Protein AF-0000000066249625 (afdb_homodimer)

Sequence (1784 aa):
MGGRAGLDDGRGAEGVVRRGSRVAEGAAGAAAWGDDADEAGGLGAGSSEPAAVGQPARDAEHRAASGAGLFGWTVPPGERVSELDRLRRGPVRVSGPQMKRALERAEEIAAFGMGAVDVSRIPPRRLAELSRYGVDGKASLLRRHSDARRLATLLATTVYLTSRAVDDALDLLEVLIATKLLARAERESAKEKLKSLPRVERASAKLATAFQVVFDTTSEQVDTDTGEIPPPKVESLEGMWAAIEQVVPRHELAAAIAALFELTPPLDSDADEAWRAMLINRFGTVRPFLKLLVSVVDFDATPEGEAVLGALLSLPELMGRKKVGPAEIDADLLTGSWRRLVLAAPHLEPGTVDWKAYTFCVLEHLHRMLRSKQVFAKNSSKWGDPRAKLLAGQAWQQARPTVLASLNLPGEADGHLAARAALLDGTYREVAARVPDSAQIVFDDDGRLHFAALEPEPEPASLLELRAAVNAMLPRVDLPEVLLEVFSWTGADQAFTSVTAGEARLKDLNVTIAALLVAHGCNVGYTPVMGGADPLKYGRLSHVDQTYLRLATYRAANATLIEHQASIPLAQTWGGGLVASVDGMRFVVPVPSVYARPNPKYFGRRGGATWLNMINDQAAGLGGKVVAGTPRDSLYVLDVLYDRDGGKRPEMIVTDTASYSDIVFGLLTLAGFAYAPQLADLPDQKMWRVDRTADYGAFQDAARGRIDLARIERHWEDILRIIGSIHTGAVRAYDVIRMLSRDGRPTPLGDAIAHYGRIAKTLHILRLADEPGYRRQIKVQANLQEGRHALARKIFHGKQGQLYQRYQDGMEDQIGALGLVLNALVLFNTRYMDAAVNQLRADGFDVRDEDVARLSPFVRHHINMLGRYSFQLPDLPGGLRPLRDKTATDDMMGGRAGLDDGRGAEGVVRRGSRVAEGAAGAAAWGDDADEAGGLGAGSSEPAAVGQPARDAEHRAASGAGLFGWTVPPGERVSELDRLRRGPVRVSGPQMKRALERAEEIAAFGMGAVDVSRIPPRRLAELSRYGVDGKASLLRRHSDARRLATLLATTVYLTSRAVDDALDLLEVLIATKLLARAERESAKEKLKSLPRVERASAKLATAFQVVFDTTSEQVDTDTGEIPPPKVESLEGMWAAIEQVVPRHELAAAIAALFELTPPLDSDADEAWRAMLINRFGTVRPFLKLLVSVVDFDATPEGEAVLGALLSLPELMGRKKVGPAEIDADLLTGSWRRLVLAAPHLEPGTVDWKAYTFCVLEHLHRMLRSKQVFAKNSSKWGDPRAKLLAGQAWQQARPTVLASLNLPGEADGHLAARAALLDGTYREVAARVPDSAQIVFDDDGRLHFAALEPEPEPASLLELRAAVNAMLPRVDLPEVLLEVFSWTGADQAFTSVTAGEARLKDLNVTIAALLVAHGCNVGYTPVMGGADPLKYGRLSHVDQTYLRLATYRAANATLIEHQASIPLAQTWGGGLVASVDGMRFVVPVPSVYARPNPKYFGRRGGATWLNMINDQAAGLGGKVVAGTPRDSLYVLDVLYDRDGGKRPEMIVTDTASYSDIVFGLLTLAGFAYAPQLADLPDQKMWRVDRTADYGAFQDAARGRIDLARIERHWEDILRIIGSIHTGAVRAYDVIRMLSRDGRPTPLGDAIAHYGRIAKTLHILRLADEPGYRRQIKVQANLQEGRHALARKIFHGKQGQLYQRYQDGMEDQIGALGLVLNALVLFNTRYMDAAVNQLRADGFDVRDEDVARLSPFVRHHINMLGRYSFQLPDLPGGLRPLRDKTATDDM

Secondary structure (DSSP, 8-state):
------------------------------------------------------HHHHHHHHHHHHHHHHS-SS--TT-SS-HHHHHH----S-SHHHHHHHHHHHHHHHHT-GGGS--TTS-HHHHHHHHHHHHHS-HHHHHTS-HHHHHHHHHHHHHHHHHHHHHHHHHHHHHIIIIIIIHHHHHHHHHHHHHHHHHHHHHHHHHHHHHHHHHHHHS----TTT---PPPS--SHHHHHHHHHTTS-HHHHHHHHHHHHHHS--TTS-TTHHHHHHHHTTHHHHGGGHHHHHHHS-EEE-TTTHHHHHHHHHHHHHTT-S---GGGS-GGG--TTHHHHHH--TTSPTT---HHHHHHHHHHHHHHHHHTTSEEETT-STTS-HHHHS--HHHHHHHHHHHHHHHT--S-HHHHHHHHHHHHHHHHHHHHHHGGG-TTEEE-TT--EEEPPPPPPP--HHHHHHHHHHHHHSPPEEHHHHHHHHHHHH-GGGG---TT----PPTTHHHHHHHHHHHHHTT--SGGG--SSGGGSHHHHHHHHHHT-SHHHHHHHHHHHHHHHHHSHHHHHH--S-EEEEEEEEEEE-S--TT-EE-HHHHTTSEEEEEEEEEETTS-EEEEEEEESS--GGGTHHHHHHT--SSPPPSEEEE-GGG--HHHHHHHHHTT-EEEE--TTGGGPPPEES-TT---GGGTTT--EE--HHHHHHTHHHHHHHHHHHHHTSS-HHHHHHHHEETTEE-HHHHHHHHHHHHHHHHHHHHHHH-HHHHHHHHHHHHHHHHHHHHHHHH--GGGG----SSHHHHHHHHHHHHHHHHHHHHHHHHHHHHHHHHHHHTT----HHHHTT--TT--TTEE-SPBP---PPP-TTSSPPP--TT-----/------------------------------------------------------THHHHHHHHHHHHHHHS-SS--TT-SS-HHHHHH----S-SHHHHHHHHHHHHHHHHT-GGGS--TTS-HHHHHHHHHHHHHS-HHHHHTS-HHHHHHHHHHHHHHHHHHHHHHHHHHHHHIIIIIIIHHHHHHHHHHHHHHHHHHHHHHHHHHHHHHHHHHHHS----TTT---PPPS--SHHHHHHHHHTTS-HHHHHHHHHHHHHHS--TTS-TTHHHHHHHHTTHHHHGGGHHHHHHHS-EEE-TTTHHHHHHHHHHHHHTT-S---GGGS-GGG--TTHHHHHH--TTSPTT---HHHHHHHHHHHHHHHHHTTSEEETT-STTS-HHHHS--HHHHHHHHHHHHHHHT--S-HHHHHHHHHHHHHHHHHHHHHHGGG-TTEEE-TT--EEEPPPPPPP--HHHHHHHHHHHHHSPPEEHHHHHHHHHHHH-GGGG---TT----PPTTHHHHHHHHHHHHHTT--SGGG--SSGGGSHHHHHHHHHHT-SHHHHHHHHHHHHHHHHHSHHHHHH--S-EEEEEEEEEEE-S--TT-EE-HHHHTTSEEEEEEEEEETTS-EEEEEEEESS--GGGTHHHHHHT--SSPPPSEEEE-GGG--HHHHHHHHHTT-EEEE--TTGGGPPPEES-TT---GGGTTT--EE--HHHHHHTHHHHHHHHHHHHHTSS-HHHHHHHHEETTEE-HHHHHHHHHHHHHHHHHHHHHHH-HHHHHHHHHHHHHHHHHHHHHHHH--GGGG----SSHHHHHHHHHHHHHHHHHHHHHHHHHHHHHHHHHHHHT----HHHHTT--TT--TTEE-SPBP---PPP-TTSSPPP--TT-----

pLDDT: mean 82.78, std 20.28, range [13.08, 98.19]

Solvent-accessible surface area (backbone atoms only — not comparable to full-atom values): 98345 Å² total; per-residue (Å²): 138,95,83,84,90,79,89,72,85,76,90,93,84,89,86,91,79,84,89,87,74,93,82,95,81,92,88,91,86,92,93,82,88,88,92,84,91,94,83,87,91,83,89,80,88,76,83,83,71,86,78,71,82,50,68,69,56,52,50,51,44,49,45,43,52,54,44,48,63,66,48,29,80,52,49,50,93,95,46,94,52,26,50,50,56,55,72,62,52,73,76,34,64,81,48,43,68,46,50,33,50,30,45,49,50,29,44,55,50,48,67,65,51,47,75,74,54,81,57,81,86,48,56,66,66,58,44,49,50,33,19,50,47,48,66,70,45,55,67,71,60,52,65,70,44,54,69,69,56,34,48,53,22,48,49,31,25,47,37,51,43,38,28,45,33,40,33,47,34,50,50,41,49,51,50,35,46,49,54,70,41,50,48,41,21,47,52,54,39,51,53,53,48,59,70,43,39,65,60,48,41,54,30,38,40,52,50,36,54,38,49,48,45,49,47,66,28,54,41,60,51,62,37,81,84,74,68,47,59,50,75,39,79,36,86,43,64,66,51,47,51,56,58,28,44,74,76,47,46,68,70,58,49,53,51,25,38,53,48,42,63,69,73,32,68,57,84,90,48,49,92,57,37,65,25,53,57,51,44,48,76,48,47,77,48,52,61,80,32,53,56,53,50,60,70,61,48,50,72,47,54,41,84,86,23,40,64,57,50,54,50,57,67,48,44,61,76,55,59,92,56,90,76,42,48,65,83,79,49,69,66,84,72,44,60,74,36,45,39,47,54,18,58,61,40,85,89,51,61,91,71,36,36,39,61,64,44,45,49,51,52,51,49,53,51,45,54,54,29,45,65,28,50,28,27,24,24,72,58,20,73,82,49,22,56,63,72,76,42,41,56,53,71,68,61,30,64,67,43,45,65,60,45,31,59,73,40,71,48,71,93,58,49,67,72,55,51,50,51,52,52,48,48,49,54,50,48,44,49,54,45,40,71,49,45,91,76,43,86,48,55,45,68,48,98,80,32,31,52,40,73,55,81,78,74,78,79,79,79,53,68,62,39,56,50,48,53,48,31,46,60,30,19,50,58,74,44,45,50,51,36,53,49,54,51,48,31,70,76,64,49,32,58,70,40,52,49,51,74,82,69,63,78,80,75,63,79,58,46,59,56,27,50,44,40,48,37,48,19,41,19,24,40,62,43,62,72,32,43,44,48,95,52,70,47,29,27,67,70,50,42,54,50,44,51,72,40,30,59,45,63,70,27,46,35,49,21,38,25,44,50,39,53,55,39,65,68,36,67,58,30,48,57,52,28,89,32,37,38,29,31,48,52,71,48,76,34,38,26,83,47,61,26,65,56,36,29,74,40,60,92,81,32,48,94,34,25,12,28,19,42,36,35,31,34,32,46,45,68,36,65,31,37,61,48,75,43,54,19,80,65,58,53,49,53,45,48,64,45,46,64,75,54,48,44,44,71,65,77,50,43,33,40,34,34,57,47,79,33,73,47,45,45,53,42,18,51,37,46,62,66,54,30,44,71,47,59,44,67,83,60,49,54,75,53,81,25,54,37,72,61,86,80,63,80,35,66,82,44,47,62,33,41,71,39,76,45,58,64,65,54,33,52,76,42,39,69,60,52,50,40,50,53,42,16,41,74,73,60,56,34,58,48,42,57,50,53,31,55,26,28,52,95,89,41,60,35,75,68,26,42,26,38,20,41,56,5,39,53,56,50,34,50,47,53,51,43,51,64,66,30,65,68,56,46,48,52,52,50,52,48,52,49,51,52,52,43,49,52,53,44,46,50,62,45,28,39,24,76,49,44,43,44,88,44,49,46,67,67,53,44,45,42,34,49,42,28,30,52,43,52,47,44,49,50,31,42,51,41,41,53,52,48,39,51,41,52,53,49,36,50,74,71,65,48,85,76,51,69,76,43,59,45,67,63,69,51,64,71,56,89,45,48,41,78,64,30,38,53,66,83,66,74,75,90,50,90,79,76,56,78,74,66,41,52,54,78,52,73,78,85,117,147,84,90,83,89,74,95,81,87,90,77,92,82,92,81,82,87,78,84,88,86,72,94,79,82,90,85,80,88,90,79,88,82,90,87,91,86,86,88,83,79,77,87,75,82,77,76,83,72,84,78,74,80,50,68,71,57,52,52,52,43,50,47,42,52,56,43,47,64,64,47,30,83,51,49,50,92,93,48,94,53,24,51,51,57,56,72,64,54,73,75,34,62,82,47,43,68,47,49,33,49,31,44,48,50,31,45,56,50,49,67,66,51,47,76,75,54,81,57,82,86,47,56,65,65,58,44,50,49,33,19,48,45,47,64,70,44,55,66,71,59,51,64,69,44,53,70,67,57,36,49,51,22,48,48,32,26,47,38,51,44,37,27,45,32,42,32,49,34,50,50,42,49,53,50,36,48,50,53,71,41,50,49,42,21,47,51,54,38,50,52,52,48,59,70,43,40,67,60,50,40,53,31,39,41,51,50,35,55,38,48,47,46,49,46,67,27,54,42,61,52,60,38,82,85,75,69,46,59,50,76,39,78,37,88,43,64,65,51,47,50,56,57,28,44,73,77,46,46,68,69,57,50,53,50,25,38,53,49,44,62,71,74,33,68,58,85,92,49,49,92,57,35,64,25,52,56,52,45,48,77,48,49,78,52,52,61,78,30,52,57,53,49,59,68,62,48,48,70,46,56,41,83,86,23,40,63,58,49,54,51,57,67,48,44,62,75,54,58,93,58,90,77,41,48,66,84,79,49,69,66,84,74,45,60,73,36,47,39,46,54,19,58,59,40,85,90,52,60,91,72,35,36,38,61,65,44,45,50,52,52,49,49,54,51,44,53,55,29,44,65,29,51,29,28,25,25,72,58,20,72,82,46,23,57,63,73,77,41,42,54,51,72,67,62,30,64,66,44,44,65,59,45,30,60,75,42,72,47,72,94,58,50,66,70,55,51,50,51,51,51,48,49,51,54,51,49,44,48,55,45,40,72,47,44,92,76,40,86,49,56,45,67,47,97,82,32,33,51,39,74,54,82,78,72,77,79,80,79,54,68,64,40,56,50,46,52,50,30,46,61,29,18,51,58,74,45,46,50,49,37,52,51,53,50,49,31,70,75,64,48,32,58,69,41,52,48,53,74,82,68,63,79,80,74,62,79,59,46,60,57,29,50,43,38,49,36,48,20,41,19,24,39,61,43,63,73,31,43,46,48,93,50,73,47,29,26,66,70,48,41,56,51,42,51,71,40,29,60,44,64,71,27,46,35,50,21,40,24,46,50,38,53,56,39,64,68,36,67,59,29,47,58,50,27,89,34,39,39,28,30,50,52,70,48,76,35,38,25,83,47,63,26,65,56,38,29,75,39,59,92,81,31,50,94,34,23,13,30,20,43,35,34,31,35,30,46,45,70,36,64,31,35,61,47,74,42,53,20,81,66,59,52,48,53,44,47,64,46,44,64,73,55,48,44,42,72,64,76,49,44,32,40,33,34,58,45,80,32,74,47,46,44,52,42,18,53,36,45,62,66,55,30,43,72,48,58,44,67,83,60,48,53,75,53,81,24,54,36,68,62,86,81,64,81,36,68,83,43,46,63,32,41,70,38,77,45,58,64,65,54,33,54,75,43,37,69,60,51,51,40,51,53,42,17,40,74,73,60,56,34,60,49,45,57,49,53,31,54,26,29,50,96,87,41,58,37,74,68,28,42,24,37,20,41,57,4,39,53,56,50,34,49,46,53,52,44,50,64,66,29,66,68,57,47,48,51,53,48,53,49,53,50,50,52,53,42,50,52,54,44,48,52,61,45,28,38,24,75,49,46,42,43,87,44,48,47,67,68,54,43,44,41,32,49,42,30,30,52,44,54,48,42,49,50,31,41,53,41,41,53,53,47,39,51,40,52,52,48,36,50,72,70,66,48,85,75,50,68,75,44,60,44,68,63,71,50,63,70,57,88,45,49,42,77,66,30,38,53,66,84,65,74,75,90,52,90,78,75,58,77,74,68,42,52,53,77,52,73,79,86,118

Foldseek 3Di:
DDDDDDPDDDDDDDDDDDDDDDDDDDDDDYDDDDDDDDDDDDDDDDPDDDDDPDDLVVVLVVLLVVVVVVQPLDQPPPHPHGSLLVLLDFAFFQFLVSLQVLLVSLVVLVVSVLLPPDCVVPPPVVLVLLQVCSSQPRSVVLVPDDPVSSSSSSSSNSNVSNQVSVVRSVLSLLQNCVPVFQVVLVVVLVVVLVVCVVVLVVLVVLVVVLVVLVCQQCPQPQPPPPSDSPHRNDDDPVSSQVSSCVRPNPVSNVVSVVSCPVNDDDPQADPCQRSLVVSLVVLVGNVSCLVSVLVRFAKDFAPVCVLLNVQSNCLVVVPPDPFDFPVSHDLVLQPGNLNCQFQPPPVDDHGGGDSSSVNSSSSVSVSQCQLLLRMATCSHDVSHRQVVLFQDDPRCVVLQVVLCVVLVHDPAQVVVVVVLQVVLLVLLQVLLVVPVPDPQWDQDPLLFIDGDDDDDDDDDPLLVVLQVLLVVQDAFEALLVLQLVLCVVQVLLVLFDFSVPDPDDDPPSSLLVSLLLLCLQQVAHLVLSADPDPSNHPVNNVVSCSTGFALSSLLSSLQRLQVLLQPFVLLVLQHNQQEKEKDKDKFFAAGRASQFHDDCVPHNPGTIKIWIWMATSSLRTFFTAIHYGDDQCLLCVLVNQLPGSHDDRHQEYEYEQSNDDLLSLLLCVSSRHQYAYDHPPSSVDAAAHADLPDDSNSCNSRHPHHFDSVLLSVCVNVVSSVSSCCNVVSGPSNSVLSNQDRPNHGDSNSVSSSSNSSSSVNSSVSCVSRDVVVVVVSVSNVVSVVLLSVLSCVLHPHPNNHDHDHDRRSVSSSVSSNSSSSSSQLSSLSVSSSVSLVVCVVVVRPDDSVSSNVHHSSDPPSYHNDRDDDDDDDDDPPPDDDDDDPPDPPPD/DDDDDDDDDDDDDDDDDDDDDDDDDDDDDDDDDDDDDDDDDDDDPPPPDDDDPDDLVVVLVVLLVVVVVVQPLDQPPPHPHGSLLVLLDFQFFQFLVSLQVLLVSLVVLVVSVLLPRPCVVPPPVVLVLLQVCSSQPRSVVLVPDDPVSSSSSSSSNSNVSNQVSVVRSVLSLLQNCVPVFQVVLVVVLVVVLVVCVVLLVVLVVLVVVLVVLVCQQCPQPQPPVPSDSPHRNDDDPVSSQVSSCVRPNPVSNVVSVVSCPVNDDDPQADPCQRSLVVSLVVLVGNVSCLVSVLVRFAKDFAPVCVLLNVQSNCLVVVPPDPFDFPVSHDLVLQPGNLNCQFQPPPVDDHGGGDSSSVNSSSSVSVSQCQLLLRMATCSHDVSHRQVVLFQDDPRCVVLQVVLCVVLVHDPAQVVVLVVLQVVLLVLLQVLLVCPVPDPQWDADPLLFIDGHDDDDDDDDPLLVVLQVLLVVQDAFEALLVLQLVLCVVQVLLVLFDFSVPDDDDDPPLSLLVSLLLLCLQQVAHLVLSADPDPSNHLVNNVVSCSTGFALSSLLSSLQRLQVLLQVFVLLVLQHNQQEKEKDKDKFFAAGRASQFHDDCVPHNPGTIKIWIWMATSSLRTFFTAIHYGDDQCLLCVLVNQLPGSHDDRHQEYEYEQSNDDLLSLLLCVSSRHQYAYDHPPSSVDAAAHADLPDDSNSCNSRHPHHFDSVLLSVCVNVVSSVSSCCNVVSGPSSSVLSNQDRVNRGDSNSVSSSSNSSSSVNSNVSCVSRDVVVVVVSVSNVVSVVLLSVLSCVLHPHPNNHDHDHDRRSVSSSVSSNSSSSSSQLSSLSVSSSVSLVVCVVVVHPDDSVSSNVHHSSDPPSYHSDRDDDDDDDDDPPPDDDDDDPPDDPPD

Nearest PDB structures (foldseek):
  7qd6-assembly1_A  TM=8.963E-01  e=4.395E-32  Bacillus thuringiensis
  7qd8-assembly1_B  TM=7.242E-01  e=2.038E-24  Bacillus thuringiensis
  7qd6-assembly1_A  TM=9.005E-01  e=1.553E-32  Bacillus thuringiensis
  7qd8-assembly1_B  TM=7.240E-01  e=2.363E-24  Bacillus thuringiensis

Structure (mmCIF, N/CA/C/O backbone):
data_AF-0000000066249625-model_v1
#
loop_
_entity.id
_entity.type
_entity.pdbx_description
1 polymer 'Transposase for transposon Tn4556'
#
loop_
_atom_site.group_PDB
_atom_site.id
_atom_site.type_symbol
_atom_site.label_atom_id
_atom_site.label_alt_id
_atom_site.label_comp_id
_atom_site.label_asym_id
_atom_site.label_entity_id
_atom_site.label_seq_id
_atom_site.pdbx_PDB_ins_code
_atom_site.Cartn_x
_atom_site.Cartn_y
_atom_site.Cartn_z
_atom_site.occupancy
_atom_site.B_iso_or_equiv
_atom_site.auth_seq_id
_atom_site.auth_comp_id
_atom_site.auth_asym_id
_atom_site.auth_atom_id
_atom_site.pdbx_PDB_model_num
ATOM 1 N N . MET A 1 1 ? -17.234 -15.344 41.781 1 14.09 1 MET A N 1
ATOM 2 C CA . MET A 1 1 ? -16.656 -15.719 43.062 1 14.09 1 MET A CA 1
ATOM 3 C C . MET A 1 1 ? -15.219 -16.188 42.906 1 14.09 1 MET A C 1
ATOM 5 O O . MET A 1 1 ? -14.281 -15.477 43.25 1 14.09 1 MET A O 1
ATOM 9 N N . GLY A 1 2 ? -14.883 -17.672 42.812 1 14.56 2 GLY A N 1
ATOM 10 C CA . GLY A 1 2 ? -13.953 -18.359 43.688 1 14.56 2 GLY A CA 1
ATOM 11 C C . GLY A 1 2 ? -12.508 -18.234 43.25 1 14.56 2 GLY A C 1
ATOM 12 O O . GLY A 1 2 ? -12.227 -17.844 42.125 1 14.56 2 GLY A O 1
ATOM 13 N N . GLY A 1 3 ? -11.508 -19.016 44.062 1 15.41 3 GLY A N 1
ATOM 14 C CA . GLY A 1 3 ? -10.234 -19.047 44.75 1 15.41 3 GLY A CA 1
ATOM 15 C C . GLY A 1 3 ? -9.133 -19.734 43.969 1 15.41 3 GLY A C 1
ATOM 16 O O . GLY A 1 3 ? -7.988 -19.281 43.969 1 15.41 3 GLY A O 1
ATOM 17 N N . ARG A 1 4 ? -8.891 -20.969 43.188 1 15.19 4 ARG A N 1
ATOM 18 C CA . ARG A 1 4 ? -8.898 -22.109 44.094 1 15.19 4 ARG A CA 1
ATOM 19 C C . ARG A 1 4 ? -7.527 -22.312 44.75 1 15.19 4 ARG A C 1
ATOM 21 O O . ARG A 1 4 ? -6.52 -21.812 44.25 1 15.19 4 ARG A O 1
ATOM 28 N N . ALA A 1 5 ? -7.34 -23.422 45.594 1 16.36 5 ALA A N 1
ATOM 29 C CA . ALA A 1 5 ? -6.332 -24.016 46.469 1 16.36 5 ALA A CA 1
ATOM 30 C C . ALA A 1 5 ? -5.148 -24.547 45.688 1 16.36 5 ALA A C 1
ATOM 32 O O . ALA A 1 5 ? -5.27 -24.797 44.469 1 16.36 5 ALA A O 1
ATOM 33 N N . GLY A 1 6 ? -3.98 -25.031 46.406 1 15.54 6 GLY A N 1
ATOM 34 C CA . GLY A 1 6 ? -2.633 -25.5 46.688 1 15.54 6 GLY A CA 1
ATOM 35 C C . GLY A 1 6 ? -2.453 -26.984 46.375 1 15.54 6 GLY A C 1
ATOM 36 O O . GLY A 1 6 ? -1.814 -27.703 47.125 1 15.54 6 GLY A O 1
ATOM 37 N N . LEU A 1 7 ? -3.107 -27.656 45.438 1 14.44 7 LEU A N 1
ATOM 38 C CA . LEU A 1 7 ? -3.109 -29.109 45.594 1 14.44 7 LEU A CA 1
ATOM 39 C C . LEU A 1 7 ? -1.745 -29.703 45.25 1 14.44 7 LEU A C 1
ATOM 41 O O . LEU A 1 7 ? -1.348 -29.703 44.062 1 14.44 7 LEU A O 1
ATOM 45 N N . ASP A 1 8 ? -0.605 -29.797 46.062 1 14.84 8 ASP A N 1
ATOM 46 C CA . ASP A 1 8 ? 0.793 -30.203 45.938 1 14.84 8 ASP A CA 1
ATOM 47 C C . ASP A 1 8 ? 0.923 -31.719 45.844 1 14.84 8 ASP A C 1
ATOM 49 O O . ASP A 1 8 ? 1.99 -32.25 45.5 1 14.84 8 ASP A O 1
ATOM 53 N N . ASP A 1 9 ? 0.142 -32.656 46.25 1 15.56 9 ASP A N 1
ATOM 54 C CA . ASP A 1 9 ? 0.792 -33.625 47.156 1 15.56 9 ASP A CA 1
ATOM 55 C C . ASP A 1 9 ? 1.681 -34.594 46.344 1 15.56 9 ASP A C 1
ATOM 57 O O . ASP A 1 9 ? 2.881 -34.688 46.625 1 15.56 9 ASP A O 1
ATOM 61 N N . GLY A 1 10 ? 1.449 -36 46.375 1 14.51 10 GLY A N 1
ATOM 62 C CA . GLY A 1 10 ? 2.025 -37.156 47 1 14.51 10 GLY A CA 1
ATOM 63 C C . GLY A 1 10 ? 2.715 -38.094 46.031 1 14.51 10 GLY A C 1
ATOM 64 O O . GLY A 1 10 ? 3.592 -38.875 46.406 1 14.51 10 GLY A O 1
ATOM 65 N N . ARG A 1 11 ? 2.311 -38.562 44.875 1 15.3 11 ARG A N 1
ATOM 66 C CA . ARG A 1 11 ? 2.266 -40.031 44.875 1 15.3 11 ARG A CA 1
ATOM 67 C C . ARG A 1 11 ? 3.648 -40.625 44.625 1 15.3 11 ARG A C 1
ATOM 69 O O . ARG A 1 11 ? 4.527 -39.938 44.062 1 15.3 11 ARG A O 1
ATOM 76 N N . GLY A 1 12 ? 3.715 -42.094 44.562 1 14.43 12 GLY A N 1
ATOM 77 C CA . GLY A 1 12 ? 4.328 -43.344 44.906 1 14.43 12 GLY A CA 1
ATOM 78 C C . GLY A 1 12 ? 5.375 -43.812 43.938 1 14.43 12 GLY A C 1
ATOM 79 O O . GLY A 1 12 ? 5.457 -43.281 42.812 1 14.43 12 GLY A O 1
ATOM 80 N N . ALA A 1 13 ? 6.086 -45.031 44.156 1 15.28 13 ALA A N 1
ATOM 81 C CA . ALA A 1 13 ? 7.293 -45.844 44.281 1 15.28 13 ALA A CA 1
ATOM 82 C C . ALA A 1 13 ? 7.527 -46.688 43.031 1 15.28 13 ALA A C 1
ATOM 84 O O . ALA A 1 13 ? 8.633 -46.688 42.469 1 15.28 13 ALA A O 1
ATOM 85 N N . GLU A 1 14 ? 6.812 -47.844 42.75 1 14.25 14 GLU A N 1
ATOM 86 C CA . GLU A 1 14 ? 7.441 -49.156 42.812 1 14.25 14 GLU A CA 1
ATOM 87 C C . GLU A 1 14 ? 8.078 -49.531 41.469 1 14.25 14 GLU A C 1
ATOM 89 O O . GLU A 1 14 ? 7.902 -48.844 40.469 1 14.25 14 GLU A O 1
ATOM 94 N N . GLY A 1 15 ? 7.73 -50.812 40.969 1 14.36 15 GLY A N 1
ATOM 95 C CA . GLY A 1 15 ? 8.297 -52.156 40.906 1 14.36 15 GLY A CA 1
ATOM 96 C C . GLY A 1 15 ? 8.867 -52.5 39.531 1 14.36 15 GLY A C 1
ATOM 97 O O . GLY A 1 15 ? 10.086 -52.469 39.344 1 14.36 15 GLY A O 1
ATOM 98 N N . VAL A 1 16 ? 8.242 -53.438 38.781 1 14.3 16 VAL A N 1
ATOM 99 C CA . VAL A 1 16 ? 8.555 -54.844 38.5 1 14.3 16 VAL A CA 1
ATOM 100 C C . VAL A 1 16 ? 9.203 -54.969 37.125 1 14.3 16 VAL A C 1
ATOM 102 O O . VAL A 1 16 ? 9.094 -54.062 36.312 1 14.3 16 VAL A O 1
ATOM 105 N N . VAL A 1 17 ? 9.234 -56.25 36.594 1 14.02 17 VAL A N 1
ATOM 106 C CA . VAL A 1 17 ? 10.039 -57.375 36.188 1 14.02 17 VAL A CA 1
ATOM 107 C C . VAL A 1 17 ? 10.078 -57.469 34.656 1 14.02 17 VAL A C 1
ATOM 109 O O . VAL A 1 17 ? 11.148 -57.594 34.062 1 14.02 17 VAL A O 1
ATOM 112 N N . ARG A 1 18 ? 8.93 -57.906 34 1 14.26 18 ARG A N 1
ATOM 113 C CA . ARG A 1 18 ? 8.953 -59.281 33.469 1 14.26 18 ARG A CA 1
ATOM 114 C C . ARG A 1 18 ? 9.672 -59.312 32.125 1 14.26 18 ARG A C 1
ATOM 116 O O . ARG A 1 18 ? 10.734 -58.719 31.953 1 14.26 18 ARG A O 1
ATOM 123 N N . ARG A 1 19 ? 8.906 -59.75 31.016 1 13.96 19 ARG A N 1
ATOM 124 C CA . ARG A 1 19 ? 8.852 -61.062 30.328 1 13.96 19 ARG A CA 1
ATOM 125 C C . ARG A 1 19 ? 9.703 -61.062 29.078 1 13.96 19 ARG A C 1
ATOM 127 O O . ARG A 1 19 ? 10.047 -59.969 28.547 1 13.96 19 ARG A O 1
ATOM 134 N N . GLY A 1 20 ? 9.344 -61.938 28.094 1 13.67 20 GLY A N 1
ATOM 135 C CA . GLY A 1 20 ? 9.703 -63.156 27.391 1 13.67 20 GLY A CA 1
ATOM 136 C C . GLY A 1 20 ? 10.281 -62.906 26 1 13.67 20 GLY A C 1
ATOM 137 O O . GLY A 1 20 ? 10.227 -61.781 25.5 1 13.67 20 GLY A O 1
ATOM 138 N N . SER A 1 21 ? 10.25 -63.969 25.047 1 13.67 21 SER A N 1
ATOM 139 C CA . SER A 1 21 ? 10.961 -64.938 24.234 1 13.67 21 SER A CA 1
ATOM 140 C C . SER A 1 21 ? 10.766 -64.688 22.75 1 13.67 21 SER A C 1
ATOM 142 O O . SER A 1 21 ? 11.312 -65.438 21.922 1 13.67 21 SER A O 1
ATOM 144 N N . ARG A 1 22 ? 10.141 -63.719 22.25 1 13.87 22 ARG A N 1
ATOM 145 C CA . ARG A 1 22 ? 9.508 -64.188 21.016 1 13.87 22 ARG A CA 1
ATOM 146 C C . ARG A 1 22 ? 10.547 -64.75 20.062 1 13.87 22 ARG A C 1
ATOM 148 O O . ARG A 1 22 ? 11.664 -64.25 19.969 1 13.87 22 ARG A O 1
ATOM 155 N N . VAL A 1 23 ? 10.188 -65.875 19.094 1 13.7 23 VAL A N 1
ATOM 156 C CA . VAL A 1 23 ? 10.336 -67.125 18.312 1 13.7 23 VAL A CA 1
ATOM 157 C C . VAL A 1 23 ? 10.938 -66.75 16.953 1 13.7 23 VAL A C 1
ATOM 159 O O . VAL A 1 23 ? 11.961 -67.312 16.547 1 13.7 23 VAL A O 1
ATOM 162 N N . ALA A 1 24 ? 10.219 -66.875 15.695 1 14.09 24 ALA A N 1
ATOM 163 C CA . ALA A 1 24 ? 10.219 -68 14.719 1 14.09 24 ALA A CA 1
ATOM 164 C C . ALA A 1 24 ? 11.203 -67.688 13.586 1 14.09 24 ALA A C 1
ATOM 166 O O . ALA A 1 24 ? 11.617 -66.562 13.383 1 14.09 24 ALA A O 1
ATOM 167 N N . GLU A 1 25 ? 10.992 -68.562 12.297 1 14.16 25 GLU A N 1
ATOM 168 C CA . GLU A 1 25 ? 11.344 -69.625 11.398 1 14.16 25 GLU A CA 1
ATOM 169 C C . GLU A 1 25 ? 11.75 -69.125 10.023 1 14.16 25 GLU A C 1
ATOM 171 O O . GLU A 1 25 ? 12.805 -69.5 9.5 1 14.16 25 GLU A O 1
ATOM 176 N N . GLY A 1 26 ? 10.859 -68.938 9.016 1 13.23 26 GLY A N 1
ATOM 177 C CA . GLY A 1 26 ? 10.742 -69.812 7.891 1 13.23 26 GLY A CA 1
ATOM 178 C C . GLY A 1 26 ? 11.75 -69.562 6.793 1 13.23 26 GLY A C 1
ATOM 179 O O . GLY A 1 26 ? 12.406 -68.5 6.793 1 13.23 26 GLY A O 1
ATOM 180 N N . ALA A 1 27 ? 11.492 -70 5.332 1 14.1 27 ALA A N 1
ATOM 181 C CA . ALA A 1 27 ? 11.82 -71 4.312 1 14.1 27 ALA A CA 1
ATOM 182 C C . ALA A 1 27 ? 12.609 -70.375 3.168 1 14.1 27 ALA A C 1
ATOM 184 O O . ALA A 1 27 ? 13.68 -70.875 2.803 1 14.1 27 ALA A O 1
ATOM 185 N N . ALA A 1 28 ? 12.016 -70.25 1.831 1 14.16 28 ALA A N 1
ATOM 186 C CA . ALA A 1 28 ? 12.078 -71.062 0.65 1 14.16 28 ALA A CA 1
ATOM 187 C C . ALA A 1 28 ? 13.156 -70.625 -0.317 1 14.16 28 ALA A C 1
ATOM 189 O O . ALA A 1 28 ? 13.656 -69.5 -0.203 1 14.16 28 ALA A O 1
ATOM 190 N N . GLY A 1 29 ? 12.938 -70.938 -1.797 1 13.3 29 GLY A N 1
ATOM 191 C CA . GLY A 1 29 ? 13.305 -71.812 -2.891 1 13.3 29 GLY A CA 1
ATOM 192 C C . GLY A 1 29 ? 14.188 -71.188 -3.926 1 13.3 29 GLY A C 1
ATOM 193 O O . GLY A 1 29 ? 15.375 -71.438 -4.027 1 13.3 29 GLY A O 1
ATOM 194 N N . ALA A 1 30 ? 13.742 -70.812 -5.352 1 13.96 30 ALA A N 1
ATOM 195 C CA . ALA A 1 30 ? 13.938 -71.625 -6.57 1 13.96 30 ALA A CA 1
ATOM 196 C C . ALA A 1 30 ? 15.102 -71.062 -7.391 1 13.96 30 ALA A C 1
ATOM 198 O O . ALA A 1 30 ? 15.641 -70 -7.082 1 13.96 30 ALA A O 1
ATOM 199 N N . ALA A 1 31 ? 14.852 -70.75 -8.859 1 14.34 31 ALA A N 1
ATOM 200 C CA . ALA A 1 31 ? 15.094 -71.5 -10.109 1 14.34 31 ALA A CA 1
ATOM 201 C C . ALA A 1 31 ? 16.312 -70.938 -10.828 1 14.34 31 ALA A C 1
ATOM 203 O O . ALA A 1 31 ? 16.766 -69.812 -10.531 1 14.34 31 ALA A O 1
ATOM 204 N N . ALA A 1 32 ? 16.547 -71.312 -12.281 1 14.02 32 ALA A N 1
ATOM 205 C CA . ALA A 1 32 ? 17.312 -72.125 -13.234 1 14.02 32 ALA A CA 1
ATOM 206 C C . ALA A 1 32 ? 18.062 -71.188 -14.211 1 14.02 32 ALA A C 1
ATOM 208 O O . ALA A 1 32 ? 19.25 -71.438 -14.469 1 14.02 32 ALA A O 1
ATOM 209 N N . TRP A 1 33 ? 17.453 -70.438 -15.203 1 14.37 33 TRP A N 1
ATOM 210 C CA . TRP A 1 33 ? 17.578 -70.812 -16.594 1 14.37 33 TRP A CA 1
ATOM 211 C C . TRP A 1 33 ? 18.953 -70.438 -17.156 1 14.37 33 TRP A C 1
ATOM 213 O O . TRP A 1 33 ? 19.625 -69.562 -16.609 1 14.37 33 TRP A O 1
ATOM 223 N N . GLY A 1 34 ? 19.297 -70.688 -18.578 1 14.14 34 GLY A N 1
ATOM 224 C CA . GLY A 1 34 ? 20.109 -71.375 -19.562 1 14.14 34 GLY A CA 1
ATOM 225 C C . GLY A 1 34 ? 21.125 -70.438 -20.25 1 14.14 34 GLY A C 1
ATOM 226 O O . GLY A 1 34 ? 21.25 -69.312 -19.891 1 14.14 34 GLY A O 1
ATOM 227 N N . ASP A 1 35 ? 21.094 -70.312 -21.703 1 14.88 35 ASP A N 1
ATOM 228 C CA . ASP A 1 35 ? 21.844 -70.875 -22.812 1 14.88 35 ASP A CA 1
ATOM 229 C C . ASP A 1 35 ? 22.859 -69.875 -23.344 1 14.88 35 ASP A C 1
ATOM 231 O O . ASP A 1 35 ? 22.781 -68.688 -23.062 1 14.88 35 ASP A O 1
ATOM 235 N N . ASP A 1 36 ? 23.219 -69.812 -24.828 1 15.21 36 ASP A N 1
ATOM 236 C CA . ASP A 1 36 ? 24.281 -70.25 -25.75 1 15.21 36 ASP A CA 1
ATOM 237 C C . ASP A 1 36 ? 24.938 -69.062 -26.406 1 15.21 36 ASP A C 1
ATOM 239 O O . ASP A 1 36 ? 26.172 -68.938 -26.422 1 15.21 36 ASP A O 1
ATOM 243 N N . ALA A 1 37 ? 24.422 -68.25 -27.578 1 15.3 37 ALA A N 1
ATOM 244 C CA . ALA A 1 37 ? 24.859 -68.5 -28.953 1 15.3 37 ALA A CA 1
ATOM 245 C C . ALA A 1 37 ? 26.047 -67.562 -29.297 1 15.3 37 ALA A C 1
ATOM 247 O O . ALA A 1 37 ? 26.344 -66.625 -28.578 1 15.3 37 ALA A O 1
ATOM 248 N N . ASP A 1 38 ? 26.141 -67.062 -30.734 1 15.9 38 ASP A N 1
ATOM 249 C CA . ASP A 1 38 ? 26.906 -67.188 -31.969 1 15.9 38 ASP A CA 1
ATOM 250 C C . ASP A 1 38 ? 27.859 -66.062 -32.188 1 15.9 38 ASP A C 1
ATOM 252 O O . ASP A 1 38 ? 27.688 -65 -31.578 1 15.9 38 ASP A O 1
ATOM 256 N N . GLU A 1 39 ? 28.672 -65.938 -33.375 1 17 39 GLU A N 1
ATOM 257 C CA . GLU A 1 39 ? 29.953 -65.812 -34.062 1 17 39 GLU A CA 1
ATOM 258 C C . GLU A 1 39 ? 30.109 -64.375 -34.688 1 17 39 GLU A C 1
ATOM 260 O O . GLU A 1 39 ? 31.172 -63.781 -34.625 1 17 39 GLU A O 1
ATOM 265 N N . ALA A 1 40 ? 29.172 -63.719 -35.469 1 15.97 40 ALA A N 1
ATOM 266 C CA . ALA A 1 40 ? 29.469 -63.469 -36.875 1 15.97 40 ALA A CA 1
ATOM 267 C C . ALA A 1 40 ? 30.422 -62.281 -37.031 1 15.97 40 ALA A C 1
ATOM 269 O O . ALA A 1 40 ? 30.578 -61.469 -36.094 1 15.97 40 ALA A O 1
ATOM 270 N N . GLY A 1 41 ? 30.516 -61.688 -38.375 1 16.66 41 GLY A N 1
ATOM 271 C CA . GLY A 1 41 ? 31.328 -61.375 -39.531 1 16.66 41 GLY A CA 1
ATOM 272 C C . GLY A 1 41 ? 31.797 -59.906 -39.531 1 16.66 41 GLY A C 1
ATOM 273 O O . GLY A 1 41 ? 31.391 -59.125 -38.688 1 16.66 41 GLY A O 1
ATOM 274 N N . GLY A 1 42 ? 32 -59.25 -40.812 1 17.33 42 GLY A N 1
ATOM 275 C CA . GLY A 1 42 ? 33 -58.656 -41.656 1 17.33 42 GLY A CA 1
ATOM 276 C C . GLY A 1 42 ? 32.906 -57.125 -41.75 1 17.33 42 GLY A C 1
ATOM 277 O O . GLY A 1 42 ? 33.906 -56.438 -41.781 1 17.33 42 GLY A O 1
ATOM 278 N N . LEU A 1 43 ? 31.641 -56.406 -41.844 1 17.38 43 LEU A N 1
ATOM 279 C CA . LEU A 1 43 ? 31.484 -55.531 -43.031 1 17.38 43 LEU A CA 1
ATOM 280 C C . LEU A 1 43 ? 32.281 -54.25 -42.844 1 17.38 43 LEU A C 1
ATOM 282 O O . LEU A 1 43 ? 32.594 -53.844 -41.719 1 17.38 43 LEU A O 1
ATOM 286 N N . GLY A 1 44 ? 32.688 -53.531 -44.062 1 19.36 44 GLY A N 1
ATOM 287 C CA . GLY A 1 44 ? 33.5 -52.625 -44.875 1 19.36 44 GLY A CA 1
ATOM 288 C C . GLY A 1 44 ? 33.094 -51.156 -44.719 1 19.36 44 GLY A C 1
ATOM 289 O O . GLY A 1 44 ? 31.984 -50.75 -45.062 1 19.36 44 GLY A O 1
ATOM 290 N N . ALA A 1 45 ? 33.188 -50.406 -43.688 1 19.09 45 ALA A N 1
ATOM 291 C CA . ALA A 1 45 ? 32.531 -49.125 -43.531 1 19.09 45 ALA A CA 1
ATOM 292 C C . ALA A 1 45 ? 33.094 -48.094 -44.531 1 19.09 45 ALA A C 1
ATOM 294 O O . ALA A 1 45 ? 34.312 -47.875 -44.562 1 19.09 45 ALA A O 1
ATOM 295 N N . GLY A 1 46 ? 32.312 -47.938 -45.719 1 18.22 46 GLY A N 1
ATOM 296 C CA . GLY A 1 46 ? 32.281 -47 -46.844 1 18.22 46 GLY A CA 1
ATOM 297 C C . GLY A 1 46 ? 32.406 -45.562 -46.406 1 18.22 46 GLY A C 1
ATOM 298 O O . GLY A 1 46 ? 32.125 -45.219 -45.25 1 18.22 46 GLY A O 1
ATOM 299 N N . SER A 1 47 ? 33 -44.688 -47.281 1 22.42 47 SER A N 1
ATOM 300 C CA . SER A 1 47 ? 33.562 -43.344 -47.438 1 22.42 47 SER A CA 1
ATOM 301 C C . SER A 1 47 ? 32.469 -42.281 -47.469 1 22.42 47 SER A C 1
ATOM 303 O O . SER A 1 47 ? 32.75 -41.125 -47.781 1 22.42 47 SER A O 1
ATOM 305 N N . SER A 1 48 ? 31.25 -42.406 -46.812 1 19.22 48 SER A N 1
ATOM 306 C CA . SER A 1 48 ? 30.141 -41.625 -47.281 1 19.22 48 SER A CA 1
ATOM 307 C C . SER A 1 48 ? 30.453 -40.125 -47.188 1 19.22 48 SER A C 1
ATOM 309 O O . SER A 1 48 ? 31.031 -39.656 -46.219 1 19.22 48 SER A O 1
ATOM 311 N N . GLU A 1 49 ? 30.453 -39.375 -48.375 1 23.7 49 GLU A N 1
ATOM 312 C CA . GLU A 1 49 ? 30.516 -38.031 -48.906 1 23.7 49 GLU A CA 1
ATOM 313 C C . GLU A 1 49 ? 29.547 -37.094 -48.156 1 23.7 49 GLU A C 1
ATOM 315 O O . GLU A 1 49 ? 28.469 -37.5 -47.781 1 23.7 49 GLU A O 1
ATOM 320 N N . PRO A 1 50 ? 30.047 -35.906 -47.688 1 25.03 50 PRO A N 1
ATOM 321 C CA . PRO A 1 50 ? 29.328 -34.969 -46.844 1 25.03 50 PRO A CA 1
ATOM 322 C C . PRO A 1 50 ? 28.016 -34.5 -47.469 1 25.03 50 PRO A C 1
ATOM 324 O O . PRO A 1 50 ? 27.969 -34.219 -48.688 1 25.03 50 PRO A O 1
ATOM 327 N N . ALA A 1 51 ? 26.828 -35.031 -47.125 1 25.58 51 ALA A N 1
ATOM 328 C CA . ALA A 1 51 ? 25.5 -34.844 -47.688 1 25.58 51 ALA A CA 1
ATOM 329 C C . ALA A 1 51 ? 25.188 -33.375 -47.938 1 25.58 51 ALA A C 1
ATOM 331 O O . ALA A 1 51 ? 25.547 -32.531 -47.094 1 25.58 51 ALA A O 1
ATOM 332 N N . ALA A 1 52 ? 24.938 -32.969 -49.188 1 28.86 52 ALA A N 1
ATOM 333 C CA . ALA A 1 52 ? 24.438 -31.797 -49.875 1 28.86 52 ALA A CA 1
ATOM 334 C C . ALA A 1 52 ? 23.266 -31.172 -49.094 1 28.86 52 ALA A C 1
ATOM 336 O O . ALA A 1 52 ? 22.281 -31.859 -48.812 1 28.86 52 ALA A O 1
ATOM 337 N N . VAL A 1 53 ? 23.641 -30.297 -48.281 1 32.22 53 VAL A N 1
ATOM 338 C CA . VAL A 1 53 ? 22.625 -29.453 -47.656 1 32.22 53 VAL A CA 1
ATOM 339 C C . VAL A 1 53 ? 21.531 -29.125 -48.688 1 32.22 53 VAL A C 1
ATOM 341 O O . VAL A 1 53 ? 21.812 -28.531 -49.719 1 32.22 53 VAL A O 1
ATOM 344 N N . GLY A 1 54 ? 20.656 -30.078 -48.906 1 28.83 54 GLY A N 1
ATOM 345 C CA . GLY A 1 54 ? 19.656 -30.031 -49.969 1 28.83 54 GLY A CA 1
ATOM 346 C C . GLY A 1 54 ? 18.938 -28.703 -50.062 1 28.83 54 GLY A C 1
ATOM 347 O O . GLY A 1 54 ? 19.141 -27.812 -49.219 1 28.83 54 GLY A O 1
ATOM 348 N N . GLN A 1 55 ? 18.094 -28.516 -51.125 1 34.12 55 GLN A N 1
ATOM 349 C CA . GLN A 1 55 ? 17.375 -27.375 -51.656 1 34.12 55 GLN A CA 1
ATOM 350 C C . GLN A 1 55 ? 16.594 -26.656 -50.562 1 34.12 55 GLN A C 1
ATOM 352 O O . GLN A 1 55 ? 16.516 -25.422 -50.562 1 34.12 55 GLN A O 1
ATOM 357 N N . PRO A 1 56 ? 15.992 -27.406 -49.75 1 34.19 56 PRO A N 1
ATOM 358 C CA . PRO A 1 56 ? 15.172 -26.703 -48.75 1 34.19 56 PRO A CA 1
ATOM 359 C C . PRO A 1 56 ? 16 -25.812 -47.812 1 34.19 56 PRO A C 1
ATOM 361 O O . PRO A 1 56 ? 15.461 -24.875 -47.219 1 34.19 56 PRO A O 1
ATOM 364 N N . ALA A 1 57 ? 17.219 -26.141 -47.562 1 40.81 57 ALA A N 1
ATOM 365 C CA . ALA A 1 57 ? 18.094 -25.281 -46.75 1 40.81 57 ALA A CA 1
ATOM 366 C C . ALA A 1 57 ? 18.406 -23.984 -47.5 1 40.81 57 ALA A C 1
ATOM 368 O O . ALA A 1 57 ? 18.547 -22.922 -46.875 1 40.81 57 ALA A O 1
ATOM 369 N N . ARG A 1 58 ? 18.562 -24.062 -48.844 1 46.44 58 ARG A N 1
ATOM 370 C CA . ARG A 1 58 ? 18.828 -22.859 -49.625 1 46.44 58 ARG A CA 1
ATOM 371 C C . ARG A 1 58 ? 17.625 -21.938 -49.656 1 46.44 58 ARG A C 1
ATOM 373 O O . ARG A 1 58 ? 17.766 -20.719 -49.625 1 46.44 58 ARG A O 1
ATOM 380 N N . ASP A 1 59 ? 16.469 -22.578 -49.75 1 43.62 59 ASP A N 1
ATOM 381 C CA . ASP A 1 59 ? 15.266 -21.766 -49.75 1 43.62 59 ASP A CA 1
ATOM 382 C C . ASP A 1 59 ? 15.008 -21.109 -48.406 1 43.62 59 ASP A C 1
ATOM 384 O O . ASP A 1 59 ? 14.562 -19.953 -48.344 1 43.62 59 ASP A O 1
ATOM 388 N N . ALA A 1 60 ? 15.25 -21.797 -47.344 1 45.94 60 ALA A N 1
ATOM 389 C CA . ALA A 1 60 ? 15.219 -21.188 -46.031 1 45.94 60 ALA A CA 1
ATOM 390 C C . ALA A 1 60 ? 16.281 -20.094 -45.906 1 45.94 60 ALA A C 1
ATOM 392 O O . ALA A 1 60 ? 16.047 -19.047 -45.281 1 45.94 60 ALA A O 1
ATOM 393 N N . GLU A 1 61 ? 17.406 -20.344 -46.562 1 49.41 61 GLU A N 1
ATOM 394 C CA . GLU A 1 61 ? 18.469 -19.328 -46.625 1 49.41 61 GLU A CA 1
ATOM 395 C C . GLU A 1 61 ? 18.016 -18.109 -47.406 1 49.41 61 GLU A C 1
ATOM 397 O O . GLU A 1 61 ? 18.297 -16.969 -47.031 1 49.41 61 GLU A O 1
ATOM 402 N N . HIS A 1 62 ? 17.438 -18.469 -48.594 1 46.41 62 HIS A N 1
ATOM 403 C CA . HIS A 1 62 ? 16.984 -17.359 -49.438 1 46.41 62 HIS A CA 1
ATOM 404 C C . HIS A 1 62 ? 15.836 -16.609 -48.75 1 46.41 62 HIS A C 1
ATOM 406 O O . HIS A 1 62 ? 15.781 -15.375 -48.812 1 46.41 62 HIS A O 1
ATOM 412 N N . ARG A 1 63 ? 15 -17.312 -48.062 1 48.28 63 ARG A N 1
ATOM 413 C CA . ARG A 1 63 ? 13.898 -16.672 -47.344 1 48.28 63 ARG A CA 1
ATOM 414 C C . ARG A 1 63 ? 14.391 -15.938 -46.094 1 48.28 63 ARG A C 1
ATOM 416 O O . ARG A 1 63 ? 13.891 -14.859 -45.781 1 48.28 63 ARG A O 1
ATOM 423 N N . ALA A 1 64 ? 15.188 -16.625 -45.469 1 49.5 64 ALA A N 1
ATOM 424 C CA . ALA A 1 64 ? 15.867 -15.977 -44.375 1 49.5 64 ALA A CA 1
ATOM 425 C C . ALA A 1 64 ? 16.672 -14.766 -44.844 1 49.5 64 ALA A C 1
ATOM 427 O O . ALA A 1 64 ? 16.688 -13.727 -44.188 1 49.5 64 ALA A O 1
ATOM 428 N N . ALA A 1 65 ? 17.422 -14.969 -45.938 1 49.28 65 ALA A N 1
ATOM 429 C CA . ALA A 1 65 ? 18.141 -13.852 -46.531 1 49.28 65 ALA A CA 1
ATOM 430 C C . ALA A 1 65 ? 17.188 -12.758 -47 1 49.28 65 ALA A C 1
ATOM 432 O O . ALA A 1 65 ? 17.469 -11.57 -46.844 1 49.28 65 ALA A O 1
ATOM 433 N N . SER A 1 66 ? 16.156 -13.125 -47.656 1 46.25 66 SER A N 1
ATOM 434 C CA . SER A 1 66 ? 15.156 -12.156 -48.094 1 46.25 66 SER A CA 1
ATOM 435 C C . SER A 1 66 ? 14.406 -11.586 -46.875 1 46.25 66 SER A C 1
ATOM 437 O O . SER A 1 66 ? 14.031 -10.414 -46.875 1 46.25 66 SER A O 1
ATOM 439 N N . GLY A 1 67 ? 14.078 -12.344 -45.969 1 45.5 67 GLY A N 1
ATOM 440 C CA . GLY A 1 67 ? 13.484 -11.914 -44.719 1 45.5 67 GLY A CA 1
ATOM 441 C C . GLY A 1 67 ? 14.438 -11.109 -43.844 1 45.5 67 GLY A C 1
ATOM 442 O O . GLY A 1 67 ? 14.008 -10.258 -43.062 1 45.5 67 GLY A O 1
ATOM 443 N N . ALA A 1 68 ? 15.594 -11.516 -43.844 1 48.59 68 ALA A N 1
ATOM 444 C CA . ALA A 1 68 ? 16.656 -10.734 -43.188 1 48.59 68 ALA A CA 1
ATOM 445 C C . ALA A 1 68 ? 16.688 -9.305 -43.719 1 48.59 68 ALA A C 1
ATOM 447 O O . ALA A 1 68 ? 16.984 -8.367 -43 1 48.59 68 ALA A O 1
ATOM 448 N N . GLY A 1 69 ? 16.578 -9.141 -45.031 1 46.53 69 GLY A N 1
ATOM 449 C CA . GLY A 1 69 ? 16.438 -7.785 -45.562 1 46.53 69 GLY A CA 1
ATOM 450 C C . GLY A 1 69 ? 15.289 -7.023 -44.906 1 46.53 69 GLY A C 1
ATOM 451 O O . GLY A 1 69 ? 15.32 -5.793 -44.844 1 46.53 69 GLY A O 1
ATOM 452 N N . LEU A 1 70 ? 14.336 -7.688 -44.594 1 46.53 70 LEU A N 1
ATOM 453 C CA . LEU A 1 70 ? 13.125 -7.09 -44.062 1 46.53 70 LEU A CA 1
ATOM 454 C C . LEU A 1 70 ? 13.289 -6.785 -42.562 1 46.53 70 LEU A C 1
ATOM 456 O O . LEU A 1 70 ? 12.609 -5.906 -42.031 1 46.53 70 LEU A O 1
ATOM 460 N N . PHE A 1 71 ? 13.938 -7.625 -41.844 1 53.22 71 PHE A N 1
ATOM 461 C CA . PHE A 1 71 ? 14.234 -7.223 -40.469 1 53.22 71 PHE A CA 1
ATOM 462 C C . PHE A 1 71 ? 15.234 -6.07 -40.469 1 53.22 71 PHE A C 1
ATOM 464 O O . PHE A 1 71 ? 16.438 -6.293 -40.5 1 53.22 71 PHE A O 1
ATOM 471 N N . GLY A 1 72 ? 15.023 -5.051 -41.188 1 49.62 72 GLY A N 1
ATOM 472 C CA . GLY A 1 72 ? 15.922 -3.912 -41.219 1 49.62 72 GLY A CA 1
ATOM 473 C C . GLY A 1 72 ? 16.531 -3.562 -39.875 1 49.62 72 GLY A C 1
ATOM 474 O O . GLY A 1 72 ? 15.805 -3.305 -38.938 1 49.62 72 GLY A O 1
ATOM 475 N N . TRP A 1 73 ? 17.812 -3.963 -39.656 1 54.16 73 TRP A N 1
ATOM 476 C CA . TRP A 1 73 ? 18.703 -3.469 -38.625 1 54.16 73 TRP A CA 1
ATOM 477 C C . TRP A 1 73 ? 18.703 -1.944 -38.562 1 54.16 73 TRP A C 1
ATOM 479 O O . TRP A 1 73 ? 19.281 -1.342 -37.688 1 54.16 73 TRP A O 1
ATOM 489 N N . THR A 1 74 ? 18.094 -1.389 -39.656 1 54.09 74 THR A N 1
ATOM 490 C CA . THR A 1 74 ? 18.172 0.063 -39.781 1 54.09 74 THR A CA 1
ATOM 491 C C . THR A 1 74 ? 16.953 0.727 -39.125 1 54.09 74 THR A C 1
ATOM 493 O O . THR A 1 74 ? 15.844 0.196 -39.219 1 54.09 74 THR A O 1
ATOM 496 N N . VAL A 1 75 ? 17.203 1.598 -38.219 1 57.44 75 VAL A N 1
ATOM 497 C CA . VAL A 1 75 ? 16.172 2.475 -37.688 1 57.44 75 VAL A CA 1
ATOM 498 C C . VAL A 1 75 ? 15.531 3.268 -38.844 1 57.44 75 VAL A C 1
ATOM 500 O O . VAL A 1 75 ? 16.219 4.035 -39.531 1 57.44 75 VAL A O 1
ATOM 503 N N . PRO A 1 76 ? 14.328 2.75 -39.188 1 56.5 76 PRO A N 1
ATOM 504 C CA . PRO A 1 76 ? 13.695 3.568 -40.219 1 56.5 76 PRO A CA 1
ATOM 505 C C . PRO A 1 76 ? 13.773 5.062 -39.938 1 56.5 76 PRO A C 1
ATOM 507 O O . PRO A 1 76 ? 13.883 5.461 -38.781 1 56.5 76 PRO A O 1
ATOM 510 N N . PRO A 1 77 ? 13.828 5.867 -41 1 58.31 77 PRO A N 1
ATOM 511 C CA . PRO A 1 77 ? 13.883 7.312 -40.781 1 58.31 77 PRO A CA 1
ATOM 512 C C . PRO A 1 77 ? 12.719 7.824 -39.938 1 58.31 77 PRO A C 1
ATOM 514 O O . PRO A 1 77 ? 11.562 7.465 -40.188 1 58.31 77 PRO A O 1
ATOM 517 N N . GLY A 1 78 ? 12.922 8.469 -38.719 1 56.31 78 GLY A N 1
ATOM 518 C CA . GLY A 1 78 ? 11.906 9.07 -37.844 1 56.31 78 GLY A CA 1
ATOM 519 C C . GLY A 1 78 ? 11.617 8.242 -36.625 1 56.31 78 GLY A C 1
ATOM 520 O O . GLY A 1 78 ? 10.922 8.703 -35.688 1 56.31 78 GLY A O 1
ATOM 521 N N . GLU A 1 79 ? 12.148 6.914 -36.875 1 60.72 79 GLU A N 1
ATOM 522 C CA . GLU A 1 79 ? 11.828 6.102 -35.688 1 60.72 79 GLU A CA 1
ATOM 523 C C . GLU A 1 79 ? 13.031 5.973 -34.781 1 60.72 79 GLU A C 1
ATOM 525 O O . GLU A 1 79 ? 14.164 6.211 -35.188 1 60.72 79 GLU A O 1
ATOM 530 N N . ARG A 1 80 ? 12.797 5.734 -33.594 1 62.62 80 ARG A N 1
ATOM 531 C CA . ARG A 1 80 ? 13.867 5.695 -32.594 1 62.62 80 ARG A CA 1
ATOM 532 C C . ARG A 1 80 ? 14.398 4.277 -32.406 1 62.62 80 ARG A C 1
ATOM 534 O O . ARG A 1 80 ? 15.453 4.078 -31.812 1 62.62 80 ARG A O 1
ATOM 541 N N . VAL A 1 81 ? 13.531 3.344 -33.031 1 67.38 81 VAL A N 1
ATOM 542 C CA . VAL A 1 81 ? 13.953 1.97 -32.781 1 67.38 81 VAL A CA 1
ATOM 543 C C . VAL A 1 81 ? 13.984 1.189 -34.094 1 67.38 81 VAL A C 1
ATOM 545 O O . VAL A 1 81 ? 13.25 1.516 -35.031 1 67.38 81 VAL A O 1
ATOM 548 N N . SER A 1 82 ? 14.867 0.239 -34.219 1 75.12 82 SER A N 1
ATOM 549 C CA . SER A 1 82 ? 14.969 -0.629 -35.375 1 75.12 82 SER A CA 1
ATOM 550 C C . SER A 1 82 ? 13.758 -1.558 -35.469 1 75.12 82 SER A C 1
ATOM 552 O O . SER A 1 82 ? 13.023 -1.742 -34.5 1 75.12 82 SER A O 1
ATOM 554 N N . GLU A 1 83 ? 13.453 -2.018 -36.594 1 76.69 83 GLU A N 1
ATOM 555 C CA . GLU A 1 83 ? 12.336 -2.934 -36.781 1 76.69 83 GLU A CA 1
ATOM 556 C C . GLU A 1 83 ? 12.492 -4.203 -35.969 1 76.69 83 GLU A C 1
ATOM 558 O O . GLU A 1 83 ? 11.508 -4.75 -35.469 1 76.69 83 GLU A O 1
ATOM 563 N N . LEU A 1 84 ? 13.672 -4.652 -35.844 1 77.94 84 LEU A N 1
ATOM 564 C CA . LEU A 1 84 ? 13.906 -5.82 -35 1 77.94 84 LEU A CA 1
ATOM 565 C C . LEU A 1 84 ? 13.57 -5.516 -33.562 1 77.94 84 LEU A C 1
ATOM 567 O O . LEU A 1 84 ? 12.977 -6.344 -32.875 1 77.94 84 LEU A O 1
ATOM 571 N N . ASP A 1 85 ? 13.875 -4.352 -33.156 1 77.81 85 ASP A N 1
ATOM 572 C CA . ASP A 1 85 ? 13.594 -3.967 -31.797 1 77.81 85 ASP A CA 1
ATOM 573 C C . ASP A 1 85 ? 12.094 -3.852 -31.547 1 77.81 85 ASP A C 1
ATOM 575 O O . ASP A 1 85 ? 11.609 -4.172 -30.453 1 77.81 85 ASP A O 1
ATOM 579 N N . ARG A 1 86 ? 11.484 -3.42 -32.5 1 81.5 86 ARG A N 1
ATOM 580 C CA . ARG A 1 86 ? 10.031 -3.312 -32.406 1 81.5 86 ARG A CA 1
ATOM 581 C C . ARG A 1 86 ? 9.391 -4.691 -32.281 1 81.5 86 ARG A C 1
ATOM 583 O O . ARG A 1 86 ? 8.5 -4.902 -31.453 1 81.5 86 ARG A O 1
ATOM 590 N N . LEU A 1 87 ? 9.828 -5.602 -33.094 1 84.88 87 LEU A N 1
ATOM 591 C CA . LEU A 1 87 ? 9.227 -6.926 -33.156 1 84.88 87 LEU A CA 1
ATOM 592 C C . LEU A 1 87 ? 9.609 -7.754 -31.938 1 84.88 87 LEU A C 1
ATOM 594 O O . LEU A 1 87 ? 8.875 -8.672 -31.547 1 84.88 87 LEU A O 1
ATOM 598 N N . ARG A 1 88 ? 10.711 -7.352 -31.359 1 85.25 88 ARG A N 1
ATOM 599 C CA . ARG A 1 88 ? 11.18 -8.125 -30.203 1 85.25 88 ARG A CA 1
ATOM 600 C C . ARG A 1 88 ? 10.438 -7.723 -28.938 1 85.25 88 ARG A C 1
ATOM 602 O O . ARG A 1 88 ? 10.359 -8.5 -27.984 1 85.25 88 ARG A O 1
ATOM 609 N N . ARG A 1 89 ? 9.867 -6.566 -28.906 1 84.88 89 ARG A N 1
ATOM 610 C CA . ARG A 1 89 ? 9.242 -6.059 -27.688 1 84.88 89 ARG A CA 1
ATOM 611 C C . ARG A 1 89 ? 7.77 -6.457 -27.625 1 84.88 89 ARG A C 1
ATOM 613 O O . ARG A 1 89 ? 7 -6.148 -28.531 1 84.88 89 ARG A O 1
ATOM 620 N N . GLY A 1 90 ? 7.422 -7.203 -26.656 1 88 90 GLY A N 1
ATOM 621 C CA . GLY A 1 90 ? 6.039 -7.594 -26.438 1 88 90 GLY A CA 1
ATOM 622 C C . GLY A 1 90 ? 5.184 -6.48 -25.859 1 88 90 GLY A C 1
ATOM 623 O O . GLY A 1 90 ? 5.688 -5.391 -25.578 1 88 90 GLY A O 1
ATOM 624 N N . PRO A 1 91 ? 3.883 -6.75 -25.719 1 91.25 91 PRO A N 1
ATOM 625 C CA . PRO A 1 91 ? 2.967 -5.75 -25.156 1 91.25 91 PRO A CA 1
ATOM 626 C C . PRO A 1 91 ? 3.186 -5.512 -23.672 1 91.25 91 PRO A C 1
ATOM 628 O O . PRO A 1 91 ? 3.551 -6.438 -22.938 1 91.25 91 PRO A O 1
ATOM 631 N N . VAL A 1 92 ? 2.922 -4.254 -23.219 1 91.12 92 VAL A N 1
ATOM 632 C CA . VAL A 1 92 ? 3.125 -3.922 -21.812 1 91.12 92 VAL A CA 1
ATOM 633 C C . VAL A 1 92 ? 1.814 -3.422 -21.219 1 91.12 92 VAL A C 1
ATOM 635 O O . VAL A 1 92 ? 1.542 -3.65 -20.031 1 91.12 92 VAL A O 1
ATOM 638 N N . ARG A 1 93 ? 0.985 -2.809 -21.953 1 92.25 93 ARG A N 1
ATOM 639 C CA . ARG A 1 93 ? -0.268 -2.252 -21.453 1 92.25 93 ARG A CA 1
ATOM 640 C C . ARG A 1 93 ? -1.421 -3.229 -21.641 1 92.25 93 ARG A C 1
ATOM 642 O O . ARG A 1 93 ? -1.454 -3.961 -22.641 1 92.25 93 ARG A O 1
ATOM 649 N N . VAL A 1 94 ? -2.314 -3.248 -20.781 1 92.69 94 VAL A N 1
ATOM 650 C CA . VAL A 1 94 ? -3.479 -4.125 -20.844 1 92.69 94 VAL A CA 1
ATOM 651 C C . VAL A 1 94 ? -4.699 -3.33 -2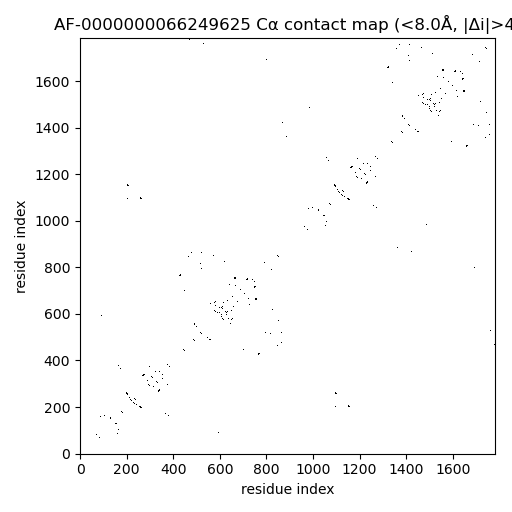1.312 1 92.69 94 VAL A C 1
ATOM 653 O O . VAL A 1 94 ? -5.367 -2.686 -20.5 1 92.69 94 VAL A O 1
ATOM 656 N N . SER A 1 95 ? -4.934 -3.373 -22.516 1 92.81 95 SER A N 1
ATOM 657 C CA . SER A 1 95 ? -6.066 -2.652 -23.094 1 92.81 95 SER A CA 1
ATOM 658 C C . SER A 1 95 ? -6.508 -3.275 -24.406 1 92.81 95 SER A C 1
ATOM 660 O O . SER A 1 95 ? -5.793 -4.105 -24.984 1 92.81 95 SER A O 1
ATOM 662 N N . GLY A 1 96 ? -7.68 -2.889 -24.875 1 91 96 GLY A N 1
ATOM 663 C CA . GLY A 1 96 ? -8.203 -3.367 -26.141 1 91 96 GLY A CA 1
ATOM 664 C C . GLY A 1 96 ? -7.312 -3.037 -27.328 1 91 96 GLY A C 1
ATOM 665 O O . GLY A 1 96 ? -6.895 -3.932 -28.062 1 91 96 GLY A O 1
ATOM 666 N N . PRO A 1 97 ? -6.938 -1.86 -27.422 1 92.31 97 PRO A N 1
ATOM 667 C CA . PRO A 1 97 ? -6.055 -1.496 -28.531 1 92.31 97 PRO A CA 1
ATOM 668 C C . PRO A 1 97 ? -4.711 -2.223 -28.469 1 92.31 97 PRO A C 1
ATOM 670 O O . PRO A 1 97 ? -4.164 -2.592 -29.516 1 92.31 97 PRO A O 1
ATOM 673 N N . GLN A 1 98 ? -4.238 -2.395 -27.344 1 94.12 98 GLN A N 1
ATOM 674 C CA . GLN A 1 98 ? -2.98 -3.121 -27.219 1 94.12 98 GLN A CA 1
ATOM 675 C C . GLN A 1 98 ? -3.143 -4.578 -27.641 1 94.12 98 GLN A C 1
ATOM 677 O O . GLN A 1 98 ? -2.207 -5.188 -28.172 1 94.12 98 GLN A O 1
ATOM 682 N N . MET A 1 99 ? -4.289 -5.137 -27.359 1 95.38 99 MET A N 1
ATOM 683 C CA . MET A 1 99 ? -4.566 -6.496 -27.812 1 95.38 99 MET A CA 1
ATOM 684 C C . MET A 1 99 ? -4.539 -6.59 -29.328 1 95.38 99 MET A C 1
ATOM 686 O O . MET A 1 99 ? -3.971 -7.527 -29.891 1 95.38 99 MET A O 1
ATOM 690 N N . LYS A 1 100 ? -5.113 -5.602 -29.938 1 95.56 100 LYS A N 1
ATOM 691 C CA . LYS A 1 100 ? -5.082 -5.547 -31.391 1 95.56 100 LYS A CA 1
ATOM 692 C C . LYS A 1 100 ? -3.646 -5.445 -31.906 1 95.56 100 LYS A C 1
ATOM 694 O O . LYS A 1 100 ? -3.254 -6.176 -32.812 1 95.56 100 LYS A O 1
ATOM 699 N N . ARG A 1 101 ? -2.877 -4.652 -31.328 1 94.75 101 ARG A N 1
ATOM 700 C CA . ARG A 1 101 ? -1.49 -4.461 -31.734 1 94.75 101 ARG A CA 1
ATOM 701 C C . ARG A 1 101 ? -0.673 -5.73 -31.516 1 94.75 101 ARG A C 1
ATOM 703 O O . ARG A 1 101 ? 0.212 -6.051 -32.312 1 94.75 101 ARG A O 1
ATOM 710 N N . ALA A 1 102 ? -0.925 -6.371 -30.453 1 95.75 102 ALA A N 1
ATOM 711 C CA . ALA A 1 102 ? -0.212 -7.613 -30.156 1 95.75 102 ALA A CA 1
ATOM 712 C C . ALA A 1 102 ? -0.509 -8.68 -31.203 1 95.75 102 ALA A C 1
ATOM 714 O O . ALA A 1 102 ? 0.386 -9.422 -31.609 1 95.75 102 ALA A O 1
ATOM 715 N N . LEU A 1 103 ? -1.763 -8.75 -31.609 1 96.06 103 LEU A N 1
ATOM 716 C CA . LEU A 1 103 ? -2.145 -9.719 -32.625 1 96.06 103 LEU A CA 1
ATOM 717 C C . LEU A 1 103 ? -1.584 -9.328 -34 1 96.06 103 LEU A C 1
ATOM 719 O O . LEU A 1 103 ? -1.161 -10.188 -34.75 1 96.06 103 LEU A O 1
ATOM 723 N N . GLU A 1 104 ? -1.521 -8.062 -34.219 1 95.19 104 GLU A N 1
ATOM 724 C CA . GLU A 1 104 ? -0.912 -7.586 -35.469 1 95.19 104 GLU A CA 1
ATOM 725 C C . GLU A 1 104 ? 0.577 -7.914 -35.5 1 95.19 104 GLU A C 1
ATOM 727 O O . GLU A 1 104 ? 1.104 -8.289 -36.562 1 95.19 104 GLU A O 1
ATOM 732 N N . ARG A 1 105 ? 1.186 -7.742 -34.438 1 94.06 105 ARG A N 1
ATOM 733 C CA . ARG A 1 105 ? 2.594 -8.109 -34.312 1 94.06 105 ARG A CA 1
ATOM 734 C C . ARG A 1 105 ? 2.801 -9.594 -34.594 1 94.06 105 ARG A C 1
ATOM 736 O O . ARG A 1 105 ? 3.721 -9.969 -35.312 1 94.06 105 ARG A O 1
ATOM 743 N N . ALA A 1 106 ? 1.958 -10.438 -34.031 1 94.19 106 ALA A N 1
ATOM 744 C CA . ALA A 1 106 ? 2.055 -11.883 -34.25 1 94.19 106 ALA A CA 1
ATOM 745 C C . ALA A 1 106 ? 1.821 -12.227 -35.719 1 94.19 106 ALA A C 1
ATOM 747 O O . ALA A 1 106 ? 2.494 -13.094 -36.281 1 94.19 106 ALA A O 1
ATOM 748 N N . GLU A 1 107 ? 0.916 -11.508 -36.281 1 93.31 107 GLU A N 1
ATOM 749 C CA . GLU A 1 107 ? 0.622 -11.727 -37.688 1 93.31 107 GLU A CA 1
ATOM 750 C C . GLU A 1 107 ? 1.803 -11.312 -38.562 1 93.31 107 GLU A C 1
ATOM 752 O O . GLU A 1 107 ? 2.15 -12.023 -39.531 1 93.31 107 GLU A O 1
ATOM 757 N N . GLU A 1 108 ? 2.402 -10.258 -38.219 1 91.38 108 GLU A N 1
ATOM 758 C CA . GLU A 1 108 ? 3.553 -9.766 -38.969 1 91.38 108 GLU A CA 1
ATOM 759 C C . GLU A 1 108 ? 4.727 -10.734 -38.875 1 91.38 108 GLU A C 1
ATOM 761 O O . GLU A 1 108 ? 5.402 -10.992 -39.875 1 91.38 108 GLU A O 1
ATOM 766 N N . ILE A 1 109 ? 4.98 -11.227 -37.781 1 90.25 109 ILE A N 1
ATOM 767 C CA . ILE A 1 109 ? 6.09 -12.156 -37.562 1 90.25 109 ILE A CA 1
ATOM 768 C C . ILE A 1 109 ? 5.801 -13.469 -38.281 1 90.25 109 ILE A C 1
ATOM 770 O O . ILE A 1 109 ? 6.699 -14.055 -38.906 1 90.25 109 ILE A O 1
ATOM 774 N N . ALA A 1 110 ? 4.57 -13.922 -38.219 1 87.44 110 ALA A N 1
ATOM 775 C CA . ALA A 1 110 ? 4.184 -15.164 -38.875 1 87.44 110 ALA A CA 1
ATOM 776 C C . ALA A 1 110 ? 4.324 -15.023 -40.406 1 87.44 110 ALA A C 1
ATOM 778 O O . ALA A 1 110 ? 4.621 -16 -41.094 1 87.44 110 ALA A O 1
ATOM 779 N N . ALA A 1 111 ? 4.137 -13.883 -40.844 1 85.38 111 ALA A N 1
ATOM 780 C CA . ALA A 1 111 ? 4.172 -13.625 -42.281 1 85.38 111 ALA A CA 1
ATOM 781 C C . ALA A 1 111 ? 5.582 -13.812 -42.844 1 85.38 111 ALA A C 1
ATOM 783 O O . ALA A 1 111 ? 5.754 -14.047 -44.031 1 85.38 111 ALA A O 1
ATOM 784 N N . PHE A 1 112 ? 6.543 -13.781 -41.844 1 81.25 112 PHE A N 1
ATOM 785 C CA . PHE A 1 112 ? 7.902 -14.039 -42.312 1 81.25 112 PHE A CA 1
ATOM 786 C C . PHE A 1 112 ? 8.062 -15.492 -42.75 1 81.25 112 PHE A C 1
ATOM 788 O O . PHE A 1 112 ? 8.992 -15.828 -43.469 1 81.25 112 PHE A O 1
ATOM 795 N N . GLY A 1 113 ? 7.176 -16.359 -42.281 1 74.12 113 GLY A N 1
ATOM 796 C CA . GLY A 1 113 ? 7.117 -17.734 -42.75 1 74.12 113 GLY A CA 1
ATOM 797 C C . GLY A 1 113 ? 8.195 -18.609 -42.156 1 74.12 113 GLY A C 1
ATOM 798 O O . GLY A 1 113 ? 8.516 -19.672 -42.688 1 74.12 113 GLY A O 1
ATOM 799 N N . MET A 1 114 ? 8.906 -18.188 -41.156 1 70.38 114 MET A N 1
ATOM 800 C CA . MET A 1 114 ? 10.016 -18.938 -40.594 1 70.38 114 MET A CA 1
ATOM 801 C C . MET A 1 114 ? 9.508 -20.062 -39.688 1 70.38 114 MET A C 1
ATOM 803 O O . MET A 1 114 ? 10.273 -20.938 -39.281 1 70.38 114 MET A O 1
ATOM 807 N N . GLY A 1 115 ? 8.312 -20.047 -39.344 1 63.66 115 GLY A N 1
ATOM 808 C CA . GLY A 1 115 ? 7.73 -21.109 -38.531 1 63.66 115 GLY A CA 1
ATOM 809 C C . GLY A 1 115 ? 7.707 -22.453 -39.25 1 63.66 115 GLY A C 1
ATOM 810 O O . GLY A 1 115 ? 7.703 -23.5 -38.594 1 63.66 115 GLY A O 1
ATOM 811 N N . ALA A 1 116 ? 7.789 -22.359 -40.5 1 63.5 116 ALA A N 1
ATOM 812 C CA . ALA A 1 116 ? 7.684 -23.594 -41.281 1 63.5 116 ALA A CA 1
ATOM 813 C C . ALA A 1 116 ? 9.062 -24.188 -41.562 1 63.5 116 ALA A C 1
ATOM 815 O O . ALA A 1 116 ? 9.172 -25.297 -42.094 1 63.5 116 ALA A O 1
ATOM 816 N N . VAL A 1 117 ? 10.039 -23.438 -41.031 1 67.94 117 VAL A N 1
ATOM 817 C CA . VAL A 1 117 ? 11.391 -23.938 -41.281 1 67.94 117 VAL A CA 1
ATOM 818 C C . VAL A 1 117 ? 11.711 -25.047 -40.281 1 67.94 117 VAL A C 1
ATOM 820 O O . VAL A 1 117 ? 11.492 -24.891 -39.062 1 67.94 117 VAL A O 1
ATOM 823 N N . ASP A 1 118 ? 11.977 -26.172 -40.719 1 69.25 118 ASP A N 1
ATOM 824 C CA . ASP A 1 118 ? 12.312 -27.328 -39.906 1 69.25 118 ASP A CA 1
ATOM 825 C C . ASP A 1 118 ? 13.68 -27.141 -39.25 1 69.25 118 ASP A C 1
ATOM 827 O O . ASP A 1 118 ? 14.711 -27.234 -39.906 1 69.25 118 ASP A O 1
ATOM 831 N N . VAL A 1 119 ? 13.672 -26.812 -38.062 1 71.44 119 VAL A N 1
ATOM 832 C CA . VAL A 1 119 ? 14.914 -26.609 -37.312 1 71.44 119 VAL A CA 1
ATOM 833 C C . VAL A 1 119 ? 15.211 -27.844 -36.469 1 71.44 119 VAL A C 1
ATOM 835 O O . VAL A 1 119 ? 15.961 -27.766 -35.5 1 71.44 119 VAL A O 1
ATOM 838 N N . SER A 1 120 ? 14.672 -28.969 -36.781 1 67.12 120 SER A N 1
ATOM 839 C CA . SER A 1 120 ? 14.805 -30.172 -35.969 1 67.12 120 SER A CA 1
ATOM 840 C C . SER A 1 120 ? 16.234 -30.703 -35.969 1 67.12 120 SER A C 1
ATOM 842 O O . SER A 1 120 ? 16.672 -31.391 -35.062 1 67.12 120 SER A O 1
ATOM 844 N N . ARG A 1 121 ? 16.984 -30.25 -37 1 66 121 ARG A N 1
ATOM 845 C CA . ARG A 1 121 ? 18.359 -30.734 -37.156 1 66 121 ARG A CA 1
ATOM 846 C C . ARG A 1 121 ? 19.312 -29.938 -36.25 1 66 121 ARG A C 1
ATOM 848 O O . ARG A 1 121 ? 20.469 -30.328 -36.094 1 66 121 ARG A O 1
ATOM 855 N N . ILE A 1 122 ? 18.781 -28.828 -35.812 1 74.88 122 ILE A N 1
ATOM 856 C CA . ILE A 1 122 ? 19.609 -27.984 -34.938 1 74.88 122 ILE A CA 1
ATOM 857 C C . ILE A 1 122 ? 19.359 -28.344 -33.469 1 74.88 122 ILE A C 1
ATOM 859 O O . ILE A 1 122 ? 18.203 -28.406 -33.031 1 74.88 122 ILE A O 1
ATOM 863 N N . PRO A 1 123 ? 20.422 -28.672 -32.812 1 69.12 123 PRO A N 1
ATOM 864 C CA . PRO A 1 123 ? 20.219 -28.953 -31.406 1 69.12 123 PRO A CA 1
ATOM 865 C C . PRO A 1 123 ? 19.422 -27.859 -30.688 1 69.12 123 PRO A C 1
ATOM 867 O O . PRO A 1 123 ? 19.703 -26.672 -30.875 1 69.12 123 PRO A O 1
ATOM 870 N N . PRO A 1 124 ? 18.484 -28.297 -29.891 1 69.38 124 PRO A N 1
ATOM 871 C CA . PRO A 1 124 ? 17.594 -27.328 -29.234 1 69.38 124 PRO A CA 1
ATOM 872 C C . PRO A 1 124 ? 18.328 -26.344 -28.344 1 69.38 124 PRO A C 1
ATOM 874 O O . PRO A 1 124 ? 17.953 -25.172 -28.266 1 69.38 124 PRO A O 1
ATOM 877 N N . ARG A 1 125 ? 19.328 -26.797 -27.812 1 63.81 125 ARG A N 1
ATOM 878 C CA . ARG A 1 125 ? 20.094 -25.922 -26.922 1 63.81 125 ARG A CA 1
ATOM 879 C C . ARG A 1 125 ? 20.734 -24.781 -27.703 1 63.81 125 ARG A C 1
ATOM 881 O O . ARG A 1 125 ? 20.719 -23.625 -27.25 1 63.81 125 ARG A O 1
ATOM 888 N N . ARG A 1 126 ? 21.281 -25.156 -28.797 1 72.56 126 ARG A N 1
ATOM 889 C CA . ARG A 1 126 ? 21.938 -24.156 -29.625 1 72.56 126 ARG A CA 1
ATOM 890 C C . ARG A 1 126 ? 20.922 -23.156 -30.188 1 72.56 126 ARG A C 1
ATOM 892 O O . ARG A 1 126 ? 21.188 -21.953 -30.25 1 72.56 126 ARG A O 1
ATOM 899 N N . LEU A 1 127 ? 19.906 -23.734 -30.547 1 74.56 127 LEU A N 1
ATOM 900 C CA . LEU A 1 127 ? 18.844 -22.875 -31.062 1 74.56 127 LEU A CA 1
ATOM 901 C C . LEU A 1 127 ? 18.359 -21.906 -30 1 74.56 127 LEU A C 1
ATOM 903 O O . LEU A 1 127 ? 18.109 -20.734 -30.281 1 74.56 127 LEU A O 1
ATOM 907 N N . ALA A 1 128 ? 18.312 -22.422 -28.859 1 70.31 128 ALA A N 1
ATOM 908 C CA . ALA A 1 128 ? 17.875 -21.578 -27.734 1 70.31 128 ALA A CA 1
ATOM 909 C C . ALA A 1 128 ? 18.875 -20.484 -27.453 1 70.31 128 ALA A C 1
ATOM 911 O O . ALA A 1 128 ? 18.5 -19.344 -27.172 1 70.31 128 ALA A O 1
ATOM 912 N N . GLU A 1 129 ? 20.062 -20.812 -27.609 1 70.12 129 GLU A N 1
ATOM 913 C CA . GLU A 1 129 ? 21.125 -19.859 -27.344 1 70.12 129 GLU A CA 1
ATOM 914 C C . GLU A 1 129 ? 21.125 -18.75 -28.391 1 70.12 129 GLU A C 1
ATOM 916 O O . GLU A 1 129 ? 21.281 -17.562 -28.047 1 70.12 129 GLU A O 1
ATOM 921 N N . LEU A 1 130 ? 21 -19.172 -29.625 1 76.31 130 LEU A N 1
ATOM 922 C CA . LEU A 1 130 ? 21 -18.188 -30.703 1 76.31 130 LEU A CA 1
ATOM 923 C C . LEU A 1 130 ? 19.781 -17.281 -30.609 1 76.31 130 LEU A C 1
ATOM 925 O O . LEU A 1 130 ? 19.875 -16.078 -30.859 1 76.31 130 LEU A O 1
ATOM 929 N N . SER A 1 131 ? 18.75 -17.859 -30.203 1 79.19 131 SER A N 1
ATOM 930 C CA . SER A 1 131 ? 17.531 -17.062 -30.094 1 79.19 131 SER A CA 1
ATOM 931 C C . SER A 1 131 ? 17.625 -16.062 -28.953 1 79.19 131 SER A C 1
ATOM 933 O O . SER A 1 131 ? 17.188 -14.914 -29.094 1 79.19 131 SER A O 1
ATOM 935 N N . ARG A 1 132 ? 18.141 -16.484 -27.906 1 72.19 132 ARG A N 1
ATOM 936 C CA . ARG A 1 132 ? 18.312 -15.578 -26.766 1 72.19 132 ARG A CA 1
ATOM 937 C C . ARG A 1 132 ? 19.234 -14.414 -27.125 1 72.19 132 ARG A C 1
ATOM 939 O O . ARG A 1 132 ? 18.969 -13.266 -26.75 1 72.19 132 ARG A O 1
ATOM 946 N N . TYR A 1 133 ? 20.266 -14.773 -27.812 1 72.81 133 TYR A N 1
ATOM 947 C CA . TYR A 1 133 ? 21.203 -13.75 -28.25 1 72.81 133 TYR A CA 1
ATOM 948 C C . TYR A 1 133 ? 20.516 -12.75 -29.188 1 72.81 133 TYR A C 1
ATOM 950 O O . TYR A 1 133 ? 20.766 -11.547 -29.109 1 72.81 133 TYR A O 1
ATOM 958 N N . GLY A 1 134 ? 19.75 -13.227 -29.984 1 74.5 134 GLY A N 1
ATOM 959 C CA . GLY A 1 134 ? 19.047 -12.359 -30.922 1 74.5 134 GLY A CA 1
ATOM 960 C C . GLY A 1 134 ? 18.016 -11.477 -30.25 1 74.5 134 GLY A C 1
ATOM 961 O O . GLY A 1 134 ? 17.812 -10.328 -30.672 1 74.5 134 GLY A O 1
ATOM 962 N N . VAL A 1 135 ? 17.422 -12.008 -29.234 1 75.06 135 VAL A N 1
ATOM 963 C CA . VAL A 1 135 ? 16.344 -11.273 -28.578 1 75.06 135 VAL A CA 1
ATOM 964 C C . VAL A 1 135 ? 16.938 -10.227 -27.641 1 75.06 135 VAL A C 1
ATOM 966 O O . VAL A 1 135 ? 16.453 -9.094 -27.594 1 75.06 135 VAL A O 1
ATOM 969 N N . ASP A 1 136 ? 17.953 -10.516 -26.984 1 67.44 136 ASP A N 1
ATOM 970 C CA . ASP A 1 136 ? 18.484 -9.656 -25.922 1 67.44 136 ASP A CA 1
ATOM 971 C C . ASP A 1 136 ? 19.625 -8.781 -26.438 1 67.44 136 ASP A C 1
ATOM 973 O O . ASP A 1 136 ? 19.953 -7.766 -25.828 1 67.44 136 ASP A O 1
ATOM 977 N N . GLY A 1 137 ? 20.281 -9.281 -27.531 1 64.88 137 GLY A N 1
ATOM 978 C CA . GLY A 1 137 ? 21.438 -8.57 -28.031 1 64.88 137 GLY A CA 1
ATOM 979 C C . GLY A 1 137 ? 21.094 -7.246 -28.688 1 64.88 137 GLY A C 1
ATOM 980 O O . GLY A 1 137 ? 20 -7.09 -29.234 1 64.88 137 GLY A O 1
ATOM 981 N N . LYS A 1 138 ? 21.922 -6.195 -28.391 1 64.31 138 LYS A N 1
ATOM 982 C CA . LYS A 1 138 ? 21.719 -4.934 -29.094 1 64.31 138 LYS A CA 1
ATOM 983 C C . LYS A 1 138 ? 21.812 -5.121 -30.609 1 64.31 138 LYS A C 1
ATOM 985 O O . LYS A 1 138 ? 22.656 -5.883 -31.094 1 64.31 138 LYS A O 1
ATOM 990 N N . ALA A 1 139 ? 21 -4.504 -31.312 1 66.19 139 ALA A N 1
ATOM 991 C CA . ALA A 1 139 ? 20.938 -4.609 -32.781 1 66.19 139 ALA A CA 1
ATOM 992 C C . ALA A 1 139 ? 22.281 -4.234 -33.406 1 66.19 139 ALA A C 1
ATOM 994 O O . ALA A 1 139 ? 22.703 -4.84 -34.406 1 66.19 139 ALA A O 1
ATOM 995 N N . SER A 1 140 ? 22.953 -3.334 -32.656 1 64.81 140 SER A N 1
ATOM 996 C CA . SER A 1 140 ? 24.234 -2.9 -33.188 1 64.81 140 SER A CA 1
ATOM 997 C C . SER A 1 140 ? 25.281 -4 -33.062 1 64.81 140 SER A C 1
ATOM 999 O O . SER A 1 140 ? 26.156 -4.133 -33.938 1 64.81 140 SER A O 1
ATOM 1001 N N . LEU A 1 141 ? 25.109 -4.789 -32.094 1 66.94 141 LEU A N 1
ATOM 1002 C CA . LEU A 1 141 ? 26.047 -5.887 -31.906 1 66.94 141 LEU A CA 1
ATOM 1003 C C . LEU A 1 141 ? 25.797 -7 -32.906 1 66.94 141 LEU A C 1
ATOM 1005 O O . LEU A 1 141 ? 26.734 -7.613 -33.406 1 66.94 141 LEU A O 1
ATOM 1009 N N . LEU A 1 142 ? 24.594 -7.191 -33.219 1 71.88 142 LEU A N 1
ATOM 1010 C CA . LEU A 1 142 ? 24.25 -8.227 -34.188 1 71.88 142 LEU A CA 1
ATOM 1011 C C . LEU A 1 142 ? 24.734 -7.859 -35.562 1 71.88 142 LEU A C 1
ATOM 1013 O O . LEU A 1 142 ? 25.109 -8.734 -36.344 1 71.88 142 LEU A O 1
ATOM 1017 N N . ARG A 1 143 ? 24.844 -6.559 -35.75 1 70 143 ARG A N 1
ATOM 1018 C CA . ARG A 1 143 ? 25.25 -6.074 -37.062 1 70 143 ARG A CA 1
ATOM 1019 C C . ARG A 1 143 ? 26.734 -6.328 -37.312 1 70 143 ARG A C 1
ATOM 1021 O O . ARG A 1 143 ? 27.188 -6.457 -38.438 1 70 143 ARG A O 1
ATOM 1028 N N . ARG A 1 144 ? 27.375 -6.496 -36.219 1 69.5 144 ARG A N 1
ATOM 1029 C CA . ARG A 1 144 ? 28.812 -6.621 -36.312 1 69.5 144 ARG A CA 1
ATOM 1030 C C . ARG A 1 144 ? 29.219 -8.062 -36.594 1 69.5 144 ARG A C 1
ATOM 1032 O O . ARG A 1 144 ? 30.359 -8.328 -36.969 1 69.5 144 ARG A O 1
ATOM 1039 N N . HIS A 1 145 ? 28.281 -8.938 -36.562 1 75.19 145 HIS A N 1
ATOM 1040 C CA . HIS A 1 145 ? 28.609 -10.344 -36.781 1 75.19 145 HIS A CA 1
ATOM 1041 C C . HIS A 1 145 ? 28.719 -10.656 -38.25 1 75.19 145 HIS A C 1
ATOM 1043 O O . HIS A 1 145 ? 28.297 -9.859 -39.094 1 75.19 145 HIS A O 1
ATOM 1049 N N . SER A 1 146 ? 29.391 -11.758 -38.469 1 76.88 146 SER A N 1
ATOM 1050 C CA . SER A 1 146 ? 29.469 -12.227 -39.844 1 76.88 146 SER A CA 1
ATOM 1051 C C . SER A 1 146 ? 28.094 -12.508 -40.406 1 76.88 146 SER A C 1
ATOM 1053 O O . SER A 1 146 ? 27.125 -12.68 -39.656 1 76.88 146 SER A O 1
ATOM 1055 N N . ASP A 1 147 ? 28.016 -12.5 -41.688 1 75.81 147 ASP A N 1
ATOM 1056 C CA . ASP A 1 147 ? 26.734 -12.664 -42.375 1 75.81 147 ASP A CA 1
ATOM 1057 C C . ASP A 1 147 ? 26.094 -14.008 -42.031 1 75.81 147 ASP A C 1
ATOM 1059 O O . ASP A 1 147 ? 24.875 -14.094 -41.812 1 75.81 147 ASP A O 1
ATOM 1063 N N . ALA A 1 148 ? 26.953 -15 -42 1 77.38 148 ALA A N 1
ATOM 1064 C CA . ALA A 1 148 ? 26.438 -16.328 -41.688 1 77.38 148 ALA A CA 1
ATOM 1065 C C . ALA A 1 148 ? 25.891 -16.391 -40.25 1 77.38 148 ALA A C 1
ATOM 1067 O O . ALA A 1 148 ? 24.812 -16.922 -40 1 77.38 148 ALA A O 1
ATOM 1068 N N . ARG A 1 149 ? 26.578 -15.852 -39.406 1 78.5 149 ARG A N 1
ATOM 1069 C CA . ARG A 1 149 ? 26.156 -15.852 -38.031 1 78.5 149 ARG A CA 1
ATOM 1070 C C . ARG A 1 149 ? 24.938 -14.961 -37.812 1 78.5 149 ARG A C 1
ATOM 1072 O O . ARG A 1 149 ? 24.062 -15.281 -37 1 78.5 149 ARG A O 1
ATOM 1079 N N . ARG A 1 150 ? 24.953 -13.961 -38.5 1 79.25 150 ARG A N 1
ATOM 1080 C CA . ARG A 1 150 ? 23.828 -13.039 -38.406 1 79.25 150 ARG A CA 1
ATOM 1081 C C . ARG A 1 150 ? 22.547 -13.695 -38.906 1 79.25 150 ARG A C 1
ATOM 1083 O O . ARG A 1 150 ? 21.5 -13.562 -38.25 1 79.25 150 ARG A O 1
ATOM 1090 N N . LEU A 1 151 ? 22.688 -14.383 -39.938 1 77.81 151 LEU A N 1
ATOM 1091 C CA . LEU A 1 151 ? 21.516 -15.047 -40.5 1 77.81 151 LEU A CA 1
ATOM 1092 C C . LEU A 1 151 ? 21.016 -16.156 -39.594 1 77.81 151 LEU A C 1
ATOM 1094 O O . LEU A 1 151 ? 19.812 -16.344 -39.406 1 77.81 151 LEU A O 1
ATOM 1098 N N . ALA A 1 152 ? 21.953 -16.875 -39.125 1 80.31 152 ALA A N 1
ATOM 1099 C CA . ALA A 1 152 ? 21.594 -17.938 -38.188 1 80.31 152 ALA A CA 1
ATOM 1100 C C . ALA A 1 152 ? 20.891 -17.391 -36.938 1 80.31 152 ALA A C 1
ATOM 1102 O O . ALA A 1 152 ? 19.922 -17.953 -36.469 1 80.31 152 ALA A O 1
ATOM 1103 N N . THR A 1 153 ? 21.406 -16.297 -36.531 1 81.06 153 THR A N 1
ATOM 1104 C CA . THR A 1 153 ? 20.828 -15.672 -35.344 1 81.06 153 THR A CA 1
ATOM 1105 C C . THR A 1 153 ? 19.453 -15.117 -35.625 1 81.06 153 THR A C 1
ATOM 1107 O O . THR A 1 153 ? 18.531 -15.242 -34.812 1 81.06 153 THR A O 1
ATOM 1110 N N . LEU A 1 154 ? 19.328 -14.586 -36.719 1 79.88 154 LEU A N 1
ATOM 1111 C CA . LEU A 1 154 ? 18.031 -14.008 -37.094 1 79.88 154 LEU A CA 1
ATOM 1112 C C . LEU A 1 154 ? 16.984 -15.102 -37.312 1 79.88 154 LEU A C 1
ATOM 1114 O O . LEU A 1 154 ? 15.82 -14.922 -36.938 1 79.88 154 LEU A O 1
ATOM 1118 N N . LEU A 1 155 ? 17.453 -16.125 -37.906 1 80.94 155 LEU A N 1
ATOM 1119 C CA . LEU A 1 155 ? 16.531 -17.234 -38.125 1 80.94 155 LEU A CA 1
ATOM 1120 C C . LEU A 1 155 ? 16.062 -17.828 -36.781 1 80.94 155 LEU A C 1
ATOM 1122 O O . LEU A 1 155 ? 14.875 -18.047 -36.594 1 80.94 155 LEU A O 1
ATOM 1126 N N . ALA A 1 156 ? 17.031 -18.031 -36 1 83.19 156 ALA A N 1
ATOM 1127 C CA . ALA A 1 156 ? 16.688 -18.578 -34.688 1 83.19 156 ALA A CA 1
ATOM 1128 C C . ALA A 1 156 ? 15.773 -17.625 -33.938 1 83.19 156 ALA A C 1
ATOM 1130 O O . ALA A 1 156 ? 14.852 -18.062 -33.219 1 83.19 156 ALA A O 1
ATOM 1131 N N . THR A 1 157 ? 15.977 -16.359 -34.094 1 83.56 157 THR A N 1
ATOM 1132 C CA . THR A 1 157 ? 15.188 -15.352 -33.406 1 83.56 157 THR A CA 1
ATOM 1133 C C . THR A 1 157 ? 13.766 -15.305 -33.938 1 83.56 157 THR A C 1
ATOM 1135 O O . THR A 1 157 ? 12.805 -15.211 -33.188 1 83.56 157 THR A O 1
ATOM 1138 N N . THR A 1 158 ? 13.633 -15.414 -35.125 1 83.19 158 THR A N 1
ATOM 1139 C CA . THR A 1 158 ? 12.312 -15.32 -35.75 1 83.19 158 THR A CA 1
ATOM 1140 C C . THR A 1 158 ? 11.484 -16.562 -35.438 1 83.19 158 THR A C 1
ATOM 1142 O O . THR A 1 158 ? 10.273 -16.469 -35.219 1 83.19 158 THR A O 1
ATOM 1145 N N . VAL A 1 159 ? 12.141 -17.641 -35.406 1 82 159 VAL A N 1
ATOM 1146 C CA . VAL A 1 159 ? 11.438 -18.859 -35.062 1 82 159 VAL A CA 1
ATOM 1147 C C . VAL A 1 159 ? 10.938 -18.766 -33.625 1 82 159 VAL A C 1
ATOM 1149 O O . VAL A 1 159 ? 9.781 -19.109 -33.312 1 82 159 VAL A O 1
ATOM 1152 N N . TYR A 1 160 ? 11.727 -18.328 -32.844 1 83.38 160 TYR A N 1
ATOM 1153 C CA . TYR A 1 160 ? 11.367 -18.172 -31.422 1 83.38 160 TYR A CA 1
ATOM 1154 C C . TYR A 1 160 ? 10.273 -17.125 -31.266 1 83.38 160 TYR A C 1
ATOM 1156 O O . TYR A 1 160 ? 9.328 -17.328 -30.484 1 83.38 160 TYR A O 1
ATOM 1164 N N . LEU A 1 161 ? 10.367 -16.094 -32.031 1 87.31 161 LEU A N 1
ATOM 1165 C CA . LEU A 1 161 ? 9.43 -14.992 -31.906 1 87.31 161 LEU A CA 1
ATOM 1166 C C . LEU A 1 161 ? 8.047 -15.383 -32.438 1 87.31 161 LEU A C 1
ATOM 1168 O O . LEU A 1 161 ? 7.035 -14.828 -32 1 87.31 161 LEU A O 1
ATOM 1172 N N . THR A 1 162 ? 8.016 -16.25 -33.375 1 86.62 162 THR A N 1
ATOM 1173 C CA . THR A 1 162 ? 6.734 -16.672 -33.938 1 86.62 162 THR A CA 1
ATOM 1174 C C . THR A 1 162 ? 5.848 -17.281 -32.844 1 86.62 162 THR A C 1
ATOM 1176 O O . THR A 1 162 ? 4.672 -16.922 -32.719 1 86.62 162 THR A O 1
ATOM 1179 N N . SER A 1 163 ? 6.414 -18.125 -32.062 1 88 163 SER A N 1
ATOM 1180 C CA . SER A 1 163 ? 5.656 -18.75 -30.969 1 88 163 SER A CA 1
ATOM 1181 C C . SER A 1 163 ? 5.496 -17.797 -29.797 1 88 163 SER A C 1
ATOM 1183 O O . SER A 1 163 ? 4.434 -17.75 -29.172 1 88 163 SER A O 1
ATOM 1185 N N . ARG A 1 164 ? 6.484 -17.047 -29.578 1 89.5 164 ARG A N 1
ATOM 1186 C CA . ARG A 1 164 ? 6.473 -16.156 -28.422 1 89.5 164 ARG A CA 1
ATOM 1187 C C . ARG A 1 164 ? 5.457 -15.039 -28.609 1 89.5 164 ARG A C 1
ATOM 1189 O O . ARG A 1 164 ? 4.832 -14.586 -27.641 1 89.5 164 ARG A O 1
ATOM 1196 N N . ALA A 1 165 ? 5.336 -14.531 -29.781 1 92.69 165 ALA A N 1
ATOM 1197 C CA . ALA A 1 165 ? 4.395 -13.445 -30.047 1 92.69 165 ALA A CA 1
ATOM 1198 C C . ALA A 1 165 ? 2.961 -13.883 -29.766 1 92.69 165 ALA A C 1
ATOM 1200 O O . ALA A 1 165 ? 2.162 -13.102 -29.234 1 92.69 165 ALA A O 1
ATOM 1201 N N . VAL A 1 166 ? 2.672 -15.102 -30.094 1 94.12 166 VAL A N 1
ATOM 1202 C CA . VAL A 1 166 ? 1.34 -15.625 -29.812 1 94.12 166 VAL A CA 1
ATOM 1203 C C . VAL A 1 166 ? 1.164 -15.836 -28.312 1 94.12 166 VAL A C 1
ATOM 1205 O O . VAL A 1 166 ? 0.091 -15.57 -27.766 1 94.12 166 VAL A O 1
ATOM 1208 N N . ASP A 1 167 ? 2.203 -16.297 -27.734 1 93.81 167 ASP A N 1
ATOM 1209 C CA . ASP A 1 167 ? 2.166 -16.438 -26.281 1 93.81 167 ASP A CA 1
ATOM 1210 C C . ASP A 1 167 ? 1.867 -15.094 -25.609 1 93.81 167 ASP A C 1
ATOM 1212 O O . ASP A 1 167 ? 1.021 -15.008 -24.719 1 93.81 167 ASP A O 1
ATOM 1216 N N . ASP A 1 168 ? 2.531 -14.078 -26.062 1 93.88 168 ASP A N 1
ATOM 1217 C CA . ASP A 1 168 ? 2.361 -12.742 -25.5 1 93.88 168 ASP A CA 1
ATOM 1218 C C . ASP A 1 168 ? 0.928 -12.242 -25.688 1 93.88 168 ASP A C 1
ATOM 1220 O O . ASP A 1 168 ? 0.353 -11.633 -24.797 1 93.88 168 ASP A O 1
ATOM 1224 N N . ALA A 1 169 ? 0.448 -12.484 -26.797 1 95.94 169 ALA A N 1
ATOM 1225 C CA . ALA A 1 169 ? -0.913 -12.055 -27.109 1 95.94 169 ALA A CA 1
ATOM 1226 C C . ALA A 1 169 ? -1.93 -12.766 -26.219 1 95.94 169 ALA A C 1
ATOM 1228 O O . ALA A 1 169 ? -2.869 -12.148 -25.719 1 95.94 169 ALA A O 1
ATOM 1229 N N . LEU A 1 170 ? -1.703 -14.023 -26.062 1 96.19 170 LEU A N 1
ATOM 1230 C CA . LEU A 1 170 ? -2.652 -14.797 -25.266 1 96.19 170 LEU A CA 1
ATOM 1231 C C . LEU A 1 170 ? -2.502 -14.477 -23.781 1 96.19 170 LEU A C 1
ATOM 1233 O O . LEU A 1 170 ? -3.482 -14.5 -23.031 1 96.19 170 LEU A O 1
ATOM 1237 N N . ASP A 1 171 ? -1.285 -14.211 -23.375 1 94.19 171 ASP A N 1
ATOM 1238 C CA . ASP A 1 171 ? -1.098 -13.719 -22.016 1 94.19 171 ASP A CA 1
ATOM 1239 C C . ASP A 1 171 ? -1.875 -12.43 -21.781 1 94.19 171 ASP A C 1
ATOM 1241 O O . ASP A 1 171 ? -2.521 -12.266 -20.75 1 94.19 171 ASP A O 1
ATOM 1245 N N . LEU A 1 172 ? -1.798 -11.547 -22.719 1 95.81 172 LEU A N 1
ATOM 1246 C CA . LEU A 1 172 ? -2.514 -10.273 -22.641 1 95.81 172 LEU A CA 1
ATOM 1247 C C . LEU A 1 172 ? -4.023 -10.5 -22.625 1 95.81 172 LEU A C 1
ATOM 1249 O O . LEU A 1 172 ? -4.75 -9.836 -21.891 1 95.81 172 LEU A O 1
ATOM 1253 N N . LEU A 1 173 ? -4.457 -11.398 -23.453 1 96.12 173 LEU A N 1
ATOM 1254 C CA . LEU A 1 173 ? -5.883 -11.695 -23.516 1 96.12 173 LEU A CA 1
ATOM 1255 C C . LEU A 1 173 ? -6.402 -12.188 -22.172 1 96.12 173 LEU A C 1
ATOM 1257 O O . LEU A 1 173 ? -7.465 -11.75 -21.719 1 96.12 173 LEU A O 1
ATOM 1261 N N . GLU A 1 174 ? -5.676 -13.07 -21.641 1 94.31 174 GLU A N 1
ATOM 1262 C CA . GLU A 1 174 ? -6.066 -13.633 -20.359 1 94.31 174 GLU A CA 1
ATOM 1263 C C . GLU A 1 174 ? -6.191 -12.539 -19.297 1 94.31 174 GLU A C 1
ATOM 1265 O O . GLU A 1 174 ? -7.18 -12.492 -18.562 1 94.31 174 GLU A O 1
ATOM 1270 N N . VAL A 1 175 ? -5.223 -11.688 -19.203 1 93.69 175 VAL A N 1
ATOM 1271 C CA . VAL A 1 175 ? -5.207 -10.625 -18.203 1 93.69 175 VAL A CA 1
ATOM 1272 C C . VAL A 1 175 ? -6.316 -9.617 -18.484 1 93.69 175 VAL A C 1
ATOM 1274 O O . VAL A 1 175 ? -6.973 -9.125 -17.578 1 93.69 175 VAL A O 1
ATOM 1277 N N . LEU A 1 176 ? -6.488 -9.305 -19.734 1 94.94 176 LEU A N 1
ATOM 1278 C CA . LEU A 1 176 ? -7.516 -8.359 -20.141 1 94.94 176 LEU A CA 1
ATOM 1279 C C . LEU A 1 176 ? -8.898 -8.836 -19.719 1 94.94 176 LEU A C 1
ATOM 1281 O O . LEU A 1 176 ? -9.672 -8.078 -19.125 1 94.94 176 LEU A O 1
ATOM 1285 N N . ILE A 1 177 ? -9.203 -10.086 -19.969 1 94.56 177 ILE A N 1
ATOM 1286 C CA . ILE A 1 177 ? -10.508 -10.641 -19.641 1 94.56 177 ILE A CA 1
ATOM 1287 C C . ILE A 1 177 ? -10.68 -10.711 -18.125 1 94.56 177 ILE A C 1
ATOM 1289 O O . ILE A 1 177 ? -11.711 -10.297 -17.594 1 94.56 177 ILE A O 1
ATOM 1293 N N . ALA A 1 178 ? -9.703 -11.133 -17.531 1 92.62 178 ALA A N 1
ATOM 1294 C CA . ALA A 1 178 ? -9.789 -11.383 -16.094 1 92.62 178 ALA A CA 1
ATOM 1295 C C . ALA A 1 178 ? -9.891 -10.078 -15.312 1 92.62 178 ALA A C 1
ATOM 1297 O O . ALA A 1 178 ? -10.695 -9.961 -14.391 1 92.62 178 ALA A O 1
ATOM 1298 N N . THR A 1 179 ? -9.102 -9.094 -15.656 1 90.81 179 THR A N 1
ATOM 1299 C CA . THR A 1 179 ? -8.945 -7.934 -14.781 1 90.81 179 THR A CA 1
ATOM 1300 C C . THR A 1 179 ? -9.781 -6.762 -15.289 1 90.81 179 THR A C 1
ATOM 1302 O O . THR A 1 179 ? -10.375 -6.031 -14.492 1 90.81 179 THR A O 1
ATOM 1305 N N . LYS A 1 180 ? -9.82 -6.512 -16.578 1 91.75 180 LYS A N 1
ATOM 1306 C CA . LYS A 1 180 ? -10.461 -5.305 -17.094 1 91.75 180 LYS A CA 1
ATOM 1307 C C . LYS A 1 180 ? -11.922 -5.57 -17.453 1 91.75 180 LYS A C 1
ATOM 1309 O O . LYS A 1 180 ? -12.711 -4.633 -17.578 1 91.75 180 LYS A O 1
ATOM 1314 N N . LEU A 1 181 ? -12.266 -6.84 -17.594 1 93.44 181 LEU A N 1
ATOM 1315 C CA . LEU A 1 181 ? -13.641 -7.133 -17.984 1 93.44 181 LEU A CA 1
ATOM 1316 C C . LEU A 1 181 ? -14.398 -7.785 -16.828 1 93.44 181 LEU A C 1
ATOM 1318 O O . LEU A 1 181 ? -15.219 -7.137 -16.172 1 93.44 181 LEU A O 1
ATOM 1322 N N . LEU A 1 182 ? -13.945 -9 -16.391 1 92.62 182 LEU A N 1
ATOM 1323 C CA . LEU A 1 182 ? -14.695 -9.758 -15.398 1 92.62 182 LEU A CA 1
ATOM 1324 C C . LEU A 1 182 ? -14.594 -9.102 -14.023 1 92.62 182 LEU A C 1
ATOM 1326 O O . LEU A 1 182 ? -15.602 -8.695 -13.445 1 92.62 182 LEU A O 1
ATOM 1330 N N . ALA A 1 183 ? -13.43 -8.961 -13.547 1 90.06 183 ALA A N 1
ATOM 1331 C CA . ALA A 1 183 ? -13.227 -8.422 -12.211 1 90.06 183 ALA A CA 1
ATOM 1332 C C . ALA A 1 183 ? -13.805 -7.016 -12.086 1 90.06 183 ALA A C 1
ATOM 1334 O O . ALA A 1 183 ? -14.383 -6.66 -11.062 1 90.06 183 ALA A O 1
ATOM 1335 N N . ARG A 1 184 ? -13.625 -6.195 -13.078 1 89.5 184 ARG A N 1
ATOM 1336 C CA . ARG A 1 184 ? -14.148 -4.832 -13.062 1 89.5 184 ARG A CA 1
ATOM 1337 C C . ARG A 1 184 ? -15.672 -4.832 -13.023 1 89.5 184 ARG A C 1
ATOM 1339 O O . ARG A 1 184 ? -16.281 -4.047 -12.289 1 89.5 184 ARG A O 1
ATOM 1346 N N . ALA A 1 185 ? -16.312 -5.652 -13.836 1 91.75 185 ALA A N 1
ATOM 1347 C CA . ALA A 1 185 ? -17.766 -5.754 -13.844 1 91.75 185 ALA A CA 1
ATOM 1348 C C . ALA A 1 185 ? -18.297 -6.203 -12.484 1 91.75 185 ALA A C 1
ATOM 1350 O O . ALA A 1 185 ? -19.297 -5.684 -12 1 91.75 185 ALA A O 1
ATOM 1351 N N . GLU A 1 186 ? -17.609 -7.125 -11.891 1 89.19 186 GLU A N 1
ATOM 1352 C CA . GLU A 1 186 ? -18 -7.613 -10.57 1 89.19 186 GLU A CA 1
ATOM 1353 C C . GLU A 1 186 ? -17.875 -6.516 -9.516 1 89.19 186 GLU A C 1
ATOM 1355 O O . GLU A 1 186 ? -18.75 -6.363 -8.664 1 89.19 186 GLU A O 1
ATOM 1360 N N . ARG A 1 187 ? -16.844 -5.777 -9.539 1 85.94 187 ARG A N 1
ATOM 1361 C CA . ARG A 1 187 ? -16.609 -4.699 -8.578 1 85.94 187 ARG A CA 1
ATOM 1362 C C . ARG A 1 187 ? -17.656 -3.594 -8.742 1 85.94 187 ARG A C 1
ATOM 1364 O O . ARG A 1 187 ? -18.172 -3.07 -7.754 1 85.94 187 ARG A O 1
ATOM 1371 N N . GLU A 1 188 ? -17.891 -3.215 -9.945 1 86.94 188 GLU A N 1
ATOM 1372 C CA . GLU A 1 188 ? -18.875 -2.158 -10.211 1 86.94 188 GLU A CA 1
ATOM 1373 C C . GLU A 1 188 ? -20.281 -2.586 -9.805 1 86.94 188 GLU A C 1
ATOM 1375 O O . GLU A 1 188 ? -21.047 -1.777 -9.289 1 86.94 188 GLU A O 1
ATOM 1380 N N . SER A 1 189 ? -20.578 -3.814 -10.086 1 86.25 189 SER A N 1
ATOM 1381 C CA . SER A 1 189 ? -21.875 -4.34 -9.664 1 86.25 189 SER A CA 1
ATOM 1382 C C . SER A 1 189 ? -22 -4.363 -8.148 1 86.25 189 SER A C 1
ATOM 1384 O O . SER A 1 189 ? -23.047 -4.027 -7.602 1 86.25 189 SER A O 1
ATOM 1386 N N . ALA A 1 190 ? -21 -4.777 -7.492 1 81 190 ALA A N 1
ATOM 1387 C CA . ALA A 1 190 ? -21 -4.812 -6.031 1 81 190 ALA A CA 1
ATOM 1388 C C . ALA A 1 190 ? -21.172 -3.414 -5.449 1 81 190 ALA A C 1
ATOM 1390 O O . ALA A 1 190 ? -21.891 -3.23 -4.465 1 81 190 ALA A O 1
ATOM 1391 N N . LYS A 1 191 ? -20.562 -2.443 -6.008 1 81.19 191 LYS A N 1
ATOM 1392 C CA . LYS A 1 191 ? -20.688 -1.057 -5.57 1 81.19 191 LYS A CA 1
ATOM 1393 C C . LYS A 1 191 ? -22.125 -0.561 -5.734 1 81.19 191 LYS A C 1
ATOM 1395 O O . LYS A 1 191 ? -22.656 0.127 -4.859 1 81.19 191 LYS A O 1
ATOM 1400 N N . GLU A 1 192 ? -22.703 -0.872 -6.816 1 82.62 192 GLU A N 1
ATOM 1401 C CA . GLU A 1 192 ? -24.078 -0.46 -7.07 1 82.62 192 GLU A CA 1
ATOM 1402 C C . GLU A 1 192 ? -25.047 -1.145 -6.109 1 82.62 192 GLU A C 1
ATOM 1404 O O . GLU A 1 192 ? -26.016 -0.536 -5.664 1 82.62 192 GLU A O 1
ATOM 1409 N N . LYS A 1 193 ? -24.781 -2.354 -5.855 1 79.88 193 LYS A N 1
ATOM 1410 C CA . LYS A 1 193 ? -25.625 -3.096 -4.922 1 79.88 193 LYS A CA 1
ATOM 1411 C C . LYS A 1 193 ? -25.547 -2.51 -3.518 1 79.88 193 LYS A C 1
ATOM 1413 O O . LYS A 1 193 ? -26.547 -2.412 -2.814 1 79.88 193 LYS A O 1
ATOM 1418 N N . LEU A 1 194 ? -24.406 -2.121 -3.145 1 77.19 194 LEU A N 1
ATOM 1419 C CA . LEU A 1 194 ? -24.234 -1.544 -1.817 1 77.19 194 LEU A CA 1
ATOM 1420 C C . LEU A 1 194 ? -24.906 -0.185 -1.717 1 77.19 194 LEU A C 1
ATOM 1422 O O . LEU A 1 194 ? -25.438 0.174 -0.661 1 77.19 194 LEU A O 1
ATOM 1426 N N . LYS A 1 195 ? -24.859 0.493 -2.746 1 79.62 195 LYS A N 1
ATOM 1427 C CA . LYS A 1 195 ? -25.5 1.804 -2.766 1 79.62 195 LYS A CA 1
ATOM 1428 C C . LYS A 1 195 ? -27.016 1.672 -2.672 1 79.62 195 LYS A C 1
ATOM 1430 O O . LYS A 1 195 ? -27.688 2.516 -2.068 1 79.62 195 LYS A O 1
ATOM 1435 N N . SER A 1 196 ? -27.547 0.584 -3.164 1 83.38 196 SER A N 1
ATOM 1436 C CA . SER A 1 196 ? -29 0.419 -3.221 1 83.38 196 SER A CA 1
ATOM 1437 C C . SER A 1 196 ? -29.5 -0.412 -2.047 1 83.38 196 SER A C 1
ATOM 1439 O O . SER A 1 196 ? -30.719 -0.543 -1.851 1 83.38 196 SER A O 1
ATOM 1441 N N . LEU A 1 197 ? -28.656 -0.886 -1.243 1 83.19 197 LEU A N 1
ATOM 1442 C CA . LEU A 1 197 ? -29.016 -1.837 -0.193 1 83.19 197 LEU A CA 1
ATOM 1443 C C . LEU A 1 197 ? -30 -1.219 0.793 1 83.19 197 LEU A C 1
ATOM 1445 O O . LEU A 1 197 ? -30.969 -1.857 1.181 1 83.19 197 LEU A O 1
ATOM 1449 N N . PRO A 1 198 ? -29.734 0.069 1.174 1 78.5 198 PRO A N 1
ATOM 1450 C CA . PRO A 1 198 ? -30.703 0.645 2.117 1 78.5 198 PRO A CA 1
ATOM 1451 C C . PRO A 1 198 ? -32.094 0.718 1.544 1 78.5 198 PRO A C 1
ATOM 1453 O O . PRO A 1 198 ? -33.094 0.51 2.27 1 78.5 198 PRO A O 1
ATOM 1456 N N . ARG A 1 199 ? -32.25 0.95 0.309 1 84.19 199 ARG A N 1
ATOM 1457 C CA . ARG A 1 199 ? -33.562 0.994 -0.343 1 84.19 199 ARG A CA 1
ATOM 1458 C C . ARG A 1 199 ? -34.188 -0.394 -0.398 1 84.19 199 ARG A C 1
ATOM 1460 O O . ARG A 1 199 ? -35.375 -0.542 -0.193 1 84.19 199 ARG A O 1
ATOM 1467 N N . VAL A 1 200 ? -33.406 -1.372 -0.607 1 86.88 200 VAL A N 1
ATOM 1468 C CA . VAL A 1 200 ? -33.875 -2.75 -0.66 1 86.88 200 VAL A CA 1
ATOM 1469 C C . VAL A 1 200 ? -34.344 -3.193 0.729 1 86.88 200 VAL A C 1
ATOM 1471 O O . VAL A 1 200 ? -35.375 -3.84 0.875 1 86.88 200 VAL A O 1
ATOM 1474 N N . GLU A 1 201 ? -33.594 -2.783 1.688 1 84.62 201 GLU A N 1
ATOM 1475 C CA . GLU A 1 201 ? -33.906 -3.176 3.059 1 84.62 201 GLU A CA 1
ATOM 1476 C C . GLU A 1 201 ? -35.219 -2.541 3.531 1 84.62 201 GLU A C 1
ATOM 1478 O O . GLU A 1 201 ? -36.031 -3.205 4.16 1 84.62 201 GLU A O 1
ATOM 1483 N N . ARG A 1 202 ? -35.406 -1.335 3.201 1 85.12 202 ARG A N 1
ATOM 1484 C CA . ARG A 1 202 ? -36.625 -0.646 3.611 1 85.12 202 ARG A CA 1
ATOM 1485 C C . ARG A 1 202 ? -37.844 -1.222 2.902 1 85.12 202 ARG A C 1
ATOM 1487 O O . ARG A 1 202 ? -38.906 -1.434 3.523 1 85.12 202 ARG A O 1
ATOM 1494 N N . ALA A 1 203 ? -37.719 -1.439 1.648 1 89.19 203 ALA A N 1
ATOM 1495 C CA . ALA A 1 203 ? -38.812 -2.012 0.868 1 89.19 203 ALA A CA 1
ATOM 1496 C C . ALA A 1 203 ? -39.156 -3.424 1.342 1 89.19 203 ALA A C 1
ATOM 1498 O O . ALA A 1 203 ? -40.312 -3.799 1.429 1 89.19 203 ALA A O 1
ATOM 1499 N N . SER A 1 204 ? -38.188 -4.148 1.684 1 89.44 204 SER A N 1
ATOM 1500 C CA . SER A 1 204 ? -38.375 -5.523 2.133 1 89.44 204 SER A CA 1
ATOM 1501 C C . SER A 1 204 ? -39.031 -5.57 3.506 1 89.44 204 SER A C 1
ATOM 1503 O O . SER A 1 204 ? -39.875 -6.434 3.77 1 89.44 204 SER A O 1
ATOM 1505 N N . ALA A 1 205 ? -38.594 -4.664 4.301 1 87 205 ALA A N 1
ATOM 1506 C CA . ALA A 1 205 ? -39.188 -4.609 5.633 1 87 205 ALA A CA 1
ATOM 1507 C C . ALA A 1 205 ? -40.688 -4.262 5.562 1 87 205 ALA A C 1
ATOM 1509 O O . ALA A 1 205 ? -41.5 -4.809 6.312 1 87 205 ALA A O 1
ATOM 1510 N N . LYS A 1 206 ? -41.062 -3.402 4.703 1 89.5 206 LYS A N 1
ATOM 1511 C CA . LYS A 1 206 ? -42.438 -3.029 4.516 1 89.5 206 LYS A CA 1
ATOM 1512 C C . LYS A 1 206 ? -43.281 -4.215 4.031 1 89.5 206 LYS A C 1
ATOM 1514 O O . LYS A 1 206 ? -44.375 -4.477 4.547 1 89.5 206 LYS A O 1
ATOM 1519 N N . LEU A 1 207 ? -42.719 -4.914 3.117 1 90.69 207 LEU A N 1
ATOM 1520 C CA . LEU A 1 207 ? -43.406 -6.059 2.559 1 90.69 207 LEU A CA 1
ATOM 1521 C C . LEU A 1 207 ? -43.531 -7.18 3.586 1 90.69 207 LEU A C 1
ATOM 1523 O O . LEU A 1 207 ? -44.594 -7.84 3.67 1 90.69 207 LEU A O 1
ATOM 1527 N N . ALA A 1 208 ? -42.5 -7.352 4.27 1 89.56 208 ALA A N 1
ATOM 1528 C CA . ALA A 1 208 ? -42.531 -8.406 5.285 1 89.56 208 ALA A CA 1
ATOM 1529 C C . ALA A 1 208 ? -43.562 -8.102 6.367 1 89.56 208 ALA A C 1
ATOM 1531 O O . ALA A 1 208 ? -44.281 -8.992 6.805 1 89.56 208 ALA A O 1
ATOM 1532 N N . THR A 1 209 ? -43.594 -6.863 6.777 1 88.31 209 THR A N 1
ATOM 1533 C CA . THR A 1 209 ? -44.562 -6.453 7.785 1 88.31 209 THR A CA 1
ATOM 1534 C C . THR A 1 209 ? -46 -6.617 7.266 1 88.31 209 THR A C 1
ATOM 1536 O O . THR A 1 209 ? -46.875 -7.086 7.992 1 88.31 209 THR A O 1
ATOM 1539 N N . ALA A 1 210 ? -46.219 -6.262 6.051 1 89.19 210 ALA A N 1
ATOM 1540 C CA . ALA A 1 210 ? -47.562 -6.379 5.438 1 89.19 210 ALA A CA 1
ATOM 1541 C C . ALA A 1 210 ? -47.969 -7.84 5.305 1 89.19 210 ALA A C 1
ATOM 1543 O O . ALA A 1 210 ? -49.125 -8.195 5.574 1 89.19 210 ALA A O 1
ATOM 1544 N N . PHE A 1 211 ? -47.094 -8.625 4.906 1 88.62 211 PHE A N 1
ATOM 1545 C CA . PHE A 1 211 ? -47.406 -10.031 4.695 1 88.62 211 PHE A CA 1
ATOM 1546 C C . PHE A 1 211 ? -47.594 -10.742 6.027 1 88.62 211 PHE A C 1
ATOM 1548 O O . PHE A 1 211 ? -48.281 -11.766 6.098 1 88.62 211 PHE A O 1
ATOM 1555 N N . GLN A 1 212 ? -46.812 -10.297 6.965 1 87.81 212 GLN A N 1
ATOM 1556 C CA . GLN A 1 212 ? -47.062 -10.859 8.289 1 87.81 212 GLN A CA 1
ATOM 1557 C C . GLN A 1 212 ? -48.5 -10.625 8.758 1 87.81 212 GLN A C 1
ATOM 1559 O O . GLN A 1 212 ? -49.094 -11.492 9.383 1 87.81 212 GLN A O 1
ATOM 1564 N N . VAL A 1 213 ? -49.031 -9.508 8.438 1 86.94 213 VAL A N 1
ATOM 1565 C CA . VAL A 1 213 ? -50.406 -9.195 8.758 1 86.94 213 VAL A CA 1
ATOM 1566 C C . VAL A 1 213 ? -51.344 -10.141 7.992 1 86.94 213 VAL A C 1
ATOM 1568 O O . VAL A 1 213 ? -52.344 -10.602 8.539 1 86.94 213 VAL A O 1
ATOM 1571 N N . VAL A 1 214 ? -51 -10.43 6.785 1 84.56 214 VAL A N 1
ATOM 1572 C CA . VAL A 1 214 ? -51.781 -11.344 5.977 1 84.56 214 VAL A CA 1
ATOM 1573 C C . VAL A 1 214 ? -51.781 -12.734 6.609 1 84.56 214 VAL A C 1
ATOM 1575 O O . VAL A 1 214 ? -52.812 -13.383 6.703 1 84.56 214 VAL A O 1
ATOM 1578 N N . PHE A 1 215 ? -50.719 -13.125 7.082 1 82.69 215 PHE A N 1
ATOM 1579 C CA . PHE A 1 215 ? -50.562 -14.438 7.707 1 82.69 215 PHE A CA 1
ATOM 1580 C C . PHE A 1 215 ? -51.344 -14.492 9.023 1 82.69 215 PHE A C 1
ATOM 1582 O O . PHE A 1 215 ? -52.031 -15.477 9.297 1 82.69 215 PHE A O 1
ATOM 1589 N N . ASP A 1 216 ? -51.219 -13.453 9.758 1 81.94 216 ASP A N 1
ATOM 1590 C CA . ASP A 1 216 ? -51.844 -13.43 11.07 1 81.94 216 ASP A CA 1
ATOM 1591 C C . ASP A 1 216 ? -53.344 -13.352 10.953 1 81.94 216 ASP A C 1
ATOM 1593 O O . ASP A 1 216 ? -54.062 -13.875 11.805 1 81.94 216 ASP A O 1
ATOM 1597 N N . THR A 1 217 ? -53.812 -12.727 9.906 1 80.94 217 THR A N 1
ATOM 1598 C CA . THR A 1 217 ? -55.25 -12.477 9.797 1 80.94 217 THR A CA 1
ATOM 1599 C C . THR A 1 217 ? -55.938 -13.602 9.023 1 80.94 217 THR A C 1
ATOM 1601 O O . THR A 1 217 ? -57.125 -13.883 9.25 1 80.94 217 THR A O 1
ATOM 1604 N N . THR A 1 218 ? -55.156 -14.203 8.109 1 74.94 218 THR A N 1
ATOM 1605 C CA . THR A 1 218 ? -55.844 -15.133 7.223 1 74.94 218 THR A CA 1
ATOM 1606 C C . THR A 1 218 ? -55.469 -16.578 7.578 1 74.94 218 THR A C 1
ATOM 1608 O O . THR A 1 218 ? -56.156 -17.516 7.137 1 74.94 218 THR A O 1
ATOM 1611 N N . SER A 1 219 ? -54.312 -16.781 8.188 1 65.12 219 SER A N 1
ATOM 1612 C CA . SER A 1 219 ? -53.906 -18.156 8.375 1 65.12 219 SER A CA 1
ATOM 1613 C C . SER A 1 219 ? -54.625 -18.797 9.555 1 65.12 219 SER A C 1
ATOM 1615 O O . SER A 1 219 ? -54.906 -18.141 10.555 1 65.12 219 SER A O 1
ATOM 1617 N N . GLU A 1 220 ? -55.312 -19.828 9.328 1 57.56 220 GLU A N 1
ATOM 1618 C CA . GLU A 1 220 ? -55.875 -20.688 10.367 1 57.56 220 GLU A CA 1
ATOM 1619 C C . GLU A 1 220 ? -54.812 -21.125 11.352 1 57.56 220 GLU A C 1
ATOM 1621 O O . GLU A 1 220 ? -53.781 -21.703 10.953 1 57.56 220 GLU A O 1
ATOM 1626 N N . GLN A 1 221 ? -54.406 -20.25 12.18 1 53.09 221 GLN A N 1
ATOM 1627 C CA . GLN A 1 221 ? -53.344 -20.656 13.102 1 53.09 221 GLN A CA 1
ATOM 1628 C C . GLN A 1 221 ? -53.812 -21.766 14.031 1 53.09 221 GLN A C 1
ATOM 1630 O O . GLN A 1 221 ? -54.906 -21.688 14.594 1 53.09 221 GLN A O 1
ATOM 1635 N N . VAL A 1 222 ? -53.406 -22.938 13.758 1 49.69 222 VAL A N 1
ATOM 1636 C CA . VAL A 1 222 ? -53.719 -24.031 14.672 1 49.69 222 VAL A CA 1
ATOM 1637 C C . VAL A 1 222 ? -53.219 -23.672 16.078 1 49.69 222 VAL A C 1
ATOM 1639 O O . VAL A 1 222 ? -52.031 -23.391 16.266 1 49.69 222 VAL A O 1
ATOM 1642 N N . ASP A 1 223 ? -54.062 -23.156 16.844 1 48.47 223 ASP A N 1
ATOM 1643 C CA . ASP A 1 223 ? -53.656 -23.062 18.234 1 48.47 223 ASP A CA 1
ATOM 1644 C C . ASP A 1 223 ? -53.062 -24.375 18.734 1 48.47 223 ASP A C 1
ATOM 1646 O O . ASP A 1 223 ? -53.75 -25.391 18.797 1 48.47 223 ASP A O 1
ATOM 1650 N N . THR A 1 224 ? -51.844 -24.453 18.672 1 52.09 224 THR A N 1
ATOM 1651 C CA . THR A 1 224 ? -51.156 -25.672 19.094 1 52.09 224 THR A CA 1
ATOM 1652 C C . THR A 1 224 ? -51.688 -26.172 20.438 1 52.09 224 THR A C 1
ATOM 1654 O O . THR A 1 224 ? -51.594 -27.344 20.766 1 52.09 224 THR A O 1
ATOM 1657 N N . ASP A 1 225 ? -52.094 -25.344 21.328 1 55.31 225 ASP A N 1
ATOM 1658 C CA . ASP A 1 225 ? -52.5 -25.766 22.672 1 55.31 225 ASP A CA 1
ATOM 1659 C C . ASP A 1 225 ? -53.938 -26.328 22.641 1 55.31 225 ASP A C 1
ATOM 1661 O O . ASP A 1 225 ? -54.219 -27.328 23.312 1 55.31 225 ASP A O 1
ATOM 1665 N N . THR A 1 226 ? -54.844 -25.656 22.062 1 57.19 226 THR A N 1
ATOM 1666 C CA . THR A 1 226 ? -56.219 -26.094 22.203 1 57.19 226 THR A CA 1
ATOM 1667 C C . THR A 1 226 ? -56.688 -26.828 20.938 1 57.19 226 THR A C 1
ATOM 1669 O O . THR A 1 226 ? -57.719 -27.5 20.953 1 57.19 226 THR A O 1
ATOM 1672 N N . GLY A 1 227 ? -55.875 -27.141 19.953 1 51.91 227 GLY A N 1
ATOM 1673 C CA . GLY A 1 227 ? -56.219 -27.844 18.734 1 51.91 227 GLY A CA 1
ATOM 1674 C C . GLY A 1 227 ? -57.25 -27.109 17.906 1 51.91 227 GLY A C 1
ATOM 1675 O O . GLY A 1 227 ? -57.688 -27.594 16.859 1 51.91 227 GLY A O 1
ATOM 1676 N N . GLU A 1 228 ? -57.875 -26.172 18.516 1 54.38 228 GLU A N 1
ATOM 1677 C CA . GLU A 1 228 ? -58.969 -25.484 17.828 1 54.38 228 GLU A CA 1
ATOM 1678 C C . GLU A 1 228 ? -58.438 -24.562 16.734 1 54.38 228 GLU A C 1
ATOM 1680 O O . GLU A 1 228 ? -57.375 -23.938 16.906 1 54.38 228 GLU A O 1
ATOM 1685 N N . ILE A 1 229 ? -58.75 -24.75 15.562 1 56.31 229 ILE A N 1
ATOM 1686 C CA . ILE A 1 229 ? -58.406 -23.906 14.422 1 56.31 229 ILE A CA 1
ATOM 1687 C C . ILE A 1 229 ? -59.219 -22.625 14.484 1 56.31 229 ILE A C 1
ATOM 1689 O O . ILE A 1 229 ? -60.406 -22.609 14.195 1 56.31 229 ILE A O 1
ATOM 1693 N N . PRO A 1 230 ? -58.875 -21.672 15.297 1 56.78 230 PRO A N 1
ATOM 1694 C CA . PRO A 1 230 ? -59.625 -20.422 15.312 1 56.78 230 PRO A CA 1
ATOM 1695 C C . PRO A 1 230 ? -59.844 -19.844 13.922 1 56.78 230 PRO A C 1
ATOM 1697 O O . PRO A 1 230 ? -59 -20.031 13.031 1 56.78 230 PRO A O 1
ATOM 1700 N N . PRO A 1 231 ? -61.125 -19.531 13.594 1 60.75 231 PRO A N 1
ATOM 1701 C CA . PRO A 1 231 ? -61.406 -18.938 12.281 1 60.75 231 PRO A CA 1
ATOM 1702 C C . PRO A 1 231 ? -60.5 -17.734 11.977 1 60.75 231 PRO A C 1
ATOM 1704 O O . PRO A 1 231 ? -60 -17.094 12.891 1 60.75 231 PRO A O 1
ATOM 1707 N N . PRO A 1 232 ? -60.094 -17.484 10.719 1 68.5 232 PRO A N 1
ATOM 1708 C CA . PRO A 1 232 ? -59.281 -16.312 10.367 1 68.5 232 PRO A CA 1
ATOM 1709 C C . PRO A 1 232 ? -59.875 -15.008 10.914 1 68.5 232 PRO A C 1
ATOM 1711 O O . PRO A 1 232 ? -61.094 -14.875 11.016 1 68.5 232 PRO A O 1
ATOM 1714 N N . LYS A 1 233 ? -59.094 -14.25 11.438 1 72.06 233 LYS A N 1
ATOM 1715 C CA . LYS A 1 233 ? -59.531 -13 12.078 1 72.06 233 LYS A CA 1
ATOM 1716 C C . LYS A 1 233 ? -60.312 -12.133 11.117 1 72.06 233 LYS A C 1
ATOM 1718 O O . LYS A 1 233 ? -61.219 -11.383 11.547 1 72.06 233 LYS A O 1
ATOM 1723 N N . VAL A 1 234 ? -60 -12.234 9.836 1 73.94 234 VAL A N 1
ATOM 1724 C CA . VAL A 1 234 ? -60.719 -11.461 8.836 1 73.94 234 VAL A CA 1
ATOM 1725 C C . VAL A 1 234 ? -61.344 -12.406 7.809 1 73.94 234 VAL A C 1
ATOM 1727 O O . VAL A 1 234 ? -60.75 -13.414 7.434 1 73.94 234 VAL A O 1
ATOM 1730 N N . GLU A 1 235 ? -62.594 -12.234 7.574 1 69.94 235 GLU A N 1
ATOM 1731 C CA . GLU A 1 235 ? -63.312 -13.133 6.695 1 69.94 235 GLU A CA 1
ATOM 1732 C C . GLU A 1 235 ? -63.375 -12.602 5.266 1 69.94 235 GLU A C 1
ATOM 1734 O O . GLU A 1 235 ? -63.656 -13.352 4.328 1 69.94 235 GLU A O 1
ATOM 1739 N N . SER A 1 236 ? -63.125 -11.328 5.07 1 78.06 236 SER A N 1
ATOM 1740 C CA . SER A 1 236 ? -63.25 -10.742 3.738 1 78.06 236 SER A CA 1
ATOM 1741 C C . SER A 1 236 ? -61.938 -10.133 3.268 1 78.06 236 SER A C 1
ATOM 1743 O O . SER A 1 236 ? -61.031 -9.852 4.078 1 78.06 236 SER A O 1
ATOM 1745 N N . LEU A 1 237 ? -61.75 -10.078 1.979 1 83.94 237 LEU A N 1
ATOM 1746 C CA . LEU A 1 237 ? -60.594 -9.438 1.357 1 83.94 237 LEU A CA 1
ATOM 1747 C C . LEU A 1 237 ? -60.469 -7.973 1.771 1 83.94 237 LEU A C 1
ATOM 1749 O O . LEU A 1 237 ? -59.375 -7.441 1.935 1 83.94 237 LEU A O 1
ATOM 1753 N N . GLU A 1 238 ? -61.625 -7.383 1.944 1 81.94 238 GLU A N 1
ATOM 1754 C CA . GLU A 1 238 ? -61.656 -5.992 2.379 1 81.94 238 GLU A CA 1
ATOM 1755 C C . GLU A 1 238 ? -61.156 -5.844 3.805 1 81.94 238 GLU A C 1
ATOM 1757 O O . GLU A 1 238 ? -60.469 -4.859 4.121 1 81.94 238 GLU A O 1
ATOM 1762 N N . GLY A 1 239 ? -61.594 -6.773 4.629 1 83.12 239 GLY A N 1
ATOM 1763 C CA . GLY A 1 239 ? -61.062 -6.77 5.988 1 83.12 239 GLY A CA 1
ATOM 1764 C C . GLY A 1 239 ? -59.562 -6.969 6.059 1 83.12 239 GLY A C 1
ATOM 1765 O O . GLY A 1 239 ? -58.875 -6.371 6.898 1 83.12 239 GLY A O 1
ATOM 1766 N N . MET A 1 240 ? -59.062 -7.828 5.16 1 85.25 240 MET A N 1
ATOM 1767 C CA . MET A 1 240 ? -57.625 -8.07 5.09 1 85.25 240 MET A CA 1
ATOM 1768 C C . MET A 1 240 ? -56.875 -6.801 4.711 1 85.25 240 MET A C 1
ATOM 1770 O O . MET A 1 240 ? -55.875 -6.449 5.34 1 85.25 240 MET A O 1
ATOM 1774 N N . TRP A 1 241 ? -57.344 -6.082 3.719 1 87.06 241 TRP A N 1
ATOM 1775 C CA . TRP A 1 241 ? -56.688 -4.863 3.25 1 87.06 241 TRP A CA 1
ATOM 1776 C C . TRP A 1 241 ? -56.781 -3.764 4.305 1 87.06 241 TRP A C 1
ATOM 1778 O O . TRP A 1 241 ? -55.844 -2.961 4.441 1 87.06 241 TRP A O 1
ATOM 1788 N N . ALA A 1 242 ? -57.844 -3.754 4.996 1 87.88 242 ALA A N 1
ATOM 1789 C CA . ALA A 1 242 ? -57.969 -2.775 6.074 1 87.88 242 ALA A CA 1
ATOM 1790 C C . ALA A 1 242 ? -56.906 -3.014 7.156 1 87.88 242 ALA A C 1
ATOM 1792 O O . ALA A 1 242 ? -56.375 -2.062 7.719 1 87.88 242 ALA A O 1
ATOM 1793 N N . ALA A 1 243 ? -56.656 -4.223 7.348 1 88.81 243 ALA A N 1
ATOM 1794 C CA . ALA A 1 243 ? -55.656 -4.578 8.344 1 88.81 243 ALA A CA 1
ATOM 1795 C C . ALA A 1 243 ? -54.25 -4.254 7.848 1 88.81 243 ALA A C 1
ATOM 1797 O O . ALA A 1 243 ? -53.375 -3.811 8.617 1 88.81 243 ALA A O 1
ATOM 1798 N N . ILE A 1 244 ? -53.938 -4.504 6.613 1 88.12 244 ILE A N 1
ATOM 1799 C CA . ILE A 1 244 ? -52.656 -4.23 6.02 1 88.12 244 ILE A CA 1
ATOM 1800 C C . ILE A 1 244 ? -52.375 -2.727 6.023 1 88.12 244 ILE A C 1
ATOM 1802 O O . ILE A 1 244 ? -51.281 -2.285 6.352 1 88.12 244 ILE A O 1
ATOM 1806 N N . GLU A 1 245 ? -53.344 -1.958 5.691 1 89.5 245 GLU A N 1
ATOM 1807 C CA . GLU A 1 245 ? -53.219 -0.514 5.531 1 89.5 245 GLU A CA 1
ATOM 1808 C C . GLU A 1 245 ? -53 0.175 6.875 1 89.5 245 GLU A C 1
ATOM 1810 O O . GLU A 1 245 ? -52.562 1.324 6.93 1 89.5 245 GLU A O 1
ATOM 1815 N N . GLN A 1 246 ? -53.281 -0.507 7.953 1 87.19 246 GLN A N 1
ATOM 1816 C CA . GLN A 1 246 ? -53 0.034 9.281 1 87.19 246 GLN A CA 1
ATOM 1817 C C . GLN A 1 246 ? -51.5 0.082 9.539 1 87.19 246 GLN A C 1
ATOM 1819 O O . GLN A 1 246 ? -51 0.914 10.32 1 87.19 246 GLN A O 1
ATOM 1824 N N . VAL A 1 247 ? -50.812 -0.78 8.844 1 87 247 VAL A N 1
ATOM 1825 C CA . VAL A 1 247 ? -49.375 -0.867 9.086 1 87 247 VAL A CA 1
ATOM 1826 C C . VAL A 1 247 ? -48.625 -0.189 7.949 1 87 247 VAL A C 1
ATOM 1828 O O . VAL A 1 247 ? -47.625 0.503 8.18 1 87 247 VAL A O 1
ATOM 1831 N N . VAL A 1 248 ? -49.062 -0.503 6.652 1 89.06 248 VAL A N 1
ATOM 1832 C CA . VAL A 1 248 ? -48.406 0.079 5.484 1 89.06 248 VAL A CA 1
ATOM 1833 C C . VAL A 1 248 ? -49.469 0.483 4.453 1 89.06 248 VAL A C 1
ATOM 1835 O O . VAL A 1 248 ? -50.25 -0.354 3.992 1 89.06 248 VAL A O 1
ATOM 1838 N N . PRO A 1 249 ? -49.438 1.717 4.109 1 90 249 PRO A N 1
ATOM 1839 C CA . PRO A 1 249 ? -50.406 2.146 3.1 1 90 249 PRO A CA 1
ATOM 1840 C C . PRO A 1 249 ? -50.219 1.431 1.763 1 90 249 PRO A C 1
ATOM 1842 O O . PRO A 1 249 ? -49.125 1.031 1.422 1 90 249 PRO A O 1
ATOM 1845 N N . ARG A 1 250 ? -51.344 1.288 1.025 1 87.25 250 ARG A N 1
ATOM 1846 C CA . ARG A 1 250 ? -51.375 0.533 -0.223 1 87.25 250 ARG A CA 1
ATOM 1847 C C . ARG A 1 250 ? -50.406 1.129 -1.245 1 87.25 250 ARG A C 1
ATOM 1849 O O . ARG A 1 250 ? -49.719 0.396 -1.977 1 87.25 250 ARG A O 1
ATOM 1856 N N . HIS A 1 251 ? -50.281 2.416 -1.295 1 87.38 251 HIS A N 1
ATOM 1857 C CA . HIS A 1 251 ? -49.406 3.061 -2.268 1 87.38 251 HIS A CA 1
ATOM 1858 C C . HIS A 1 251 ? -47.938 2.787 -1.957 1 87.38 251 HIS A C 1
ATOM 1860 O O . HIS A 1 251 ? -47.125 2.631 -2.869 1 87.38 251 HIS A O 1
ATOM 1866 N N . GLU A 1 252 ? -47.594 2.719 -0.75 1 90.19 252 GLU A N 1
ATOM 1867 C CA . GLU A 1 252 ? -46.25 2.432 -0.343 1 90.19 252 GLU A CA 1
ATOM 1868 C C . GLU A 1 252 ? -45.875 0.975 -0.62 1 90.19 252 GLU A C 1
ATOM 1870 O O . GLU A 1 252 ? -44.719 0.661 -0.896 1 90.19 252 GLU A O 1
ATOM 1875 N N . LEU A 1 253 ? -46.875 0.156 -0.504 1 89.56 253 LEU A N 1
ATOM 1876 C CA . LEU A 1 253 ? -46.656 -1.252 -0.81 1 89.56 253 LEU A CA 1
ATOM 1877 C C . LEU A 1 253 ? -46.375 -1.448 -2.297 1 89.56 253 LEU A C 1
ATOM 1879 O O . LEU A 1 253 ? -45.469 -2.215 -2.674 1 89.56 253 LEU A O 1
ATOM 1883 N N . ALA A 1 254 ? -47.156 -0.747 -3.043 1 89.12 254 ALA A N 1
ATOM 1884 C CA . ALA A 1 254 ? -46.969 -0.82 -4.488 1 89.12 254 ALA A CA 1
ATOM 1885 C C . ALA A 1 254 ? -45.594 -0.283 -4.875 1 89.12 254 ALA A C 1
ATOM 1887 O O . ALA A 1 254 ? -44.906 -0.844 -5.746 1 89.12 254 ALA A O 1
ATOM 1888 N N . ALA A 1 255 ? -45.219 0.714 -4.203 1 90.94 255 ALA A N 1
ATOM 1889 C CA . ALA A 1 255 ? -43.906 1.308 -4.461 1 90.94 255 ALA A CA 1
ATOM 1890 C C . ALA A 1 255 ? -42.781 0.372 -4.023 1 90.94 255 ALA A C 1
ATOM 1892 O O . ALA A 1 255 ? -41.75 0.297 -4.676 1 90.94 255 ALA A O 1
ATOM 1893 N N . ALA A 1 256 ? -43 -0.286 -2.936 1 91.19 256 ALA A N 1
ATOM 1894 C CA . ALA A 1 256 ? -42.031 -1.219 -2.418 1 91.19 256 ALA A CA 1
ATOM 1895 C C . ALA A 1 256 ? -41.844 -2.41 -3.355 1 91.19 256 ALA A C 1
ATOM 1897 O O . ALA A 1 256 ? -40.719 -2.883 -3.57 1 91.19 256 ALA A O 1
ATOM 1898 N N . ILE A 1 257 ? -42.938 -2.896 -3.889 1 90.25 257 ILE A N 1
ATOM 1899 C CA . ILE A 1 257 ? -42.875 -4.012 -4.828 1 90.25 257 ILE A CA 1
ATOM 1900 C C . ILE A 1 257 ? -42.125 -3.592 -6.086 1 90.25 257 ILE A C 1
ATOM 1902 O O . ILE A 1 257 ? -41.25 -4.312 -6.562 1 90.25 257 ILE A O 1
ATOM 1906 N N . ALA A 1 258 ? -42.469 -2.441 -6.523 1 89.19 258 ALA A N 1
ATOM 1907 C CA . ALA A 1 258 ? -41.812 -1.93 -7.727 1 89.19 258 ALA A CA 1
ATOM 1908 C C . ALA A 1 258 ? -40.312 -1.753 -7.496 1 89.19 258 ALA A C 1
ATOM 1910 O O . ALA A 1 258 ? -39.5 -2.061 -8.375 1 89.19 258 ALA A O 1
ATOM 1911 N N . ALA A 1 259 ? -39.969 -1.256 -6.387 1 89.25 259 ALA A N 1
ATOM 1912 C CA . ALA A 1 259 ? -38.562 -1.033 -6.047 1 89.25 259 ALA A CA 1
ATOM 1913 C C . ALA A 1 259 ? -37.812 -2.352 -5.984 1 89.25 259 ALA A C 1
ATOM 1915 O O . ALA A 1 259 ? -36.656 -2.439 -6.453 1 89.25 259 ALA A O 1
ATOM 1916 N N . LEU A 1 260 ? -38.406 -3.346 -5.445 1 88.44 260 LEU A N 1
ATOM 1917 C CA . LEU A 1 260 ? -37.719 -4.637 -5.297 1 88.44 260 LEU A CA 1
ATOM 1918 C C . LEU A 1 260 ? -37.562 -5.309 -6.656 1 88.44 260 LEU A C 1
ATOM 1920 O O . LEU A 1 260 ? -36.531 -5.969 -6.895 1 88.44 260 LEU A O 1
ATOM 1924 N N . PHE A 1 261 ? -38.5 -5.133 -7.488 1 84.12 261 PHE A N 1
ATOM 1925 C CA . PHE A 1 261 ? -38.375 -5.719 -8.82 1 84.12 261 PHE A CA 1
ATOM 1926 C C . PHE A 1 261 ? -37.281 -5.02 -9.617 1 84.12 261 PHE A C 1
ATOM 1928 O O . PHE A 1 261 ? -36.625 -5.637 -10.453 1 84.12 261 PHE A O 1
ATOM 1935 N N . GLU A 1 262 ? -37.062 -3.805 -9.281 1 82.5 262 GLU A N 1
ATOM 1936 C CA . GLU A 1 262 ? -36.031 -3.027 -9.961 1 82.5 262 GLU A CA 1
ATOM 1937 C C . GLU A 1 262 ? -34.656 -3.34 -9.406 1 82.5 262 GLU A C 1
ATOM 1939 O O . GLU A 1 262 ? -33.688 -3.4 -10.148 1 82.5 262 GLU A O 1
ATOM 1944 N N . LEU A 1 263 ? -34.625 -3.562 -8.172 1 83.62 263 LEU A N 1
ATOM 1945 C CA . LEU A 1 263 ? -33.312 -3.572 -7.504 1 83.62 263 LEU A CA 1
ATOM 1946 C C . LEU A 1 263 ? -32.844 -5 -7.27 1 83.62 263 LEU A C 1
ATOM 1948 O O . LEU A 1 263 ? -31.656 -5.23 -7.039 1 83.62 263 LEU A O 1
ATOM 1952 N N . THR A 1 264 ? -33.75 -5.969 -7.285 1 81.94 264 THR A N 1
ATOM 1953 C CA . THR A 1 264 ? -33.375 -7.352 -7.027 1 81.94 264 THR A CA 1
ATOM 1954 C C . THR A 1 264 ? -33.5 -8.195 -8.289 1 81.94 264 THR A C 1
ATOM 1956 O O . THR A 1 264 ? -34.375 -7.949 -9.109 1 81.94 264 THR A O 1
ATOM 1959 N N . PRO A 1 265 ? -32.531 -9.133 -8.391 1 76.62 265 PRO A N 1
ATOM 1960 C CA . PRO A 1 265 ? -32.688 -10.031 -9.539 1 76.62 265 PRO A CA 1
ATOM 1961 C C . PRO A 1 265 ? -33.938 -10.906 -9.469 1 76.62 265 PRO A C 1
ATOM 1963 O O . PRO A 1 265 ? -34.375 -11.25 -8.367 1 76.62 265 PRO A O 1
ATOM 1966 N N . PRO A 1 266 ? -34.469 -11.148 -10.625 1 76.5 266 PRO A N 1
ATOM 1967 C CA . PRO A 1 266 ? -35.625 -12.023 -10.633 1 76.5 266 PRO A CA 1
ATOM 1968 C C . PRO A 1 266 ? -35.344 -13.406 -10.055 1 76.5 266 PRO A C 1
ATOM 1970 O O . PRO A 1 266 ? -34.188 -13.805 -9.945 1 76.5 266 PRO A O 1
ATOM 1973 N N . LEU A 1 267 ? -36.344 -14.102 -9.633 1 76.38 267 LEU A N 1
ATOM 1974 C CA . LEU A 1 267 ? -36.219 -15.391 -8.961 1 76.38 267 LEU A CA 1
ATOM 1975 C C . LEU A 1 267 ? -35.562 -16.422 -9.875 1 76.38 267 LEU A C 1
ATOM 1977 O O . LEU A 1 267 ? -34.906 -17.328 -9.406 1 76.38 267 LEU A O 1
ATOM 1981 N N . ASP A 1 268 ? -35.719 -16.234 -11.172 1 71.12 268 ASP A N 1
ATOM 1982 C CA . ASP A 1 268 ? -35.219 -17.219 -12.109 1 71.12 268 ASP A CA 1
ATOM 1983 C C . ASP A 1 268 ? -33.781 -16.859 -12.555 1 71.12 268 ASP A C 1
ATOM 1985 O O . ASP A 1 268 ? -33.219 -17.516 -13.43 1 71.12 268 ASP A O 1
ATOM 1989 N N . SER A 1 269 ? -33.312 -15.922 -11.938 1 77.56 269 SER A N 1
ATOM 1990 C CA . SER A 1 269 ? -31.953 -15.5 -12.305 1 77.56 269 SER A CA 1
ATOM 1991 C C . SER A 1 269 ? -30.953 -15.875 -11.219 1 77.56 269 SER A C 1
ATOM 1993 O O . SER A 1 269 ? -31.312 -16.469 -10.203 1 77.56 269 SER A O 1
ATOM 1995 N N . ASP A 1 270 ? -29.641 -15.852 -11.672 1 78.44 270 ASP A N 1
ATOM 1996 C CA . ASP A 1 270 ? -28.594 -16.172 -10.711 1 78.44 270 ASP A CA 1
ATOM 1997 C C . ASP A 1 270 ? -27.875 -14.914 -10.234 1 78.44 270 ASP A C 1
ATOM 1999 O O . ASP A 1 270 ? -28.203 -13.812 -10.672 1 78.44 270 ASP A O 1
ATOM 2003 N N . ALA A 1 271 ? -27.094 -15.078 -9.25 1 73.81 271 ALA A N 1
ATOM 2004 C CA . ALA A 1 271 ? -26.406 -13.984 -8.57 1 73.81 271 ALA A CA 1
ATOM 2005 C C . ALA A 1 271 ? -25.453 -13.273 -9.516 1 73.81 271 ALA A C 1
ATOM 2007 O O . ALA A 1 271 ? -25.047 -12.125 -9.273 1 73.81 271 ALA A O 1
ATOM 2008 N N . ASP A 1 272 ? -25.234 -13.883 -10.781 1 84.5 272 ASP A N 1
ATOM 2009 C CA . ASP A 1 272 ? -24.219 -13.344 -11.68 1 84.5 272 ASP A CA 1
ATOM 2010 C C . ASP A 1 272 ? -24.844 -12.422 -12.719 1 84.5 272 ASP A C 1
ATOM 2012 O O . ASP A 1 272 ? -24.125 -11.758 -13.477 1 84.5 272 ASP A O 1
ATOM 2016 N N . GLU A 1 273 ? -26.062 -12.352 -12.789 1 85.06 273 GLU A N 1
ATOM 2017 C CA . GLU A 1 273 ? -26.75 -11.617 -13.852 1 85.06 273 GLU A CA 1
ATOM 2018 C C . GLU A 1 273 ? -26.375 -10.141 -13.828 1 85.06 273 GLU A C 1
ATOM 2020 O O . GLU A 1 273 ? -26.156 -9.531 -14.883 1 85.06 273 GLU A O 1
ATOM 2025 N N . ALA A 1 274 ? -26.328 -9.594 -12.641 1 83.25 274 ALA A N 1
ATOM 2026 C CA . ALA A 1 274 ? -26.109 -8.156 -12.523 1 83.25 274 ALA A CA 1
ATOM 2027 C C . ALA A 1 274 ? -24.766 -7.758 -13.117 1 83.25 274 ALA A C 1
ATOM 2029 O O . ALA A 1 274 ? -24.672 -6.797 -13.891 1 83.25 274 ALA A O 1
ATOM 2030 N N . TRP A 1 275 ? -23.75 -8.453 -12.719 1 88.88 275 TRP A N 1
ATOM 2031 C CA . TRP A 1 275 ? -22.453 -8.047 -13.234 1 88.88 275 TRP A CA 1
ATOM 2032 C C . TRP A 1 275 ? -22.297 -8.438 -14.695 1 88.88 275 TRP A C 1
ATOM 2034 O O . TRP A 1 275 ? -21.594 -7.766 -15.453 1 88.88 275 TRP A O 1
ATOM 2044 N N . ARG A 1 276 ? -22.938 -9.523 -15.195 1 92.06 276 ARG A N 1
ATOM 2045 C CA . ARG A 1 276 ? -22.906 -9.906 -16.594 1 92.06 276 ARG A CA 1
ATOM 2046 C C . ARG A 1 276 ? -23.578 -8.844 -17.469 1 92.06 276 ARG A C 1
ATOM 2048 O O . ARG A 1 276 ? -23.125 -8.57 -18.578 1 92.06 276 ARG A O 1
ATOM 2055 N N . ALA A 1 277 ? -24.578 -8.266 -16.922 1 88.56 277 ALA A N 1
ATOM 2056 C CA . ALA A 1 277 ? -25.25 -7.18 -17.641 1 88.56 277 ALA A CA 1
ATOM 2057 C C . ALA A 1 277 ? -24.312 -5.984 -17.812 1 88.56 277 ALA A C 1
ATOM 2059 O O . ALA A 1 277 ? -24.344 -5.305 -18.828 1 88.56 277 ALA A O 1
ATOM 2060 N N . MET A 1 278 ? -23.547 -5.77 -16.828 1 89.81 278 MET A N 1
ATOM 2061 C CA . MET A 1 278 ? -22.594 -4.672 -16.891 1 89.81 278 MET A CA 1
ATOM 2062 C C . MET A 1 278 ? -21.5 -4.961 -17.906 1 89.81 278 MET A C 1
ATOM 2064 O O . MET A 1 278 ? -20.969 -4.039 -18.531 1 89.81 278 MET A O 1
ATOM 2068 N N . LEU A 1 279 ? -21.156 -6.207 -18.078 1 92.25 279 LEU A N 1
ATOM 2069 C CA . LEU A 1 279 ? -20.141 -6.633 -19.016 1 92.25 279 LEU A CA 1
ATOM 2070 C C . LEU A 1 279 ? -20.531 -6.277 -20.453 1 92.25 279 LEU A C 1
ATOM 2072 O O . LEU A 1 279 ? -19.688 -5.914 -21.266 1 92.25 279 LEU A O 1
ATOM 2076 N N . ILE A 1 280 ? -21.812 -6.332 -20.766 1 91 280 ILE A N 1
ATOM 2077 C CA . ILE A 1 280 ? -22.328 -6.113 -22.109 1 91 280 ILE A CA 1
ATOM 2078 C C . ILE A 1 280 ? -22.078 -4.664 -22.531 1 91 280 ILE A C 1
ATOM 2080 O O . ILE A 1 280 ? -21.797 -4.391 -23.703 1 91 280 ILE A O 1
ATOM 2084 N N . ASN A 1 281 ? -22 -3.781 -21.531 1 88.88 281 ASN A N 1
ATOM 2085 C CA . ASN A 1 281 ? -21.797 -2.363 -21.797 1 88.88 281 ASN A CA 1
ATOM 2086 C C . ASN A 1 281 ? -20.344 -2.078 -22.203 1 88.88 281 ASN A C 1
ATOM 2088 O O . ASN A 1 281 ? -20.031 -0.987 -22.672 1 88.88 281 ASN A O 1
ATOM 2092 N N . ARG A 1 282 ? -19.531 -3.076 -22.141 1 91.69 282 ARG A N 1
ATOM 2093 C CA . ARG A 1 282 ? -18.109 -2.855 -22.422 1 91.69 282 ARG A CA 1
ATOM 2094 C C . ARG A 1 282 ? -17.719 -3.51 -23.75 1 91.69 282 ARG A C 1
ATOM 2096 O O . ARG A 1 282 ? -16.547 -3.859 -23.938 1 91.69 282 ARG A O 1
ATOM 2103 N N . PHE A 1 283 ? -18.562 -3.67 -24.672 1 89.44 283 PHE A N 1
ATOM 2104 C CA . PHE A 1 283 ? -18.312 -4.332 -25.938 1 89.44 283 PHE A CA 1
ATOM 2105 C C . PHE A 1 283 ? -17.266 -3.568 -26.766 1 89.44 283 PHE A C 1
ATOM 2107 O O . PHE A 1 283 ? -16.547 -4.16 -27.547 1 89.44 283 PHE A O 1
ATOM 2114 N N . GLY A 1 284 ? -17.141 -2.324 -26.5 1 90.44 284 GLY A N 1
ATOM 2115 C CA . GLY A 1 284 ? -16.156 -1.515 -27.203 1 90.44 284 GLY A CA 1
ATOM 2116 C C . GLY A 1 284 ? -14.727 -1.962 -26.953 1 90.44 284 GLY A C 1
ATOM 2117 O O . GLY A 1 284 ? -13.852 -1.736 -27.781 1 90.44 284 GLY A O 1
ATOM 2118 N N . THR A 1 285 ? -14.484 -2.605 -25.906 1 92 285 THR A N 1
ATOM 2119 C CA . THR A 1 285 ? -13.148 -3.074 -25.547 1 92 285 THR A CA 1
ATOM 2120 C C . THR A 1 285 ? -12.773 -4.316 -26.344 1 92 285 THR A C 1
ATOM 2122 O O . THR A 1 285 ? -11.602 -4.535 -26.656 1 92 285 THR A O 1
ATOM 2125 N N . VAL A 1 286 ? -13.773 -5.16 -26.719 1 93.88 286 VAL A N 1
ATOM 2126 C CA . VAL A 1 286 ? -13.492 -6.465 -27.312 1 93.88 286 VAL A CA 1
ATOM 2127 C C . VAL A 1 286 ? -13.664 -6.398 -28.828 1 93.88 286 VAL A C 1
ATOM 2129 O O . VAL A 1 286 ? -13.07 -7.191 -29.562 1 93.88 286 VAL A O 1
ATOM 2132 N N . ARG A 1 287 ? -14.352 -5.473 -29.328 1 91 287 ARG A N 1
ATOM 2133 C CA . ARG A 1 287 ? -14.742 -5.391 -30.734 1 91 287 ARG A CA 1
ATOM 2134 C C . ARG A 1 287 ? -13.523 -5.293 -31.641 1 91 287 ARG A C 1
ATOM 2136 O O . ARG A 1 287 ? -13.422 -6 -32.656 1 91 287 ARG A O 1
ATOM 2143 N N . PRO A 1 288 ? -12.539 -4.602 -31.266 1 89.69 288 PRO A N 1
ATOM 2144 C CA . PRO A 1 288 ? -11.461 -4.344 -32.219 1 89.69 288 PRO A CA 1
ATOM 2145 C C . PRO A 1 288 ? -10.594 -5.57 -32.469 1 89.69 288 PRO A C 1
ATOM 2147 O O . PRO A 1 288 ? -9.938 -5.668 -33.531 1 89.69 288 PRO A O 1
ATOM 2150 N N . PHE A 1 289 ? -10.594 -6.52 -31.594 1 94.44 289 PHE A N 1
ATOM 2151 C CA . PHE A 1 289 ? -9.578 -7.555 -31.766 1 94.44 289 PHE A CA 1
ATOM 2152 C C . PHE A 1 289 ? -10.227 -8.914 -32.031 1 94.44 289 PHE A C 1
ATOM 2154 O O . PHE A 1 289 ? -9.539 -9.891 -32.312 1 94.44 289 PHE A O 1
ATOM 2161 N N . LEU A 1 290 ? -11.508 -9.086 -32.062 1 93.38 290 LEU A N 1
ATOM 2162 C CA . LEU A 1 290 ? -12.18 -10.375 -32.156 1 93.38 290 LEU A CA 1
ATOM 2163 C C . LEU A 1 290 ? -11.891 -11.055 -33.5 1 93.38 290 LEU A C 1
ATOM 2165 O O . LEU A 1 290 ? -11.578 -12.25 -33.531 1 93.38 290 LEU A O 1
ATOM 2169 N N . LYS A 1 291 ? -11.938 -10.359 -34.531 1 93.25 291 LYS A N 1
ATOM 2170 C CA . LYS A 1 291 ? -11.68 -10.93 -35.844 1 93.25 291 LYS A CA 1
ATOM 2171 C C . LYS A 1 291 ? -10.219 -11.367 -35.969 1 93.25 291 LYS A C 1
ATOM 2173 O O . LYS A 1 291 ? -9.938 -12.445 -36.5 1 93.25 291 LYS A O 1
ATOM 2178 N N . LEU A 1 292 ? -9.375 -10.539 -35.531 1 94.38 292 LEU A N 1
ATOM 2179 C CA . LEU A 1 292 ? -7.949 -10.828 -35.594 1 94.38 292 LEU A CA 1
ATOM 2180 C C . LEU A 1 292 ? -7.59 -12.023 -34.719 1 94.38 292 LEU A C 1
ATOM 2182 O O . LEU A 1 292 ? -6.688 -12.797 -35.062 1 94.38 292 LEU A O 1
ATOM 2186 N N . LEU A 1 293 ? -8.266 -12.148 -33.594 1 95.81 293 LEU A N 1
ATOM 2187 C CA . LEU A 1 293 ? -8.008 -13.25 -32.688 1 95.81 293 LEU A CA 1
ATOM 2188 C C . LEU A 1 293 ? -8.234 -14.594 -33.375 1 95.81 293 LEU A C 1
ATOM 2190 O O . LEU A 1 293 ? -7.402 -15.5 -33.25 1 95.81 293 LEU A O 1
ATOM 2194 N N . VAL A 1 294 ? -9.273 -14.688 -34.156 1 94.62 294 VAL A N 1
ATOM 2195 C CA . VAL A 1 294 ? -9.664 -15.938 -34.812 1 94.62 294 VAL A CA 1
ATOM 2196 C C . VAL A 1 294 ? -8.758 -16.203 -36 1 94.62 294 VAL A C 1
ATOM 2198 O O . VAL A 1 294 ? -8.445 -17.344 -36.312 1 94.62 294 VAL A O 1
ATOM 2201 N N . SER A 1 295 ? -8.25 -15.148 -36.562 1 93.38 295 SER A N 1
ATOM 2202 C CA . SER A 1 295 ? -7.453 -15.312 -37.75 1 93.38 295 SER A CA 1
ATOM 2203 C C . SER A 1 295 ? -5.988 -15.586 -37.438 1 93.38 295 SER A C 1
ATOM 2205 O O . SER A 1 295 ? -5.305 -16.297 -38.156 1 93.38 295 SER A O 1
ATOM 2207 N N . VAL A 1 296 ? -5.516 -15.094 -36.406 1 94.5 296 VAL A N 1
ATOM 2208 C CA . VAL A 1 296 ? -4.09 -15.133 -36.125 1 94.5 296 VAL A CA 1
ATOM 2209 C C . VAL A 1 296 ? -3.766 -16.359 -35.281 1 94.5 296 VAL A C 1
ATOM 2211 O O . VAL A 1 296 ? -2.754 -17.031 -35.5 1 94.5 296 VAL A O 1
ATOM 2214 N N . VAL A 1 297 ? -4.574 -16.656 -34.281 1 95.75 297 VAL A N 1
ATOM 2215 C CA . VAL A 1 297 ? -4.289 -17.781 -33.375 1 95.75 297 VAL A CA 1
ATOM 2216 C C . VAL A 1 297 ? -4.855 -19.062 -33.969 1 95.75 297 VAL A C 1
ATOM 2218 O O . VAL A 1 297 ? -6.02 -19.125 -34.375 1 95.75 297 VAL A O 1
ATOM 2221 N N . ASP A 1 298 ? -4.031 -19.984 -34.031 1 94.69 298 ASP A N 1
ATOM 2222 C CA . ASP A 1 298 ? -4.453 -21.297 -34.5 1 94.69 298 ASP A CA 1
ATOM 2223 C C . ASP A 1 298 ? -4.953 -22.156 -33.344 1 94.69 298 ASP A C 1
ATOM 2225 O O . ASP A 1 298 ? -4.227 -23.016 -32.844 1 94.69 298 ASP A O 1
ATOM 2229 N N . PHE A 1 299 ? -6.289 -22 -33.094 1 96.44 299 PHE A N 1
ATOM 2230 C CA . PHE A 1 299 ? -6.887 -22.672 -31.922 1 96.44 299 PHE A CA 1
ATOM 2231 C C . PHE A 1 299 ? -7.227 -24.109 -32.25 1 96.44 299 PHE A C 1
ATOM 2233 O O . PHE A 1 299 ? -7.508 -24.453 -33.406 1 96.44 299 PHE A O 1
ATOM 2240 N N . ASP A 1 300 ? -7.07 -24.906 -31.297 1 96.19 300 ASP A N 1
ATOM 2241 C CA . ASP A 1 300 ? -7.578 -26.266 -31.281 1 96.19 300 ASP A CA 1
ATOM 2242 C C . ASP A 1 300 ? -8.18 -26.609 -29.922 1 96.19 300 ASP A C 1
ATOM 2244 O O . ASP A 1 300 ? -8.109 -25.812 -28.984 1 96.19 300 ASP A O 1
ATOM 2248 N N . ALA A 1 301 ? -8.984 -27.719 -29.844 1 95.94 301 ALA A N 1
ATOM 2249 C CA . ALA A 1 301 ? -9.695 -28 -28.609 1 95.94 301 ALA A CA 1
ATOM 2250 C C . ALA A 1 301 ? -9.828 -29.516 -28.375 1 95.94 301 ALA A C 1
ATOM 2252 O O . ALA A 1 301 ? -9.68 -30.297 -29.312 1 95.94 301 ALA A O 1
ATOM 2253 N N . THR A 1 302 ? -9.969 -29.875 -27.172 1 92.31 302 THR A N 1
ATOM 2254 C CA . THR A 1 302 ? -10.422 -31.219 -26.797 1 92.31 302 THR A CA 1
ATOM 2255 C C . THR A 1 302 ? -11.914 -31.391 -27.078 1 92.31 302 THR A C 1
ATOM 2257 O O . THR A 1 302 ? -12.594 -30.422 -27.422 1 92.31 302 THR A O 1
ATOM 2260 N N . PRO A 1 303 ? -12.398 -32.5 -26.984 1 91.19 303 PRO A N 1
ATOM 2261 C CA . PRO A 1 303 ? -13.828 -32.688 -27.234 1 91.19 303 PRO A CA 1
ATOM 2262 C C . PRO A 1 303 ? -14.711 -31.828 -26.344 1 91.19 303 PRO A C 1
ATOM 2264 O O . PRO A 1 303 ? -15.758 -31.344 -26.797 1 91.19 303 PRO A O 1
ATOM 2267 N N . GLU A 1 304 ? -14.297 -31.594 -25.219 1 88.12 304 GLU A N 1
ATOM 2268 C CA . GLU A 1 304 ? -15.078 -30.766 -24.297 1 88.12 304 GLU A CA 1
ATOM 2269 C C . GLU A 1 304 ? -15.055 -29.297 -24.703 1 88.12 304 GLU A C 1
ATOM 2271 O O . GLU A 1 304 ? -16 -28.562 -24.438 1 88.12 304 GLU A O 1
ATOM 2276 N N . GLY A 1 305 ? -13.984 -28.875 -25.375 1 94.19 305 GLY A N 1
ATOM 2277 C CA . GLY A 1 305 ? -13.836 -27.484 -25.734 1 94.19 305 GLY A CA 1
ATOM 2278 C C . GLY A 1 305 ? -14.266 -27.188 -27.172 1 94.19 305 GLY A C 1
ATOM 2279 O O . GLY A 1 305 ? -14.281 -26.031 -27.594 1 94.19 305 GLY A O 1
ATOM 2280 N N . GLU A 1 306 ? -14.711 -28.125 -27.891 1 95.56 306 GLU A N 1
ATOM 2281 C CA . GLU A 1 306 ? -15.023 -27.984 -29.312 1 95.56 306 GLU A CA 1
ATOM 2282 C C . GLU A 1 306 ? -16.219 -27.047 -29.531 1 95.56 306 GLU A C 1
ATOM 2284 O O . GLU A 1 306 ? -16.234 -26.266 -30.484 1 95.56 306 GLU A O 1
ATOM 2289 N N . ALA A 1 307 ? -17.141 -27.188 -28.609 1 95.25 307 ALA A N 1
ATOM 2290 C CA . ALA A 1 307 ? -18.328 -26.344 -28.734 1 95.25 307 ALA A CA 1
ATOM 2291 C C . ALA A 1 307 ? -17.953 -24.859 -28.594 1 95.25 307 ALA A C 1
ATOM 2293 O O . ALA A 1 307 ? -18.453 -24.016 -29.359 1 95.25 307 ALA A O 1
ATOM 2294 N N . VAL A 1 308 ? -17.156 -24.594 -27.672 1 96.44 308 VAL A N 1
ATOM 2295 C CA . VAL A 1 308 ? -16.75 -23.219 -27.422 1 96.44 308 VAL A CA 1
ATOM 2296 C C . VAL A 1 308 ? -15.891 -22.719 -28.578 1 96.44 308 VAL A C 1
ATOM 2298 O O . VAL A 1 308 ? -16.031 -21.562 -29.016 1 96.44 308 VAL A O 1
ATOM 2301 N N . LEU A 1 309 ? -14.984 -23.531 -29.094 1 97.06 309 LEU A N 1
ATOM 2302 C CA . LEU A 1 309 ? -14.141 -23.156 -30.219 1 97.06 309 LEU A CA 1
ATOM 2303 C C . LEU A 1 309 ? -14.992 -22.875 -31.453 1 97.06 309 LEU A C 1
ATOM 2305 O O . LEU A 1 309 ? -14.742 -21.906 -32.188 1 97.06 309 LEU A O 1
ATOM 2309 N N . GLY A 1 310 ? -15.922 -23.781 -31.672 1 95.81 310 GLY A N 1
ATOM 2310 C CA . GLY A 1 310 ? -16.812 -23.547 -32.781 1 95.81 310 GLY A CA 1
ATOM 2311 C C . GLY A 1 310 ? -17.547 -22.219 -32.719 1 95.81 310 GLY A C 1
ATOM 2312 O O . GLY A 1 310 ? -17.703 -21.516 -33.719 1 95.81 310 GLY A O 1
ATOM 2313 N N . ALA A 1 311 ? -18.016 -21.938 -31.516 1 96.25 311 ALA A N 1
ATOM 2314 C CA . ALA A 1 311 ? -18.719 -20.688 -31.297 1 96.25 311 ALA A CA 1
ATOM 2315 C C . ALA A 1 311 ? -17.781 -19.484 -31.5 1 96.25 311 ALA A C 1
ATOM 2317 O O . ALA A 1 311 ? -18.188 -18.469 -32.062 1 96.25 311 ALA A O 1
ATOM 2318 N N . LEU A 1 312 ? -16.562 -19.578 -31.031 1 96.44 312 LEU A N 1
ATOM 2319 C CA . LEU A 1 312 ? -15.594 -18.5 -31.172 1 96.44 312 LEU A CA 1
ATOM 2320 C C . LEU A 1 312 ? -15.312 -18.219 -32.656 1 96.44 312 LEU A C 1
ATOM 2322 O O . LEU A 1 312 ? -15.281 -17.062 -33.062 1 96.44 312 LEU A O 1
ATOM 2326 N N . LEU A 1 313 ? -15.148 -19.219 -33.406 1 95.44 313 LEU A N 1
ATOM 2327 C CA . LEU A 1 313 ? -14.797 -19.094 -34.812 1 95.44 313 LEU A CA 1
ATOM 2328 C C . LEU A 1 313 ? -15.953 -18.5 -35.625 1 95.44 313 LEU A C 1
ATOM 2330 O O . LEU A 1 313 ? -15.734 -17.906 -36.688 1 95.44 313 LEU A O 1
ATOM 2334 N N . SER A 1 314 ? -17.188 -18.594 -35.094 1 93.56 314 SER A N 1
ATOM 2335 C CA . SER A 1 314 ? -18.359 -18.109 -35.812 1 93.56 314 SER A CA 1
ATOM 2336 C C . SER A 1 314 ? -18.703 -16.672 -35.406 1 93.56 314 SER A C 1
ATOM 2338 O O . SER A 1 314 ? -19.516 -16.016 -36.031 1 93.56 314 SER A O 1
ATOM 2340 N N . LEU A 1 315 ? -18.094 -16.156 -34.406 1 93.75 315 LEU A N 1
ATOM 2341 C CA . LEU A 1 315 ? -18.453 -14.867 -33.844 1 93.75 315 LEU A CA 1
ATOM 2342 C C . LEU A 1 315 ? -18.281 -13.75 -34.875 1 93.75 315 LEU A C 1
ATOM 2344 O O . LEU A 1 315 ? -19.109 -12.852 -34.969 1 93.75 315 LEU A O 1
ATOM 2348 N N . PRO A 1 316 ? -17.109 -13.773 -35.625 1 91.31 316 PRO A N 1
ATOM 2349 C CA . PRO A 1 316 ? -16.906 -12.664 -36.562 1 91.31 316 PRO A CA 1
ATOM 2350 C C . PRO A 1 316 ? -18.031 -12.547 -37.594 1 91.31 316 PRO A C 1
ATOM 2352 O O . PRO A 1 316 ? -18.312 -11.461 -38.094 1 91.31 316 PRO A O 1
ATOM 2355 N N . GLU A 1 317 ? -18.75 -13.555 -37.844 1 90.69 317 GLU A N 1
ATOM 2356 C CA . GLU A 1 317 ? -19.844 -13.547 -38.812 1 90.69 317 GLU A CA 1
ATOM 2357 C C . GLU A 1 317 ? -21.078 -12.867 -38.219 1 90.69 317 GLU A C 1
ATOM 2359 O O . GLU A 1 317 ? -21.922 -12.367 -38.969 1 90.69 317 GLU A O 1
ATOM 2364 N N . LEU A 1 318 ? -21.188 -12.867 -36.969 1 91.44 318 LEU A N 1
ATOM 2365 C CA . LEU A 1 318 ? -22.328 -12.273 -36.312 1 91.44 318 LEU A CA 1
ATOM 2366 C C . LEU A 1 318 ? -22.125 -10.773 -36.094 1 91.44 318 LEU A C 1
ATOM 2368 O O . LEU A 1 318 ? -23.094 -10.023 -35.969 1 91.44 318 LEU A O 1
ATOM 2372 N N . MET A 1 319 ? -20.938 -10.398 -36.125 1 86.88 319 MET A N 1
ATOM 2373 C CA . MET A 1 319 ? -20.609 -9.016 -35.781 1 86.88 319 MET A CA 1
ATOM 2374 C C . MET A 1 319 ? -21.141 -8.047 -36.812 1 86.88 319 MET A C 1
ATOM 2376 O O . MET A 1 319 ? -20.953 -8.266 -38.031 1 86.88 319 MET A O 1
ATOM 2380 N N . GLY A 1 320 ? -21.75 -6.957 -36.375 1 79.69 320 GLY A N 1
ATOM 2381 C CA . GLY A 1 320 ? -22.234 -5.898 -37.25 1 79.69 320 GLY A CA 1
ATOM 2382 C C . GLY A 1 320 ? -23.641 -6.148 -37.75 1 79.69 320 GLY A C 1
ATOM 2383 O O . GLY A 1 320 ? -24.266 -5.25 -38.344 1 79.69 320 GLY A O 1
ATOM 2384 N N . ARG A 1 321 ? -24.172 -7.348 -37.438 1 86.62 321 ARG A N 1
ATOM 2385 C CA . ARG A 1 321 ? -25.531 -7.664 -37.906 1 86.62 321 ARG A CA 1
ATOM 2386 C C . ARG A 1 321 ? -26.578 -7.066 -37 1 86.62 321 ARG A C 1
ATOM 2388 O O . ARG A 1 321 ? -26.406 -7.035 -35.781 1 86.62 321 ARG A O 1
ATOM 2395 N N . LYS A 1 322 ? -27.594 -6.609 -37.5 1 82 322 LYS A N 1
ATOM 2396 C CA . LYS A 1 322 ? -28.656 -5.973 -36.75 1 82 322 LYS A CA 1
ATOM 2397 C C . LYS A 1 322 ? -29.578 -7.012 -36.125 1 82 322 LYS A C 1
ATOM 2399 O O . LYS A 1 322 ? -30.047 -6.828 -34.969 1 82 322 LYS A O 1
ATOM 2404 N N . LYS A 1 323 ? -29.828 -8.07 -36.969 1 85.81 323 LYS A N 1
ATOM 2405 C CA . LYS A 1 323 ? -30.734 -9.102 -36.469 1 85.81 323 LYS A CA 1
ATOM 2406 C C . LYS A 1 323 ? -30.078 -10.477 -36.531 1 85.81 323 LYS A C 1
ATOM 2408 O O . LYS A 1 323 ? -29.578 -10.891 -37.562 1 85.81 323 LYS A O 1
ATOM 2413 N N . VAL A 1 324 ? -29.938 -11.109 -35.438 1 90.25 324 VAL A N 1
ATOM 2414 C CA . VAL A 1 324 ? -29.406 -12.461 -35.281 1 90.25 324 VAL A CA 1
ATOM 2415 C C . VAL A 1 324 ? -30.438 -13.344 -34.594 1 90.25 324 VAL A C 1
ATOM 2417 O O . VAL A 1 324 ? -31 -12.969 -33.562 1 90.25 324 VAL A O 1
ATOM 2420 N N . GLY A 1 325 ? -30.75 -14.461 -35.219 1 87.88 325 GLY A N 1
ATOM 2421 C CA . GLY A 1 325 ? -31.734 -15.367 -34.656 1 87.88 325 GLY A CA 1
ATOM 2422 C C . GLY A 1 325 ? -31.125 -16.391 -33.719 1 87.88 325 GLY A C 1
ATOM 2423 O O . GLY A 1 325 ? -29.906 -16.609 -33.719 1 87.88 325 GLY A O 1
ATOM 2424 N N . PRO A 1 326 ? -31.906 -17.031 -32.906 1 89.69 326 PRO A N 1
ATOM 2425 C CA . PRO A 1 326 ? -31.438 -18.047 -31.969 1 89.69 326 PRO A CA 1
ATOM 2426 C C . PRO A 1 326 ? -30.828 -19.25 -32.656 1 89.69 326 PRO A C 1
ATOM 2428 O O . PRO A 1 326 ? -30 -19.953 -32.062 1 89.69 326 PRO A O 1
ATOM 2431 N N . ALA A 1 327 ? -31.156 -19.469 -33.906 1 88.62 327 ALA A N 1
ATOM 2432 C CA . ALA A 1 327 ? -30.641 -20.625 -34.625 1 88.62 327 ALA A CA 1
ATOM 2433 C C . ALA A 1 327 ? -29.188 -20.406 -35.062 1 88.62 327 ALA A C 1
ATOM 2435 O O . ALA A 1 327 ? -28.469 -21.359 -35.375 1 88.62 327 ALA A O 1
ATOM 2436 N N . GLU A 1 328 ? -28.797 -19.266 -35 1 91.5 328 GLU A N 1
ATOM 2437 C CA . GLU A 1 328 ? -27.469 -18.922 -35.469 1 91.5 328 GLU A CA 1
ATOM 2438 C C . GLU A 1 328 ? -26.438 -18.984 -34.344 1 91.5 328 GLU A C 1
ATOM 2440 O O . GLU A 1 328 ? -25.234 -18.844 -34.594 1 91.5 328 GLU A O 1
ATOM 2445 N N . ILE A 1 329 ? -26.953 -19.188 -33.188 1 93.19 329 ILE A N 1
ATOM 2446 C CA . ILE A 1 329 ? -26.031 -19.25 -32.062 1 93.19 329 ILE A CA 1
ATOM 2447 C C . ILE A 1 329 ? -26.125 -20.625 -31.406 1 93.19 329 ILE A C 1
ATOM 2449 O O . ILE A 1 329 ? -27.047 -21.391 -31.688 1 93.19 329 ILE A O 1
ATOM 2453 N N . ASP A 1 330 ? -25.172 -20.953 -30.656 1 94.12 330 ASP A N 1
ATOM 2454 C CA . ASP A 1 330 ? -25.188 -22.188 -29.891 1 94.12 330 ASP A CA 1
ATOM 2455 C C . ASP A 1 330 ? -25.844 -21.984 -28.531 1 94.12 330 ASP A C 1
ATOM 2457 O O . ASP A 1 330 ? -25.172 -21.594 -27.562 1 94.12 330 ASP A O 1
ATOM 2461 N N . ALA A 1 331 ? -27 -22.312 -28.406 1 91.44 331 ALA A N 1
ATOM 2462 C CA . ALA A 1 331 ? -27.797 -22.047 -27.203 1 91.44 331 ALA A CA 1
ATOM 2463 C C . ALA A 1 331 ? -27.359 -22.938 -26.047 1 91.44 331 ALA A C 1
ATOM 2465 O O . ALA A 1 331 ? -27.672 -22.656 -24.891 1 91.44 331 ALA A O 1
ATOM 2466 N N . ASP A 1 332 ? -26.609 -23.938 -26.406 1 90.94 332 ASP A N 1
ATOM 2467 C CA . ASP A 1 332 ? -26.188 -24.859 -25.359 1 90.94 332 ASP A CA 1
ATOM 2468 C C . ASP A 1 332 ? -25.125 -24.219 -24.484 1 90.94 332 ASP A C 1
ATOM 2470 O O . ASP A 1 332 ? -24.891 -24.672 -23.359 1 90.94 332 ASP A O 1
ATOM 2474 N N . LEU A 1 333 ? -24.531 -23.234 -25 1 93.44 333 LEU A N 1
ATOM 2475 C CA . LEU A 1 333 ? -23.469 -22.578 -24.25 1 93.44 333 LEU A CA 1
ATOM 2476 C C . LEU A 1 333 ? -24.062 -21.578 -23.25 1 93.44 333 LEU A C 1
ATOM 2478 O O . LEU A 1 333 ? -23.359 -21.125 -22.344 1 93.44 333 LEU A O 1
ATOM 2482 N N . LEU A 1 334 ? -25.359 -21.281 -23.375 1 93 334 LEU A N 1
ATOM 2483 C CA . LEU A 1 334 ? -26 -20.297 -22.531 1 93 334 LEU A CA 1
ATOM 2484 C C . LEU A 1 334 ? -26.328 -20.891 -21.156 1 93 334 LEU A C 1
ATOM 2486 O O . LEU A 1 334 ? -27.422 -21.438 -20.969 1 93 334 LEU A O 1
ATOM 2490 N N . THR A 1 335 ? -25.406 -20.781 -20.266 1 87.94 335 THR A N 1
ATOM 2491 C CA . THR A 1 335 ? -25.594 -21.297 -18.906 1 87.94 335 THR A CA 1
ATOM 2492 C C . THR A 1 335 ? -25.906 -20.172 -17.938 1 87.94 335 THR A C 1
ATOM 2494 O O . THR A 1 335 ? -25.406 -19.062 -18.094 1 87.94 335 THR A O 1
ATOM 2497 N N . GLY A 1 336 ? -26.828 -20.406 -17.062 1 85.62 336 GLY A N 1
ATOM 2498 C CA . GLY A 1 336 ? -27.156 -19.438 -16.016 1 85.62 336 GLY A CA 1
ATOM 2499 C C . GLY A 1 336 ? -27.859 -18.219 -16.547 1 85.62 336 GLY A C 1
ATOM 2500 O O . GLY A 1 336 ? -28.734 -18.312 -17.422 1 85.62 336 GLY A O 1
ATOM 2501 N N . SER A 1 337 ? -27.406 -17.094 -16.156 1 88.56 337 SER A N 1
ATOM 2502 C CA . SER A 1 337 ? -28.078 -15.844 -16.469 1 88.56 337 SER A CA 1
ATOM 2503 C C . SER A 1 337 ? -27.844 -15.414 -17.906 1 88.56 337 SER A C 1
ATOM 2505 O O . SER A 1 337 ? -28.531 -14.539 -18.422 1 88.56 337 SER A O 1
ATOM 2507 N N . TRP A 1 338 ? -26.906 -16.047 -18.562 1 91.56 338 TRP A N 1
ATOM 2508 C CA . TRP A 1 338 ? -26.641 -15.703 -19.953 1 91.56 338 TRP A CA 1
ATOM 2509 C C . TRP A 1 338 ? -27.844 -16.031 -20.828 1 91.56 338 TRP A C 1
ATOM 2511 O O . TRP A 1 338 ? -28.078 -15.367 -21.844 1 91.56 338 TRP A O 1
ATOM 2521 N N . ARG A 1 339 ? -28.578 -17.031 -20.422 1 89.38 339 ARG A N 1
ATOM 2522 C CA . ARG A 1 339 ? -29.734 -17.422 -21.219 1 89.38 339 ARG A CA 1
ATOM 2523 C C . ARG A 1 339 ? -30.734 -16.281 -21.344 1 89.38 339 ARG A C 1
ATOM 2525 O O . ARG A 1 339 ? -31.188 -15.945 -22.438 1 89.38 339 ARG A O 1
ATOM 2532 N N . ARG A 1 340 ? -30.969 -15.641 -20.25 1 86.88 340 ARG A N 1
ATOM 2533 C CA . ARG A 1 340 ? -31.906 -14.523 -20.25 1 86.88 340 ARG A CA 1
ATOM 2534 C C . ARG A 1 340 ? -31.297 -13.297 -20.922 1 86.88 340 ARG A C 1
ATOM 2536 O O . ARG A 1 340 ? -31.969 -12.609 -21.688 1 86.88 340 ARG A O 1
ATOM 2543 N N . LEU A 1 341 ? -30.109 -13.023 -20.688 1 89.81 341 LEU A N 1
ATOM 2544 C CA . LEU A 1 341 ? -29.453 -11.828 -21.188 1 89.81 341 LEU A CA 1
ATOM 2545 C C . LEU A 1 341 ? -29.312 -11.875 -22.719 1 89.81 341 LEU A C 1
ATOM 2547 O O . LEU A 1 341 ? -29.359 -10.836 -23.375 1 89.81 341 LEU A O 1
ATOM 2551 N N . VAL A 1 342 ? -29.141 -13.125 -23.234 1 92.06 342 VAL A N 1
ATOM 2552 C CA . VAL A 1 342 ? -28.938 -13.281 -24.672 1 92.06 342 VAL A CA 1
ATOM 2553 C C . VAL A 1 342 ? -30.297 -13.406 -25.375 1 92.06 342 VAL A C 1
ATOM 2555 O O . VAL A 1 342 ? -30.516 -12.781 -26.406 1 92.06 342 VAL A O 1
ATOM 2558 N N . LEU A 1 343 ? -31.25 -14.164 -24.781 1 88.88 343 LEU A N 1
ATOM 2559 C CA . LEU A 1 343 ? -32.469 -14.5 -25.469 1 88.88 343 LEU A CA 1
ATOM 2560 C C . LEU A 1 343 ? -33.562 -13.492 -25.141 1 88.88 343 LEU A C 1
ATOM 2562 O O . LEU A 1 343 ? -34.469 -13.266 -25.953 1 88.88 343 LEU A O 1
ATOM 2566 N N . ALA A 1 344 ? -33.562 -12.93 -23.906 1 79.31 344 ALA A N 1
ATOM 2567 C CA . ALA A 1 344 ? -34.719 -12.117 -23.484 1 79.31 344 ALA A CA 1
ATOM 2568 C C . ALA A 1 344 ? -34.25 -10.703 -23.109 1 79.31 344 ALA A C 1
ATOM 2570 O O . ALA A 1 344 ? -34.688 -10.156 -22.094 1 79.31 344 ALA A O 1
ATOM 2571 N N . ALA A 1 345 ? -33.469 -10.117 -23.938 1 75.69 345 ALA A N 1
ATOM 2572 C CA . ALA A 1 345 ? -33.094 -8.734 -23.625 1 75.69 345 ALA A CA 1
ATOM 2573 C C . ALA A 1 345 ? -34.25 -7.781 -23.906 1 75.69 345 ALA A C 1
ATOM 2575 O O . ALA A 1 345 ? -34.906 -7.883 -24.938 1 75.69 345 ALA A O 1
ATOM 2576 N N . PRO A 1 346 ? -34.688 -6.996 -22.938 1 68.44 346 PRO A N 1
ATOM 2577 C CA . PRO A 1 346 ? -35.875 -6.176 -23.031 1 68.44 346 PRO A CA 1
ATOM 2578 C C . PRO A 1 346 ? -35.875 -5.258 -24.25 1 68.44 346 PRO A C 1
ATOM 2580 O O . PRO A 1 346 ? -36.938 -4.93 -24.781 1 68.44 346 PRO A O 1
ATOM 2583 N N . HIS A 1 347 ? -34.75 -4.879 -24.703 1 72.94 347 HIS A N 1
ATOM 2584 C CA . HIS A 1 347 ? -34.688 -3.877 -25.766 1 72.94 347 HIS A CA 1
ATOM 2585 C C . HIS A 1 347 ? -34.781 -4.527 -27.141 1 72.94 347 HIS A C 1
ATOM 2587 O O . HIS A 1 347 ? -34.875 -3.832 -28.156 1 72.94 347 HIS A O 1
ATOM 2593 N N . LEU A 1 348 ? -34.812 -5.855 -27.141 1 75.62 348 LEU A N 1
ATOM 2594 C CA . LEU A 1 348 ? -34.719 -6.523 -28.438 1 75.62 348 LEU A CA 1
ATOM 2595 C C . LEU A 1 348 ? -36.094 -7.016 -28.906 1 75.62 348 LEU A C 1
ATOM 2597 O O . LEU A 1 348 ? -36.969 -7.277 -28.094 1 75.62 348 LEU A O 1
ATOM 2601 N N . GLU A 1 349 ? -36.25 -7.031 -30.281 1 79.12 349 GLU A N 1
ATOM 2602 C CA . GLU A 1 349 ? -37.469 -7.594 -30.891 1 79.12 349 GLU A CA 1
ATOM 2603 C C . GLU A 1 349 ? -37.594 -9.086 -30.594 1 79.12 349 GLU A C 1
ATOM 2605 O O . GLU A 1 349 ? -36.562 -9.781 -30.438 1 79.12 349 GLU A O 1
ATOM 2610 N N . PRO A 1 350 ? -38.875 -9.469 -30.391 1 80.5 350 PRO A N 1
ATOM 2611 C CA . PRO A 1 350 ? -39.062 -10.898 -30.141 1 80.5 350 PRO A CA 1
ATOM 2612 C C . PRO A 1 350 ? -38.438 -11.773 -31.219 1 80.5 350 PRO A C 1
ATOM 2614 O O . PRO A 1 350 ? -38.5 -11.445 -32.406 1 80.5 350 PRO A O 1
ATOM 2617 N N . GLY A 1 351 ? -37.656 -12.656 -30.906 1 81.75 351 GLY A N 1
ATOM 2618 C CA . GLY A 1 351 ? -37.031 -13.594 -31.828 1 81.75 351 GLY A CA 1
ATOM 2619 C C . GLY A 1 351 ? -35.594 -13.25 -32.125 1 81.75 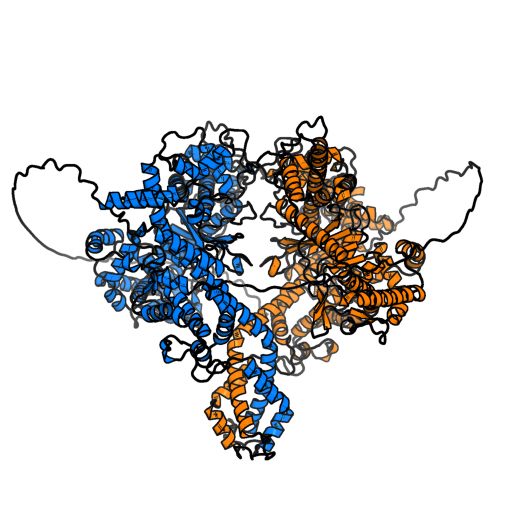351 GLY A C 1
ATOM 2620 O O . GLY A 1 351 ? -34.938 -13.961 -32.906 1 81.75 351 GLY A O 1
ATOM 2621 N N . THR A 1 352 ? -35.156 -12.188 -31.656 1 88.56 352 THR A N 1
ATOM 2622 C CA . THR A 1 352 ? -33.75 -11.797 -31.891 1 88.56 352 THR A CA 1
ATOM 2623 C C . THR A 1 352 ? -32.938 -11.992 -30.625 1 88.56 352 THR A C 1
ATOM 2625 O O . THR A 1 352 ? -33.469 -12.055 -29.516 1 88.56 352 THR A O 1
ATOM 2628 N N . VAL A 1 353 ? -31.672 -12.266 -30.922 1 91.25 353 VAL A N 1
ATOM 2629 C CA . VAL A 1 353 ? -30.766 -12.492 -29.797 1 91.25 353 VAL A CA 1
ATOM 2630 C C . VAL A 1 353 ? -29.781 -11.328 -29.672 1 91.25 353 VAL A C 1
ATOM 2632 O O . VAL A 1 353 ? -29.484 -10.648 -30.656 1 91.25 353 VAL A O 1
ATOM 2635 N N . ASP A 1 354 ? -29.422 -10.984 -28.484 1 91.75 354 ASP A N 1
ATOM 2636 C CA . ASP A 1 354 ? -28.375 -10 -28.266 1 91.75 354 ASP A CA 1
ATOM 2637 C C . ASP A 1 354 ? -27 -10.602 -28.516 1 91.75 354 ASP A C 1
ATOM 2639 O O . ASP A 1 354 ? -26.406 -11.219 -27.625 1 91.75 354 ASP A O 1
ATOM 2643 N N . TRP A 1 355 ? -26.531 -10.375 -29.656 1 90.56 355 TRP A N 1
ATOM 2644 C CA . TRP A 1 355 ? -25.281 -11.039 -30.047 1 90.56 355 TRP A CA 1
ATOM 2645 C C . TRP A 1 355 ? -24.109 -10.477 -29.266 1 90.56 355 TRP A C 1
ATOM 2647 O O . TRP A 1 355 ? -23.062 -11.133 -29.125 1 90.56 355 TRP A O 1
ATOM 2657 N N . LYS A 1 356 ? -24.172 -9.203 -28.703 1 92.25 356 LYS A N 1
ATOM 2658 C CA . LYS A 1 356 ? -23.109 -8.688 -27.828 1 92.25 356 LYS A CA 1
ATOM 2659 C C . LYS A 1 356 ? -23.016 -9.492 -26.547 1 92.25 356 LYS A C 1
ATOM 2661 O O . LYS A 1 356 ? -21.922 -9.828 -26.094 1 92.25 356 LYS A O 1
ATOM 2666 N N . ALA A 1 357 ? -24.188 -9.805 -26.016 1 93.38 357 ALA A N 1
ATOM 2667 C CA . ALA A 1 357 ? -24.219 -10.656 -24.828 1 93.38 357 ALA A CA 1
ATOM 2668 C C . ALA A 1 357 ? -23.672 -12.047 -25.125 1 93.38 357 ALA A C 1
ATOM 2670 O O . ALA A 1 357 ? -22.953 -12.625 -24.312 1 93.38 357 ALA A O 1
ATOM 2671 N N . TYR A 1 358 ? -24 -12.523 -26.328 1 93.75 358 TYR A N 1
ATOM 2672 C CA . TYR A 1 358 ? -23.531 -13.844 -26.734 1 93.75 358 TYR A CA 1
ATOM 2673 C C . TYR A 1 358 ? -22 -13.859 -26.859 1 93.75 358 TYR A C 1
ATOM 2675 O O . TYR A 1 358 ? -21.359 -14.836 -26.469 1 93.75 358 TYR A O 1
ATOM 2683 N N . THR A 1 359 ? -21.484 -12.828 -27.359 1 94.56 359 THR A N 1
ATOM 2684 C CA . THR A 1 359 ? -20.031 -12.719 -27.5 1 94.56 359 THR A CA 1
ATOM 2685 C C . THR A 1 359 ? -19.344 -12.828 -26.141 1 94.56 359 THR A C 1
ATOM 2687 O O . THR A 1 359 ? -18.344 -13.539 -26 1 94.56 359 THR A O 1
ATOM 2690 N N . PHE A 1 360 ? -19.891 -12.156 -25.172 1 95.44 360 PHE A N 1
ATOM 2691 C CA . PHE A 1 360 ? -19.281 -12.188 -23.844 1 95.44 360 PHE A CA 1
ATOM 2692 C C . PHE A 1 360 ? -19.469 -13.555 -23.203 1 95.44 360 PHE A C 1
ATOM 2694 O O . PHE A 1 360 ? -18.609 -14.023 -22.453 1 95.44 360 PHE A O 1
ATOM 2701 N N . CYS A 1 361 ? -20.547 -14.188 -23.484 1 95.5 361 CYS A N 1
ATOM 2702 C CA . CYS A 1 361 ? -20.75 -15.555 -23.016 1 95.5 361 CYS A CA 1
ATOM 2703 C C . CYS A 1 361 ? -19.656 -16.469 -23.562 1 95.5 361 CYS A C 1
ATOM 2705 O O . CYS A 1 361 ? -19.031 -17.219 -22.797 1 95.5 361 CYS A O 1
ATOM 2707 N N . VAL A 1 362 ? -19.422 -16.328 -24.844 1 95.81 362 VAL A N 1
ATOM 2708 C CA . VAL A 1 362 ? -18.406 -17.156 -25.5 1 95.81 362 VAL A CA 1
ATOM 2709 C C . VAL A 1 362 ? -17.031 -16.828 -24.922 1 95.81 362 VAL A C 1
ATOM 2711 O O . VAL A 1 362 ? -16.234 -17.734 -24.672 1 95.81 362 VAL A O 1
ATOM 2714 N N . LEU A 1 363 ? -16.734 -15.578 -24.703 1 95.31 363 LEU A N 1
ATOM 2715 C CA . LEU A 1 363 ? -15.438 -15.164 -24.188 1 95.31 363 LEU A CA 1
ATOM 2716 C C . LEU A 1 363 ? -15.227 -15.656 -22.766 1 95.31 363 LEU A C 1
ATOM 2718 O O . LEU A 1 363 ? -14.109 -16 -22.375 1 95.31 363 LEU A O 1
ATOM 2722 N N . GLU A 1 364 ? -16.234 -15.609 -21.969 1 94.44 364 GLU A N 1
ATOM 2723 C CA . GLU A 1 364 ? -16.141 -16.156 -20.609 1 94.44 364 GLU A CA 1
ATOM 2724 C C . GLU A 1 364 ? -15.82 -17.641 -20.641 1 94.44 364 GLU A C 1
ATOM 2726 O O . GLU A 1 364 ? -14.969 -18.109 -19.875 1 94.44 364 GLU A O 1
ATOM 2731 N N . HIS A 1 365 ? -16.5 -18.344 -21.547 1 94.62 365 HIS A N 1
ATOM 2732 C CA . HIS A 1 365 ? -16.219 -19.766 -21.719 1 94.62 365 HIS A CA 1
ATOM 2733 C C . HIS A 1 365 ? -14.805 -20 -22.234 1 94.62 365 HIS A C 1
ATOM 2735 O O . HIS A 1 365 ? -14.117 -20.906 -21.781 1 94.62 365 HIS A O 1
ATOM 2741 N N . LEU A 1 366 ? -14.438 -19.203 -23.156 1 95.69 366 LEU A N 1
ATOM 2742 C CA . LEU A 1 366 ? -13.094 -19.312 -23.703 1 95.69 366 LEU A CA 1
ATOM 2743 C C . LEU A 1 366 ? -12.039 -19.125 -22.625 1 95.69 366 LEU A C 1
ATOM 2745 O O . LEU A 1 366 ? -11.062 -19.875 -22.562 1 95.69 366 LEU A O 1
ATOM 2749 N N . HIS A 1 367 ? -12.266 -18.094 -21.844 1 94.31 367 HIS A N 1
ATOM 2750 C CA . HIS A 1 367 ? -11.336 -17.812 -20.766 1 94.31 367 HIS A CA 1
ATOM 2751 C C . HIS A 1 367 ? -11.164 -19.016 -19.859 1 94.31 367 HIS A C 1
ATOM 2753 O O . HIS A 1 367 ? -10.039 -19.391 -19.516 1 94.31 367 HIS A O 1
ATOM 2759 N N . ARG A 1 368 ? -12.219 -19.656 -19.5 1 91.75 368 ARG A N 1
ATOM 2760 C CA . ARG A 1 368 ? -12.195 -20.828 -18.641 1 91.75 368 ARG A CA 1
ATOM 2761 C C . ARG A 1 368 ? -11.516 -22 -19.328 1 91.75 368 ARG A C 1
ATOM 2763 O O . ARG A 1 368 ? -10.688 -22.688 -18.734 1 91.75 368 ARG A O 1
ATOM 2770 N N . MET A 1 369 ? -11.844 -22.156 -20.609 1 93.19 369 MET A N 1
ATOM 2771 C CA . MET A 1 369 ? -11.344 -23.312 -21.344 1 93.19 369 MET A CA 1
ATOM 2772 C C . MET A 1 369 ? -9.867 -23.156 -21.688 1 93.19 369 MET A C 1
ATOM 2774 O O . MET A 1 369 ? -9.133 -24.125 -21.766 1 93.19 369 MET A O 1
ATOM 2778 N N . LEU A 1 370 ? -9.445 -21.953 -21.891 1 93.56 370 LEU A N 1
ATOM 2779 C CA . LEU A 1 370 ? -8.023 -21.703 -22.125 1 93.56 370 LEU A CA 1
ATOM 2780 C C . LEU A 1 370 ? -7.203 -22 -20.875 1 93.56 370 LEU A C 1
ATOM 2782 O O . LEU A 1 370 ? -6.121 -22.578 -20.969 1 93.56 370 LEU A O 1
ATOM 2786 N N . ARG A 1 371 ? -7.707 -21.625 -19.75 1 89.06 371 ARG A N 1
ATOM 2787 C CA . ARG A 1 371 ? -6.992 -21.828 -18.5 1 89.06 371 ARG A CA 1
ATOM 2788 C C . ARG A 1 371 ? -6.906 -23.312 -18.141 1 89.06 371 ARG A C 1
ATOM 2790 O O . ARG A 1 371 ? -5.902 -23.766 -17.578 1 89.06 371 ARG A O 1
ATOM 2797 N N . SER A 1 372 ? -7.98 -24.047 -18.531 1 88.69 372 SER A N 1
ATOM 2798 C CA . SER A 1 372 ? -7.996 -25.484 -18.234 1 88.69 372 SER A CA 1
ATOM 2799 C C . SER A 1 372 ? -7.371 -26.281 -19.375 1 88.69 372 SER A C 1
ATOM 2801 O O . SER A 1 372 ? -7.367 -27.516 -19.344 1 88.69 372 SER A O 1
ATOM 2803 N N . LYS A 1 373 ? -6.902 -25.594 -20.422 1 90.75 373 LYS A N 1
ATOM 2804 C CA . LYS A 1 373 ? -6.191 -26.172 -21.562 1 90.75 373 LYS A CA 1
ATOM 2805 C C . LYS A 1 373 ? -7.113 -27.062 -22.375 1 90.75 373 LYS A C 1
ATOM 2807 O O . LYS A 1 373 ? -6.656 -28.031 -22.984 1 90.75 373 LYS A O 1
ATOM 2812 N N . GLN A 1 374 ? -8.391 -26.844 -22.266 1 91.88 374 GLN A N 1
ATOM 2813 C CA . GLN A 1 374 ? -9.344 -27.531 -23.125 1 91.88 374 GLN A CA 1
ATOM 2814 C C . GLN A 1 374 ? -9.406 -26.891 -24.516 1 91.88 374 GLN A C 1
ATOM 2816 O O . GLN A 1 374 ? -9.773 -27.547 -25.484 1 91.88 374 GLN A O 1
ATOM 2821 N N . VAL A 1 375 ? -9.148 -25.719 -24.5 1 95.25 375 VAL A N 1
ATOM 2822 C CA . VAL A 1 375 ? -8.844 -24.984 -25.734 1 95.25 375 VAL A CA 1
ATOM 2823 C C . VAL A 1 375 ? -7.391 -24.516 -25.703 1 95.25 375 VAL A C 1
ATOM 2825 O O . VAL A 1 375 ? -6.895 -24.078 -24.656 1 95.25 375 VAL A O 1
ATOM 2828 N N . PHE A 1 376 ? -6.645 -24.75 -26.719 1 95.69 376 PHE A N 1
ATOM 2829 C CA . PHE A 1 376 ? -5.234 -24.406 -26.75 1 95.69 376 PHE A CA 1
ATOM 2830 C C . PHE A 1 376 ? -4.836 -23.891 -28.125 1 95.69 376 PHE A C 1
ATOM 2832 O O . PHE A 1 376 ? -5.613 -23.984 -29.078 1 95.69 376 PHE A O 1
ATOM 2839 N N . ALA A 1 377 ? -3.764 -23.25 -28.219 1 95.56 377 ALA A N 1
ATOM 2840 C CA . ALA A 1 377 ? -3.229 -22.719 -29.469 1 95.56 377 ALA A CA 1
ATOM 2841 C C . ALA A 1 377 ? -2.072 -23.578 -29.969 1 95.56 377 ALA A C 1
ATOM 2843 O O . ALA A 1 377 ? -1.049 -23.719 -29.297 1 95.56 377 ALA A O 1
ATOM 2844 N N . LYS A 1 378 ? -2.141 -24.047 -31.125 1 91.62 378 LYS A N 1
ATOM 2845 C CA . LYS A 1 378 ? -1.129 -24.938 -31.688 1 91.62 378 LYS A CA 1
ATOM 2846 C C . LYS A 1 378 ? 0.163 -24.172 -31.984 1 91.62 378 LYS A C 1
ATOM 2848 O O . LYS A 1 378 ? 1.254 -24.75 -31.906 1 91.62 378 LYS A O 1
ATOM 2853 N N . ASN A 1 379 ? 0.048 -23.016 -32.281 1 89.44 379 ASN A N 1
ATOM 2854 C CA . ASN A 1 379 ? 1.215 -22.203 -32.656 1 89.44 379 ASN A CA 1
ATOM 2855 C C . ASN A 1 379 ? 1.771 -21.469 -31.438 1 89.44 379 ASN A C 1
ATOM 2857 O O . ASN A 1 379 ? 2.461 -20.453 -31.594 1 89.44 379 ASN A O 1
ATOM 2861 N N . SER A 1 380 ? 1.378 -21.891 -30.266 1 90.94 380 SER A N 1
ATOM 2862 C CA . SER A 1 380 ? 1.885 -21.312 -29.031 1 90.94 380 SER A CA 1
ATOM 2863 C C . SER A 1 380 ? 2.631 -22.344 -28.188 1 90.94 380 SER A C 1
ATOM 2865 O O . SER A 1 380 ? 2.34 -23.531 -28.266 1 90.94 380 SER A O 1
ATOM 2867 N N . SER A 1 381 ? 3.633 -21.906 -27.5 1 84.75 381 SER A N 1
ATOM 2868 C CA . SER A 1 381 ? 4.379 -22.797 -26.609 1 84.75 381 SER A CA 1
ATOM 2869 C C . SER A 1 381 ? 3.748 -22.859 -25.219 1 84.75 381 SER A C 1
ATOM 2871 O O . SER A 1 381 ? 3.514 -23.938 -24.688 1 84.75 381 SER A O 1
ATOM 2873 N N . LYS A 1 382 ? 3.377 -21.734 -24.688 1 88.25 382 LYS A N 1
ATOM 2874 C CA . LYS A 1 382 ? 2.85 -21.641 -23.328 1 88.25 382 LYS A CA 1
ATOM 2875 C C . LYS A 1 382 ? 1.381 -22.047 -23.281 1 88.25 382 LYS A C 1
ATOM 2877 O O . LYS A 1 382 ? 0.941 -22.688 -22.328 1 88.25 382 LYS A O 1
ATOM 2882 N N . TRP A 1 383 ? 0.674 -21.719 -24.281 1 93.5 383 TRP A N 1
ATOM 2883 C CA . TRP A 1 383 ? -0.76 -21.984 -24.328 1 93.5 383 TRP A CA 1
ATOM 2884 C C . TRP A 1 383 ? -1.072 -23.141 -25.25 1 93.5 383 TRP A C 1
ATOM 2886 O O . TRP A 1 383 ? -2.178 -23.234 -25.797 1 93.5 383 TRP A O 1
ATOM 2896 N N . GLY A 1 384 ? -0.023 -23.938 -25.469 1 91.25 384 GLY A N 1
ATOM 2897 C CA . GLY A 1 384 ? -0.214 -25.125 -26.297 1 91.25 384 GLY A CA 1
ATOM 2898 C C . GLY A 1 384 ? -0.851 -26.281 -25.531 1 91.25 384 GLY A C 1
ATOM 2899 O O . GLY A 1 384 ? -1.292 -26.109 -24.391 1 91.25 384 GLY A O 1
ATOM 2900 N N . ASP A 1 385 ? -0.986 -27.375 -26.141 1 90.75 385 ASP A N 1
ATOM 2901 C CA . ASP A 1 385 ? -1.577 -28.562 -25.531 1 90.75 385 ASP A CA 1
ATOM 2902 C C . ASP A 1 385 ? -0.547 -29.328 -24.703 1 90.75 385 ASP A C 1
ATOM 2904 O O . ASP A 1 385 ? 0.406 -29.891 -25.25 1 90.75 385 ASP A O 1
ATOM 2908 N N . PRO A 1 386 ? -0.723 -29.406 -23.469 1 90.19 386 PRO A N 1
ATOM 2909 C CA . PRO A 1 386 ? 0.222 -30.156 -22.625 1 90.19 386 PRO A CA 1
ATOM 2910 C C . PRO A 1 386 ? 0.206 -31.656 -22.922 1 90.19 386 PRO A C 1
ATOM 2912 O O . PRO A 1 386 ? 1.206 -32.344 -22.688 1 90.19 386 PRO A O 1
ATOM 2915 N N . ARG A 1 387 ? -0.854 -32.188 -23.438 1 89.69 387 ARG A N 1
ATOM 2916 C CA . ARG A 1 387 ? -0.982 -33.625 -23.734 1 89.69 387 ARG A CA 1
ATOM 2917 C C . ARG A 1 387 ? -0.037 -34.031 -24.859 1 89.69 387 ARG A C 1
ATOM 2919 O O . ARG A 1 387 ? 0.468 -35.156 -24.859 1 89.69 387 ARG A O 1
ATOM 2926 N N . ALA A 1 388 ? 0.157 -33.062 -25.672 1 87.69 388 ALA A N 1
ATOM 2927 C CA . ALA A 1 388 ? 1.048 -33.344 -26.797 1 87.69 388 ALA A CA 1
ATOM 2928 C C . ALA A 1 388 ? 2.498 -33.469 -26.344 1 87.69 388 ALA A C 1
ATOM 2930 O O . ALA A 1 388 ? 3.326 -34.094 -27.016 1 87.69 388 ALA A O 1
ATOM 2931 N N . LYS A 1 389 ? 2.77 -32.938 -25.203 1 88 389 LYS A N 1
ATOM 2932 C CA . LYS A 1 389 ? 4.141 -32.938 -24.703 1 88 389 LYS A CA 1
ATOM 2933 C C . LYS A 1 389 ? 4.402 -34.125 -23.797 1 88 389 LYS A C 1
ATOM 2935 O O . LYS A 1 389 ? 5.551 -34.406 -23.453 1 88 389 LYS A O 1
ATOM 2940 N N . LEU A 1 390 ? 3.371 -34.875 -23.422 1 90.88 390 LEU A N 1
ATOM 2941 C CA . LEU A 1 390 ? 3.535 -36.031 -22.578 1 90.88 390 LEU A CA 1
ATOM 2942 C C . LEU A 1 390 ? 4.277 -37.156 -23.312 1 90.88 390 LEU A C 1
ATOM 2944 O O . LEU A 1 390 ? 4.102 -37.312 -24.516 1 90.88 390 LEU A O 1
ATOM 2948 N N . LEU A 1 391 ? 5.09 -37.812 -22.578 1 90.81 391 LEU A N 1
ATOM 2949 C CA . LEU A 1 391 ? 5.75 -38.969 -23.172 1 90.81 391 LEU A CA 1
ATOM 2950 C C . LEU A 1 391 ? 4.727 -40 -23.641 1 90.81 391 LEU A C 1
ATOM 2952 O O . LEU A 1 391 ? 3.775 -40.281 -22.906 1 90.81 391 LEU A O 1
ATOM 2956 N N . ALA A 1 392 ? 4.859 -40.406 -24.891 1 89.62 392 ALA A N 1
ATOM 2957 C CA . ALA A 1 392 ? 3.902 -41.375 -25.438 1 89.62 392 ALA A CA 1
ATOM 2958 C C . ALA A 1 392 ? 4.594 -42.375 -26.344 1 89.62 392 ALA A C 1
ATOM 2960 O O . ALA A 1 392 ? 5.695 -42.125 -26.844 1 89.62 392 ALA A O 1
ATOM 2961 N N . GLY A 1 393 ? 4.02 -43.531 -26.5 1 90.31 393 GLY A N 1
ATOM 2962 C CA . GLY A 1 393 ? 4.477 -44.562 -27.422 1 90.31 393 GLY A CA 1
ATOM 2963 C C . GLY A 1 393 ? 5.859 -45.094 -27.094 1 90.31 393 GLY A C 1
ATOM 2964 O O . GLY A 1 393 ? 6.105 -45.531 -25.969 1 90.31 393 GLY A O 1
ATOM 2965 N N . GLN A 1 394 ? 6.676 -44.875 -28.047 1 90.75 394 GLN A N 1
ATOM 2966 C CA . GLN A 1 394 ? 8.016 -45.438 -27.922 1 90.75 394 GLN A CA 1
ATOM 2967 C C . GLN A 1 394 ? 8.859 -44.625 -26.938 1 90.75 394 GLN A C 1
ATOM 2969 O O . GLN A 1 394 ? 9.664 -45.219 -26.203 1 90.75 394 GLN A O 1
ATOM 2974 N N . ALA A 1 395 ? 8.688 -43.406 -26.922 1 91.81 395 ALA A N 1
ATOM 2975 C CA . ALA A 1 395 ? 9.445 -42.562 -26 1 91.81 395 ALA A CA 1
ATOM 2976 C C . ALA A 1 395 ? 9.164 -42.906 -24.547 1 91.81 395 ALA A C 1
ATOM 2978 O O . ALA A 1 395 ? 10.07 -42.938 -23.719 1 91.81 395 ALA A O 1
ATOM 2979 N N . TRP A 1 396 ? 7.898 -43.281 -24.234 1 93.25 396 TRP A N 1
ATOM 2980 C CA . TRP A 1 396 ? 7.531 -43.656 -22.875 1 93.25 396 TRP A CA 1
ATOM 2981 C C . TRP A 1 396 ? 8.055 -45.031 -22.547 1 93.25 396 TRP A C 1
ATOM 2983 O O . TRP A 1 396 ? 8.586 -45.281 -21.453 1 93.25 396 TRP A O 1
ATOM 2993 N N . GLN A 1 397 ? 7.98 -45.906 -23.469 1 92.56 397 GLN A N 1
ATOM 2994 C CA . GLN A 1 397 ? 8.438 -47.281 -23.219 1 92.56 397 GLN A CA 1
ATOM 2995 C C . GLN A 1 397 ? 9.938 -47.312 -22.938 1 92.56 397 GLN A C 1
ATOM 2997 O O . GLN A 1 397 ? 10.398 -48.125 -22.109 1 92.56 397 GLN A O 1
ATOM 3002 N N . GLN A 1 398 ? 10.602 -46.469 -23.578 1 93.31 398 GLN A N 1
ATOM 3003 C CA . GLN A 1 398 ? 12.047 -46.406 -23.359 1 93.31 398 GLN A CA 1
ATOM 3004 C C . GLN A 1 398 ? 12.383 -45.75 -22.031 1 93.31 398 GLN A C 1
ATOM 3006 O O . GLN A 1 398 ? 13.32 -46.156 -21.344 1 93.31 398 GLN A O 1
ATOM 3011 N N . ALA A 1 399 ? 11.641 -44.781 -21.672 1 94.12 399 ALA A N 1
ATOM 3012 C CA . ALA A 1 399 ? 11.945 -44 -20.453 1 94.12 399 ALA A CA 1
ATOM 3013 C C . ALA A 1 399 ? 11.367 -44.688 -19.219 1 94.12 399 ALA A C 1
ATOM 3015 O O . ALA A 1 399 ? 11.844 -44.469 -18.109 1 94.12 399 ALA A O 1
ATOM 3016 N N . ARG A 1 400 ? 10.406 -45.5 -19.344 1 94.94 400 ARG A N 1
ATOM 3017 C CA . ARG A 1 400 ? 9.57 -46.031 -18.281 1 94.94 400 ARG A CA 1
ATOM 3018 C C . ARG A 1 400 ? 10.414 -46.75 -17.219 1 94.94 400 ARG A C 1
ATOM 3020 O O . ARG A 1 400 ? 10.312 -46.438 -16.031 1 94.94 400 ARG A O 1
ATOM 3027 N N . PRO A 1 401 ? 11.359 -47.656 -17.562 1 93.62 401 PRO A N 1
ATOM 3028 C CA . PRO A 1 401 ? 12.102 -48.344 -16.516 1 93.62 401 PRO A CA 1
ATOM 3029 C C . PRO A 1 401 ? 13.008 -47.438 -15.711 1 93.62 401 PRO A C 1
ATOM 3031 O O . PRO A 1 401 ? 13.094 -47.562 -14.484 1 93.62 401 PRO A O 1
ATOM 3034 N N . THR A 1 402 ? 13.586 -46.5 -16.375 1 94.19 402 THR A N 1
ATOM 3035 C CA . THR A 1 402 ? 14.5 -45.594 -15.695 1 94.19 402 THR A CA 1
ATOM 3036 C C . THR A 1 402 ? 13.734 -44.656 -14.766 1 94.19 402 THR A C 1
ATOM 3038 O O . THR A 1 402 ? 14.188 -44.375 -13.656 1 94.19 402 THR A O 1
ATOM 3041 N N . VAL A 1 403 ? 12.664 -44.188 -15.227 1 93.88 403 VAL A N 1
ATOM 3042 C CA . VAL A 1 403 ? 11.852 -43.281 -14.445 1 93.88 403 VAL A CA 1
ATOM 3043 C C . VAL A 1 403 ? 11.297 -43.969 -13.211 1 93.88 403 VAL A C 1
ATOM 3045 O O . VAL A 1 403 ? 11.32 -43.406 -12.109 1 93.88 403 VAL A O 1
ATOM 3048 N N . LEU A 1 404 ? 10.773 -45.188 -13.359 1 94.81 404 LEU A N 1
ATOM 3049 C CA . LEU A 1 404 ? 10.188 -45.906 -12.242 1 94.81 404 LEU A CA 1
ATOM 3050 C C . LEU A 1 404 ? 11.25 -46.25 -11.195 1 94.81 404 LEU A C 1
ATOM 3052 O O . LEU A 1 404 ? 10.977 -46.188 -9.992 1 94.81 404 LEU A O 1
ATOM 3056 N N . ALA A 1 405 ? 12.453 -46.5 -11.664 1 93.94 405 ALA A N 1
ATOM 3057 C CA . ALA A 1 405 ? 13.555 -46.75 -10.734 1 93.94 405 ALA A CA 1
ATOM 3058 C C . ALA A 1 405 ? 13.945 -45.5 -9.969 1 93.94 405 ALA A C 1
ATOM 3060 O O . ALA A 1 405 ? 14.172 -45.531 -8.758 1 93.94 405 ALA A O 1
ATOM 3061 N N . SER A 1 406 ? 14.016 -44.469 -10.695 1 92.81 406 SER A N 1
ATOM 3062 C CA . SER A 1 406 ? 14.422 -43.219 -10.086 1 92.81 406 SER A CA 1
ATOM 3063 C C . SER A 1 406 ? 13.398 -42.75 -9.062 1 92.81 406 SER A C 1
ATOM 3065 O O . SER A 1 406 ? 13.758 -42.125 -8.062 1 92.81 406 SER A O 1
ATOM 3067 N N . LEU A 1 407 ? 12.164 -43 -9.289 1 93.81 407 LEU A N 1
ATOM 3068 C CA . LEU A 1 407 ? 11.094 -42.531 -8.414 1 93.81 407 LEU A CA 1
ATOM 3069 C C . LEU A 1 407 ? 10.695 -43.625 -7.418 1 93.81 407 LEU A C 1
ATOM 3071 O O . LEU A 1 407 ? 9.844 -43.375 -6.551 1 93.81 407 LEU A O 1
ATOM 3075 N N . ASN A 1 408 ? 11.266 -44.781 -7.508 1 91.69 408 ASN A N 1
ATOM 3076 C CA . ASN A 1 408 ? 10.953 -45.906 -6.656 1 91.69 408 ASN A CA 1
ATOM 3077 C C . ASN A 1 408 ? 9.469 -46.25 -6.695 1 91.69 408 ASN A C 1
ATOM 3079 O O . ASN A 1 408 ? 8.828 -46.375 -5.648 1 91.69 408 ASN A O 1
ATOM 3083 N N . LEU A 1 409 ? 8.961 -46.25 -7.891 1 94.12 409 LEU A N 1
ATOM 3084 C CA . LEU A 1 409 ? 7.555 -46.594 -8.102 1 94.12 409 LEU A CA 1
ATOM 3085 C C . LEU A 1 409 ? 7.43 -47.938 -8.812 1 94.12 409 LEU A C 1
ATOM 3087 O O . LEU A 1 409 ? 8.227 -48.281 -9.695 1 94.12 409 LEU A O 1
ATOM 3091 N N . PRO A 1 410 ? 6.434 -48.719 -8.32 1 93.5 410 PRO A N 1
ATOM 3092 C CA . PRO A 1 410 ? 6.23 -50.031 -8.984 1 93.5 410 PRO A CA 1
ATOM 3093 C C . PRO A 1 410 ? 5.461 -49.906 -10.297 1 93.5 410 PRO A C 1
ATOM 3095 O O . PRO A 1 410 ? 4.672 -48.969 -10.461 1 93.5 410 PRO A O 1
ATOM 3098 N N . GLY A 1 411 ? 5.699 -50.812 -11.164 1 91.69 411 GLY A N 1
ATOM 3099 C CA . GLY A 1 411 ? 4.98 -50.812 -12.43 1 91.69 411 GLY A CA 1
ATOM 3100 C C . GLY A 1 411 ? 3.514 -51.188 -12.273 1 91.69 411 GLY A C 1
ATOM 3101 O O . GLY A 1 411 ? 2.666 -50.688 -13.023 1 91.69 411 GLY A O 1
ATOM 3102 N N . GLU A 1 412 ? 3.285 -52.031 -11.219 1 91.94 412 GLU A N 1
ATOM 3103 C CA . GLU A 1 412 ? 1.909 -52.438 -10.945 1 91.94 412 GLU A CA 1
ATOM 3104 C C . GLU A 1 412 ? 1.401 -51.844 -9.641 1 91.94 412 GLU A C 1
ATOM 3106 O O . GLU A 1 412 ? 2.152 -51.719 -8.672 1 91.94 412 GLU A O 1
ATOM 3111 N N . ALA A 1 413 ? 0.195 -51.531 -9.664 1 93.12 413 ALA A N 1
ATOM 3112 C CA . ALA A 1 413 ? -0.384 -50.719 -8.586 1 93.12 413 ALA A CA 1
ATOM 3113 C C . ALA A 1 413 ? -0.763 -51.594 -7.395 1 93.12 413 ALA A C 1
ATOM 3115 O O . ALA A 1 413 ? -0.801 -51.125 -6.258 1 93.12 413 ALA A O 1
ATOM 3116 N N . ASP A 1 414 ? -1.156 -52.844 -7.605 1 90 414 ASP A N 1
ATOM 3117 C CA . ASP A 1 414 ? -1.851 -53.688 -6.613 1 90 414 ASP A CA 1
ATOM 3118 C C . ASP A 1 414 ? -1.025 -53.812 -5.332 1 90 414 ASP A C 1
ATOM 3120 O O . ASP A 1 414 ? -1.488 -53.438 -4.25 1 90 414 ASP A O 1
ATOM 3124 N N . GLY A 1 415 ? 0.191 -54.312 -5.406 1 92 415 GLY A N 1
ATOM 3125 C CA . GLY A 1 415 ? 1.02 -54.469 -4.219 1 92 415 GLY A CA 1
ATOM 3126 C C . GLY A 1 415 ? 1.331 -53.156 -3.535 1 92 415 GLY A C 1
ATOM 3127 O O . GLY A 1 415 ? 1.322 -53.062 -2.307 1 92 415 GLY A O 1
ATOM 3128 N N . HIS A 1 416 ? 1.507 -52.156 -4.309 1 94.75 416 HIS A N 1
ATOM 3129 C CA . HIS A 1 416 ? 1.857 -50.844 -3.791 1 94.75 416 HIS A CA 1
ATOM 3130 C C . HIS A 1 416 ? 0.684 -50.219 -3.053 1 94.75 416 HIS A C 1
ATOM 3132 O O . HIS A 1 416 ? 0.85 -49.688 -1.951 1 94.75 416 HIS A O 1
ATOM 3138 N N . LEU A 1 417 ? -0.461 -50.281 -3.576 1 96.06 417 LEU A N 1
ATOM 3139 C CA . LEU A 1 417 ? -1.645 -49.656 -2.977 1 96.06 417 LEU A CA 1
ATOM 3140 C C . LEU A 1 417 ? -2.066 -50.438 -1.723 1 96.06 417 LEU A C 1
ATOM 3142 O O . LEU A 1 417 ? -2.527 -49.812 -0.752 1 96.06 417 LEU A O 1
ATOM 3146 N N . ALA A 1 418 ? -1.897 -51.688 -1.781 1 94.62 418 ALA A N 1
ATOM 3147 C CA . ALA A 1 418 ? -2.205 -52.469 -0.596 1 94.62 418 ALA A CA 1
ATOM 3148 C C . ALA A 1 418 ? -1.286 -52.094 0.565 1 94.62 418 ALA A C 1
ATOM 3150 O O . ALA A 1 418 ? -1.729 -52.031 1.713 1 94.62 418 ALA A O 1
ATOM 3151 N N . ALA A 1 419 ? -0.085 -51.969 0.26 1 94.88 419 ALA A N 1
ATOM 3152 C CA . ALA A 1 419 ? 0.883 -51.562 1.283 1 94.88 419 ALA A CA 1
ATOM 3153 C C . ALA A 1 419 ? 0.545 -50.188 1.87 1 94.88 419 ALA A C 1
ATOM 3155 O O . ALA A 1 419 ? 0.676 -50 3.078 1 94.88 419 ALA A O 1
ATOM 3156 N N . ARG A 1 420 ? 0.19 -49.281 1.037 1 95.31 420 ARG A N 1
ATOM 3157 C CA . ARG A 1 420 ? -0.162 -47.938 1.491 1 95.31 420 ARG A CA 1
ATOM 3158 C C . ARG A 1 420 ? -1.439 -47.969 2.324 1 95.31 420 ARG A C 1
ATOM 3160 O O . ARG A 1 420 ? -1.567 -47.219 3.295 1 95.31 420 ARG A O 1
ATOM 3167 N N . ALA A 1 421 ? -2.361 -48.719 1.883 1 95.56 421 ALA A N 1
ATOM 3168 C CA . ALA A 1 421 ? -3.6 -48.875 2.643 1 95.56 421 ALA A CA 1
ATOM 3169 C C . ALA A 1 421 ? -3.33 -49.469 4.02 1 95.56 421 ALA A C 1
ATOM 3171 O O . ALA A 1 421 ? -3.924 -49.031 5.016 1 95.56 421 ALA A O 1
ATOM 3172 N N . ALA A 1 422 ? -2.455 -50.438 4.012 1 95.75 422 ALA A N 1
ATOM 3173 C CA . ALA A 1 422 ? -2.09 -51.062 5.281 1 95.75 422 ALA A CA 1
ATOM 3174 C C . ALA A 1 422 ? -1.37 -50.062 6.188 1 95.75 422 ALA A C 1
ATOM 3176 O O . ALA A 1 422 ? -1.589 -50.031 7.402 1 95.75 422 ALA A O 1
ATOM 3177 N N . LEU A 1 423 ? -0.552 -49.312 5.609 1 96 423 LEU A N 1
ATOM 3178 C CA . LEU A 1 423 ? 0.164 -48.312 6.363 1 96 423 LEU A CA 1
ATOM 3179 C C . LEU A 1 423 ? -0.806 -47.281 6.961 1 96 423 LEU A C 1
ATOM 3181 O O . LEU A 1 423 ? -0.665 -46.906 8.125 1 96 423 LEU A O 1
ATOM 3185 N N . LEU A 1 424 ? -1.773 -46.812 6.242 1 96.31 424 LEU A N 1
ATOM 3186 C CA . LEU A 1 424 ? -2.764 -45.844 6.699 1 96.31 424 LEU A CA 1
ATOM 3187 C C . LEU A 1 424 ? -3.586 -46.406 7.852 1 96.31 424 LEU A C 1
ATOM 3189 O O . LEU A 1 424 ? -3.775 -45.75 8.875 1 96.31 424 LEU A O 1
ATOM 3193 N N . ASP A 1 425 ? -4.02 -47.594 7.613 1 95.5 425 ASP A N 1
ATOM 3194 C CA . ASP A 1 425 ? -4.809 -48.25 8.648 1 95.5 425 ASP A CA 1
ATOM 3195 C C . ASP A 1 425 ? -3.99 -48.469 9.914 1 95.5 425 ASP A C 1
ATOM 3197 O O . ASP A 1 425 ? -4.469 -48.188 11.023 1 95.5 425 ASP A O 1
ATOM 3201 N N . GLY A 1 426 ? -2.76 -48.969 9.695 1 95.12 426 GLY A N 1
ATOM 3202 C CA . GLY A 1 426 ? -1.88 -49.188 10.828 1 95.12 426 GLY A CA 1
ATOM 3203 C C . GLY A 1 426 ? -1.569 -47.906 11.586 1 95.12 426 GLY A C 1
ATOM 3204 O O . GLY A 1 426 ? -1.546 -47.875 12.812 1 95.12 426 GLY A O 1
ATOM 3205 N N . THR A 1 427 ? -1.338 -46.844 10.891 1 95.25 427 THR A N 1
ATOM 3206 C CA . THR A 1 427 ? -1.017 -45.594 11.516 1 95.25 427 THR A CA 1
ATOM 3207 C C . THR A 1 427 ? -2.223 -45.031 12.273 1 95.25 427 THR A C 1
ATOM 3209 O O . THR A 1 427 ? -2.076 -44.469 13.367 1 95.25 427 THR A O 1
ATOM 3212 N N . TYR A 1 428 ? -3.4 -45.188 11.742 1 93.81 428 TYR A N 1
ATOM 3213 C CA . TYR A 1 428 ? -4.625 -44.781 12.422 1 93.81 428 TYR A CA 1
ATOM 3214 C C . TYR A 1 428 ? -4.746 -45.469 13.781 1 93.81 428 TYR A C 1
ATOM 3216 O O . TYR A 1 428 ? -5.023 -44.812 14.789 1 93.81 428 TYR A O 1
ATOM 3224 N N . ARG A 1 429 ? -4.48 -46.656 13.727 1 92.94 429 ARG A N 1
ATOM 3225 C CA . ARG A 1 429 ? -4.652 -47.438 14.938 1 92.94 429 ARG A CA 1
ATOM 3226 C C . ARG A 1 429 ? -3.586 -47.125 15.977 1 92.94 429 ARG A C 1
ATOM 3228 O O . ARG A 1 429 ? -3.879 -47.031 17.172 1 92.94 429 ARG A O 1
ATOM 3235 N N . GLU A 1 430 ? -2.436 -46.906 15.5 1 92 430 GLU A N 1
ATOM 3236 C CA . GLU A 1 430 ? -1.346 -46.562 16.406 1 92 430 GLU A CA 1
ATOM 3237 C C . GLU A 1 430 ? -1.582 -45.219 17.062 1 92 430 GLU A C 1
ATOM 3239 O O . GLU A 1 430 ? -1.403 -45.062 18.266 1 92 430 GLU A O 1
ATOM 3244 N N . VAL A 1 431 ? -1.937 -44.25 16.281 1 91.75 431 VAL A N 1
ATOM 3245 C CA . VAL A 1 431 ? -2.129 -42.906 16.797 1 91.75 431 VAL A CA 1
ATOM 3246 C C . VAL A 1 431 ? -3.367 -42.875 17.688 1 91.75 431 VAL A C 1
ATOM 3248 O O . VAL A 1 431 ? -3.371 -42.188 18.719 1 91.75 431 VAL A O 1
ATOM 3251 N N . ALA A 1 432 ? -4.375 -43.531 17.312 1 88.81 432 ALA A N 1
ATOM 3252 C CA . ALA A 1 432 ? -5.598 -43.594 18.109 1 88.81 432 ALA A CA 1
ATOM 3253 C C . ALA A 1 432 ? -5.348 -44.219 19.469 1 88.81 432 ALA A C 1
ATOM 3255 O O . ALA A 1 432 ? -5.957 -43.812 20.469 1 88.81 432 ALA A O 1
ATOM 3256 N N . ALA A 1 433 ? -4.496 -45.156 19.484 1 85.5 433 ALA A N 1
ATOM 3257 C CA . ALA A 1 433 ? -4.184 -45.844 20.734 1 85.5 433 ALA A CA 1
ATOM 3258 C C . ALA A 1 433 ? -3.43 -44.938 21.688 1 85.5 433 ALA A C 1
ATOM 3260 O O . ALA A 1 433 ? -3.502 -45.094 22.906 1 85.5 433 ALA A O 1
ATOM 3261 N N . ARG A 1 434 ? -2.805 -43.938 21.203 1 83.38 434 ARG A N 1
ATOM 3262 C CA . ARG A 1 434 ? -1.981 -43.031 22.016 1 83.38 434 ARG A CA 1
ATOM 3263 C C . ARG A 1 434 ? -2.74 -41.781 22.375 1 83.38 434 ARG A C 1
ATOM 3265 O O . ARG A 1 434 ? -2.287 -41 23.219 1 83.38 434 ARG A O 1
ATOM 3272 N N . VAL A 1 435 ? -3.818 -41.219 21.734 1 75.75 435 VAL A N 1
ATOM 3273 C CA . VAL A 1 435 ? -4.527 -39.938 21.859 1 75.75 435 VAL A CA 1
ATOM 3274 C C . VAL A 1 435 ? -5.098 -39.781 23.266 1 75.75 435 VAL A C 1
ATOM 3276 O O . VAL A 1 435 ? -5.094 -38.688 23.828 1 75.75 435 VAL A O 1
ATOM 3279 N N . PRO A 1 436 ? -5.809 -40.719 24 1 62.09 436 PRO A N 1
ATOM 3280 C CA . PRO A 1 436 ? -6.379 -40.375 25.297 1 62.09 436 PRO A CA 1
ATOM 3281 C C . PRO A 1 436 ? -5.355 -39.75 26.25 1 62.09 436 PRO A C 1
ATOM 3283 O O . PRO A 1 436 ? -5.711 -38.875 27.047 1 62.09 436 PRO A O 1
ATOM 3286 N N . ASP A 1 437 ? -4.156 -40 26.125 1 55.69 437 ASP A N 1
ATOM 3287 C CA . ASP A 1 437 ? -3.143 -39.531 27.062 1 55.69 437 ASP A CA 1
ATOM 3288 C C . ASP A 1 437 ? -2.402 -38.312 26.531 1 55.69 437 ASP A C 1
ATOM 3290 O O . ASP A 1 437 ? -1.692 -37.625 27.266 1 55.69 437 ASP A O 1
ATOM 3294 N N . SER A 1 438 ? -2.439 -38.156 25.172 1 56.41 438 SER A N 1
ATOM 3295 C CA . SER A 1 438 ? -1.55 -37.156 24.594 1 56.41 438 SER A CA 1
ATOM 3296 C C . SER A 1 438 ? -2.242 -35.781 24.484 1 56.41 438 SER A C 1
ATOM 3298 O O . SER A 1 438 ? -3.342 -35.688 23.922 1 56.41 438 SER A O 1
ATOM 3300 N N . ALA A 1 439 ? -1.975 -34.844 25.328 1 59.88 439 ALA A N 1
ATOM 3301 C CA . ALA A 1 439 ? -2.441 -33.5 25.625 1 59.88 439 ALA A CA 1
ATOM 3302 C C . ALA A 1 439 ? -2.279 -32.594 24.422 1 59.88 439 ALA A C 1
ATOM 3304 O O . ALA A 1 439 ? -2.646 -31.406 24.469 1 59.88 439 ALA A O 1
ATOM 3305 N N . GLN A 1 440 ? -1.911 -33.156 23.156 1 75.5 440 GLN A N 1
ATOM 3306 C CA . GLN A 1 440 ? -1.569 -32.188 22.109 1 75.5 440 GLN A CA 1
ATOM 3307 C C . GLN A 1 440 ? -2.727 -32 21.141 1 75.5 440 GLN A C 1
ATOM 3309 O O . GLN A 1 440 ? -2.736 -31.047 20.359 1 75.5 440 GLN A O 1
ATOM 3314 N N . ILE A 1 441 ? -3.766 -33 21.234 1 82.31 441 ILE A N 1
ATOM 3315 C CA . ILE A 1 441 ? -4.875 -32.875 20.297 1 82.31 441 ILE A CA 1
ATOM 3316 C C . ILE A 1 441 ? -6.199 -32.875 21.062 1 82.31 441 ILE A C 1
ATOM 3318 O O . ILE A 1 441 ? -6.316 -33.5 22.109 1 82.31 441 ILE A O 1
ATOM 3322 N N . VAL A 1 442 ? -7.051 -32.031 20.562 1 82.5 442 VAL A N 1
ATOM 3323 C CA . VAL A 1 442 ? -8.383 -31.953 21.156 1 82.5 442 VAL A CA 1
ATOM 3324 C C . VAL A 1 442 ? -9.438 -32.062 20.062 1 82.5 442 VAL A C 1
ATOM 3326 O O . VAL A 1 442 ? -9.273 -31.531 18.969 1 82.5 442 VAL A O 1
ATOM 3329 N N . PHE A 1 443 ? -10.414 -33 20.328 1 84.75 443 PHE A N 1
ATOM 3330 C CA . PHE A 1 443 ? -11.539 -33.125 19.406 1 84.75 443 PHE A CA 1
ATOM 3331 C C . PHE A 1 443 ? -12.719 -32.281 19.891 1 84.75 443 PHE A C 1
ATOM 3333 O O . PHE A 1 443 ? -13.055 -32.312 21.078 1 84.75 443 PHE A O 1
ATOM 3340 N N . ASP A 1 444 ? -13.211 -31.438 19.031 1 83.81 444 ASP A N 1
ATOM 3341 C CA . ASP A 1 444 ? -14.367 -30.641 19.422 1 83.81 444 ASP A CA 1
ATOM 3342 C C . ASP A 1 444 ? -15.641 -31.469 19.406 1 83.81 444 ASP A C 1
ATOM 3344 O O . ASP A 1 444 ? -15.602 -32.688 19.141 1 83.81 444 ASP A O 1
ATOM 3348 N N . ASP A 1 445 ? -16.797 -30.781 19.703 1 80.19 445 ASP A N 1
ATOM 3349 C CA . ASP A 1 445 ? -18.094 -31.469 19.828 1 80.19 445 ASP A CA 1
ATOM 3350 C C . ASP A 1 445 ? -18.547 -32.062 18.484 1 80.19 445 ASP A C 1
ATOM 3352 O O . ASP A 1 445 ? -19.297 -33.031 18.453 1 80.19 445 ASP A O 1
ATOM 3356 N N . ASP A 1 446 ? -18 -31.531 17.438 1 81.75 446 ASP A N 1
ATOM 3357 C CA . ASP A 1 446 ? -18.391 -32 16.109 1 81.75 446 ASP A CA 1
ATOM 3358 C C . ASP A 1 446 ? -17.422 -33.062 15.609 1 81.75 446 ASP A C 1
ATOM 3360 O O . ASP A 1 446 ? -17.547 -33.562 14.484 1 81.75 446 ASP A O 1
ATOM 3364 N N . GLY A 1 447 ? -16.469 -33.406 16.484 1 81.81 447 GLY A N 1
ATOM 3365 C CA . GLY A 1 447 ? -15.5 -34.438 16.141 1 81.81 447 GLY A CA 1
ATOM 3366 C C . GLY A 1 447 ? -14.336 -33.906 15.32 1 81.81 447 GLY A C 1
ATOM 3367 O O . GLY A 1 447 ? -13.57 -34.688 14.734 1 81.81 447 GLY A O 1
ATOM 3368 N N . ARG A 1 448 ? -14.188 -32.625 15.234 1 85.75 448 ARG A N 1
ATOM 3369 C CA . ARG A 1 448 ? -13.109 -32.031 14.469 1 85.75 448 ARG A CA 1
ATOM 3370 C C . ARG A 1 448 ? -11.828 -31.953 15.289 1 85.75 448 ARG A C 1
ATOM 3372 O O . ARG A 1 448 ? -11.875 -31.734 16.5 1 85.75 448 ARG A O 1
ATOM 3379 N N . LEU A 1 449 ? -10.797 -32.188 14.617 1 85.94 449 LEU A N 1
ATOM 3380 C CA . LEU A 1 449 ? -9.484 -32.281 15.25 1 85.94 449 LEU A CA 1
ATOM 3381 C C . LEU A 1 449 ? -8.852 -30.906 15.414 1 85.94 449 LEU A C 1
ATOM 3383 O O . LEU A 1 449 ? -8.812 -30.125 14.461 1 85.94 449 LEU A O 1
ATOM 3387 N N . HIS A 1 450 ? -8.461 -30.531 16.656 1 86.5 450 HIS A N 1
ATOM 3388 C CA . HIS A 1 450 ? -7.73 -29.297 16.938 1 86.5 450 HIS A CA 1
ATOM 3389 C C . HIS A 1 450 ? -6.359 -29.609 17.531 1 86.5 450 HIS A C 1
ATOM 3391 O O . HIS A 1 450 ? -6.215 -30.547 18.328 1 86.5 450 HIS A O 1
ATOM 3397 N N . PHE A 1 451 ? -5.418 -28.859 17.094 1 83.06 451 PHE A N 1
ATOM 3398 C CA . PHE A 1 451 ? -4.086 -28.984 17.672 1 83.06 451 PHE A CA 1
ATOM 3399 C C . PHE A 1 451 ? -3.879 -27.953 18.781 1 83.06 451 PHE A C 1
ATOM 3401 O O . PHE A 1 451 ? -4.316 -26.812 18.656 1 83.06 451 PHE A O 1
ATOM 3408 N N . ALA A 1 452 ? -3.377 -28.266 19.828 1 78.88 452 ALA A N 1
ATOM 3409 C CA . ALA A 1 452 ? -2.986 -27.328 20.875 1 78.88 452 ALA A CA 1
ATOM 3410 C C . ALA A 1 452 ? -1.818 -26.453 20.406 1 78.88 452 ALA A C 1
ATOM 3412 O O . ALA A 1 452 ? -0.962 -26.906 19.641 1 78.88 452 ALA A O 1
ATOM 3413 N N . ALA A 1 453 ? -1.854 -25.219 20.812 1 79.12 453 ALA A N 1
ATOM 3414 C CA . ALA A 1 453 ? -0.774 -24.312 20.438 1 79.12 453 ALA A CA 1
ATOM 3415 C C . ALA A 1 453 ? 0.568 -24.812 20.969 1 79.12 453 ALA A C 1
ATOM 3417 O O . ALA A 1 453 ? 0.656 -25.297 22.109 1 79.12 453 ALA A O 1
ATOM 3418 N N . LEU A 1 454 ? 1.553 -24.875 20.125 1 80.69 454 LEU A N 1
ATOM 3419 C CA . LEU A 1 454 ? 2.9 -25.25 20.547 1 80.69 454 LEU A CA 1
ATOM 3420 C C . LEU A 1 454 ? 3.484 -24.172 21.469 1 80.69 454 LEU A C 1
ATOM 3422 O O . LEU A 1 454 ? 3.414 -22.984 21.156 1 80.69 454 LEU A O 1
ATOM 3426 N N . GLU A 1 455 ? 3.844 -24.438 22.578 1 80.81 455 GLU A N 1
ATOM 3427 C CA . GLU A 1 455 ? 4.52 -23.484 23.469 1 80.81 455 GLU A CA 1
ATOM 3428 C C . GLU A 1 455 ? 5.863 -23.047 22.875 1 80.81 455 GLU A C 1
ATOM 3430 O O . GLU A 1 455 ? 6.586 -23.859 22.312 1 80.81 455 GLU A O 1
ATOM 3435 N N . PRO A 1 456 ? 6.07 -21.812 22.922 1 84.62 456 PRO A N 1
ATOM 3436 C CA . PRO A 1 456 ? 7.375 -21.359 22.438 1 84.62 456 PRO A CA 1
ATOM 3437 C C . PRO A 1 456 ? 8.539 -22 23.188 1 84.62 456 PRO A C 1
ATOM 3439 O O . PRO A 1 456 ? 8.461 -22.203 24.391 1 84.62 456 PRO A O 1
ATOM 3442 N N . GLU A 1 457 ? 9.477 -22.422 22.469 1 83.19 457 GLU A N 1
ATOM 3443 C CA . GLU A 1 457 ? 10.664 -22.969 23.109 1 83.19 457 GLU A CA 1
ATOM 3444 C C . GLU A 1 457 ? 11.367 -21.906 23.953 1 83.19 457 GLU A C 1
ATOM 3446 O O . GLU A 1 457 ? 11.617 -20.797 23.484 1 83.19 457 GLU A O 1
ATOM 3451 N N . PRO A 1 458 ? 11.555 -22.188 25.156 1 87.62 458 PRO A N 1
ATOM 3452 C CA . PRO A 1 458 ? 12.219 -21.203 26.016 1 87.62 458 PRO A CA 1
ATOM 3453 C C . PRO A 1 458 ? 13.625 -20.844 25.531 1 87.62 458 PRO A C 1
ATOM 3455 O O . PRO A 1 458 ? 14.297 -21.672 24.906 1 87.62 458 PRO A O 1
ATOM 3458 N N . GLU A 1 459 ? 14.055 -19.734 25.75 1 91.69 459 GLU A N 1
ATOM 3459 C CA . GLU A 1 459 ? 15.406 -19.266 25.453 1 91.69 459 GLU A CA 1
ATOM 3460 C C . GLU A 1 459 ? 16.25 -19.188 26.734 1 91.69 459 GLU A C 1
ATOM 3462 O O . GLU A 1 459 ? 16.234 -18.156 27.422 1 91.69 459 GLU A O 1
ATOM 3467 N N . PRO A 1 460 ? 17.016 -20.234 26.922 1 92.88 460 PRO A N 1
ATOM 3468 C CA . PRO A 1 460 ? 17.844 -20.234 28.141 1 92.88 460 PRO A CA 1
ATOM 3469 C C . PRO A 1 460 ? 18.859 -19.094 28.156 1 92.88 460 PRO A C 1
ATOM 3471 O O . PRO A 1 460 ? 19.156 -18.516 27.109 1 92.88 460 PRO A O 1
ATOM 3474 N N . ALA A 1 461 ? 19.406 -18.703 29.297 1 93.75 461 ALA A N 1
ATOM 3475 C CA . ALA A 1 461 ? 20.375 -17.625 29.453 1 93.75 461 ALA A CA 1
ATOM 3476 C C . ALA A 1 461 ? 21.641 -17.906 28.656 1 93.75 461 ALA A C 1
ATOM 3478 O O . ALA A 1 461 ? 22.281 -16.984 28.125 1 93.75 461 ALA A O 1
ATOM 3479 N N . SER A 1 462 ? 21.984 -19.188 28.609 1 94.56 462 SER A N 1
ATOM 3480 C CA . SER A 1 462 ? 23.172 -19.562 27.859 1 94.56 462 SER A CA 1
ATOM 3481 C C . SER A 1 462 ? 23.047 -19.219 26.391 1 94.56 462 SER A C 1
ATOM 3483 O O . SER A 1 462 ? 24.016 -18.781 25.766 1 94.56 462 SER A O 1
ATOM 3485 N N . LEU A 1 463 ? 21.875 -19.406 25.859 1 95.69 463 LEU A N 1
ATOM 3486 C CA . LEU A 1 463 ? 21.641 -19.078 24.453 1 95.69 463 LEU A CA 1
ATOM 3487 C C . LEU A 1 463 ? 21.703 -17.578 24.219 1 95.69 463 LEU A C 1
ATOM 3489 O O . LEU A 1 463 ? 22.297 -17.125 23.25 1 95.69 463 LEU A O 1
ATOM 3493 N N . LEU A 1 464 ? 21.109 -16.844 25.125 1 94.88 464 LEU A N 1
ATOM 3494 C CA . LEU A 1 464 ? 21.094 -15.391 25 1 94.88 464 LEU A CA 1
ATOM 3495 C C . LEU A 1 464 ? 22.516 -14.82 25.078 1 94.88 464 LEU A C 1
ATOM 3497 O O . LEU A 1 464 ? 22.875 -13.906 24.344 1 94.88 464 LEU A O 1
ATOM 3501 N N . GLU A 1 465 ? 23.281 -15.383 25.969 1 94.25 465 GLU A N 1
ATOM 3502 C CA . GLU A 1 465 ? 24.656 -14.945 26.125 1 94.25 465 GLU A CA 1
ATOM 3503 C C . GLU A 1 465 ? 25.5 -15.305 24.906 1 94.25 465 GLU A C 1
ATOM 3505 O O . GLU A 1 465 ? 26.312 -14.5 24.453 1 94.25 465 GLU A O 1
ATOM 3510 N N . LEU A 1 466 ? 25.312 -16.5 24.438 1 96.12 466 LEU A N 1
ATOM 3511 C CA . LEU A 1 466 ? 26.047 -16.922 23.25 1 96.12 466 LEU A CA 1
ATOM 3512 C C . LEU A 1 466 ? 25.703 -16.031 22.047 1 96.12 466 LEU A C 1
ATOM 3514 O O . LEU A 1 466 ? 26.594 -15.617 21.312 1 96.12 466 LEU A O 1
ATOM 3518 N N . ARG A 1 467 ? 24.422 -15.836 21.844 1 95.56 467 ARG A N 1
ATOM 3519 C CA . ARG A 1 467 ? 23.969 -15 20.75 1 95.56 467 ARG A CA 1
ATOM 3520 C C . ARG A 1 467 ? 24.562 -13.602 20.828 1 95.56 467 ARG A C 1
ATOM 3522 O O . ARG A 1 467 ? 25.016 -13.047 19.828 1 95.56 467 ARG A O 1
ATOM 3529 N N . ALA A 1 468 ? 24.531 -13.062 21.984 1 94.38 468 ALA A N 1
ATOM 3530 C CA . ALA A 1 468 ? 25.094 -11.727 22.188 1 94.38 468 ALA A CA 1
ATOM 3531 C C . ALA A 1 468 ? 26.594 -11.695 21.891 1 94.38 468 ALA A C 1
ATOM 3533 O O . ALA A 1 468 ? 27.078 -10.766 21.25 1 94.38 468 ALA A O 1
ATOM 3534 N N . ALA A 1 469 ? 27.266 -12.664 22.375 1 95.38 469 ALA A N 1
ATOM 3535 C CA . ALA A 1 469 ? 28.703 -12.742 22.172 1 95.38 469 ALA A CA 1
ATOM 3536 C C . ALA A 1 469 ? 29.047 -12.891 20.688 1 95.38 469 ALA A C 1
ATOM 3538 O O . ALA A 1 469 ? 29.906 -12.172 20.172 1 95.38 469 ALA A O 1
ATOM 3539 N N . VAL A 1 470 ? 28.359 -13.766 20.016 1 96.5 470 VAL A N 1
ATOM 3540 C CA . VAL A 1 470 ? 28.625 -14.008 18.609 1 96.5 470 VAL A CA 1
ATOM 3541 C C . VAL A 1 470 ? 28.328 -12.75 17.797 1 96.5 470 VAL A C 1
ATOM 3543 O O . VAL A 1 470 ? 29.094 -12.367 16.922 1 96.5 470 VAL A O 1
ATOM 3546 N N . ASN A 1 471 ? 27.219 -12.141 18.078 1 95 471 ASN A N 1
ATOM 3547 C CA . ASN A 1 471 ? 26.828 -10.938 17.359 1 95 471 ASN A CA 1
ATOM 3548 C C . ASN A 1 471 ? 27.828 -9.805 17.547 1 95 471 ASN A C 1
ATOM 3550 O O . ASN A 1 471 ? 28.125 -9.055 16.625 1 95 471 ASN A O 1
ATOM 3554 N N . ALA A 1 472 ? 28.312 -9.719 18.703 1 94.44 472 ALA A N 1
ATOM 3555 C CA . ALA A 1 472 ? 29.281 -8.672 19.016 1 94.44 472 ALA A CA 1
ATOM 3556 C C . ALA A 1 472 ? 30.594 -8.914 18.281 1 94.44 472 ALA A C 1
ATOM 3558 O O . ALA A 1 472 ? 31.297 -7.965 17.922 1 94.44 472 ALA A O 1
ATOM 3559 N N . MET A 1 473 ? 30.906 -10.109 18.031 1 95.81 473 MET A N 1
ATOM 3560 C CA . MET A 1 473 ? 32.188 -10.477 17.469 1 95.81 473 MET A CA 1
ATOM 3561 C C . MET A 1 473 ? 32.219 -10.32 15.953 1 95.81 473 MET A C 1
ATOM 3563 O O . MET A 1 473 ? 33.281 -10.305 15.336 1 95.81 473 MET A O 1
ATOM 3567 N N . LEU A 1 474 ? 31.094 -10.227 15.336 1 95.75 474 LEU A N 1
ATOM 3568 C CA . LEU A 1 474 ? 31.031 -10.141 13.883 1 95.75 474 LEU A CA 1
ATOM 3569 C C . LEU A 1 474 ? 31.641 -8.836 13.383 1 95.75 474 LEU A C 1
ATOM 3571 O O . LEU A 1 474 ? 31.375 -7.77 13.945 1 95.75 474 LEU A O 1
ATOM 3575 N N . PRO A 1 475 ? 32.438 -8.891 12.359 1 94.06 475 PRO A N 1
ATOM 3576 C CA . PRO A 1 475 ? 33.031 -7.668 11.82 1 94.06 475 PRO A CA 1
ATOM 3577 C C . PRO A 1 475 ? 32.031 -6.766 11.117 1 94.06 475 PRO A C 1
ATOM 3579 O O . PRO A 1 475 ? 31.109 -7.262 10.445 1 94.06 475 PRO A O 1
ATOM 3582 N N . ARG A 1 476 ? 32.219 -5.488 11.242 1 92.06 476 ARG A N 1
ATOM 3583 C CA . ARG A 1 476 ? 31.391 -4.52 10.539 1 92.06 476 ARG A CA 1
ATOM 3584 C C . ARG A 1 476 ? 31.891 -4.297 9.109 1 92.06 476 ARG A C 1
ATOM 3586 O O . ARG A 1 476 ? 33.062 -4 8.898 1 92.06 476 ARG A O 1
ATOM 3593 N N . VAL A 1 477 ? 31 -4.508 8.125 1 93.75 477 VAL A N 1
ATOM 3594 C CA . VAL A 1 477 ? 31.422 -4.469 6.73 1 93.75 477 VAL A CA 1
ATOM 3595 C C . VAL A 1 477 ? 30.344 -3.82 5.875 1 93.75 477 VAL A C 1
ATOM 3597 O O . VAL A 1 477 ? 29.188 -3.697 6.305 1 93.75 477 VAL A O 1
ATOM 3600 N N . ASP A 1 478 ? 30.766 -3.318 4.672 1 94.44 478 ASP A N 1
ATOM 3601 C CA . ASP A 1 478 ? 29.828 -2.863 3.656 1 94.44 478 ASP A CA 1
ATOM 3602 C C . ASP A 1 478 ? 29.484 -3.988 2.68 1 94.44 478 ASP A C 1
ATOM 3604 O O . ASP A 1 478 ? 30.312 -4.875 2.438 1 94.44 478 ASP A O 1
ATOM 3608 N N . LEU A 1 479 ? 28.359 -3.998 2.092 1 96.31 479 LEU A N 1
ATOM 3609 C CA . LEU A 1 479 ? 27.828 -5.066 1.252 1 96.31 479 LEU A CA 1
ATOM 3610 C C . LEU A 1 479 ? 28.781 -5.383 0.104 1 96.31 479 LEU A C 1
ATOM 3612 O O . LEU A 1 479 ? 29.062 -6.551 -0.177 1 96.31 479 LEU A O 1
ATOM 3616 N N . PRO A 1 480 ? 29.375 -4.348 -0.601 1 96.5 480 PRO A N 1
ATOM 3617 C CA . PRO A 1 480 ? 30.297 -4.684 -1.691 1 96.5 480 PRO A CA 1
ATOM 3618 C C . PRO A 1 480 ? 31.5 -5.492 -1.221 1 96.5 480 PRO A C 1
ATOM 3620 O O . PRO A 1 480 ? 31.969 -6.379 -1.938 1 96.5 480 PRO A O 1
ATOM 3623 N N . GLU A 1 481 ? 31.969 -5.184 -0.003 1 95.75 481 GLU A N 1
ATOM 3624 C CA . GLU A 1 481 ? 33.094 -5.93 0.553 1 95.75 481 GLU A CA 1
ATOM 3625 C C . GLU A 1 481 ? 32.719 -7.391 0.8 1 95.75 481 GLU A C 1
ATOM 3627 O O . GLU A 1 481 ? 33.531 -8.289 0.583 1 95.75 481 GLU A O 1
ATOM 3632 N N . VAL A 1 482 ? 31.547 -7.602 1.241 1 96.25 482 VAL A N 1
ATOM 3633 C CA . VAL A 1 482 ? 31.047 -8.953 1.484 1 96.25 482 VAL A CA 1
ATOM 3634 C C . VAL A 1 482 ? 31.062 -9.75 0.182 1 96.25 482 VAL A C 1
ATOM 3636 O O . VAL A 1 482 ? 31.531 -10.883 0.144 1 96.25 482 VAL A O 1
ATOM 3639 N N . LEU A 1 483 ? 30.562 -9.164 -0.893 1 97.31 483 LEU A N 1
ATOM 3640 C CA . LEU A 1 483 ? 30.469 -9.844 -2.178 1 97.31 483 LEU A CA 1
ATOM 3641 C C . LEU A 1 483 ? 31.844 -10.195 -2.713 1 97.31 483 LEU A C 1
ATOM 3643 O O . LEU A 1 483 ? 32.062 -11.32 -3.168 1 97.31 483 LEU A O 1
ATOM 3647 N N . LEU A 1 484 ? 32.781 -9.234 -2.619 1 96.25 484 LEU A N 1
ATOM 3648 C CA . LEU A 1 484 ? 34.125 -9.469 -3.133 1 96.25 484 LEU A CA 1
ATOM 3649 C C . LEU A 1 484 ? 34.844 -10.523 -2.299 1 96.25 484 LEU A C 1
ATOM 3651 O O . LEU A 1 484 ? 35.594 -11.336 -2.838 1 96.25 484 LEU A O 1
ATOM 3655 N N . GLU A 1 485 ? 34.594 -10.453 -1.005 1 95.62 485 GLU A N 1
ATOM 3656 C CA . GLU A 1 485 ? 35.219 -11.461 -0.141 1 95.62 485 GLU A CA 1
ATOM 3657 C C . GLU A 1 485 ? 34.656 -12.852 -0.448 1 95.62 485 GLU A C 1
ATOM 3659 O O . GLU A 1 485 ? 35.406 -13.82 -0.515 1 95.62 485 GLU A O 1
ATOM 3664 N N . VAL A 1 486 ? 33.406 -13.023 -0.609 1 96.25 486 VAL A N 1
ATOM 3665 C CA . VAL A 1 486 ? 32.781 -14.305 -0.91 1 96.25 486 VAL A CA 1
ATOM 3666 C C . VAL A 1 486 ? 33.25 -14.812 -2.27 1 96.25 486 VAL A C 1
ATOM 3668 O O . VAL A 1 486 ? 33.5 -16.016 -2.447 1 96.25 486 VAL A O 1
ATOM 3671 N N . PHE A 1 487 ? 33.406 -13.898 -3.213 1 95.12 487 PHE A N 1
ATOM 3672 C CA . PHE A 1 487 ? 33.969 -14.273 -4.512 1 95.12 487 PHE A CA 1
ATOM 3673 C C . PHE A 1 487 ? 35.375 -14.828 -4.363 1 95.12 487 PHE A C 1
ATOM 3675 O O . PHE A 1 487 ? 35.719 -15.805 -5.023 1 95.12 487 PHE A O 1
ATOM 3682 N N . SER A 1 488 ? 36.031 -14.25 -3.479 1 92.44 488 SER A N 1
ATOM 3683 C CA . SER A 1 488 ? 37.438 -14.656 -3.305 1 92.44 488 SER A CA 1
ATOM 3684 C C . SER A 1 488 ? 37.531 -16.062 -2.705 1 92.44 488 SER A C 1
ATOM 3686 O O . SER A 1 488 ? 38.438 -16.828 -3.043 1 92.44 488 SER A O 1
ATOM 3688 N N . TRP A 1 489 ? 36.469 -16.484 -1.787 1 91.25 489 TRP A N 1
ATOM 3689 C CA . TRP A 1 489 ? 36.438 -17.797 -1.143 1 91.25 489 TRP A CA 1
ATOM 3690 C C . TRP A 1 489 ? 35.906 -18.859 -2.104 1 91.25 489 TRP A C 1
ATOM 3692 O O . TRP A 1 489 ? 36.406 -19.984 -2.111 1 91.25 489 TRP A O 1
ATOM 3702 N N . THR A 1 490 ? 35.031 -18.5 -2.889 1 94.69 490 THR A N 1
ATOM 3703 C CA . THR A 1 490 ? 34.219 -19.516 -3.559 1 94.69 490 THR A CA 1
ATOM 3704 C C . THR A 1 490 ? 34.562 -19.578 -5.043 1 94.69 490 THR A C 1
ATOM 3706 O O . THR A 1 490 ? 34.344 -20.609 -5.688 1 94.69 490 THR A O 1
ATOM 3709 N N . GLY A 1 491 ? 35 -18.469 -5.617 1 94.44 491 GLY A N 1
ATOM 3710 C CA . GLY A 1 491 ? 35.188 -18.406 -7.059 1 94.44 491 GLY A CA 1
ATOM 3711 C C . GLY A 1 491 ? 33.906 -18.312 -7.832 1 94.44 491 GLY A C 1
ATOM 3712 O O . GLY A 1 491 ? 33.844 -18.625 -9.023 1 94.44 491 GLY A O 1
ATOM 3713 N N . ALA A 1 492 ? 32.875 -17.953 -7.191 1 96.25 492 ALA A N 1
ATOM 3714 C CA . ALA A 1 492 ? 31.562 -17.875 -7.809 1 96.25 492 ALA A CA 1
ATOM 3715 C C . ALA A 1 492 ? 31.562 -16.891 -8.977 1 96.25 492 ALA A C 1
ATOM 3717 O O . ALA A 1 492 ? 30.734 -17 -9.883 1 96.25 492 ALA A O 1
ATOM 3718 N N . ASP A 1 493 ? 32.438 -15.891 -8.984 1 94.06 493 ASP A N 1
ATOM 3719 C CA . ASP A 1 493 ? 32.5 -14.898 -10.055 1 94.06 493 ASP A CA 1
ATOM 3720 C C . ASP A 1 493 ? 32.906 -15.547 -11.383 1 94.06 493 ASP A C 1
ATOM 3722 O O . ASP A 1 493 ? 32.594 -15.008 -12.453 1 94.06 493 ASP A O 1
ATOM 3726 N N . GLN A 1 494 ? 33.406 -16.719 -11.352 1 93.25 494 GLN A N 1
ATOM 3727 C CA . GLN A 1 494 ? 33.875 -17.406 -12.555 1 93.25 494 GLN A CA 1
ATOM 3728 C C . GLN A 1 494 ? 32.688 -17.984 -13.328 1 93.25 494 GLN A C 1
ATOM 3730 O O . GLN A 1 494 ? 32.812 -18.328 -14.508 1 93.25 494 GLN A O 1
ATOM 3735 N N . ALA A 1 495 ? 31.609 -18.094 -12.672 1 94.5 495 ALA A N 1
ATOM 3736 C CA . ALA A 1 495 ? 30.406 -18.641 -13.312 1 94.5 495 ALA A CA 1
ATOM 3737 C C . ALA A 1 495 ? 29.875 -17.672 -14.367 1 94.5 495 ALA A C 1
ATOM 3739 O O . ALA A 1 495 ? 29.141 -18.078 -15.273 1 94.5 495 ALA A O 1
ATOM 3740 N N . PHE A 1 496 ? 30.281 -16.406 -14.273 1 93.69 496 PHE A N 1
ATOM 3741 C CA . PHE A 1 496 ? 29.781 -15.398 -15.211 1 93.69 496 PHE A CA 1
ATOM 3742 C C . PHE A 1 496 ? 30.625 -15.375 -16.484 1 93.69 496 PHE A C 1
ATOM 3744 O O . PHE A 1 496 ? 31.688 -14.75 -16.516 1 93.69 496 PHE A O 1
ATOM 3751 N N . THR A 1 497 ? 30.016 -16.047 -17.484 1 89.25 497 THR A N 1
ATOM 3752 C CA . THR A 1 497 ? 30.703 -16.141 -18.766 1 89.25 497 THR A CA 1
ATOM 3753 C C . THR A 1 497 ? 29.969 -15.32 -19.828 1 89.25 497 THR A C 1
ATOM 3755 O O . THR A 1 497 ? 28.781 -15.031 -19.688 1 89.25 497 THR A O 1
ATOM 3758 N N . SER A 1 498 ? 30.703 -14.898 -20.766 1 82.31 498 SER A N 1
ATOM 3759 C CA . SER A 1 498 ? 30.125 -14.078 -21.828 1 82.31 498 SER A CA 1
ATOM 3760 C C . SER A 1 498 ? 29.25 -14.906 -22.766 1 82.31 498 SER A C 1
ATOM 3762 O O . SER A 1 498 ? 29.547 -16.078 -23.031 1 82.31 498 SER A O 1
ATOM 3764 N N . VAL A 1 499 ? 28.219 -14.375 -23.219 1 74 499 VAL A N 1
ATOM 3765 C CA . VAL A 1 499 ? 27.312 -15.039 -24.141 1 74 499 VAL A CA 1
ATOM 3766 C C . VAL A 1 499 ? 27.984 -15.195 -25.5 1 74 499 VAL A C 1
ATOM 3768 O O . VAL A 1 499 ? 27.688 -16.125 -26.25 1 74 499 VAL A O 1
ATOM 3771 N N . THR A 1 500 ? 28.922 -14.172 -25.906 1 66.12 500 THR A N 1
ATOM 3772 C CA . THR A 1 500 ? 29.578 -14.188 -27.203 1 66.12 500 THR A CA 1
ATOM 3773 C C . THR A 1 500 ? 30.781 -15.109 -27.203 1 66.12 500 THR A C 1
ATOM 3775 O O . THR A 1 500 ? 31.438 -15.312 -28.234 1 66.12 500 THR A O 1
ATOM 3778 N N . ALA A 1 501 ? 30.859 -16.25 -26.406 1 57.78 501 ALA A N 1
ATOM 3779 C CA . ALA A 1 501 ? 31.859 -17.312 -26.312 1 57.78 501 ALA A CA 1
ATOM 3780 C C . ALA A 1 501 ? 33.281 -16.719 -26.266 1 57.78 501 ALA A C 1
ATOM 3782 O O . ALA A 1 501 ? 34.25 -17.453 -26.344 1 57.78 501 ALA A O 1
ATOM 3783 N N . GLY A 1 502 ? 33.406 -15.359 -26.375 1 54.28 502 GLY A N 1
ATOM 3784 C CA . GLY A 1 502 ? 34.812 -14.906 -26.469 1 54.28 502 GLY A CA 1
ATOM 3785 C C . GLY A 1 502 ? 35.594 -15.109 -25.188 1 54.28 502 GLY A C 1
ATOM 3786 O O . GLY A 1 502 ? 35 -15.07 -24.094 1 54.28 502 GLY A O 1
ATOM 3787 N N . GLU A 1 503 ? 36.688 -15.797 -25.203 1 54.25 503 GLU A N 1
ATOM 3788 C CA . GLU A 1 503 ? 37.594 -16.328 -24.172 1 54.25 503 GLU A CA 1
ATOM 3789 C C . GLU A 1 503 ? 38.094 -15.219 -23.25 1 54.25 503 GLU A C 1
ATOM 3791 O O . GLU A 1 503 ? 38.375 -15.461 -22.094 1 54.25 503 GLU A O 1
ATOM 3796 N N . ALA A 1 504 ? 38.406 -13.961 -23.719 1 55.47 504 ALA A N 1
ATOM 3797 C CA . ALA A 1 504 ? 39.25 -13.109 -22.875 1 55.47 504 ALA A CA 1
ATOM 3798 C C . ALA A 1 504 ? 38.438 -12.453 -21.766 1 55.47 504 ALA A C 1
ATOM 3800 O O . ALA A 1 504 ? 37.469 -11.734 -22.047 1 55.47 504 ALA A O 1
ATOM 3801 N N . ARG A 1 505 ? 38.656 -12.961 -20.594 1 70.38 505 ARG A N 1
ATOM 3802 C CA . ARG A 1 505 ? 38 -12.422 -19.406 1 70.38 505 ARG A CA 1
ATOM 3803 C C . ARG A 1 505 ? 38.438 -10.992 -19.125 1 70.38 505 ARG A C 1
ATOM 3805 O O . ARG A 1 505 ? 39.656 -10.688 -19.188 1 70.38 505 ARG A O 1
ATOM 3812 N N . LEU A 1 506 ? 37.625 -10.047 -19.031 1 83.12 506 LEU A N 1
ATOM 3813 C CA . LEU A 1 506 ? 37.875 -8.641 -18.75 1 83.12 506 LEU A CA 1
ATOM 3814 C C . LEU A 1 506 ? 38.594 -8.484 -17.422 1 83.12 506 LEU A C 1
ATOM 3816 O O . LEU A 1 506 ? 38.406 -9.266 -16.484 1 83.12 506 LEU A O 1
ATOM 3820 N N . LYS A 1 507 ? 39.531 -7.582 -17.422 1 89.75 507 LYS A N 1
ATOM 3821 C CA . LYS A 1 507 ? 40.281 -7.289 -16.203 1 89.75 507 LYS A CA 1
ATOM 3822 C C . LYS A 1 507 ? 39.344 -6.824 -15.086 1 89.75 507 LYS A C 1
ATOM 3824 O O . LYS A 1 507 ? 38.469 -5.988 -15.32 1 89.75 507 LYS A O 1
ATOM 3829 N N . ASP A 1 508 ? 39.469 -7.336 -13.883 1 93.06 508 ASP A N 1
ATOM 3830 C CA . ASP A 1 508 ? 38.719 -6.98 -12.688 1 93.06 508 ASP A CA 1
ATOM 3831 C C . ASP A 1 508 ? 37.219 -7.168 -12.914 1 93.06 508 ASP A C 1
ATOM 3833 O O . ASP A 1 508 ? 36.406 -6.332 -12.492 1 93.06 508 ASP A O 1
ATOM 3837 N N . LEU A 1 509 ? 36.875 -8.234 -13.602 1 94.06 509 LEU A N 1
ATOM 3838 C CA . LEU A 1 509 ? 35.5 -8.539 -13.883 1 94.06 509 LEU A CA 1
ATOM 3839 C C . LEU A 1 509 ? 34.719 -8.766 -12.594 1 94.06 509 LEU A C 1
ATOM 3841 O O . LEU A 1 509 ? 33.531 -8.43 -12.516 1 94.06 509 LEU A O 1
ATOM 3845 N N . ASN A 1 510 ? 35.406 -9.289 -11.586 1 94.88 510 ASN A N 1
ATOM 3846 C CA . ASN A 1 510 ? 34.75 -9.555 -10.312 1 94.88 510 ASN A CA 1
ATOM 3847 C C . ASN A 1 510 ? 34.219 -8.266 -9.68 1 94.88 510 ASN A C 1
ATOM 3849 O O . ASN A 1 510 ? 33.125 -8.266 -9.086 1 94.88 510 ASN A O 1
ATOM 3853 N N . VAL A 1 511 ? 34.938 -7.172 -9.875 1 96.44 511 VAL A N 1
ATOM 3854 C CA . VAL A 1 511 ? 34.531 -5.883 -9.328 1 96.44 511 VAL A CA 1
ATOM 3855 C C . VAL A 1 511 ? 33.312 -5.375 -10.078 1 96.44 511 VAL A C 1
ATOM 3857 O O . VAL A 1 511 ? 32.375 -4.863 -9.469 1 96.44 511 VAL A O 1
ATOM 3860 N N . THR A 1 512 ? 33.312 -5.527 -11.391 1 96.69 512 THR A N 1
ATOM 3861 C CA . THR A 1 512 ? 32.188 -5.098 -12.203 1 96.69 512 THR A CA 1
ATOM 3862 C C . THR A 1 512 ? 30.938 -5.902 -11.859 1 96.69 512 THR A C 1
ATOM 3864 O O . THR A 1 512 ? 29.844 -5.348 -11.75 1 96.69 512 THR A O 1
ATOM 3867 N N . ILE A 1 513 ? 31.125 -7.203 -11.672 1 96.81 513 ILE A N 1
ATOM 3868 C CA . ILE A 1 513 ? 30 -8.078 -11.344 1 96.81 513 ILE A CA 1
ATOM 3869 C C . ILE A 1 513 ? 29.453 -7.711 -9.969 1 96.81 513 ILE A C 1
ATOM 3871 O O . ILE A 1 513 ? 28.234 -7.645 -9.789 1 96.81 513 ILE A O 1
ATOM 3875 N N . ALA A 1 514 ? 30.328 -7.48 -9.039 1 97.75 514 ALA A N 1
ATOM 3876 C CA . ALA A 1 514 ? 29.891 -7.094 -7.703 1 97.75 514 ALA A CA 1
ATOM 3877 C C . ALA A 1 514 ? 29.094 -5.793 -7.742 1 97.75 514 ALA A C 1
ATOM 3879 O O . ALA A 1 514 ? 28.078 -5.66 -7.055 1 97.75 514 ALA A O 1
ATOM 3880 N N . ALA A 1 515 ? 29.562 -4.859 -8.523 1 98 515 ALA A N 1
ATOM 3881 C CA . ALA A 1 515 ? 28.875 -3.578 -8.664 1 98 515 ALA A CA 1
ATOM 3882 C C . ALA A 1 515 ? 27.484 -3.77 -9.25 1 98 515 ALA A C 1
ATOM 3884 O O . ALA A 1 515 ? 26.516 -3.146 -8.797 1 98 515 ALA A O 1
ATOM 3885 N N . LEU A 1 516 ? 27.375 -4.621 -10.227 1 97.69 516 LEU A N 1
ATOM 3886 C CA . LEU A 1 516 ? 26.094 -4.871 -10.867 1 97.69 516 LEU A CA 1
ATOM 3887 C C . LEU A 1 516 ? 25.156 -5.617 -9.93 1 97.69 516 LEU A C 1
ATOM 3889 O O . LEU A 1 516 ? 23.938 -5.391 -9.953 1 97.69 516 LEU A O 1
ATOM 3893 N N . LEU A 1 517 ? 25.703 -6.539 -9.148 1 98.12 517 LEU A N 1
ATOM 3894 C CA . LEU A 1 517 ? 24.875 -7.246 -8.172 1 98.12 517 LEU A CA 1
ATOM 3895 C C . LEU A 1 517 ? 24.312 -6.277 -7.141 1 98.12 517 LEU A C 1
ATOM 3897 O O . LEU A 1 517 ? 23.172 -6.438 -6.703 1 98.12 517 LEU A O 1
ATOM 3901 N N . VAL A 1 518 ? 25.094 -5.289 -6.754 1 97.81 518 VAL A N 1
ATOM 3902 C CA . VAL A 1 518 ? 24.594 -4.277 -5.824 1 97.81 518 VAL A CA 1
ATOM 3903 C C . VAL A 1 518 ? 23.547 -3.42 -6.512 1 97.81 518 VAL A C 1
ATOM 3905 O O . VAL A 1 518 ? 22.484 -3.15 -5.938 1 97.81 518 VAL A O 1
ATOM 3908 N N . ALA A 1 519 ? 23.812 -3.035 -7.703 1 97.44 519 ALA A N 1
ATOM 3909 C CA . ALA A 1 519 ? 22.891 -2.18 -8.438 1 97.44 519 ALA A CA 1
ATOM 3910 C C . ALA A 1 519 ? 21.531 -2.854 -8.602 1 97.44 519 ALA A C 1
ATOM 3912 O O . ALA A 1 519 ? 20.484 -2.23 -8.367 1 97.44 519 ALA A O 1
ATOM 3913 N N . HIS A 1 520 ? 21.531 -4.137 -8.984 1 96.62 520 HIS A N 1
ATOM 3914 C CA . HIS A 1 520 ? 20.297 -4.871 -9.219 1 96.62 520 HIS A CA 1
ATOM 3915 C C . HIS A 1 520 ? 19.719 -5.426 -7.922 1 96.62 520 HIS A C 1
ATOM 3917 O O . HIS A 1 520 ? 18.516 -5.305 -7.668 1 96.62 520 HIS A O 1
ATOM 3923 N N . GLY A 1 521 ? 20.531 -6 -7.129 1 96.94 521 GLY A N 1
ATOM 3924 C CA . GLY A 1 521 ? 20.094 -6.629 -5.898 1 96.94 521 GLY A CA 1
ATOM 3925 C C . GLY A 1 521 ? 19.516 -5.645 -4.895 1 96.94 521 GLY A C 1
ATOM 3926 O O . GLY A 1 521 ? 18.531 -5.941 -4.215 1 96.94 521 GLY A O 1
ATOM 3927 N N . CYS A 1 522 ? 20.125 -4.488 -4.773 1 96.75 522 CYS A N 1
ATOM 3928 C CA . CYS A 1 522 ? 19.656 -3.477 -3.838 1 96.75 522 CYS A CA 1
ATOM 3929 C C . CYS A 1 522 ? 18.641 -2.549 -4.504 1 96.75 522 CYS A C 1
ATOM 3931 O O . CYS A 1 522 ? 18.031 -1.709 -3.838 1 96.75 522 CYS A O 1
ATOM 3933 N N . ASN A 1 523 ? 18.469 -2.734 -5.793 1 95.69 523 ASN A N 1
ATOM 3934 C CA . ASN A 1 523 ? 17.469 -1.971 -6.539 1 95.69 523 ASN A CA 1
ATOM 3935 C C . ASN A 1 523 ? 17.797 -0.48 -6.547 1 95.69 523 ASN A C 1
ATOM 3937 O O . ASN A 1 523 ? 16.906 0.355 -6.379 1 95.69 523 ASN A O 1
ATOM 3941 N N . VAL A 1 524 ? 19.125 -0.072 -6.723 1 94.69 524 VAL A N 1
ATOM 3942 C CA . VAL A 1 524 ? 19.531 1.327 -6.609 1 94.69 524 VAL A CA 1
ATOM 3943 C C . VAL A 1 524 ? 19.953 1.859 -7.977 1 94.69 524 VAL A C 1
ATOM 3945 O O . VAL A 1 524 ? 20.109 3.068 -8.156 1 94.69 524 VAL A O 1
ATOM 3948 N N . GLY A 1 525 ? 20.203 1.032 -8.977 1 91.75 525 GLY A N 1
ATOM 3949 C CA . GLY A 1 525 ? 20.625 1.476 -10.289 1 91.75 525 GLY A CA 1
ATOM 3950 C C . GLY A 1 525 ? 22.125 1.639 -10.414 1 91.75 525 GLY A C 1
ATOM 3951 O O . GLY A 1 525 ? 22.875 1.238 -9.523 1 91.75 525 GLY A O 1
ATOM 3952 N N . TYR A 1 526 ? 22.578 2.285 -11.5 1 92.62 526 TYR A N 1
ATOM 3953 C CA . TYR A 1 526 ? 24 2.346 -11.836 1 92.62 526 TYR A CA 1
ATOM 3954 C C . TYR A 1 526 ? 24.672 3.492 -11.094 1 92.62 526 TYR A C 1
ATOM 3956 O O . TYR A 1 526 ? 25.828 3.371 -10.68 1 92.62 526 TYR A O 1
ATOM 3964 N N . THR A 1 527 ? 23.984 4.5 -10.812 1 90.19 527 THR A N 1
ATOM 3965 C CA . THR A 1 527 ? 24.578 5.762 -10.383 1 90.19 527 THR A CA 1
ATOM 3966 C C . THR A 1 527 ? 25.328 5.582 -9.062 1 90.19 527 THR A C 1
ATOM 3968 O O . THR A 1 527 ? 26.484 6.004 -8.938 1 90.19 527 THR A O 1
ATOM 3971 N N . PRO A 1 528 ? 24.766 4.887 -8.148 1 93.38 528 PRO A N 1
ATOM 3972 C CA . PRO A 1 528 ? 25.469 4.77 -6.871 1 93.38 528 PRO A CA 1
ATOM 3973 C C . PRO A 1 528 ? 26.688 3.859 -6.953 1 93.38 528 PRO A C 1
ATOM 3975 O O . PRO A 1 528 ? 27.547 3.889 -6.066 1 93.38 528 PRO A O 1
ATOM 3978 N N . VAL A 1 529 ? 26.75 3.064 -7.98 1 95.5 529 VAL A N 1
ATOM 3979 C CA . VAL A 1 529 ? 27.844 2.09 -8.023 1 95.5 529 VAL A CA 1
ATOM 3980 C C . VAL A 1 529 ? 28.906 2.553 -9.008 1 95.5 529 VAL A C 1
ATOM 3982 O O . VAL A 1 529 ? 29.984 1.959 -9.086 1 95.5 529 VAL A O 1
ATOM 3985 N N . MET A 1 530 ? 28.688 3.598 -9.656 1 93.38 530 MET A N 1
ATOM 3986 C CA . MET A 1 530 ? 29.656 4.125 -10.617 1 93.38 530 MET A CA 1
ATOM 3987 C C . MET A 1 530 ? 30.828 4.789 -9.898 1 93.38 530 MET A C 1
ATOM 3989 O O . MET A 1 530 ? 30.672 5.305 -8.789 1 93.38 530 MET A O 1
ATOM 3993 N N . GLY A 1 531 ? 32 4.684 -10.516 1 88.69 531 GLY A N 1
ATOM 3994 C CA . GLY A 1 531 ? 33.219 5.289 -9.992 1 88.69 531 GLY A CA 1
ATOM 3995 C C . GLY A 1 531 ? 34.219 5.637 -11.07 1 88.69 531 GLY A C 1
ATOM 3996 O O . GLY A 1 531 ? 33.969 5.441 -12.258 1 88.69 531 GLY A O 1
ATOM 3997 N N . GLY A 1 532 ? 35.375 6.242 -10.562 1 86.31 532 GLY A N 1
ATOM 3998 C CA . GLY A 1 532 ? 36.406 6.684 -11.477 1 86.31 532 GLY A CA 1
ATOM 3999 C C . GLY A 1 532 ? 37.25 5.539 -12.039 1 86.31 532 GLY A C 1
ATOM 4000 O O . GLY A 1 532 ? 37.781 5.648 -13.141 1 86.31 532 GLY A O 1
ATOM 4001 N N . ALA A 1 533 ? 37.219 4.371 -11.375 1 90.81 533 ALA A N 1
ATOM 4002 C CA . ALA A 1 533 ? 38 3.219 -11.82 1 90.81 533 ALA A CA 1
ATOM 4003 C C . ALA A 1 533 ? 37.344 2.576 -13.055 1 90.81 533 ALA A C 1
ATOM 4005 O O . ALA A 1 533 ? 36.156 2.648 -13.242 1 90.81 533 ALA A O 1
ATOM 4006 N N . ASP A 1 534 ? 38.094 1.901 -13.844 1 91.38 534 ASP A N 1
ATOM 4007 C CA . ASP A 1 534 ? 37.656 1.335 -15.117 1 91.38 534 ASP A CA 1
ATOM 4008 C C . ASP A 1 534 ? 36.562 0.319 -14.914 1 91.38 534 ASP A C 1
ATOM 4010 O O . ASP A 1 534 ? 35.562 0.324 -15.656 1 91.38 534 ASP A O 1
ATOM 4014 N N . PRO A 1 535 ? 36.594 -0.51 -13.992 1 94.06 535 PRO A N 1
ATOM 4015 C CA . PRO A 1 535 ? 35.562 -1.519 -13.828 1 94.06 535 PRO A CA 1
ATOM 4016 C C . PRO A 1 535 ? 34.219 -0.914 -13.406 1 94.06 535 PRO A C 1
ATOM 4018 O O . PRO A 1 535 ? 33.188 -1.597 -13.438 1 94.06 535 PRO A O 1
ATOM 4021 N N . LEU A 1 536 ? 34.281 0.35 -13.047 1 95.75 536 LEU A N 1
ATOM 4022 C CA . LEU A 1 536 ? 33.062 0.946 -12.5 1 95.75 536 LEU A CA 1
ATOM 4023 C C . LEU A 1 536 ? 32.531 2.041 -13.414 1 95.75 536 LEU A C 1
ATOM 4025 O O . LEU A 1 536 ? 31.594 2.768 -13.047 1 95.75 536 LEU A O 1
ATOM 4029 N N . LYS A 1 537 ? 33.094 2.164 -14.586 1 94.5 537 LYS A N 1
ATOM 4030 C CA . LYS A 1 537 ? 32.594 3.133 -15.562 1 94.5 537 LYS A CA 1
ATOM 4031 C C . LYS A 1 537 ? 31.281 2.664 -16.188 1 94.5 537 LYS A C 1
ATOM 4033 O O . LYS A 1 537 ? 31.031 1.461 -16.297 1 94.5 537 LYS A O 1
ATOM 4038 N N . TYR A 1 538 ? 30.531 3.514 -16.656 1 91.5 538 TYR A N 1
ATOM 4039 C CA . TYR A 1 538 ? 29.203 3.223 -17.172 1 91.5 538 TYR A CA 1
ATOM 4040 C C . TYR A 1 538 ? 29.266 2.252 -18.344 1 91.5 538 TYR A C 1
ATOM 4042 O O . TYR A 1 538 ? 28.5 1.292 -18.422 1 91.5 538 TYR A O 1
ATOM 4050 N N . GLY A 1 539 ? 30.156 2.564 -19.281 1 87.81 539 GLY A N 1
ATOM 4051 C CA . GLY A 1 539 ? 30.266 1.699 -20.438 1 87.81 539 GLY A CA 1
ATOM 4052 C C . GLY A 1 539 ? 30.578 0.259 -20.078 1 87.81 539 GLY A C 1
ATOM 4053 O O . GLY A 1 539 ? 30 -0.668 -20.656 1 87.81 539 GLY A O 1
ATOM 4054 N N . ARG A 1 540 ? 31.438 0.092 -19.156 1 92.06 540 ARG A N 1
ATOM 4055 C CA . ARG A 1 540 ? 31.812 -1.238 -18.688 1 92.06 540 ARG A CA 1
ATOM 4056 C C . ARG A 1 540 ? 30.641 -1.923 -18 1 92.06 540 ARG A C 1
ATOM 4058 O O . ARG A 1 540 ? 30.359 -3.092 -18.266 1 92.06 540 ARG A O 1
ATOM 4065 N N . LEU A 1 541 ? 30 -1.223 -17.141 1 93.88 541 LEU A N 1
ATOM 4066 C CA . LEU A 1 541 ? 28.859 -1.774 -16.406 1 93.88 541 LEU A CA 1
ATOM 4067 C C . LEU A 1 541 ? 27.75 -2.207 -17.375 1 93.88 541 LEU A C 1
ATOM 4069 O O . LEU A 1 541 ? 27.219 -3.307 -17.234 1 93.88 541 LEU A O 1
ATOM 4073 N N . SER A 1 542 ? 27.453 -1.382 -18.312 1 89.69 542 SER A N 1
ATOM 4074 C CA . SER A 1 542 ? 26.391 -1.675 -19.266 1 89.69 542 SER A CA 1
ATOM 4075 C C . SER A 1 542 ? 26.75 -2.879 -20.141 1 89.69 542 SER A C 1
ATOM 4077 O O . SER A 1 542 ? 25.891 -3.732 -20.391 1 89.69 542 SER A O 1
ATOM 4079 N N . HIS A 1 543 ? 27.969 -2.938 -20.516 1 85.44 543 HIS A N 1
ATOM 4080 C CA . HIS A 1 543 ? 28.422 -4.039 -21.359 1 85.44 543 HIS A CA 1
ATOM 4081 C C . HIS A 1 543 ? 28.344 -5.367 -20.609 1 85.44 543 HIS A C 1
ATOM 4083 O O . HIS A 1 543 ? 27.797 -6.344 -21.141 1 85.44 543 HIS A O 1
ATOM 4089 N N . VAL A 1 544 ? 28.812 -5.41 -19.453 1 90.94 544 VAL A N 1
ATOM 4090 C CA . VAL A 1 544 ? 28.844 -6.641 -18.672 1 90.94 544 VAL A CA 1
ATOM 4091 C C . VAL A 1 544 ? 27.406 -7.035 -18.281 1 90.94 544 VAL A C 1
ATOM 4093 O O . VAL A 1 544 ? 27.078 -8.219 -18.266 1 90.94 544 VAL A O 1
ATOM 4096 N N . ASP A 1 545 ? 26.594 -6.109 -17.984 1 91.31 545 ASP A N 1
ATOM 4097 C CA . ASP A 1 545 ? 25.203 -6.367 -17.625 1 91.31 545 ASP A CA 1
ATOM 4098 C C . ASP A 1 545 ? 24.469 -7.066 -18.766 1 91.31 545 ASP A C 1
ATOM 4100 O O . ASP A 1 545 ? 23.703 -8 -18.547 1 91.31 545 ASP A O 1
ATOM 4104 N N . GLN A 1 546 ? 24.766 -6.777 -19.969 1 80.81 546 GLN A N 1
ATOM 4105 C CA . GLN A 1 546 ? 24.062 -7.297 -21.141 1 80.81 546 GLN A CA 1
ATOM 4106 C C . GLN A 1 546 ? 24.641 -8.633 -21.594 1 80.81 546 GLN A C 1
ATOM 4108 O O . GLN A 1 546 ? 23.938 -9.477 -22.141 1 80.81 546 GLN A O 1
ATOM 4113 N N . THR A 1 547 ? 25.938 -8.773 -21.266 1 81.75 547 THR A N 1
ATOM 4114 C CA . THR A 1 547 ? 26.594 -9.898 -21.891 1 81.75 547 THR A CA 1
ATOM 4115 C C . THR A 1 547 ? 26.906 -10.992 -20.875 1 81.75 547 THR A C 1
ATOM 4117 O O . THR A 1 547 ? 27.016 -12.172 -21.234 1 81.75 547 THR A O 1
ATOM 4120 N N . TYR A 1 548 ? 27.031 -10.609 -19.641 1 87.94 548 TYR A N 1
ATOM 4121 C CA . TYR A 1 548 ? 27.5 -11.602 -18.688 1 87.94 548 TYR A CA 1
ATOM 4122 C C . TYR A 1 548 ? 26.406 -11.984 -17.703 1 87.94 548 TYR A C 1
ATOM 4124 O O . TYR A 1 548 ? 26.375 -13.109 -17.203 1 87.94 548 TYR A O 1
ATOM 4132 N N . LEU A 1 549 ? 25.516 -11.055 -17.391 1 90.88 549 LEU A N 1
ATOM 4133 C CA . LEU A 1 549 ? 24.5 -11.312 -16.375 1 90.88 549 LEU A CA 1
ATOM 4134 C C . LEU A 1 549 ? 23.234 -11.883 -17 1 90.88 549 LEU A C 1
ATOM 4136 O O . LEU A 1 549 ? 22.562 -11.203 -17.766 1 90.88 549 LEU A O 1
ATOM 4140 N N . ARG A 1 550 ? 22.922 -13.094 -16.672 1 86.56 550 ARG A N 1
ATOM 4141 C CA . ARG A 1 550 ? 21.719 -13.789 -17.109 1 86.56 550 ARG A CA 1
ATOM 4142 C C . ARG A 1 550 ? 21.328 -14.875 -16.109 1 86.56 550 ARG A C 1
ATOM 4144 O O . ARG A 1 550 ? 22.109 -15.227 -15.227 1 86.56 550 ARG A O 1
ATOM 4151 N N . LEU A 1 551 ? 20.234 -15.438 -16.266 1 86.19 551 LEU A N 1
ATOM 4152 C CA . LEU A 1 551 ? 19.703 -16.391 -15.312 1 86.19 551 LEU A CA 1
ATOM 4153 C C . LEU A 1 551 ? 20.609 -17.609 -15.195 1 86.19 551 LEU A C 1
ATOM 4155 O O . LEU A 1 551 ? 20.844 -18.125 -14.094 1 86.19 551 LEU A O 1
ATOM 4159 N N . ALA A 1 552 ? 21.125 -18.109 -16.312 1 86.12 552 ALA A N 1
ATOM 4160 C CA . ALA A 1 552 ? 21.969 -19.297 -16.312 1 86.12 552 ALA A CA 1
ATOM 4161 C C . ALA A 1 552 ? 23.234 -19.062 -15.477 1 86.12 552 ALA A C 1
ATOM 4163 O O . ALA A 1 552 ? 23.672 -19.953 -14.742 1 86.12 552 ALA A O 1
ATOM 4164 N N . THR A 1 553 ? 23.812 -17.859 -15.648 1 92.88 553 THR A N 1
ATOM 4165 C CA . THR A 1 553 ? 25.031 -17.578 -14.906 1 92.88 553 THR A CA 1
ATOM 4166 C C . THR A 1 553 ? 24.734 -17.328 -13.43 1 92.88 553 THR A C 1
ATOM 4168 O O . THR A 1 553 ? 25.531 -17.672 -12.562 1 92.88 553 THR A O 1
ATOM 4171 N N . TYR A 1 554 ? 23.609 -16.719 -13.117 1 94.94 554 TYR A N 1
ATOM 4172 C CA . TYR A 1 554 ? 23.188 -16.578 -11.727 1 94.94 554 TYR A CA 1
ATOM 4173 C C . TYR A 1 554 ? 23.047 -17.938 -11.055 1 94.94 554 TYR A C 1
ATOM 4175 O O . TYR A 1 554 ? 23.516 -18.125 -9.922 1 94.94 554 TYR A O 1
ATOM 4183 N N . ARG A 1 555 ? 22.422 -18.875 -11.797 1 94.56 555 ARG A N 1
ATOM 4184 C CA . ARG A 1 555 ? 22.188 -20.219 -11.258 1 94.56 555 ARG A CA 1
ATOM 4185 C C . ARG A 1 555 ? 23.5 -20.938 -11.008 1 94.56 555 ARG A C 1
ATOM 4187 O O . ARG A 1 555 ? 23.672 -21.594 -9.977 1 94.56 555 ARG A O 1
ATOM 4194 N N . ALA A 1 556 ? 24.391 -20.797 -11.961 1 95.69 556 ALA A N 1
ATOM 4195 C CA . ALA A 1 556 ? 25.703 -21.438 -11.812 1 95.69 556 ALA A CA 1
ATOM 4196 C C . ALA A 1 556 ? 26.469 -20.859 -10.633 1 95.69 556 ALA A C 1
ATOM 4198 O O . ALA A 1 556 ? 27.109 -21.594 -9.875 1 95.69 556 ALA A O 1
ATOM 4199 N N . ALA A 1 557 ? 26.438 -19.547 -10.516 1 97.69 557 ALA A N 1
ATOM 4200 C CA . ALA A 1 557 ? 27.109 -18.891 -9.391 1 97.69 557 ALA A CA 1
ATOM 4201 C C . ALA A 1 557 ? 26.469 -19.312 -8.062 1 97.69 557 ALA A C 1
ATOM 4203 O O . ALA A 1 557 ? 27.188 -19.547 -7.082 1 97.69 557 ALA A O 1
ATOM 4204 N N . ASN A 1 558 ? 25.188 -19.406 -8.008 1 97.5 558 ASN A N 1
ATOM 4205 C CA . ASN A 1 558 ? 24.469 -19.781 -6.797 1 97.5 558 ASN A CA 1
ATOM 4206 C C . ASN A 1 558 ? 24.797 -21.219 -6.383 1 97.5 558 ASN A C 1
ATOM 4208 O O . ASN A 1 558 ? 24.875 -21.516 -5.191 1 97.5 558 ASN A O 1
ATOM 4212 N N . ALA A 1 559 ? 24.984 -22.094 -7.375 1 97.5 559 ALA A N 1
ATOM 4213 C CA . ALA A 1 559 ? 25.344 -23.484 -7.086 1 97.5 559 ALA A CA 1
ATOM 4214 C C . ALA A 1 559 ? 26.656 -23.562 -6.309 1 97.5 559 ALA A C 1
ATOM 4216 O O . ALA A 1 559 ? 26.797 -24.375 -5.391 1 97.5 559 ALA A O 1
ATOM 4217 N N . THR A 1 560 ? 27.531 -22.719 -6.691 1 97.5 560 THR A N 1
ATOM 4218 C CA . THR A 1 560 ? 28.812 -22.672 -6.008 1 97.5 560 THR A CA 1
ATOM 4219 C C . THR A 1 560 ? 28.641 -22.219 -4.562 1 97.5 560 THR A C 1
ATOM 4221 O O . THR A 1 560 ? 29.281 -22.766 -3.652 1 97.5 560 THR A O 1
ATOM 4224 N N . LEU A 1 561 ? 27.844 -21.234 -4.352 1 97.94 561 LEU A N 1
ATOM 4225 C CA . LEU A 1 561 ? 27.625 -20.734 -3.004 1 97.94 561 LEU A CA 1
ATOM 4226 C C . LEU A 1 561 ? 26.938 -21.781 -2.137 1 97.94 561 LEU A C 1
ATOM 4228 O O . LEU A 1 561 ? 27.25 -21.922 -0.955 1 97.94 561 LEU A O 1
ATOM 4232 N N . ILE A 1 562 ? 25.953 -22.5 -2.707 1 97.69 562 ILE A N 1
ATOM 4233 C CA . ILE A 1 562 ? 25.219 -23.547 -1.988 1 97.69 562 ILE A CA 1
ATOM 4234 C C . ILE A 1 562 ? 26.188 -24.625 -1.521 1 97.69 562 ILE A C 1
ATOM 4236 O O . ILE A 1 562 ? 26.109 -25.094 -0.379 1 97.69 562 ILE A O 1
ATOM 4240 N N . GLU A 1 563 ? 27.125 -24.984 -2.342 1 97.06 563 GLU A N 1
ATOM 4241 C CA . GLU A 1 563 ? 28.109 -26.016 -2.01 1 97.06 563 GLU A CA 1
ATOM 4242 C C . GLU A 1 563 ? 29.016 -25.562 -0.867 1 97.06 563 GLU A C 1
ATOM 4244 O O . GLU A 1 563 ? 29.312 -26.344 0.04 1 97.06 563 GLU A O 1
ATOM 4249 N N . HIS A 1 564 ? 29.438 -24.344 -0.917 1 97.12 564 HIS A N 1
ATOM 4250 C CA . HIS A 1 564 ? 30.297 -23.828 0.136 1 97.12 564 HIS A CA 1
ATOM 4251 C C . HIS A 1 564 ? 29.547 -23.719 1.457 1 97.12 564 HIS A C 1
ATOM 4253 O O . HIS A 1 564 ? 30.109 -23.969 2.523 1 97.12 564 HIS A O 1
ATOM 4259 N N . GLN A 1 565 ? 28.312 -23.297 1.417 1 97.69 565 GLN A N 1
ATOM 4260 C CA . GLN A 1 565 ? 27.484 -23.219 2.613 1 97.69 565 GLN A CA 1
ATOM 4261 C C . GLN A 1 565 ? 27.344 -24.578 3.287 1 97.69 565 GLN A C 1
ATOM 4263 O O . GLN A 1 565 ? 27.438 -24.688 4.512 1 97.69 565 GLN A O 1
ATOM 4268 N N . ALA A 1 566 ? 27.141 -25.609 2.52 1 97 566 ALA A N 1
ATOM 4269 C CA . ALA A 1 566 ? 26.938 -26.953 3.031 1 97 566 ALA A CA 1
ATOM 4270 C C . ALA A 1 566 ? 28.203 -27.5 3.693 1 97 566 ALA A C 1
ATOM 4272 O O . ALA A 1 566 ? 28.125 -28.375 4.562 1 97 566 ALA A O 1
ATOM 4273 N N . SER A 1 567 ? 29.344 -26.938 3.338 1 96.38 567 SER A N 1
ATOM 4274 C CA . SER A 1 567 ? 30.625 -27.453 3.824 1 96.38 567 SER A CA 1
ATOM 4275 C C . SER A 1 567 ? 30.984 -26.859 5.18 1 96.38 567 SER A C 1
ATOM 4277 O O . SER A 1 567 ? 31.859 -27.359 5.879 1 96.38 567 SER A O 1
ATOM 4279 N N . ILE A 1 568 ? 30.266 -25.844 5.652 1 97.25 568 ILE A N 1
ATOM 4280 C CA . ILE A 1 568 ? 30.578 -25.172 6.906 1 97.25 568 ILE A CA 1
ATOM 4281 C C . ILE A 1 568 ? 29.984 -25.938 8.07 1 97.25 568 ILE A C 1
ATOM 4283 O O . ILE A 1 568 ? 28.781 -26.266 8.07 1 97.25 568 ILE A O 1
ATOM 4287 N N . PRO A 1 569 ? 30.719 -26.203 9.094 1 97.19 569 PRO A N 1
ATOM 4288 C CA . PRO A 1 569 ? 30.25 -27 10.227 1 97.19 569 PRO A CA 1
ATOM 4289 C C . PRO A 1 569 ? 29.016 -26.391 10.898 1 97.19 569 PRO A C 1
ATOM 4291 O O . PRO A 1 569 ? 28.078 -27.109 11.258 1 97.19 569 PRO A O 1
ATOM 4294 N N . LEU A 1 570 ? 29 -25.109 11.047 1 97.31 570 LEU A N 1
ATOM 4295 C CA . LEU A 1 570 ? 27.844 -24.469 11.664 1 97.31 570 LEU A CA 1
ATOM 4296 C C . LEU A 1 570 ? 26.578 -24.766 10.875 1 97.31 570 LEU A C 1
ATOM 4298 O O . LEU A 1 570 ? 25.516 -25.031 11.461 1 97.31 570 LEU A O 1
ATOM 4302 N N . ALA A 1 571 ? 26.625 -24.703 9.562 1 97.5 571 ALA A N 1
ATOM 4303 C CA . ALA A 1 571 ? 25.484 -25 8.711 1 97.5 571 ALA A CA 1
ATOM 4304 C C . ALA A 1 571 ? 25.047 -26.453 8.867 1 97.5 571 ALA A C 1
ATOM 4306 O O . ALA A 1 571 ? 23.844 -26.75 8.812 1 97.5 571 ALA A O 1
ATOM 4307 N N . GLN A 1 572 ? 25.984 -27.312 9.086 1 96.31 572 GLN A N 1
ATOM 4308 C CA . GLN A 1 572 ? 25.688 -28.734 9.266 1 96.31 572 GLN A CA 1
ATOM 4309 C C . GLN A 1 572 ? 24.969 -28.984 10.586 1 96.31 572 GLN A C 1
ATOM 4311 O O . GLN A 1 572 ? 24.234 -29.969 10.727 1 96.31 572 GLN A O 1
ATOM 4316 N N . THR A 1 573 ? 25.219 -28.109 11.523 1 95.94 573 THR A N 1
ATOM 4317 C CA . THR A 1 573 ? 24.531 -28.219 12.805 1 95.94 573 THR A CA 1
ATOM 4318 C C . THR A 1 573 ? 23.062 -27.844 12.664 1 95.94 573 THR A C 1
ATOM 4320 O O . THR A 1 573 ? 22.219 -28.328 13.414 1 95.94 573 THR A O 1
ATOM 4323 N N . TRP A 1 574 ? 22.75 -27 11.758 1 95.31 574 TRP A N 1
ATOM 4324 C CA . TRP A 1 574 ? 21.359 -26.594 11.539 1 95.31 574 TRP A CA 1
ATOM 4325 C C . TRP A 1 574 ? 20.547 -27.703 10.906 1 95.31 574 TRP A C 1
ATOM 4327 O O . TRP A 1 574 ? 19.391 -27.922 11.258 1 95.31 574 TRP A O 1
ATOM 4337 N N . GLY A 1 575 ? 21.172 -28.422 9.93 1 93.94 575 GLY A N 1
ATOM 4338 C CA . GLY A 1 575 ? 20.5 -29.5 9.234 1 93.94 575 GLY A CA 1
ATOM 4339 C C . GLY A 1 575 ? 21.375 -30.172 8.188 1 93.94 575 GLY A C 1
ATOM 4340 O O . GLY A 1 575 ? 22.484 -29.719 7.922 1 93.94 575 GLY A O 1
ATOM 4341 N N . GLY A 1 576 ? 20.797 -31.203 7.605 1 93.94 576 GLY A N 1
ATOM 4342 C CA . GLY A 1 576 ? 21.516 -31.953 6.586 1 93.94 576 GLY A CA 1
ATOM 4343 C C . GLY A 1 576 ? 21.219 -31.484 5.176 1 93.94 576 GLY A C 1
ATOM 4344 O O . GLY A 1 576 ? 21.781 -32 4.207 1 93.94 576 GLY A O 1
ATOM 4345 N N . GLY A 1 577 ? 20.453 -30.531 5.016 1 95.06 577 GLY A N 1
ATOM 4346 C CA . GLY A 1 577 ? 20.078 -30.031 3.703 1 95.06 577 GLY A CA 1
ATOM 4347 C C . GLY A 1 577 ? 18.938 -30.812 3.062 1 95.06 577 GLY A C 1
ATOM 4348 O O . GLY A 1 577 ? 18.688 -30.672 1.866 1 95.06 577 GLY A O 1
ATOM 4349 N N . LEU A 1 578 ? 18.188 -31.609 3.824 1 95.81 578 LEU A N 1
ATOM 4350 C CA . LEU A 1 578 ? 17.203 -32.531 3.271 1 95.81 578 LEU A CA 1
ATOM 4351 C C . LEU A 1 578 ? 15.789 -31.984 3.467 1 95.81 578 LEU A C 1
ATOM 4353 O O . LEU A 1 578 ? 14.828 -32.531 2.928 1 95.81 578 LEU A O 1
ATOM 4357 N N . VAL A 1 579 ? 15.68 -30.984 4.195 1 96.25 579 VAL A N 1
ATOM 4358 C CA . VAL A 1 579 ? 14.391 -30.328 4.391 1 96.25 579 VAL A CA 1
ATOM 4359 C C . VAL A 1 579 ? 14.398 -28.953 3.701 1 96.25 579 VAL A C 1
ATOM 4361 O O . VAL A 1 579 ? 15.383 -28.219 3.779 1 96.25 579 VAL A O 1
ATOM 4364 N N . ALA A 1 580 ? 13.383 -28.672 2.975 1 95.88 580 ALA A N 1
ATOM 4365 C CA . ALA A 1 580 ? 13.297 -27.391 2.283 1 95.88 580 ALA A CA 1
ATOM 4366 C C . ALA A 1 580 ? 11.906 -26.781 2.438 1 95.88 580 ALA A C 1
ATOM 4368 O O . ALA A 1 580 ? 10.953 -27.469 2.801 1 95.88 580 ALA A O 1
ATOM 4369 N N . SER A 1 581 ? 11.844 -25.562 2.328 1 95.44 581 SER A N 1
ATOM 4370 C CA . SER A 1 581 ? 10.57 -24.859 2.33 1 95.44 581 SER A CA 1
ATOM 4371 C C . SER A 1 581 ? 10.438 -23.953 1.105 1 95.44 581 SER A C 1
ATOM 4373 O O . SER A 1 581 ? 11.438 -23.484 0.569 1 95.44 581 SER A O 1
ATOM 4375 N N . VAL A 1 582 ? 9.227 -23.812 0.578 1 93.5 582 VAL A N 1
ATOM 4376 C CA . VAL A 1 582 ? 8.922 -22.938 -0.549 1 93.5 582 VAL A CA 1
ATOM 4377 C C . VAL A 1 582 ? 7.871 -21.906 -0.132 1 93.5 582 VAL A C 1
ATOM 4379 O O . VAL A 1 582 ? 6.828 -22.266 0.419 1 93.5 582 VAL A O 1
ATOM 4382 N N . ASP A 1 583 ? 8.141 -20.641 -0.332 1 92.56 583 ASP A N 1
ATOM 4383 C CA . ASP A 1 583 ? 7.215 -19.547 -0.032 1 92.56 583 ASP A CA 1
ATOM 4384 C C . ASP A 1 583 ? 7.438 -18.375 -0.97 1 92.56 583 ASP A C 1
ATOM 4386 O O . ASP A 1 583 ? 8.445 -18.312 -1.681 1 92.56 583 ASP A O 1
ATOM 4390 N N . GLY A 1 584 ? 6.41 -17.531 -0.986 1 92.69 584 GLY A N 1
ATOM 4391 C CA . GLY A 1 584 ? 6.48 -16.422 -1.918 1 92.69 584 GLY A CA 1
ATOM 4392 C C . GLY A 1 584 ? 6.703 -15.086 -1.234 1 92.69 584 GLY A C 1
ATOM 4393 O O . GLY A 1 584 ? 6.137 -14.82 -0.171 1 92.69 584 GLY A O 1
ATOM 4394 N N . MET A 1 585 ? 7.645 -14.312 -1.811 1 94 585 MET A N 1
ATOM 4395 C CA . MET A 1 585 ? 7.82 -12.906 -1.445 1 94 585 MET A CA 1
ATOM 4396 C C . MET A 1 585 ? 7.211 -11.992 -2.5 1 94 585 MET A C 1
ATOM 4398 O O . MET A 1 585 ? 7.449 -12.172 -3.697 1 94 585 MET A O 1
ATOM 4402 N N . ARG A 1 586 ? 6.465 -11.055 -2.105 1 94.56 586 ARG A N 1
ATOM 4403 C CA . ARG A 1 586 ? 5.676 -10.258 -3.041 1 94.56 586 ARG A CA 1
ATOM 4404 C C . ARG A 1 586 ? 6.316 -8.898 -3.275 1 94.56 586 ARG A C 1
ATOM 4406 O O . ARG A 1 586 ? 6.859 -8.289 -2.348 1 94.56 586 ARG A O 1
ATOM 4413 N N . PHE A 1 587 ? 6.293 -8.391 -4.539 1 95.69 587 PHE A N 1
ATOM 4414 C CA . PHE A 1 587 ? 6.816 -7.098 -4.965 1 95.69 587 PHE A CA 1
ATOM 4415 C C . PHE A 1 587 ? 5.758 -6.305 -5.723 1 95.69 587 PHE A C 1
ATOM 4417 O O . PHE A 1 587 ? 5.039 -6.859 -6.555 1 95.69 587 PHE A O 1
ATOM 4424 N N . VAL A 1 588 ? 5.629 -5.062 -5.441 1 93.81 588 VAL A N 1
ATOM 4425 C CA . VAL A 1 588 ? 4.77 -4.18 -6.223 1 93.81 588 VAL A CA 1
ATOM 4426 C C . VAL A 1 588 ? 5.453 -3.828 -7.543 1 93.81 588 VAL A C 1
ATOM 4428 O O . VAL A 1 588 ? 6.66 -3.578 -7.578 1 93.81 588 VAL A O 1
ATOM 4431 N N . VAL A 1 589 ? 4.734 -3.91 -8.641 1 95.19 589 VAL A N 1
ATOM 4432 C CA . VAL A 1 589 ? 5.215 -3.518 -9.961 1 95.19 589 VAL A CA 1
ATOM 4433 C C . VAL A 1 589 ? 4.465 -2.277 -10.438 1 95.19 589 VAL A C 1
ATOM 4435 O O . VAL A 1 589 ? 3.398 -2.387 -11.055 1 95.19 589 VAL A O 1
ATOM 4438 N N . PRO A 1 590 ? 5.086 -1.123 -10.273 1 91.5 590 PRO A N 1
ATOM 4439 C CA . PRO A 1 590 ? 4.359 0.119 -10.555 1 91.5 590 PRO A CA 1
ATOM 4440 C C . PRO A 1 590 ? 4.297 0.443 -12.047 1 91.5 590 PRO A C 1
ATOM 4442 O O . PRO A 1 590 ? 3.504 1.292 -12.461 1 91.5 590 PRO A O 1
ATOM 4445 N N . VAL A 1 591 ? 5.09 -0.166 -12.945 1 92.75 591 VAL A N 1
ATOM 4446 C CA . VAL A 1 591 ? 5.102 0.076 -14.383 1 92.75 591 VAL A CA 1
ATOM 4447 C C . VAL A 1 591 ? 4.09 -0.843 -15.07 1 92.75 591 VAL A C 1
ATOM 4449 O O . VAL A 1 591 ? 3.77 -1.917 -14.555 1 92.75 591 VAL A O 1
ATOM 4452 N N . PRO A 1 592 ? 3.566 -0.409 -16.156 1 91.62 592 PRO A N 1
ATOM 4453 C CA . PRO A 1 592 ? 2.648 -1.295 -16.891 1 91.62 592 PRO A CA 1
ATOM 4454 C C . PRO A 1 592 ? 3.307 -2.604 -17.312 1 91.62 592 PRO A C 1
ATOM 4456 O O . PRO A 1 592 ? 4.391 -2.592 -17.891 1 91.62 592 PRO A O 1
ATOM 4459 N N . SER A 1 593 ? 2.703 -3.648 -16.938 1 93.44 593 SER A N 1
ATOM 4460 C CA . SER A 1 593 ? 3.234 -4.965 -17.266 1 93.44 593 SER A CA 1
ATOM 4461 C C . SER A 1 593 ? 2.119 -6 -17.375 1 93.44 593 SER A C 1
ATOM 4463 O O . SER A 1 593 ? 1.185 -6.004 -16.578 1 93.44 593 SER A O 1
ATOM 4465 N N . VAL A 1 594 ? 2.262 -6.84 -18.375 1 92.31 594 VAL A N 1
ATOM 4466 C CA . VAL A 1 594 ? 1.326 -7.941 -18.562 1 92.31 594 VAL A CA 1
ATOM 4467 C C . VAL A 1 594 ? 1.624 -9.047 -17.547 1 92.31 594 VAL A C 1
ATOM 4469 O O . VAL A 1 594 ? 0.782 -9.914 -17.297 1 92.31 594 VAL A O 1
ATOM 4472 N N . TYR A 1 595 ? 2.732 -8.953 -16.938 1 91.12 595 TYR A N 1
ATOM 4473 C CA . TYR A 1 595 ? 3.182 -9.992 -16.016 1 91.12 595 TYR A CA 1
ATOM 4474 C C . TYR A 1 595 ? 2.947 -9.57 -14.578 1 91.12 595 TYR A C 1
ATOM 4476 O O . TYR A 1 595 ? 3.566 -10.109 -13.656 1 91.12 595 TYR A O 1
ATOM 4484 N N . ALA A 1 596 ? 2.154 -8.586 -14.305 1 92.94 596 ALA A N 1
ATOM 4485 C CA . ALA A 1 596 ? 1.702 -8.156 -12.984 1 92.94 596 ALA A CA 1
ATOM 4486 C C . ALA A 1 596 ? 0.186 -8.289 -12.852 1 92.94 596 ALA A C 1
ATOM 4488 O O . ALA A 1 596 ? -0.544 -8.086 -13.828 1 92.94 596 ALA A O 1
ATOM 4489 N N . ARG A 1 597 ? -0.264 -8.758 -11.742 1 92.75 597 ARG A N 1
ATOM 4490 C CA . ARG A 1 597 ? -1.694 -8.906 -11.492 1 92.75 597 ARG A CA 1
ATOM 4491 C C . ARG A 1 597 ? -2.123 -8.102 -10.266 1 92.75 597 ARG A C 1
ATOM 4493 O O . ARG A 1 597 ? -1.335 -7.898 -9.344 1 92.75 597 ARG A O 1
ATOM 4500 N N . PRO A 1 598 ? -3.355 -7.645 -10.273 1 89.12 598 PRO A N 1
ATOM 4501 C CA . PRO A 1 598 ? -3.838 -6.848 -9.141 1 89.12 598 PRO A CA 1
ATOM 4502 C C . PRO A 1 598 ? -4.238 -7.707 -7.945 1 89.12 598 PRO A C 1
ATOM 4504 O O . PRO A 1 598 ? -4.727 -8.828 -8.117 1 89.12 598 PRO A O 1
ATOM 4507 N N . ASN A 1 599 ? -3.949 -7.285 -6.824 1 88.06 599 ASN A N 1
ATOM 4508 C CA . ASN A 1 599 ? -4.402 -7.785 -5.531 1 88.06 599 ASN A CA 1
ATOM 4509 C C . ASN A 1 599 ? -4.449 -6.676 -4.484 1 88.06 599 ASN A C 1
ATOM 4511 O O . ASN A 1 599 ? -3.412 -6.242 -3.986 1 88.06 599 ASN A O 1
ATOM 4515 N N . PRO A 1 600 ? -5.586 -6.223 -4.137 1 79.62 600 PRO A N 1
ATOM 4516 C CA . PRO A 1 600 ? -5.707 -5.051 -3.27 1 79.62 600 PRO A CA 1
ATOM 4517 C C . PRO A 1 600 ? -5.113 -5.281 -1.881 1 79.62 600 PRO A C 1
ATOM 4519 O O . PRO A 1 600 ? -4.676 -4.332 -1.226 1 79.62 600 PRO A O 1
ATOM 4522 N N . LYS A 1 601 ? -5.164 -6.461 -1.443 1 79.75 601 LYS A N 1
ATOM 4523 C CA . LYS A 1 601 ? -4.645 -6.758 -0.11 1 79.75 601 LYS A CA 1
ATOM 4524 C C . LYS A 1 601 ? -3.137 -6.531 -0.045 1 79.75 601 LYS A C 1
ATOM 4526 O O . LYS A 1 601 ? -2.623 -6.008 0.945 1 79.75 601 LYS A O 1
ATOM 4531 N N . TYR A 1 602 ? -2.469 -6.84 -1.146 1 82.44 602 TYR A N 1
ATOM 4532 C CA . TYR A 1 602 ? -1.012 -6.84 -1.075 1 82.44 602 TYR A CA 1
ATOM 4533 C C . TYR A 1 602 ? -0.427 -5.699 -1.901 1 82.44 602 TYR A C 1
ATOM 4535 O O . TYR A 1 602 ? 0.649 -5.188 -1.588 1 82.44 602 TYR A O 1
ATOM 4543 N N . PHE A 1 603 ? -1.11 -5.293 -2.992 1 85.12 603 PHE A N 1
ATOM 4544 C CA . PHE A 1 603 ? -0.48 -4.367 -3.924 1 85.12 603 PHE A CA 1
ATOM 4545 C C . PHE A 1 603 ? -1.248 -3.051 -3.984 1 85.12 603 PHE A C 1
ATOM 4547 O O . PHE A 1 603 ? -0.882 -2.146 -4.738 1 85.12 603 PHE A O 1
ATOM 4554 N N . GLY A 1 604 ? -2.334 -2.922 -3.246 1 78.12 604 GLY A N 1
ATOM 4555 C CA . GLY A 1 604 ? -3.15 -1.721 -3.332 1 78.12 604 GLY A CA 1
ATOM 4556 C C . GLY A 1 604 ? -3.801 -1.538 -4.691 1 78.12 604 GLY A C 1
ATOM 4557 O O . GLY A 1 604 ? -4.465 -2.447 -5.195 1 78.12 604 GLY A O 1
ATOM 4558 N N . ARG A 1 605 ? -3.504 -0.365 -5.34 1 78.62 605 ARG A N 1
ATOM 4559 C CA . ARG A 1 605 ? -4.102 -0.047 -6.629 1 78.62 605 ARG A CA 1
ATOM 4560 C C . ARG A 1 605 ? -3.199 -0.488 -7.777 1 78.62 605 ARG A C 1
ATOM 4562 O O . ARG A 1 605 ? -3.594 -0.43 -8.945 1 78.62 605 ARG A O 1
ATOM 4569 N N . ARG A 1 606 ? -2.07 -0.936 -7.422 1 85.75 606 ARG A N 1
ATOM 4570 C CA . ARG A 1 606 ? -1.106 -1.323 -8.445 1 85.75 606 ARG A CA 1
ATOM 4571 C C . ARG A 1 606 ? -1.054 -2.84 -8.602 1 85.75 606 ARG A C 1
ATOM 4573 O O . ARG A 1 606 ? -1.76 -3.566 -7.902 1 85.75 606 ARG A O 1
ATOM 4580 N N . GLY A 1 607 ? -0.344 -3.281 -9.633 1 91.69 607 GLY A N 1
ATOM 4581 C CA . GLY A 1 607 ? -0.106 -4.703 -9.805 1 91.69 607 GLY A CA 1
ATOM 4582 C C . GLY A 1 607 ? 1.176 -5.18 -9.148 1 91.69 607 GLY A C 1
ATOM 4583 O O . GLY A 1 607 ? 1.99 -4.367 -8.703 1 91.69 607 GLY A O 1
ATOM 4584 N N . GLY A 1 608 ? 1.237 -6.473 -9.047 1 94.69 608 GLY A N 1
ATOM 4585 C CA . GLY A 1 608 ? 2.438 -7 -8.414 1 94.69 608 GLY A CA 1
ATOM 4586 C C . GLY A 1 608 ? 2.801 -8.391 -8.898 1 94.69 608 GLY A C 1
ATOM 4587 O O . GLY A 1 608 ? 2.123 -8.953 -9.766 1 94.69 608 GLY A O 1
ATOM 4588 N N . ALA A 1 609 ? 3.992 -8.82 -8.477 1 95.5 609 ALA A N 1
ATOM 4589 C CA . ALA A 1 609 ? 4.539 -10.148 -8.773 1 95.5 609 ALA A CA 1
ATOM 4590 C C . ALA A 1 609 ? 5.066 -10.812 -7.504 1 95.5 609 ALA A C 1
ATOM 4592 O O . ALA A 1 609 ? 5.266 -10.148 -6.48 1 95.5 609 ALA A O 1
ATOM 4593 N N . THR A 1 610 ? 5.152 -12.133 -7.52 1 94.88 610 THR A N 1
ATOM 4594 C CA . THR A 1 610 ? 5.617 -12.914 -6.379 1 94.88 610 THR A CA 1
ATOM 4595 C C . THR A 1 610 ? 6.871 -13.711 -6.738 1 94.88 610 THR A C 1
ATOM 4597 O O . THR A 1 610 ? 6.941 -14.312 -7.809 1 94.88 610 THR A O 1
ATOM 4600 N N . TRP A 1 611 ? 7.91 -13.594 -5.961 1 95.56 611 TRP A N 1
ATOM 4601 C CA . TRP A 1 611 ? 9.109 -14.422 -6.062 1 95.56 611 TRP A CA 1
ATOM 4602 C C . TRP A 1 611 ? 8.977 -15.672 -5.203 1 95.56 611 TRP A C 1
ATOM 4604 O O . TRP A 1 611 ? 9.133 -15.617 -3.98 1 95.56 611 TRP A O 1
ATOM 4614 N N . LEU A 1 612 ? 8.641 -16.797 -5.816 1 94.25 612 LEU A N 1
ATOM 4615 C CA . LEU A 1 612 ? 8.602 -18.078 -5.125 1 94.25 612 LEU A CA 1
ATOM 4616 C C . LEU A 1 612 ? 10.008 -18.656 -4.988 1 94.25 612 LEU A C 1
ATOM 4618 O O . LEU A 1 612 ? 10.648 -18.984 -5.992 1 94.25 612 LEU A O 1
ATOM 4622 N N . ASN A 1 613 ? 10.461 -18.703 -3.764 1 95.06 613 ASN A N 1
ATOM 4623 C CA . ASN A 1 613 ? 11.828 -19.172 -3.584 1 95.06 613 ASN A CA 1
ATOM 4624 C C . ASN A 1 613 ? 11.898 -20.312 -2.557 1 95.06 613 ASN A C 1
ATOM 4626 O O . ASN A 1 613 ? 11.047 -20.406 -1.678 1 95.06 613 ASN A O 1
ATOM 4630 N N . MET A 1 614 ? 12.875 -21.156 -2.719 1 96 614 MET A N 1
ATOM 4631 C CA . MET A 1 614 ? 13.086 -22.344 -1.903 1 96 614 MET A CA 1
ATOM 4632 C C . MET A 1 614 ? 14.352 -22.219 -1.065 1 96 614 MET A C 1
ATOM 4634 O O . MET A 1 614 ? 15.391 -21.781 -1.563 1 96 614 MET A O 1
ATOM 4638 N N . ILE A 1 615 ? 14.25 -22.516 0.217 1 97.12 615 ILE A N 1
ATOM 4639 C CA . ILE A 1 615 ? 15.391 -22.5 1.126 1 97.12 615 ILE A CA 1
ATOM 4640 C C . ILE A 1 615 ? 15.484 -23.828 1.866 1 97.12 615 ILE A C 1
ATOM 4642 O O . ILE A 1 615 ? 14.461 -24.422 2.213 1 97.12 615 ILE A O 1
ATOM 4646 N N . ASN A 1 616 ? 16.641 -24.344 2.068 1 97.38 616 ASN A N 1
ATOM 4647 C CA . ASN A 1 616 ? 16.797 -25.594 2.812 1 97.38 616 ASN A CA 1
ATOM 4648 C C . ASN A 1 616 ? 17.125 -25.328 4.281 1 97.38 616 ASN A C 1
ATOM 4650 O O . ASN A 1 616 ? 17.172 -24.172 4.715 1 97.38 616 ASN A O 1
ATOM 4654 N N . ASP A 1 617 ? 17.297 -26.359 5.082 1 96.81 617 ASP A N 1
ATOM 4655 C CA . ASP A 1 617 ? 17.484 -26.25 6.527 1 96.81 617 ASP A CA 1
ATOM 4656 C C . ASP A 1 617 ? 18.906 -25.812 6.875 1 96.81 617 ASP A C 1
ATOM 4658 O O . ASP A 1 617 ? 19.203 -25.547 8.039 1 96.81 617 ASP A O 1
ATOM 4662 N N . GLN A 1 618 ? 19.781 -25.656 5.879 1 97.25 618 GLN A N 1
ATOM 4663 C CA . GLN A 1 618 ? 21.109 -25.094 6.082 1 97.25 618 GLN A CA 1
ATOM 4664 C C . GLN A 1 618 ? 21.125 -23.594 5.734 1 97.25 618 GLN A C 1
ATOM 4666 O O . GLN A 1 618 ? 22.203 -23.016 5.555 1 97.25 618 GLN A O 1
ATOM 4671 N N . ALA A 1 619 ? 19.969 -23.031 5.504 1 96.94 619 ALA A N 1
ATOM 4672 C CA . ALA A 1 619 ? 19.734 -21.609 5.246 1 96.94 619 ALA A CA 1
ATOM 4673 C C . ALA A 1 619 ? 20.281 -21.203 3.881 1 96.94 619 ALA A C 1
ATOM 4675 O O . ALA A 1 619 ? 20.734 -20.078 3.701 1 96.94 619 ALA A O 1
ATOM 4676 N N . ALA A 1 620 ? 20.312 -22.125 2.971 1 96.81 620 ALA A N 1
ATOM 4677 C CA . ALA A 1 620 ? 20.75 -21.828 1.606 1 96.81 620 ALA A CA 1
ATOM 4678 C C . ALA A 1 620 ? 19.562 -21.75 0.657 1 96.81 620 ALA A C 1
ATOM 4680 O O . ALA A 1 620 ? 18.688 -22.625 0.665 1 96.81 620 ALA A O 1
ATOM 4681 N N . GLY A 1 621 ? 19.547 -20.625 -0.121 1 97.12 621 GLY A N 1
ATOM 4682 C CA . GLY A 1 621 ? 18.547 -20.547 -1.169 1 97.12 621 GLY A CA 1
ATOM 4683 C C . GLY A 1 621 ? 18.844 -21.438 -2.359 1 97.12 621 GLY A C 1
ATOM 4684 O O . GLY A 1 621 ? 19.875 -21.266 -3.021 1 97.12 621 GLY A O 1
ATOM 4685 N N . LEU A 1 622 ? 17.953 -22.328 -2.678 1 96.75 622 LEU A N 1
ATOM 4686 C CA . LEU A 1 622 ? 18.203 -23.344 -3.686 1 96.75 622 LEU A CA 1
ATOM 4687 C C . LEU A 1 622 ? 17.703 -22.891 -5.055 1 96.75 622 LEU A C 1
ATOM 4689 O O . LEU A 1 622 ? 18.047 -23.516 -6.07 1 96.75 622 LEU A O 1
ATOM 4693 N N . GLY A 1 623 ? 16.938 -21.922 -5.078 1 92.56 623 GLY A N 1
ATOM 4694 C CA . GLY A 1 623 ? 16.391 -21.406 -6.328 1 92.56 623 GLY A CA 1
ATOM 4695 C C . GLY A 1 623 ? 15.039 -20.75 -6.156 1 92.56 623 GLY A C 1
ATOM 4696 O O . GLY A 1 623 ? 14.508 -20.672 -5.047 1 92.56 623 GLY A O 1
ATOM 4697 N N . GLY A 1 624 ? 14.539 -20.203 -7.219 1 91.75 624 GLY A N 1
ATOM 4698 C CA . GLY A 1 624 ? 13.242 -19.547 -7.176 1 91.75 624 GLY A CA 1
ATOM 4699 C C . GLY A 1 624 ? 12.711 -19.172 -8.547 1 91.75 624 GLY A C 1
ATOM 4700 O O . GLY A 1 624 ? 13.422 -19.312 -9.547 1 91.75 624 GLY A O 1
ATOM 4701 N N . LYS A 1 625 ? 11.422 -18.797 -8.562 1 91.88 625 LYS A N 1
ATOM 4702 C CA . LYS A 1 625 ? 10.719 -18.422 -9.789 1 91.88 625 LYS A CA 1
ATOM 4703 C C . LYS A 1 625 ? 9.812 -17.219 -9.539 1 91.88 625 LYS A C 1
ATOM 4705 O O . LYS A 1 625 ? 9.172 -17.125 -8.492 1 91.88 625 LYS A O 1
ATOM 4710 N N . VAL A 1 626 ? 9.82 -16.328 -10.57 1 93.5 626 VAL A N 1
ATOM 4711 C CA . VAL A 1 626 ? 8.945 -15.164 -10.461 1 93.5 626 VAL A CA 1
ATOM 4712 C C . VAL A 1 626 ? 7.605 -15.461 -11.133 1 93.5 626 VAL A C 1
ATOM 4714 O O . VAL A 1 626 ? 7.566 -15.93 -12.273 1 93.5 626 VAL A O 1
ATOM 4717 N N . VAL A 1 627 ? 6.559 -15.258 -10.414 1 93.12 627 VAL A N 1
ATOM 4718 C CA . VAL A 1 627 ? 5.223 -15.508 -10.953 1 93.12 627 VAL A CA 1
ATOM 4719 C C . VAL A 1 627 ? 4.383 -14.242 -10.867 1 93.12 627 VAL A C 1
ATOM 4721 O O . VAL A 1 627 ? 4.613 -13.391 -10 1 93.12 627 VAL A O 1
ATOM 4724 N N . ALA A 1 628 ? 3.424 -14.133 -11.758 1 91.31 628 ALA A N 1
ATOM 4725 C CA . ALA A 1 628 ? 2.584 -12.938 -11.82 1 91.31 628 ALA A CA 1
ATOM 4726 C C . ALA A 1 628 ? 1.53 -12.953 -10.719 1 91.31 628 ALA A C 1
ATOM 4728 O O . ALA A 1 628 ? 0.884 -13.977 -10.477 1 91.31 628 ALA A O 1
ATOM 4729 N N . GLY A 1 629 ? 1.375 -11.859 -10.039 1 90.62 629 GLY A N 1
ATOM 4730 C CA . GLY A 1 629 ? 0.348 -11.711 -9.016 1 90.62 629 GLY A CA 1
ATOM 4731 C C . GLY A 1 629 ? 0.605 -12.555 -7.785 1 90.62 629 GLY A C 1
ATOM 4732 O O . GLY A 1 629 ? 1.719 -12.57 -7.254 1 90.62 629 GLY A O 1
ATOM 4733 N N . THR A 1 630 ? -0.502 -13.094 -7.281 1 86.06 630 THR A N 1
ATOM 4734 C CA . THR A 1 630 ? -0.439 -13.93 -6.082 1 86.06 630 THR A CA 1
ATOM 4735 C C . THR A 1 630 ? -1.157 -15.258 -6.305 1 86.06 630 THR A C 1
ATOM 4737 O O . THR A 1 630 ? -2.104 -15.586 -5.586 1 86.06 630 THR A O 1
ATOM 4740 N N . PRO A 1 631 ? -0.609 -16.016 -7.234 1 81.31 631 PRO A N 1
ATOM 4741 C CA . PRO A 1 631 ? -1.226 -17.328 -7.438 1 81.31 631 PRO A CA 1
ATOM 4742 C C . PRO A 1 631 ? -1.004 -18.281 -6.258 1 81.31 631 PRO A C 1
ATOM 4744 O O . PRO A 1 631 ? -0.154 -18.016 -5.402 1 81.31 631 PRO A O 1
ATOM 4747 N N . ARG A 1 632 ? -1.831 -19.281 -6.258 1 76.81 632 ARG A N 1
ATOM 4748 C CA . ARG A 1 632 ? -1.595 -20.312 -5.254 1 76.81 632 ARG A CA 1
ATOM 4749 C C . ARG A 1 632 ? -0.224 -20.953 -5.438 1 76.81 632 ARG A C 1
ATOM 4751 O O . ARG A 1 632 ? 0.137 -21.359 -6.547 1 76.81 632 ARG A O 1
ATOM 4758 N N . ASP A 1 633 ? 0.47 -21.062 -4.535 1 73.94 633 ASP A N 1
ATOM 4759 C CA . ASP A 1 633 ? 1.841 -21.562 -4.574 1 73.94 633 ASP A CA 1
ATOM 4760 C C . ASP A 1 633 ? 1.885 -23.016 -5.047 1 73.94 633 ASP A C 1
ATOM 4762 O O . ASP A 1 633 ? 2.867 -23.438 -5.656 1 73.94 633 ASP A O 1
ATOM 4766 N N . SER A 1 634 ? 0.829 -23.703 -4.789 1 76.19 634 SER A N 1
ATOM 4767 C CA . SER A 1 634 ? 0.78 -25.125 -5.09 1 76.19 634 SER A CA 1
ATOM 4768 C C . SER A 1 634 ? 0.933 -25.375 -6.59 1 76.19 634 SER A C 1
ATOM 4770 O O . SER A 1 634 ? 1.41 -26.438 -7 1 76.19 634 SER A O 1
ATOM 4772 N N . LEU A 1 635 ? 0.693 -24.438 -7.293 1 78.5 635 LEU A N 1
ATOM 4773 C CA . LEU A 1 635 ? 0.75 -24.594 -8.742 1 78.5 635 LEU A CA 1
ATOM 4774 C C . LEU A 1 635 ? 2.195 -24.625 -9.234 1 78.5 635 LEU A C 1
ATOM 4776 O O . LEU A 1 635 ? 2.488 -25.188 -10.281 1 78.5 635 LEU A O 1
ATOM 4780 N N . TYR A 1 636 ? 3.055 -24.031 -8.414 1 88.56 636 TYR A N 1
ATOM 4781 C CA . TYR A 1 636 ? 4.402 -23.828 -8.938 1 88.56 636 TYR A CA 1
ATOM 4782 C C . TYR A 1 636 ? 5.43 -24.562 -8.086 1 88.56 636 TYR A C 1
ATOM 4784 O O . TYR A 1 636 ? 6.617 -24.594 -8.414 1 88.56 636 TYR A O 1
ATOM 4792 N N . VAL A 1 637 ? 5.027 -25.188 -7.039 1 89.12 637 VAL A N 1
ATOM 4793 C CA . VAL A 1 637 ? 5.945 -25.781 -6.074 1 89.12 637 VAL A CA 1
ATOM 4794 C C . VAL A 1 637 ? 6.805 -26.844 -6.762 1 89.12 637 VAL A C 1
ATOM 4796 O O . VAL A 1 637 ? 8.023 -26.875 -6.594 1 89.12 637 VAL A O 1
ATOM 4799 N N . LEU A 1 638 ? 6.172 -27.703 -7.523 1 90.62 638 LEU A N 1
ATOM 4800 C CA . LEU A 1 638 ? 6.902 -28.781 -8.188 1 90.62 638 LEU A CA 1
ATOM 4801 C C . LEU A 1 638 ? 7.879 -28.203 -9.219 1 90.62 638 LEU A C 1
ATOM 4803 O O . LEU A 1 638 ? 8.969 -28.75 -9.414 1 90.62 638 LEU A O 1
ATOM 4807 N N . ASP A 1 639 ? 7.469 -27.156 -9.852 1 90.69 639 ASP A N 1
ATOM 4808 C CA . ASP A 1 639 ? 8.367 -26.516 -10.797 1 90.69 639 ASP A CA 1
ATOM 4809 C C . ASP A 1 639 ? 9.609 -25.969 -10.094 1 90.69 639 ASP A C 1
ATOM 4811 O O . ASP A 1 639 ? 10.727 -26.109 -10.602 1 90.69 639 ASP A O 1
ATOM 4815 N N . VAL A 1 640 ? 9.453 -25.344 -8.984 1 91.69 640 VAL A N 1
ATOM 4816 C CA . VAL A 1 640 ? 10.555 -24.781 -8.219 1 91.69 640 VAL A CA 1
ATOM 4817 C C . VAL A 1 640 ? 11.477 -25.891 -7.727 1 91.69 640 VAL A C 1
ATOM 4819 O O . VAL A 1 640 ? 12.703 -25.734 -7.719 1 91.69 640 VAL A O 1
ATOM 4822 N N . LEU A 1 641 ? 10.914 -27.031 -7.398 1 92.12 641 LEU A N 1
ATOM 4823 C CA . LEU A 1 641 ? 11.68 -28.156 -6.875 1 92.12 641 LEU A CA 1
ATOM 4824 C C . LEU A 1 641 ? 12.555 -28.766 -7.961 1 92.12 641 LEU A C 1
ATOM 4826 O O . LEU A 1 641 ? 13.688 -29.172 -7.699 1 92.12 641 LEU A O 1
ATOM 4830 N N . TYR A 1 642 ? 12.016 -28.797 -9.156 1 90.5 642 TYR A N 1
ATOM 4831 C CA . TYR A 1 642 ? 12.766 -29.422 -10.242 1 90.5 642 TYR A CA 1
ATOM 4832 C C . TYR A 1 642 ? 13.766 -28.438 -10.844 1 90.5 642 TYR A C 1
ATOM 4834 O O . TYR A 1 642 ? 14.727 -28.844 -11.5 1 90.5 642 TYR A O 1
ATOM 4842 N N . ASP A 1 643 ? 13.594 -27.156 -10.555 1 89.12 643 ASP A N 1
ATOM 4843 C CA . ASP A 1 643 ? 14.492 -26.141 -11.086 1 89.12 643 ASP A CA 1
ATOM 4844 C C . ASP A 1 643 ? 15.508 -25.703 -10.031 1 89.12 643 ASP A C 1
ATOM 4846 O O . ASP A 1 643 ? 15.922 -24.547 -10 1 89.12 643 ASP A O 1
ATOM 4850 N N . ARG A 1 644 ? 15.914 -26.547 -9.242 1 92 644 ARG A N 1
ATOM 4851 C CA . ARG A 1 644 ? 16.891 -26.234 -8.195 1 92 644 ARG A CA 1
ATOM 4852 C C . ARG A 1 644 ? 18.25 -25.922 -8.789 1 92 644 ARG A C 1
ATOM 4854 O O . ARG A 1 644 ? 18.672 -26.562 -9.758 1 92 644 ARG A O 1
ATOM 4861 N N . ASP A 1 645 ? 18.969 -24.984 -8.227 1 93.81 645 ASP A N 1
ATOM 4862 C CA . ASP A 1 645 ? 20.281 -24.562 -8.719 1 93.81 645 ASP A CA 1
ATOM 4863 C C . ASP A 1 645 ? 21.375 -25.531 -8.273 1 93.81 645 ASP A C 1
ATOM 4865 O O . ASP A 1 645 ? 22.391 -25.688 -8.953 1 93.81 645 ASP A O 1
ATOM 4869 N N . GLY A 1 646 ? 21.203 -26.094 -7.133 1 92.75 646 GLY A N 1
ATOM 4870 C CA . GLY A 1 646 ? 22.188 -27 -6.555 1 92.75 646 GLY A CA 1
ATOM 4871 C C . GLY A 1 646 ? 21.766 -27.531 -5.199 1 92.75 646 GLY A C 1
ATOM 4872 O O . GLY A 1 646 ? 20.609 -27.406 -4.797 1 92.75 646 GLY A O 1
ATOM 4873 N N . GLY A 1 647 ? 22.719 -28.281 -4.645 1 91.31 647 GLY A N 1
ATOM 4874 C CA . GLY A 1 647 ? 22.438 -28.875 -3.344 1 91.31 647 GLY A CA 1
ATOM 4875 C C . GLY A 1 647 ? 21.781 -30.234 -3.436 1 91.31 647 GLY A C 1
ATOM 4876 O O . GLY A 1 647 ? 21.438 -30.688 -4.527 1 91.31 647 GLY A O 1
ATOM 4877 N N . LYS A 1 648 ? 21.594 -30.75 -2.273 1 93.19 648 LYS A N 1
ATOM 4878 C CA . LYS A 1 648 ? 20.938 -32.062 -2.201 1 93.19 648 LYS A CA 1
ATOM 4879 C C . LYS A 1 648 ? 19.438 -31.953 -2.459 1 93.19 648 LYS A C 1
ATOM 4881 O O . LYS A 1 648 ? 18.844 -30.906 -2.184 1 93.19 648 LYS A O 1
ATOM 4886 N N . ARG A 1 649 ? 18.984 -33 -3.031 1 93.56 649 ARG A N 1
ATOM 4887 C CA . ARG A 1 649 ? 17.547 -33.062 -3.234 1 93.56 649 ARG A CA 1
ATOM 4888 C C . ARG A 1 649 ? 16.797 -33.156 -1.903 1 93.56 649 ARG A C 1
ATOM 4890 O O . ARG A 1 649 ? 17.062 -34.094 -1.124 1 93.56 649 ARG A O 1
ATOM 4897 N N . PRO A 1 650 ? 15.922 -32.25 -1.659 1 94.81 650 PRO A N 1
ATOM 4898 C CA . PRO A 1 650 ? 15.195 -32.312 -0.39 1 94.81 650 PRO A CA 1
ATOM 4899 C C . PRO A 1 650 ? 14.266 -33.531 -0.305 1 94.81 650 PRO A C 1
ATOM 4901 O O . PRO A 1 650 ? 13.688 -33.938 -1.314 1 94.81 650 PRO A O 1
ATOM 4904 N N . GLU A 1 651 ? 14.07 -34 0.84 1 94.94 651 GLU A N 1
ATOM 4905 C CA . GLU A 1 651 ? 13.164 -35.125 1.089 1 94.94 651 GLU A CA 1
ATOM 4906 C C . GLU A 1 651 ? 11.805 -34.625 1.576 1 94.94 651 GLU A C 1
ATOM 4908 O O . GLU A 1 651 ? 10.773 -35.219 1.266 1 94.94 651 GLU A O 1
ATOM 4913 N N . MET A 1 652 ? 11.891 -33.625 2.281 1 95.5 652 MET A N 1
ATOM 4914 C CA . MET A 1 652 ? 10.664 -33.062 2.842 1 95.5 652 MET A CA 1
ATOM 4915 C C . MET A 1 652 ? 10.508 -31.594 2.432 1 95.5 652 MET A C 1
ATOM 4917 O O . MET A 1 652 ? 11.484 -30.844 2.406 1 95.5 652 MET A O 1
ATOM 4921 N N . ILE A 1 653 ? 9.25 -31.297 2.057 1 94.06 653 ILE A N 1
ATOM 4922 C CA . ILE A 1 653 ? 8.984 -29.938 1.598 1 94.06 653 ILE A CA 1
ATOM 4923 C C . ILE A 1 653 ? 7.914 -29.297 2.482 1 94.06 653 ILE A C 1
ATOM 4925 O O . ILE A 1 653 ? 6.805 -29.812 2.605 1 94.06 653 ILE A O 1
ATOM 4929 N N . VAL A 1 654 ? 8.258 -28.156 3.088 1 93.38 654 VAL A N 1
ATOM 4930 C CA . VAL A 1 654 ? 7.34 -27.422 3.943 1 93.38 654 VAL A CA 1
ATOM 4931 C C . VAL A 1 654 ? 6.777 -26.219 3.182 1 93.38 654 VAL A C 1
ATOM 4933 O O . VAL A 1 654 ? 7.52 -25.5 2.51 1 93.38 654 VAL A O 1
ATOM 4936 N N . THR A 1 655 ? 5.434 -26.062 3.148 1 89.5 655 THR A N 1
ATOM 4937 C CA . THR A 1 655 ? 4.789 -24.906 2.529 1 89.5 655 THR A CA 1
ATOM 4938 C C . THR A 1 655 ? 3.734 -24.312 3.459 1 89.5 655 THR A C 1
ATOM 4940 O O . THR A 1 655 ? 3.416 -24.891 4.496 1 89.5 655 THR A O 1
ATOM 4943 N N . ASP A 1 656 ? 3.24 -23.094 3.096 1 80.5 656 ASP A N 1
ATOM 4944 C CA . ASP A 1 656 ? 2.154 -22.469 3.854 1 80.5 656 ASP A CA 1
ATOM 4945 C C . ASP A 1 656 ? 0.807 -23.078 3.469 1 80.5 656 ASP A C 1
ATOM 4947 O O . ASP A 1 656 ? 0.729 -23.906 2.561 1 80.5 656 ASP A O 1
ATOM 4951 N N . THR A 1 657 ? -0.26 -22.641 4.195 1 63.12 657 THR A N 1
ATOM 4952 C CA . THR A 1 657 ? -1.598 -23.219 4.098 1 63.12 657 THR A CA 1
ATOM 4953 C C . THR A 1 657 ? -2.188 -22.984 2.711 1 63.12 657 THR A C 1
ATOM 4955 O O . THR A 1 657 ? -2.889 -23.844 2.174 1 63.12 657 THR A O 1
ATOM 4958 N N . ALA A 1 658 ? -2.041 -21.828 2.168 1 58.97 658 ALA A N 1
ATOM 4959 C CA . ALA A 1 658 ? -2.727 -21.469 0.929 1 58.97 658 ALA A CA 1
ATOM 4960 C C . ALA A 1 658 ? -2.328 -22.406 -0.211 1 58.97 658 ALA A C 1
ATOM 4962 O O . ALA A 1 658 ? -2.998 -22.453 -1.246 1 58.97 658 ALA A O 1
ATOM 4963 N N . SER A 1 659 ? -1.496 -23.281 0.018 1 55.75 659 SER A N 1
ATOM 4964 C CA . SER A 1 659 ? -0.904 -24.047 -1.073 1 55.75 659 SER A CA 1
ATOM 4965 C C . SER A 1 659 ? -1.486 -25.453 -1.139 1 55.75 659 SER A C 1
ATOM 4967 O O . SER A 1 659 ? -1.103 -26.25 -1.997 1 55.75 659 SER A O 1
ATOM 4969 N N . TYR A 1 660 ? -2.611 -25.672 -0.495 1 67.12 660 TYR A N 1
ATOM 4970 C CA . TYR A 1 660 ? -2.947 -27.078 -0.376 1 67.12 660 TYR A CA 1
ATOM 4971 C C . TYR A 1 660 ? -4.023 -27.469 -1.381 1 67.12 660 TYR A C 1
ATOM 4973 O O . TYR A 1 660 ? -4.949 -26.703 -1.643 1 67.12 660 TYR A O 1
ATOM 4981 N N . SER A 1 661 ? -3.643 -28.531 -2.127 1 81.44 661 SER A N 1
ATOM 4982 C CA . SER A 1 661 ? -4.59 -29.297 -2.928 1 81.44 661 SER A CA 1
ATOM 4983 C C . SER A 1 661 ? -4.281 -30.781 -2.871 1 81.44 661 SER A C 1
ATOM 4985 O O . SER A 1 661 ? -3.117 -31.172 -2.758 1 81.44 661 SER A O 1
ATOM 4987 N N . ASP A 1 662 ? -5.301 -31.656 -2.912 1 89.38 662 ASP A N 1
ATOM 4988 C CA . ASP A 1 662 ? -5.117 -33.094 -2.867 1 89.38 662 ASP A CA 1
ATOM 4989 C C . ASP A 1 662 ? -4.301 -33.594 -4.062 1 89.38 662 ASP A C 1
ATOM 4991 O O . ASP A 1 662 ? -3.502 -34.5 -3.941 1 89.38 662 ASP A O 1
ATOM 4995 N N . ILE A 1 663 ? -4.5 -32.938 -5.145 1 91.06 663 ILE A N 1
ATOM 4996 C CA . ILE A 1 663 ? -3.777 -33.312 -6.355 1 91.06 663 ILE A CA 1
ATOM 4997 C C . ILE A 1 663 ? -2.285 -33.062 -6.164 1 91.06 663 ILE A C 1
ATOM 4999 O O . ILE A 1 663 ? -1.45 -33.875 -6.531 1 91.06 663 ILE A O 1
ATOM 5003 N N . VAL A 1 664 ? -1.955 -31.969 -5.559 1 90.88 664 VAL A N 1
ATOM 5004 C CA . VAL A 1 664 ? -0.557 -31.609 -5.355 1 90.88 664 VAL A CA 1
ATOM 5005 C C . VAL A 1 664 ? 0.083 -32.562 -4.348 1 90.88 664 VAL A C 1
ATOM 5007 O O . VAL A 1 664 ? 1.25 -32.938 -4.488 1 90.88 664 VAL A O 1
ATOM 5010 N N . PHE A 1 665 ? -0.667 -32.969 -3.344 1 92.38 665 PHE A N 1
ATOM 5011 C CA . PHE A 1 665 ? -0.187 -34 -2.41 1 92.38 665 PHE A CA 1
ATOM 5012 C C . PHE A 1 665 ? 0.189 -35.281 -3.148 1 92.38 665 PHE A C 1
ATOM 5014 O O . PHE A 1 665 ? 1.226 -35.875 -2.865 1 92.38 665 PHE A O 1
ATOM 5021 N N . GLY A 1 666 ? -0.729 -35.594 -4.012 1 94.75 666 GLY A N 1
ATOM 5022 C CA . GLY A 1 666 ? -0.487 -36.781 -4.789 1 94.75 666 GLY A CA 1
ATOM 5023 C C . GLY A 1 666 ? 0.737 -36.688 -5.68 1 94.75 666 GLY A C 1
ATOM 5024 O O . GLY A 1 666 ? 1.583 -37.594 -5.684 1 94.75 666 GLY A O 1
ATOM 5025 N N . LEU A 1 667 ? 0.852 -35.594 -6.418 1 94.19 667 LEU A N 1
ATOM 5026 C CA . LEU A 1 667 ? 1.953 -35.438 -7.355 1 94.19 667 LEU A CA 1
ATOM 5027 C C . LEU A 1 667 ? 3.287 -35.344 -6.621 1 94.19 667 LEU A C 1
ATOM 5029 O O . LEU A 1 667 ? 4.281 -35.938 -7.078 1 94.19 667 LEU A O 1
ATOM 5033 N N . LEU A 1 668 ? 3.35 -34.656 -5.535 1 94.06 668 LEU A N 1
ATOM 5034 C CA . LEU A 1 668 ? 4.586 -34.531 -4.773 1 94.06 668 LEU A CA 1
ATOM 5035 C C . LEU A 1 668 ? 5.004 -35.906 -4.207 1 94.06 668 LEU A C 1
ATOM 5037 O O . LEU A 1 668 ? 6.18 -36.25 -4.246 1 94.06 668 LEU A O 1
ATOM 5041 N N . THR A 1 669 ? 4.062 -36.625 -3.705 1 94.81 669 THR A N 1
ATOM 5042 C CA . THR A 1 669 ? 4.355 -37.938 -3.162 1 94.81 669 THR A CA 1
ATOM 5043 C C . THR A 1 669 ? 4.855 -38.875 -4.258 1 94.81 669 THR A C 1
ATOM 5045 O O . THR A 1 669 ? 5.812 -39.625 -4.055 1 94.81 669 THR A O 1
ATOM 5048 N N . LEU A 1 670 ? 4.145 -38.812 -5.371 1 95.62 670 LEU A N 1
ATOM 5049 C CA . LEU A 1 670 ? 4.547 -39.625 -6.504 1 95.62 670 LEU A CA 1
ATOM 5050 C C . LEU A 1 670 ? 5.941 -39.25 -6.988 1 95.62 670 LEU A C 1
ATOM 5052 O O . LEU A 1 670 ? 6.688 -40.094 -7.477 1 95.62 670 LEU A O 1
ATOM 5056 N N . ALA A 1 671 ? 6.273 -38 -6.891 1 94.81 671 ALA A N 1
ATOM 5057 C CA . ALA A 1 671 ? 7.582 -37.5 -7.316 1 94.81 671 ALA A CA 1
ATOM 5058 C C . ALA A 1 671 ? 8.656 -37.844 -6.281 1 94.81 671 ALA A C 1
ATOM 5060 O O . ALA A 1 671 ? 9.836 -37.531 -6.484 1 94.81 671 ALA A O 1
ATOM 5061 N N . GLY A 1 672 ? 8.266 -38.344 -5.152 1 93.19 672 GLY A N 1
ATOM 5062 C CA . GLY A 1 672 ? 9.227 -38.781 -4.156 1 93.19 672 GLY A CA 1
ATOM 5063 C C . GLY A 1 672 ? 9.469 -37.781 -3.049 1 93.19 672 GLY A C 1
ATOM 5064 O O . GLY A 1 672 ? 10.445 -37.906 -2.309 1 93.19 672 GLY A O 1
ATOM 5065 N N . PHE A 1 673 ? 8.68 -36.781 -2.896 1 94.19 673 PHE A N 1
ATOM 5066 C CA . PHE A 1 673 ? 8.828 -35.781 -1.856 1 94.19 673 PHE A CA 1
ATOM 5067 C C . PHE A 1 673 ? 7.809 -36 -0.746 1 94.19 673 PHE A C 1
ATOM 5069 O O . PHE A 1 673 ? 6.66 -36.344 -1.012 1 94.19 673 PHE A O 1
ATOM 5076 N N . ALA A 1 674 ? 8.219 -35.812 0.465 1 94.19 674 ALA A N 1
ATOM 5077 C CA . ALA A 1 674 ? 7.273 -35.75 1.577 1 94.19 674 ALA A CA 1
ATOM 5078 C C . ALA A 1 674 ? 6.707 -34.344 1.738 1 94.19 674 ALA A C 1
ATOM 5080 O O . ALA A 1 674 ? 7.426 -33.438 2.133 1 94.19 674 ALA A O 1
ATOM 5081 N N . TYR A 1 675 ? 5.477 -34.281 1.378 1 92.56 675 TYR A N 1
ATOM 5082 C CA . TYR A 1 675 ? 4.824 -32.969 1.426 1 92.56 675 TYR A CA 1
ATOM 5083 C C . TYR A 1 675 ? 4.312 -32.656 2.83 1 92.56 675 TYR A C 1
ATOM 5085 O O . TYR A 1 675 ? 3.512 -33.406 3.383 1 92.56 675 TYR A O 1
ATOM 5093 N N . ALA A 1 676 ? 4.797 -31.531 3.408 1 92.25 676 ALA A N 1
ATOM 5094 C CA . ALA A 1 676 ? 4.461 -31.188 4.789 1 92.25 676 ALA A CA 1
ATOM 5095 C C . ALA A 1 676 ? 3.955 -29.75 4.883 1 92.25 676 ALA A C 1
ATOM 5097 O O . ALA A 1 676 ? 4.598 -28.891 5.504 1 92.25 676 ALA A O 1
ATOM 5098 N N . PRO A 1 677 ? 2.793 -29.453 4.41 1 90.06 677 PRO A N 1
ATOM 5099 C CA . PRO A 1 677 ? 2.227 -28.109 4.52 1 90.06 677 PRO A CA 1
ATOM 5100 C C . PRO A 1 677 ? 1.774 -27.766 5.938 1 90.06 677 PRO A C 1
ATOM 5102 O O . PRO A 1 677 ? 1.396 -28.656 6.699 1 90.06 677 PRO A O 1
ATOM 5105 N N . GLN A 1 678 ? 1.883 -26.422 6.191 1 86.06 678 GLN A N 1
ATOM 5106 C CA . GLN A 1 678 ? 1.275 -25.953 7.43 1 86.06 678 GLN A CA 1
ATOM 5107 C C . GLN A 1 678 ? -0.242 -25.844 7.297 1 86.06 678 GLN A C 1
ATOM 5109 O O . GLN A 1 678 ? -0.747 -25.281 6.32 1 86.06 678 GLN A O 1
ATOM 5114 N N . LEU A 1 679 ? -0.989 -26.594 7.953 1 77.44 679 LEU A N 1
ATOM 5115 C CA . LEU A 1 679 ? -2.439 -26.594 7.801 1 77.44 679 LEU A CA 1
ATOM 5116 C C . LEU A 1 679 ? -3.098 -25.672 8.812 1 77.44 679 LEU A C 1
ATOM 5118 O O . LEU A 1 679 ? -3.141 -25.969 10.008 1 77.44 679 LEU A O 1
ATOM 5122 N N . ALA A 1 680 ? -3.494 -24.312 8.422 1 70.94 680 ALA A N 1
ATOM 5123 C CA . ALA A 1 680 ? -4.098 -23.312 9.305 1 70.94 680 ALA A CA 1
ATOM 5124 C C . ALA A 1 680 ? -5.488 -23.75 9.75 1 70.94 680 ALA A C 1
ATOM 5126 O O . ALA A 1 680 ? -5.883 -23.516 10.898 1 70.94 680 ALA A O 1
ATOM 5127 N N . ASP A 1 681 ? -6.344 -24.312 8.906 1 74.31 681 ASP A N 1
ATOM 5128 C CA . ASP A 1 681 ? -7.715 -24.688 9.234 1 74.31 681 ASP A CA 1
ATOM 5129 C C . ASP A 1 681 ? -7.871 -26.203 9.32 1 74.31 681 ASP A C 1
ATOM 5131 O O . ASP A 1 681 ? -8.719 -26.781 8.641 1 74.31 681 ASP A O 1
ATOM 5135 N N . LEU A 1 682 ? -7.117 -26.719 10.305 1 77.69 682 LEU A N 1
ATOM 5136 C CA . LEU A 1 682 ? -7.059 -28.172 10.453 1 77.69 682 LEU A CA 1
ATOM 5137 C C . LEU A 1 682 ? -8.445 -28.75 10.734 1 77.69 682 LEU A C 1
ATOM 5139 O O . LEU A 1 682 ? -8.805 -29.797 10.195 1 77.69 682 LEU A O 1
ATOM 5143 N N . PRO A 1 683 ? -9.227 -27.984 11.523 1 76 683 PRO A N 1
ATOM 5144 C CA . PRO A 1 683 ? -10.531 -28.578 11.805 1 76 683 PRO A CA 1
ATOM 5145 C C . PRO A 1 683 ? -11.398 -28.719 10.555 1 76 683 PRO A C 1
ATOM 5147 O O . PRO A 1 683 ? -12.281 -29.578 10.516 1 76 683 PRO A O 1
ATOM 5150 N N . ASP A 1 684 ? -11.055 -27.969 9.602 1 78.44 684 ASP A N 1
ATOM 5151 C CA . ASP A 1 684 ? -11.859 -28.016 8.391 1 78.44 684 ASP A CA 1
ATOM 5152 C C . ASP A 1 684 ? -11.289 -29.031 7.395 1 78.44 684 ASP A C 1
ATOM 5154 O O . ASP A 1 684 ? -11.922 -29.328 6.379 1 78.44 684 ASP A O 1
ATOM 5158 N N . GLN A 1 685 ? -10.203 -29.672 7.746 1 83.19 685 GLN A N 1
ATOM 5159 C CA . GLN A 1 685 ? -9.602 -30.641 6.844 1 83.19 685 GLN A CA 1
ATOM 5160 C C . GLN A 1 685 ? -10.266 -32 6.992 1 83.19 685 GLN A C 1
ATOM 5162 O O . GLN A 1 685 ? -10.555 -32.438 8.109 1 83.19 685 GLN A O 1
ATOM 5167 N N . LYS A 1 686 ? -10.523 -32.562 5.926 1 85.62 686 LYS A N 1
ATOM 5168 C CA . LYS A 1 686 ? -11.133 -33.906 5.91 1 85.62 686 LYS A CA 1
ATOM 5169 C C . LYS A 1 686 ? -10.078 -35 5.996 1 85.62 686 LYS A C 1
ATOM 5171 O O . LYS A 1 686 ? -9.062 -34.938 5.289 1 85.62 686 LYS A O 1
ATOM 5176 N N . MET A 1 687 ? -10.234 -35.938 6.863 1 91.5 687 MET A N 1
ATOM 5177 C CA . MET A 1 687 ? -9.383 -37.125 6.949 1 91.5 687 MET A CA 1
ATOM 5178 C C . MET A 1 687 ? -10.047 -38.312 6.254 1 91.5 687 MET A C 1
ATOM 5180 O O . MET A 1 687 ? -11.273 -38.375 6.145 1 91.5 687 MET A O 1
ATOM 5184 N N . TRP A 1 688 ? -9.203 -39.156 5.789 1 94.5 688 TRP A N 1
ATOM 5185 C CA . TRP A 1 688 ? -9.719 -40.156 4.875 1 94.5 688 TRP A CA 1
ATOM 5186 C C . TRP A 1 688 ? -9.391 -41.562 5.375 1 94.5 688 TRP A C 1
ATOM 5188 O O . TRP A 1 688 ? -8.391 -41.781 6.059 1 94.5 688 TRP A O 1
ATOM 5198 N N . ARG A 1 689 ? -10.227 -42.531 5.09 1 93.81 689 ARG A N 1
ATOM 5199 C CA . ARG A 1 689 ? -10.023 -43.969 5.406 1 93.81 689 ARG A CA 1
ATOM 5200 C C . ARG A 1 689 ? -10.25 -44.844 4.176 1 93.81 689 ARG A C 1
ATOM 5202 O O . ARG A 1 689 ? -10.836 -44.375 3.191 1 93.81 689 ARG A O 1
ATOM 5209 N N . VAL A 1 690 ? -9.734 -46.031 4.152 1 93.12 690 VAL A N 1
ATOM 5210 C CA . VAL A 1 690 ? -9.922 -46.969 3.053 1 93.12 690 VAL A CA 1
ATOM 5211 C C . VAL A 1 690 ? -11.055 -47.938 3.385 1 93.12 690 VAL A C 1
ATOM 5213 O O . VAL A 1 690 ? -12 -48.062 2.611 1 93.12 690 VAL A O 1
ATOM 5216 N N . ASP A 1 691 ? -10.945 -48.531 4.598 1 90.25 691 ASP A N 1
ATOM 5217 C CA . ASP A 1 691 ? -11.977 -49.438 5.062 1 90.25 691 ASP A CA 1
ATOM 5218 C C . ASP A 1 691 ? -13.086 -48.688 5.805 1 90.25 691 ASP A C 1
ATOM 5220 O O . ASP A 1 691 ? -12.852 -48.125 6.871 1 90.25 691 ASP A O 1
ATOM 5224 N N . ARG A 1 692 ? -14.258 -48.812 5.34 1 87.25 692 ARG A N 1
ATOM 5225 C CA . ARG A 1 692 ? -15.398 -48.094 5.906 1 87.25 692 ARG A CA 1
ATOM 5226 C C . ARG A 1 692 ? -15.789 -48.688 7.258 1 87.25 692 ARG A C 1
ATOM 5228 O O . ARG A 1 692 ? -16.359 -48 8.102 1 87.25 692 ARG A O 1
ATOM 5235 N N . THR A 1 693 ? -15.461 -49.844 7.477 1 87.81 693 THR A N 1
ATOM 5236 C CA . THR A 1 693 ? -15.938 -50.531 8.672 1 87.81 693 THR A CA 1
ATOM 5237 C C . THR A 1 693 ? -14.914 -50.469 9.789 1 87.81 693 THR A C 1
ATOM 5239 O O . THR A 1 693 ? -15.195 -50.844 10.93 1 87.81 693 THR A O 1
ATOM 5242 N N . ALA A 1 694 ? -13.805 -49.969 9.484 1 90.38 694 ALA A N 1
ATOM 5243 C CA . ALA A 1 694 ? -12.758 -49.875 10.5 1 90.38 694 ALA A CA 1
ATOM 5244 C C . ALA A 1 694 ? -13.125 -48.875 11.586 1 90.38 694 ALA A C 1
ATOM 5246 O O . ALA A 1 694 ? -1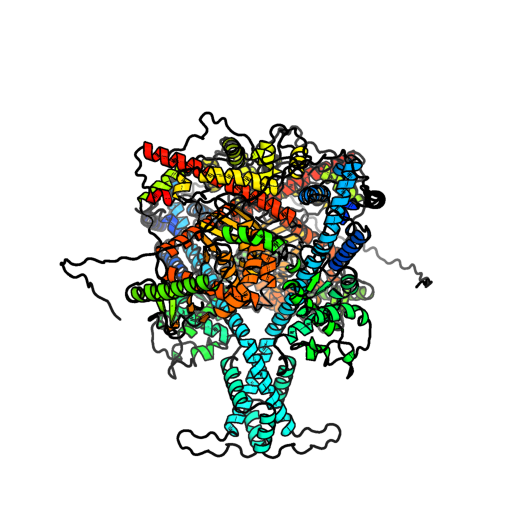3.703 -47.844 11.305 1 90.38 694 ALA A O 1
ATOM 5247 N N . ASP A 1 695 ? -12.891 -49.188 12.812 1 89.75 695 ASP A N 1
ATOM 5248 C CA . ASP A 1 695 ? -13.109 -48.281 13.961 1 89.75 695 ASP A CA 1
ATOM 5249 C C . ASP A 1 695 ? -11.797 -47.688 14.43 1 89.75 695 ASP A C 1
ATOM 5251 O O . ASP A 1 695 ? -10.922 -48.375 14.945 1 89.75 695 ASP A O 1
ATOM 5255 N N . TYR A 1 696 ? -11.68 -46.469 14.281 1 91.25 696 TYR A N 1
ATOM 5256 C CA . TYR A 1 696 ? -10.43 -45.781 14.617 1 91.25 696 TYR A CA 1
ATOM 5257 C C . TYR A 1 696 ? -10.562 -45 15.922 1 91.25 696 TYR A C 1
ATOM 5259 O O . TYR A 1 696 ? -9.867 -44.031 16.125 1 91.25 696 TYR A O 1
ATOM 5267 N N . GLY A 1 697 ? -11.539 -45.312 16.734 1 86.25 697 GLY A N 1
ATOM 5268 C CA . GLY A 1 697 ? -11.68 -44.719 18.062 1 86.25 697 GLY A CA 1
ATOM 5269 C C . GLY A 1 697 ? -11.953 -43.25 18.016 1 86.25 697 GLY A C 1
ATOM 5270 O O . GLY A 1 697 ? -12.953 -42.812 17.438 1 86.25 697 GLY A O 1
ATOM 5271 N N . ALA A 1 698 ? -10.93 -42.5 18.531 1 83.81 698 ALA A N 1
ATOM 5272 C CA . ALA A 1 698 ? -11.094 -41.062 18.672 1 83.81 698 ALA A CA 1
ATOM 5273 C C . ALA A 1 698 ? -11.203 -40.375 17.297 1 83.81 698 ALA A C 1
ATOM 5275 O O . ALA A 1 698 ? -11.789 -39.312 17.172 1 83.81 698 ALA A O 1
ATOM 5276 N N . PHE A 1 699 ? -10.633 -41.094 16.25 1 90 699 PHE A N 1
ATOM 5277 C CA . PHE A 1 699 ? -10.594 -40.469 14.93 1 90 699 PHE A CA 1
ATOM 5278 C C . PHE A 1 699 ? -11.797 -40.906 14.102 1 90 699 PHE A C 1
ATOM 5280 O O . PHE A 1 699 ? -11.867 -40.594 12.906 1 90 699 PHE A O 1
ATOM 5287 N N . GLN A 1 700 ? -12.703 -41.562 14.703 1 87.81 700 GLN A N 1
ATOM 5288 C CA . GLN A 1 700 ? -13.836 -42.094 13.961 1 87.81 700 GLN A CA 1
ATOM 5289 C C . GLN A 1 700 ? -14.633 -41 13.273 1 87.81 700 GLN A C 1
ATOM 5291 O O . GLN A 1 700 ? -14.984 -41.094 12.094 1 87.81 700 GLN A O 1
ATOM 5296 N N . ASP A 1 701 ? -14.844 -39.875 13.969 1 85.5 701 ASP A N 1
ATOM 5297 C CA . ASP A 1 701 ? -15.648 -38.812 13.414 1 85.5 701 ASP A CA 1
ATOM 5298 C C . ASP A 1 701 ? -14.805 -37.906 12.523 1 85.5 701 ASP A C 1
ATOM 5300 O O . ASP A 1 701 ? -15.336 -37.188 11.656 1 85.5 701 ASP A O 1
ATOM 5304 N N . ALA A 1 702 ? -13.578 -37.969 12.75 1 87.69 702 ALA A N 1
ATOM 5305 C CA . ALA A 1 702 ? -12.695 -37.156 11.938 1 87.69 702 ALA A CA 1
ATOM 5306 C C . ALA A 1 702 ? -12.461 -37.75 10.562 1 87.69 702 ALA A C 1
ATOM 5308 O O . ALA A 1 702 ? -12.281 -37.062 9.578 1 87.69 702 ALA A O 1
ATOM 5309 N N . ALA A 1 703 ? -12.383 -39.062 10.562 1 90.31 703 ALA A N 1
ATOM 5310 C CA . ALA A 1 703 ? -12.156 -39.781 9.312 1 90.31 703 ALA A CA 1
ATOM 5311 C C . ALA A 1 703 ? -13.438 -39.875 8.5 1 90.31 703 ALA A C 1
ATOM 5313 O O . ALA A 1 703 ? -13.984 -40.969 8.312 1 90.31 703 ALA A O 1
ATOM 5314 N N . ARG A 1 704 ? -13.781 -38.781 7.824 1 85.56 704 ARG A N 1
ATOM 5315 C CA . ARG A 1 704 ? -15.078 -38.656 7.168 1 85.56 704 ARG A CA 1
ATOM 5316 C C . ARG A 1 704 ? -14.992 -39.094 5.707 1 85.56 704 ARG A C 1
ATOM 5318 O O . ARG A 1 704 ? -16.016 -39.469 5.109 1 85.56 704 ARG A O 1
ATOM 5325 N N . GLY A 1 705 ? -13.875 -39.094 5.148 1 91 705 GLY A N 1
ATOM 5326 C CA . GLY A 1 705 ? -13.758 -39.344 3.725 1 91 705 GLY A CA 1
ATOM 5327 C C . GLY A 1 705 ? -13.352 -40.781 3.42 1 91 705 GLY A C 1
ATOM 5328 O O . GLY A 1 705 ? -12.797 -41.469 4.277 1 91 705 GLY A O 1
ATOM 5329 N N . ARG A 1 706 ? -13.703 -41.188 2.189 1 93.75 706 ARG A N 1
ATOM 5330 C CA . ARG A 1 706 ? -13.328 -42.531 1.75 1 93.75 706 ARG A CA 1
ATOM 5331 C C . ARG A 1 706 ? -12.406 -42.469 0.532 1 93.75 706 ARG A C 1
ATOM 5333 O O . ARG A 1 706 ? -12.633 -41.656 -0.379 1 93.75 706 ARG A O 1
ATOM 5340 N N . ILE A 1 707 ? -11.383 -43.312 0.594 1 96.38 707 ILE A N 1
ATOM 5341 C CA . ILE A 1 707 ? -10.438 -43.406 -0.516 1 96.38 707 ILE A CA 1
ATOM 5342 C C . ILE A 1 707 ? -10.836 -44.531 -1.449 1 96.38 707 ILE A C 1
ATOM 5344 O O . ILE A 1 707 ? -11.094 -45.656 -0.998 1 96.38 707 ILE A O 1
ATOM 5348 N N . ASP A 1 708 ? -10.844 -44.219 -2.734 1 95.5 708 ASP A N 1
ATOM 5349 C CA . ASP A 1 708 ? -11.172 -45.219 -3.758 1 95.5 708 ASP A CA 1
ATOM 5350 C C . ASP A 1 708 ? -9.906 -45.781 -4.391 1 95.5 708 ASP A C 1
ATOM 5352 O O . ASP A 1 708 ? -9.422 -45.281 -5.402 1 95.5 708 ASP A O 1
ATOM 5356 N N . LEU A 1 709 ? -9.461 -46.969 -3.949 1 95.44 709 LEU A N 1
ATOM 5357 C CA . LEU A 1 709 ? -8.234 -47.562 -4.445 1 95.44 709 LEU A CA 1
ATOM 5358 C C . LEU A 1 709 ? -8.422 -48.094 -5.863 1 95.44 709 LEU A C 1
ATOM 5360 O O . LEU A 1 709 ? -7.477 -48.094 -6.656 1 95.44 709 LEU A O 1
ATOM 5364 N N . ALA A 1 710 ? -9.609 -48.531 -6.152 1 94.12 710 ALA A N 1
ATOM 5365 C CA . ALA A 1 710 ? -9.891 -49.062 -7.48 1 94.12 710 ALA A CA 1
ATOM 5366 C C . ALA A 1 710 ? -9.727 -48 -8.555 1 94.12 710 ALA A C 1
ATOM 5368 O O . ALA A 1 710 ? -9.266 -48.281 -9.664 1 94.12 710 ALA A O 1
ATOM 5369 N N . ARG A 1 711 ? -10.125 -46.875 -8.203 1 94.69 711 ARG A N 1
ATOM 5370 C CA . ARG A 1 711 ? -9.977 -45.75 -9.117 1 94.69 711 ARG A CA 1
ATOM 5371 C C . ARG A 1 711 ? -8.508 -45.469 -9.398 1 94.69 711 ARG A C 1
ATOM 5373 O O . ARG A 1 711 ? -8.133 -45.188 -10.539 1 94.69 711 ARG A O 1
ATOM 5380 N N . ILE A 1 712 ? -7.656 -45.5 -8.477 1 96.81 712 ILE A N 1
ATOM 5381 C CA . ILE A 1 712 ? -6.223 -45.312 -8.633 1 96.81 712 ILE A CA 1
ATOM 5382 C C . ILE A 1 712 ? -5.633 -46.406 -9.523 1 96.81 712 ILE A C 1
ATOM 5384 O O . ILE A 1 712 ? -4.848 -46.125 -10.43 1 96.81 712 ILE A O 1
ATOM 5388 N N . GLU A 1 713 ? -6.086 -47.625 -9.266 1 95.56 713 GLU A N 1
ATOM 5389 C CA . GLU A 1 713 ? -5.562 -48.781 -10 1 95.56 713 GLU A CA 1
ATOM 5390 C C . GLU A 1 713 ? -5.922 -48.688 -11.484 1 95.56 713 GLU A C 1
ATOM 5392 O O . GLU A 1 713 ? -5.098 -49 -12.344 1 95.56 713 GLU A O 1
ATOM 5397 N N . ARG A 1 714 ? -7.09 -48.25 -11.742 1 94.5 714 ARG A N 1
ATOM 5398 C CA . ARG A 1 714 ? -7.566 -48.156 -13.117 1 94.5 714 ARG A CA 1
ATOM 5399 C C . ARG A 1 714 ? -6.734 -47.156 -13.914 1 94.5 714 ARG A C 1
ATOM 5401 O O . ARG A 1 714 ? -6.57 -47.312 -15.125 1 94.5 714 ARG A O 1
ATOM 5408 N N . HIS A 1 715 ? -6.199 -46.156 -13.266 1 95.75 715 HIS A N 1
ATOM 5409 C CA . HIS A 1 715 ? -5.484 -45.094 -13.969 1 95.75 715 HIS A CA 1
ATOM 5410 C C . HIS A 1 715 ? -3.994 -45.125 -13.656 1 95.75 715 HIS A C 1
ATOM 5412 O O . HIS A 1 715 ? -3.289 -44.125 -13.844 1 95.75 715 HIS A O 1
ATOM 5418 N N . TRP A 1 716 ? -3.48 -46.219 -13.164 1 95.94 716 TRP A N 1
ATOM 5419 C CA . TRP A 1 716 ? -2.119 -46.25 -12.641 1 95.94 716 TRP A CA 1
ATOM 5420 C C . TRP A 1 716 ? -1.101 -46 -13.75 1 95.94 716 TRP A C 1
ATOM 5422 O O . TRP A 1 716 ? -0.148 -45.25 -13.57 1 95.94 716 TRP A O 1
ATOM 5432 N N . GLU A 1 717 ? -1.356 -46.594 -14.914 1 93.94 717 GLU A N 1
ATOM 5433 C CA . GLU A 1 717 ? -0.418 -46.406 -16.016 1 93.94 717 GLU A CA 1
ATOM 5434 C C . GLU A 1 717 ? -0.369 -44.938 -16.469 1 93.94 717 GLU A C 1
ATOM 5436 O O . GLU A 1 717 ? 0.702 -44.438 -16.781 1 93.94 717 GLU A O 1
ATOM 5441 N N . ASP A 1 718 ? -1.443 -44.312 -16.562 1 94.06 718 ASP A N 1
ATOM 5442 C CA . ASP A 1 718 ? -1.505 -42.906 -16.922 1 94.06 718 ASP A CA 1
ATOM 5443 C C . ASP A 1 718 ? -0.84 -42.031 -15.867 1 94.06 718 ASP A C 1
ATOM 5445 O O . ASP A 1 718 ? -0.208 -41.031 -16.188 1 94.06 718 ASP A O 1
ATOM 5449 N N . ILE A 1 719 ? -1.05 -42.406 -14.633 1 96.31 719 ILE A N 1
ATOM 5450 C CA . ILE A 1 719 ? -0.422 -41.688 -13.531 1 96.31 719 ILE A CA 1
ATOM 5451 C C . ILE A 1 719 ? 1.097 -41.781 -13.664 1 96.31 719 ILE A C 1
ATOM 5453 O O . ILE A 1 719 ? 1.786 -40.75 -13.539 1 96.31 719 ILE A O 1
ATOM 5457 N N . LEU A 1 720 ? 1.581 -42.938 -13.984 1 95.94 720 LEU A N 1
ATOM 5458 C CA . LEU A 1 720 ? 3.018 -43.125 -14.148 1 95.94 720 LEU A CA 1
ATOM 5459 C C . LEU A 1 720 ? 3.539 -42.312 -15.328 1 95.94 720 LEU A C 1
ATOM 5461 O O . LEU A 1 720 ? 4.621 -41.719 -15.258 1 95.94 720 LEU A O 1
ATOM 5465 N N . ARG A 1 721 ? 2.771 -42.281 -16.328 1 94.69 721 ARG A N 1
ATOM 5466 C CA . ARG A 1 721 ? 3.16 -41.531 -17.516 1 94.69 721 ARG A CA 1
ATOM 5467 C C . ARG A 1 721 ? 3.242 -40.031 -17.219 1 94.69 721 ARG A C 1
ATOM 5469 O O . ARG A 1 721 ? 4.172 -39.344 -17.672 1 94.69 721 ARG A O 1
ATOM 5476 N N . ILE A 1 722 ? 2.375 -39.531 -16.484 1 94.19 722 ILE A N 1
ATOM 5477 C CA . ILE A 1 722 ? 2.322 -38.125 -16.141 1 94.19 722 ILE A CA 1
ATOM 5478 C C . ILE A 1 722 ? 3.512 -37.75 -15.258 1 94.19 722 ILE A C 1
ATOM 5480 O O . ILE A 1 722 ? 4.23 -36.812 -15.531 1 94.19 722 ILE A O 1
ATOM 5484 N N . ILE A 1 723 ? 3.68 -38.469 -14.234 1 95.06 723 ILE A N 1
ATOM 5485 C CA . ILE A 1 723 ? 4.754 -38.156 -13.297 1 95.06 723 ILE A CA 1
ATOM 5486 C C . ILE A 1 723 ? 6.105 -38.344 -13.977 1 95.06 723 ILE A C 1
ATOM 5488 O O . ILE A 1 723 ? 7.059 -37.625 -13.703 1 95.06 723 ILE A O 1
ATOM 5492 N N . GLY A 1 724 ? 6.188 -39.344 -14.789 1 94.5 724 GLY A N 1
ATOM 5493 C CA . GLY A 1 724 ? 7.406 -39.531 -15.562 1 94.5 724 GLY A CA 1
ATOM 5494 C C . GLY A 1 724 ? 7.707 -38.375 -16.484 1 94.5 724 GLY A C 1
ATOM 5495 O O . GLY A 1 724 ? 8.859 -37.969 -16.641 1 94.5 724 GLY A O 1
ATOM 5496 N N . SER A 1 725 ? 6.684 -37.844 -17.125 1 94.38 725 SER A N 1
ATOM 5497 C CA . SER A 1 725 ? 6.848 -36.719 -18.031 1 94.38 725 SER A CA 1
ATOM 5498 C C . SER A 1 725 ? 7.289 -35.469 -17.266 1 94.38 725 SER A C 1
ATOM 5500 O O . SER A 1 725 ? 8.078 -34.688 -17.781 1 94.38 725 SER A O 1
ATOM 5502 N N . ILE A 1 726 ? 6.824 -35.281 -16.078 1 92.69 726 ILE A N 1
ATOM 5503 C CA . ILE A 1 726 ? 7.227 -34.156 -15.242 1 92.69 726 ILE A CA 1
ATOM 5504 C C . ILE A 1 726 ? 8.672 -34.344 -14.797 1 92.69 726 ILE A C 1
ATOM 5506 O O . ILE A 1 726 ? 9.477 -33.406 -14.859 1 92.69 726 ILE A O 1
ATOM 5510 N N . HIS A 1 727 ? 8.969 -35.531 -14.406 1 92.81 727 HIS A N 1
ATOM 5511 C CA . HIS A 1 727 ? 10.281 -35.844 -13.859 1 92.81 727 HIS A CA 1
ATOM 5512 C C . HIS A 1 727 ? 11.367 -35.688 -14.914 1 92.81 727 HIS A C 1
ATOM 5514 O O . HIS A 1 727 ? 12.492 -35.281 -14.594 1 92.81 727 HIS A O 1
ATOM 5520 N N . THR A 1 728 ? 11.047 -35.938 -16.188 1 91.69 728 THR A N 1
ATOM 5521 C CA . THR A 1 728 ? 12.031 -35.844 -17.266 1 91.69 728 THR A CA 1
ATOM 5522 C C . THR A 1 728 ? 12.094 -34.438 -17.812 1 91.69 728 THR A C 1
ATOM 5524 O O . THR A 1 728 ? 12.992 -34.094 -18.594 1 91.69 728 THR A O 1
ATOM 5527 N N . GLY A 1 729 ? 11.102 -33.594 -17.406 1 88.56 729 GLY A N 1
ATOM 5528 C CA . GLY A 1 729 ? 11.086 -32.219 -17.859 1 88.56 729 GLY A CA 1
ATOM 5529 C C . GLY A 1 729 ? 10.383 -32.031 -19.188 1 88.56 729 GLY A C 1
ATOM 5530 O O . GLY A 1 729 ? 10.438 -30.969 -19.781 1 88.56 729 GLY A O 1
ATOM 5531 N N . ALA A 1 730 ? 9.742 -33.062 -19.641 1 88.06 730 ALA A N 1
ATOM 5532 C CA . ALA A 1 730 ? 9.039 -33 -20.922 1 88.06 730 ALA A CA 1
ATOM 5533 C C . ALA A 1 730 ? 7.871 -32 -20.844 1 88.06 730 ALA A C 1
ATOM 5535 O O . ALA A 1 730 ? 7.527 -31.375 -21.828 1 88.06 730 ALA A O 1
ATOM 5536 N N . VAL A 1 731 ? 7.289 -32 -19.703 1 89.19 731 VAL A N 1
ATOM 5537 C CA . VAL A 1 731 ? 6.164 -31.094 -19.5 1 89.19 731 VAL A CA 1
ATOM 5538 C C . VAL A 1 731 ? 6.328 -30.344 -18.188 1 89.19 731 VAL A C 1
ATOM 5540 O O . VAL A 1 731 ? 6.879 -30.875 -17.219 1 89.19 731 VAL A O 1
ATOM 5543 N N . ARG A 1 732 ? 5.82 -29.141 -18.203 1 88.44 732 ARG A N 1
ATOM 5544 C CA . ARG A 1 732 ? 5.832 -28.375 -16.969 1 88.44 732 ARG A CA 1
ATOM 5545 C C . ARG A 1 732 ? 4.738 -28.844 -16.016 1 88.44 732 ARG A C 1
ATOM 5547 O O . ARG A 1 732 ? 3.621 -29.141 -16.438 1 88.44 732 ARG A O 1
ATOM 5554 N N . ALA A 1 733 ? 5.098 -28.906 -14.742 1 90.12 733 ALA A N 1
ATOM 5555 C CA . ALA A 1 733 ? 4.137 -29.359 -13.734 1 90.12 733 ALA A CA 1
ATOM 5556 C C . ALA A 1 733 ? 2.936 -28.422 -13.672 1 90.12 733 ALA A C 1
ATOM 5558 O O . ALA A 1 733 ? 1.8 -28.859 -13.492 1 90.12 733 ALA A O 1
ATOM 5559 N N . TYR A 1 734 ? 3.186 -27.203 -13.781 1 88.5 734 TYR A N 1
ATOM 5560 C CA . TYR A 1 734 ? 2.109 -26.219 -13.766 1 88.5 734 TYR A CA 1
ATOM 5561 C C . TYR A 1 734 ? 1.04 -26.562 -14.789 1 88.5 734 TYR A C 1
ATOM 5563 O O . TYR A 1 734 ? -0.154 -26.547 -14.484 1 88.5 734 TYR A O 1
ATOM 5571 N N . ASP A 1 735 ? 1.41 -26.797 -15.984 1 89 735 ASP A N 1
ATOM 5572 C CA . ASP A 1 735 ? 0.486 -27.094 -17.078 1 89 735 ASP A CA 1
ATOM 5573 C C . ASP A 1 735 ? -0.292 -28.391 -16.797 1 89 735 ASP A C 1
ATOM 5575 O O . ASP A 1 735 ? -1.479 -28.484 -17.125 1 89 735 ASP A O 1
ATOM 5579 N N . VAL A 1 736 ? 0.388 -29.312 -16.234 1 89.81 736 VAL A N 1
ATOM 5580 C CA . VAL A 1 736 ? -0.245 -30.594 -15.922 1 89.81 736 VAL A CA 1
ATOM 5581 C C . VAL A 1 736 ? -1.309 -30.391 -14.852 1 89.81 736 VAL A C 1
ATOM 5583 O O . VAL A 1 736 ? -2.41 -30.938 -14.945 1 89.81 736 VAL A O 1
ATOM 5586 N N . ILE A 1 737 ? -1.023 -29.656 -13.844 1 89.44 737 ILE A N 1
ATOM 5587 C CA . ILE A 1 737 ? -1.97 -29.422 -12.758 1 89.44 737 ILE A CA 1
ATOM 5588 C C . ILE A 1 737 ? -3.207 -28.719 -13.297 1 89.44 737 ILE A C 1
ATOM 5590 O O . ILE A 1 737 ? -4.332 -29.031 -12.914 1 89.44 737 ILE A O 1
ATOM 5594 N N . ARG A 1 738 ? -2.963 -27.828 -14.188 1 86.12 738 ARG A N 1
ATOM 5595 C CA . ARG A 1 738 ? -4.078 -27.109 -14.789 1 86.12 738 ARG A CA 1
ATOM 5596 C C . ARG A 1 738 ? -4.934 -28.047 -15.641 1 86.12 738 ARG A C 1
ATOM 5598 O O . ARG A 1 738 ? -6.156 -27.891 -15.711 1 86.12 738 ARG A O 1
ATOM 5605 N N . MET A 1 739 ? -4.281 -28.906 -16.281 1 88.12 739 MET A N 1
ATOM 5606 C CA . MET A 1 739 ? -4.977 -29.875 -17.125 1 88.12 739 MET A CA 1
ATOM 5607 C C . MET A 1 739 ? -5.785 -30.844 -16.281 1 88.12 739 MET A C 1
ATOM 5609 O O . MET A 1 739 ? -6.871 -31.281 -16.688 1 88.12 739 MET A O 1
ATOM 5613 N N . LEU A 1 740 ? -5.309 -31.094 -15.07 1 89.44 740 LEU A N 1
ATOM 5614 C CA . LEU A 1 740 ? -5.926 -32.094 -14.219 1 89.44 740 LEU A CA 1
ATOM 5615 C C . LEU A 1 740 ? -7.109 -31.516 -13.453 1 89.44 740 LEU A C 1
ATOM 5617 O O . LEU A 1 740 ? -7.895 -32.25 -12.859 1 89.44 740 LEU A O 1
ATOM 5621 N N . SER A 1 741 ? -7.211 -30.188 -13.414 1 82.69 741 SER A N 1
ATOM 5622 C CA . SER A 1 741 ? -8.289 -29.547 -12.672 1 82.69 741 SER A CA 1
ATOM 5623 C C . SER A 1 741 ? -9.164 -28.688 -13.586 1 82.69 741 SER A C 1
ATOM 5625 O O . SER A 1 741 ? -8.648 -27.984 -14.461 1 82.69 741 SER A O 1
ATOM 5627 N N . ARG A 1 742 ? -10.469 -28.906 -13.609 1 71.25 742 ARG A N 1
ATOM 5628 C CA . ARG A 1 742 ? -11.43 -28.141 -14.383 1 71.25 742 ARG A CA 1
ATOM 5629 C C . ARG A 1 742 ? -12.234 -27.203 -13.477 1 71.25 742 ARG A C 1
ATOM 5631 O O . ARG A 1 742 ? -13.164 -27.641 -12.797 1 71.25 742 ARG A O 1
ATOM 5638 N N . ASP A 1 743 ? -12 -25.844 -13.5 1 66.44 743 ASP A N 1
ATOM 5639 C CA . ASP A 1 743 ? -12.711 -24.828 -12.742 1 66.44 743 ASP A CA 1
ATOM 5640 C C . ASP A 1 743 ? -12.867 -25.234 -11.273 1 66.44 743 ASP A C 1
ATOM 5642 O O . ASP A 1 743 ? -13.969 -25.188 -10.727 1 66.44 743 ASP A O 1
ATOM 5646 N N . GLY A 1 744 ? -11.82 -25.844 -10.805 1 67.5 744 GLY A N 1
ATOM 5647 C CA . GLY A 1 744 ? -11.852 -26.203 -9.398 1 67.5 744 GLY A CA 1
ATOM 5648 C C . GLY A 1 744 ? -12.227 -27.656 -9.164 1 67.5 744 GLY A C 1
ATOM 5649 O O . GLY A 1 744 ? -12.07 -28.172 -8.062 1 67.5 744 GLY A O 1
ATOM 5650 N N . ARG A 1 745 ? -12.773 -28.469 -10.297 1 78.19 745 ARG A N 1
ATOM 5651 C CA . ARG A 1 745 ? -13.109 -29.875 -10.18 1 78.19 745 ARG A CA 1
ATOM 5652 C C . ARG A 1 745 ? -12.078 -30.75 -10.891 1 78.19 745 ARG A C 1
ATOM 5654 O O . ARG A 1 745 ? -11.711 -30.469 -12.031 1 78.19 745 ARG A O 1
ATOM 5661 N N . PRO A 1 746 ? -11.695 -31.734 -10.289 1 87 746 PRO A N 1
ATOM 5662 C CA . PRO A 1 746 ? -10.664 -32.594 -10.891 1 87 746 PRO A CA 1
ATOM 5663 C C . PRO A 1 746 ? -11.195 -33.438 -12.047 1 87 746 PRO A C 1
ATOM 5665 O O . PRO A 1 746 ? -12.367 -33.812 -12.055 1 87 746 PRO A O 1
ATOM 5668 N N . THR A 1 747 ? -10.406 -33.688 -13.07 1 87 747 THR A N 1
ATOM 5669 C CA . THR A 1 747 ? -10.672 -34.688 -14.102 1 87 747 THR A CA 1
ATOM 5670 C C . THR A 1 747 ? -10.578 -36.125 -13.516 1 87 747 THR A C 1
ATOM 5672 O O . THR A 1 747 ? -10.156 -36.281 -12.375 1 87 747 THR A O 1
ATOM 5675 N N . PRO A 1 748 ? -11.062 -37.094 -14.297 1 87 748 PRO A N 1
ATOM 5676 C CA . PRO A 1 748 ? -10.953 -38.438 -13.758 1 87 748 PRO A CA 1
ATOM 5677 C C . PRO A 1 748 ? -9.523 -38.812 -13.359 1 87 748 PRO A C 1
ATOM 5679 O O . PRO A 1 748 ? -9.305 -39.375 -12.297 1 87 748 PRO A O 1
ATOM 5682 N N . LEU A 1 749 ? -8.648 -38.469 -14.234 1 91.94 749 LEU A N 1
ATOM 5683 C CA . LEU A 1 749 ? -7.25 -38.719 -13.906 1 91.94 749 LEU A CA 1
ATOM 5684 C C . LEU A 1 749 ? -6.816 -37.875 -12.719 1 91.94 749 LEU A C 1
ATOM 5686 O O . LEU A 1 749 ? -6.09 -38.344 -11.844 1 91.94 749 LEU A O 1
ATOM 5690 N N . GLY A 1 750 ? -7.23 -36.625 -12.703 1 93.19 750 GLY A N 1
ATOM 5691 C CA . GLY A 1 750 ? -6.949 -35.781 -11.57 1 93.19 750 GLY A CA 1
ATOM 5692 C C . GLY A 1 750 ? -7.531 -36.312 -10.266 1 93.19 750 GLY A C 1
ATOM 5693 O O . GLY A 1 750 ? -6.898 -36.219 -9.211 1 93.19 750 GLY A O 1
ATOM 5694 N N . ASP A 1 751 ? -8.695 -36.812 -10.375 1 93.94 751 ASP A N 1
ATOM 5695 C CA . ASP A 1 751 ? -9.352 -37.375 -9.203 1 93.94 751 ASP A CA 1
ATOM 5696 C C . ASP A 1 751 ? -8.609 -38.594 -8.688 1 93.94 751 ASP A C 1
ATOM 5698 O O . ASP A 1 751 ? -8.516 -38.812 -7.48 1 93.94 751 ASP A O 1
ATOM 5702 N N . ALA A 1 752 ? -8.148 -39.406 -9.609 1 96.06 752 ALA A N 1
ATOM 5703 C CA . ALA A 1 752 ? -7.352 -40.562 -9.211 1 96.06 752 ALA A CA 1
ATOM 5704 C C . ALA A 1 752 ? -6.102 -40.125 -8.445 1 96.06 752 ALA A C 1
ATOM 5706 O O . ALA A 1 752 ? -5.766 -40.719 -7.414 1 96.06 752 ALA A O 1
ATOM 5707 N N . ILE A 1 753 ? -5.453 -39.188 -8.922 1 95.75 753 ILE A N 1
ATOM 5708 C CA . ILE A 1 753 ? -4.246 -38.688 -8.273 1 95.75 753 ILE A CA 1
ATOM 5709 C C . ILE A 1 753 ? -4.609 -38.062 -6.93 1 95.75 753 ILE A C 1
ATOM 5711 O O . ILE A 1 753 ? -3.854 -38.188 -5.961 1 95.75 753 ILE A O 1
ATOM 5715 N N . ALA A 1 754 ? -5.719 -37.406 -6.887 1 94.88 754 ALA A N 1
ATOM 5716 C CA . ALA A 1 754 ? -6.191 -36.812 -5.637 1 94.88 754 ALA A CA 1
ATOM 5717 C C . ALA A 1 754 ? -6.41 -37.906 -4.574 1 94.88 754 ALA A C 1
ATOM 5719 O O . ALA A 1 754 ? -6.074 -37.688 -3.402 1 94.88 754 ALA A O 1
ATOM 5720 N N . HIS A 1 755 ? -7.031 -38.969 -4.977 1 96.06 755 HIS A N 1
ATOM 5721 C CA . HIS A 1 755 ? -7.242 -40.062 -4.039 1 96.06 755 HIS A CA 1
ATOM 5722 C C . HIS A 1 755 ? -5.918 -40.594 -3.502 1 96.06 755 HIS A C 1
ATOM 5724 O O . HIS A 1 755 ? -5.812 -40.938 -2.318 1 96.06 755 HIS A O 1
ATOM 5730 N N . TYR A 1 756 ? -4.961 -40.719 -4.402 1 96.12 756 TYR A N 1
ATOM 5731 C CA . TYR A 1 756 ? -3.627 -41.125 -3.955 1 96.12 756 TYR A CA 1
ATOM 5732 C C . TYR A 1 756 ? -3.066 -40.094 -2.965 1 96.12 756 TYR A C 1
ATOM 5734 O O . TYR A 1 756 ? -2.447 -40.469 -1.967 1 96.12 756 TYR A O 1
ATOM 5742 N N . GLY A 1 757 ? -3.24 -38.844 -3.205 1 95.56 757 GLY A N 1
ATOM 5743 C CA . GLY A 1 757 ? -2.777 -37.75 -2.344 1 95.56 757 GLY A CA 1
ATOM 5744 C C . GLY A 1 757 ? -3.463 -37.75 -0.99 1 95.56 757 GLY A C 1
ATOM 5745 O O . GLY A 1 757 ? -2.863 -37.344 0.011 1 95.56 757 GLY A O 1
ATOM 5746 N N . ARG A 1 758 ? -4.668 -38.125 -0.953 1 95.31 758 ARG A N 1
ATOM 5747 C CA . ARG A 1 758 ? -5.438 -38.156 0.287 1 95.31 758 ARG A CA 1
ATOM 5748 C C . ARG A 1 758 ? -4.832 -39.156 1.285 1 95.31 758 ARG A C 1
ATOM 5750 O O . ARG A 1 758 ? -4.926 -38.938 2.498 1 95.31 758 ARG A O 1
ATOM 5757 N N . ILE A 1 759 ? -4.246 -40.188 0.77 1 95.88 759 ILE A N 1
ATOM 5758 C CA . ILE A 1 759 ? -3.551 -41.125 1.649 1 95.88 759 ILE A CA 1
ATOM 5759 C C . ILE A 1 759 ? -2.406 -40.406 2.363 1 95.88 759 ILE A C 1
ATOM 5761 O O . ILE A 1 759 ? -2.314 -40.438 3.594 1 95.88 759 ILE A O 1
ATOM 5765 N N . ALA A 1 760 ? -1.6 -39.781 1.525 1 94.25 760 ALA A N 1
ATOM 5766 C CA . ALA A 1 760 ? -0.443 -39.062 2.066 1 94.25 760 ALA A CA 1
ATOM 5767 C C . ALA A 1 760 ? -0.879 -37.906 2.988 1 94.25 760 ALA A C 1
ATOM 5769 O O . ALA A 1 760 ? -0.228 -37.656 4 1 94.25 760 ALA A O 1
ATOM 5770 N N . LYS A 1 761 ? -1.906 -37.219 2.654 1 93.5 761 LYS A N 1
ATOM 5771 C CA . LYS A 1 761 ? -2.42 -36.125 3.463 1 93.5 761 LYS A CA 1
ATOM 5772 C C . LYS A 1 761 ? -2.848 -36.594 4.844 1 93.5 761 LYS A C 1
ATOM 5774 O O . LYS A 1 761 ? -2.506 -36 5.859 1 93.5 761 LYS A O 1
ATOM 5779 N N . THR A 1 762 ? -3.604 -37.656 4.887 1 94.62 762 THR A N 1
ATOM 5780 C CA . THR A 1 762 ? -4.082 -38.188 6.156 1 94.62 762 THR A CA 1
ATOM 5781 C C . THR A 1 762 ? -2.918 -38.688 7.016 1 94.62 762 THR A C 1
ATOM 5783 O O . THR A 1 762 ? -2.912 -38.469 8.234 1 94.62 762 THR A O 1
ATOM 5786 N N . LEU A 1 763 ? -1.945 -39.344 6.363 1 95 763 LEU A N 1
ATOM 5787 C CA . LEU A 1 763 ? -0.757 -39.781 7.09 1 95 763 LEU A CA 1
ATOM 5788 C C . LEU A 1 763 ? -0.015 -38.562 7.68 1 95 763 LEU A C 1
ATOM 5790 O O . LEU A 1 763 ? 0.494 -38.656 8.805 1 95 763 LEU A O 1
ATOM 5794 N N . HIS A 1 764 ? 0.088 -37.531 6.926 1 93.25 764 HIS A N 1
ATOM 5795 C CA . HIS A 1 764 ? 0.72 -36.281 7.398 1 93.25 764 HIS A CA 1
ATOM 5796 C C . HIS A 1 764 ? -0.004 -35.719 8.617 1 93.25 764 HIS A C 1
ATOM 5798 O O . HIS A 1 764 ? 0.632 -35.375 9.617 1 93.25 764 HIS A O 1
ATOM 5804 N N . ILE A 1 765 ? -1.316 -35.688 8.555 1 91.25 765 ILE A N 1
ATOM 5805 C CA . ILE A 1 765 ? -2.117 -35.156 9.648 1 91.25 765 ILE A CA 1
ATOM 5806 C C . ILE A 1 765 ? -1.944 -36.031 10.891 1 91.25 765 ILE A C 1
ATOM 5808 O O . ILE A 1 765 ? -1.818 -35.5 12.008 1 91.25 765 ILE A O 1
ATOM 5812 N N . LEU A 1 766 ? -1.931 -37.344 10.695 1 92.12 766 LEU A N 1
ATOM 5813 C CA . LEU A 1 766 ? -1.754 -38.25 11.812 1 92.12 766 LEU A CA 1
ATOM 5814 C C . LEU A 1 766 ? -0.373 -38.094 12.438 1 92.12 766 LEU A C 1
ATOM 5816 O O . LEU A 1 766 ? -0.229 -38.156 13.656 1 92.12 766 LEU A O 1
ATOM 5820 N N . ARG A 1 767 ? 0.593 -37.875 11.602 1 91.69 767 ARG A N 1
ATOM 5821 C CA . ARG A 1 767 ? 1.939 -37.656 12.117 1 91.69 767 ARG A CA 1
ATOM 5822 C C . ARG A 1 767 ? 2.018 -36.375 12.906 1 91.69 767 ARG A C 1
ATOM 5824 O O . ARG A 1 767 ? 2.684 -36.312 13.945 1 91.69 767 ARG A O 1
ATOM 5831 N N . LEU A 1 768 ? 1.394 -35.312 12.461 1 89.88 768 LEU A N 1
ATOM 5832 C CA . LEU A 1 768 ? 1.322 -34.031 13.172 1 89.88 768 LEU A CA 1
ATOM 5833 C C . LEU A 1 768 ? 0.68 -34.219 14.539 1 89.88 768 LEU A C 1
ATOM 5835 O O . LEU A 1 768 ? 1.098 -33.562 15.516 1 89.88 768 LEU A O 1
ATOM 5839 N N . ALA A 1 769 ? -0.249 -35.031 14.578 1 86.62 769 ALA A N 1
ATOM 5840 C CA . ALA A 1 769 ? -0.994 -35.25 15.812 1 86.62 769 ALA A CA 1
ATOM 5841 C C . ALA A 1 769 ? -0.17 -36.062 16.797 1 86.62 769 ALA A C 1
ATOM 5843 O O . ALA A 1 769 ? -0.288 -35.906 18.016 1 86.62 769 ALA A O 1
ATOM 5844 N N . ASP A 1 770 ? 0.642 -36.906 16.281 1 87.12 770 ASP A N 1
ATOM 5845 C CA . ASP A 1 770 ? 1.318 -37.875 17.109 1 87.12 770 ASP A CA 1
ATOM 5846 C C . ASP A 1 770 ? 2.678 -37.375 17.578 1 87.12 770 ASP A C 1
ATOM 5848 O O . ASP A 1 770 ? 3.152 -37.75 18.656 1 87.12 770 ASP A O 1
ATOM 5852 N N . GLU A 1 771 ? 3.311 -36.625 16.688 1 88.69 771 GLU A N 1
ATOM 5853 C CA . GLU A 1 771 ? 4.703 -36.25 16.953 1 88.69 771 GLU A CA 1
ATOM 5854 C C . GLU A 1 771 ? 4.875 -34.75 17.109 1 88.69 771 GLU A C 1
ATOM 5856 O O . GLU A 1 771 ? 5.062 -34.062 16.109 1 88.69 771 GLU A O 1
ATOM 5861 N N . PRO A 1 772 ? 5.074 -34.25 18.312 1 86.25 772 PRO A N 1
ATOM 5862 C CA . PRO A 1 772 ? 5.336 -32.812 18.5 1 86.25 772 PRO A CA 1
ATOM 5863 C C . PRO A 1 772 ? 6.648 -32.375 17.859 1 86.25 772 PRO A C 1
ATOM 5865 O O . PRO A 1 772 ? 6.77 -31.234 17.422 1 86.25 772 PRO A O 1
ATOM 5868 N N . GLY A 1 773 ? 7.609 -33.281 17.891 1 87.88 773 GLY A N 1
ATOM 5869 C CA . GLY A 1 773 ? 8.875 -32.969 17.25 1 87.88 773 GLY A CA 1
ATOM 5870 C C . GLY A 1 773 ? 8.727 -32.656 15.773 1 87.88 773 GLY A C 1
ATOM 5871 O O . GLY A 1 773 ? 9.406 -31.781 15.242 1 87.88 773 GLY A O 1
ATOM 5872 N N . TYR A 1 774 ? 7.742 -33.469 15.18 1 91.69 774 TYR A N 1
ATOM 5873 C CA . TYR A 1 774 ? 7.453 -33.219 13.766 1 91.69 774 TYR A CA 1
ATOM 5874 C C . TYR A 1 774 ? 6.855 -31.844 13.547 1 91.69 774 TYR A C 1
ATOM 5876 O O . TYR A 1 774 ? 7.254 -31.125 12.625 1 91.69 774 TYR A O 1
ATOM 5884 N N . ARG A 1 775 ? 6.07 -31.391 14.367 1 89.44 775 ARG A N 1
ATOM 5885 C CA . ARG A 1 775 ? 5.457 -30.078 14.281 1 89.44 775 ARG A CA 1
ATOM 5886 C C . ARG A 1 775 ? 6.492 -28.969 14.492 1 89.44 775 ARG A C 1
ATOM 5888 O O . ARG A 1 775 ? 6.465 -27.953 13.805 1 89.44 775 ARG A O 1
ATOM 5895 N N . ARG A 1 776 ? 7.316 -29.172 15.383 1 90.19 776 ARG A N 1
ATOM 5896 C CA . ARG A 1 776 ? 8.352 -28.188 15.672 1 90.19 776 ARG A CA 1
ATOM 5897 C C . ARG A 1 776 ? 9.32 -28.047 14.508 1 90.19 776 ARG A C 1
ATOM 5899 O O . ARG A 1 776 ? 9.781 -26.938 14.203 1 90.19 776 ARG A O 1
ATOM 5906 N N . GLN A 1 777 ? 9.602 -29.156 13.938 1 91.19 777 GLN A N 1
ATOM 5907 C CA . GLN A 1 777 ? 10.492 -29.141 12.781 1 91.19 777 GLN A CA 1
ATOM 5908 C C . GLN A 1 777 ? 9.898 -28.297 11.648 1 91.19 777 GLN A C 1
ATOM 5910 O O . GLN A 1 777 ? 10.609 -27.531 11.008 1 91.19 777 GLN A O 1
ATOM 5915 N N . ILE A 1 778 ? 8.648 -28.484 11.414 1 92 778 ILE A N 1
ATOM 5916 C CA . ILE A 1 778 ? 7.949 -27.734 10.375 1 92 778 ILE A CA 1
ATOM 5917 C C . ILE A 1 778 ? 7.965 -26.234 10.711 1 92 778 ILE A C 1
ATOM 5919 O O . ILE A 1 778 ? 8.219 -25.406 9.844 1 92 778 ILE A O 1
ATOM 5923 N N . LYS A 1 779 ? 7.773 -25.922 11.922 1 90.94 779 LYS A N 1
ATOM 5924 C CA . LYS A 1 779 ? 7.738 -24.516 12.359 1 90.94 779 LYS A CA 1
ATOM 5925 C C . LYS A 1 779 ? 9.109 -23.875 12.234 1 90.94 779 LYS A C 1
ATOM 5927 O O . LYS A 1 779 ? 9.219 -22.703 11.852 1 90.94 779 LYS A O 1
ATOM 5932 N N . VAL A 1 780 ? 10.117 -24.578 12.602 1 91.81 780 VAL A N 1
ATOM 5933 C CA . VAL A 1 780 ? 11.477 -24.062 12.508 1 91.81 780 VAL A CA 1
ATOM 5934 C C . VAL A 1 780 ? 11.812 -23.734 11.055 1 91.81 780 VAL A C 1
ATOM 5936 O O . VAL A 1 780 ? 12.391 -22.672 10.766 1 91.81 780 VAL A O 1
ATOM 5939 N N . GLN A 1 781 ? 11.43 -24.625 10.188 1 93.5 781 GLN A N 1
ATOM 5940 C CA . GLN A 1 781 ? 11.695 -24.406 8.773 1 93.5 781 GLN A CA 1
ATOM 5941 C C . GLN A 1 781 ? 10.922 -23.203 8.242 1 93.5 781 GLN A C 1
ATOM 5943 O O . GLN A 1 781 ? 11.438 -22.438 7.426 1 93.5 781 GLN A O 1
ATOM 5948 N N . ALA A 1 782 ? 9.719 -23.094 8.664 1 90.69 782 ALA A N 1
ATOM 5949 C CA . ALA A 1 782 ? 8.906 -21.953 8.258 1 90.69 782 ALA A CA 1
ATOM 5950 C C . ALA A 1 782 ? 9.516 -20.641 8.75 1 90.69 782 ALA A C 1
ATOM 5952 O O . ALA A 1 782 ? 9.516 -19.641 8.031 1 90.69 782 ALA A O 1
ATOM 5953 N N . ASN A 1 783 ? 10 -20.625 9.93 1 90.69 783 ASN A N 1
ATOM 5954 C CA . ASN A 1 783 ? 10.625 -19.438 10.5 1 90.69 783 ASN A CA 1
ATOM 5955 C C . ASN A 1 783 ? 11.898 -19.062 9.75 1 90.69 783 ASN A C 1
ATOM 5957 O O . ASN A 1 783 ? 12.227 -17.875 9.633 1 90.69 783 ASN A O 1
ATOM 5961 N N . LEU A 1 784 ? 12.555 -20.078 9.375 1 93.94 784 LEU A N 1
ATOM 5962 C CA . LEU A 1 784 ? 13.758 -19.844 8.578 1 93.94 784 LEU A CA 1
ATOM 5963 C C . LEU A 1 784 ? 13.422 -19.078 7.301 1 93.94 784 LEU A C 1
ATOM 5965 O O . LEU A 1 784 ? 14.141 -18.156 6.918 1 93.94 784 LEU A O 1
ATOM 5969 N N . GLN A 1 785 ? 12.383 -19.484 6.688 1 93.81 785 GLN A N 1
ATOM 5970 C CA . GLN A 1 785 ? 11.922 -18.812 5.469 1 93.81 785 GLN A CA 1
ATOM 5971 C C . GLN A 1 785 ? 11.539 -17.375 5.738 1 93.81 785 GLN A C 1
ATOM 5973 O O . GLN A 1 785 ? 11.82 -16.484 4.934 1 93.81 785 GLN A O 1
ATOM 5978 N N . GLU A 1 786 ? 10.922 -17.062 6.801 1 93.06 786 GLU A N 1
ATOM 5979 C CA . GLU A 1 786 ? 10.555 -15.711 7.184 1 93.06 786 GLU A CA 1
ATOM 5980 C C . GLU A 1 786 ? 11.789 -14.844 7.418 1 93.06 786 GLU A C 1
ATOM 5982 O O . GLU A 1 786 ? 11.812 -13.664 7.055 1 93.06 786 GLU A O 1
ATOM 5987 N N . GLY A 1 787 ? 12.781 -15.461 8.086 1 95.38 787 GLY A N 1
ATOM 5988 C CA . GLY A 1 787 ? 14.047 -14.758 8.289 1 95.38 787 GLY A CA 1
ATOM 5989 C C . GLY A 1 787 ? 14.719 -14.367 6.988 1 95.38 787 GLY A C 1
ATOM 5990 O O . GLY A 1 787 ? 15.227 -13.25 6.855 1 95.38 787 GLY A O 1
ATOM 5991 N N . ARG A 1 788 ? 14.656 -15.266 6.078 1 96.44 788 ARG A N 1
ATOM 5992 C CA . ARG A 1 788 ? 15.25 -15 4.77 1 96.44 788 ARG A CA 1
ATOM 5993 C C . ARG A 1 788 ? 14.531 -13.844 4.07 1 96.44 788 ARG A C 1
ATOM 5995 O O . ARG A 1 788 ? 15.18 -12.969 3.488 1 96.44 788 ARG A O 1
ATOM 6002 N N . HIS A 1 789 ? 13.234 -13.883 4.09 1 95.44 789 HIS A N 1
ATOM 6003 C CA . HIS A 1 789 ? 12.453 -12.828 3.451 1 95.44 789 HIS A CA 1
ATOM 6004 C C . HIS A 1 789 ? 12.711 -11.477 4.102 1 95.44 789 HIS A C 1
ATOM 6006 O O . HIS A 1 789 ? 12.766 -10.453 3.418 1 95.44 789 HIS A O 1
ATOM 6012 N N . ALA A 1 790 ? 12.859 -11.469 5.391 1 95.75 790 ALA A N 1
ATOM 6013 C CA . ALA A 1 790 ? 13.148 -10.219 6.098 1 95.75 790 ALA A CA 1
ATOM 6014 C C . ALA A 1 790 ? 14.492 -9.641 5.656 1 95.75 790 ALA A C 1
ATOM 6016 O O . ALA A 1 790 ? 14.617 -8.43 5.469 1 95.75 790 ALA A O 1
ATOM 6017 N N . LEU A 1 791 ? 15.453 -10.5 5.555 1 96.75 791 LEU A N 1
ATOM 6018 C CA . LEU A 1 791 ? 16.766 -10.055 5.09 1 96.75 791 LEU A CA 1
ATOM 6019 C C . LEU A 1 791 ? 16.688 -9.562 3.65 1 96.75 791 LEU A C 1
ATOM 6021 O O . LEU A 1 791 ? 17.312 -8.562 3.303 1 96.75 791 LEU A O 1
ATOM 6025 N N . ALA A 1 792 ? 15.953 -10.258 2.816 1 97.12 792 ALA A N 1
ATOM 6026 C CA . ALA A 1 792 ? 15.789 -9.859 1.42 1 97.12 792 ALA A CA 1
ATOM 6027 C C . ALA A 1 792 ? 15.188 -8.461 1.316 1 97.12 792 ALA A C 1
ATOM 6029 O O . ALA A 1 792 ? 15.586 -7.672 0.461 1 97.12 792 ALA A O 1
ATOM 6030 N N . ARG A 1 793 ? 14.273 -8.164 2.164 1 94.62 793 ARG A N 1
ATOM 6031 C CA . ARG A 1 793 ? 13.633 -6.852 2.162 1 94.62 793 ARG A CA 1
ATOM 6032 C C . ARG A 1 793 ? 14.633 -5.758 2.537 1 94.62 793 ARG A C 1
ATOM 6034 O O . ARG A 1 793 ? 14.547 -4.637 2.033 1 94.62 793 ARG A O 1
ATOM 6041 N N . LYS A 1 794 ? 15.539 -6.078 3.404 1 94.31 794 LYS A N 1
ATOM 6042 C CA . LYS A 1 794 ? 16.562 -5.121 3.818 1 94.31 794 LYS A CA 1
ATOM 6043 C C . LYS A 1 794 ? 17.547 -4.852 2.691 1 94.31 794 LYS A C 1
ATOM 6045 O O . LYS A 1 794 ? 18.078 -3.742 2.566 1 94.31 794 LYS A O 1
ATOM 6050 N N . ILE A 1 795 ? 17.766 -5.855 1.936 1 96.69 795 ILE A N 1
ATOM 6051 C CA . ILE A 1 795 ? 18.703 -5.723 0.82 1 96.69 795 ILE A CA 1
ATOM 6052 C C . ILE A 1 795 ? 18.047 -4.938 -0.312 1 96.69 795 ILE A C 1
ATOM 6054 O O . ILE A 1 795 ? 18.625 -3.982 -0.832 1 96.69 795 ILE A O 1
ATOM 6058 N N . PHE A 1 796 ? 16.828 -5.328 -0.643 1 96.62 796 PHE A N 1
ATOM 6059 C CA . PHE A 1 796 ? 16.109 -4.746 -1.766 1 96.62 796 PHE A CA 1
ATOM 6060 C C . PHE A 1 796 ? 15.438 -3.436 -1.359 1 96.62 796 PHE A C 1
ATOM 6062 O O . PHE A 1 796 ? 14.219 -3.281 -1.495 1 96.62 796 PHE A O 1
ATOM 6069 N N . HIS A 1 797 ? 16.156 -2.408 -1.027 1 93.44 797 HIS A N 1
ATOM 6070 C CA . HIS A 1 797 ? 15.609 -1.204 -0.41 1 93.44 797 HIS A CA 1
ATOM 6071 C C . HIS A 1 797 ? 15.414 -0.095 -1.438 1 93.44 797 HIS A C 1
ATOM 6073 O O . HIS A 1 797 ? 14.586 0.796 -1.251 1 93.44 797 HIS A O 1
ATOM 6079 N N . GLY A 1 798 ? 16.125 -0.123 -2.527 1 92.88 798 GLY A N 1
ATOM 6080 C CA . GLY A 1 798 ? 16.062 0.957 -3.498 1 92.88 798 GLY A CA 1
ATOM 6081 C C . GLY A 1 798 ? 14.688 1.11 -4.129 1 92.88 798 GLY A C 1
ATOM 6082 O O . GLY A 1 798 ? 13.898 0.16 -4.16 1 92.88 798 GLY A O 1
ATOM 6083 N N . LYS A 1 799 ? 14.375 2.332 -4.562 1 91.94 799 LYS A N 1
ATOM 6084 C CA . LYS A 1 799 ? 13.117 2.674 -5.23 1 91.94 799 LYS A CA 1
ATOM 6085 C C . LYS A 1 799 ? 11.922 2.178 -4.43 1 91.94 799 LYS A C 1
ATOM 6087 O O . LYS A 1 799 ? 11 1.574 -4.988 1 91.94 799 LYS A O 1
ATOM 6092 N N . GLN A 1 800 ? 12.016 2.209 -3.156 1 88.94 800 GLN A N 1
ATOM 6093 C CA . GLN A 1 800 ? 10.961 1.881 -2.205 1 88.94 800 GLN A CA 1
ATOM 6094 C C . GLN A 1 800 ? 10.609 0.396 -2.258 1 88.94 800 GLN A C 1
ATOM 6096 O O . GLN A 1 800 ? 9.461 0.012 -2.023 1 88.94 800 GLN A O 1
ATOM 6101 N N . GLY A 1 801 ? 11.555 -0.437 -2.725 1 90.94 801 GLY A N 1
ATOM 6102 C CA . GLY A 1 801 ? 11.344 -1.875 -2.752 1 90.94 801 GLY A CA 1
ATOM 6103 C C . GLY A 1 801 ? 10.398 -2.316 -3.857 1 90.94 801 GLY A C 1
ATOM 6104 O O . GLY A 1 801 ? 9.812 -3.396 -3.783 1 90.94 801 GLY A O 1
ATOM 6105 N N . GLN A 1 802 ? 10.211 -1.473 -4.855 1 93.19 802 GLN A N 1
ATOM 6106 C CA . GLN A 1 802 ? 9.312 -1.793 -5.961 1 93.19 802 GLN A CA 1
ATOM 6107 C C . GLN A 1 802 ? 10.086 -2.264 -7.184 1 93.19 802 GLN A C 1
ATOM 6109 O O . GLN A 1 802 ? 11.25 -1.897 -7.367 1 93.19 802 GLN A O 1
ATOM 6114 N N . LEU A 1 803 ? 9.484 -3.133 -7.934 1 93.81 803 LEU A N 1
ATOM 6115 C CA . LEU A 1 803 ? 10.125 -3.717 -9.102 1 93.81 803 LEU A CA 1
ATOM 6116 C C . LEU A 1 803 ? 9.75 -2.951 -10.367 1 93.81 803 LEU A C 1
ATOM 6118 O O . LEU A 1 803 ? 8.672 -3.156 -10.93 1 93.81 803 LEU A O 1
ATOM 6122 N N . TYR A 1 804 ? 10.727 -2.158 -10.891 1 92.5 804 TYR A N 1
ATOM 6123 C CA . TYR A 1 804 ? 10.477 -1.362 -12.086 1 92.5 804 TYR A CA 1
ATOM 6124 C C . TYR A 1 804 ? 10.891 -2.117 -13.344 1 92.5 804 TYR A C 1
ATOM 6126 O O . TYR A 1 804 ? 11.758 -1.664 -14.094 1 92.5 804 TYR A O 1
ATOM 6134 N N . GLN A 1 805 ? 10.281 -3.285 -13.531 1 92.25 805 GLN A N 1
ATOM 6135 C CA . GLN A 1 805 ? 10.523 -4.141 -14.695 1 92.25 805 GLN A CA 1
ATOM 6136 C C . GLN A 1 805 ? 9.227 -4.438 -15.438 1 92.25 805 GLN A C 1
ATOM 6138 O O . GLN A 1 805 ? 8.25 -4.902 -14.836 1 92.25 805 GLN A O 1
ATOM 6143 N N . ARG A 1 806 ? 9.25 -4.172 -16.672 1 89.5 806 ARG A N 1
ATOM 6144 C CA . ARG A 1 806 ? 8.047 -4.332 -17.469 1 89.5 806 ARG A CA 1
ATOM 6145 C C . ARG A 1 806 ? 7.875 -5.777 -17.922 1 89.5 806 ARG A C 1
ATOM 6147 O O . ARG A 1 806 ? 6.75 -6.246 -18.109 1 89.5 806 ARG A O 1
ATOM 6154 N N . TYR A 1 807 ? 9.031 -6.434 -18.156 1 88.38 807 TYR A N 1
ATOM 6155 C CA . TYR A 1 807 ? 8.992 -7.77 -18.734 1 88.38 807 TYR A CA 1
ATOM 6156 C C . TYR A 1 807 ? 9.438 -8.82 -17.719 1 88.38 807 TYR A C 1
ATOM 6158 O O . TYR A 1 807 ? 10.172 -8.508 -16.781 1 88.38 807 TYR A O 1
ATOM 6166 N N . GLN A 1 808 ? 9.023 -10.031 -17.922 1 88 808 GLN A N 1
ATOM 6167 C CA . GLN A 1 808 ? 9.32 -11.133 -17.031 1 88 808 GLN A CA 1
ATOM 6168 C C . GLN A 1 808 ? 10.82 -11.375 -16.922 1 88 808 GLN A C 1
ATOM 6170 O O . GLN A 1 808 ? 11.344 -11.641 -15.836 1 88 808 GLN A O 1
ATOM 6175 N N . ASP A 1 809 ? 11.516 -11.312 -18.031 1 83.75 809 ASP A N 1
ATOM 6176 C CA . ASP A 1 809 ? 12.953 -11.562 -18.047 1 83.75 809 ASP A CA 1
ATOM 6177 C C . ASP A 1 809 ? 13.695 -10.562 -17.156 1 83.75 809 ASP A C 1
ATOM 6179 O O . ASP A 1 809 ? 14.625 -10.938 -16.438 1 83.75 809 ASP A O 1
ATOM 6183 N N . GLY A 1 810 ? 13.258 -9.359 -17.281 1 87.62 810 GLY A N 1
ATOM 6184 C CA . GLY A 1 810 ? 13.859 -8.352 -16.422 1 87.62 810 GLY A CA 1
ATOM 6185 C C . GLY A 1 810 ? 13.609 -8.594 -14.953 1 87.62 810 GLY A C 1
ATOM 6186 O O . GLY A 1 810 ? 14.484 -8.359 -14.117 1 87.62 810 GLY A O 1
ATOM 6187 N N . MET A 1 811 ? 12.438 -9.094 -14.641 1 92.81 811 MET A N 1
ATOM 6188 C CA . MET A 1 811 ? 12.102 -9.406 -13.25 1 92.81 811 MET A CA 1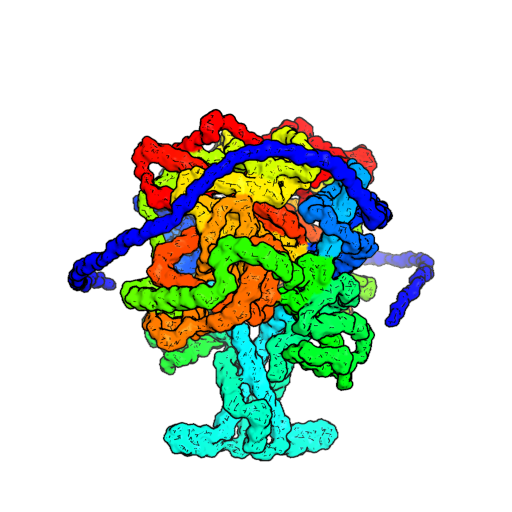
ATOM 6189 C C . MET A 1 811 ? 12.953 -10.562 -12.734 1 92.81 811 MET A C 1
ATOM 6191 O O . MET A 1 811 ? 13.461 -10.5 -11.617 1 92.81 811 MET A O 1
ATOM 6195 N N . GLU A 1 812 ? 13.109 -11.539 -13.562 1 91.38 812 GLU A N 1
ATOM 6196 C CA . GLU A 1 812 ? 13.875 -12.727 -13.18 1 91.38 812 GLU A CA 1
ATOM 6197 C C . GLU A 1 812 ? 15.352 -12.383 -12.984 1 91.38 812 GLU A C 1
ATOM 6199 O O . GLU A 1 812 ? 15.992 -12.891 -12.055 1 91.38 812 GLU A O 1
ATOM 6204 N N . ASP A 1 813 ? 15.836 -11.555 -13.828 1 91.31 813 ASP A N 1
ATOM 6205 C CA . ASP A 1 813 ? 17.234 -11.148 -13.695 1 91.31 813 ASP A CA 1
ATOM 6206 C C . ASP A 1 813 ? 17.469 -10.352 -12.414 1 91.31 813 ASP A C 1
ATOM 6208 O O . ASP A 1 813 ? 18.406 -10.617 -11.672 1 91.31 813 ASP A O 1
ATOM 6212 N N . GLN A 1 814 ? 16.656 -9.438 -12.234 1 94.75 814 GLN A N 1
ATOM 6213 C CA . GLN A 1 814 ? 16.812 -8.594 -11.055 1 94.75 814 GLN A CA 1
ATOM 6214 C C . GLN A 1 814 ? 16.625 -9.398 -9.773 1 94.75 814 GLN A C 1
ATOM 6216 O O . GLN A 1 814 ? 17.406 -9.25 -8.828 1 94.75 814 GLN A O 1
ATOM 6221 N N . ILE A 1 815 ? 15.641 -10.211 -9.727 1 95.44 815 ILE A N 1
ATOM 6222 C CA . ILE A 1 815 ? 15.375 -11.023 -8.539 1 95.44 815 ILE A CA 1
ATOM 6223 C C . ILE A 1 815 ? 16.453 -12.102 -8.406 1 95.44 815 ILE A C 1
ATOM 6225 O O . ILE A 1 815 ? 16.828 -12.477 -7.293 1 95.44 815 ILE A O 1
ATOM 6229 N N . GLY A 1 816 ? 16.906 -12.57 -9.594 1 95.06 816 GLY A N 1
ATOM 6230 C CA . GLY A 1 816 ? 18.047 -13.469 -9.555 1 95.06 816 GLY A CA 1
ATOM 6231 C C . GLY A 1 816 ? 19.266 -12.867 -8.875 1 95.06 816 GLY A C 1
ATOM 6232 O O . GLY A 1 816 ? 19.938 -13.539 -8.102 1 95.06 816 GLY A O 1
ATOM 6233 N N . ALA A 1 817 ? 19.516 -11.617 -9.195 1 97.19 817 ALA A N 1
ATOM 6234 C CA . ALA A 1 817 ? 20.594 -10.906 -8.531 1 97.19 817 ALA A CA 1
ATOM 6235 C C . ALA A 1 817 ? 20.359 -10.805 -7.031 1 97.19 817 ALA A C 1
ATOM 6237 O O . ALA A 1 817 ? 21.266 -11.016 -6.23 1 97.19 817 ALA A O 1
ATOM 6238 N N . LEU A 1 818 ? 19.141 -10.484 -6.648 1 97.44 818 LEU A N 1
ATOM 6239 C CA . LEU A 1 818 ? 18.781 -10.406 -5.234 1 97.44 818 LEU A CA 1
ATOM 6240 C C . LEU A 1 818 ? 19.031 -11.742 -4.539 1 97.44 818 LEU A C 1
ATOM 6242 O O . LEU A 1 818 ? 19.594 -11.781 -3.445 1 97.44 818 LEU A O 1
ATOM 6246 N N . GLY A 1 819 ? 18.562 -12.82 -5.227 1 97.38 819 GLY A N 1
ATOM 6247 C CA . GLY A 1 819 ? 18.766 -14.141 -4.652 1 97.38 819 GLY A CA 1
ATOM 6248 C C . GLY A 1 819 ? 20.234 -14.477 -4.438 1 97.38 819 GLY A C 1
ATOM 6249 O O . GLY A 1 819 ? 20.609 -15.062 -3.416 1 97.38 819 GLY A O 1
ATOM 6250 N N . LEU A 1 820 ? 21.062 -14.094 -5.379 1 97.88 820 LEU A N 1
ATOM 6251 C CA . LEU A 1 820 ? 22.484 -14.375 -5.281 1 97.88 820 LEU A CA 1
ATOM 6252 C C . LEU A 1 820 ? 23.125 -13.562 -4.16 1 97.88 820 LEU A C 1
ATOM 6254 O O . LEU A 1 820 ? 23.922 -14.086 -3.387 1 97.88 820 LEU A O 1
ATOM 6258 N N . VAL A 1 821 ? 22.781 -12.289 -4.059 1 98.06 821 VAL A N 1
ATOM 6259 C CA . VAL A 1 821 ? 23.297 -11.43 -3.004 1 98.06 821 VAL A CA 1
ATOM 6260 C C . VAL A 1 821 ? 22.875 -11.969 -1.64 1 98.06 821 VAL A C 1
ATOM 6262 O O . VAL A 1 821 ? 23.656 -11.961 -0.689 1 98.06 821 VAL A O 1
ATOM 6265 N N . LEU A 1 822 ? 21.703 -12.398 -1.577 1 97.56 822 LEU A N 1
ATOM 6266 C CA . LEU A 1 822 ? 21.141 -12.953 -0.345 1 97.56 822 LEU A CA 1
ATOM 6267 C C . LEU A 1 822 ? 21.953 -14.164 0.109 1 97.56 822 LEU A C 1
ATOM 6269 O O . LEU A 1 822 ? 22.344 -14.258 1.276 1 97.56 822 LEU A O 1
ATOM 6273 N N . ASN A 1 823 ? 22.188 -15.109 -0.807 1 98.12 823 ASN A N 1
ATOM 6274 C CA . ASN A 1 823 ? 22.953 -16.297 -0.459 1 98.12 823 ASN A CA 1
ATOM 6275 C C . ASN A 1 823 ? 24.406 -15.945 -0.114 1 98.12 823 ASN A C 1
ATOM 6277 O O . ASN A 1 823 ? 25.016 -16.594 0.734 1 98.12 823 ASN A O 1
ATOM 6281 N N . ALA A 1 824 ? 24.938 -14.953 -0.766 1 98.19 824 ALA A N 1
ATOM 6282 C CA . ALA A 1 824 ? 26.297 -14.508 -0.45 1 98.19 824 ALA A CA 1
ATOM 6283 C C . ALA A 1 824 ? 26.375 -13.969 0.973 1 98.19 824 ALA A C 1
ATOM 6285 O O . ALA A 1 824 ? 27.328 -14.258 1.701 1 98.19 824 ALA A O 1
ATOM 6286 N N . LEU A 1 825 ? 25.406 -13.188 1.349 1 97.88 825 LEU A N 1
ATOM 6287 C CA . LEU A 1 825 ? 25.375 -12.617 2.691 1 97.88 825 LEU A CA 1
ATOM 6288 C C . LEU A 1 825 ? 25.219 -13.711 3.742 1 97.88 825 LEU A C 1
ATOM 6290 O O . LEU A 1 825 ? 25.844 -13.648 4.805 1 97.88 825 LEU A O 1
ATOM 6294 N N . VAL A 1 826 ? 24.375 -14.648 3.49 1 98 826 VAL A N 1
ATOM 6295 C CA . VAL A 1 826 ? 24.141 -15.75 4.422 1 98 826 VAL A CA 1
ATOM 6296 C C . VAL A 1 826 ? 25.422 -16.562 4.578 1 98 826 VAL A C 1
ATOM 6298 O O . VAL A 1 826 ? 25.781 -16.969 5.691 1 98 826 VAL A O 1
ATOM 6301 N N . LEU A 1 827 ? 26.109 -16.828 3.451 1 97.94 827 LEU A N 1
ATOM 6302 C CA . LEU A 1 827 ? 27.375 -17.547 3.486 1 97.94 827 LEU A CA 1
ATOM 6303 C C . LEU A 1 827 ? 28.422 -16.781 4.293 1 97.94 827 LEU A C 1
ATOM 6305 O O . LEU A 1 827 ? 29.141 -17.375 5.113 1 97.94 827 LEU A O 1
ATOM 6309 N N . PHE A 1 828 ? 28.578 -15.492 4.129 1 97.5 828 PHE A N 1
ATOM 6310 C CA . PHE A 1 828 ? 29.484 -14.641 4.879 1 97.5 828 PHE A CA 1
ATOM 6311 C C . PHE A 1 828 ? 29.203 -14.727 6.375 1 97.5 828 PHE A C 1
ATOM 6313 O O . PHE A 1 828 ? 30.125 -14.945 7.168 1 97.5 828 PHE A O 1
ATOM 6320 N N . ASN A 1 829 ? 27.875 -14.492 6.703 1 97.94 829 ASN A N 1
ATOM 6321 C CA . ASN A 1 829 ? 27.484 -14.562 8.102 1 97.94 829 ASN A CA 1
ATOM 6322 C C . ASN A 1 829 ? 27.812 -15.922 8.719 1 97.94 829 ASN A C 1
ATOM 6324 O O . ASN A 1 829 ? 28.344 -15.992 9.82 1 97.94 829 ASN A O 1
ATOM 6328 N N . THR A 1 830 ? 27.5 -17.016 7.996 1 98 830 THR A N 1
ATOM 6329 C CA . THR A 1 830 ? 27.719 -18.359 8.508 1 98 830 THR A CA 1
ATOM 6330 C C . THR A 1 830 ? 29.188 -18.625 8.75 1 98 830 THR A C 1
ATOM 6332 O O . THR A 1 830 ? 29.562 -19.203 9.781 1 98 830 THR A O 1
ATOM 6335 N N . ARG A 1 831 ? 29.984 -18.219 7.836 1 97.06 831 ARG A N 1
ATOM 6336 C CA . ARG A 1 831 ? 31.422 -18.438 7.953 1 97.06 831 ARG A CA 1
ATOM 6337 C C . ARG A 1 831 ? 32 -17.688 9.148 1 97.06 831 ARG A C 1
ATOM 6339 O O . ARG A 1 831 ? 32.781 -18.25 9.922 1 97.06 831 ARG A O 1
ATOM 6346 N N . TYR A 1 832 ? 31.656 -16.438 9.32 1 97.12 832 TYR A N 1
ATOM 6347 C CA . TYR A 1 832 ? 32.188 -15.641 10.414 1 97.12 832 TYR A CA 1
ATOM 6348 C C . TYR A 1 832 ? 31.594 -16.062 11.75 1 97.12 832 TYR A C 1
ATOM 6350 O O . TYR A 1 832 ? 32.25 -16.016 12.789 1 97.12 832 TYR A O 1
ATOM 6358 N N . MET A 1 833 ? 30.328 -16.438 11.75 1 97.62 833 MET A N 1
ATOM 6359 C CA . MET A 1 833 ? 29.734 -16.969 12.969 1 97.62 833 MET A CA 1
ATOM 6360 C C . MET A 1 833 ? 30.422 -18.266 13.406 1 97.62 833 MET A C 1
ATOM 6362 O O . MET A 1 833 ? 30.641 -18.484 14.602 1 97.62 833 MET A O 1
ATOM 6366 N N . ASP A 1 834 ? 30.688 -19.125 12.391 1 97.38 834 ASP A N 1
ATOM 6367 C CA . ASP A 1 834 ? 31.406 -20.359 12.688 1 97.38 834 ASP A CA 1
ATOM 6368 C C . ASP A 1 834 ? 32.781 -20.047 13.312 1 97.38 834 ASP A C 1
ATOM 6370 O O . ASP A 1 834 ? 33.156 -20.703 14.281 1 97.38 834 ASP A O 1
ATOM 6374 N N . ALA A 1 835 ? 33.469 -19.094 12.766 1 96.38 835 ALA A N 1
ATOM 6375 C CA . ALA A 1 835 ? 34.75 -18.672 13.305 1 96.38 835 ALA A CA 1
ATOM 6376 C C . ALA A 1 835 ? 34.625 -18.109 14.719 1 96.38 835 ALA A C 1
ATOM 6378 O O . ALA A 1 835 ? 35.438 -18.375 15.586 1 96.38 835 ALA A O 1
ATOM 6379 N N . ALA A 1 836 ? 33.562 -17.344 14.938 1 97 836 ALA A N 1
ATOM 6380 C CA . ALA A 1 836 ? 33.312 -16.766 16.266 1 97 836 ALA A CA 1
ATOM 6381 C C . ALA A 1 836 ? 33.031 -17.859 17.281 1 97 836 ALA A C 1
ATOM 6383 O O . ALA A 1 836 ? 33.531 -17.812 18.406 1 97 836 ALA A O 1
ATOM 6384 N N . VAL A 1 837 ? 32.219 -18.828 16.891 1 97.38 837 VAL A N 1
ATOM 6385 C CA . VAL A 1 837 ? 31.875 -19.938 17.781 1 97.38 837 VAL A CA 1
ATOM 6386 C C . VAL A 1 837 ? 33.156 -20.719 18.141 1 97.38 837 VAL A C 1
ATOM 6388 O O . VAL A 1 837 ? 33.344 -21.078 19.297 1 97.38 837 VAL A O 1
ATOM 6391 N N . ASN A 1 838 ? 33.969 -21 17.188 1 96.44 838 ASN A N 1
ATOM 6392 C CA . ASN A 1 838 ? 35.219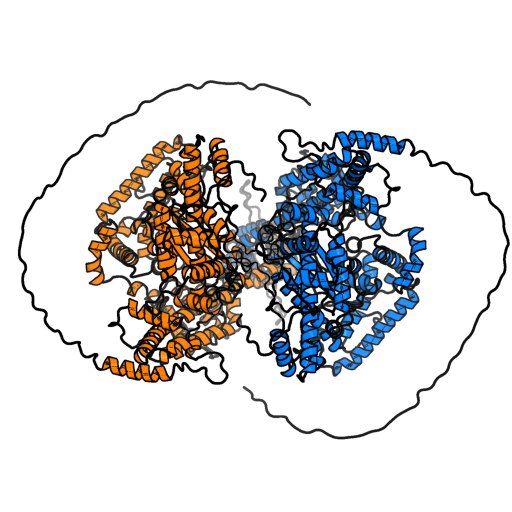 -21.719 17.422 1 96.44 838 ASN A CA 1
ATOM 6393 C C . ASN A 1 838 ? 36.156 -20.938 18.344 1 96.44 838 ASN A C 1
ATOM 6395 O O . ASN A 1 838 ? 36.781 -21.516 19.219 1 96.44 838 ASN A O 1
ATOM 6399 N N . GLN A 1 839 ? 36.188 -19.641 18.125 1 96.19 839 GLN A N 1
ATOM 6400 C CA . GLN A 1 839 ? 37.031 -18.797 18.969 1 96.19 839 GLN A CA 1
ATOM 6401 C C . GLN A 1 839 ? 36.5 -18.766 20.406 1 96.19 839 GLN A C 1
ATOM 6403 O O . GLN A 1 839 ? 37.281 -18.781 21.359 1 96.19 839 GLN A O 1
ATOM 6408 N N . LEU A 1 840 ? 35.281 -18.688 20.547 1 96.75 840 LEU A N 1
ATOM 6409 C CA . LEU A 1 840 ? 34.688 -18.688 21.875 1 96.75 840 LEU A CA 1
ATOM 6410 C C . LEU A 1 840 ? 34.938 -20 22.594 1 96.75 840 LEU A C 1
ATOM 6412 O O . LEU A 1 840 ? 35.219 -20 23.797 1 96.75 840 LEU A O 1
ATOM 6416 N N . ARG A 1 841 ? 34.844 -21.094 21.859 1 95.62 841 ARG A N 1
ATOM 6417 C CA . ARG A 1 841 ? 35.188 -22.391 22.422 1 95.62 841 ARG A CA 1
ATOM 6418 C C . ARG A 1 841 ? 36.625 -22.438 22.891 1 95.62 841 ARG A C 1
ATOM 6420 O O . ARG A 1 841 ? 36.938 -22.938 23.969 1 95.62 841 ARG A O 1
ATOM 6427 N N . ALA A 1 842 ? 37.438 -21.891 22.109 1 95.5 842 ALA A N 1
ATOM 6428 C CA . ALA A 1 842 ? 38.875 -21.859 22.422 1 95.5 842 ALA A CA 1
ATOM 6429 C C . ALA A 1 842 ? 39.156 -20.969 23.641 1 95.5 842 ALA A C 1
ATOM 6431 O O . ALA A 1 842 ? 40.062 -21.25 24.422 1 95.5 842 ALA A O 1
ATOM 6432 N N . ASP A 1 843 ? 38.344 -19.938 23.828 1 94.69 843 ASP A N 1
ATOM 6433 C CA . ASP A 1 843 ? 38.531 -18.984 24.906 1 94.69 843 ASP A CA 1
ATOM 6434 C C . ASP A 1 843 ? 37.875 -19.484 26.203 1 94.69 843 ASP A C 1
ATOM 6436 O O . ASP A 1 843 ? 37.969 -18.828 27.234 1 94.69 843 ASP A O 1
ATOM 6440 N N . GLY A 1 844 ? 37.188 -20.547 26.172 1 92.19 844 GLY A N 1
ATOM 6441 C CA . GLY A 1 844 ? 36.625 -21.141 27.375 1 92.19 844 GLY A CA 1
ATOM 6442 C C . GLY A 1 844 ? 35.188 -20.703 27.625 1 92.19 844 GLY A C 1
ATOM 6443 O O . GLY A 1 844 ? 34.656 -20.906 28.719 1 92.19 844 GLY A O 1
ATOM 6444 N N . PHE A 1 845 ? 34.625 -20.031 26.656 1 93.19 845 PHE A N 1
ATOM 6445 C CA . PHE A 1 845 ? 33.219 -19.656 26.75 1 93.19 845 PHE A CA 1
ATOM 6446 C C . PHE A 1 845 ? 32.344 -20.891 26.75 1 93.19 845 PHE A C 1
ATOM 6448 O O . PHE A 1 845 ? 32.688 -21.906 26.125 1 93.19 845 PHE A O 1
ATOM 6455 N N . ASP A 1 846 ? 31.266 -20.906 27.5 1 92.88 846 ASP A N 1
ATOM 6456 C CA . ASP A 1 846 ? 30.344 -22.047 27.562 1 92.88 846 ASP A CA 1
ATOM 6457 C C . ASP A 1 846 ? 29.5 -22.125 26.281 1 92.88 846 ASP A C 1
ATOM 6459 O O . ASP A 1 846 ? 28.422 -21.531 26.203 1 92.88 846 ASP A O 1
ATOM 6463 N N . VAL A 1 847 ? 30.031 -22.891 25.344 1 96.25 847 VAL A N 1
ATOM 6464 C CA . VAL A 1 847 ? 29.328 -23.047 24.078 1 96.25 847 VAL A CA 1
ATOM 6465 C C . VAL A 1 847 ? 28.672 -24.422 24.016 1 96.25 847 VAL A C 1
ATOM 6467 O O . VAL A 1 847 ? 29.328 -25.422 23.719 1 96.25 847 VAL A O 1
ATOM 6470 N N . ARG A 1 848 ? 27.391 -24.422 24.172 1 95.88 848 ARG A N 1
ATOM 6471 C CA . ARG A 1 848 ? 26.609 -25.656 24.078 1 95.88 848 ARG A CA 1
ATOM 6472 C C . ARG A 1 848 ? 26.141 -25.906 22.656 1 95.88 848 ARG A C 1
ATOM 6474 O O . ARG A 1 848 ? 25.719 -24.969 21.969 1 95.88 848 ARG A O 1
ATOM 6481 N N . ASP A 1 849 ? 26.156 -27.141 22.25 1 94.44 849 ASP A N 1
ATOM 6482 C CA . ASP A 1 849 ? 25.766 -27.484 20.891 1 94.44 849 ASP A CA 1
ATOM 6483 C C . ASP A 1 849 ? 24.297 -27.172 20.641 1 94.44 849 ASP A C 1
ATOM 6485 O O . ASP A 1 849 ? 23.922 -26.781 19.531 1 94.44 849 ASP A O 1
ATOM 6489 N N . GLU A 1 850 ? 23.5 -27.344 21.625 1 93.06 850 GLU A N 1
ATOM 6490 C CA . GLU A 1 850 ? 22.078 -27.047 21.5 1 93.06 850 GLU A CA 1
ATOM 6491 C C . GLU A 1 850 ? 21.844 -25.562 21.25 1 93.06 850 GLU A C 1
ATOM 6493 O O . GLU A 1 850 ? 20.906 -25.188 20.531 1 93.06 850 GLU A O 1
ATOM 6498 N N . ASP A 1 851 ? 22.719 -24.75 21.828 1 95.81 851 ASP A N 1
ATOM 6499 C CA . ASP A 1 851 ? 22.609 -23.312 21.625 1 95.81 851 ASP A CA 1
ATOM 6500 C C . ASP A 1 851 ? 23.094 -22.922 20.234 1 95.81 851 ASP A C 1
ATOM 6502 O O . ASP A 1 851 ? 22.5 -22.062 19.578 1 95.81 851 ASP A O 1
ATOM 6506 N N . VAL A 1 852 ? 24.141 -23.594 19.844 1 96.88 852 VAL A N 1
ATOM 6507 C CA . VAL A 1 852 ? 24.734 -23.297 18.547 1 96.88 852 VAL A CA 1
ATOM 6508 C C . VAL A 1 852 ? 23.719 -23.578 17.438 1 96.88 852 VAL A C 1
ATOM 6510 O O . VAL A 1 852 ? 23.641 -22.828 16.453 1 96.88 852 VAL A O 1
ATOM 6513 N N . ALA A 1 853 ? 22.922 -24.594 17.625 1 94.56 853 ALA A N 1
ATOM 6514 C CA . ALA A 1 853 ? 21.922 -25 16.625 1 94.56 853 ALA A CA 1
ATOM 6515 C C . ALA A 1 853 ? 20.828 -23.953 16.5 1 94.56 853 ALA A C 1
ATOM 6517 O O . ALA A 1 853 ? 20.078 -23.938 15.508 1 94.56 853 ALA A O 1
ATOM 6518 N N . ARG A 1 854 ? 20.734 -23.016 17.406 1 94.44 854 ARG A N 1
ATOM 6519 C CA . ARG A 1 854 ? 19.656 -22.047 17.406 1 94.44 854 ARG A CA 1
ATOM 6520 C C . ARG A 1 854 ? 20.141 -20.672 16.938 1 94.44 854 ARG A C 1
ATOM 6522 O O . ARG A 1 854 ? 19.375 -19.703 16.922 1 94.44 854 ARG A O 1
ATOM 6529 N N . LEU A 1 855 ? 21.391 -20.578 16.5 1 96 855 LEU A N 1
ATOM 6530 C CA . LEU A 1 855 ? 21.906 -19.328 15.938 1 96 855 LEU A CA 1
ATOM 6531 C C . LEU A 1 855 ? 21.359 -19.109 14.531 1 96 855 LEU A C 1
ATOM 6533 O O . LEU A 1 855 ? 21.203 -20.062 13.758 1 96 855 LEU A O 1
ATOM 6537 N N . SER A 1 856 ? 20.984 -17.875 14.203 1 94.62 856 SER A N 1
ATOM 6538 C CA . SER A 1 856 ? 20.422 -17.547 12.898 1 94.62 856 SER A CA 1
ATOM 6539 C C . SER A 1 856 ? 21.438 -16.844 12.016 1 94.62 856 SER A C 1
ATOM 6541 O O . SER A 1 856 ? 22.078 -15.891 12.453 1 94.62 856 SER A O 1
ATOM 6543 N N . PRO A 1 857 ? 21.547 -17.266 10.812 1 95.56 857 PRO A N 1
ATOM 6544 C CA . PRO A 1 857 ? 22.5 -16.625 9.906 1 95.56 857 PRO A CA 1
ATOM 6545 C C . PRO A 1 857 ? 21.922 -15.367 9.25 1 95.56 857 PRO A C 1
ATOM 6547 O O . PRO A 1 857 ? 22.594 -14.742 8.422 1 95.56 857 PRO A O 1
ATOM 6550 N N . PHE A 1 858 ? 20.719 -14.984 9.539 1 96.75 858 PHE A N 1
ATOM 6551 C CA . PHE A 1 858 ? 20.078 -13.867 8.859 1 96.75 858 PHE A CA 1
ATOM 6552 C C . PHE A 1 858 ? 20.266 -12.57 9.641 1 96.75 858 PHE A C 1
ATOM 6554 O O . PHE A 1 858 ? 19.484 -11.641 9.516 1 96.75 858 PHE A O 1
ATOM 6561 N N . VAL A 1 859 ? 21.328 -12.523 10.445 1 94.75 859 VAL A N 1
ATOM 6562 C CA . VAL A 1 859 ? 21.672 -11.305 11.164 1 94.75 859 VAL A CA 1
ATOM 6563 C C . VAL A 1 859 ? 22.172 -10.25 10.18 1 94.75 859 VAL A C 1
ATOM 6565 O O . VAL A 1 859 ? 22.75 -10.586 9.141 1 94.75 859 VAL A O 1
ATOM 6568 N N . ARG A 1 860 ? 21.922 -9.008 10.445 1 93.38 860 ARG A N 1
ATOM 6569 C CA . ARG A 1 860 ? 22.266 -7.992 9.453 1 93.38 860 ARG A CA 1
ATOM 6570 C C . ARG A 1 860 ? 22.719 -6.699 10.125 1 93.38 860 ARG A C 1
ATOM 6572 O O . ARG A 1 860 ? 23.031 -5.719 9.445 1 93.38 860 ARG A O 1
ATOM 6579 N N . HIS A 1 861 ? 22.859 -6.637 11.375 1 90.44 861 HIS A N 1
ATOM 6580 C CA . HIS A 1 861 ? 23.172 -5.402 12.086 1 90.44 861 HIS A CA 1
ATOM 6581 C C . HIS A 1 861 ? 24.594 -4.938 11.766 1 90.44 861 HIS A C 1
ATOM 6583 O O . HIS A 1 861 ? 24.891 -3.74 11.828 1 90.44 861 HIS A O 1
ATOM 6589 N N . HIS A 1 862 ? 25.516 -5.816 11.406 1 92.75 862 HIS A N 1
ATOM 6590 C CA . HIS A 1 862 ? 26.922 -5.5 11.203 1 92.75 862 HIS A CA 1
ATOM 6591 C C . HIS A 1 862 ? 27.203 -5.211 9.734 1 92.75 862 HIS A C 1
ATOM 6593 O O . HIS A 1 862 ? 28.344 -4.871 9.375 1 92.75 862 HIS A O 1
ATOM 6599 N N . ILE A 1 863 ? 26.188 -5.32 8.891 1 95.19 863 ILE A N 1
ATOM 6600 C CA . ILE A 1 863 ? 26.391 -5.121 7.457 1 95.19 863 ILE A CA 1
ATOM 6601 C C . ILE A 1 863 ? 25.656 -3.861 7.004 1 95.19 863 ILE A C 1
ATOM 6603 O O . ILE A 1 863 ? 24.453 -3.734 7.203 1 95.19 863 ILE A O 1
ATOM 6607 N N . ASN A 1 864 ? 26.375 -2.949 6.402 1 93.44 864 ASN A N 1
ATOM 6608 C CA . ASN A 1 864 ? 25.766 -1.76 5.82 1 93.44 864 ASN A CA 1
ATOM 6609 C C . ASN A 1 864 ? 25.312 -2.004 4.383 1 93.44 864 ASN A C 1
ATOM 6611 O O . ASN A 1 864 ? 26.141 -2.217 3.498 1 93.44 864 ASN A O 1
ATOM 6615 N N . MET A 1 865 ? 24.047 -1.938 4.191 1 94.25 865 MET A N 1
ATOM 6616 C CA . MET A 1 865 ? 23.469 -2.229 2.879 1 94.25 865 MET A CA 1
ATOM 6617 C C . MET A 1 865 ? 23.375 -0.959 2.039 1 94.25 865 MET A C 1
ATOM 6619 O O . MET A 1 865 ? 23.125 -1.025 0.832 1 94.25 865 MET A O 1
ATOM 6623 N N . LEU A 1 866 ? 23.578 0.216 2.629 1 93.94 866 LEU A N 1
ATOM 6624 C CA . LEU A 1 866 ? 23.359 1.493 1.959 1 93.94 866 LEU A CA 1
ATOM 6625 C C . LEU A 1 866 ? 24.688 2.084 1.478 1 93.94 866 LEU A C 1
ATOM 6627 O O . LEU A 1 866 ? 25.75 1.776 2.027 1 93.94 866 LEU A O 1
ATOM 6631 N N . GLY A 1 867 ? 24.594 2.889 0.435 1 93.56 867 GLY A N 1
ATOM 6632 C CA . GLY A 1 867 ? 25.75 3.65 0.016 1 93.56 867 GLY A CA 1
ATOM 6633 C C . GLY A 1 867 ? 26.141 4.742 0.998 1 93.56 867 GLY A C 1
ATOM 6634 O O . GLY A 1 867 ? 25.312 5.203 1.778 1 93.56 867 GLY A O 1
ATOM 6635 N N . ARG A 1 868 ? 27.344 5.117 0.971 1 94 868 ARG A N 1
ATOM 6636 C CA . ARG A 1 868 ? 27.844 6.141 1.887 1 94 868 ARG A CA 1
ATOM 6637 C C . ARG A 1 868 ? 27.938 7.496 1.192 1 94 868 ARG A C 1
ATOM 6639 O O . ARG A 1 868 ? 28.156 7.566 -0.016 1 94 868 ARG A O 1
ATOM 6646 N N . TYR A 1 869 ? 27.703 8.516 1.974 1 93.94 869 TYR A N 1
ATOM 6647 C CA . TYR A 1 869 ? 27.766 9.883 1.461 1 93.94 869 TYR A CA 1
ATOM 6648 C C . TYR A 1 869 ? 29.109 10.523 1.792 1 93.94 869 TYR A C 1
ATOM 6650 O O . TYR A 1 869 ? 29.688 10.266 2.85 1 93.94 869 TYR A O 1
ATOM 6658 N N . SER A 1 870 ? 29.547 11.312 0.862 1 91.31 870 SER A N 1
ATOM 6659 C CA . SER A 1 870 ? 30.75 12.094 1.079 1 91.31 870 SER A CA 1
ATOM 6660 C C . SER A 1 870 ? 30.438 13.57 1.251 1 91.31 870 SER A C 1
ATOM 6662 O O . SER A 1 870 ? 29.562 14.109 0.568 1 91.31 870 SER A O 1
ATOM 6664 N N . PHE A 1 871 ? 31.078 14.203 2.254 1 92.62 871 PHE A N 1
ATOM 6665 C CA . PHE A 1 871 ? 30.812 15.602 2.562 1 92.62 871 PHE A CA 1
ATOM 6666 C C . PHE A 1 871 ? 32.062 16.453 2.312 1 92.62 871 PHE A C 1
ATOM 6668 O O . PHE A 1 871 ? 32.594 17.062 3.24 1 92.62 871 PHE A O 1
ATOM 6675 N N . GLN A 1 872 ? 32.531 16.359 1.124 1 87.75 872 GLN A N 1
ATOM 6676 C CA . GLN A 1 872 ? 33.688 17.156 0.687 1 87.75 872 GLN A CA 1
ATOM 6677 C C . GLN A 1 872 ? 33.281 18.141 -0.412 1 87.75 872 GLN A C 1
ATOM 6679 O O . GLN A 1 872 ? 32.625 17.75 -1.389 1 87.75 872 GLN A O 1
ATOM 6684 N N . LEU A 1 873 ? 33.5 19.391 -0.123 1 87.5 873 LEU A N 1
ATOM 6685 C CA . LEU A 1 873 ? 33.219 20.422 -1.114 1 87.5 873 LEU A CA 1
ATOM 6686 C C . LEU A 1 873 ? 34.469 20.719 -1.944 1 87.5 873 LEU A C 1
ATOM 6688 O O . LEU A 1 873 ? 35.562 20.969 -1.393 1 87.5 873 LEU A O 1
ATOM 6692 N N . PRO A 1 874 ? 34.344 20.578 -3.229 1 83 874 PRO A N 1
ATOM 6693 C CA . PRO A 1 874 ? 35.5 20.953 -4.051 1 83 874 PRO A CA 1
ATOM 6694 C C . PRO A 1 874 ? 35.844 22.438 -3.965 1 83 874 PRO A C 1
ATOM 6696 O O . PRO A 1 874 ? 35 23.234 -3.518 1 83 874 PRO A O 1
ATOM 6699 N N . ASP A 1 875 ? 37.031 22.719 -4.32 1 82 875 ASP A N 1
ATOM 6700 C CA . ASP A 1 875 ? 37.438 24.125 -4.367 1 82 875 ASP A CA 1
ATOM 6701 C C . ASP A 1 875 ? 36.688 24.875 -5.477 1 82 875 ASP A C 1
ATOM 6703 O O . ASP A 1 875 ? 36.688 24.438 -6.633 1 82 875 ASP A O 1
ATOM 6707 N N . LEU A 1 876 ? 35.906 25.859 -5.043 1 84.88 876 LEU A N 1
ATOM 6708 C CA . LEU A 1 876 ? 35.125 26.625 -6 1 84.88 876 LEU A CA 1
ATOM 6709 C C . LEU A 1 876 ? 35.594 28.062 -6.086 1 84.88 876 LEU A C 1
ATOM 6711 O O . LEU A 1 876 ? 34.969 28.969 -5.531 1 84.88 876 LEU A O 1
ATOM 6715 N N . PRO A 1 877 ? 36.781 28.344 -6.664 1 67.38 877 PRO A N 1
ATOM 6716 C CA . PRO A 1 877 ? 37.344 29.688 -6.707 1 67.38 877 PRO A CA 1
ATOM 6717 C C . PRO A 1 877 ? 36.375 30.734 -7.254 1 67.38 877 PRO A C 1
ATOM 6719 O O . PRO A 1 877 ? 36.375 31.875 -6.801 1 67.38 877 PRO A O 1
ATOM 6722 N N . GLY A 1 878 ? 35.656 30.453 -8.383 1 66 878 GLY A N 1
ATOM 6723 C CA . GLY A 1 878 ? 34.781 31.422 -9 1 66 878 GLY A CA 1
ATOM 6724 C C . GLY A 1 878 ? 33.375 31.422 -8.414 1 66 878 GLY A C 1
ATOM 6725 O O . GLY A 1 878 ? 32.469 32.062 -8.945 1 66 878 GLY A O 1
ATOM 6726 N N . GLY A 1 879 ? 33.125 30.844 -7.258 1 76.19 879 GLY A N 1
ATOM 6727 C CA . GLY A 1 879 ? 31.828 30.859 -6.605 1 76.19 879 GLY A CA 1
ATOM 6728 C C . GLY A 1 879 ? 30.922 29.734 -7.059 1 76.19 879 GLY A C 1
ATOM 6729 O O . GLY A 1 879 ? 30.359 29 -6.234 1 76.19 879 GLY A O 1
ATOM 6730 N N . LEU A 1 880 ? 30.828 29.672 -8.539 1 89.75 880 LEU A N 1
ATOM 6731 C CA . LEU A 1 880 ? 29.969 28.625 -9.086 1 89.75 880 LEU A CA 1
ATOM 6732 C C . LEU A 1 880 ? 30.797 27.562 -9.797 1 89.75 880 LEU A C 1
ATOM 6734 O O . LEU A 1 880 ? 31.906 27.828 -10.234 1 89.75 880 LEU A O 1
ATOM 6738 N N . ARG A 1 881 ? 30.312 26.375 -9.844 1 92.31 881 ARG A N 1
ATOM 6739 C CA . ARG A 1 881 ? 30.906 25.297 -10.633 1 92.31 881 ARG A CA 1
ATOM 6740 C C . ARG A 1 881 ? 30.828 25.625 -12.125 1 92.31 881 ARG A C 1
ATOM 6742 O O . ARG A 1 881 ? 29.922 26.328 -12.57 1 92.31 881 ARG A O 1
ATOM 6749 N N . PRO A 1 882 ? 31.828 25.172 -12.852 1 89.44 882 PRO A N 1
ATOM 6750 C CA . PRO A 1 882 ? 31.703 25.359 -14.297 1 89.44 882 PRO A CA 1
ATOM 6751 C C . PRO A 1 882 ? 30.516 24.609 -14.898 1 89.44 882 PRO A C 1
ATOM 6753 O O . PRO A 1 882 ? 30.219 23.484 -14.492 1 89.44 882 PRO A O 1
ATOM 6756 N N . LEU A 1 883 ? 29.844 25.344 -15.789 1 92.06 883 LEU A N 1
ATOM 6757 C CA . LEU A 1 883 ? 28.703 24.734 -16.484 1 92.06 883 LEU A CA 1
ATOM 6758 C C . LEU A 1 883 ? 29.172 23.719 -17.5 1 92.06 883 LEU A C 1
ATOM 6760 O O . LEU A 1 883 ? 30.281 23.828 -18.031 1 92.06 883 LEU A O 1
ATOM 6764 N N . ARG A 1 884 ? 28.359 22.734 -17.688 1 91.62 884 ARG A N 1
ATOM 6765 C CA . ARG A 1 884 ? 28.672 21.719 -18.688 1 91.62 884 ARG A CA 1
ATOM 6766 C C . ARG A 1 884 ? 28.312 22.203 -20.094 1 91.62 884 ARG A C 1
ATOM 6768 O O . ARG A 1 884 ? 27.797 23.312 -20.266 1 91.62 884 ARG A O 1
ATOM 6775 N N . ASP A 1 885 ? 28.734 21.266 -21.047 1 87.81 885 ASP A N 1
ATOM 6776 C CA . ASP A 1 885 ? 28.453 21.625 -22.438 1 87.81 885 ASP A CA 1
ATOM 6777 C C . ASP A 1 885 ? 26.969 21.406 -22.766 1 87.81 885 ASP A C 1
ATOM 6779 O O . ASP A 1 885 ? 26.359 20.422 -22.328 1 87.81 885 ASP A O 1
ATOM 6783 N N . LYS A 1 886 ? 26.484 22.406 -23.516 1 85.06 886 LYS A N 1
ATOM 6784 C CA . LYS A 1 886 ? 25.047 22.406 -23.828 1 85.06 886 LYS A CA 1
ATOM 6785 C C . LYS A 1 886 ? 24.688 21.219 -24.703 1 85.06 886 LYS A C 1
ATOM 6787 O O . LYS A 1 886 ? 23.516 20.844 -24.797 1 85.06 886 LYS A O 1
ATOM 6792 N N . THR A 1 887 ? 25.609 20.531 -25.344 1 81.38 887 THR A N 1
ATOM 6793 C CA . THR A 1 887 ? 25.328 19.406 -26.234 1 81.38 887 THR A CA 1
ATOM 6794 C C . THR A 1 887 ? 25.688 18.094 -25.562 1 81.38 887 THR A C 1
ATOM 6796 O O . THR A 1 887 ? 25.641 17.031 -26.188 1 81.38 887 THR A O 1
ATOM 6799 N N . ALA A 1 888 ? 26.125 18.203 -24.328 1 72.81 888 ALA A N 1
ATOM 6800 C CA . ALA A 1 888 ? 26.531 16.984 -23.625 1 72.81 888 ALA A CA 1
ATOM 6801 C C . ALA A 1 888 ? 25.359 16.016 -23.484 1 72.81 888 ALA A C 1
ATOM 6803 O O . ALA A 1 888 ? 24.234 16.438 -23.203 1 72.81 888 ALA A O 1
ATOM 6804 N N . THR A 1 889 ? 25.391 14.789 -24.203 1 63.75 889 THR A N 1
ATOM 6805 C CA . THR A 1 889 ? 24.344 13.781 -24.094 1 63.75 889 THR A CA 1
ATOM 6806 C C . THR A 1 889 ? 24.406 13.078 -22.734 1 63.75 889 THR A C 1
ATOM 6808 O O . THR A 1 889 ? 25.5 12.891 -22.188 1 63.75 889 THR A O 1
ATOM 6811 N N . ASP A 1 890 ? 23.281 13.078 -22.016 1 57.12 890 ASP A N 1
ATOM 6812 C CA . ASP A 1 890 ? 23.172 12.422 -20.719 1 57.12 890 ASP A CA 1
ATOM 6813 C C . ASP A 1 890 ? 23.531 10.938 -20.828 1 57.12 890 ASP A C 1
ATOM 6815 O O . ASP A 1 890 ? 22.875 10.188 -21.547 1 57.12 890 ASP A O 1
ATOM 6819 N N . ASP A 1 891 ? 24.703 10.594 -20.875 1 48.25 891 ASP A N 1
ATOM 6820 C CA . ASP A 1 891 ? 24.984 9.164 -20.734 1 48.25 891 ASP A CA 1
ATOM 6821 C C . ASP A 1 891 ? 24.281 8.594 -19.5 1 48.25 891 ASP A C 1
ATOM 6823 O O . ASP A 1 891 ? 24.625 7.508 -19.031 1 48.25 891 ASP A O 1
ATOM 6827 N N . MET A 1 892 ? 23.312 9.188 -18.953 1 43.09 892 MET A N 1
ATOM 6828 C CA . MET A 1 892 ? 22.781 8.539 -17.75 1 43.09 892 MET A CA 1
ATOM 6829 C C . MET A 1 892 ? 21.781 7.453 -18.125 1 43.09 892 MET A C 1
ATOM 6831 O O . MET A 1 892 ? 20.938 7.652 -19 1 43.09 892 MET A O 1
ATOM 6835 N N . MET B 1 1 ? -13.555 -1.454 -50.938 1 14.43 1 MET B N 1
ATOM 6836 C CA . MET B 1 1 ? -13.656 -0.457 -52 1 14.43 1 MET B CA 1
ATOM 6837 C C . MET B 1 1 ? -13.25 0.922 -51.469 1 14.43 1 MET B C 1
ATOM 6839 O O . MET B 1 1 ? -13.227 1.159 -50.281 1 14.43 1 MET B O 1
ATOM 6843 N N . GLY B 1 2 ? -13.281 2.055 -52.438 1 15.95 2 GLY B N 1
ATOM 6844 C CA . GLY B 1 2 ? -12.57 3.172 -53.062 1 15.95 2 GLY B CA 1
ATOM 6845 C C . GLY B 1 2 ? -12.719 4.465 -52.281 1 15.95 2 GLY B C 1
ATOM 6846 O O . GLY B 1 2 ? -11.727 5.145 -52 1 15.95 2 GLY B O 1
ATOM 6847 N N . GLY B 1 3 ? -13.938 5.027 -52.469 1 14.67 3 GLY B N 1
ATOM 6848 C CA . GLY B 1 3 ? -14.227 6.359 -52.969 1 14.67 3 GLY B CA 1
ATOM 6849 C C . GLY B 1 3 ? -13.844 7.461 -52 1 14.67 3 GLY B C 1
ATOM 6850 O O . GLY B 1 3 ? -13.68 7.215 -50.781 1 14.67 3 GLY B O 1
ATOM 6851 N N . ARG B 1 4 ? -13.758 8.781 -52.438 1 15.74 4 ARG B N 1
ATOM 6852 C CA . ARG B 1 4 ? -13.094 10.016 -52.844 1 15.74 4 ARG B CA 1
ATOM 6853 C C . ARG B 1 4 ? -13.336 11.125 -51.844 1 15.74 4 ARG B C 1
ATOM 6855 O O . ARG B 1 4 ? -12.398 11.773 -51.375 1 15.74 4 ARG B O 1
ATOM 6862 N N . ALA B 1 5 ? -14.594 11.812 -52 1 15.05 5 ALA B N 1
ATOM 6863 C CA . ALA B 1 5 ? -14.711 13.133 -52.625 1 15.05 5 ALA B CA 1
ATOM 6864 C C . ALA B 1 5 ? -14.5 14.242 -51.594 1 15.05 5 ALA B C 1
ATOM 6866 O O . ALA B 1 5 ? -14.5 13.992 -50.406 1 15.05 5 ALA B O 1
ATOM 6867 N N . GLY B 1 6 ? -15.414 15.461 -51.625 1 14.44 6 GLY B N 1
ATOM 6868 C CA . GLY B 1 6 ? -15.508 16.844 -52.062 1 14.44 6 GLY B CA 1
ATOM 6869 C C . GLY B 1 6 ? -15.586 17.828 -50.938 1 14.44 6 GLY B C 1
ATOM 6870 O O . GLY B 1 6 ? -15.359 19.031 -51.125 1 14.44 6 GLY B O 1
ATOM 6871 N N . LEU B 1 7 ? -16.359 17.688 -49.844 1 15.01 7 LEU B N 1
ATOM 6872 C CA . LEU B 1 7 ? -17.203 18.859 -49.656 1 15.01 7 LEU B CA 1
ATOM 6873 C C . LEU B 1 7 ? -16.391 20.078 -49.25 1 15.01 7 LEU B C 1
ATOM 6875 O O . LEU B 1 7 ? -15.359 19.953 -48.562 1 15.01 7 LEU B O 1
ATOM 6879 N N . ASP B 1 8 ? -16.812 21.359 -49.531 1 14.94 8 ASP B N 1
ATOM 6880 C CA . ASP B 1 8 ? -16.766 22.719 -50.062 1 14.94 8 ASP B CA 1
ATOM 6881 C C . ASP B 1 8 ? -16.375 23.719 -48.969 1 14.94 8 ASP B C 1
ATOM 6883 O O . ASP B 1 8 ? -15.438 24.5 -49.125 1 14.94 8 ASP B O 1
ATOM 6887 N N . ASP B 1 9 ? -17.375 24.531 -48.406 1 14.78 9 ASP B N 1
ATOM 6888 C CA . ASP B 1 9 ? -17.656 25.938 -48.688 1 14.78 9 ASP B CA 1
ATOM 6889 C C . ASP B 1 9 ? -16.938 26.859 -47.719 1 14.78 9 ASP B C 1
ATOM 6891 O O . ASP B 1 9 ? -16.469 26.422 -46.656 1 14.78 9 ASP B O 1
ATOM 6895 N N . GLY B 1 10 ? -17.641 28.047 -47.281 1 14.42 10 GLY B N 1
ATOM 6896 C CA . GLY B 1 10 ? -17.562 29.469 -47.562 1 14.42 10 GLY B CA 1
ATOM 6897 C C . GLY B 1 10 ? -16.828 30.234 -46.469 1 14.42 10 GLY B C 1
ATOM 6898 O O . GLY B 1 10 ? -16.516 29.688 -45.406 1 14.42 10 GLY B O 1
ATOM 6899 N N . ARG B 1 11 ? -17.25 31.672 -46.156 1 15.57 11 ARG B N 1
ATOM 6900 C CA . ARG B 1 11 ? -16.812 33.062 -46.344 1 15.57 11 ARG B CA 1
ATOM 6901 C C . ARG B 1 11 ? -16.516 33.719 -45.031 1 15.57 11 ARG B C 1
ATOM 6903 O O . ARG B 1 11 ? -15.672 34.625 -44.938 1 15.57 11 ARG B O 1
ATOM 6910 N N . GLY B 1 12 ? -17.312 33.625 -43.875 1 13.8 12 GLY B N 1
ATOM 6911 C CA . GLY B 1 12 ? -17.75 34.969 -43.5 1 13.8 12 GLY B CA 1
ATOM 6912 C C . GLY B 1 12 ? -16.625 35.812 -42.938 1 13.8 12 GLY B C 1
ATOM 6913 O O . GLY B 1 12 ? -15.594 35.312 -42.5 1 13.8 12 GLY B O 1
ATOM 6914 N N . ALA B 1 13 ? -16.75 37.219 -43.062 1 14.92 13 ALA B N 1
ATOM 6915 C CA . ALA B 1 13 ? -16.156 38.531 -43.188 1 14.92 13 ALA B CA 1
ATOM 6916 C C . ALA B 1 13 ? -15.664 39.031 -41.844 1 14.92 13 ALA B C 1
ATOM 6918 O O . ALA B 1 13 ? -14.516 39.469 -41.719 1 14.92 13 ALA B O 1
ATOM 6919 N N . GLU B 1 14 ? -16.547 39.781 -41 1 14.06 14 GLU B N 1
ATOM 6920 C CA . GLU B 1 14 ? -16.438 41.219 -40.75 1 14.06 14 GLU B CA 1
ATOM 6921 C C . GLU B 1 14 ? -15.531 41.469 -39.531 1 14.06 14 GLU B C 1
ATOM 6923 O O . GLU B 1 14 ? -15.344 40.594 -38.688 1 14.06 14 GLU B O 1
ATOM 6928 N N . GLY B 1 15 ? -14.922 42.75 -39.438 1 14.88 15 GLY B N 1
ATOM 6929 C CA . GLY B 1 15 ? -13.883 43.719 -39.094 1 14.88 15 GLY B CA 1
ATOM 6930 C C . GLY B 1 15 ? -13.969 44.219 -37.688 1 14.88 15 GLY B C 1
ATOM 6931 O O . GLY B 1 15 ? -12.953 44.531 -37.062 1 14.88 15 GLY B O 1
ATOM 6932 N N . VAL B 1 16 ? -15.195 44.531 -37.062 1 14.34 16 VAL B N 1
ATOM 6933 C CA . VAL B 1 16 ? -15.328 45.938 -36.688 1 14.34 16 VAL B CA 1
ATOM 6934 C C . VAL B 1 16 ? -14.484 46.219 -35.438 1 14.34 16 VAL B C 1
ATOM 6936 O O . VAL B 1 16 ? -13.82 45.344 -34.906 1 14.34 16 VAL B O 1
ATOM 6939 N N . VAL B 1 17 ? -15.195 46.625 -34.312 1 13.92 17 VAL B N 1
ATOM 6940 C CA . VAL B 1 17 ? -15.258 48 -33.781 1 13.92 17 VAL B CA 1
ATOM 6941 C C . VAL B 1 17 ? -14.164 48.188 -32.719 1 13.92 17 VAL B C 1
ATOM 6943 O O . VAL B 1 17 ? -13.711 47.219 -32.125 1 13.92 17 VAL B O 1
ATOM 6946 N N . ARG B 1 18 ? -13.875 49.5 -32.344 1 14.48 18 ARG B N 1
ATOM 6947 C CA . ARG B 1 18 ? -12.992 50.594 -32 1 14.48 18 ARG B CA 1
ATOM 6948 C C . ARG B 1 18 ? -12.93 50.781 -30.484 1 14.48 18 ARG B C 1
ATOM 6950 O O . ARG B 1 18 ? -12.141 51.594 -29.984 1 14.48 18 ARG B O 1
ATOM 6957 N N . ARG B 1 19 ? -13.773 50.219 -29.594 1 13.45 19 ARG B N 1
ATOM 6958 C CA . ARG B 1 19 ? -14.195 51.25 -28.641 1 13.45 19 ARG B CA 1
ATOM 6959 C C . ARG B 1 19 ? -13.008 51.812 -27.875 1 13.45 19 ARG B C 1
ATOM 6961 O O . ARG B 1 19 ? -11.953 51.156 -27.797 1 13.45 19 ARG B O 1
ATOM 6968 N N . GLY B 1 20 ? -13.359 52.594 -26.688 1 13.71 20 GLY B N 1
ATOM 6969 C CA . GLY B 1 20 ? -13.383 53.906 -26.062 1 13.71 20 GLY B CA 1
ATOM 6970 C C . GLY B 1 20 ? -12.266 54.094 -25.062 1 13.71 20 GLY B C 1
ATOM 6971 O O . GLY B 1 20 ? -11.562 53.125 -24.703 1 13.71 20 GLY B O 1
ATOM 6972 N N . SER B 1 21 ? -12.562 54.844 -23.969 1 13.73 21 SER B N 1
ATOM 6973 C CA . SER B 1 21 ? -12.227 56.125 -23.375 1 13.73 21 SER B CA 1
ATOM 6974 C C . SER B 1 21 ? -11.188 56 -22.281 1 13.73 21 SER B C 1
ATOM 6976 O O . SER B 1 21 ? -11.023 54.906 -21.719 1 13.73 21 SER B O 1
ATOM 6978 N N . ARG B 1 22 ? -10.484 57.094 -22 1 14.68 22 ARG B N 1
ATOM 6979 C CA . ARG B 1 22 ? -9.344 57.875 -21.531 1 14.68 22 ARG B CA 1
ATOM 6980 C C . ARG B 1 22 ? -9.438 58.125 -20.031 1 14.68 22 ARG B C 1
ATOM 6982 O O . ARG B 1 22 ? -8.586 58.812 -19.469 1 14.68 22 ARG B O 1
ATOM 6989 N N . VAL B 1 23 ? -10.203 57.562 -19.141 1 13.08 23 VAL B N 1
ATOM 6990 C CA . VAL B 1 23 ? -10.453 58.438 -18.016 1 13.08 23 VAL B CA 1
ATOM 6991 C C . VAL B 1 23 ? -9.141 58.812 -17.328 1 13.08 23 VAL B C 1
ATOM 6993 O O . VAL B 1 23 ? -8.344 57.906 -17 1 13.08 23 VAL B O 1
ATOM 6996 N N . ALA B 1 24 ? -8.836 60.156 -17.156 1 14.2 24 ALA B N 1
ATOM 6997 C CA . ALA B 1 24 ? -7.949 61.25 -16.797 1 14.2 24 ALA B CA 1
ATOM 6998 C C . ALA B 1 24 ? -7.617 61.219 -15.305 1 14.2 24 ALA B C 1
ATOM 7000 O O . ALA B 1 24 ? -6.449 61.312 -14.922 1 14.2 24 ALA B O 1
ATOM 7001 N N . GLU B 1 25 ? -8.453 61.812 -14.312 1 13.95 25 GLU B N 1
ATOM 7002 C CA . GLU B 1 25 ? -8.117 63.094 -13.664 1 13.95 25 GLU B CA 1
ATOM 7003 C C . GLU B 1 25 ? -7.309 62.844 -12.391 1 13.95 25 GLU B C 1
ATOM 7005 O O . GLU B 1 25 ? -6.25 63.469 -12.203 1 13.95 25 GLU B O 1
ATOM 7010 N N . GLY B 1 26 ? -8.008 62.719 -11.148 1 13.44 26 GLY B N 1
ATOM 7011 C CA . GLY B 1 26 ? -8.039 63.781 -10.172 1 13.44 26 GLY B CA 1
ATOM 7012 C C . GLY B 1 26 ? -6.832 63.812 -9.258 1 13.44 26 GLY B C 1
ATOM 7013 O O . GLY B 1 26 ? -6.09 62.812 -9.188 1 13.44 26 GLY B O 1
ATOM 7014 N N . ALA B 1 27 ? -6.809 64.625 -8.117 1 14.11 27 ALA B N 1
ATOM 7015 C CA . ALA B 1 27 ? -6.219 65.812 -7.488 1 14.11 27 ALA B CA 1
ATOM 7016 C C . ALA B 1 27 ? -5.27 65.438 -6.363 1 14.11 27 ALA B C 1
ATOM 7018 O O . ALA B 1 27 ? -4.113 65.812 -6.336 1 14.11 27 ALA B O 1
ATOM 7019 N N . ALA B 1 28 ? -5.793 65.625 -5.004 1 13.83 28 ALA B N 1
ATOM 7020 C CA . ALA B 1 28 ? -5.52 66.75 -4.141 1 13.83 28 ALA B CA 1
ATOM 7021 C C . ALA B 1 28 ? -4.395 66.438 -3.158 1 13.83 28 ALA B C 1
ATOM 7023 O O . ALA B 1 28 ? -3.438 67.25 -3.035 1 13.83 28 ALA B O 1
ATOM 7024 N N . GLY B 1 29 ? -4.652 65.938 -1.841 1 13.59 29 GLY B N 1
ATOM 7025 C CA . GLY B 1 29 ? -4.484 66.812 -0.712 1 13.59 29 GLY B CA 1
ATOM 7026 C C . GLY B 1 29 ? -3.057 66.875 -0.204 1 13.59 29 GLY B C 1
ATOM 7027 O O . GLY B 1 29 ? -2.197 66.125 -0.658 1 13.59 29 GLY B O 1
ATOM 7028 N N . ALA B 1 30 ? -2.824 66.812 1.335 1 14.85 30 ALA B N 1
ATOM 7029 C CA . ALA B 1 30 ? -2.389 67.75 2.334 1 14.85 30 ALA B CA 1
ATOM 7030 C C . ALA B 1 30 ? -0.908 67.625 2.658 1 14.85 30 ALA B C 1
ATOM 7032 O O . ALA B 1 30 ? -0.376 66.5 2.588 1 14.85 30 ALA B O 1
ATOM 7033 N N . ALA B 1 31 ? -0.25 68.75 3.092 1 15.02 31 ALA B N 1
ATOM 7034 C CA . ALA B 1 31 ? 1.036 69.438 3.178 1 15.02 31 ALA B CA 1
ATOM 7035 C C . ALA B 1 31 ? 1.772 69.062 4.461 1 15.02 31 ALA B C 1
ATOM 7037 O O . ALA B 1 31 ? 3.004 69.062 4.496 1 15.02 31 ALA B O 1
ATOM 7038 N N . ALA B 1 32 ? 1.188 68.875 5.629 1 14.99 32 ALA B N 1
ATOM 7039 C CA . ALA B 1 32 ? 1.714 69.812 6.617 1 14.99 32 ALA B CA 1
ATOM 7040 C C . ALA B 1 32 ? 3.152 69.5 6.992 1 14.99 32 ALA B C 1
ATOM 7042 O O . ALA B 1 32 ? 3.559 68.312 6.906 1 14.99 32 ALA B O 1
ATOM 7043 N N . TRP B 1 33 ? 3.879 70.5 7.621 1 14.87 33 TRP B N 1
ATOM 7044 C CA . TRP B 1 33 ? 5.18 71.188 7.734 1 14.87 33 TRP B CA 1
ATOM 7045 C C . TRP B 1 33 ? 6.02 70.5 8.836 1 14.87 33 TRP B C 1
ATOM 7047 O O . TRP B 1 33 ? 7.141 70.062 8.586 1 14.87 33 TRP B O 1
ATOM 7057 N N . GLY B 1 34 ? 5.789 70.875 10.188 1 14.02 34 GLY B N 1
ATOM 7058 C CA . GLY B 1 34 ? 6.766 71.75 10.812 1 14.02 34 GLY B CA 1
ATOM 7059 C C . GLY B 1 34 ? 7.918 71 11.453 1 14.02 34 GLY B C 1
ATOM 7060 O O . GLY B 1 34 ? 7.867 69.812 11.586 1 14.02 34 GLY B O 1
ATOM 7061 N N . ASP B 1 35 ? 8.547 71.688 12.586 1 14.9 35 ASP B N 1
ATOM 7062 C CA . ASP B 1 35 ? 9.867 72.25 12.938 1 14.9 35 ASP B CA 1
ATOM 7063 C C . ASP B 1 35 ? 10.609 71.25 13.875 1 14.9 35 ASP B C 1
ATOM 7065 O O . ASP B 1 35 ? 11.734 70.875 13.586 1 14.9 35 ASP B O 1
ATOM 7069 N N . ASP B 1 36 ? 10.539 71.5 15.305 1 15.27 36 ASP B N 1
ATOM 7070 C CA . ASP B 1 36 ? 11.609 72.062 16.125 1 15.27 36 ASP B CA 1
ATOM 7071 C C . ASP B 1 36 ? 12.445 70.938 16.766 1 15.27 36 ASP B C 1
ATOM 7073 O O . ASP B 1 36 ? 12 69.812 16.859 1 15.27 36 ASP B O 1
ATOM 7077 N N . ALA B 1 37 ? 13.461 71.375 17.797 1 16.17 37 ALA B N 1
ATOM 7078 C CA . ALA B 1 37 ? 14.875 71.312 18.156 1 16.17 37 ALA B CA 1
ATOM 7079 C C . ALA B 1 37 ? 15.094 70.25 19.234 1 16.17 37 ALA B C 1
ATOM 7081 O O . ALA B 1 37 ? 15.906 69.312 19.047 1 16.17 37 ALA B O 1
ATOM 7082 N N . ASP B 1 38 ? 15.023 70.625 20.578 1 15.29 38 ASP B N 1
ATOM 7083 C CA . ASP B 1 38 ? 16.219 70.812 21.406 1 15.29 38 ASP B CA 1
ATOM 7084 C C . ASP B 1 38 ? 16.5 69.562 22.234 1 15.29 38 ASP B C 1
ATOM 7086 O O . ASP B 1 38 ? 17.594 69 22.141 1 15.29 38 ASP B O 1
ATOM 7090 N N . GLU B 1 39 ? 16.234 69.625 23.656 1 16.98 39 GLU B N 1
ATOM 7091 C CA . GLU B 1 39 ? 17.141 69.688 24.797 1 16.98 39 GLU B CA 1
ATOM 7092 C C . GLU B 1 39 ? 17.312 68.25 25.406 1 16.98 39 GLU B C 1
ATOM 7094 O O . GLU B 1 39 ? 16.422 67.438 25.266 1 16.98 39 GLU B O 1
ATOM 7099 N N . ALA B 1 40 ? 18.516 68 26.156 1 18.17 40 ALA B N 1
ATOM 7100 C CA . ALA B 1 40 ? 19.547 67.062 26.594 1 18.17 40 ALA B CA 1
ATOM 7101 C C . ALA B 1 40 ? 19.125 66.312 27.859 1 18.17 40 ALA B C 1
ATOM 7103 O O . ALA B 1 40 ? 19.828 65.438 28.328 1 18.17 40 ALA B O 1
ATOM 7104 N N . GLY B 1 41 ? 17.953 66.75 28.516 1 15.74 41 GLY B N 1
ATOM 7105 C CA . GLY B 1 41 ? 18.234 66.688 29.938 1 15.74 41 GLY B CA 1
ATOM 7106 C C . GLY B 1 41 ? 18.547 65.312 30.469 1 15.74 41 GLY B C 1
ATOM 7107 O O . GLY B 1 41 ? 18.375 64.312 29.75 1 15.74 41 GLY B O 1
ATOM 7108 N N . GLY B 1 42 ? 18.422 65.188 31.844 1 16.59 42 GLY B N 1
ATOM 7109 C CA . GLY B 1 42 ? 19.094 64.812 33.062 1 16.59 42 GLY B CA 1
ATOM 7110 C C . GLY B 1 42 ? 18.766 63.438 33.562 1 16.59 42 GLY B C 1
ATOM 7111 O O . GLY B 1 42 ? 19.375 62.938 34.5 1 16.59 42 GLY B O 1
ATOM 7112 N N . LEU B 1 43 ? 17.719 62.688 33.062 1 17.44 43 LEU B N 1
ATOM 7113 C CA . LEU B 1 43 ? 17.078 62.062 34.219 1 17.44 43 LEU B CA 1
ATOM 7114 C C . LEU B 1 43 ? 17.953 60.938 34.781 1 17.44 43 LEU B C 1
ATOM 7116 O O . LEU B 1 43 ? 18.719 60.312 34.062 1 17.44 43 LEU B O 1
ATOM 7120 N N . GLY B 1 44 ? 17.953 60.906 36.156 1 17.97 44 GLY B N 1
ATOM 7121 C CA . GLY B 1 44 ? 18.547 60.281 37.312 1 17.97 44 GLY B CA 1
ATOM 7122 C C . GLY B 1 44 ? 18.312 58.781 37.406 1 17.97 44 GLY B C 1
ATOM 7123 O O . GLY B 1 44 ? 17.266 58.312 36.969 1 17.97 44 GLY B O 1
ATOM 7124 N N . ALA B 1 45 ? 19.359 58 37.406 1 19.59 45 ALA B N 1
ATOM 7125 C CA . ALA B 1 45 ? 19.625 56.562 37.375 1 19.59 45 ALA B CA 1
ATOM 7126 C C . ALA B 1 45 ? 19.062 55.875 38.625 1 19.59 45 ALA B C 1
ATOM 7128 O O . ALA B 1 45 ? 19.656 55.906 39.688 1 19.59 45 ALA B O 1
ATOM 7129 N N . GLY B 1 46 ? 17.688 56.188 39 1 17.89 46 GLY B N 1
ATOM 7130 C CA . GLY B 1 46 ? 17.359 55.594 40.281 1 17.89 46 GLY B CA 1
ATOM 7131 C C . GLY B 1 46 ? 17.609 54.094 40.312 1 17.89 46 GLY B C 1
ATOM 7132 O O . GLY B 1 46 ? 17.547 53.406 39.281 1 17.89 46 GLY B O 1
ATOM 7133 N N . SER B 1 47 ? 18.266 53.625 41.375 1 19.75 47 SER B N 1
ATOM 7134 C CA . SER B 1 47 ? 18.875 52.406 41.875 1 19.75 47 SER B CA 1
ATOM 7135 C C . SER B 1 47 ? 17.812 51.344 42.188 1 19.75 47 SER B C 1
ATOM 7137 O O . SER B 1 47 ? 18.094 50.344 42.844 1 19.75 47 SER B O 1
ATOM 7139 N N . SER B 1 48 ? 16.672 51.188 41.438 1 19.06 48 SER B N 1
ATOM 7140 C CA . SER B 1 48 ? 15.648 50.375 42.094 1 19.06 48 SER B CA 1
ATOM 7141 C C . SER B 1 48 ? 16.156 48.969 42.375 1 19.06 48 SER B C 1
ATOM 7143 O O . SER B 1 48 ? 16.797 48.344 41.562 1 19.06 48 SER B O 1
ATOM 7145 N N . GLU B 1 49 ? 16.219 48.562 43.688 1 22.52 49 GLU B N 1
ATOM 7146 C CA . GLU B 1 49 ? 16.562 47.375 44.469 1 22.52 49 GLU B CA 1
ATOM 7147 C C . GLU B 1 49 ? 15.742 46.188 44 1 22.52 49 GLU B C 1
ATOM 7149 O O . GLU B 1 49 ? 14.555 46.312 43.688 1 22.52 49 GLU B O 1
ATOM 7154 N N . PRO B 1 50 ? 16.422 45.031 43.656 1 23.41 50 PRO B N 1
ATOM 7155 C CA . PRO B 1 50 ? 15.836 43.812 43.094 1 23.41 50 PRO B CA 1
ATOM 7156 C C . PRO B 1 50 ? 14.781 43.188 44 1 23.41 50 PRO B C 1
ATOM 7158 O O . PRO B 1 50 ? 14.961 43.125 45.219 1 23.41 50 PRO B O 1
ATOM 7161 N N . ALA B 1 51 ? 13.484 43.344 43.781 1 27.55 51 ALA B N 1
ATOM 7162 C CA . ALA B 1 51 ? 12.305 42.875 44.5 1 27.55 51 ALA B CA 1
ATOM 7163 C C . ALA B 1 51 ? 12.461 41.406 44.906 1 27.55 51 ALA B C 1
ATOM 7165 O O . ALA B 1 51 ? 12.969 40.594 44.156 1 27.55 51 ALA B O 1
ATOM 7166 N N . ALA B 1 52 ? 12.406 41.125 46.25 1 28.67 52 ALA B N 1
ATOM 7167 C CA . ALA B 1 52 ? 12.383 39.969 47.094 1 28.67 52 ALA B CA 1
ATOM 7168 C C . ALA B 1 52 ? 11.406 38.906 46.562 1 28.67 52 ALA B C 1
ATOM 7170 O O . ALA B 1 52 ? 10.234 39.219 46.344 1 28.67 52 ALA B O 1
ATOM 7171 N N . VAL B 1 53 ? 11.945 38.062 45.812 1 32.09 53 VAL B N 1
ATOM 7172 C CA . VAL B 1 53 ? 11.227 36.875 45.375 1 32.09 53 VAL B CA 1
ATOM 7173 C C . VAL B 1 53 ? 10.406 36.312 46.531 1 32.09 53 VAL B C 1
ATOM 7175 O O . VAL B 1 53 ? 10.961 35.969 47.562 1 32.09 53 VAL B O 1
ATOM 7178 N N . GLY B 1 54 ? 9.25 36.906 46.812 1 28.8 54 GLY B N 1
ATOM 7179 C CA . GLY B 1 54 ? 8.391 36.594 47.938 1 28.8 54 GLY B CA 1
ATOM 7180 C C . GLY B 1 54 ? 8.234 35.094 48.156 1 28.8 54 GLY B C 1
ATOM 7181 O O . GLY B 1 54 ? 8.703 34.281 47.375 1 28.8 54 GLY B O 1
ATOM 7182 N N . GLN B 1 55 ? 7.582 34.719 49.344 1 35.38 55 GLN B N 1
ATOM 7183 C CA . GLN B 1 55 ? 7.367 33.438 50.031 1 35.38 55 GLN B CA 1
ATOM 7184 C C . GLN B 1 55 ? 6.809 32.375 49.062 1 35.38 55 GLN B C 1
ATOM 7186 O O . GLN B 1 55 ? 7.18 31.203 49.156 1 35.38 55 GLN B O 1
ATOM 7191 N N . PRO B 1 56 ? 5.871 32.781 48.281 1 35.25 56 PRO B N 1
ATOM 7192 C CA . PRO B 1 56 ? 5.324 31.734 47.406 1 35.25 56 PRO B CA 1
ATOM 7193 C C . PRO B 1 56 ? 6.379 31.109 46.5 1 35.25 56 PRO B C 1
ATOM 7195 O O . PRO B 1 56 ? 6.184 30.016 45.969 1 35.25 56 PRO B O 1
ATOM 7198 N N . ALA B 1 57 ? 7.43 31.828 46.188 1 40.53 57 ALA B N 1
ATOM 7199 C CA . ALA B 1 57 ? 8.516 31.266 45.406 1 40.53 57 ALA B CA 1
ATOM 7200 C C . ALA B 1 57 ? 9.281 30.219 46.156 1 40.53 57 ALA B C 1
ATOM 7202 O O . ALA B 1 57 ? 9.789 29.25 45.594 1 40.53 57 ALA B O 1
ATOM 7203 N N . ARG B 1 58 ? 9.414 30.406 47.531 1 46.69 58 ARG B N 1
ATOM 7204 C CA . ARG B 1 58 ? 10.133 29.422 48.344 1 46.69 58 ARG B CA 1
ATOM 7205 C C . ARG B 1 58 ? 9.352 28.125 48.469 1 46.69 58 ARG B C 1
ATOM 7207 O O . ARG B 1 58 ? 9.938 27.031 48.438 1 46.69 58 ARG B O 1
ATOM 7214 N N . ASP B 1 59 ? 8.078 28.25 48.625 1 44.97 59 ASP B N 1
ATOM 7215 C CA . ASP B 1 59 ? 7.262 27.062 48.75 1 44.97 59 ASP B CA 1
ATOM 7216 C C . ASP B 1 59 ? 7.215 26.281 47.438 1 44.97 59 ASP B C 1
ATOM 7218 O O . ASP B 1 59 ? 7.23 25.047 47.438 1 44.97 59 ASP B O 1
ATOM 7222 N N . ALA B 1 60 ? 7.113 26.938 46.344 1 46.03 60 ALA B N 1
ATOM 7223 C CA . ALA B 1 60 ? 7.273 26.297 45.031 1 46.03 60 ALA B CA 1
ATOM 7224 C C . ALA B 1 60 ? 8.656 25.688 44.906 1 46.03 60 ALA B C 1
ATOM 7226 O O . ALA B 1 60 ? 8.805 24.609 44.312 1 46.03 60 ALA B O 1
ATOM 7227 N N . GLU B 1 61 ? 9.617 26.312 45.594 1 49.22 61 GLU B N 1
ATOM 7228 C CA . GLU B 1 61 ? 10.977 25.781 45.594 1 49.22 61 GLU B CA 1
ATOM 7229 C C . GLU B 1 61 ? 11.055 24.5 46.438 1 49.22 61 GLU B C 1
ATOM 7231 O O . GLU B 1 61 ? 11.727 23.547 46.062 1 49.22 61 GLU B O 1
ATOM 7236 N N . HIS B 1 62 ? 10.438 24.609 47.656 1 46.78 62 HIS B N 1
ATOM 7237 C CA . HIS B 1 62 ? 10.477 23.422 48.5 1 46.78 62 HIS B CA 1
ATOM 7238 C C . HIS B 1 62 ? 9.695 22.266 47.875 1 46.78 62 HIS B C 1
ATOM 7240 O O . HIS B 1 62 ? 10.117 21.125 47.969 1 46.78 62 HIS B O 1
ATOM 7246 N N . ARG B 1 63 ? 8.602 22.562 47.25 1 48.31 63 ARG B N 1
ATOM 7247 C CA . ARG B 1 63 ? 7.816 21.516 46.594 1 48.31 63 ARG B CA 1
ATOM 7248 C C . ARG B 1 63 ? 8.516 21.016 45.312 1 48.31 63 ARG B C 1
ATOM 7250 O O . ARG B 1 63 ? 8.438 19.828 45 1 48.31 63 ARG B O 1
ATOM 7257 N N . ALA B 1 64 ? 8.977 21.953 44.688 1 48.97 64 ALA B N 1
ATOM 7258 C CA . ALA B 1 64 ? 9.82 21.594 43.531 1 48.97 64 ALA B CA 1
ATOM 7259 C C . ALA B 1 64 ? 11.047 20.812 44 1 48.97 64 ALA B C 1
ATOM 7261 O O . ALA B 1 64 ? 11.453 19.844 43.344 1 48.97 64 ALA B O 1
ATOM 7262 N N . ALA B 1 65 ? 11.68 21.266 45.062 1 49.78 65 ALA B N 1
ATOM 7263 C CA . ALA B 1 65 ? 12.812 20.531 45.625 1 49.78 65 ALA B CA 1
ATOM 7264 C C . ALA B 1 65 ? 12.383 19.156 46.125 1 49.78 65 ALA B C 1
ATOM 7266 O O . ALA B 1 65 ? 13.109 18.172 45.938 1 49.78 65 ALA B O 1
ATOM 7267 N N . SER B 1 66 ? 11.336 19.094 46.844 1 46.5 66 SER B N 1
ATOM 7268 C CA . SER B 1 66 ? 10.812 17.797 47.281 1 46.5 66 SER B CA 1
ATOM 7269 C C . SER B 1 66 ? 10.297 16.984 46.125 1 46.5 66 SER B C 1
ATOM 7271 O O . SER B 1 66 ? 10.43 15.758 46.094 1 46.5 66 SER B O 1
ATOM 7273 N N . GLY B 1 67 ? 9.648 17.531 45.219 1 45.53 67 GLY B N 1
ATOM 7274 C CA . GLY B 1 67 ? 9.219 16.891 43.969 1 45.53 67 GLY B CA 1
ATOM 7275 C C . GLY B 1 67 ? 10.383 16.516 43.062 1 45.53 67 GLY B C 1
ATOM 7276 O O . GLY B 1 67 ? 10.297 15.555 42.312 1 45.53 67 GLY B O 1
ATOM 7277 N N . ALA B 1 68 ? 11.289 17.344 43.031 1 48.47 68 ALA B N 1
ATOM 7278 C CA . ALA B 1 68 ? 12.539 17.047 42.344 1 48.47 68 ALA B CA 1
ATOM 7279 C C . ALA B 1 68 ? 13.164 15.766 42.875 1 48.47 68 ALA B C 1
ATOM 7281 O O . ALA B 1 68 ? 13.797 15.016 42.125 1 48.47 68 ALA B O 1
ATOM 7282 N N . GLY B 1 69 ? 13.188 15.57 44.156 1 46.75 69 GLY B N 1
ATOM 7283 C CA . GLY B 1 69 ? 13.617 14.281 44.688 1 46.75 69 GLY B CA 1
ATOM 7284 C C . GLY B 1 69 ? 12.852 13.117 44.094 1 46.75 69 GLY B C 1
ATOM 7285 O O . GLY B 1 69 ? 13.375 12.008 43.969 1 46.75 69 GLY B O 1
ATOM 7286 N N . LEU B 1 70 ? 11.703 13.344 43.812 1 46.25 70 LEU B N 1
ATOM 7287 C CA . LEU B 1 70 ? 10.812 12.305 43.312 1 46.25 70 LEU B CA 1
ATOM 7288 C C . LEU B 1 70 ? 11.031 12.078 41.812 1 46.25 70 LEU B C 1
ATOM 7290 O O . LEU B 1 70 ? 10.75 11 41.281 1 46.25 70 LEU B O 1
ATOM 7294 N N . PHE B 1 71 ? 11.25 13.102 41.062 1 53.09 71 PHE B N 1
ATOM 7295 C CA . PHE B 1 71 ? 11.633 12.844 39.688 1 53.09 71 PHE B CA 1
ATOM 7296 C C . PHE B 1 71 ? 13.008 12.203 39.594 1 53.09 71 PHE B C 1
ATOM 7298 O O . PHE B 1 71 ? 14.023 12.898 39.594 1 53.09 71 PHE B O 1
ATOM 7305 N N . GLY B 1 72 ? 13.258 11.195 40.312 1 49.53 72 GLY B N 1
ATOM 7306 C CA . GLY B 1 72 ? 14.547 10.531 40.344 1 49.53 72 GLY B CA 1
ATOM 7307 C C . GLY B 1 72 ? 15.188 10.43 38.969 1 49.53 72 GLY B C 1
ATOM 7308 O O . GLY B 1 72 ? 14.586 9.891 38.031 1 49.53 72 GLY B O 1
ATOM 7309 N N . TRP B 1 73 ? 16.188 11.312 38.688 1 54.28 73 TRP B N 1
ATOM 7310 C CA . TRP B 1 73 ? 17.172 11.195 37.594 1 54.28 73 TRP B CA 1
ATOM 7311 C C . TRP B 1 73 ? 17.766 9.797 37.562 1 54.28 73 TRP B C 1
ATOM 7313 O O . TRP B 1 73 ? 18.516 9.461 36.625 1 54.28 73 TRP B O 1
ATOM 7323 N N . THR B 1 74 ? 17.469 9.047 38.656 1 54.34 74 THR B N 1
ATOM 7324 C CA . THR B 1 74 ? 18.125 7.75 38.781 1 54.34 74 THR B CA 1
ATOM 7325 C C . THR B 1 74 ? 17.25 6.648 38.156 1 54.34 74 THR B C 1
ATOM 7327 O O . THR B 1 74 ? 16.031 6.699 38.281 1 54.34 74 THR B O 1
ATOM 7330 N N . VAL B 1 75 ? 17.812 5.953 37.25 1 57.44 75 VAL B N 1
ATOM 7331 C CA . VAL B 1 75 ? 17.188 4.727 36.75 1 57.44 75 VAL B CA 1
ATOM 7332 C C . VAL B 1 75 ? 16.953 3.762 37.906 1 57.44 75 VAL B C 1
ATOM 7334 O O . VAL B 1 75 ? 17.906 3.342 38.562 1 57.44 75 VAL B O 1
ATOM 7337 N N . PRO B 1 76 ? 15.664 3.77 38.312 1 56.53 76 PRO B N 1
ATOM 7338 C CA . PRO B 1 76 ? 15.445 2.779 39.375 1 56.53 76 PRO B CA 1
ATOM 7339 C C . PRO B 1 76 ? 16.109 1.436 39.062 1 56.53 76 PRO B C 1
ATOM 7341 O O . PRO B 1 76 ? 16.328 1.104 37.906 1 56.53 76 PRO B O 1
ATOM 7344 N N . PRO B 1 77 ? 16.531 0.735 40.125 1 58.59 77 PRO B N 1
ATOM 7345 C CA . PRO B 1 77 ? 17.141 -0.572 39.906 1 58.59 77 PRO B CA 1
ATOM 7346 C C . PRO B 1 77 ? 16.25 -1.516 39.094 1 58.59 77 PRO B C 1
ATOM 7348 O O . PRO B 1 77 ? 15.062 -1.646 39.375 1 58.59 77 PRO B O 1
ATOM 7351 N N . GLY B 1 78 ? 16.641 -2.049 37.844 1 56.03 78 GLY B N 1
ATOM 7352 C CA . GLY B 1 78 ? 15.93 -3.008 37.031 1 56.03 78 GLY B CA 1
ATOM 7353 C C . GLY B 1 78 ? 15.281 -2.383 35.812 1 56.03 78 GLY B C 1
ATOM 7354 O O . GLY B 1 78 ? 14.797 -3.09 34.938 1 56.03 78 GLY B O 1
ATOM 7355 N N . GLU B 1 79 ? 15.242 -0.958 36.062 1 60.88 79 GLU B N 1
ATOM 7356 C CA . GLU B 1 79 ? 14.578 -0.349 34.906 1 60.88 79 GLU B CA 1
ATOM 7357 C C . GLU B 1 79 ? 15.586 0.238 33.938 1 60.88 79 GLU B C 1
ATOM 7359 O O . GLU B 1 79 ? 16.75 0.475 34.281 1 60.88 79 GLU B O 1
ATOM 7364 N N . ARG B 1 80 ? 15.242 0.341 32.75 1 62.53 80 ARG B N 1
ATOM 7365 C CA . ARG B 1 80 ? 16.156 0.791 31.719 1 62.53 80 ARG B CA 1
ATOM 7366 C C . ARG B 1 80 ? 16.078 2.301 31.516 1 62.53 80 ARG B C 1
ATOM 7368 O O . ARG B 1 80 ? 16.938 2.904 30.891 1 62.53 80 ARG B O 1
ATOM 7375 N N . VAL B 1 81 ? 14.945 2.83 32.188 1 67.31 81 VAL B N 1
ATOM 7376 C CA . VAL B 1 81 ? 14.773 4.258 31.922 1 67.31 81 VAL B CA 1
ATOM 7377 C C . VAL B 1 81 ? 14.539 4.996 33.219 1 67.31 81 VAL B C 1
ATOM 7379 O O . VAL B 1 81 ? 14.039 4.418 34.188 1 67.31 81 VAL B O 1
ATOM 7382 N N . SER B 1 82 ? 14.969 6.223 33.312 1 75.25 82 SER B N 1
ATOM 7383 C CA . SER B 1 82 ? 14.758 7.074 34.5 1 75.25 82 SER B CA 1
ATOM 7384 C C . SER B 1 82 ? 13.281 7.438 34.656 1 75.25 82 SER B C 1
ATOM 7386 O O . SER B 1 82 ? 12.5 7.297 33.719 1 75.25 82 SER B O 1
ATOM 7388 N N . GLU B 1 83 ? 12.867 7.742 35.781 1 76.5 83 GLU B N 1
ATOM 7389 C CA . GLU B 1 83 ? 11.492 8.133 36.031 1 76.5 83 GLU B CA 1
ATOM 7390 C C . GLU B 1 83 ? 11.094 9.352 35.219 1 76.5 83 GLU B C 1
ATOM 7392 O O . GLU B 1 83 ? 9.945 9.453 34.75 1 76.5 83 GLU B O 1
ATOM 7397 N N . LEU B 1 84 ? 11.977 10.234 35.062 1 77.88 84 LEU B N 1
ATOM 7398 C CA . LEU B 1 84 ? 11.695 11.391 34.219 1 77.88 84 LEU B CA 1
ATOM 7399 C C . LEU B 1 84 ? 11.445 10.969 32.781 1 77.88 84 LEU B C 1
ATOM 7401 O O . LEU B 1 84 ? 10.547 11.484 32.125 1 77.88 84 LEU B O 1
ATOM 7405 N N . ASP B 1 85 ? 12.172 10.023 32.375 1 77.75 85 ASP B N 1
ATOM 7406 C CA . ASP B 1 85 ? 12.016 9.547 30.984 1 77.75 85 ASP B CA 1
ATOM 7407 C C . ASP B 1 85 ? 10.68 8.836 30.797 1 77.75 85 ASP B C 1
ATOM 7409 O O . ASP B 1 85 ? 10.07 8.922 29.734 1 77.75 85 ASP B O 1
ATOM 7413 N N . ARG B 1 86 ? 10.336 8.211 31.797 1 81.31 86 ARG B N 1
ATOM 7414 C CA . ARG B 1 86 ? 9.047 7.527 31.75 1 81.31 86 ARG B CA 1
ATOM 7415 C C . ARG B 1 86 ? 7.902 8.531 31.672 1 81.31 86 ARG B C 1
ATOM 7417 O O . ARG B 1 86 ? 6.973 8.359 30.875 1 81.31 86 ARG B O 1
ATOM 7424 N N . LEU B 1 87 ? 7.973 9.547 32.469 1 84.69 87 LEU B N 1
ATOM 7425 C CA . LEU B 1 87 ? 6.891 10.523 32.562 1 84.69 87 LEU B CA 1
ATOM 7426 C C . LEU B 1 87 ? 6.863 11.422 31.328 1 84.69 87 LEU B C 1
ATOM 7428 O O . LEU B 1 87 ? 5.812 11.953 30.969 1 84.69 87 LEU B O 1
ATOM 7432 N N . ARG B 1 88 ? 8.008 11.508 30.688 1 85 88 ARG B N 1
ATOM 7433 C CA . ARG B 1 88 ? 8.086 12.383 29.531 1 85 88 ARG B CA 1
ATOM 7434 C C . ARG B 1 88 ? 7.52 11.703 28.281 1 85 88 ARG B C 1
ATOM 7436 O O . ARG B 1 88 ? 7.109 12.375 27.344 1 85 88 ARG B O 1
ATOM 7443 N N . ARG B 1 89 ? 7.457 10.414 28.266 1 84.69 89 ARG B N 1
ATOM 7444 C CA . ARG B 1 89 ? 7.039 9.688 27.078 1 84.69 89 ARG B CA 1
ATOM 7445 C C . ARG B 1 89 ? 5.531 9.453 27.062 1 84.69 89 ARG B C 1
ATOM 7447 O O . ARG B 1 89 ? 4.984 8.875 28.016 1 84.69 89 ARG B O 1
ATOM 7454 N N . GLY B 1 90 ? 4.883 9.984 26.109 1 87.81 90 GLY B N 1
ATOM 7455 C CA . GLY B 1 90 ? 3.453 9.789 25.953 1 87.81 90 GLY B CA 1
ATOM 7456 C C . GLY B 1 90 ? 3.1 8.414 25.406 1 87.81 90 GLY B C 1
ATOM 7457 O O . GLY B 1 90 ? 3.986 7.621 25.094 1 87.81 90 GLY B O 1
ATOM 7458 N N . PRO B 1 91 ? 1.792 8.141 25.328 1 91.06 91 PRO B N 1
ATOM 7459 C CA . PRO B 1 91 ? 1.335 6.855 24.797 1 91.06 91 PRO B CA 1
ATOM 7460 C C . PRO B 1 91 ? 1.569 6.707 23.297 1 91.06 91 PRO B C 1
ATOM 7462 O O . PRO B 1 91 ? 1.507 7.695 22.562 1 91.06 91 PRO B O 1
ATOM 7465 N N . VAL B 1 92 ? 1.812 5.453 22.859 1 91.06 92 VAL B N 1
ATOM 7466 C CA . VAL B 1 92 ? 2.072 5.215 21.438 1 91.06 92 VAL B CA 1
ATOM 7467 C C . VAL B 1 92 ? 1.053 4.223 20.875 1 91.06 92 VAL B C 1
ATOM 7469 O O . VAL B 1 92 ? 0.667 4.305 19.719 1 91.06 92 VAL B O 1
ATOM 7472 N N . ARG B 1 93 ? 0.57 3.326 21.641 1 92.19 93 ARG B N 1
ATOM 7473 C CA . ARG B 1 93 ? -0.369 2.305 21.188 1 92.19 93 ARG B CA 1
ATOM 7474 C C . ARG B 1 93 ? -1.811 2.736 21.438 1 92.19 93 ARG B C 1
ATOM 7476 O O . ARG B 1 93 ? -2.1 3.4 22.438 1 92.19 93 ARG B O 1
ATOM 7483 N N . VAL B 1 94 ? -2.664 2.395 20.609 1 92.69 94 VAL B N 1
ATOM 7484 C CA . VAL B 1 94 ? -4.078 2.734 20.719 1 92.69 94 VAL B CA 1
ATOM 7485 C C . VAL B 1 94 ? -4.863 1.521 21.219 1 92.69 94 VAL B C 1
ATOM 7487 O O . VAL B 1 94 ? -5.25 0.658 20.422 1 92.69 94 VAL B O 1
ATOM 7490 N N . SER B 1 95 ? -5.051 1.476 22.438 1 92.62 95 SER B N 1
ATOM 7491 C CA . SER B 1 95 ? -5.777 0.366 23.047 1 92.62 95 SER B CA 1
ATOM 7492 C C . SER B 1 95 ? -6.383 0.773 24.391 1 92.62 95 SER B C 1
ATOM 7494 O O . SER B 1 95 ? -6.043 1.825 24.938 1 92.62 95 SER B O 1
ATOM 7496 N N . GLY B 1 96 ? -7.285 -0.05 24.891 1 90.94 96 GLY B N 1
ATOM 7497 C CA . GLY B 1 96 ? -7.91 0.192 26.188 1 90.94 96 GLY B CA 1
ATOM 7498 C C . GLY B 1 96 ? -6.918 0.26 27.328 1 90.94 96 GLY B C 1
ATOM 7499 O O . GLY B 1 96 ? -6.871 1.254 28.062 1 90.94 96 GLY B O 1
ATOM 7500 N N . PRO B 1 97 ? -6.113 -0.658 27.406 1 92.25 97 PRO B N 1
ATOM 7501 C CA . PRO B 1 97 ? -5.117 -0.626 28.484 1 92.25 97 PRO B CA 1
ATOM 7502 C C . PRO B 1 97 ? -4.18 0.577 28.391 1 92.25 97 PRO B C 1
ATOM 7504 O O . PRO B 1 97 ? -3.791 1.146 29.406 1 92.25 97 PRO B O 1
ATOM 7507 N N . GLN B 1 98 ? -3.846 0.899 27.234 1 94 98 GLN B N 1
ATOM 7508 C CA . GLN B 1 98 ? -2.988 2.068 27.062 1 94 98 GLN B CA 1
ATOM 7509 C C . GLN B 1 98 ? -3.707 3.342 27.516 1 94 98 GLN B C 1
ATOM 7511 O O . GLN B 1 98 ? -3.074 4.277 28 1 94 98 GLN B O 1
ATOM 7516 N N . MET B 1 99 ? -4.996 3.391 27.266 1 95.31 99 MET B N 1
ATOM 7517 C CA . MET B 1 99 ? -5.781 4.531 27.734 1 95.31 99 MET B CA 1
ATOM 7518 C C . MET B 1 99 ? -5.734 4.641 29.25 1 95.31 99 MET B C 1
ATOM 7520 O O . MET B 1 99 ? -5.57 5.734 29.797 1 95.31 99 MET B O 1
ATOM 7524 N N . LYS B 1 100 ? -5.844 3.514 29.875 1 95.5 100 LYS B N 1
ATOM 7525 C CA . LYS B 1 100 ? -5.734 3.494 31.328 1 95.5 100 LYS B CA 1
ATOM 7526 C C . LYS B 1 100 ? -4.363 3.98 31.781 1 95.5 100 LYS B C 1
ATOM 7528 O O . LYS B 1 100 ? -4.262 4.816 32.688 1 95.5 100 LYS B O 1
ATOM 7533 N N . ARG B 1 101 ? -3.359 3.551 31.172 1 94.69 101 ARG B N 1
ATOM 7534 C CA . ARG B 1 101 ? -1.997 3.936 31.531 1 94.69 101 ARG B CA 1
ATOM 7535 C C . ARG B 1 101 ? -1.768 5.426 31.281 1 94.69 101 ARG B C 1
ATOM 7537 O O . ARG B 1 101 ? -1.055 6.078 32.062 1 94.69 101 ARG B O 1
ATOM 7544 N N . ALA B 1 102 ? -2.303 5.918 30.234 1 95.81 102 ALA B N 1
ATOM 7545 C CA . ALA B 1 102 ? -2.156 7.336 29.906 1 95.81 102 ALA B CA 1
ATOM 7546 C C . ALA B 1 102 ? -2.82 8.211 30.969 1 95.81 102 ALA B C 1
ATOM 7548 O O . ALA B 1 102 ? -2.283 9.258 31.344 1 95.81 102 ALA B O 1
ATOM 7549 N N . LEU B 1 103 ? -3.969 7.742 31.438 1 96 103 LEU B N 1
ATOM 7550 C CA . LEU B 1 103 ? -4.668 8.492 32.469 1 96 103 LEU B CA 1
ATOM 7551 C C . LEU B 1 103 ? -3.947 8.367 33.812 1 96 103 LEU B C 1
ATOM 7553 O O . LEU B 1 103 ? -3.875 9.336 34.562 1 96 103 LEU B O 1
ATOM 7557 N N . GLU B 1 104 ? -3.371 7.242 34.062 1 95.12 104 GLU B N 1
ATOM 7558 C CA . GLU B 1 104 ? -2.576 7.062 35.25 1 95.12 104 GLU B CA 1
ATOM 7559 C C . GLU B 1 104 ? -1.342 7.961 35.25 1 95.12 104 GLU B C 1
ATOM 7561 O O . GLU B 1 104 ? -0.968 8.523 36.281 1 95.12 104 GLU B O 1
ATOM 7566 N N . ARG B 1 105 ? -0.758 8.031 34.125 1 94.06 105 ARG B N 1
ATOM 7567 C CA . ARG B 1 105 ? 0.381 8.93 33.969 1 94.06 105 ARG B CA 1
ATOM 7568 C C . ARG B 1 105 ? -0.015 10.375 34.25 1 94.06 105 ARG B C 1
ATOM 7570 O O . ARG B 1 105 ? 0.705 11.102 34.938 1 94.06 105 ARG B O 1
ATOM 7577 N N . ALA B 1 106 ? -1.159 10.812 33.719 1 94.19 106 ALA B N 1
ATOM 7578 C CA . ALA B 1 106 ? -1.642 12.172 33.969 1 94.19 106 ALA B CA 1
ATOM 7579 C C . ALA B 1 106 ? -1.938 12.406 35.438 1 94.19 106 ALA B C 1
ATOM 7581 O O . ALA B 1 106 ? -1.651 13.484 35.969 1 94.19 106 ALA B O 1
ATOM 7582 N N . GLU B 1 107 ? -2.449 11.398 36.031 1 93.31 107 GLU B N 1
ATOM 7583 C CA . GLU B 1 107 ? -2.75 11.484 37.469 1 93.31 107 GLU B CA 1
ATOM 7584 C C . GLU B 1 107 ? -1.472 11.594 38.281 1 93.31 107 GLU B C 1
ATOM 7586 O O . GLU B 1 107 ? -1.399 12.383 39.219 1 93.31 107 GLU B O 1
ATOM 7591 N N . GLU B 1 108 ? -0.516 10.875 37.906 1 91.38 108 GLU B N 1
ATOM 7592 C CA . GLU B 1 108 ? 0.766 10.883 38.594 1 91.38 108 GLU B CA 1
ATOM 7593 C C . GLU B 1 108 ? 1.45 12.242 38.469 1 91.38 108 GLU B C 1
ATOM 7595 O O . GLU B 1 108 ? 2.004 12.758 39.438 1 91.38 108 GLU B O 1
ATOM 7600 N N . ILE B 1 109 ? 1.449 12.781 37.344 1 90.12 109 ILE B N 1
ATOM 7601 C CA . ILE B 1 109 ? 2.086 14.07 37.125 1 90.12 109 ILE B CA 1
ATOM 7602 C C . ILE B 1 109 ? 1.329 15.172 37.844 1 90.12 109 ILE B C 1
ATOM 7604 O O . ILE B 1 109 ? 1.939 16.078 38.438 1 90.12 109 ILE B O 1
ATOM 7608 N N . ALA B 1 110 ? 0.011 15.094 37.844 1 87.44 110 ALA B N 1
ATOM 7609 C CA . ALA B 1 110 ? -0.81 16.078 38.531 1 87.44 110 ALA B CA 1
ATOM 7610 C C . ALA B 1 110 ? -0.567 16.016 40.031 1 87.44 110 ALA B C 1
ATOM 7612 O O . ALA B 1 110 ? -0.659 17.047 40.719 1 87.44 110 ALA B O 1
ATOM 7613 N N . ALA B 1 111 ? -0.272 14.898 40.469 1 85.5 111 ALA B N 1
ATOM 7614 C CA . ALA B 1 111 ? -0.08 14.688 41.906 1 85.5 111 ALA B CA 1
ATOM 7615 C C . ALA B 1 111 ? 1.154 15.43 42.406 1 85.5 111 ALA B C 1
ATOM 7617 O O . ALA B 1 111 ? 1.266 15.719 43.594 1 85.5 111 ALA B O 1
ATOM 7618 N N . PHE B 1 112 ? 2.02 15.773 41.406 1 81.12 112 PHE B N 1
ATOM 7619 C CA . PHE B 1 112 ? 3.178 16.562 41.812 1 81.12 112 PHE B CA 1
ATOM 7620 C C . PHE B 1 112 ? 2.76 17.953 42.25 1 81.12 112 PHE B C 1
ATOM 7622 O O . PHE B 1 112 ? 3.502 18.641 42.938 1 81.12 112 PHE B O 1
ATOM 7629 N N . GLY B 1 113 ? 1.583 18.375 41.844 1 74.25 113 GLY B N 1
ATOM 7630 C CA . GLY B 1 113 ? 0.994 19.625 42.312 1 74.25 113 GLY B CA 1
ATOM 7631 C C . GLY B 1 113 ? 1.611 20.844 41.656 1 74.25 113 GLY B C 1
ATOM 7632 O O . GLY B 1 113 ? 1.485 21.953 42.188 1 74.25 113 GLY B O 1
ATOM 7633 N N . MET B 1 114 ? 2.404 20.734 40.656 1 70.12 114 MET B N 1
ATOM 7634 C CA . MET B 1 114 ? 3.104 21.859 40.062 1 70.12 114 MET B CA 1
ATOM 7635 C C . MET B 1 114 ? 2.156 22.688 39.188 1 70.12 114 MET B C 1
ATOM 7637 O O . MET B 1 114 ? 2.496 23.797 38.781 1 70.12 114 MET B O 1
ATOM 7641 N N . GLY B 1 115 ? 1.058 22.203 38.906 1 63.72 115 GLY B N 1
ATOM 7642 C CA . GLY B 1 115 ? 0.071 22.922 38.125 1 63.72 115 GLY B CA 1
ATOM 7643 C C . GLY B 1 115 ? -0.466 24.156 38.844 1 63.72 115 GLY B C 1
ATOM 7644 O O . GLY B 1 115 ? -0.912 25.109 38.188 1 63.72 115 GLY B O 1
ATOM 7645 N N . ALA B 1 116 ? -0.294 24.109 40.094 1 63.62 116 ALA B N 1
ATOM 7646 C CA . ALA B 1 116 ? -0.849 25.188 40.906 1 63.62 116 ALA B CA 1
ATOM 7647 C C . ALA B 1 116 ? 0.181 26.297 41.125 1 63.62 116 ALA B C 1
ATOM 7649 O O . ALA B 1 116 ? -0.144 27.359 41.656 1 63.62 116 ALA B O 1
ATOM 7650 N N . VAL B 1 117 ? 1.351 26 40.562 1 68.06 117 VAL B N 1
ATOM 7651 C CA . VAL B 1 117 ? 2.396 27 40.75 1 68.06 117 VAL B CA 1
ATOM 7652 C C . VAL B 1 117 ? 2.205 28.141 39.75 1 68.06 117 VAL B C 1
ATOM 7654 O O . VAL B 1 117 ? 2.012 27.906 38.531 1 68.06 117 VAL B O 1
ATOM 7657 N N . ASP B 1 118 ? 2.016 29.281 40.188 1 69.19 118 ASP B N 1
ATOM 7658 C CA . ASP B 1 118 ? 1.829 30.469 39.375 1 69.19 118 ASP B CA 1
ATOM 7659 C C . ASP B 1 118 ? 3.121 30.844 38.656 1 69.19 118 ASP B C 1
ATOM 7661 O O . ASP B 1 118 ? 4.062 31.344 39.281 1 69.19 118 ASP B O 1
ATOM 7665 N N . VAL B 1 119 ? 3.201 30.516 37.469 1 71.5 119 VAL B N 1
ATOM 7666 C CA . VAL B 1 119 ? 4.387 30.812 36.656 1 71.5 119 VAL B CA 1
ATOM 7667 C C . VAL B 1 119 ? 4.141 32.062 35.812 1 71.5 119 VAL B C 1
ATOM 7669 O O . VAL B 1 119 ? 4.816 32.281 34.812 1 71.5 119 VAL B O 1
ATOM 7672 N N . SER B 1 120 ? 3.201 32.875 36.156 1 66.94 120 SER B N 1
ATOM 7673 C CA . SER B 1 120 ? 2.812 34.031 35.375 1 66.94 120 SER B CA 1
ATOM 7674 C C . SER B 1 120 ? 3.92 35.094 35.312 1 66.94 120 SER B C 1
ATOM 7676 O O . SER B 1 120 ? 3.99 35.906 34.406 1 66.94 120 SER B O 1
ATOM 7678 N N . ARG B 1 121 ? 4.828 35 36.312 1 65.81 121 ARG B N 1
ATOM 7679 C CA . ARG B 1 121 ? 5.895 35.969 36.406 1 65.81 121 ARG B CA 1
ATOM 7680 C C . ARG B 1 121 ? 7.051 35.625 35.469 1 65.81 121 ARG B C 1
ATOM 7682 O O . ARG B 1 121 ? 7.941 36.438 35.219 1 65.81 121 ARG B O 1
ATOM 7689 N N . ILE B 1 122 ? 6.996 34.406 35 1 74.38 122 ILE B N 1
ATOM 7690 C CA . ILE B 1 122 ? 8.047 33.969 34.094 1 74.38 122 ILE B CA 1
ATOM 7691 C C . ILE B 1 122 ? 7.594 34.188 32.656 1 74.38 122 ILE B C 1
ATOM 7693 O O . ILE B 1 122 ? 6.5 33.75 32.281 1 74.38 122 ILE B O 1
ATOM 7697 N N . PRO B 1 123 ? 8.406 34.906 31.953 1 68.31 123 PRO B N 1
ATOM 7698 C CA . PRO B 1 123 ? 8.047 35.062 30.547 1 68.31 123 PRO B CA 1
ATOM 7699 C C . PRO B 1 123 ? 7.723 33.719 29.859 1 68.31 123 PRO B C 1
ATOM 7701 O O . PRO B 1 123 ? 8.461 32.75 30.031 1 68.31 123 PRO B O 1
ATOM 7704 N N . PRO B 1 124 ? 6.656 33.75 29.109 1 68.56 124 PRO B N 1
ATOM 7705 C CA . PRO B 1 124 ? 6.195 32.5 28.484 1 68.56 124 PRO B CA 1
ATOM 7706 C C . PRO B 1 124 ? 7.242 31.891 27.547 1 68.56 124 PRO B C 1
ATOM 7708 O O . PRO B 1 124 ? 7.363 30.656 27.484 1 68.56 124 PRO B O 1
ATOM 7711 N N . ARG B 1 125 ? 7.938 32.688 26.984 1 63.28 125 ARG B N 1
ATOM 7712 C CA . ARG B 1 125 ? 8.953 32.188 26.062 1 63.28 125 ARG B CA 1
ATOM 7713 C C . ARG B 1 125 ? 10.031 31.406 26.812 1 63.28 125 ARG B C 1
ATOM 7715 O O . ARG B 1 125 ? 10.469 30.359 26.344 1 63.28 125 ARG B O 1
ATOM 7722 N N . ARG B 1 126 ? 10.43 32 27.891 1 72 126 ARG B N 1
ATOM 7723 C CA . ARG B 1 126 ? 11.469 31.344 28.688 1 72 126 ARG B CA 1
ATOM 7724 C C . ARG B 1 126 ? 10.961 30.031 29.266 1 72 126 ARG B C 1
ATOM 7726 O O . ARG B 1 126 ? 11.695 29.047 29.312 1 72 126 ARG B O 1
ATOM 7733 N N . LEU B 1 127 ? 9.805 30.156 29.672 1 74.06 127 LEU B N 1
ATOM 7734 C CA . LEU B 1 127 ? 9.203 28.953 30.219 1 74.06 127 LEU B CA 1
ATOM 7735 C C . LEU B 1 127 ? 9.109 27.859 29.156 1 74.06 127 LEU B C 1
ATOM 7737 O O . LEU B 1 127 ? 9.367 26.688 29.453 1 74.06 127 LEU B O 1
ATOM 7741 N N . ALA B 1 128 ? 8.805 28.297 28.031 1 69.88 128 ALA B N 1
ATOM 7742 C CA . ALA B 1 128 ? 8.695 27.344 26.938 1 69.88 128 ALA B CA 1
ATOM 7743 C C . ALA B 1 128 ? 10.047 26.734 26.594 1 69.88 128 ALA B C 1
ATOM 7745 O O . ALA B 1 128 ? 10.148 25.547 26.312 1 69.88 128 ALA B O 1
ATOM 7746 N N . GLU B 1 129 ? 11 27.531 26.703 1 69.88 129 GLU B N 1
ATOM 7747 C CA . GLU B 1 129 ? 12.352 27.078 26.391 1 69.88 129 GLU B CA 1
ATOM 7748 C C . GLU B 1 129 ? 12.844 26.062 27.422 1 69.88 129 GLU B C 1
ATOM 7750 O O . GLU B 1 129 ? 13.438 25.047 27.062 1 69.88 129 GLU B O 1
ATOM 7755 N N . LEU B 1 130 ? 12.617 26.422 28.672 1 76.06 130 LEU B N 1
ATOM 7756 C CA . LEU B 1 130 ? 13.047 25.531 29.734 1 76.06 130 LEU B CA 1
ATOM 7757 C C . LEU B 1 130 ? 12.297 24.203 29.672 1 76.06 130 LEU B C 1
ATOM 7759 O O . LEU B 1 130 ? 12.875 23.141 29.906 1 76.06 130 LEU B O 1
ATOM 7763 N N . SER B 1 131 ? 11.109 24.312 29.312 1 79 131 SER B N 1
ATOM 7764 C CA . SER B 1 131 ? 10.305 23.094 29.234 1 79 131 SER B CA 1
ATOM 7765 C C . SER B 1 131 ? 10.758 22.203 28.094 1 79 131 SER B C 1
ATOM 7767 O O . SER B 1 131 ? 10.82 20.984 28.234 1 79 131 SER B O 1
ATOM 7769 N N . ARG B 1 132 ? 11.008 22.797 27.031 1 71.88 132 ARG B N 1
ATOM 7770 C CA . ARG B 1 132 ? 11.484 22.031 25.875 1 71.88 132 ARG B CA 1
ATOM 7771 C C . ARG B 1 132 ? 12.805 21.328 26.203 1 71.88 132 ARG B C 1
ATOM 7773 O O . ARG B 1 132 ? 13 20.172 25.828 1 71.88 132 ARG B O 1
ATOM 7780 N N . TYR B 1 133 ? 13.633 22.078 26.844 1 72.62 133 TYR B N 1
ATOM 7781 C CA . TYR B 1 133 ? 14.914 21.516 27.234 1 72.62 133 TYR B CA 1
ATOM 7782 C C . TYR B 1 133 ? 14.727 20.344 28.188 1 72.62 133 TYR B C 1
ATOM 7784 O O . TYR B 1 133 ? 15.43 19.344 28.078 1 72.62 133 TYR B O 1
ATOM 7792 N N . GLY B 1 134 ? 13.859 20.469 29.016 1 74.25 134 GLY B N 1
ATOM 7793 C CA . GLY B 1 134 ? 13.602 19.406 29.969 1 74.25 134 GLY B CA 1
ATOM 7794 C C . GLY B 1 134 ? 12.992 18.172 29.344 1 74.25 134 GLY B C 1
ATOM 7795 O O . GLY B 1 134 ? 13.281 17.047 29.75 1 74.25 134 GLY B O 1
ATOM 7796 N N . VAL B 1 135 ? 12.195 18.406 28.359 1 75 135 VAL B N 1
ATOM 7797 C CA . VAL B 1 135 ? 11.484 17.312 27.734 1 75 135 VAL B CA 1
ATOM 7798 C C . VAL B 1 135 ? 12.414 16.578 26.766 1 75 135 VAL B C 1
ATOM 7800 O O . VAL B 1 135 ? 12.438 15.344 26.719 1 75 135 VAL B O 1
ATOM 7803 N N . ASP B 1 136 ? 13.211 17.234 26.062 1 67.62 136 ASP B N 1
ATOM 7804 C CA . ASP B 1 136 ? 14 16.656 24.984 1 67.62 136 ASP B CA 1
ATOM 7805 C C . ASP B 1 136 ? 15.414 16.312 25.453 1 67.62 136 ASP B C 1
ATOM 7807 O O . ASP B 1 136 ? 16.094 15.5 24.828 1 67.62 136 ASP B O 1
ATOM 7811 N N . GLY B 1 137 ? 15.867 17.047 26.516 1 64.94 137 GLY B N 1
ATOM 7812 C CA . GLY B 1 137 ? 17.234 16.859 26.984 1 64.94 137 GLY B CA 1
ATOM 7813 C C . GLY B 1 137 ? 17.469 15.516 27.641 1 64.94 137 GLY B C 1
ATOM 7814 O O . GLY B 1 137 ? 16.547 14.945 28.234 1 64.94 137 GLY B O 1
ATOM 7815 N N . LYS B 1 138 ? 18.625 14.883 27.281 1 64.06 138 LYS B N 1
ATOM 7816 C CA . LYS B 1 138 ? 18.984 13.648 27.984 1 64.06 138 LYS B CA 1
ATOM 7817 C C . LYS B 1 138 ? 19.047 13.867 29.5 1 64.06 138 LYS B C 1
ATOM 7819 O O . LYS B 1 138 ? 19.531 14.906 29.953 1 64.06 138 LYS B O 1
ATOM 7824 N N . ALA B 1 139 ? 18.562 12.984 30.219 1 65.94 139 ALA B N 1
ATOM 7825 C CA . ALA B 1 139 ? 18.531 13.07 31.688 1 65.94 139 ALA B CA 1
ATOM 7826 C C . ALA B 1 139 ? 19.938 13.266 32.25 1 65.94 139 ALA B C 1
ATOM 7828 O O . ALA B 1 139 ? 20.109 13.992 33.219 1 65.94 139 ALA B O 1
ATOM 7829 N N . SER B 1 140 ? 20.875 12.695 31.469 1 64.81 140 SER B N 1
ATOM 7830 C CA . SER B 1 140 ? 22.25 12.812 31.969 1 64.81 140 SER B CA 1
ATOM 7831 C C . SER B 1 140 ? 22.766 14.242 31.812 1 64.81 140 SER B C 1
ATOM 7833 O O . SER B 1 140 ? 23.531 14.719 32.656 1 64.81 140 SER B O 1
ATOM 7835 N N . LEU B 1 141 ? 22.25 14.883 30.844 1 66.88 141 LEU B N 1
ATOM 7836 C CA . LEU B 1 141 ? 22.656 16.266 30.625 1 66.88 141 LEU B CA 1
ATOM 7837 C C . LEU B 1 141 ? 22.016 17.188 31.656 1 66.88 141 LEU B C 1
ATOM 7839 O O . LEU B 1 141 ? 22.656 18.141 32.125 1 66.88 141 LEU B O 1
ATOM 7843 N N . LEU B 1 142 ? 20.859 16.891 32 1 71.94 142 LEU B N 1
ATOM 7844 C CA . LEU B 1 142 ? 20.156 17.703 33 1 71.94 142 LEU B CA 1
ATOM 7845 C C . LEU B 1 142 ? 20.812 17.578 34.375 1 71.94 142 LEU B C 1
ATOM 7847 O O . LEU B 1 142 ? 20.828 18.531 35.156 1 71.94 142 LEU B O 1
ATOM 7851 N N . ARG B 1 143 ? 21.438 16.422 34.531 1 70 143 ARG B N 1
ATOM 7852 C CA . ARG B 1 143 ? 22.062 16.156 35.844 1 70 143 ARG B CA 1
ATOM 7853 C C . ARG B 1 143 ? 23.328 16.984 36 1 70 143 ARG B C 1
ATOM 7855 O O . ARG B 1 143 ? 23.719 17.281 37.125 1 70 143 ARG B O 1
ATOM 7862 N N . ARG B 1 144 ? 23.797 17.375 34.875 1 69.56 144 ARG B N 1
ATOM 7863 C CA . ARG B 1 144 ? 25.078 18.078 34.938 1 69.56 144 ARG B CA 1
ATOM 7864 C C . ARG B 1 144 ? 24.875 19.562 35.219 1 69.56 144 ARG B C 1
ATOM 7866 O O . ARG B 1 144 ? 25.828 20.266 35.562 1 69.56 144 ARG B O 1
ATOM 7873 N N . HIS B 1 145 ? 23.672 19.984 35.219 1 75.06 145 HIS B N 1
ATOM 7874 C CA . HIS B 1 145 ? 23.406 21.406 35.438 1 75.06 145 HIS B CA 1
ATOM 7875 C C . HIS B 1 145 ? 23.453 21.75 36.906 1 75.06 145 HIS B C 1
ATOM 7877 O O . HIS B 1 145 ? 23.406 20.844 37.75 1 75.06 145 HIS B O 1
ATOM 7883 N N . SER B 1 146 ? 23.625 23.031 37.125 1 76.81 146 SER B N 1
ATOM 7884 C CA . SER B 1 146 ? 23.562 23.5 38.5 1 76.81 146 SER B CA 1
ATOM 7885 C C . SER B 1 146 ? 22.203 23.203 39.125 1 76.81 146 SER B C 1
ATOM 7887 O O . SER B 1 146 ? 21.219 22.969 38.406 1 76.81 146 SER B O 1
ATOM 7889 N N . ASP B 1 147 ? 22.203 23.188 40.406 1 75.88 147 ASP B N 1
ATOM 7890 C CA . ASP B 1 147 ? 20.984 22.844 41.125 1 75.88 147 ASP B CA 1
ATOM 7891 C C . ASP B 1 147 ? 19.844 23.812 40.812 1 75.88 147 ASP B C 1
ATOM 7893 O O . ASP B 1 147 ? 18.703 23.406 40.656 1 75.88 147 ASP B O 1
ATOM 7897 N N . ALA B 1 148 ? 20.234 25.047 40.75 1 77.44 148 ALA B N 1
ATOM 7898 C CA . ALA B 1 148 ? 19.219 26.062 40.469 1 77.44 148 ALA B CA 1
ATOM 7899 C C . ALA B 1 148 ? 18.641 25.875 39.062 1 77.44 148 ALA B C 1
ATOM 7901 O O . ALA B 1 148 ? 17.422 25.953 38.875 1 77.44 148 ALA B O 1
ATOM 7902 N N . ARG B 1 149 ? 19.453 25.656 38.219 1 78.25 149 ARG B N 1
ATOM 7903 C CA . ARG B 1 149 ? 19.016 25.484 36.812 1 78.25 149 ARG B CA 1
ATOM 7904 C C . ARG B 1 149 ? 18.234 24.188 36.656 1 78.25 149 ARG B C 1
ATOM 7906 O O . ARG B 1 149 ? 17.266 24.125 35.906 1 78.25 149 ARG B O 1
ATOM 7913 N N . ARG B 1 150 ? 18.688 23.281 37.344 1 79.25 150 ARG B N 1
ATOM 7914 C CA . ARG B 1 150 ? 18.016 21.984 37.312 1 79.25 150 ARG B CA 1
ATOM 7915 C 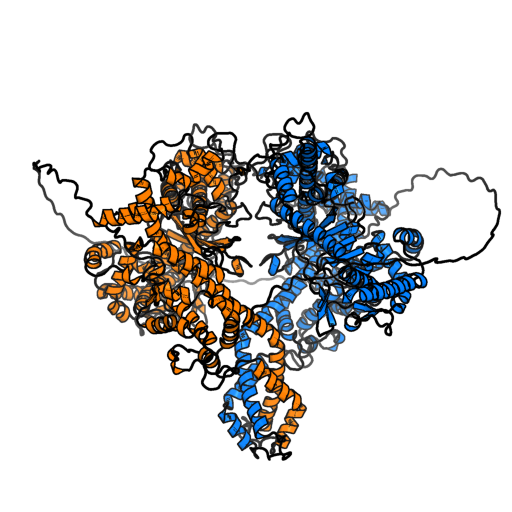C . ARG B 1 150 ? 16.594 22.078 37.844 1 79.25 150 ARG B C 1
ATOM 7917 O O . ARG B 1 150 ? 15.664 21.547 37.25 1 79.25 150 ARG B O 1
ATOM 7924 N N . LEU B 1 151 ? 16.484 22.781 38.875 1 77.75 151 LEU B N 1
ATOM 7925 C CA . LEU B 1 151 ? 15.172 22.922 39.5 1 77.75 151 LEU B CA 1
ATOM 7926 C C . LEU B 1 151 ? 14.25 23.734 38.594 1 77.75 151 LEU B C 1
ATOM 7928 O O . LEU B 1 151 ? 13.062 23.422 38.469 1 77.75 151 LEU B O 1
ATOM 7932 N N . ALA B 1 152 ? 14.797 24.75 38.094 1 80.12 152 ALA B N 1
ATOM 7933 C CA . ALA B 1 152 ? 14 25.578 37.188 1 80.12 152 ALA B CA 1
ATOM 7934 C C . ALA B 1 152 ? 13.539 24.781 35.969 1 80.12 152 ALA B C 1
ATOM 7936 O O . ALA B 1 152 ? 12.391 24.906 35.531 1 80.12 152 ALA B O 1
ATOM 7937 N N . THR B 1 153 ? 14.422 23.984 35.531 1 80.69 153 THR B N 1
ATOM 7938 C CA . THR B 1 153 ? 14.109 23.188 34.344 1 80.69 153 THR B CA 1
ATOM 7939 C C . THR B 1 153 ? 13.07 22.109 34.688 1 80.69 153 THR B C 1
ATOM 7941 O O . THR B 1 153 ? 12.148 21.859 33.906 1 80.69 153 THR B O 1
ATOM 7944 N N . LEU B 1 154 ? 13.203 21.609 35.781 1 79.69 154 LEU B N 1
ATOM 7945 C CA . LEU B 1 154 ? 12.273 20.562 36.188 1 79.69 154 LEU B CA 1
ATOM 7946 C C . LEU B 1 154 ? 10.883 21.141 36.469 1 79.69 154 LEU B C 1
ATOM 7948 O O . LEU B 1 154 ? 9.875 20.516 36.156 1 79.69 154 LEU B O 1
ATOM 7952 N N . LEU B 1 155 ? 10.922 22.266 37.062 1 80.81 155 LEU B N 1
ATOM 7953 C CA . LEU B 1 155 ? 9.648 22.922 37.312 1 80.81 155 LEU B CA 1
ATOM 7954 C C . LEU B 1 155 ? 8.938 23.266 36 1 80.81 155 LEU B C 1
ATOM 7956 O O . LEU B 1 155 ? 7.746 22.984 35.844 1 80.81 155 LEU B O 1
ATOM 7960 N N . ALA B 1 156 ? 9.688 23.828 35.188 1 82.88 156 ALA B N 1
ATOM 7961 C CA . ALA B 1 156 ? 9.109 24.188 33.875 1 82.88 156 ALA B CA 1
ATOM 7962 C C . ALA B 1 156 ? 8.617 22.938 33.156 1 82.88 156 ALA B C 1
ATOM 7964 O O . ALA B 1 156 ? 7.574 22.969 32.5 1 82.88 156 ALA B O 1
ATOM 7965 N N . THR B 1 157 ? 9.32 21.875 33.312 1 83.25 157 THR B N 1
ATOM 7966 C CA . THR B 1 157 ? 8.984 20.625 32.625 1 83.25 157 THR B CA 1
ATOM 7967 C C . THR B 1 157 ? 7.719 20.016 33.219 1 83.25 157 THR B C 1
ATOM 7969 O O . THR B 1 157 ? 6.848 19.531 32.5 1 83.25 157 THR B O 1
ATOM 7972 N N . THR B 1 158 ? 7.602 20.062 34.438 1 83.06 158 THR B N 1
ATOM 7973 C CA . THR B 1 158 ? 6.453 19.453 35.094 1 83.06 158 THR B CA 1
ATOM 7974 C C . THR B 1 158 ? 5.184 20.266 34.812 1 83.06 158 THR B C 1
ATOM 7976 O O . THR B 1 158 ? 4.102 19.688 34.656 1 83.06 158 THR B O 1
ATOM 7979 N N . VAL B 1 159 ? 5.355 21.5 34.781 1 81.88 159 VAL B N 1
ATOM 7980 C CA . VAL B 1 159 ? 4.203 22.328 34.469 1 81.88 159 VAL B CA 1
ATOM 7981 C C . VAL B 1 159 ? 3.729 22.031 33.031 1 81.88 159 VAL B C 1
ATOM 7983 O O . VAL B 1 159 ? 2.529 21.875 32.812 1 81.88 159 VAL B O 1
ATOM 7986 N N . TYR B 1 160 ? 4.59 21.938 32.219 1 83.31 160 TYR B N 1
ATOM 7987 C CA . TYR B 1 160 ? 4.273 21.641 30.844 1 83.31 160 TYR B CA 1
ATOM 7988 C C . TYR B 1 160 ? 3.688 20.234 30.703 1 83.31 160 TYR B C 1
ATOM 7990 O O . TYR B 1 160 ? 2.717 20.031 29.969 1 83.31 160 TYR B O 1
ATOM 7998 N N . LEU B 1 161 ? 4.219 19.344 31.484 1 87.19 161 LEU B N 1
ATOM 7999 C CA . LEU B 1 161 ? 3.795 17.953 31.359 1 87.19 161 LEU B CA 1
ATOM 8000 C C . LEU B 1 161 ? 2.396 17.766 31.938 1 87.19 161 LEU B C 1
ATOM 8002 O O . LEU B 1 161 ? 1.677 16.844 31.547 1 87.19 161 LEU B O 1
ATOM 8006 N N . THR B 1 162 ? 2.055 18.547 32.875 1 86.56 162 THR B N 1
ATOM 8007 C CA . THR B 1 162 ? 0.735 18.422 33.5 1 86.56 162 THR B CA 1
ATOM 8008 C C . THR B 1 162 ? -0.363 18.625 32.438 1 86.56 162 THR B C 1
ATOM 8010 O O . THR B 1 162 ? -1.295 17.828 32.344 1 86.56 162 THR B O 1
ATOM 8013 N N . SER B 1 163 ? -0.22 19.625 31.641 1 87.88 163 SER B N 1
ATOM 8014 C CA . SER B 1 163 ? -1.203 19.875 30.594 1 87.88 163 SER B CA 1
ATOM 8015 C C . SER B 1 163 ? -1.013 18.922 29.406 1 87.88 163 SER B C 1
ATOM 8017 O O . SER B 1 163 ? -1.988 18.438 28.828 1 87.88 163 SER B O 1
ATOM 8019 N N . ARG B 1 164 ? 0.183 18.641 29.172 1 89.31 164 ARG B N 1
ATOM 8020 C CA . ARG B 1 164 ? 0.486 17.797 28.016 1 89.31 164 ARG B CA 1
ATOM 8021 C C . ARG B 1 164 ? 0.015 16.375 28.234 1 89.31 164 ARG B C 1
ATOM 8023 O O . ARG B 1 164 ? -0.411 15.695 27.281 1 89.31 164 ARG B O 1
ATOM 8030 N N . ALA B 1 165 ? 0.14 15.875 29.406 1 92.56 165 ALA B N 1
ATOM 8031 C CA . ALA B 1 165 ? -0.279 14.508 29.703 1 92.56 165 ALA B CA 1
ATOM 8032 C C . ALA B 1 165 ? -1.776 14.328 29.469 1 92.56 165 ALA B C 1
ATOM 8034 O O . ALA B 1 165 ? -2.213 13.289 28.969 1 92.56 165 ALA B O 1
ATOM 8035 N N . VAL B 1 166 ? -2.508 15.328 29.812 1 94.06 166 VAL B N 1
ATOM 8036 C CA . VAL B 1 166 ? -3.949 15.273 29.594 1 94.06 166 VAL B CA 1
ATOM 8037 C C . VAL B 1 166 ? -4.25 15.375 28.094 1 94.06 166 VAL B C 1
ATOM 8039 O O . VAL B 1 166 ? -5.145 14.695 27.594 1 94.06 166 VAL B O 1
ATOM 8042 N N . ASP B 1 167 ? -3.512 16.234 27.469 1 93.69 167 ASP B N 1
ATOM 8043 C CA . ASP B 1 167 ? -3.654 16.312 26.016 1 93.69 167 ASP B CA 1
ATOM 8044 C C . ASP B 1 167 ? -3.414 14.961 25.359 1 93.69 167 ASP B C 1
ATOM 8046 O O . ASP B 1 167 ? -4.188 14.539 24.5 1 93.69 167 ASP B O 1
ATOM 8050 N N . ASP B 1 168 ? -2.383 14.297 25.781 1 93.81 168 ASP B N 1
ATOM 8051 C CA . ASP B 1 168 ? -2.025 13 25.219 1 93.81 168 ASP B CA 1
ATOM 8052 C C . ASP B 1 168 ? -3.131 11.977 25.469 1 93.81 168 ASP B C 1
ATOM 8054 O O . ASP B 1 168 ? -3.447 11.172 24.578 1 93.81 168 ASP B O 1
ATOM 8058 N N . ALA B 1 169 ? -3.627 12.023 26.594 1 95.94 169 ALA B N 1
ATOM 8059 C CA . ALA B 1 169 ? -4.688 11.086 26.938 1 95.94 169 ALA B CA 1
ATOM 8060 C C . ALA B 1 169 ? -5.938 11.328 26.109 1 95.94 169 ALA B C 1
ATOM 8062 O O . ALA B 1 169 ? -6.566 10.375 25.641 1 95.94 169 ALA B O 1
ATOM 8063 N N . LEU B 1 170 ? -6.23 12.555 25.938 1 96.19 170 LEU B N 1
ATOM 8064 C CA . LEU B 1 170 ? -7.438 12.867 25.188 1 96.19 170 LEU B CA 1
ATOM 8065 C C . LEU B 1 170 ? -7.227 12.625 23.688 1 96.19 170 LEU B C 1
ATOM 8067 O O . LEU B 1 170 ? -8.164 12.25 22.984 1 96.19 170 LEU B O 1
ATOM 8071 N N . ASP B 1 171 ? -6.031 12.867 23.234 1 94.19 171 ASP B N 1
ATOM 8072 C CA . ASP B 1 171 ? -5.715 12.477 21.875 1 94.19 171 ASP B CA 1
ATOM 8073 C C . ASP B 1 171 ? -5.918 10.984 21.656 1 94.19 171 ASP B C 1
ATOM 8075 O O . ASP B 1 171 ? -6.488 10.562 20.656 1 94.19 171 ASP B O 1
ATOM 8079 N N . LEU B 1 172 ? -5.457 10.211 22.594 1 95.81 172 LEU B N 1
ATOM 8080 C CA . LEU B 1 172 ? -5.605 8.766 22.516 1 95.81 172 LEU B CA 1
ATOM 8081 C C . LEU B 1 172 ? -7.078 8.367 22.578 1 95.81 172 LEU B C 1
ATOM 8083 O O . LEU B 1 172 ? -7.508 7.461 21.859 1 95.81 172 LEU B O 1
ATOM 8087 N N . LEU B 1 173 ? -7.809 9.023 23.422 1 96.19 173 LEU B N 1
ATOM 8088 C CA . LEU B 1 173 ? -9.234 8.734 23.547 1 96.19 173 LEU B CA 1
ATOM 8089 C C . LEU B 1 173 ? -9.953 8.961 22.219 1 96.19 173 LEU B C 1
ATOM 8091 O O . LEU B 1 173 ? -10.766 8.133 21.797 1 96.19 173 LEU B O 1
ATOM 8095 N N . GLU B 1 174 ? -9.672 10.062 21.672 1 94.31 174 GLU B N 1
ATOM 8096 C CA . GLU B 1 174 ? -10.297 10.406 20.406 1 94.31 174 GLU B CA 1
ATOM 8097 C C . GLU B 1 174 ? -10.016 9.344 19.344 1 94.31 174 GLU B C 1
ATOM 8099 O O . GLU B 1 174 ? -10.93 8.898 18.641 1 94.31 174 GLU B O 1
ATOM 8104 N N . VAL B 1 175 ? -8.789 8.945 19.203 1 93.75 175 VAL B N 1
ATOM 8105 C CA . VAL B 1 175 ? -8.391 7.977 18.188 1 93.75 175 VAL B CA 1
ATOM 8106 C C . VAL B 1 175 ? -8.992 6.609 18.516 1 93.75 175 VAL B C 1
ATOM 8108 O O . VAL B 1 175 ? -9.43 5.887 17.625 1 93.75 175 VAL B O 1
ATOM 8111 N N . LEU B 1 176 ? -8.969 6.277 19.766 1 95 176 LEU B N 1
ATOM 8112 C CA . LEU B 1 176 ? -9.508 4.992 20.203 1 95 176 LEU B CA 1
ATOM 8113 C C . LEU B 1 176 ? -10.984 4.871 19.844 1 95 176 LEU B C 1
ATOM 8115 O O . LEU B 1 176 ? -11.398 3.861 19.266 1 95 176 LEU B O 1
ATOM 8119 N N . ILE B 1 177 ? -11.75 5.895 20.109 1 94.56 177 ILE B N 1
ATOM 8120 C CA . ILE B 1 177 ? -13.188 5.871 19.844 1 94.56 177 ILE B CA 1
ATOM 8121 C C . ILE B 1 177 ? -13.43 5.852 18.328 1 94.56 177 ILE B C 1
ATOM 8123 O O . ILE B 1 177 ? -14.219 5.051 17.828 1 94.56 177 ILE B O 1
ATOM 8127 N N . ALA B 1 178 ? -12.727 6.648 17.688 1 92.56 178 ALA B N 1
ATOM 8128 C CA . ALA B 1 178 ? -12.961 6.824 16.25 1 92.56 178 ALA B CA 1
ATOM 8129 C C . ALA B 1 178 ? -12.555 5.578 15.477 1 92.56 178 ALA B C 1
ATOM 8131 O O . ALA B 1 178 ? -13.289 5.129 14.586 1 92.56 178 ALA B O 1
ATOM 8132 N N . THR B 1 179 ? -11.422 4.984 15.781 1 90.81 179 THR B N 1
ATOM 8133 C CA . THR B 1 179 ? -10.852 3.977 14.898 1 90.81 179 THR B CA 1
ATOM 8134 C C . THR B 1 179 ? -11.133 2.572 15.43 1 90.81 179 THR B C 1
ATOM 8136 O O . THR B 1 179 ? -11.406 1.655 14.648 1 90.81 179 THR B O 1
ATOM 8139 N N . LYS B 1 180 ? -11.023 2.336 16.719 1 91.75 180 LYS B N 1
ATOM 8140 C CA . LYS B 1 180 ? -11.109 0.982 17.25 1 91.75 180 LYS B CA 1
ATOM 8141 C C . LYS B 1 180 ? -12.531 0.642 17.672 1 91.75 180 LYS B C 1
ATOM 8143 O O . LYS B 1 180 ? -12.883 -0.533 17.828 1 91.75 180 LYS B O 1
ATOM 8148 N N . LEU B 1 181 ? -13.359 1.67 17.828 1 93.44 181 LEU B N 1
ATOM 8149 C CA . LEU B 1 181 ? -14.719 1.393 18.266 1 93.44 181 LEU B CA 1
ATOM 8150 C C . LEU B 1 181 ? -15.719 1.677 17.141 1 93.44 181 LEU B C 1
ATOM 8152 O O . LEU B 1 181 ? -16.219 0.75 16.516 1 93.44 181 LEU B O 1
ATOM 8156 N N . LEU B 1 182 ? -15.812 2.971 16.703 1 92.62 182 LEU B N 1
ATOM 8157 C CA . LEU B 1 182 ? -16.844 3.352 15.734 1 92.62 182 LEU B CA 1
ATOM 8158 C C . LEU B 1 182 ? -16.531 2.779 14.352 1 92.62 182 LEU B C 1
ATOM 8160 O O . LEU B 1 182 ? -17.312 1.995 13.812 1 92.62 182 LEU B O 1
ATOM 8164 N N . ALA B 1 183 ? -15.43 3.115 13.844 1 90.06 183 ALA B N 1
ATOM 8165 C CA . ALA B 1 183 ? -15.078 2.688 12.492 1 90.06 183 ALA B CA 1
ATOM 8166 C C . ALA B 1 183 ? -15.047 1.165 12.383 1 90.06 183 ALA B C 1
ATOM 8168 O O . ALA B 1 183 ? -15.469 0.598 11.375 1 90.06 183 ALA B O 1
ATOM 8169 N N . ARG B 1 184 ? -14.516 0.496 13.367 1 89.5 184 ARG B N 1
ATOM 8170 C CA . ARG B 1 184 ? -14.445 -0.961 13.359 1 89.5 184 ARG B CA 1
ATOM 8171 C C . ARG B 1 184 ? -15.844 -1.576 13.375 1 89.5 184 ARG B C 1
ATOM 8173 O O . ARG B 1 184 ? -16.109 -2.545 12.664 1 89.5 184 ARG B O 1
ATOM 8180 N N . ALA B 1 185 ? -16.734 -1.071 14.227 1 91.69 185 ALA B N 1
ATOM 8181 C CA . ALA B 1 185 ? -18.109 -1.563 14.289 1 91.69 185 ALA B CA 1
ATOM 8182 C C . ALA B 1 185 ? -18.812 -1.379 12.953 1 91.69 185 ALA B C 1
ATOM 8184 O O . ALA B 1 185 ? -19.547 -2.264 12.5 1 91.69 185 ALA B O 1
ATOM 8185 N N . GLU B 1 186 ? -18.594 -0.251 12.336 1 89.12 186 GLU B N 1
ATOM 8186 C CA . GLU B 1 186 ? -19.188 0.026 11.031 1 89.12 186 GLU B CA 1
ATOM 8187 C C . GLU B 1 186 ? -18.656 -0.937 9.969 1 89.12 186 GLU B C 1
ATOM 8189 O O . GLU B 1 186 ? -19.438 -1.439 9.148 1 89.12 186 GLU B O 1
ATOM 8194 N N . ARG B 1 187 ? -17.422 -1.209 9.945 1 85.81 187 ARG B N 1
ATOM 8195 C CA . ARG B 1 187 ? -16.812 -2.109 8.977 1 85.81 187 ARG B CA 1
ATOM 8196 C C . ARG B 1 187 ? -17.312 -3.539 9.164 1 85.81 187 ARG B C 1
ATOM 8198 O O . ARG B 1 187 ? -17.609 -4.234 8.195 1 85.81 187 ARG B O 1
ATOM 8205 N N . GLU B 1 188 ? -17.344 -3.961 10.375 1 86.88 188 GLU B N 1
ATOM 8206 C CA . GLU B 1 188 ? -17.781 -5.316 10.672 1 86.88 188 GLU B CA 1
ATOM 8207 C C . GLU B 1 188 ? -19.266 -5.5 10.32 1 86.88 188 GLU B C 1
ATOM 8209 O O . GLU B 1 188 ? -19.656 -6.555 9.828 1 86.88 188 GLU B O 1
ATOM 8214 N N . SER B 1 189 ? -20.016 -4.492 10.609 1 86.12 189 SER B N 1
ATOM 8215 C CA . SER B 1 189 ? -21.438 -4.539 10.25 1 86.12 189 SER B CA 1
ATOM 8216 C C . SER B 1 189 ? -21.609 -4.582 8.734 1 86.12 189 SER B C 1
ATOM 8218 O O . SER B 1 189 ? -22.453 -5.32 8.227 1 86.12 189 SER B O 1
ATOM 8220 N N . ALA B 1 190 ? -20.891 -3.795 8.039 1 81 190 ALA B N 1
ATOM 8221 C CA . ALA B 1 190 ? -20.969 -3.779 6.582 1 81 190 ALA B CA 1
ATOM 8222 C C . ALA B 1 190 ? -20.578 -5.141 6 1 81 190 ALA B C 1
ATOM 8224 O O . ALA B 1 190 ? -21.203 -5.605 5.043 1 81 190 ALA B O 1
ATOM 8225 N N . LYS B 1 191 ? -19.609 -5.77 6.527 1 81.12 191 LYS B N 1
ATOM 8226 C CA . LYS B 1 191 ? -19.188 -7.094 6.086 1 81.12 191 LYS B CA 1
ATOM 8227 C C . LYS B 1 191 ? -20.281 -8.125 6.297 1 81.12 191 LYS B C 1
ATOM 8229 O O . LYS B 1 191 ? -20.516 -8.977 5.434 1 81.12 191 LYS B O 1
ATOM 8234 N N . GLU B 1 192 ? -20.906 -8.062 7.406 1 82.5 192 GLU B N 1
ATOM 8235 C CA . GLU B 1 192 ? -21.984 -8.992 7.707 1 82.5 192 GLU B CA 1
ATOM 8236 C C . GLU B 1 192 ? -23.188 -8.766 6.789 1 82.5 192 GLU B C 1
ATOM 8238 O O . GLU B 1 192 ? -23.844 -9.727 6.375 1 82.5 192 GLU B O 1
ATOM 8243 N N . LYS B 1 193 ? -23.453 -7.562 6.527 1 79.69 193 LYS B N 1
ATOM 8244 C CA . LYS B 1 193 ? -24.547 -7.23 5.633 1 79.69 193 LYS B CA 1
ATOM 8245 C C . LYS B 1 193 ? -24.281 -7.742 4.219 1 79.69 193 LYS B C 1
ATOM 8247 O O . LYS B 1 193 ? -25.188 -8.242 3.553 1 79.69 193 LYS B O 1
ATOM 8252 N N . LEU B 1 194 ? -23.109 -7.641 3.809 1 77.19 194 LEU B N 1
ATOM 8253 C CA . LEU B 1 194 ? -22.75 -8.102 2.471 1 77.19 194 LEU B CA 1
ATOM 8254 C C . LEU B 1 194 ? -22.828 -9.625 2.383 1 77.19 194 LEU B C 1
ATOM 8256 O O . LEU B 1 194 ? -23.203 -10.172 1.343 1 77.19 194 LEU B O 1
ATOM 8260 N N . LYS B 1 195 ? -22.469 -10.219 3.402 1 79.56 195 LYS B N 1
ATOM 8261 C CA . LYS B 1 195 ? -22.531 -11.68 3.436 1 79.56 195 LYS B CA 1
ATOM 8262 C C . LYS B 1 195 ? -23.969 -12.172 3.395 1 79.56 195 LYS B C 1
ATOM 8264 O O . LYS B 1 195 ? -24.266 -13.211 2.805 1 79.56 195 LYS B O 1
ATOM 8269 N N . SER B 1 196 ? -24.891 -11.391 3.912 1 83.38 196 SER B N 1
ATOM 8270 C CA . SER B 1 196 ? -26.281 -11.82 4.02 1 83.38 196 SER B CA 1
ATOM 8271 C C . SER B 1 196 ? -27.125 -11.273 2.871 1 83.38 196 SER B C 1
ATOM 8273 O O . SER B 1 196 ? -28.281 -11.641 2.719 1 83.38 196 SER B O 1
ATOM 8275 N N . LEU B 1 197 ? -26.562 -10.5 2.043 1 83.12 197 LEU B N 1
ATOM 8276 C CA . LEU B 1 197 ? -27.297 -9.781 1.013 1 83.12 197 LEU B CA 1
ATOM 8277 C C . LEU B 1 197 ? -27.984 -10.75 0.057 1 83.12 197 LEU B C 1
ATOM 8279 O O . LEU B 1 197 ? -29.156 -10.562 -0.292 1 83.12 197 LEU B O 1
ATOM 8283 N N . PRO B 1 198 ? -27.25 -11.82 -0.346 1 78.5 198 PRO B N 1
ATOM 8284 C CA . PRO B 1 198 ? -27.922 -12.742 -1.259 1 78.5 198 PRO B CA 1
ATOM 8285 C C . PRO B 1 198 ? -29.172 -13.383 -0.639 1 78.5 198 PRO B C 1
ATOM 8287 O O . PRO B 1 198 ? -30.172 -13.586 -1.329 1 78.5 198 PRO B O 1
ATOM 8290 N N . ARG B 1 199 ? -29.156 -13.633 0.592 1 84.12 199 ARG B N 1
ATOM 8291 C CA . ARG B 1 199 ? -30.312 -14.195 1.287 1 84.12 199 ARG B CA 1
ATOM 8292 C C . ARG B 1 199 ? -31.438 -13.18 1.379 1 84.12 199 ARG B C 1
ATOM 8294 O O . ARG B 1 199 ? -32.625 -13.531 1.216 1 84.12 199 ARG B O 1
ATOM 8301 N N . VAL B 1 200 ? -31.125 -11.969 1.574 1 86.88 200 VAL B N 1
ATOM 8302 C CA . VAL B 1 200 ? -32.125 -10.898 1.656 1 86.88 200 VAL B CA 1
ATOM 8303 C C . VAL B 1 200 ? -32.75 -10.688 0.288 1 86.88 200 VAL B C 1
ATOM 8305 O O . VAL B 1 200 ? -33.969 -10.508 0.187 1 86.88 200 VAL B O 1
ATOM 8308 N N . GLU B 1 201 ? -31.938 -10.758 -0.704 1 84.75 201 GLU B N 1
ATOM 8309 C CA . GLU B 1 201 ? -32.438 -10.531 -2.059 1 84.75 201 GLU B CA 1
ATOM 8310 C C . GLU B 1 201 ? -33.375 -11.641 -2.49 1 84.75 201 GLU B C 1
ATOM 8312 O O . GLU B 1 201 ? -34.438 -11.375 -3.082 1 84.75 201 GLU B O 1
ATOM 8317 N N . ARG B 1 202 ? -33.094 -12.828 -2.166 1 85.06 202 ARG B N 1
ATOM 8318 C CA . ARG B 1 202 ? -33.938 -13.953 -2.539 1 85.06 202 ARG B CA 1
ATOM 8319 C C . ARG B 1 202 ? -35.25 -13.914 -1.784 1 85.06 202 ARG B C 1
ATOM 8321 O O . ARG B 1 202 ? -36.312 -14.148 -2.369 1 85.06 202 ARG B O 1
ATOM 8328 N N . ALA B 1 203 ? -35.188 -13.664 -0.533 1 89.19 203 ALA B N 1
ATOM 8329 C CA . ALA B 1 203 ? -36.406 -13.578 0.288 1 89.19 203 ALA B CA 1
ATOM 8330 C C . ALA B 1 203 ? -37.281 -12.422 -0.161 1 89.19 203 ALA B C 1
ATOM 8332 O O . ALA B 1 203 ? -38.5 -12.555 -0.203 1 89.19 203 ALA B O 1
ATOM 8333 N N . SER B 1 204 ? -36.688 -11.359 -0.534 1 89.5 204 SER B N 1
ATOM 8334 C CA . SER B 1 204 ? -37.438 -10.18 -0.965 1 89.5 204 SER B CA 1
ATOM 8335 C C . SER B 1 204 ? -38.094 -10.414 -2.312 1 89.5 204 SER B C 1
ATOM 8337 O O . SER B 1 204 ? -39.219 -9.961 -2.539 1 89.5 204 SER B O 1
ATOM 8339 N N . ALA B 1 205 ? -37.375 -11.07 -3.125 1 87.06 205 ALA B N 1
ATOM 8340 C CA . ALA B 1 205 ? -37.938 -11.367 -4.438 1 87.06 205 ALA B CA 1
ATOM 8341 C C . ALA B 1 205 ? -39.156 -12.289 -4.316 1 87.06 205 ALA B C 1
ATOM 8343 O O . ALA B 1 205 ? -40.156 -12.109 -5.031 1 87.06 205 ALA B O 1
ATOM 8344 N N . LYS B 1 206 ? -39.125 -13.219 -3.459 1 89.5 206 LYS B N 1
ATOM 8345 C CA . LYS B 1 206 ? -40.25 -14.125 -3.227 1 89.5 206 LYS B CA 1
ATOM 8346 C C . LYS B 1 206 ? -41.469 -13.359 -2.703 1 89.5 206 LYS B C 1
ATOM 8348 O O . LYS B 1 206 ? -42.594 -13.57 -3.18 1 89.5 206 LYS B O 1
ATOM 8353 N N . LEU B 1 207 ? -41.188 -12.492 -1.8 1 90.62 207 LEU B N 1
ATOM 8354 C CA . LEU B 1 207 ? -42.281 -11.727 -1.206 1 90.62 207 LEU B CA 1
ATOM 8355 C C . LEU B 1 207 ? -42.875 -10.758 -2.219 1 90.62 207 LEU B C 1
ATOM 8357 O O . LEU B 1 207 ? -44.094 -10.57 -2.26 1 90.62 207 LEU B O 1
ATOM 8361 N N . ALA B 1 208 ? -42.031 -10.18 -2.939 1 89.62 208 ALA B N 1
ATOM 8362 C CA . ALA B 1 208 ? -42.5 -9.234 -3.941 1 89.62 208 ALA B CA 1
ATOM 8363 C C . ALA B 1 208 ? -43.375 -9.938 -4.988 1 89.62 208 ALA B C 1
ATOM 8365 O O . ALA B 1 208 ? -44.406 -9.422 -5.398 1 89.62 208 ALA B O 1
ATOM 8366 N N . THR B 1 209 ? -42.938 -11.094 -5.402 1 88.19 209 THR B N 1
ATOM 8367 C CA . THR B 1 209 ? -43.688 -11.867 -6.383 1 88.19 209 THR B CA 1
ATOM 8368 C C . THR B 1 209 ? -45.031 -12.281 -5.812 1 88.19 209 THR B C 1
ATOM 8370 O O . THR B 1 209 ? -46.062 -12.219 -6.504 1 88.19 209 THR B O 1
ATOM 8373 N N . ALA B 1 210 ? -45.062 -12.695 -4.598 1 89.19 210 ALA B N 1
ATOM 8374 C CA . ALA B 1 210 ? -46.312 -13.117 -3.938 1 89.19 210 ALA B CA 1
ATOM 8375 C C . ALA B 1 210 ? -47.281 -11.945 -3.775 1 89.19 210 ALA B C 1
ATOM 8377 O O . ALA B 1 210 ? -48.469 -12.086 -4.004 1 89.19 210 ALA B O 1
ATOM 8378 N N . PHE B 1 211 ? -46.75 -10.867 -3.398 1 88.5 211 PHE B N 1
ATOM 8379 C CA . PHE B 1 211 ? -47.625 -9.711 -3.166 1 88.5 211 PHE B CA 1
ATOM 8380 C C . PHE B 1 211 ? -48.125 -9.141 -4.484 1 88.5 211 PHE B C 1
ATOM 8382 O O . PHE B 1 211 ? -49.188 -8.484 -4.523 1 88.5 211 PHE B O 1
ATOM 8389 N N . GLN B 1 212 ? -47.281 -9.234 -5.449 1 87.75 212 GLN B N 1
ATOM 8390 C CA . GLN B 1 212 ? -47.75 -8.812 -6.762 1 87.75 212 GLN B CA 1
ATOM 8391 C C . GLN B 1 212 ? -49 -9.609 -7.176 1 87.75 212 GLN B C 1
ATOM 8393 O O . GLN B 1 212 ? -49.906 -9.062 -7.77 1 87.75 212 GLN B O 1
ATOM 8398 N N . VAL B 1 213 ? -49 -10.852 -6.852 1 86.81 213 VAL B N 1
ATOM 8399 C CA . VAL B 1 213 ? -50.156 -11.703 -7.121 1 86.81 213 VAL B CA 1
ATOM 8400 C C . VAL B 1 213 ? -51.375 -11.211 -6.32 1 86.81 213 VAL B C 1
ATOM 8402 O O . VAL B 1 213 ? -52.5 -11.195 -6.824 1 86.81 213 VAL B O 1
ATOM 8405 N N . VAL B 1 214 ? -51.125 -10.789 -5.117 1 84.56 214 VAL B N 1
ATOM 8406 C CA . VAL B 1 214 ? -52.188 -10.266 -4.273 1 84.56 214 VAL B CA 1
ATOM 8407 C C . VAL B 1 214 ? -52.781 -8.992 -4.895 1 84.56 214 VAL B C 1
ATOM 8409 O O . VAL B 1 214 ? -54 -8.82 -4.941 1 84.56 214 VAL B O 1
ATOM 8412 N N . PHE B 1 215 ? -51.969 -8.211 -5.406 1 82.56 215 PHE B N 1
ATOM 8413 C CA . PHE B 1 215 ? -52.375 -6.961 -6.02 1 82.56 215 PHE B CA 1
ATOM 8414 C C . PHE B 1 215 ? -53.156 -7.227 -7.305 1 82.56 215 PHE B C 1
ATOM 8416 O O . PHE B 1 215 ? -54.219 -6.605 -7.547 1 82.56 215 PHE B O 1
ATOM 8423 N N . ASP B 1 216 ? -52.656 -8.117 -8.055 1 81.81 216 ASP B N 1
ATOM 8424 C CA . ASP B 1 216 ? -53.25 -8.398 -9.352 1 81.81 216 ASP B CA 1
ATOM 8425 C C . ASP B 1 216 ? -54.625 -9.078 -9.18 1 81.81 216 ASP B C 1
ATOM 8427 O O . ASP B 1 216 ? -55.5 -8.883 -9.992 1 81.81 216 ASP B O 1
ATOM 8431 N N . THR B 1 217 ? -54.75 -9.82 -8.117 1 80.81 217 THR B N 1
ATOM 8432 C CA . THR B 1 217 ? -55.938 -10.625 -7.957 1 80.81 217 THR B CA 1
ATOM 8433 C C . THR B 1 217 ? -57 -9.867 -7.156 1 80.81 217 THR B C 1
ATOM 8435 O O . THR B 1 217 ? -58.188 -10.086 -7.328 1 80.81 217 THR B O 1
ATOM 8438 N N . THR B 1 218 ? -56.469 -8.984 -6.254 1 74.69 218 THR B N 1
ATOM 8439 C CA . THR B 1 218 ? -57.469 -8.406 -5.34 1 74.69 218 THR B CA 1
ATOM 8440 C C . THR B 1 218 ? -57.719 -6.945 -5.695 1 74.69 218 THR B C 1
ATOM 8442 O O . THR B 1 218 ? -58.719 -6.359 -5.223 1 74.69 218 THR B O 1
ATOM 8445 N N . SER B 1 219 ? -56.75 -6.285 -6.34 1 65.06 219 SER B N 1
ATOM 8446 C CA . SER B 1 219 ? -56.938 -4.852 -6.531 1 65.06 219 SER B CA 1
ATOM 8447 C C . SER B 1 219 ? -57.906 -4.562 -7.676 1 65.06 219 SER B C 1
ATOM 8449 O O . SER B 1 219 ? -57.938 -5.293 -8.672 1 65.06 219 SER B O 1
ATOM 8451 N N . GLU B 1 220 ? -58.938 -3.9 -7.406 1 57.34 220 GLU B N 1
ATOM 8452 C CA . GLU B 1 220 ? -59.844 -3.336 -8.406 1 57.34 220 GLU B CA 1
ATOM 8453 C C . GLU B 1 220 ? -59.094 -2.496 -9.422 1 57.34 220 GLU B C 1
ATOM 8455 O O . GLU B 1 220 ? -58.375 -1.565 -9.055 1 57.34 220 GLU B O 1
ATOM 8460 N N . GLN B 1 221 ? -58.375 -3.139 -10.273 1 53.03 221 GLN B N 1
ATOM 8461 C CA . GLN B 1 221 ? -57.625 -2.34 -11.227 1 53.03 221 GLN B CA 1
ATOM 8462 C C . GLN B 1 221 ? -58.531 -1.529 -12.125 1 53.03 221 GLN B C 1
ATOM 8464 O O . GLN B 1 221 ? -59.531 -2.059 -12.656 1 53.03 221 GLN B O 1
ATOM 8469 N N . VAL B 1 222 ? -58.625 -0.293 -11.844 1 49.88 222 VAL B N 1
ATOM 8470 C CA . VAL B 1 222 ? -59.406 0.571 -12.742 1 49.88 222 VAL B CA 1
ATOM 8471 C C . VAL B 1 222 ? -58.844 0.445 -14.164 1 49.88 222 VAL B C 1
ATOM 8473 O O . VAL B 1 222 ? -57.656 0.673 -14.406 1 49.88 222 VAL B O 1
ATOM 8476 N N . ASP B 1 223 ? -59.438 -0.373 -14.898 1 48.28 223 ASP B N 1
ATOM 8477 C CA . ASP B 1 223 ? -59.094 -0.309 -16.312 1 48.28 223 ASP B CA 1
ATOM 8478 C C . ASP B 1 223 ? -59.094 1.133 -16.812 1 48.28 223 ASP B C 1
ATOM 8480 O O . ASP B 1 223 ? -60.156 1.781 -16.844 1 48.28 223 ASP B O 1
ATOM 8484 N N . THR B 1 224 ? -58.031 1.716 -16.797 1 52 224 THR B N 1
ATOM 8485 C CA . THR B 1 224 ? -57.906 3.105 -17.219 1 52 224 THR B CA 1
ATOM 8486 C C . THR B 1 224 ? -58.656 3.318 -18.547 1 52 224 THR B C 1
ATOM 8488 O O . THR B 1 224 ? -59.031 4.441 -18.875 1 52 224 THR B O 1
ATOM 8491 N N . ASP B 1 225 ? -58.688 2.398 -19.438 1 54.97 225 ASP B N 1
ATOM 8492 C CA . ASP B 1 225 ? -59.312 2.605 -20.766 1 54.97 225 ASP B CA 1
ATOM 8493 C C . ASP B 1 225 ? -60.812 2.551 -20.672 1 54.97 225 ASP B C 1
ATOM 8495 O O . ASP B 1 225 ? -61.5 3.348 -21.312 1 54.97 225 ASP B O 1
ATOM 8499 N N . THR B 1 226 ? -61.375 1.574 -20.047 1 57.16 226 THR B N 1
ATOM 8500 C CA . THR B 1 226 ? -62.812 1.435 -20.141 1 57.16 226 THR B CA 1
ATOM 8501 C C . THR B 1 226 ? -63.5 1.93 -18.859 1 57.16 226 THR B C 1
ATOM 8503 O O . THR B 1 226 ? -64.688 2.121 -18.828 1 57.16 226 THR B O 1
ATOM 8506 N N . GLY B 1 227 ? -62.812 2.559 -17.906 1 51.94 227 GLY B N 1
ATOM 8507 C CA . GLY B 1 227 ? -63.375 3.068 -16.672 1 51.94 227 GLY B CA 1
ATOM 8508 C C . GLY B 1 227 ? -63.969 1.987 -15.805 1 51.94 227 GLY B C 1
ATOM 8509 O O . GLY B 1 227 ? -64.562 2.275 -14.742 1 51.94 227 GLY B O 1
ATOM 8510 N N . GLU B 1 228 ? -64.188 0.875 -16.406 1 54.47 228 GLU B N 1
ATOM 8511 C CA . GLU B 1 228 ? -64.875 -0.189 -15.672 1 54.47 228 GLU B CA 1
ATOM 8512 C C . GLU B 1 228 ? -64 -0.815 -14.617 1 54.47 228 GLU B C 1
ATOM 8514 O O . GLU B 1 228 ? -62.781 -0.952 -14.836 1 54.47 228 GLU B O 1
ATOM 8519 N N . ILE B 1 229 ? -64.312 -0.753 -13.43 1 56.09 229 ILE B N 1
ATOM 8520 C CA . ILE B 1 229 ? -63.625 -1.384 -12.312 1 56.09 229 ILE B CA 1
ATOM 8521 C C . ILE B 1 229 ? -63.844 -2.895 -12.359 1 56.09 229 ILE B C 1
ATOM 8523 O O . ILE B 1 229 ? -64.938 -3.381 -12.023 1 56.09 229 ILE B O 1
ATOM 8527 N N . PRO B 1 230 ? -63.188 -3.637 -13.203 1 56.53 230 PRO B N 1
ATOM 8528 C CA . PRO B 1 230 ? -63.375 -5.086 -13.203 1 56.53 230 PRO B CA 1
ATOM 8529 C C . PRO B 1 230 ? -63.281 -5.695 -11.805 1 56.53 230 PRO B C 1
ATOM 8531 O O . PRO B 1 230 ? -62.562 -5.188 -10.945 1 56.53 230 PRO B O 1
ATOM 8534 N N . PRO B 1 231 ? -64.312 -6.504 -11.453 1 60.5 231 PRO B N 1
ATOM 8535 C CA . PRO B 1 231 ? -64.312 -7.16 -10.141 1 60.5 231 PRO B CA 1
ATOM 8536 C C . PRO B 1 231 ? -62.969 -7.906 -9.875 1 60.5 231 PRO B C 1
ATOM 8538 O O . PRO B 1 231 ? -62.281 -8.297 -10.82 1 60.5 231 PRO B O 1
ATOM 8541 N N . PRO B 1 232 ? -62.438 -7.965 -8.656 1 68.25 232 PRO B N 1
ATOM 8542 C CA . PRO B 1 232 ? -61.219 -8.711 -8.344 1 68.25 232 PRO B CA 1
ATOM 8543 C C . PRO B 1 232 ? -61.25 -10.141 -8.875 1 68.25 232 PRO B C 1
ATOM 8545 O O . PRO B 1 232 ? -62.312 -10.758 -8.938 1 68.25 232 PRO B O 1
ATOM 8548 N N . LYS B 1 233 ? -60.281 -10.547 -9.469 1 72 233 LYS B N 1
ATOM 8549 C CA . LYS B 1 233 ? -60.188 -11.852 -10.109 1 72 233 LYS B CA 1
ATOM 8550 C C . LYS B 1 233 ? -60.531 -12.969 -9.125 1 72 233 LYS B C 1
ATOM 8552 O O . LYS B 1 233 ? -61.062 -14.016 -9.523 1 72 233 LYS B O 1
ATOM 8557 N N . VAL B 1 234 ? -60.219 -12.734 -7.836 1 73.62 234 VAL B N 1
ATOM 8558 C CA . VAL B 1 234 ? -60.531 -13.727 -6.816 1 73.62 234 VAL B CA 1
ATOM 8559 C C . VAL B 1 234 ? -61.438 -13.117 -5.758 1 73.62 234 VAL B C 1
ATOM 8561 O O . VAL B 1 234 ? -61.281 -11.953 -5.391 1 73.62 234 VAL B O 1
ATOM 8564 N N . GLU B 1 235 ? -62.5 -13.758 -5.477 1 69.88 235 GLU B N 1
ATOM 8565 C CA . GLU B 1 235 ? -63.5 -13.227 -4.562 1 69.88 235 GLU B CA 1
ATOM 8566 C C . GLU B 1 235 ? -63.281 -13.727 -3.139 1 69.88 235 GLU B C 1
ATOM 8568 O O . GLU B 1 235 ? -63.781 -13.148 -2.182 1 69.88 235 GLU B O 1
ATOM 8573 N N . SER B 1 236 ? -62.5 -14.805 -2.971 1 77.81 236 SER B N 1
ATOM 8574 C CA . SER B 1 236 ? -62.344 -15.391 -1.643 1 77.81 236 SER B CA 1
ATOM 8575 C C . SER B 1 236 ? -60.906 -15.414 -1.221 1 77.81 236 SER B C 1
ATOM 8577 O O . SER B 1 236 ? -60 -15.32 -2.062 1 77.81 236 SER B O 1
ATOM 8579 N N . LEU B 1 237 ? -60.656 -15.398 0.049 1 83.75 237 LEU B N 1
ATOM 8580 C CA . LEU B 1 237 ? -59.312 -15.516 0.627 1 83.75 237 LEU B CA 1
ATOM 8581 C C . LEU B 1 237 ? -58.656 -16.812 0.197 1 83.75 237 LEU B C 1
ATOM 8583 O O . LEU B 1 237 ? -57.438 -16.859 -0.008 1 83.75 237 LEU B O 1
ATOM 8587 N N . GLU B 1 238 ? -59.469 -17.812 0.062 1 81.81 238 GLU B N 1
ATOM 8588 C CA . GLU B 1 238 ? -58.969 -19.109 -0.383 1 81.81 238 GLU B CA 1
ATOM 8589 C C . GLU B 1 238 ? -58.469 -19.047 -1.824 1 81.81 238 GLU B C 1
ATOM 8591 O O . GLU B 1 238 ? -57.469 -19.672 -2.172 1 81.81 238 GLU B O 1
ATOM 8596 N N . GLY B 1 239 ? -59.281 -18.375 -2.629 1 82.81 239 GLY B N 1
ATOM 8597 C CA . GLY B 1 239 ? -58.844 -18.188 -4.004 1 82.81 239 GLY B CA 1
ATOM 8598 C C . GLY B 1 239 ? -57.562 -17.391 -4.121 1 82.81 239 GLY B C 1
ATOM 8599 O O . GLY B 1 239 ? -56.719 -17.672 -4.988 1 82.81 239 GLY B O 1
ATOM 8600 N N . MET B 1 240 ? -57.406 -16.406 -3.227 1 85.06 240 MET B N 1
ATOM 8601 C CA . MET B 1 240 ? -56.188 -15.609 -3.199 1 85.06 240 MET B CA 1
ATOM 8602 C C . MET B 1 240 ? -54.969 -16.469 -2.854 1 85.06 240 MET B C 1
ATOM 8604 O O . MET B 1 240 ? -53.938 -16.391 -3.52 1 85.06 240 MET B O 1
ATOM 8608 N N . TRP B 1 241 ? -55.094 -17.297 -1.868 1 86.94 241 TRP B N 1
ATOM 8609 C CA . TRP B 1 241 ? -54 -18.156 -1.429 1 86.94 241 TRP B CA 1
ATOM 8610 C C . TRP B 1 241 ? -53.656 -19.203 -2.486 1 86.94 241 TRP B C 1
ATOM 8612 O O . TRP B 1 241 ? -52.469 -19.562 -2.658 1 86.94 241 TRP B O 1
ATOM 8622 N N . ALA B 1 242 ? -54.656 -19.641 -3.133 1 87.75 242 ALA B N 1
ATOM 8623 C CA . ALA B 1 242 ? -54.406 -20.594 -4.211 1 87.75 242 ALA B CA 1
ATOM 8624 C C . ALA B 1 242 ? -53.562 -19.969 -5.328 1 87.75 242 ALA B C 1
ATOM 8626 O O . ALA B 1 242 ? -52.719 -20.625 -5.914 1 87.75 242 ALA B O 1
ATOM 8627 N N . ALA B 1 243 ? -53.812 -18.75 -5.531 1 88.44 243 ALA B N 1
ATOM 8628 C CA . ALA B 1 243 ? -53.094 -18.031 -6.562 1 88.44 243 ALA B CA 1
ATOM 8629 C C . ALA B 1 243 ? -51.656 -17.766 -6.113 1 88.44 243 ALA B C 1
ATOM 8631 O O . ALA B 1 243 ? -50.719 -17.828 -6.918 1 88.44 243 ALA B O 1
ATOM 8632 N N . ILE B 1 244 ? -51.438 -17.422 -4.887 1 88.12 244 ILE B N 1
ATOM 8633 C CA . ILE B 1 244 ? -50.125 -17.141 -4.344 1 88.12 244 ILE B CA 1
ATOM 8634 C C . ILE B 1 244 ? -49.281 -18.406 -4.367 1 88.12 244 ILE B C 1
ATOM 8636 O O . ILE B 1 244 ? -48.094 -18.375 -4.734 1 88.12 244 ILE B O 1
ATOM 8640 N N . GLU B 1 245 ? -49.844 -19.5 -4.004 1 89.44 245 GLU B N 1
ATOM 8641 C CA . GLU B 1 245 ? -49.125 -20.766 -3.857 1 89.44 245 GLU B CA 1
ATOM 8642 C C . GLU B 1 245 ? -48.719 -21.312 -5.215 1 89.44 245 GLU B C 1
ATOM 8644 O O . GLU B 1 245 ? -47.844 -22.188 -5.293 1 89.44 245 GLU B O 1
ATOM 8649 N N . GLN B 1 246 ? -49.25 -20.812 -6.273 1 86.94 246 GLN B N 1
ATOM 8650 C CA . GLN B 1 246 ? -48.812 -21.203 -7.613 1 86.94 246 GLN B CA 1
ATOM 8651 C C . GLN B 1 246 ? -47.438 -20.641 -7.934 1 86.94 246 GLN B C 1
ATOM 8653 O O . GLN B 1 246 ? -46.688 -21.219 -8.734 1 86.94 246 GLN B O 1
ATOM 8658 N N . VAL B 1 247 ? -47.156 -19.578 -7.254 1 86.81 247 VAL B N 1
ATOM 8659 C CA . VAL B 1 247 ? -45.875 -18.922 -7.551 1 86.81 247 VAL B CA 1
ATOM 8660 C C . VAL B 1 247 ? -44.875 -19.219 -6.445 1 86.81 247 VAL B C 1
ATOM 8662 O O . VAL B 1 247 ? -43.688 -19.453 -6.719 1 86.81 247 VAL B O 1
ATOM 8665 N N . VAL B 1 248 ? -45.375 -19.109 -5.129 1 89 248 VAL B N 1
ATOM 8666 C CA . VAL B 1 248 ? -44.5 -19.359 -3.99 1 89 248 VAL B CA 1
ATOM 8667 C C . VAL B 1 248 ? -45.25 -20.156 -2.924 1 89 248 VAL B C 1
ATOM 8669 O O . VAL B 1 248 ? -46.281 -19.688 -2.424 1 89 248 VAL B O 1
ATOM 8672 N N . PRO B 1 249 ? -44.719 -21.281 -2.604 1 89.81 249 PRO B N 1
ATOM 8673 C CA . PRO B 1 249 ? -45.406 -22.047 -1.562 1 89.81 249 PRO B CA 1
ATOM 8674 C C . PRO B 1 249 ? -45.469 -21.312 -0.227 1 89.81 249 PRO B C 1
ATOM 8676 O O . PRO B 1 249 ? -44.594 -20.5 0.075 1 89.81 249 PRO B O 1
ATOM 8679 N N . ARG B 1 250 ? -46.5 -21.625 0.556 1 87.19 250 ARG B N 1
ATOM 8680 C CA . ARG B 1 250 ? -46.812 -20.938 1.81 1 87.19 250 ARG B CA 1
ATOM 8681 C C . ARG B 1 250 ? -45.656 -21.078 2.793 1 87.19 250 ARG B C 1
ATOM 8683 O O . ARG B 1 250 ? -45.312 -20.141 3.504 1 87.19 250 ARG B O 1
ATOM 8690 N N . HIS B 1 251 ? -45.031 -22.219 2.834 1 87.56 251 HIS B N 1
ATOM 8691 C CA . HIS B 1 251 ? -43.938 -22.453 3.771 1 87.56 251 HIS B CA 1
ATOM 8692 C C . HIS B 1 251 ? -42.719 -21.609 3.41 1 87.56 251 HIS B C 1
ATOM 8694 O O . HIS B 1 251 ? -42 -21.141 4.293 1 87.56 251 HIS B O 1
ATOM 8700 N N . GLU B 1 252 ? -42.469 -21.422 2.195 1 90 252 GLU B N 1
ATOM 8701 C CA . GLU B 1 252 ? -41.344 -20.609 1.742 1 90 252 GLU B CA 1
ATOM 8702 C C . GLU B 1 252 ? -41.594 -19.141 2.014 1 90 252 GLU B C 1
ATOM 8704 O O . GLU B 1 252 ? -40.656 -18.375 2.254 1 90 252 GLU B O 1
ATOM 8709 N N . LEU B 1 253 ? -42.844 -18.797 1.927 1 89.75 253 LEU B N 1
ATOM 8710 C CA . LEU B 1 253 ? -43.188 -17.406 2.234 1 89.75 253 LEU B CA 1
ATOM 8711 C C . LEU B 1 253 ? -42.969 -17.109 3.713 1 89.75 253 LEU B C 1
ATOM 8713 O O . LEU B 1 253 ? -42.438 -16.047 4.062 1 89.75 253 LEU B O 1
ATOM 8717 N N . ALA B 1 254 ? -43.375 -18.062 4.492 1 89.25 254 ALA B N 1
ATOM 8718 C CA . ALA B 1 254 ? -43.156 -17.906 5.93 1 89.25 254 ALA B CA 1
ATOM 8719 C C . ALA B 1 254 ? -41.688 -17.828 6.262 1 89.25 254 ALA B C 1
ATOM 8721 O O . ALA B 1 254 ? -41.25 -17.047 7.113 1 89.25 254 ALA B O 1
ATOM 8722 N N . ALA B 1 255 ? -40.969 -18.609 5.578 1 90.88 255 ALA B N 1
ATOM 8723 C CA . ALA B 1 255 ? -39.531 -18.625 5.785 1 90.88 255 ALA B CA 1
ATOM 8724 C C . ALA B 1 255 ? -38.906 -17.312 5.312 1 90.88 255 ALA B C 1
ATOM 8726 O O . ALA B 1 255 ? -37.938 -16.828 5.926 1 90.88 255 ALA B O 1
ATOM 8727 N N . ALA B 1 256 ? -39.406 -16.812 4.23 1 91.19 256 ALA B N 1
ATOM 8728 C CA . ALA B 1 256 ? -38.875 -15.562 3.686 1 91.19 256 ALA B CA 1
ATOM 8729 C C . ALA B 1 256 ? -39.156 -14.391 4.625 1 91.19 256 ALA B C 1
ATOM 8731 O O . ALA B 1 256 ? -38.344 -13.508 4.801 1 91.19 256 ALA B O 1
ATOM 8732 N N . ILE B 1 257 ? -40.344 -14.383 5.207 1 90.25 257 ILE B N 1
ATOM 8733 C CA . ILE B 1 257 ? -40.719 -13.336 6.148 1 90.25 257 ILE B CA 1
ATOM 8734 C C . ILE B 1 257 ? -39.812 -13.406 7.379 1 90.25 257 ILE B C 1
ATOM 8736 O O . ILE B 1 257 ? -39.281 -12.383 7.824 1 90.25 257 ILE B O 1
ATOM 8740 N N . ALA B 1 258 ? -39.625 -14.578 7.824 1 89.12 258 ALA B N 1
ATOM 8741 C CA . ALA B 1 258 ? -38.781 -14.766 8.992 1 89.12 258 ALA B CA 1
ATOM 8742 C C . ALA B 1 258 ? -37.344 -14.328 8.711 1 89.12 258 ALA B C 1
ATOM 8744 O O . ALA B 1 258 ? -36.719 -13.719 9.562 1 89.12 258 ALA B O 1
ATOM 8745 N N . ALA B 1 259 ? -36.875 -14.672 7.59 1 89.25 259 ALA B N 1
ATOM 8746 C CA . ALA B 1 259 ? -35.531 -14.312 7.199 1 89.25 259 ALA B CA 1
ATOM 8747 C C . ALA B 1 259 ? -35.375 -12.797 7.113 1 89.25 259 ALA B C 1
ATOM 8749 O O . ALA B 1 259 ? -34.344 -12.258 7.543 1 89.25 259 ALA B O 1
ATOM 8750 N N . LEU B 1 260 ? -36.312 -12.133 6.602 1 88.5 260 LEU B N 1
ATOM 8751 C CA . LEU B 1 260 ? -36.25 -10.688 6.441 1 88.5 260 LEU B CA 1
ATOM 8752 C C . LEU B 1 260 ? -36.281 -9.984 7.793 1 88.5 260 LEU B C 1
ATOM 8754 O O . LEU B 1 260 ? -35.625 -8.969 8 1 88.5 260 LEU B O 1
ATOM 8758 N N . PHE B 1 261 ? -37.062 -10.523 8.664 1 84.06 261 PHE B N 1
ATOM 8759 C CA . PHE B 1 261 ? -37.125 -9.93 9.984 1 84.06 261 PHE B CA 1
ATOM 8760 C C . PHE B 1 261 ? -35.812 -10.117 10.742 1 84.06 261 PHE B C 1
ATOM 8762 O O . PHE B 1 261 ? -35.438 -9.281 11.562 1 84.06 261 PHE B O 1
ATOM 8769 N N . GLU B 1 262 ? -35.156 -11.148 10.398 1 82.44 262 GLU B N 1
ATOM 8770 C CA . GLU B 1 262 ? -33.875 -11.438 11.039 1 82.44 262 GLU B CA 1
ATOM 8771 C C . GLU B 1 262 ? -32.75 -10.602 10.43 1 82.44 262 GLU B C 1
ATOM 8773 O O . GLU B 1 262 ? -31.859 -10.133 11.148 1 82.44 262 GLU B O 1
ATOM 8778 N N . LEU B 1 263 ? -32.844 -10.391 9.203 1 83.62 263 LEU B N 1
ATOM 8779 C CA . LEU B 1 263 ? -31.688 -9.867 8.492 1 83.62 263 LEU B CA 1
ATOM 8780 C C . LEU B 1 263 ? -31.828 -8.375 8.242 1 83.62 263 LEU B C 1
ATOM 8782 O O . LEU B 1 263 ? -30.844 -7.688 7.969 1 83.62 263 LEU B O 1
ATOM 8786 N N . THR B 1 264 ? -33.062 -7.84 8.297 1 81.94 264 THR B N 1
ATOM 8787 C CA . THR B 1 264 ? -33.25 -6.422 8.023 1 81.94 264 THR B CA 1
ATOM 8788 C C . THR B 1 264 ? -33.688 -5.688 9.297 1 81.94 264 THR B C 1
ATOM 8790 O O . THR B 1 264 ? -34.344 -6.266 10.156 1 81.94 264 THR B O 1
ATOM 8793 N N . PRO B 1 265 ? -33.188 -4.449 9.383 1 76.5 265 PRO B N 1
ATOM 8794 C CA . PRO B 1 265 ? -33.625 -3.672 10.539 1 76.5 265 PRO B CA 1
ATOM 8795 C C . PRO B 1 265 ? -35.125 -3.381 10.516 1 76.5 265 PRO B C 1
ATOM 8797 O O . PRO B 1 265 ? -35.719 -3.256 9.438 1 76.5 265 PRO B O 1
ATOM 8800 N N . PRO B 1 266 ? -35.656 -3.355 11.688 1 76.44 266 PRO B N 1
ATOM 8801 C CA . PRO B 1 266 ? -37.094 -3.031 11.75 1 76.44 266 PRO B CA 1
ATOM 8802 C C . PRO B 1 266 ? -37.406 -1.657 11.164 1 76.44 266 PRO B C 1
ATOM 8804 O O . PRO B 1 266 ? -36.5 -0.824 11.016 1 76.44 266 PRO B O 1
ATOM 8807 N N . LEU B 1 267 ? -38.625 -1.432 10.773 1 76.19 267 LEU B N 1
ATOM 8808 C CA . LEU B 1 267 ? -39.031 -0.209 10.109 1 76.19 267 LEU B CA 1
ATOM 8809 C C . LEU B 1 267 ? -38.844 1.006 11.008 1 76.19 267 LEU B C 1
ATOM 8811 O O . LEU B 1 267 ? -38.594 2.113 10.516 1 76.19 267 LEU B O 1
ATOM 8815 N N . ASP B 1 268 ? -38.844 0.784 12.312 1 71.31 268 ASP B N 1
ATOM 8816 C CA . ASP B 1 268 ? -38.75 1.907 13.234 1 71.31 268 ASP B CA 1
ATOM 8817 C C . ASP B 1 268 ? -37.281 2.16 13.617 1 71.31 268 ASP B C 1
ATOM 8819 O O . ASP B 1 268 ? -37 2.992 14.484 1 71.31 268 ASP B O 1
ATOM 8823 N N . SER B 1 269 ? -36.5 1.48 12.984 1 77.38 269 SER B N 1
ATOM 8824 C CA . SER B 1 269 ? -35.062 1.643 13.305 1 77.38 269 SER B CA 1
ATOM 8825 C C . SER B 1 269 ? -34.344 2.379 12.188 1 77.38 269 SER B C 1
ATOM 8827 O O . SER B 1 269 ? -34.938 2.768 11.188 1 77.38 269 SER B O 1
ATOM 8829 N N . ASP B 1 270 ? -33.125 2.891 12.602 1 78.5 270 ASP B N 1
ATOM 8830 C CA . ASP B 1 270 ? -32.312 3.598 11.602 1 78.5 270 ASP B CA 1
ATOM 8831 C C . ASP B 1 270 ? -31.188 2.725 11.086 1 78.5 270 ASP B C 1
ATOM 8833 O O . ASP B 1 270 ? -31.016 1.59 11.539 1 78.5 270 ASP B O 1
ATOM 8837 N N . ALA B 1 271 ? -30.562 3.172 10.086 1 73.62 271 ALA B N 1
ATOM 8838 C CA . ALA B 1 271 ? -29.516 2.441 9.375 1 73.62 271 ALA B CA 1
ATOM 8839 C C . ALA B 1 271 ? -28.312 2.184 10.281 1 73.62 271 ALA B C 1
ATOM 8841 O O . ALA B 1 271 ? -27.5 1.291 10.016 1 73.62 271 ALA B O 1
ATOM 8842 N N . ASP B 1 272 ? -28.312 2.84 11.539 1 84.19 272 ASP B N 1
ATOM 8843 C CA . ASP B 1 272 ? -27.141 2.77 12.398 1 84.19 272 ASP B CA 1
ATOM 8844 C C . ASP B 1 272 ? -27.297 1.684 13.461 1 84.19 272 ASP B C 1
ATOM 8846 O O . ASP B 1 272 ? -26.344 1.368 14.18 1 84.19 272 ASP B O 1
ATOM 8850 N N . GLU B 1 273 ? -28.391 1.12 13.578 1 84.94 273 GLU B N 1
ATOM 8851 C CA . GLU B 1 273 ? -28.688 0.184 14.656 1 84.94 273 GLU B CA 1
ATOM 8852 C C . GLU B 1 273 ? -27.75 -1.02 14.617 1 84.94 273 GLU B C 1
ATOM 8854 O O . GLU B 1 273 ? -27.25 -1.47 15.648 1 84.94 273 GLU B O 1
ATOM 8859 N N . ALA B 1 274 ? -27.531 -1.519 13.43 1 83.19 274 ALA B N 1
ATOM 8860 C CA . ALA B 1 274 ? -26.75 -2.748 13.289 1 83.19 274 ALA B CA 1
ATOM 8861 C C . ALA B 1 274 ? -25.344 -2.564 13.828 1 83.19 274 ALA B C 1
ATOM 8863 O O . ALA B 1 274 ? -24.844 -3.398 14.586 1 83.19 274 ALA B O 1
ATOM 8864 N N . TRP B 1 275 ? -24.719 -1.521 13.398 1 88.69 275 TRP B N 1
ATOM 8865 C CA . TRP B 1 275 ? -23.328 -1.365 13.852 1 88.69 275 TRP B CA 1
ATOM 8866 C C . TRP B 1 275 ? -23.297 -0.928 15.312 1 88.69 275 TRP B C 1
ATOM 8868 O O . TRP B 1 275 ? -22.344 -1.256 16.031 1 88.69 275 TRP B O 1
ATOM 8878 N N . ARG B 1 276 ? -24.297 -0.189 15.836 1 91.94 276 ARG B N 1
ATOM 8879 C CA . ARG B 1 276 ? -24.375 0.187 17.25 1 91.94 276 ARG B CA 1
ATOM 8880 C C . ARG B 1 276 ? -24.516 -1.044 18.141 1 91.94 276 ARG B C 1
ATOM 8882 O O . ARG B 1 276 ? -23.953 -1.099 19.219 1 91.94 276 ARG B O 1
ATOM 8889 N N . ALA B 1 277 ? -25.234 -1.986 17.609 1 88.5 277 ALA B N 1
ATOM 8890 C CA . ALA B 1 277 ? -25.375 -3.236 18.359 1 88.5 277 ALA B CA 1
ATOM 8891 C C . ALA B 1 277 ? -24.047 -3.959 18.484 1 88.5 277 ALA B C 1
ATOM 8893 O O . ALA B 1 277 ? -23.75 -4.582 19.5 1 88.5 277 ALA B O 1
ATOM 8894 N N . MET B 1 278 ? -23.297 -3.861 17.469 1 89.69 278 MET B N 1
ATOM 8895 C CA . MET B 1 278 ? -21.969 -4.484 17.484 1 89.69 278 MET B CA 1
ATOM 8896 C C . MET B 1 278 ? -21.047 -3.77 18.453 1 89.69 278 MET B C 1
ATOM 8898 O O . MET B 1 278 ? -20.156 -4.395 19.047 1 89.69 278 MET B O 1
ATOM 8902 N N . LEU B 1 279 ? -21.219 -2.492 18.609 1 92.19 279 LEU B N 1
ATOM 8903 C CA . LEU B 1 279 ? -20.422 -1.679 19.516 1 92.19 279 LEU B CA 1
ATOM 8904 C C . LEU B 1 279 ? -20.594 -2.148 20.953 1 92.19 279 LEU B C 1
ATOM 8906 O O . LEU B 1 279 ? -19.641 -2.127 21.734 1 92.19 279 LEU B O 1
ATOM 8910 N N . ILE B 1 280 ? -21.766 -2.613 21.328 1 90.88 280 ILE B N 1
ATOM 8911 C CA . ILE B 1 280 ? -22.094 -3.002 22.688 1 90.88 280 ILE B CA 1
ATOM 8912 C C . ILE B 1 280 ? -21.266 -4.223 23.094 1 90.88 280 ILE B C 1
ATOM 8914 O O . ILE B 1 280 ? -20.859 -4.352 24.25 1 90.88 280 ILE B O 1
ATOM 8918 N N . ASN B 1 281 ? -20.891 -5.012 22.078 1 88.75 281 ASN B N 1
ATOM 8919 C CA . ASN B 1 281 ? -20.125 -6.223 22.344 1 88.75 281 ASN B CA 1
ATOM 8920 C C . ASN B 1 281 ? -18.672 -5.902 22.688 1 88.75 281 ASN B C 1
ATOM 8922 O O . ASN B 1 281 ? -17.922 -6.773 23.141 1 88.75 281 ASN B O 1
ATOM 8926 N N . ARG B 1 282 ? -18.328 -4.664 22.609 1 91.56 282 ARG B N 1
ATOM 8927 C CA . ARG B 1 282 ? -16.922 -4.297 22.844 1 91.56 282 ARG B CA 1
ATOM 8928 C C . ARG B 1 282 ? -16.781 -3.518 24.141 1 91.56 282 ARG B C 1
ATOM 8930 O O . ARG B 1 282 ? -15.844 -2.725 24.297 1 91.56 282 ARG B O 1
ATOM 8937 N N . PHE B 1 283 ? -17.578 -3.707 25.094 1 89.88 283 PHE B N 1
ATOM 8938 C CA . PHE B 1 283 ? -17.578 -2.988 26.375 1 89.88 283 PHE B CA 1
ATOM 8939 C C . PHE B 1 283 ? -16.297 -3.264 27.141 1 89.88 283 PHE B C 1
ATOM 8941 O O . PHE B 1 283 ? -15.828 -2.418 27.906 1 89.88 283 PHE B O 1
ATOM 8948 N N . GLY B 1 284 ? -15.672 -4.344 26.891 1 90.31 284 GLY B N 1
ATOM 8949 C CA . GLY B 1 284 ? -14.422 -4.684 27.547 1 90.31 284 GLY B CA 1
ATOM 8950 C C . GLY B 1 284 ? -13.305 -3.709 27.25 1 90.31 284 GLY B C 1
ATOM 8951 O O . GLY B 1 284 ? -12.375 -3.557 28.047 1 90.31 284 GLY B O 1
ATOM 8952 N N . THR B 1 285 ? -13.367 -3.031 26.188 1 91.94 285 THR B N 1
ATOM 8953 C CA . THR B 1 285 ? -12.352 -2.074 25.781 1 91.94 285 THR B CA 1
ATOM 8954 C C . THR B 1 285 ? -12.477 -0.775 26.578 1 91.94 285 THR B C 1
ATOM 8956 O O . THR B 1 285 ? -11.484 -0.096 26.828 1 91.94 285 THR B O 1
ATOM 8959 N N . VAL B 1 286 ? -13.719 -0.396 27 1 93.88 286 VAL B N 1
ATOM 8960 C CA . VAL B 1 286 ? -13.961 0.919 27.578 1 93.88 286 VAL B CA 1
ATOM 8961 C C . VAL B 1 286 ? -14.039 0.804 29.094 1 93.88 286 VAL B C 1
ATOM 8963 O O . VAL B 1 286 ? -13.797 1.778 29.812 1 93.88 286 VAL B O 1
ATOM 8966 N N . ARG B 1 287 ? -14.273 -0.321 29.625 1 90.88 287 ARG B N 1
ATOM 8967 C CA . ARG B 1 287 ? -14.547 -0.541 31.031 1 90.88 287 ARG B CA 1
ATOM 8968 C C . ARG B 1 287 ? -13.352 -0.129 31.891 1 90.88 287 ARG B C 1
ATOM 8970 O O . ARG B 1 287 ? -13.516 0.569 32.906 1 90.88 287 ARG B O 1
ATOM 8977 N N . PRO B 1 288 ? -12.195 -0.37 31.469 1 89.62 288 PRO B N 1
ATOM 8978 C CA . PRO B 1 288 ? -11.07 -0.161 32.406 1 89.62 288 PRO B CA 1
ATOM 8979 C C . PRO B 1 288 ? -10.758 1.316 32.625 1 89.62 288 PRO B C 1
ATOM 8981 O O . PRO B 1 288 ? -10.164 1.679 33.625 1 89.62 288 PRO B O 1
ATOM 8984 N N . PHE B 1 289 ? -11.164 2.174 31.734 1 94.38 289 PHE B N 1
ATOM 8985 C CA . PHE B 1 289 ? -10.648 3.529 31.891 1 94.38 289 PHE B CA 1
ATOM 8986 C C . PHE B 1 289 ? -11.773 4.512 32.188 1 94.38 289 PHE B C 1
ATOM 8988 O O . PHE B 1 289 ? -11.523 5.684 32.469 1 94.38 289 PHE B O 1
ATOM 8995 N N . LEU B 1 290 ? -13.016 4.16 32.281 1 93.25 290 LEU B N 1
ATOM 8996 C CA . LEU B 1 290 ? -14.148 5.07 32.406 1 93.25 290 LEU B CA 1
ATOM 8997 C C . LEU B 1 290 ? -14.102 5.82 33.719 1 93.25 290 LEU B C 1
ATOM 8999 O O . LEU B 1 290 ? -14.289 7.039 33.75 1 93.25 290 LEU B O 1
ATOM 9003 N N . LYS B 1 291 ? -13.836 5.164 34.75 1 93.19 291 LYS B N 1
ATOM 9004 C CA . LYS B 1 291 ? -13.773 5.801 36.062 1 93.19 291 LYS B CA 1
ATOM 9005 C C . LYS B 1 291 ? -12.609 6.781 36.156 1 93.19 291 LYS B C 1
ATOM 9007 O O . LYS B 1 291 ? -12.758 7.891 36.656 1 93.19 291 LYS B O 1
ATOM 9012 N N . LEU B 1 292 ? -11.523 6.359 35.656 1 94.31 292 LEU B N 1
ATOM 9013 C CA . LEU B 1 292 ? -10.328 7.188 35.656 1 94.31 292 LEU B CA 1
ATOM 9014 C C . LEU B 1 292 ? -10.508 8.422 34.781 1 94.31 292 LEU B C 1
ATOM 9016 O O . LEU B 1 292 ? -9.977 9.492 35.094 1 94.31 292 LEU B O 1
ATOM 9020 N N . LEU B 1 293 ? -11.219 8.258 33.688 1 95.81 293 LEU B N 1
ATOM 9021 C CA . LEU B 1 293 ? -11.461 9.367 32.781 1 95.81 293 LEU B CA 1
ATOM 9022 C C . LEU B 1 293 ? -12.18 10.508 33.469 1 95.81 293 LEU B C 1
ATOM 9024 O O . LEU B 1 293 ? -11.781 11.672 33.344 1 95.81 293 LEU B O 1
ATOM 9028 N N . VAL B 1 294 ? -13.125 10.195 34.312 1 94.69 294 VAL B N 1
ATOM 9029 C CA . VAL B 1 294 ? -13.961 11.18 34.969 1 94.69 294 VAL B CA 1
ATOM 9030 C C . VAL B 1 294 ? -13.188 11.797 36.156 1 94.69 294 VAL B C 1
ATOM 9032 O O . VAL B 1 294 ? -13.352 12.984 36.438 1 94.69 294 VAL B O 1
ATOM 9035 N N . SER B 1 295 ? -12.289 11.047 36.656 1 93.31 295 SER B N 1
ATOM 9036 C CA . SER B 1 295 ? -11.578 11.531 37.844 1 93.31 295 SER B CA 1
ATOM 9037 C C . SER B 1 295 ? -10.367 12.359 37.469 1 93.31 295 SER B C 1
ATOM 9039 O O . SER B 1 295 ? -10 13.305 38.156 1 93.31 295 SER B O 1
ATOM 9041 N N . VAL B 1 296 ? -9.766 12.086 36.438 1 94.44 296 VAL B N 1
ATOM 9042 C CA . VAL B 1 296 ? -8.484 12.688 36.062 1 94.44 296 VAL B CA 1
ATOM 9043 C C . VAL B 1 296 ? -8.719 13.938 35.219 1 94.44 296 VAL B C 1
ATOM 9045 O O . VAL B 1 296 ? -8.055 14.961 35.438 1 94.44 296 VAL B O 1
ATOM 9048 N N . VAL B 1 297 ? -9.617 13.875 34.281 1 95.75 297 VAL B N 1
ATOM 9049 C CA . VAL B 1 297 ? -9.836 15 33.375 1 95.75 297 VAL B CA 1
ATOM 9050 C C . VAL B 1 297 ? -10.852 15.961 34 1 95.75 297 VAL B C 1
ATOM 9052 O O . VAL B 1 297 ? -11.922 15.547 34.438 1 95.75 297 VAL B O 1
ATOM 9055 N N . ASP B 1 298 ? -10.461 17.125 34.031 1 94.75 298 ASP B N 1
ATOM 9056 C CA . ASP B 1 298 ? -11.359 18.172 34.531 1 94.75 298 ASP B CA 1
ATOM 9057 C C . ASP B 1 298 ? -12.203 18.734 33.406 1 94.75 298 ASP B C 1
ATOM 9059 O O . ASP B 1 298 ? -11.898 19.812 32.875 1 94.75 298 ASP B O 1
ATOM 9063 N N . PHE B 1 299 ? -13.375 18.062 33.188 1 96.44 299 PHE B N 1
ATOM 9064 C CA . PHE B 1 299 ? -14.234 18.422 32.062 1 96.44 299 PHE B CA 1
ATOM 9065 C C . PHE B 1 299 ? -15.117 19.609 32.406 1 96.44 299 PHE B C 1
ATOM 9067 O O . PHE B 1 299 ? -15.461 19.812 33.562 1 96.44 299 PHE B O 1
ATOM 9074 N N . ASP B 1 300 ? -15.312 20.375 31.453 1 96.19 300 ASP B N 1
ATOM 9075 C CA . ASP B 1 300 ? -16.328 21.438 31.469 1 96.19 300 ASP B CA 1
ATOM 9076 C C . ASP B 1 300 ? -17.062 21.5 30.125 1 96.19 300 ASP B C 1
ATOM 9078 O O . ASP B 1 300 ? -16.719 20.781 29.188 1 96.19 300 ASP B O 1
ATOM 9082 N N . ALA B 1 301 ? -18.266 22.188 30.109 1 95.94 301 ALA B N 1
ATOM 9083 C CA . ALA B 1 301 ? -19.062 22.141 28.891 1 95.94 301 ALA B CA 1
ATOM 9084 C C . ALA B 1 301 ? -19.797 23.469 28.688 1 95.94 301 ALA B C 1
ATOM 9086 O O . ALA B 1 301 ? -19.953 24.25 29.625 1 95.94 301 ALA B O 1
ATOM 9087 N N . THR B 1 302 ? -20.125 23.766 27.484 1 92.31 302 THR B N 1
ATOM 9088 C CA . THR B 1 302 ? -21.094 24.797 27.141 1 92.31 302 THR B CA 1
ATOM 9089 C C . THR B 1 302 ? -22.516 24.359 27.484 1 92.31 302 THR B C 1
ATOM 9091 O O . THR B 1 302 ? -22.734 23.203 27.828 1 92.31 302 THR B O 1
ATOM 9094 N N . PRO B 1 303 ? -23.406 25.172 27.391 1 91.06 303 PRO B N 1
ATOM 9095 C CA . PRO B 1 303 ? -24.781 24.781 27.703 1 91.06 303 PRO B CA 1
ATOM 9096 C C . PRO B 1 303 ? -25.281 23.609 26.859 1 91.06 303 PRO B C 1
ATOM 9098 O O . PRO B 1 303 ? -26.031 22.766 27.328 1 91.06 303 PRO B O 1
ATOM 9101 N N . GLU B 1 304 ? -24.844 23.562 25.703 1 88.06 304 GLU B N 1
ATOM 9102 C CA . GLU B 1 304 ? -25.266 22.484 24.812 1 88.06 304 GLU B CA 1
ATOM 9103 C C . GLU B 1 304 ? -24.641 21.156 25.203 1 88.06 304 GLU B C 1
ATOM 9105 O O . GLU B 1 304 ? -25.203 20.094 24.969 1 88.06 304 GLU B O 1
ATOM 9110 N N . GLY B 1 305 ? -23.469 21.203 25.812 1 94.12 305 GLY B N 1
ATOM 9111 C CA . GLY B 1 305 ? -22.766 19.984 26.172 1 94.12 305 GLY B CA 1
ATOM 9112 C C . GLY B 1 305 ? -22.984 19.562 27.609 1 94.12 305 GLY B C 1
ATOM 9113 O O . GLY B 1 305 ? -22.516 18.5 28.031 1 94.12 305 GLY B O 1
ATOM 9114 N N . GLU B 1 306 ? -23.734 20.25 28.359 1 95.62 306 GLU B N 1
ATOM 9115 C CA . GLU B 1 306 ? -23.906 20 29.797 1 95.62 306 GLU B CA 1
ATOM 9116 C C . GLU B 1 306 ? -24.609 18.672 30.047 1 95.62 306 GLU B C 1
ATOM 9118 O O . GLU B 1 306 ? -24.281 17.953 30.984 1 95.62 306 GLU B O 1
ATOM 9123 N N . ALA B 1 307 ? -25.531 18.422 29.156 1 95.19 307 ALA B N 1
ATOM 9124 C CA . ALA B 1 307 ? -26.281 17.172 29.328 1 95.19 307 ALA B CA 1
ATOM 9125 C C . ALA B 1 307 ? -25.359 15.961 29.172 1 95.19 307 ALA B C 1
ATOM 9127 O O . ALA B 1 307 ? -25.453 15 29.938 1 95.19 307 ALA B O 1
ATOM 9128 N N . VAL B 1 308 ? -24.562 16.031 28.203 1 96.38 308 VAL B N 1
ATOM 9129 C CA . VAL B 1 308 ? -23.656 14.938 27.938 1 96.38 308 VAL B CA 1
ATOM 9130 C C . VAL B 1 308 ? -22.625 14.828 29.062 1 96.38 308 VAL B C 1
ATOM 9132 O O . VAL B 1 308 ? -22.266 13.727 29.484 1 96.38 308 VAL B O 1
ATOM 9135 N N . LEU B 1 309 ? -22.094 15.953 29.531 1 97.06 309 LEU B N 1
ATOM 9136 C CA . LEU B 1 309 ? -21.141 15.953 30.625 1 97.06 309 LEU B CA 1
ATOM 9137 C C . LEU B 1 309 ? -21.75 15.367 31.891 1 97.06 309 LEU B C 1
ATOM 9139 O O . LEU B 1 309 ? -21.109 14.578 32.594 1 97.06 309 LEU B O 1
ATOM 9143 N N . GLY B 1 310 ? -22.953 15.82 32.156 1 95.81 310 GLY B N 1
ATOM 9144 C CA . GLY B 1 310 ? -23.641 15.258 33.281 1 95.81 310 GLY B CA 1
ATOM 9145 C C . GLY B 1 310 ? -23.781 13.742 33.219 1 95.81 310 GLY B C 1
ATOM 9146 O O . GLY B 1 310 ? -23.609 13.055 34.219 1 95.81 310 GLY B O 1
ATOM 9147 N N . ALA B 1 311 ? -24.141 13.297 32.062 1 96.25 311 ALA B N 1
ATOM 9148 C CA . ALA B 1 311 ? -24.281 11.859 31.844 1 96.25 311 ALA B CA 1
ATOM 9149 C C . ALA B 1 311 ? -22.953 11.148 32 1 96.25 311 ALA B C 1
ATOM 9151 O O . ALA B 1 311 ? -22.891 10.055 32.594 1 96.25 311 ALA B O 1
ATOM 9152 N N . LEU B 1 312 ? -21.891 11.711 31.5 1 96.44 312 LEU B N 1
ATOM 9153 C CA . LEU B 1 312 ? -20.562 11.117 31.594 1 96.44 312 LEU B CA 1
ATOM 9154 C C . LEU B 1 312 ? -20.141 10.984 33.062 1 96.44 312 LEU B C 1
ATOM 9156 O O . LEU B 1 312 ? -19.625 9.945 33.469 1 96.44 312 LEU B O 1
ATOM 9160 N N . LEU B 1 313 ? -20.359 11.984 33.812 1 95.44 313 LEU B N 1
ATOM 9161 C CA . LEU B 1 313 ? -19.922 12.023 35.219 1 95.44 313 LEU B CA 1
ATOM 9162 C C . LEU B 1 313 ? -20.719 11.023 36.062 1 95.44 313 LEU B C 1
ATOM 9164 O O . LEU B 1 313 ? -20.25 10.57 37.094 1 95.44 313 LEU B O 1
ATOM 9168 N N . SER B 1 314 ? -21.906 10.602 35.562 1 93.56 314 SER B N 1
ATOM 9169 C CA . SER B 1 314 ? -22.75 9.688 36.312 1 93.56 314 SER B CA 1
ATOM 9170 C C . SER B 1 314 ? -22.516 8.242 35.906 1 93.56 314 SER B C 1
ATOM 9172 O O . SER B 1 314 ? -22.984 7.316 36.594 1 93.56 314 SER B O 1
ATOM 9174 N N . LEU B 1 315 ? -21.797 8.016 34.906 1 93.75 315 LEU B N 1
ATOM 9175 C CA . LEU B 1 315 ? -21.625 6.684 34.344 1 93.75 315 LEU B CA 1
ATOM 9176 C C . LEU B 1 315 ? -20.984 5.742 35.344 1 93.75 315 LEU B C 1
ATOM 9178 O O . LEU B 1 315 ? -21.375 4.582 35.469 1 93.75 315 LEU B O 1
ATOM 9182 N N . PRO B 1 316 ? -19.891 6.227 36.094 1 91.38 316 PRO B N 1
ATOM 9183 C CA . PRO B 1 316 ? -19.234 5.305 37 1 91.38 316 PRO B CA 1
ATOM 9184 C C . PRO B 1 316 ? -20.172 4.758 38.062 1 91.38 316 PRO B C 1
ATOM 9186 O O . PRO B 1 316 ? -19.969 3.65 38.594 1 91.38 316 PRO B O 1
ATOM 9189 N N . GLU B 1 317 ? -21.219 5.398 38.344 1 90.81 317 GLU B N 1
ATOM 9190 C CA . GLU B 1 317 ? -22.188 4.957 39.344 1 90.81 317 GLU B CA 1
ATOM 9191 C C . GLU B 1 317 ? -23.062 3.832 38.812 1 90.81 317 GLU B C 1
ATOM 9193 O O . GLU B 1 317 ? -23.609 3.043 39.562 1 90.81 317 GLU B O 1
ATOM 9198 N N . LEU B 1 318 ? -23.203 3.773 37.562 1 91.5 318 LEU B N 1
ATOM 9199 C CA . LEU B 1 318 ? -24.047 2.76 36.938 1 91.5 318 LEU B CA 1
ATOM 9200 C C . LEU B 1 318 ? -23.266 1.469 36.719 1 91.5 318 LEU B C 1
ATOM 9202 O O . LEU B 1 318 ? -23.859 0.392 36.594 1 91.5 318 LEU B O 1
ATOM 9206 N N . MET B 1 319 ? -22.031 1.605 36.688 1 86.88 319 MET B N 1
ATOM 9207 C CA . MET B 1 319 ? -21.188 0.468 36.312 1 86.88 319 MET B CA 1
ATOM 9208 C C . MET B 1 319 ? -21.25 -0.617 37.406 1 86.88 319 MET B C 1
ATOM 9210 O O . MET B 1 319 ? -21.125 -0.328 38.594 1 86.88 319 MET B O 1
ATOM 9214 N N . GLY B 1 320 ? -21.391 -1.86 36.969 1 79.88 320 GLY B N 1
ATOM 9215 C CA . GLY B 1 320 ? -21.375 -3.016 37.844 1 79.88 320 GLY B CA 1
ATOM 9216 C C . GLY B 1 320 ? -22.75 -3.35 38.406 1 79.88 320 GLY B C 1
ATOM 9217 O O . GLY B 1 320 ? -22.938 -4.418 39 1 79.88 320 GLY B O 1
ATOM 9218 N N . ARG B 1 321 ? -23.719 -2.477 38.125 1 86.62 321 ARG B N 1
ATOM 9219 C CA . ARG B 1 321 ? -25.062 -2.723 38.625 1 86.62 321 ARG B CA 1
ATOM 9220 C C . ARG B 1 321 ? -25.828 -3.705 37.75 1 86.62 321 ARG B C 1
ATOM 9222 O O . ARG B 1 321 ? -25.703 -3.676 36.531 1 86.62 321 ARG B O 1
ATOM 9229 N N . LYS B 1 322 ? -26.547 -4.531 38.312 1 81.94 322 LYS B N 1
ATOM 9230 C CA . LYS B 1 322 ? -27.281 -5.551 37.562 1 81.94 322 LYS B CA 1
ATOM 9231 C C . LYS B 1 322 ? -28.578 -4.977 36.969 1 81.94 322 LYS B C 1
ATOM 9233 O O . LYS B 1 322 ? -28.969 -5.336 35.875 1 81.94 322 LYS B O 1
ATOM 9238 N N . LYS B 1 323 ? -29.203 -4.105 37.844 1 85.56 323 LYS B N 1
ATOM 9239 C CA . LYS B 1 323 ? -30.469 -3.525 37.406 1 85.56 323 LYS B CA 1
ATOM 9240 C C . LYS B 1 323 ? -30.406 -2.002 37.438 1 85.56 323 LYS B C 1
ATOM 9242 O O . LYS B 1 323 ? -30.078 -1.413 38.469 1 85.56 323 LYS B O 1
ATOM 9247 N N . VAL B 1 324 ? -30.578 -1.369 36.344 1 90.12 324 VAL B N 1
ATOM 9248 C CA . VAL B 1 324 ? -30.641 0.081 36.188 1 90.12 324 VAL B CA 1
ATOM 9249 C C . VAL B 1 324 ? -31.969 0.473 35.531 1 90.12 324 VAL B C 1
ATOM 9251 O O . VAL B 1 324 ? -32.375 -0.114 34.531 1 90.12 324 VAL B O 1
ATOM 9254 N N . GLY B 1 325 ? -32.656 1.381 36.188 1 87.94 325 GLY B N 1
ATOM 9255 C CA . GLY B 1 325 ? -33.969 1.811 35.656 1 87.94 325 GLY B CA 1
ATOM 9256 C C . GLY B 1 325 ? -33.844 2.988 34.719 1 87.94 325 GLY B C 1
ATOM 9257 O O . GLY B 1 325 ? -32.812 3.666 34.688 1 87.94 325 GLY B O 1
ATOM 9258 N N . PRO B 1 326 ? -34.844 3.23 33.938 1 89.69 326 PRO B N 1
ATOM 9259 C CA . PRO B 1 326 ? -34.875 4.336 32.969 1 89.69 326 PRO B CA 1
ATOM 9260 C C . PRO B 1 326 ? -34.75 5.703 33.656 1 89.69 326 PRO B C 1
ATOM 9262 O O . PRO B 1 326 ? -34.312 6.668 33.031 1 89.69 326 PRO B O 1
ATOM 9265 N N . ALA B 1 327 ? -35.094 5.77 34.906 1 88.69 327 ALA B N 1
ATOM 9266 C CA . ALA B 1 327 ? -35.062 7.047 35.625 1 88.69 327 ALA B CA 1
ATOM 9267 C C . ALA B 1 327 ? -33.625 7.426 36 1 88.69 327 ALA B C 1
ATOM 9269 O O . ALA B 1 327 ? -33.344 8.594 36.281 1 88.69 327 ALA B O 1
ATOM 9270 N N . GLU B 1 328 ? -32.812 6.559 35.906 1 91.5 328 GLU B N 1
ATOM 9271 C CA . GLU B 1 328 ? -31.438 6.781 36.344 1 91.5 328 GLU B CA 1
ATOM 9272 C C . GLU B 1 328 ? -30.562 7.234 35.188 1 91.5 328 GLU B C 1
ATOM 9274 O O . GLU B 1 328 ? -29.391 7.598 35.375 1 91.5 328 GLU B O 1
ATOM 9279 N N . ILE B 1 329 ? -31.156 7.191 34.031 1 93.19 329 ILE B N 1
ATOM 9280 C CA . ILE B 1 329 ? -30.375 7.617 32.875 1 93.19 329 ILE B CA 1
ATOM 9281 C C . ILE B 1 329 ? -31.047 8.836 32.25 1 93.19 329 ILE B C 1
ATOM 9283 O O . ILE B 1 329 ? -32.188 9.18 32.562 1 93.19 329 ILE B O 1
ATOM 9287 N N . ASP B 1 330 ? -30.328 9.516 31.453 1 94.12 330 ASP B N 1
ATOM 9288 C CA . ASP B 1 330 ? -30.875 10.633 30.688 1 94.12 330 ASP B CA 1
ATOM 9289 C C . ASP B 1 330 ? -31.438 10.156 29.344 1 94.12 330 ASP B C 1
ATOM 9291 O O . ASP B 1 330 ? -30.719 10.062 28.359 1 94.12 330 ASP B O 1
ATOM 9295 N N . ALA B 1 331 ? -32.625 10.008 29.281 1 91.31 331 ALA B N 1
ATOM 9296 C CA . ALA B 1 331 ? -33.312 9.438 28.109 1 91.31 331 ALA B CA 1
ATOM 9297 C C . ALA B 1 331 ? -33.312 10.422 26.938 1 91.31 331 ALA B C 1
ATOM 9299 O O . ALA B 1 331 ? -33.531 10.023 25.797 1 91.31 331 ALA B O 1
ATOM 9300 N N . ASP B 1 332 ? -33 11.633 27.297 1 90.88 332 ASP B N 1
ATOM 9301 C CA . ASP B 1 332 ? -33.031 12.641 26.234 1 90.88 332 ASP B CA 1
ATOM 9302 C C . ASP B 1 332 ? -31.812 12.484 25.297 1 90.88 332 ASP B C 1
ATOM 9304 O O . ASP B 1 332 ? -31.828 12.984 24.172 1 90.88 332 ASP B O 1
ATOM 9308 N N . LEU B 1 333 ? -30.875 11.82 25.797 1 93.44 333 LEU B N 1
ATOM 9309 C CA . LEU B 1 333 ? -29.656 11.633 25 1 93.44 333 LEU B CA 1
ATOM 9310 C C . LEU B 1 333 ? -29.828 10.484 24.016 1 93.44 333 LEU B C 1
ATOM 9312 O O . LEU B 1 333 ? -29.047 10.344 23.078 1 93.44 333 LEU B O 1
ATOM 9316 N N . LEU B 1 334 ? -30.906 9.695 24.188 1 93 334 LEU B N 1
ATOM 9317 C CA . LEU B 1 334 ? -31.125 8.523 23.359 1 93 334 LEU B CA 1
ATOM 9318 C C . LEU B 1 334 ? -31.719 8.922 22 1 93 334 LEU B C 1
ATOM 9320 O O . LEU B 1 334 ? -32.938 8.984 21.859 1 93 334 LEU B O 1
ATOM 9324 N N . THR B 1 335 ? -30.875 9.188 21.078 1 87.88 335 THR B N 1
ATOM 9325 C CA . THR B 1 335 ? -31.312 9.578 19.734 1 87.88 335 THR B CA 1
ATOM 9326 C C . THR B 1 335 ? -31.188 8.398 18.766 1 87.88 335 THR B C 1
ATOM 9328 O O . THR B 1 335 ? -30.266 7.578 18.891 1 87.88 335 THR B O 1
ATOM 9331 N N . GLY B 1 336 ? -32.156 8.234 17.938 1 85.56 336 GLY B N 1
ATOM 9332 C CA . GLY B 1 336 ? -32.094 7.211 16.906 1 85.56 336 GLY B CA 1
ATOM 9333 C C . GLY B 1 336 ? -32.25 5.805 17.453 1 85.56 336 GLY B C 1
ATOM 9334 O O . GLY B 1 336 ? -33.031 5.559 18.359 1 85.56 336 GLY B O 1
ATOM 9335 N N . SER B 1 337 ? -31.391 4.961 17.016 1 88.5 337 SER B N 1
ATOM 9336 C CA . SER B 1 337 ? -31.484 3.543 17.344 1 88.5 337 SER B CA 1
ATOM 9337 C C . SER B 1 337 ? -31.031 3.27 18.781 1 88.5 337 SER B C 1
ATOM 9339 O O . SER B 1 337 ? -31.297 2.195 19.312 1 88.5 337 SER B O 1
ATOM 9341 N N . TRP B 1 338 ? -30.406 4.219 19.391 1 91.44 338 TRP B N 1
ATOM 9342 C CA . TRP B 1 338 ? -29.969 4.031 20.781 1 91.44 338 TRP B CA 1
ATOM 9343 C C . TRP B 1 338 ? -31.172 3.854 21.703 1 91.44 338 TRP B C 1
ATOM 9345 O O . TRP B 1 338 ? -31.094 3.158 22.719 1 91.44 338 TRP B O 1
ATOM 9355 N N . ARG B 1 339 ? -32.281 4.484 21.328 1 89.25 339 ARG B N 1
ATOM 9356 C CA . ARG B 1 339 ? -33.438 4.383 22.172 1 89.25 339 ARG B CA 1
ATOM 9357 C C . ARG B 1 339 ? -33.906 2.93 22.312 1 89.25 339 ARG B C 1
ATOM 9359 O O . ARG B 1 339 ? -34.125 2.457 23.422 1 89.25 339 ARG B O 1
ATOM 9366 N N . ARG B 1 340 ? -33.906 2.24 21.234 1 86.69 340 ARG B N 1
ATOM 9367 C CA . ARG B 1 340 ? -34.312 0.838 21.25 1 86.69 340 ARG B CA 1
ATOM 9368 C C . ARG B 1 340 ? -33.219 -0.031 21.906 1 86.69 340 ARG B C 1
ATOM 9370 O O . ARG B 1 340 ? -33.531 -0.927 22.688 1 86.69 340 ARG B O 1
ATOM 9377 N N . LEU B 1 341 ? -32.031 0.19 21.625 1 89.75 341 LEU B N 1
ATOM 9378 C CA . LEU B 1 341 ? -30.938 -0.641 22.094 1 89.75 341 LEU B CA 1
ATOM 9379 C C . LEU B 1 341 ? -30.781 -0.523 23.609 1 89.75 341 LEU B C 1
ATOM 9381 O O . LEU B 1 341 ? -30.391 -1.484 24.266 1 89.75 341 LEU B O 1
ATOM 9385 N N . VAL B 1 342 ? -31.109 0.697 24.125 1 92.06 342 VAL B N 1
ATOM 9386 C CA . VAL B 1 342 ? -30.922 0.933 25.547 1 92.06 342 VAL B CA 1
ATOM 9387 C C . VAL B 1 342 ? -32.188 0.515 26.312 1 92.06 342 VAL B C 1
ATOM 9389 O O . VAL B 1 342 ? -32.094 -0.134 27.359 1 92.06 342 VAL B O 1
ATOM 9392 N N . LEU B 1 343 ? -33.375 0.823 25.75 1 88.81 343 LEU B N 1
ATOM 9393 C CA . LEU B 1 343 ? -34.625 0.638 26.5 1 88.81 343 LEU B CA 1
ATOM 9394 C C . LEU B 1 343 ? -35.25 -0.729 26.203 1 88.81 343 LEU B C 1
ATOM 9396 O O . LEU B 1 343 ? -35.938 -1.289 27.047 1 88.81 343 LEU B O 1
ATOM 9400 N N . ALA B 1 344 ? -35.062 -1.251 24.969 1 79.38 344 ALA B N 1
ATOM 9401 C CA . ALA B 1 344 ? -35.781 -2.453 24.578 1 79.38 344 ALA B CA 1
ATOM 9402 C C . ALA B 1 344 ? -34.844 -3.578 24.188 1 79.38 344 ALA B C 1
ATOM 9404 O O . ALA B 1 344 ? -35.062 -4.281 23.203 1 79.38 344 ALA B O 1
ATOM 9405 N N . ALA B 1 345 ? -33.844 -3.783 24.969 1 75.62 345 ALA B N 1
ATOM 9406 C CA . ALA B 1 345 ? -32.969 -4.902 24.625 1 75.62 345 ALA B CA 1
ATOM 9407 C C . ALA B 1 345 ? -33.625 -6.238 24.953 1 75.62 345 ALA B C 1
ATOM 9409 O O . ALA B 1 345 ? -34.25 -6.395 26.016 1 75.62 345 ALA B O 1
ATOM 9410 N N . PRO B 1 346 ? -33.719 -7.141 24 1 68.44 346 PRO B N 1
ATOM 9411 C CA . PRO B 1 346 ? -34.5 -8.375 24.141 1 68.44 346 PRO B CA 1
ATOM 9412 C C . PRO B 1 346 ? -34.094 -9.203 25.359 1 68.44 346 PRO B C 1
ATOM 9414 O O . PRO B 1 346 ? -34.906 -9.914 25.938 1 68.44 346 PRO B O 1
ATOM 9417 N N . HIS B 1 347 ? -32.906 -9.094 25.766 1 72.88 347 HIS B N 1
ATOM 9418 C CA . HIS B 1 347 ? -32.406 -9.977 26.812 1 72.88 347 HIS B CA 1
ATOM 9419 C C . HIS B 1 347 ? -32.688 -9.391 28.203 1 72.88 347 HIS B C 1
ATOM 9421 O O . HIS B 1 347 ? -32.469 -10.047 29.219 1 72.88 347 HIS B O 1
ATOM 9427 N N . LEU B 1 348 ? -33.25 -8.195 28.203 1 75.75 348 LEU B N 1
ATOM 9428 C CA . LEU B 1 348 ? -33.375 -7.52 29.5 1 75.75 348 LEU B CA 1
ATOM 9429 C C . LEU B 1 348 ? -34.812 -7.621 30.031 1 75.75 348 LEU B C 1
ATOM 9431 O O . LEU B 1 348 ? -35.75 -7.75 29.25 1 75.75 348 LEU B O 1
ATOM 9435 N N . GLU B 1 349 ? -34.906 -7.684 31.406 1 79.12 349 GLU B N 1
ATOM 9436 C CA . GLU B 1 349 ? -36.219 -7.645 32.062 1 79.12 349 GLU B CA 1
ATOM 9437 C C . GLU B 1 349 ? -36.938 -6.336 31.781 1 79.12 349 GLU B C 1
ATOM 9439 O O . GLU B 1 349 ? -36.312 -5.293 31.609 1 79.12 349 GLU B O 1
ATOM 9444 N N . PRO B 1 350 ? -38.281 -6.512 31.641 1 80.44 350 PRO B N 1
ATOM 9445 C CA . PRO B 1 350 ? -39.062 -5.285 31.406 1 80.44 350 PRO B CA 1
ATOM 9446 C C . PRO B 1 350 ? -38.812 -4.211 32.469 1 80.44 350 PRO B C 1
ATOM 9448 O O . PRO B 1 350 ? -38.688 -4.523 33.656 1 80.44 350 PRO B O 1
ATOM 9451 N N . GLY B 1 351 ? -38.438 -3.102 32.125 1 81.75 351 GLY B N 1
ATOM 9452 C CA . GLY B 1 351 ? -38.219 -1.982 33.031 1 81.75 351 GLY B CA 1
ATOM 9453 C C . GLY B 1 351 ? -36.75 -1.701 33.281 1 81.75 351 GLY B C 1
ATOM 9454 O O . GLY B 1 351 ? -36.406 -0.779 34.031 1 81.75 351 GLY B O 1
ATOM 9455 N N . THR B 1 352 ? -35.906 -2.492 32.781 1 88.44 352 THR B N 1
ATOM 9456 C CA . THR B 1 352 ? -34.5 -2.285 32.969 1 88.44 352 THR B CA 1
ATOM 9457 C C . THR B 1 352 ? -33.844 -1.787 31.672 1 88.44 352 THR B C 1
ATOM 9459 O O . THR B 1 352 ? -34.406 -1.95 30.594 1 88.44 352 THR B O 1
ATOM 9462 N N . VAL B 1 353 ? -32.781 -1.028 31.906 1 91.19 353 VAL B N 1
ATOM 9463 C CA . VAL B 1 353 ? -32.094 -0.467 30.75 1 91.19 353 VAL B CA 1
ATOM 9464 C C . VAL B 1 353 ? -30.734 -1.146 30.594 1 91.19 353 VAL B C 1
ATOM 9466 O O . VAL B 1 353 ? -30.172 -1.642 31.562 1 91.19 353 VAL B O 1
ATOM 9469 N N . ASP B 1 354 ? -30.312 -1.327 29.375 1 91.75 354 ASP B N 1
ATOM 9470 C CA . ASP B 1 354 ? -28.953 -1.809 29.109 1 91.75 354 ASP B CA 1
ATOM 9471 C C . ASP B 1 354 ? -27.938 -0.698 29.312 1 91.75 354 ASP B C 1
ATOM 9473 O O . ASP B 1 354 ? -27.672 0.087 28.391 1 91.75 354 ASP B O 1
ATOM 9477 N N . TRP B 1 355 ? -27.375 -0.702 30.438 1 90.62 355 TRP B N 1
ATOM 9478 C CA . TRP B 1 355 ? -26.484 0.409 30.781 1 90.62 355 TRP B CA 1
ATOM 9479 C C . TRP B 1 355 ? -25.203 0.354 29.953 1 90.62 355 TRP B C 1
ATOM 9481 O O . TRP B 1 355 ? -24.531 1.369 29.781 1 90.62 355 TRP B O 1
ATOM 9491 N N . LYS B 1 356 ? -24.766 -0.848 29.391 1 92.19 356 LYS B N 1
ATOM 9492 C CA . LYS B 1 356 ? -23.625 -0.914 28.469 1 92.19 356 LYS B CA 1
ATOM 9493 C C . LYS B 1 356 ? -23.906 -0.141 27.188 1 92.19 356 LYS B C 1
ATOM 9495 O O . LYS B 1 356 ? -23.047 0.601 26.703 1 92.19 356 LYS B O 1
ATOM 9500 N N . ALA B 1 357 ? -25.141 -0.323 26.703 1 93.31 357 ALA B N 1
ATOM 9501 C CA . ALA B 1 357 ? -25.562 0.427 25.531 1 93.31 357 ALA B CA 1
ATOM 9502 C C . ALA B 1 357 ? -25.609 1.925 25.812 1 93.31 357 ALA B C 1
ATOM 9504 O O . ALA B 1 357 ? -25.203 2.738 24.984 1 93.31 357 ALA B O 1
ATOM 9505 N N . TYR B 1 358 ? -26.047 2.242 27.031 1 93.88 358 TYR B N 1
ATOM 9506 C CA . TYR B 1 358 ? -26.125 3.641 27.438 1 93.88 358 TYR B CA 1
ATOM 9507 C C . TYR B 1 358 ? -24.734 4.266 27.5 1 93.88 358 TYR B C 1
ATOM 9509 O O . TYR B 1 358 ? -24.547 5.418 27.094 1 93.88 358 TYR B O 1
ATOM 9517 N N . THR B 1 359 ? -23.812 3.535 27.969 1 94.56 359 THR B N 1
ATOM 9518 C CA . THR B 1 359 ? -22.438 4.012 28.047 1 94.56 359 THR B CA 1
ATOM 9519 C C . THR B 1 359 ? -21.906 4.379 26.672 1 94.56 359 THR B C 1
ATOM 9521 O O . THR B 1 359 ? -21.281 5.426 26.5 1 94.56 359 THR B O 1
ATOM 9524 N N . PHE B 1 360 ? -22.172 3.539 25.719 1 95.31 360 PHE B N 1
ATOM 9525 C CA . PHE B 1 360 ? -21.672 3.801 24.359 1 95.31 360 PHE B CA 1
ATOM 9526 C C . PHE B 1 360 ? -22.422 4.973 23.734 1 95.31 360 PHE B C 1
ATOM 9528 O O . PHE B 1 360 ? -21.844 5.738 22.953 1 95.31 360 PHE B O 1
ATOM 9535 N N . CYS B 1 361 ? -23.656 5.109 24.078 1 95.5 361 CYS B N 1
ATOM 9536 C CA . CYS B 1 361 ? -24.406 6.281 23.625 1 95.5 361 CYS B CA 1
ATOM 9537 C C . CYS B 1 361 ? -23.75 7.566 24.125 1 95.5 361 CYS B C 1
ATOM 9539 O O . CYS B 1 361 ? -23.516 8.492 23.359 1 95.5 361 CYS B O 1
ATOM 9541 N N . VAL B 1 362 ? -23.422 7.543 25.391 1 95.81 362 VAL B N 1
ATOM 9542 C CA . VAL B 1 362 ? -22.797 8.711 26.016 1 95.81 362 VAL B CA 1
ATOM 9543 C C . VAL B 1 362 ? -21.438 8.961 25.391 1 95.81 362 VAL B C 1
ATOM 9545 O O . VAL B 1 362 ? -21.078 10.109 25.109 1 95.81 362 VAL B O 1
ATOM 9548 N N . LEU B 1 363 ? -20.672 7.93 25.141 1 95.31 363 LEU B N 1
ATOM 9549 C CA . LEU B 1 363 ? -19.344 8.07 24.578 1 95.31 363 LEU B CA 1
ATOM 9550 C C . LEU B 1 363 ? -19.391 8.594 23.156 1 95.31 363 LEU B C 1
ATOM 9552 O O . LEU B 1 363 ? -18.531 9.359 22.734 1 95.31 363 LEU B O 1
ATOM 9556 N N . GLU B 1 364 ? -20.344 8.133 22.391 1 94.38 364 GLU B N 1
ATOM 9557 C CA . GLU B 1 364 ? -20.516 8.656 21.047 1 94.38 364 GLU B CA 1
ATOM 9558 C C . GLU B 1 364 ? -20.812 10.148 21.062 1 94.38 364 GLU B C 1
ATOM 9560 O O . GLU B 1 364 ? -20.266 10.914 20.281 1 94.38 364 GLU B O 1
ATOM 9565 N N . HIS B 1 365 ? -21.688 10.531 22.031 1 94.56 365 HIS B N 1
ATOM 9566 C CA . HIS B 1 365 ? -22 11.945 22.188 1 94.56 365 HIS B CA 1
ATOM 9567 C C . HIS B 1 365 ? -20.766 12.727 22.656 1 94.56 365 HIS B C 1
ATOM 9569 O O . HIS B 1 365 ? -20.516 13.836 22.188 1 94.56 365 HIS B O 1
ATOM 9575 N N . LEU B 1 366 ? -20.078 12.148 23.547 1 95.62 366 LEU B N 1
ATOM 9576 C CA . LEU B 1 366 ? -18.875 12.805 24.047 1 95.62 366 LEU B CA 1
ATOM 9577 C C . LEU B 1 366 ? -17.875 13.039 22.922 1 95.62 366 LEU B C 1
ATOM 9579 O O . LEU B 1 366 ? -17.281 14.117 22.828 1 95.62 366 LEU B O 1
ATOM 9583 N N . HIS B 1 367 ? -17.703 11.992 22.156 1 94.31 367 HIS B N 1
ATOM 9584 C CA . HIS B 1 367 ? -16.781 12.094 21.031 1 94.31 367 HIS B CA 1
ATOM 9585 C C . HIS B 1 367 ? -17.141 13.266 20.125 1 94.31 367 HIS B C 1
ATOM 9587 O O . HIS B 1 367 ? -16.281 14.055 19.734 1 94.31 367 HIS B O 1
ATOM 9593 N N . ARG B 1 368 ? -18.375 13.414 19.828 1 91.69 368 ARG B N 1
ATOM 9594 C CA . ARG B 1 368 ? -18.859 14.492 18.969 1 91.69 368 ARG B CA 1
ATOM 9595 C C . ARG B 1 368 ? -18.672 15.852 19.641 1 91.69 368 ARG B C 1
ATOM 9597 O O . ARG B 1 368 ? -18.219 16.812 19.016 1 91.69 368 ARG B O 1
ATOM 9604 N N . MET B 1 369 ? -18.984 15.883 20.938 1 93.19 369 MET B N 1
ATOM 9605 C CA . MET B 1 369 ? -18.969 17.141 21.672 1 93.19 369 MET B CA 1
ATOM 9606 C C . MET B 1 369 ? -17.531 17.594 21.953 1 93.19 369 MET B C 1
ATOM 9608 O O . MET B 1 369 ? -17.25 18.781 22 1 93.19 369 MET B O 1
ATOM 9612 N N . LEU B 1 370 ? -16.656 16.672 22.125 1 93.5 370 LEU B N 1
ATOM 9613 C CA . LEU B 1 370 ? -15.242 17 22.297 1 93.5 370 LEU B CA 1
ATOM 9614 C C . LEU B 1 370 ? -14.656 17.594 21.016 1 93.5 370 LEU B C 1
ATOM 9616 O O . LEU B 1 370 ? -13.898 18.562 21.078 1 93.5 370 LEU B O 1
ATOM 9620 N N . ARG B 1 371 ? -15.023 17.047 19.922 1 89.06 371 ARG B N 1
ATOM 9621 C CA . ARG B 1 371 ? -14.492 17.5 18.641 1 89.06 371 ARG B CA 1
ATOM 9622 C C . ARG B 1 371 ? -15.023 18.875 18.281 1 89.06 371 ARG B C 1
ATOM 9624 O O . ARG B 1 371 ? -14.305 19.688 17.703 1 89.06 371 ARG B O 1
ATOM 9631 N N . SER B 1 372 ? -16.281 19.125 18.719 1 88.69 372 SER B N 1
ATOM 9632 C CA . SER B 1 372 ? -16.891 20.438 18.438 1 88.69 372 SER B CA 1
ATOM 9633 C C . SER B 1 372 ? -16.594 21.422 19.562 1 88.69 372 SER B C 1
ATOM 9635 O O . SER B 1 372 ? -17.078 22.562 19.531 1 88.69 372 SER B O 1
ATOM 9637 N N . LYS B 1 373 ? -15.852 21 20.578 1 90.62 373 LYS B N 1
ATOM 9638 C CA . LYS B 1 373 ? -15.391 21.828 21.688 1 90.62 373 LYS B CA 1
ATOM 9639 C C . LYS B 1 373 ? -16.562 22.281 22.547 1 90.62 373 LYS B C 1
ATOM 9641 O O . LYS B 1 373 ? -16.516 23.359 23.156 1 90.62 373 LYS B O 1
ATOM 9646 N N . GLN B 1 374 ? -17.641 21.562 22.484 1 91.75 374 GLN B N 1
ATOM 9647 C CA . GLN B 1 374 ? -18.766 21.812 23.391 1 91.75 374 GLN B CA 1
ATOM 9648 C C . GLN B 1 374 ? -18.516 21.219 24.766 1 91.75 374 GLN B C 1
ATOM 9650 O O . GLN B 1 374 ? -19.078 21.672 25.766 1 91.75 374 GLN B O 1
ATOM 9655 N N . VAL B 1 375 ? -17.797 20.25 24.75 1 95.25 375 VAL B N 1
ATOM 9656 C CA . VAL B 1 375 ? -17.188 19.703 25.953 1 95.25 375 VAL B CA 1
ATOM 9657 C C . VAL B 1 375 ? -15.672 19.859 25.875 1 95.25 375 VAL B C 1
ATOM 9659 O O . VAL B 1 375 ? -15.078 19.656 24.812 1 95.25 375 VAL B O 1
ATOM 9662 N N . PHE B 1 376 ? -15.047 20.375 26.859 1 95.69 376 PHE B N 1
ATOM 9663 C CA . PHE B 1 376 ? -13.609 20.625 26.844 1 95.69 376 PHE B CA 1
ATOM 9664 C C . PHE B 1 376 ? -12.992 20.328 28.203 1 95.69 376 PHE B C 1
ATOM 9666 O O . PHE B 1 376 ? -13.711 20.109 29.188 1 95.69 376 PHE B O 1
ATOM 9673 N N . ALA B 1 377 ? -11.742 20.188 28.25 1 95.56 377 ALA B N 1
ATOM 9674 C CA . ALA B 1 377 ? -11 19.922 29.469 1 95.56 377 ALA B CA 1
ATOM 9675 C C . ALA B 1 377 ? -10.266 21.172 29.938 1 95.56 377 ALA B C 1
ATOM 9677 O O . ALA B 1 377 ? -9.406 21.703 29.234 1 95.56 377 ALA B O 1
ATOM 9678 N N . LYS B 1 378 ? -10.477 21.578 31.094 1 91.69 378 LYS B N 1
ATOM 9679 C CA . LYS B 1 378 ? -9.883 22.797 31.641 1 91.69 378 LYS B CA 1
ATOM 9680 C C . LYS B 1 378 ? -8.383 22.625 31.875 1 91.69 378 LYS B C 1
ATOM 9682 O O . LYS B 1 378 ? -7.617 23.578 31.766 1 91.69 378 LYS B O 1
ATOM 9687 N N . ASN B 1 379 ? -8.008 21.516 32.156 1 89.38 379 ASN B N 1
ATOM 9688 C CA . ASN B 1 379 ? -6.602 21.25 32.469 1 89.38 379 ASN B CA 1
ATOM 9689 C C . ASN B 1 379 ? -5.84 20.781 31.234 1 89.38 379 ASN B C 1
ATOM 9691 O O . ASN B 1 379 ? -4.801 20.125 31.344 1 89.38 379 ASN B O 1
ATOM 9695 N N . SER B 1 380 ? -6.426 21 30.078 1 90.94 380 SER B N 1
ATOM 9696 C CA . SER B 1 380 ? -5.777 20.656 28.828 1 90.94 380 SER B CA 1
ATOM 9697 C C . SER B 1 380 ? -5.539 21.906 27.969 1 90.94 380 SER B C 1
ATOM 9699 O O . SER B 1 380 ? -6.277 22.891 28.078 1 90.94 380 SER B O 1
ATOM 9701 N N . SER B 1 381 ? -4.465 21.906 27.219 1 84.69 381 SER B N 1
ATOM 9702 C CA . SER B 1 381 ? -4.176 23.016 26.328 1 84.69 381 SER B CA 1
ATOM 9703 C C . SER B 1 381 ? -4.824 22.797 24.953 1 84.69 381 SER B C 1
ATOM 9705 O O . SER B 1 381 ? -5.496 23.688 24.438 1 84.69 381 SER B O 1
ATOM 9707 N N . LYS B 1 382 ? -4.742 21.625 24.422 1 88.25 382 LYS B N 1
ATOM 9708 C CA . LYS B 1 382 ? -5.234 21.312 23.094 1 88.25 382 LYS B CA 1
ATOM 9709 C C . LYS B 1 382 ? -6.746 21.109 23.094 1 88.25 382 LYS B C 1
ATOM 9711 O O . LYS B 1 382 ? -7.438 21.5 22.156 1 88.25 382 LYS B O 1
ATOM 9716 N N . TRP B 1 383 ? -7.211 20.516 24.125 1 93.44 383 TRP B N 1
ATOM 9717 C CA . TRP B 1 383 ? -8.633 20.188 24.219 1 93.44 383 TRP B CA 1
ATOM 9718 C C . TRP B 1 383 ? -9.352 21.125 25.172 1 93.44 383 TRP B C 1
ATOM 9720 O O . TRP B 1 383 ? -10.375 20.781 25.766 1 93.44 383 TRP B O 1
ATOM 9730 N N . GLY B 1 384 ? -8.703 22.266 25.359 1 91.31 384 GLY B N 1
ATOM 9731 C CA . GLY B 1 384 ? -9.32 23.297 26.188 1 91.31 384 GLY B CA 1
ATOM 9732 C C . GLY B 1 384 ? -10.391 24.078 25.469 1 91.31 384 GLY B C 1
ATOM 9733 O O . GLY B 1 384 ? -10.773 23.734 24.359 1 91.31 384 GLY B O 1
ATOM 9734 N N . ASP B 1 385 ? -10.922 25.047 26.094 1 90.75 385 ASP B N 1
ATOM 9735 C CA . ASP B 1 385 ? -11.969 25.891 25.531 1 90.75 385 ASP B CA 1
ATOM 9736 C C . ASP B 1 385 ? -11.367 27 24.672 1 90.75 385 ASP B C 1
ATOM 9738 O O . ASP B 1 385 ? -10.695 27.891 25.188 1 90.75 385 ASP B O 1
ATOM 9742 N N . PRO B 1 386 ? -11.609 26.984 23.438 1 90.06 386 PRO B N 1
ATOM 9743 C CA . PRO B 1 386 ? -11.078 28.047 22.578 1 90.06 386 PRO B CA 1
ATOM 9744 C C . PRO B 1 386 ? -11.688 29.422 22.875 1 90.06 386 PRO B C 1
ATOM 9746 O O . PRO B 1 386 ? -11.062 30.453 22.625 1 90.06 386 PRO B O 1
ATOM 9749 N N . ARG B 1 387 ? -12.852 29.484 23.438 1 89.62 387 ARG B N 1
ATOM 9750 C CA . ARG B 1 387 ? -13.539 30.75 23.75 1 89.62 387 ARG B CA 1
ATOM 9751 C C . ARG B 1 387 ? -12.797 31.516 24.844 1 89.62 387 ARG B C 1
ATOM 9753 O O . ARG B 1 387 ? -12.789 32.75 24.844 1 89.62 387 ARG B O 1
ATOM 9760 N N . ALA B 1 388 ? -12.203 30.734 25.641 1 87.69 388 ALA B N 1
ATOM 9761 C CA . ALA B 1 388 ? -11.461 31.344 26.734 1 87.69 388 ALA B CA 1
ATOM 9762 C C . ALA B 1 388 ? -10.195 32.031 26.234 1 87.69 388 ALA B C 1
ATOM 9764 O O . ALA B 1 388 ? -9.664 32.938 26.875 1 87.69 388 ALA B O 1
ATOM 9765 N N . LYS B 1 389 ? -9.781 31.641 25.078 1 87.88 389 LYS B N 1
ATOM 9766 C CA . LYS B 1 389 ? -8.539 32.188 24.531 1 87.88 389 LYS B CA 1
ATOM 9767 C C . LYS B 1 389 ? -8.812 33.375 23.625 1 87.88 389 LYS B C 1
ATOM 9769 O O . LYS B 1 389 ? -7.891 34.094 23.25 1 87.88 389 LYS B O 1
ATOM 9774 N N . LEU B 1 390 ? -10.07 33.625 23.297 1 90.94 390 LEU B N 1
ATOM 9775 C CA . LEU B 1 390 ? -10.43 34.75 22.453 1 90.94 390 LEU B CA 1
ATOM 9776 C C . LEU B 1 390 ? -10.164 36.062 23.172 1 90.94 390 LEU B C 1
ATOM 9778 O O . LEU B 1 390 ? -10.352 36.188 24.391 1 90.94 390 LEU B O 1
ATOM 9782 N N . LEU B 1 391 ? -9.695 37 22.422 1 90.88 391 LEU B N 1
ATOM 9783 C CA . LEU B 1 391 ? -9.539 38.344 23 1 90.88 391 LEU B CA 1
ATOM 9784 C C . LEU B 1 391 ? -10.867 38.875 23.516 1 90.88 391 LEU B C 1
ATOM 9786 O O . LEU B 1 391 ? -11.891 38.75 22.828 1 90.88 391 LEU B O 1
ATOM 9790 N N . ALA B 1 392 ? -10.875 39.312 24.766 1 89.69 392 ALA B N 1
ATOM 9791 C CA . ALA B 1 392 ? -12.109 39.812 25.359 1 89.69 392 ALA B CA 1
ATOM 9792 C C . ALA B 1 392 ? -11.844 41.031 26.25 1 89.69 392 ALA B C 1
ATOM 9794 O O . ALA B 1 392 ? -10.719 41.219 26.703 1 89.69 392 ALA B O 1
ATOM 9795 N N . GLY B 1 393 ? -12.836 41.844 26.438 1 90.38 393 GLY B N 1
ATOM 9796 C CA . GLY B 1 393 ? -12.797 42.969 27.344 1 90.38 393 GLY B CA 1
ATOM 9797 C C . GLY B 1 393 ? -11.75 44 26.969 1 90.38 393 GLY B C 1
ATOM 9798 O O . GLY B 1 393 ? -11.742 44.5 25.844 1 90.38 393 GLY B O 1
ATOM 9799 N N . GLN B 1 394 ? -10.891 44.125 27.891 1 90.81 394 GLN B N 1
ATOM 9800 C CA . GLN B 1 394 ? -9.891 45.188 27.734 1 90.81 394 GLN B CA 1
ATOM 9801 C C . GLN B 1 394 ? -8.844 44.781 26.703 1 90.81 394 GLN B C 1
ATOM 9803 O O . GLN B 1 394 ? -8.359 45.625 25.938 1 90.81 394 GLN B O 1
ATOM 9808 N N . ALA B 1 395 ? -8.492 43.594 26.688 1 91.81 395 ALA B N 1
ATOM 9809 C CA . ALA B 1 395 ? -7.496 43.094 25.734 1 91.81 395 ALA B CA 1
ATOM 9810 C C . ALA B 1 395 ? -7.961 43.312 24.297 1 91.81 395 ALA B C 1
ATOM 9812 O O . ALA B 1 395 ? -7.164 43.688 23.438 1 91.81 395 ALA B O 1
ATOM 9813 N N . TRP B 1 396 ? -9.273 43.125 24.047 1 93.31 396 TRP B N 1
ATOM 9814 C CA . TRP B 1 396 ? -9.812 43.312 22.703 1 93.31 396 TRP B CA 1
ATOM 9815 C C . TRP B 1 396 ? -9.906 44.812 22.359 1 93.31 396 TRP B C 1
ATOM 9817 O O . TRP B 1 396 ? -9.562 45.219 21.25 1 93.31 396 TRP B O 1
ATOM 9827 N N . GLN B 1 397 ? -10.273 45.594 23.281 1 92.69 397 GLN B N 1
ATOM 9828 C CA . GLN B 1 397 ? -10.414 47.031 23.031 1 92.69 397 GLN B CA 1
ATOM 9829 C C . GLN B 1 397 ? -9.07 47.656 22.688 1 92.69 397 GLN B C 1
ATOM 9831 O O . GLN B 1 397 ? -9 48.562 21.859 1 92.69 397 GLN B O 1
ATOM 9836 N N . GLN B 1 398 ? -8.094 47.125 23.281 1 93.38 398 GLN B N 1
ATOM 9837 C CA . GLN B 1 398 ? -6.754 47.656 23.031 1 93.38 398 GLN B CA 1
ATOM 9838 C C . GLN B 1 398 ? -6.238 47.188 21.672 1 93.38 398 GLN B C 1
ATOM 9840 O O . GLN B 1 398 ? -5.582 47.938 20.953 1 93.38 398 GLN B O 1
ATOM 9845 N N . ALA B 1 399 ? -6.547 46 21.344 1 94.06 399 ALA B N 1
ATOM 9846 C CA . ALA B 1 399 ? -6.012 45.406 20.125 1 94.06 399 ALA B CA 1
ATOM 9847 C C . ALA B 1 399 ? -6.855 45.781 18.922 1 94.06 399 ALA B C 1
ATOM 9849 O O . ALA B 1 399 ? -6.375 45.75 17.781 1 94.06 399 ALA B O 1
ATOM 9850 N N . ARG B 1 400 ? -8.062 46.125 19.094 1 94.94 400 ARG B N 1
ATOM 9851 C CA . ARG B 1 400 ? -9.078 46.281 18.062 1 94.94 400 ARG B CA 1
ATOM 9852 C C . ARG B 1 400 ? -8.633 47.281 16.984 1 94.94 400 ARG B C 1
ATOM 9854 O O . ARG B 1 400 ? -8.648 46.938 15.797 1 94.94 400 ARG B O 1
ATOM 9861 N N . PRO B 1 401 ? -8.109 48.469 17.297 1 93.75 401 PRO B N 1
ATOM 9862 C CA . PRO B 1 401 ? -7.758 49.438 16.234 1 93.75 401 PRO B CA 1
ATOM 9863 C C . PRO B 1 401 ? -6.59 48.938 15.383 1 93.75 401 PRO B C 1
ATOM 9865 O O . PRO B 1 401 ? -6.617 49.094 14.156 1 93.75 401 PRO B O 1
ATOM 9868 N N . THR B 1 402 ? -5.672 48.344 16.016 1 94.19 402 THR B N 1
ATOM 9869 C CA . THR B 1 402 ? -4.5 47.875 15.297 1 94.19 402 THR B CA 1
ATOM 9870 C C . THR B 1 402 ? -4.859 46.688 14.383 1 94.19 402 THR B C 1
ATOM 9872 O O . THR B 1 402 ? -4.371 46.625 13.25 1 94.19 402 THR B O 1
ATOM 9875 N N . VAL B 1 403 ? -5.641 45.844 14.875 1 93.94 403 VAL B N 1
ATOM 9876 C CA . VAL B 1 403 ? -6.043 44.656 14.117 1 93.94 403 VAL B CA 1
ATOM 9877 C C . VAL B 1 403 ? -6.879 45.094 12.906 1 93.94 403 VAL B C 1
ATOM 9879 O O . VAL B 1 403 ? -6.68 44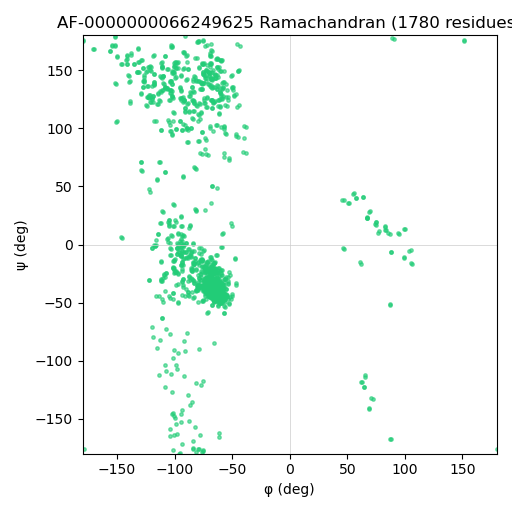.562 11.797 1 93.94 403 VAL B O 1
ATOM 9882 N N . LEU B 1 404 ? -7.828 45.969 13.094 1 94.81 404 LEU B N 1
ATOM 9883 C CA . LEU B 1 404 ? -8.703 46.406 12.016 1 94.81 404 LEU B CA 1
ATOM 9884 C C . LEU B 1 404 ? -7.902 47.125 10.93 1 94.81 404 LEU B C 1
ATOM 9886 O O . LEU B 1 404 ? -8.172 46.969 9.742 1 94.81 404 LEU B O 1
ATOM 9890 N N . ALA B 1 405 ? -6.891 47.844 11.352 1 94 405 ALA B N 1
ATOM 9891 C CA . ALA B 1 405 ? -6.031 48.531 10.391 1 94 405 ALA B CA 1
ATOM 9892 C C . ALA B 1 405 ? -5.195 47.531 9.594 1 94 405 ALA B C 1
ATOM 9894 O O . ALA B 1 405 ? -5.047 47.656 8.375 1 94 405 ALA B O 1
ATOM 9895 N N . SER B 1 406 ? -4.691 46.625 10.312 1 92.75 406 SER B N 1
ATOM 9896 C CA . SER B 1 406 ? -3.834 45.625 9.68 1 92.75 406 SER B CA 1
ATOM 9897 C C . SER B 1 406 ? -4.617 44.781 8.688 1 92.75 406 SER B C 1
ATOM 9899 O O . SER B 1 406 ? -4.074 44.344 7.668 1 92.75 406 SER B O 1
ATOM 9901 N N . LEU B 1 407 ? -5.848 44.531 8.945 1 93.81 407 LEU B N 1
ATOM 9902 C CA . LEU B 1 407 ? -6.668 43.656 8.109 1 93.81 407 LEU B CA 1
ATOM 9903 C C . LEU B 1 407 ? -7.512 44.469 7.137 1 93.81 407 LEU B C 1
ATOM 9905 O O . LEU B 1 407 ? -8.219 43.906 6.297 1 93.81 407 LEU B O 1
ATOM 9909 N N . ASN B 1 408 ? -7.445 45.781 7.215 1 91.69 408 ASN B N 1
ATOM 9910 C CA . ASN B 1 408 ? -8.227 46.688 6.383 1 91.69 408 ASN B CA 1
ATOM 9911 C C . ASN B 1 408 ? -9.719 46.406 6.48 1 91.69 408 ASN B C 1
ATOM 9913 O O . ASN B 1 408 ? -10.391 46.219 5.461 1 91.69 408 ASN B O 1
ATOM 9917 N N . LEU B 1 409 ? -10.141 46.188 7.703 1 94.06 409 LEU B N 1
ATOM 9918 C CA . LEU B 1 409 ? -11.555 45.938 7.969 1 94.06 409 LEU B CA 1
ATOM 9919 C C . LEU B 1 409 ? -12.188 47.125 8.695 1 94.06 409 LEU B C 1
ATOM 9921 O O . LEU B 1 409 ? -11.547 47.75 9.555 1 94.06 409 LEU B O 1
ATOM 9925 N N . PRO B 1 410 ? -13.406 47.438 8.25 1 93.5 410 PRO B N 1
ATOM 9926 C CA . PRO B 1 410 ? -14.094 48.562 8.93 1 93.5 410 PRO B CA 1
ATOM 9927 C C . PRO B 1 410 ? -14.695 48.125 10.273 1 93.5 410 PRO B C 1
ATOM 9929 O O . PRO B 1 410 ? -15.031 46.969 10.461 1 93.5 410 PRO B O 1
ATOM 9932 N N . GLY B 1 411 ? -14.797 49.062 11.148 1 91.75 411 GLY B N 1
ATOM 9933 C CA . GLY B 1 411 ? -15.414 48.812 12.438 1 91.75 411 GLY B CA 1
ATOM 9934 C C . GLY B 1 411 ? -16.906 48.531 12.344 1 91.75 411 GLY B C 1
ATOM 9935 O O . GLY B 1 411 ? -17.453 47.75 13.109 1 91.75 411 GLY B O 1
ATOM 9936 N N . GLU B 1 412 ? -17.5 49.219 11.297 1 92.06 412 GLU B N 1
ATOM 9937 C CA . GLU B 1 412 ? -18.938 49.031 11.078 1 92.06 412 GLU B CA 1
ATOM 9938 C C . GLU B 1 412 ? -19.203 48.25 9.789 1 92.06 412 GLU B C 1
ATOM 9940 O O . GLU B 1 412 ? -18.5 48.438 8.789 1 92.06 412 GLU B O 1
ATOM 9945 N N . ALA B 1 413 ? -20.203 47.469 9.852 1 93.12 413 ALA B N 1
ATOM 9946 C CA . ALA B 1 413 ? -20.438 46.5 8.797 1 93.12 413 ALA B CA 1
ATOM 9947 C C . ALA B 1 413 ? -21.188 47.125 7.625 1 93.12 413 ALA B C 1
ATOM 9949 O O . ALA B 1 413 ? -21.062 46.688 6.484 1 93.12 413 ALA B O 1
ATOM 9950 N N . ASP B 1 414 ? -22.047 48.125 7.867 1 90.06 414 ASP B N 1
ATOM 9951 C CA . ASP B 1 414 ? -23.047 48.594 6.906 1 90.06 414 ASP B CA 1
ATOM 9952 C C . ASP B 1 414 ? -22.391 49.031 5.602 1 90.06 414 ASP B C 1
ATOM 9954 O O . ASP B 1 414 ? -22.703 48.531 4.531 1 90.06 414 ASP B O 1
ATOM 9958 N N . GLY B 1 415 ? -21.484 50 5.641 1 92.06 415 GLY B N 1
ATOM 9959 C CA . GLY B 1 415 ? -20.828 50.469 4.43 1 92.06 415 GLY B CA 1
ATOM 9960 C C . GLY B 1 415 ? -20.047 49.406 3.717 1 92.06 415 GLY B C 1
ATOM 9961 O O . GLY B 1 415 ? -20.062 49.312 2.486 1 92.06 415 GLY B O 1
ATOM 9962 N N . HIS B 1 416 ? -19.469 48.562 4.469 1 94.69 416 HIS B N 1
ATOM 9963 C CA . HIS B 1 416 ? -18.641 47.5 3.924 1 94.69 416 HIS B CA 1
ATOM 9964 C C . HIS B 1 416 ? -19.484 46.438 3.221 1 94.69 416 HIS B C 1
ATOM 9966 O O . HIS B 1 416 ? -19.156 46.031 2.109 1 94.69 416 HIS B O 1
ATOM 9972 N N . LEU B 1 417 ? -20.547 46.031 3.787 1 96.06 417 LEU B N 1
ATOM 9973 C CA . LEU B 1 417 ? -21.406 45 3.225 1 96.06 417 LEU B CA 1
ATOM 9974 C C . LEU B 1 417 ? -22.141 45.531 1.996 1 96.06 417 LEU B C 1
ATOM 9976 O O . LEU B 1 417 ? -22.359 44.781 1.039 1 96.06 417 LEU B O 1
ATOM 9980 N N . ALA B 1 418 ? -22.484 46.719 2.066 1 94.69 418 ALA B N 1
ATOM 9981 C CA . ALA B 1 418 ? -23.125 47.344 0.902 1 94.69 418 ALA B CA 1
ATOM 9982 C C . ALA B 1 418 ? -22.188 47.344 -0.296 1 94.69 418 ALA B C 1
ATOM 9984 O O . ALA B 1 418 ? -22.594 47.094 -1.429 1 94.69 418 ALA B O 1
ATOM 9985 N N . ALA B 1 419 ? -21.016 47.719 -0.036 1 94.88 419 ALA B N 1
ATOM 9986 C CA . ALA B 1 419 ? -20.016 47.75 -1.099 1 94.88 419 ALA B CA 1
ATOM 9987 C C . ALA B 1 419 ? -19.797 46.344 -1.688 1 94.88 419 ALA B C 1
ATOM 9989 O O . ALA B 1 419 ? -19.625 46.188 -2.9 1 94.88 419 ALA B O 1
ATOM 9990 N N . ARG B 1 420 ? -19.719 45.375 -0.849 1 95.25 420 ARG B N 1
ATOM 9991 C CA . ARG B 1 420 ? -19.516 44 -1.306 1 95.25 420 ARG B CA 1
ATOM 9992 C C . ARG B 1 420 ? -20.734 43.5 -2.09 1 95.25 420 ARG B C 1
ATOM 9994 O O . ARG B 1 420 ? -20.578 42.75 -3.064 1 95.25 420 ARG B O 1
ATOM 10001 N N . ALA B 1 421 ? -21.859 43.812 -1.617 1 95.56 421 ALA B N 1
ATOM 10002 C CA . ALA B 1 421 ? -23.078 43.469 -2.328 1 95.56 421 ALA B CA 1
ATOM 10003 C C . ALA B 1 421 ? -23.125 44.094 -3.711 1 95.56 421 ALA B C 1
ATOM 10005 O O . ALA B 1 421 ? -23.531 43.469 -4.684 1 95.56 421 ALA B O 1
ATOM 10006 N N . ALA B 1 422 ? -22.703 45.344 -3.717 1 95.75 422 ALA B N 1
ATOM 10007 C CA . ALA B 1 422 ? -22.672 46.031 -4.996 1 95.75 422 ALA B CA 1
ATOM 10008 C C . ALA B 1 422 ? -21.641 45.406 -5.938 1 95.75 422 ALA B C 1
ATOM 10010 O O . ALA B 1 422 ? -21.875 45.312 -7.145 1 95.75 422 ALA B O 1
ATOM 10011 N N . LEU B 1 423 ? -20.578 45.094 -5.402 1 96 423 LEU B N 1
ATOM 10012 C CA . LEU B 1 423 ? -19.547 44.438 -6.191 1 96 423 LEU B CA 1
ATOM 10013 C C . LEU B 1 423 ? -20.047 43.125 -6.762 1 96 423 LEU B C 1
ATOM 10015 O O . LEU B 1 423 ? -19.797 42.812 -7.934 1 96 423 LEU B O 1
ATOM 10019 N N . LEU B 1 424 ? -20.719 42.281 -6 1 96.31 424 LEU B N 1
ATOM 10020 C CA . LEU B 1 424 ? -21.25 41 -6.434 1 96.31 424 LEU B CA 1
ATOM 10021 C C . LEU B 1 424 ? -22.266 41.188 -7.547 1 96.31 424 LEU B C 1
ATOM 10023 O O . LEU B 1 424 ? -22.219 40.5 -8.57 1 96.31 424 LEU B O 1
ATOM 10027 N N . ASP B 1 425 ? -23.125 42.094 -7.285 1 95.5 425 ASP B N 1
ATOM 10028 C CA . ASP B 1 425 ? -24.156 42.375 -8.281 1 95.5 425 ASP B CA 1
ATOM 10029 C C . ASP B 1 425 ? -23.547 42.906 -9.578 1 95.5 425 ASP B C 1
ATOM 10031 O O . ASP B 1 425 ? -23.922 42.438 -10.664 1 95.5 425 ASP B O 1
ATOM 10035 N N . GLY B 1 426 ? -22.609 43.844 -9.383 1 95.06 426 GLY B N 1
ATOM 10036 C CA . GLY B 1 426 ? -21.938 44.375 -10.547 1 95.06 426 GLY B CA 1
ATOM 10037 C C . GLY B 1 426 ? -21.156 43.312 -11.328 1 95.06 426 GLY B C 1
ATOM 10038 O O . GLY B 1 426 ? -21.188 43.312 -12.562 1 95.06 426 GLY B O 1
ATOM 10039 N N . THR B 1 427 ? -20.516 42.469 -10.656 1 95.12 427 THR B N 1
ATOM 10040 C CA . THR B 1 427 ? -19.719 41.438 -11.312 1 95.12 427 THR B CA 1
ATOM 10041 C C . THR B 1 427 ? -20.641 40.438 -12.031 1 95.12 427 THR B C 1
ATOM 10043 O O . THR B 1 427 ? -20.328 40 -13.141 1 95.12 427 THR B O 1
ATOM 10046 N N . TYR B 1 428 ? -21.75 40.094 -11.461 1 93.75 428 TYR B N 1
ATOM 10047 C CA . TYR B 1 428 ? -22.734 39.219 -12.102 1 93.75 428 TYR B CA 1
ATOM 10048 C C . TYR B 1 428 ? -23.172 39.812 -13.438 1 93.75 428 TYR B C 1
ATOM 10050 O O . TYR B 1 428 ? -23.203 39.094 -14.445 1 93.75 428 TYR B O 1
ATOM 10058 N N . ARG B 1 429 ? -23.406 41 -13.391 1 92.94 429 ARG B N 1
ATOM 10059 C CA . ARG B 1 429 ? -23.938 41.656 -14.578 1 92.94 429 ARG B CA 1
ATOM 10060 C C . ARG B 1 429 ? -22.859 41.781 -15.656 1 92.94 429 ARG B C 1
ATOM 10062 O O . ARG B 1 429 ? -23.141 41.594 -16.844 1 92.94 429 ARG B O 1
ATOM 10069 N N . GLU B 1 430 ? -21.703 42.062 -15.219 1 91.88 430 GLU B N 1
ATOM 10070 C CA . GLU B 1 430 ? -20.609 42.188 -16.172 1 91.88 430 GLU B CA 1
ATOM 10071 C C . GLU B 1 430 ? -20.297 40.844 -16.828 1 91.88 430 GLU B C 1
ATOM 10073 O O . GLU B 1 430 ? -20.109 40.781 -18.047 1 91.88 430 GLU B O 1
ATOM 10078 N N . VAL B 1 431 ? -20.219 39.844 -16.047 1 91.62 431 VAL B N 1
ATOM 10079 C CA . VAL B 1 431 ? -19.875 38.531 -16.562 1 91.62 431 VAL B CA 1
ATOM 10080 C C . VAL B 1 431 ? -21.016 37.969 -17.422 1 91.62 431 VAL B C 1
ATOM 10082 O O . VAL B 1 431 ? -20.797 37.375 -18.469 1 91.62 431 VAL B O 1
ATOM 10085 N N . ALA B 1 432 ? -22.188 38.188 -17 1 88.75 432 ALA B N 1
ATOM 10086 C CA . ALA B 1 432 ? -23.359 37.719 -17.75 1 88.75 432 ALA B CA 1
ATOM 10087 C C . ALA B 1 432 ? -23.422 38.406 -19.125 1 88.75 432 ALA B C 1
ATOM 10089 O O . ALA B 1 432 ? -23.859 37.781 -20.094 1 88.75 432 ALA B O 1
ATOM 10090 N N . ALA B 1 433 ? -23.016 39.594 -19.172 1 85.62 433 ALA B N 1
ATOM 10091 C CA . ALA B 1 433 ? -23.062 40.344 -20.438 1 85.62 433 ALA B CA 1
ATOM 10092 C C . ALA B 1 433 ? -22.031 39.812 -21.422 1 85.62 433 ALA B C 1
ATOM 10094 O O . ALA B 1 433 ? -22.219 39.906 -22.641 1 85.62 433 ALA B O 1
ATOM 10095 N N . ARG B 1 434 ? -21.047 39.156 -20.953 1 83.12 434 ARG B N 1
ATOM 10096 C CA . ARG B 1 434 ? -19.969 38.656 -21.797 1 83.12 434 ARG B CA 1
ATOM 10097 C C . ARG B 1 434 ? -20.172 37.188 -22.141 1 83.12 434 ARG B C 1
ATOM 10099 O O . ARG B 1 434 ? -19.469 36.656 -23.016 1 83.12 434 ARG B O 1
ATOM 10106 N N . VAL B 1 435 ? -20.906 36.25 -21.438 1 75.25 435 VAL B N 1
ATOM 10107 C CA . VAL B 1 435 ? -21.062 34.812 -21.531 1 75.25 435 VAL B CA 1
ATOM 10108 C C . VAL B 1 435 ? -21.531 34.406 -22.938 1 75.25 435 VAL B C 1
ATOM 10110 O O . VAL B 1 435 ? -21.078 33.406 -23.5 1 75.25 435 VAL B O 1
ATOM 10113 N N . PRO B 1 436 ? -22.594 34.969 -23.641 1 61.44 436 PRO B N 1
ATOM 10114 C CA . PRO B 1 436 ? -23.016 34.406 -24.938 1 61.44 436 PRO B CA 1
ATOM 10115 C C . PRO B 1 436 ? -21.859 34.281 -25.922 1 61.44 436 PRO B C 1
ATOM 10117 O O . PRO B 1 436 ? -21.844 33.344 -26.734 1 61.44 436 PRO B O 1
ATOM 10120 N N . ASP B 1 437 ? -20.875 35 -25.781 1 55.09 437 ASP B N 1
ATOM 10121 C CA . ASP B 1 437 ? -19.812 35.031 -26.766 1 55.09 437 ASP B CA 1
ATOM 10122 C C . ASP B 1 437 ? -18.609 34.188 -26.312 1 55.09 437 ASP B C 1
ATOM 10124 O O . ASP B 1 437 ? -17.75 33.812 -27.125 1 55.09 437 ASP B O 1
ATOM 10128 N N . SER B 1 438 ? -18.531 34.031 -24.953 1 56.06 438 SER B N 1
ATOM 10129 C CA . SER B 1 438 ? -17.281 33.469 -24.453 1 56.06 438 SER B CA 1
ATOM 10130 C C . SER B 1 438 ? -17.375 31.953 -24.312 1 56.06 438 SER B C 1
ATOM 10132 O O . SER B 1 438 ? -18.312 31.438 -23.703 1 56.06 438 SER B O 1
ATOM 10134 N N . ALA B 1 439 ? -16.828 31.172 -25.156 1 59.56 439 ALA B N 1
ATOM 10135 C CA . ALA B 1 439 ? -16.734 29.75 -25.453 1 59.56 439 ALA B CA 1
ATOM 10136 C C . ALA B 1 439 ? -16.156 28.984 -24.25 1 59.56 439 ALA B C 1
ATOM 10138 O O . ALA B 1 439 ? -16.016 27.766 -24.312 1 59.56 439 ALA B O 1
ATOM 10139 N N . GLN B 1 440 ? -16 29.656 -22.984 1 75.38 440 GLN B N 1
ATOM 10140 C CA . GLN B 1 440 ? -15.258 28.906 -21.984 1 75.38 440 GLN B CA 1
ATOM 10141 C C . GLN B 1 440 ? -16.203 28.25 -20.984 1 75.38 440 GLN B C 1
ATOM 10143 O O . GLN B 1 440 ? -15.797 27.359 -20.234 1 75.38 440 GLN B O 1
ATOM 10148 N N . ILE B 1 441 ? -17.547 28.75 -21.016 1 82.25 441 ILE B N 1
ATOM 10149 C CA . ILE B 1 441 ? -18.469 28.188 -20.047 1 82.25 441 ILE B CA 1
ATOM 10150 C C . ILE B 1 441 ? -19.703 27.656 -20.766 1 82.25 441 ILE B C 1
ATOM 10152 O O . ILE B 1 441 ? -20.109 28.188 -21.812 1 82.25 441 ILE B O 1
ATOM 10156 N N . VAL B 1 442 ? -20.156 26.547 -20.25 1 82.25 442 VAL B N 1
ATOM 10157 C CA . VAL B 1 442 ? -21.375 25.938 -20.781 1 82.25 442 VAL B CA 1
ATOM 10158 C C . VAL B 1 442 ? -22.344 25.641 -19.656 1 82.25 442 VAL B C 1
ATOM 10160 O O . VAL B 1 442 ? -21.922 25.203 -18.578 1 82.25 442 VAL B O 1
ATOM 10163 N N . PHE B 1 443 ? -23.594 26.078 -19.875 1 84.5 443 PHE B N 1
ATOM 10164 C CA . PHE B 1 443 ? -24.641 25.734 -18.922 1 84.5 443 PHE B CA 1
ATOM 10165 C C . PHE B 1 443 ? -25.406 24.5 -19.375 1 84.5 443 PHE B C 1
ATOM 10167 O O . PHE B 1 443 ? -25.766 24.375 -20.547 1 84.5 443 PHE B O 1
ATOM 10174 N N . ASP B 1 444 ? -25.484 23.531 -18.5 1 83.5 444 ASP B N 1
ATOM 10175 C CA . ASP B 1 444 ? -26.234 22.344 -18.844 1 83.5 444 ASP B CA 1
ATOM 10176 C C . ASP B 1 444 ? -27.75 22.594 -18.766 1 83.5 444 ASP B C 1
ATOM 10178 O O . ASP B 1 444 ? -28.172 23.703 -18.484 1 83.5 444 ASP B O 1
ATOM 10182 N N . ASP B 1 445 ? -28.531 21.484 -19.031 1 80 445 ASP B N 1
ATOM 10183 C CA . ASP B 1 445 ? -29.984 21.594 -19.109 1 80 445 ASP B CA 1
ATOM 10184 C C . ASP B 1 445 ? -30.578 21.953 -17.75 1 80 445 ASP B C 1
ATOM 10186 O O . ASP B 1 445 ? -31.656 22.562 -17.672 1 80 445 ASP B O 1
ATOM 10190 N N . ASP B 1 446 ? -29.828 21.672 -16.719 1 81.31 446 ASP B N 1
ATOM 10191 C CA . ASP B 1 446 ? -30.328 21.969 -15.367 1 81.31 446 ASP B CA 1
ATOM 10192 C C . ASP B 1 446 ? -29.844 23.328 -14.883 1 81.31 446 ASP B C 1
ATOM 10194 O O . ASP B 1 446 ? -30.125 23.734 -13.758 1 81.31 446 ASP B O 1
ATOM 10198 N N . GLY B 1 447 ? -29.156 24.031 -15.812 1 81.69 447 GLY B N 1
ATOM 10199 C CA . GLY B 1 447 ? -28.672 25.359 -15.484 1 81.69 447 GLY B CA 1
ATOM 10200 C C . GLY B 1 447 ? -27.359 25.344 -14.719 1 81.69 447 GLY B C 1
ATOM 10201 O O . GLY B 1 447 ? -26.953 26.359 -14.156 1 81.69 447 GLY B O 1
ATOM 10202 N N . ARG B 1 448 ? -26.719 24.234 -14.664 1 85.44 448 ARG B N 1
ATOM 10203 C CA . ARG B 1 448 ? -25.453 24.109 -13.938 1 85.44 448 ARG B CA 1
ATOM 10204 C C . ARG B 1 448 ? -24.281 24.547 -14.805 1 85.44 448 ARG B C 1
ATOM 10206 O O . ARG B 1 448 ? -24.281 24.328 -16.016 1 85.44 448 ARG B O 1
ATOM 10213 N N . LEU B 1 449 ? -23.406 25.203 -14.164 1 85.81 449 LEU B N 1
ATOM 10214 C CA . LEU B 1 449 ? -22.266 25.828 -14.844 1 85.81 449 LEU B CA 1
ATOM 10215 C C . LEU B 1 449 ? -21.141 24.812 -15.047 1 85.81 449 LEU B C 1
ATOM 10217 O O . LEU B 1 449 ? -20.766 24.109 -14.109 1 85.81 449 LEU B O 1
ATOM 10221 N N . HIS B 1 450 ? -20.688 24.625 -16.297 1 86.25 450 HIS B N 1
ATOM 10222 C CA . HIS B 1 450 ? -19.531 23.797 -16.625 1 86.25 450 HIS B CA 1
ATOM 10223 C C . HIS B 1 450 ? -18.422 24.625 -17.266 1 86.25 450 HIS B C 1
ATOM 10225 O O . HIS B 1 450 ? -18.703 25.531 -18.062 1 86.25 450 HIS B O 1
ATOM 10231 N N . PHE B 1 451 ? -17.234 24.328 -16.875 1 83 451 PHE B N 1
ATOM 10232 C CA . PHE B 1 451 ? -16.094 24.984 -17.5 1 83 451 PHE B CA 1
ATOM 10233 C C . PHE B 1 451 ? -15.539 24.109 -18.625 1 83 451 PHE B C 1
ATOM 10235 O O . PHE B 1 451 ? -15.484 22.891 -18.516 1 83 451 PHE B O 1
ATOM 10242 N N . ALA B 1 452 ? -15.242 24.609 -19.688 1 78.56 452 ALA B N 1
ATOM 10243 C CA . ALA B 1 452 ? -14.547 23.906 -20.766 1 78.56 452 ALA B CA 1
ATOM 10244 C C . ALA B 1 452 ? -13.109 23.578 -20.359 1 78.56 452 ALA B C 1
ATOM 10246 O O . ALA B 1 452 ? -12.477 24.344 -19.625 1 78.56 452 ALA B O 1
ATOM 10247 N N . ALA B 1 453 ? -12.672 22.438 -20.766 1 78.94 453 ALA B N 1
ATOM 10248 C CA . ALA B 1 453 ? -11.305 22.047 -20.453 1 78.94 453 ALA B CA 1
ATOM 10249 C C . ALA B 1 453 ? -10.297 23.031 -21.031 1 78.94 453 ALA B C 1
ATOM 10251 O O . ALA B 1 453 ? -10.461 23.516 -22.156 1 78.94 453 ALA B O 1
ATOM 10252 N N . LEU B 1 454 ? -9.383 23.5 -20.219 1 80.38 454 LEU B N 1
ATOM 10253 C CA . LEU B 1 454 ? -8.312 24.375 -20.688 1 80.38 454 LEU B CA 1
ATOM 10254 C C . LEU B 1 454 ? -7.391 23.625 -21.641 1 80.38 454 LEU B C 1
ATOM 10256 O O . LEU B 1 454 ? -6.969 22.5 -21.359 1 80.38 454 LEU B O 1
ATOM 10260 N N . GLU B 1 455 ? -7.203 24.016 -22.766 1 80.38 455 GLU B N 1
ATOM 10261 C CA . GLU B 1 455 ? -6.234 23.422 -23.688 1 80.38 455 GLU B CA 1
ATOM 10262 C C . GLU B 1 455 ? -4.812 23.562 -23.156 1 80.38 455 GLU B C 1
ATOM 10264 O O . GLU B 1 455 ? -4.453 24.594 -22.594 1 80.38 455 GLU B O 1
ATOM 10269 N N . PRO B 1 456 ? -4.129 22.516 -23.219 1 84.5 456 PRO B N 1
ATOM 10270 C CA . PRO B 1 456 ? -2.734 22.625 -22.781 1 84.5 456 PRO B CA 1
ATOM 10271 C C . PRO B 1 456 ? -1.949 23.672 -23.562 1 84.5 456 PRO B C 1
ATOM 10273 O O . PRO B 1 456 ? -2.152 23.828 -24.766 1 84.5 456 PRO B O 1
ATOM 10276 N N . GLU B 1 457 ? -1.229 24.422 -22.859 1 83.06 457 GLU B N 1
ATOM 10277 C CA . GLU B 1 457 ? -0.376 25.406 -23.531 1 83.06 457 GLU B CA 1
ATOM 10278 C C . GLU B 1 457 ? 0.652 24.719 -24.438 1 83.06 457 GLU B C 1
ATOM 10280 O O . GLU B 1 457 ? 1.351 23.797 -23.984 1 83.06 457 GLU B O 1
ATOM 10285 N N . PRO B 1 458 ? 0.669 25.047 -25.625 1 87.31 458 PRO B N 1
ATOM 10286 C CA . PRO B 1 458 ? 1.637 24.406 -26.516 1 87.31 458 PRO B CA 1
ATOM 10287 C C . PRO B 1 458 ? 3.084 24.641 -26.094 1 87.31 458 PRO B C 1
ATOM 10289 O O . PRO B 1 458 ? 3.391 25.672 -25.484 1 87.31 458 PRO B O 1
ATOM 10292 N N . GLU B 1 459 ? 3.916 23.797 -26.328 1 91.44 459 GLU B N 1
ATOM 10293 C CA . GLU B 1 459 ? 5.352 23.906 -26.109 1 91.44 459 GLU B CA 1
ATOM 10294 C C . GLU B 1 459 ? 6.098 24.156 -27.406 1 91.44 459 GLU B C 1
ATOM 10296 O O . GLU B 1 459 ? 6.465 23.219 -28.125 1 91.44 459 GLU B O 1
ATOM 10301 N N . PRO B 1 460 ? 6.387 25.438 -27.625 1 92.88 460 PRO B N 1
ATOM 10302 C CA . PRO B 1 460 ? 7.102 25.766 -28.859 1 92.88 460 PRO B CA 1
ATOM 10303 C C . PRO B 1 460 ? 8.484 25.109 -28.922 1 92.88 460 PRO B C 1
ATOM 10305 O O . PRO B 1 460 ? 9.031 24.719 -27.906 1 92.88 460 PRO B O 1
ATOM 10308 N N . ALA B 1 461 ? 9.078 24.969 -30.094 1 93.62 461 ALA B N 1
ATOM 10309 C CA . ALA B 1 461 ? 10.398 24.375 -30.297 1 93.62 461 ALA B CA 1
ATOM 10310 C C . ALA B 1 461 ? 11.477 25.141 -29.547 1 93.62 461 ALA B C 1
ATOM 10312 O O . ALA B 1 461 ? 12.438 24.547 -29.047 1 93.62 461 ALA B O 1
ATOM 10313 N N . SER B 1 462 ? 11.289 26.438 -29.5 1 94.56 462 SER B N 1
ATOM 10314 C CA . SER B 1 462 ? 12.258 27.266 -28.797 1 94.56 462 SER B CA 1
ATOM 10315 C C . SER B 1 462 ? 12.336 26.906 -27.312 1 94.56 462 SER B C 1
ATOM 10317 O O . SER B 1 462 ? 13.422 26.891 -26.734 1 94.56 462 SER B O 1
ATOM 10319 N N . LEU B 1 463 ? 11.211 26.609 -26.75 1 95.75 463 LEU B N 1
ATOM 10320 C CA . LEU B 1 463 ? 11.172 26.234 -25.344 1 95.75 463 LEU B CA 1
ATOM 10321 C C . LEU B 1 463 ? 11.844 24.875 -25.125 1 95.75 463 LEU B C 1
ATOM 10323 O O . LEU B 1 463 ? 12.609 24.688 -24.172 1 95.75 463 LEU B O 1
ATOM 10327 N N . LEU B 1 464 ? 11.555 23.953 -26.016 1 94.88 464 LEU B N 1
ATOM 10328 C CA . LEU B 1 464 ? 12.133 22.625 -25.906 1 94.88 464 LEU B CA 1
ATOM 10329 C C . LEU B 1 464 ? 13.656 22.672 -26.047 1 94.88 464 LEU B C 1
ATOM 10331 O O . LEU B 1 464 ? 14.375 21.984 -25.328 1 94.88 464 LEU B O 1
ATOM 10335 N N . GLU B 1 465 ? 14.094 23.484 -26.969 1 94.25 465 GLU B N 1
ATOM 10336 C CA . GLU B 1 465 ? 15.531 23.641 -27.172 1 94.25 465 GLU B CA 1
ATOM 10337 C C . GLU B 1 465 ? 16.203 24.312 -25.969 1 94.25 465 GLU B C 1
ATOM 10339 O O . GLU B 1 465 ? 17.281 23.906 -25.562 1 94.25 465 GLU B O 1
ATOM 10344 N N . LEU B 1 466 ? 15.57 25.328 -25.484 1 96.12 466 LEU B N 1
ATOM 10345 C CA . LEU B 1 466 ? 16.125 26 -24.312 1 96.12 466 LEU B CA 1
ATOM 10346 C C . LEU B 1 466 ? 16.203 25.062 -23.125 1 96.12 466 LEU B C 1
ATOM 10348 O O . LEU B 1 466 ? 17.219 25.047 -22.406 1 96.12 466 LEU B O 1
ATOM 10352 N N . ARG B 1 467 ? 15.117 24.359 -22.875 1 95.62 467 ARG B N 1
ATOM 10353 C CA . ARG B 1 467 ? 15.078 23.422 -21.766 1 95.62 467 ARG B CA 1
ATOM 10354 C C . ARG B 1 467 ? 16.188 22.375 -21.891 1 95.62 467 ARG B C 1
ATOM 10356 O O . ARG B 1 467 ? 16.859 22.062 -20.906 1 95.62 467 ARG B O 1
ATOM 10363 N N . ALA B 1 468 ? 16.328 21.891 -23.047 1 94.38 468 ALA B N 1
ATOM 10364 C CA . ALA B 1 468 ? 17.375 20.875 -23.297 1 94.38 468 ALA B CA 1
ATOM 10365 C C . ALA B 1 468 ? 18.766 21.453 -23.047 1 94.38 468 ALA B C 1
ATOM 10367 O O . ALA B 1 468 ? 19.609 20.797 -22.453 1 94.38 468 ALA B O 1
ATOM 10368 N N . ALA B 1 469 ? 18.969 22.609 -23.547 1 95.38 469 ALA B N 1
ATOM 10369 C CA . ALA B 1 469 ? 20.281 23.266 -23.391 1 95.38 469 ALA B CA 1
ATOM 10370 C C . ALA B 1 469 ? 20.578 23.531 -21.922 1 95.38 469 ALA B C 1
ATOM 10372 O O . ALA B 1 469 ? 21.672 23.234 -21.438 1 95.38 469 ALA B O 1
ATOM 10373 N N . VAL B 1 470 ? 19.625 24.078 -21.219 1 96.5 470 VAL B N 1
ATOM 10374 C CA . VAL B 1 470 ? 19.828 24.406 -19.812 1 96.5 470 VAL B CA 1
ATOM 10375 C C . VAL B 1 470 ? 20.078 23.125 -19 1 96.5 470 VAL B C 1
ATOM 10377 O O . VAL B 1 470 ? 20.969 23.094 -18.156 1 96.5 470 VAL B O 1
ATOM 10380 N N . ASN B 1 471 ? 19.312 22.125 -19.266 1 95 471 ASN B N 1
ATOM 10381 C CA . ASN B 1 471 ? 19.453 20.859 -18.531 1 95 471 ASN B CA 1
ATOM 10382 C C . ASN B 1 471 ? 20.828 20.234 -18.781 1 95 471 ASN B C 1
ATOM 10384 O O . ASN B 1 471 ? 21.422 19.656 -17.875 1 95 471 ASN B O 1
ATOM 10388 N N . ALA B 1 472 ? 21.234 20.359 -19.953 1 94.44 472 ALA B N 1
ATOM 10389 C CA . ALA B 1 472 ? 22.531 19.781 -20.312 1 94.44 472 ALA B CA 1
ATOM 10390 C C . ALA B 1 472 ? 23.672 20.547 -19.625 1 94.44 472 ALA B C 1
ATOM 10392 O O . ALA B 1 472 ? 24.703 19.953 -19.297 1 94.44 472 ALA B O 1
ATOM 10393 N N . MET B 1 473 ? 23.5 21.75 -19.359 1 95.81 473 MET B N 1
ATOM 10394 C CA . MET B 1 473 ? 24.562 22.609 -18.844 1 95.81 473 MET B CA 1
ATOM 10395 C C . MET B 1 473 ? 24.688 22.469 -17.328 1 95.81 473 MET B C 1
ATOM 10397 O O . MET B 1 473 ? 25.703 22.891 -16.75 1 95.81 473 MET B O 1
ATOM 10401 N N . LEU B 1 474 ? 23.719 21.953 -16.672 1 95.75 474 LEU B N 1
ATOM 10402 C CA . LEU B 1 474 ? 23.75 21.859 -15.219 1 95.75 474 LEU B CA 1
ATOM 10403 C C . LEU B 1 474 ? 24.844 20.906 -14.758 1 95.75 474 LEU B C 1
ATOM 10405 O O . LEU B 1 474 ? 25.016 19.812 -15.32 1 95.75 474 LEU B O 1
ATOM 10409 N N . PRO B 1 475 ? 25.609 21.281 -13.758 1 94.06 475 PRO B N 1
ATOM 10410 C CA . PRO B 1 475 ? 26.672 20.406 -13.258 1 94.06 475 PRO B CA 1
ATOM 10411 C C . PRO B 1 475 ? 26.125 19.172 -12.531 1 94.06 475 PRO B C 1
ATOM 10413 O O . PRO B 1 475 ? 25.125 19.266 -11.828 1 94.06 475 PRO B O 1
ATOM 10416 N N . ARG B 1 476 ? 26.828 18.094 -12.68 1 92.06 476 ARG B N 1
ATOM 10417 C CA . ARG B 1 476 ? 26.484 16.875 -11.961 1 92.06 476 ARG B CA 1
ATOM 10418 C C . ARG B 1 476 ? 27.078 16.875 -10.555 1 92.06 476 ARG B C 1
ATOM 10420 O O . ARG B 1 476 ? 28.281 17.078 -10.391 1 92.06 476 ARG B O 1
ATOM 10427 N N . VAL B 1 477 ? 26.219 16.719 -9.531 1 93.75 477 VAL B N 1
ATOM 10428 C CA . VAL B 1 477 ? 26.672 16.859 -8.148 1 93.75 477 VAL B CA 1
ATOM 10429 C C . VAL B 1 477 ? 25.984 15.828 -7.262 1 93.75 477 VAL B C 1
ATOM 10431 O O . VAL B 1 477 ? 24.969 15.25 -7.656 1 93.75 477 VAL B O 1
ATOM 10434 N N . ASP B 1 478 ? 26.609 15.547 -6.078 1 94.38 478 ASP B N 1
ATOM 10435 C CA . ASP B 1 478 ? 25.969 14.758 -5.031 1 94.38 478 ASP B CA 1
ATOM 10436 C C . ASP B 1 478 ? 25.25 15.664 -4.031 1 94.38 478 ASP B C 1
ATOM 10438 O O . ASP B 1 478 ? 25.641 16.812 -3.814 1 94.38 478 ASP B O 1
ATOM 10442 N N . LEU B 1 479 ? 24.219 15.227 -3.406 1 96.31 479 LEU B N 1
ATOM 10443 C CA . LEU B 1 479 ? 23.344 16 -2.535 1 96.31 479 LEU B CA 1
ATOM 10444 C C . LEU B 1 479 ? 24.125 16.672 -1.423 1 96.31 479 LEU B C 1
ATOM 10446 O O . LEU B 1 479 ? 23.922 17.859 -1.141 1 96.31 479 LEU B O 1
ATOM 10450 N N . PRO B 1 480 ? 25.125 15.969 -0.745 1 96.44 480 PRO B N 1
ATOM 10451 C CA . PRO B 1 480 ? 25.875 16.656 0.315 1 96.44 480 PRO B CA 1
ATOM 10452 C C . PRO B 1 480 ? 26.641 17.875 -0.192 1 96.44 480 PRO B C 1
ATOM 10454 O O . PRO B 1 480 ? 26.75 18.875 0.518 1 96.44 480 PRO B O 1
ATOM 10457 N N . GLU B 1 481 ? 27.141 17.766 -1.432 1 95.69 481 GLU B N 1
ATOM 10458 C CA . GLU B 1 481 ? 27.844 18.906 -2.023 1 95.69 481 GLU B CA 1
ATOM 10459 C C . GLU B 1 481 ? 26.906 20.078 -2.242 1 95.69 481 GLU B C 1
ATOM 10461 O O . GLU B 1 481 ? 27.297 21.234 -2.047 1 95.69 481 GLU B O 1
ATOM 10466 N N . VAL B 1 482 ? 25.734 19.812 -2.641 1 96.19 482 VAL B N 1
ATOM 10467 C CA . VAL B 1 482 ? 24.719 20.844 -2.852 1 96.19 482 VAL B CA 1
ATOM 10468 C C . VAL B 1 482 ? 24.469 21.594 -1.542 1 96.19 482 VAL B C 1
ATOM 10470 O O . VAL B 1 482 ? 24.438 22.812 -1.512 1 96.19 482 VAL B O 1
ATOM 10473 N N . LEU B 1 483 ? 24.297 20.859 -0.462 1 97.31 483 LEU B N 1
ATOM 10474 C CA . LEU B 1 483 ? 23.969 21.453 0.832 1 97.31 483 LEU B CA 1
ATOM 10475 C C . LEU B 1 483 ? 25.125 22.328 1.321 1 97.31 483 LEU B C 1
ATOM 10477 O O . LEU B 1 483 ? 24.891 23.453 1.781 1 97.31 483 LEU B O 1
ATOM 10481 N N . LEU B 1 484 ? 26.344 21.812 1.185 1 96.25 484 LEU B N 1
ATOM 10482 C CA . LEU B 1 484 ? 27.5 22.562 1.65 1 96.25 484 LEU B CA 1
ATOM 10483 C C . LEU B 1 484 ? 27.719 23.812 0.803 1 96.25 484 LEU B C 1
ATOM 10485 O O . LEU B 1 484 ? 28.094 24.875 1.323 1 96.25 484 LEU B O 1
ATOM 10489 N N . GLU B 1 485 ? 27.469 23.656 -0.48 1 95.56 485 GLU B N 1
ATOM 10490 C CA . GLU B 1 485 ? 27.594 24.828 -1.356 1 95.56 485 GLU B CA 1
ATOM 10491 C C . GLU B 1 485 ? 26.547 25.875 -1.016 1 95.56 485 GLU B C 1
ATOM 10493 O O . GLU B 1 485 ? 26.844 27.078 -0.969 1 95.56 485 GLU B O 1
ATOM 10498 N N . VAL B 1 486 ? 25.328 25.531 -0.812 1 96.19 486 VAL B N 1
ATOM 10499 C CA . VAL B 1 486 ? 24.25 26.453 -0.473 1 96.19 486 VAL B CA 1
ATOM 10500 C C . VAL B 1 486 ? 24.531 27.109 0.873 1 96.19 486 VAL B C 1
ATOM 10502 O O . VAL B 1 486 ? 24.281 28.312 1.054 1 96.19 486 VAL B O 1
ATOM 10505 N N . PHE B 1 487 ? 25.078 26.359 1.805 1 95.06 487 PHE B N 1
ATOM 10506 C CA . PHE B 1 487 ? 25.484 26.922 3.086 1 95.06 487 PHE B CA 1
ATOM 10507 C C . PHE B 1 487 ? 26.547 28 2.893 1 95.06 487 PHE B C 1
ATOM 10509 O O . PHE B 1 487 ? 26.516 29.047 3.553 1 95.06 487 PHE B O 1
ATOM 10516 N N . SER B 1 488 ? 27.344 27.734 1.983 1 92.44 488 SER B N 1
ATOM 10517 C CA . SER B 1 488 ? 28.453 28.656 1.766 1 92.44 488 SER B CA 1
ATOM 10518 C C . SER B 1 488 ? 27.953 29.969 1.178 1 92.44 488 SER B C 1
ATOM 10520 O O . SER B 1 488 ? 28.5 31.047 1.493 1 92.44 488 SER B O 1
ATOM 10522 N N . TRP B 1 489 ? 26.781 29.938 0.297 1 91.06 489 TRP B N 1
ATOM 10523 C CA . TRP B 1 489 ? 26.203 31.125 -0.335 1 91.06 489 TRP B CA 1
ATOM 10524 C C . TRP B 1 489 ? 25.344 31.891 0.649 1 91.06 489 TRP B C 1
ATOM 10526 O O . TRP B 1 489 ? 25.328 33.125 0.652 1 91.06 489 TRP B O 1
ATOM 10536 N N . THR B 1 490 ? 24.688 31.203 1.442 1 94.69 490 THR B N 1
ATOM 10537 C CA . THR B 1 490 ? 23.578 31.828 2.148 1 94.69 490 THR B CA 1
ATOM 10538 C C . THR B 1 490 ? 23.922 32.031 3.621 1 94.69 490 THR B C 1
ATOM 10540 O O . THR B 1 490 ? 23.328 32.906 4.281 1 94.69 490 THR B O 1
ATOM 10543 N N . GLY B 1 491 ? 24.781 31.203 4.168 1 94.38 491 GLY B N 1
ATOM 10544 C CA . GLY B 1 491 ? 25.031 31.234 5.598 1 94.38 491 GLY B CA 1
ATOM 10545 C C . GLY B 1 491 ? 23.922 30.625 6.418 1 94.38 491 GLY B C 1
ATOM 10546 O O . GLY B 1 491 ? 23.781 30.906 7.609 1 94.38 491 GLY B O 1
ATOM 10547 N N . ALA B 1 492 ? 23.109 29.891 5.812 1 96.19 492 ALA B N 1
ATOM 10548 C CA . ALA B 1 492 ? 21.953 29.297 6.48 1 96.19 492 ALA B CA 1
ATOM 10549 C C . ALA B 1 492 ? 22.391 28.391 7.633 1 96.19 492 ALA B C 1
ATOM 10551 O O . ALA B 1 492 ? 21.625 28.172 8.578 1 96.19 492 ALA B O 1
ATOM 10552 N N . ASP B 1 493 ? 23.609 27.844 7.605 1 94 493 ASP B N 1
ATOM 10553 C CA . ASP B 1 493 ? 24.109 26.969 8.664 1 94 493 ASP B CA 1
ATOM 10554 C C . ASP B 1 493 ? 24.266 27.719 9.977 1 94 493 ASP B C 1
ATOM 10556 O O . ASP B 1 493 ? 24.234 27.109 11.055 1 94 493 ASP B O 1
ATOM 10560 N N . GLN B 1 494 ? 24.266 29 9.938 1 93.19 494 GLN B N 1
ATOM 10561 C CA . GLN B 1 494 ? 24.438 29.828 11.133 1 93.19 494 GLN B CA 1
ATOM 10562 C C . GLN B 1 494 ? 23.156 29.875 11.961 1 93.19 494 GLN B C 1
ATOM 10564 O O . GLN B 1 494 ? 23.188 30.25 13.133 1 93.19 494 GLN B O 1
ATOM 10569 N N . ALA B 1 495 ? 22.109 29.562 11.336 1 94.44 495 ALA B N 1
ATOM 10570 C CA . ALA B 1 495 ? 20.812 29.578 12.023 1 94.44 495 ALA B CA 1
ATOM 10571 C C . ALA B 1 495 ? 20.75 28.484 13.094 1 94.44 495 ALA B C 1
ATOM 10573 O O . ALA B 1 495 ? 19.953 28.578 14.023 1 94.44 495 ALA B O 1
ATOM 10574 N N . PHE B 1 496 ? 21.625 27.484 12.977 1 93.69 496 PHE B N 1
ATOM 10575 C CA . PHE B 1 496 ? 21.609 26.375 13.922 1 93.69 496 PHE B CA 1
ATOM 10576 C C . PHE B 1 496 ? 22.438 26.703 15.156 1 93.69 496 PHE B C 1
ATOM 10578 O O . PHE B 1 496 ? 23.656 26.531 15.148 1 93.69 496 PHE B O 1
ATOM 10585 N N . THR B 1 497 ? 21.656 27.078 16.188 1 89.19 497 THR B N 1
ATOM 10586 C CA . THR B 1 497 ? 22.297 27.453 17.453 1 89.19 497 THR B CA 1
ATOM 10587 C C . THR B 1 497 ? 22 26.406 18.531 1 89.19 497 THR B C 1
ATOM 10589 O O . THR B 1 497 ? 21.016 25.672 18.438 1 89.19 497 THR B O 1
ATOM 10592 N N . SER B 1 498 ? 22.875 26.328 19.453 1 82.25 498 SER B N 1
ATOM 10593 C CA . SER B 1 498 ? 22.719 25.344 20.516 1 82.25 498 SER B CA 1
ATOM 10594 C C . SER B 1 498 ? 21.609 25.766 21.484 1 82.25 498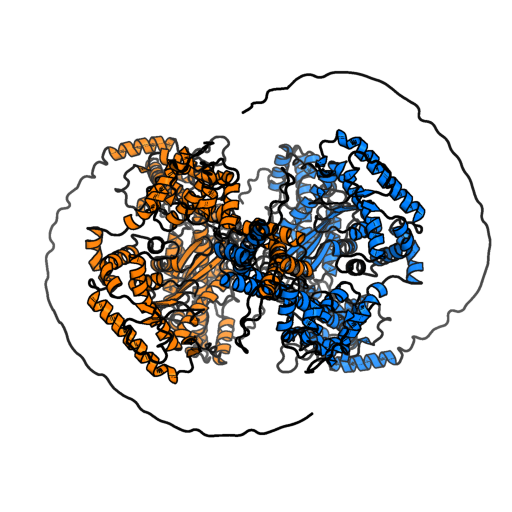 SER B C 1
ATOM 10596 O O . SER B 1 498 ? 21.422 26.953 21.766 1 82.25 498 SER B O 1
ATOM 10598 N N . VAL B 1 499 ? 20.875 24.859 21.969 1 73.94 499 VAL B N 1
ATOM 10599 C CA . VAL B 1 499 ? 19.812 25.094 22.938 1 73.94 499 VAL B CA 1
ATOM 10600 C C . VAL B 1 499 ? 20.422 25.531 24.266 1 73.94 499 VAL B C 1
ATOM 10602 O O . VAL B 1 499 ? 19.781 26.25 25.031 1 73.94 499 VAL B O 1
ATOM 10605 N N . THR B 1 500 ? 21.672 24.984 24.625 1 66.06 500 THR B N 1
ATOM 10606 C CA . THR B 1 500 ? 22.312 25.266 25.906 1 66.06 500 THR B CA 1
ATOM 10607 C C . THR B 1 500 ? 23.047 26.609 25.859 1 66.06 500 THR B C 1
ATOM 10609 O O . THR B 1 500 ? 23.578 27.062 26.859 1 66.06 500 THR B O 1
ATOM 10612 N N . ALA B 1 501 ? 22.656 27.656 25.047 1 57.5 501 ALA B N 1
ATOM 10613 C CA . ALA B 1 501 ? 23.141 29.031 24.906 1 57.5 501 ALA B CA 1
ATOM 10614 C C . ALA B 1 501 ? 24.656 29.062 24.812 1 57.5 501 ALA B C 1
ATOM 10616 O O . ALA B 1 501 ? 25.266 30.141 24.844 1 57.5 501 ALA B O 1
ATOM 10617 N N . GLY B 1 502 ? 25.375 27.891 24.938 1 54.16 502 GLY B N 1
ATOM 10618 C CA . GLY B 1 502 ? 26.812 28.031 24.984 1 54.16 502 GLY B CA 1
ATOM 10619 C C . GLY B 1 502 ? 27.406 28.516 23.672 1 54.16 502 GLY B C 1
ATOM 10620 O O . GLY B 1 502 ? 26.859 28.234 22.594 1 54.16 502 GLY B O 1
ATOM 10621 N N . GLU B 1 503 ? 28.156 29.609 23.672 1 54.16 503 GLU B N 1
ATOM 10622 C CA . GLU B 1 503 ? 28.734 30.422 22.609 1 54.16 503 GLU B CA 1
ATOM 10623 C C . GLU B 1 503 ? 29.594 29.594 21.656 1 54.16 503 GLU B C 1
ATOM 10625 O O . GLU B 1 503 ? 29.812 29.969 20.516 1 54.16 503 GLU B O 1
ATOM 10630 N N . ALA B 1 504 ? 30.391 28.578 22.125 1 55.41 504 ALA B N 1
ATOM 10631 C CA . ALA B 1 504 ? 31.484 28.094 21.266 1 55.41 504 ALA B CA 1
ATOM 10632 C C . ALA B 1 504 ? 30.938 27.172 20.172 1 55.41 504 ALA B C 1
ATOM 10634 O O . ALA B 1 504 ? 30.328 26.141 20.469 1 55.41 504 ALA B O 1
ATOM 10635 N N . ARG B 1 505 ? 30.938 27.688 18.984 1 70.25 505 ARG B N 1
ATOM 10636 C CA . ARG B 1 505 ? 30.516 26.938 17.812 1 70.25 505 ARG B CA 1
ATOM 10637 C C . ARG B 1 505 ? 31.484 25.797 17.5 1 70.25 505 ARG B C 1
ATOM 10639 O O . ARG B 1 505 ? 32.719 26 17.531 1 70.25 505 ARG B O 1
ATOM 10646 N N . LEU B 1 506 ? 31.062 24.609 17.406 1 83 506 LEU B N 1
ATOM 10647 C CA . LEU B 1 506 ? 31.844 23.422 17.094 1 83 506 LEU B CA 1
ATOM 10648 C C . LEU B 1 506 ? 32.531 23.562 15.75 1 83 506 LEU B C 1
ATOM 10650 O O . LEU B 1 506 ? 32 24.188 14.828 1 83 506 LEU B O 1
ATOM 10654 N N . LYS B 1 507 ? 33.75 23.109 15.711 1 89.75 507 LYS B N 1
ATOM 10655 C CA . LYS B 1 507 ? 34.5 23.141 14.461 1 89.75 507 LYS B CA 1
ATOM 10656 C C . LYS B 1 507 ? 33.781 22.328 13.383 1 89.75 507 LYS B C 1
ATOM 10658 O O . LYS B 1 507 ? 33.344 21.203 13.641 1 89.75 507 LYS B O 1
ATOM 10663 N N . ASP B 1 508 ? 33.656 22.844 12.18 1 93 508 ASP B N 1
ATOM 10664 C CA . ASP B 1 508 ? 33.062 22.203 11.008 1 93 508 ASP B CA 1
ATOM 10665 C C . ASP B 1 508 ? 31.641 21.781 11.289 1 93 508 ASP B C 1
ATOM 10667 O O . ASP B 1 508 ? 31.219 20.688 10.898 1 93 508 ASP B O 1
ATOM 10671 N N . LEU B 1 509 ? 30.938 22.641 12 1 94.06 509 LEU B N 1
ATOM 10672 C CA . LEU B 1 509 ? 29.547 22.359 12.344 1 94.06 509 LEU B CA 1
ATOM 10673 C C . LEU B 1 509 ? 28.688 22.234 11.086 1 94.06 509 LEU B C 1
ATOM 10675 O O . LEU B 1 509 ? 27.734 21.453 11.047 1 94.06 509 LEU B O 1
ATOM 10679 N N . ASN B 1 510 ? 29.078 23 10.055 1 94.81 510 ASN B N 1
ATOM 10680 C CA . ASN B 1 510 ? 28.328 22.953 8.805 1 94.81 510 ASN B CA 1
ATOM 10681 C C . ASN B 1 510 ? 28.328 21.562 8.188 1 94.81 510 ASN B C 1
ATOM 10683 O O . ASN B 1 510 ? 27.312 21.125 7.629 1 94.81 510 ASN B O 1
ATOM 10687 N N . VAL B 1 511 ? 29.438 20.859 8.336 1 96.44 511 VAL B N 1
ATOM 10688 C CA . VAL B 1 511 ? 29.547 19.5 7.801 1 96.44 511 VAL B CA 1
ATOM 10689 C C . VAL B 1 511 ? 28.656 18.547 8.594 1 96.44 511 VAL B C 1
ATOM 10691 O O . VAL B 1 511 ? 27.984 17.703 8.016 1 96.44 511 VAL B O 1
ATOM 10694 N N . THR B 1 512 ? 28.672 18.703 9.906 1 96.75 512 THR B N 1
ATOM 10695 C CA . THR B 1 512 ? 27.828 17.859 10.75 1 96.75 512 THR B CA 1
ATOM 10696 C C . THR B 1 512 ? 26.344 18.109 10.461 1 96.75 512 THR B C 1
ATOM 10698 O O . THR B 1 512 ? 25.562 17.156 10.383 1 96.75 512 THR B O 1
ATOM 10701 N N . ILE B 1 513 ? 26 19.375 10.266 1 96.81 513 ILE B N 1
ATOM 10702 C CA . ILE B 1 513 ? 24.609 19.719 9.992 1 96.81 513 ILE B CA 1
ATOM 10703 C C . ILE B 1 513 ? 24.188 19.156 8.633 1 96.81 513 ILE B C 1
ATOM 10705 O O . ILE B 1 513 ? 23.094 18.594 8.5 1 96.81 513 ILE B O 1
ATOM 10709 N N . ALA B 1 514 ? 25.047 19.281 7.68 1 97.75 514 ALA B N 1
ATOM 10710 C CA . ALA B 1 514 ? 24.75 18.734 6.355 1 97.75 514 ALA B CA 1
ATOM 10711 C C . ALA B 1 514 ? 24.547 17.234 6.418 1 97.75 514 ALA B C 1
ATOM 10713 O O . ALA B 1 514 ? 23.641 16.703 5.766 1 97.75 514 ALA B O 1
ATOM 10714 N N . ALA B 1 515 ? 25.391 16.562 7.164 1 98 515 ALA B N 1
ATOM 10715 C CA . ALA B 1 515 ? 25.266 15.125 7.32 1 98 515 ALA B CA 1
ATOM 10716 C C . ALA B 1 515 ? 23.938 14.742 7.961 1 98 515 ALA B C 1
ATOM 10718 O O . ALA B 1 515 ? 23.297 13.781 7.539 1 98 515 ALA B O 1
ATOM 10719 N N . LEU B 1 516 ? 23.547 15.492 8.938 1 97.69 516 LEU B N 1
ATOM 10720 C CA . LEU B 1 516 ? 22.297 15.211 9.633 1 97.69 516 LEU B CA 1
ATOM 10721 C C . LEU B 1 516 ? 21.094 15.508 8.734 1 97.69 516 LEU B C 1
ATOM 10723 O O . LEU B 1 516 ? 20.078 14.812 8.805 1 97.69 516 LEU B O 1
ATOM 10727 N N . LEU B 1 517 ? 21.203 16.562 7.953 1 98.12 517 LEU B N 1
ATOM 10728 C CA . LEU B 1 517 ? 20.125 16.875 7.008 1 98.12 517 LEU B CA 1
ATOM 10729 C C . LEU B 1 517 ? 19.953 15.75 5.996 1 98.12 517 LEU B C 1
ATOM 10731 O O . LEU B 1 517 ? 18.828 15.438 5.598 1 98.12 517 LEU B O 1
ATOM 10735 N N . VAL B 1 518 ? 21.047 15.156 5.574 1 97.81 518 VAL B N 1
ATOM 10736 C CA . VAL B 1 518 ? 20.969 14.023 4.656 1 97.81 518 VAL B CA 1
ATOM 10737 C C . VAL B 1 518 ? 20.375 12.82 5.379 1 97.81 518 VAL B C 1
ATOM 10739 O O . VAL B 1 518 ? 19.484 12.141 4.848 1 97.81 518 VAL B O 1
ATOM 10742 N N . ALA B 1 519 ? 20.828 12.594 6.562 1 97.5 519 ALA B N 1
ATOM 10743 C CA . ALA B 1 519 ? 20.344 11.438 7.324 1 97.5 519 ALA B CA 1
ATOM 10744 C C . ALA B 1 519 ? 18.828 11.516 7.539 1 97.5 519 ALA B C 1
ATOM 10746 O O . ALA B 1 519 ? 18.125 10.523 7.352 1 97.5 519 ALA B O 1
ATOM 10747 N N . HIS B 1 520 ? 18.344 12.688 7.922 1 96.69 520 HIS B N 1
ATOM 10748 C CA . HIS B 1 520 ? 16.922 12.867 8.211 1 96.69 520 HIS B CA 1
ATOM 10749 C C . HIS B 1 520 ? 16.125 13.133 6.938 1 96.69 520 HIS B C 1
ATOM 10751 O O . HIS B 1 520 ? 15.07 12.539 6.723 1 96.69 520 HIS B O 1
ATOM 10757 N N . GLY B 1 521 ? 16.609 13.992 6.125 1 96.88 521 GLY B N 1
ATOM 10758 C CA . GLY B 1 521 ? 15.898 14.375 4.914 1 96.88 521 GLY B CA 1
ATOM 10759 C C . GLY B 1 521 ? 15.734 13.242 3.928 1 96.88 521 GLY B C 1
ATOM 10760 O O . GLY B 1 521 ? 14.688 13.109 3.285 1 96.88 521 GLY B O 1
ATOM 10761 N N . CYS B 1 522 ? 16.75 12.43 3.773 1 96.75 522 CYS B N 1
ATOM 10762 C CA . CYS B 1 522 ? 16.688 11.305 2.846 1 96.75 522 CYS B CA 1
ATOM 10763 C C . CYS B 1 522 ? 16.156 10.055 3.539 1 96.75 522 CYS B C 1
ATOM 10765 O O . CYS B 1 522 ? 15.914 9.039 2.891 1 96.75 522 CYS B O 1
ATOM 10767 N N . ASN B 1 523 ? 15.977 10.156 4.84 1 95.75 523 ASN B N 1
ATOM 10768 C CA . ASN B 1 523 ? 15.406 9.07 5.617 1 95.75 523 ASN B CA 1
ATOM 10769 C C . ASN B 1 523 ? 16.297 7.832 5.598 1 95.75 523 ASN B C 1
ATOM 10771 O O . ASN B 1 523 ? 15.82 6.711 5.457 1 95.75 523 ASN B O 1
ATOM 10775 N N . VAL B 1 524 ? 17.688 7.996 5.711 1 94.75 524 VAL B N 1
ATOM 10776 C CA . VAL B 1 524 ? 18.594 6.871 5.566 1 94.75 524 VAL B CA 1
ATOM 10777 C C . VAL B 1 524 ? 19.25 6.559 6.914 1 94.75 524 VAL B C 1
ATOM 10779 O O . VAL B 1 524 ? 19.891 5.52 7.074 1 94.75 524 VAL B O 1
ATOM 10782 N N . GLY B 1 525 ? 19.188 7.43 7.914 1 91.75 525 GLY B N 1
ATOM 10783 C CA . GLY B 1 525 ? 19.797 7.199 9.211 1 91.75 525 GLY B CA 1
ATOM 10784 C C . GLY B 1 525 ? 21.25 7.652 9.281 1 91.75 525 GLY B C 1
ATOM 10785 O O . GLY B 1 525 ? 21.734 8.305 8.359 1 91.75 525 GLY B O 1
ATOM 10786 N N . TYR B 1 526 ? 21.969 7.254 10.344 1 92.69 526 TYR B N 1
ATOM 10787 C CA . TYR B 1 526 ? 23.297 7.77 10.617 1 92.69 526 TYR B CA 1
ATOM 10788 C C . TYR B 1 526 ? 24.359 6.984 9.852 1 92.69 526 TYR B C 1
ATOM 10790 O O . TYR B 1 526 ? 25.344 7.551 9.398 1 92.69 526 TYR B O 1
ATOM 10798 N N . THR B 1 527 ? 24.109 5.777 9.586 1 90.19 527 THR B N 1
ATOM 10799 C CA . THR B 1 527 ? 25.141 4.855 9.125 1 90.19 527 THR B CA 1
ATOM 10800 C C . THR B 1 527 ? 25.703 5.309 7.781 1 90.19 527 THR B C 1
ATOM 10802 O O . THR B 1 527 ? 26.922 5.387 7.609 1 90.19 527 THR B O 1
ATOM 10805 N N . PRO B 1 528 ? 24.891 5.723 6.898 1 93.38 528 PRO B N 1
ATOM 10806 C CA . PRO B 1 528 ? 25.438 6.102 5.598 1 93.38 528 PRO B CA 1
ATOM 10807 C C . PRO B 1 528 ? 26.203 7.426 5.641 1 93.38 528 PRO B C 1
ATOM 10809 O O . PRO B 1 528 ? 26.953 7.734 4.723 1 93.38 528 PRO B O 1
ATOM 10812 N N . VAL B 1 529 ? 25.969 8.188 6.664 1 95.56 529 VAL B N 1
ATOM 10813 C CA . VAL B 1 529 ? 26.578 9.516 6.672 1 95.56 529 VAL B CA 1
ATOM 10814 C C . VAL B 1 529 ? 27.781 9.523 7.613 1 95.56 529 VAL B C 1
ATOM 10816 O O . VAL B 1 529 ? 28.531 10.5 7.652 1 95.56 529 VAL B O 1
ATOM 10819 N N . MET B 1 530 ? 28.016 8.492 8.266 1 93.44 530 MET B N 1
ATOM 10820 C CA . MET B 1 530 ? 29.156 8.406 9.188 1 93.44 530 MET B CA 1
ATOM 10821 C C . MET B 1 530 ? 30.453 8.25 8.422 1 93.44 530 MET B C 1
ATOM 10823 O O . MET B 1 530 ? 30.484 7.688 7.324 1 93.44 530 MET B O 1
ATOM 10827 N N . GLY B 1 531 ? 31.516 8.836 8.992 1 88.75 531 GLY B N 1
ATOM 10828 C CA . GLY B 1 531 ? 32.844 8.758 8.414 1 88.75 531 GLY B CA 1
ATOM 10829 C C . GLY B 1 531 ? 33.969 8.852 9.445 1 88.75 531 GLY B C 1
ATOM 10830 O O . GLY B 1 531 ? 33.688 8.945 10.641 1 88.75 531 GLY B O 1
ATOM 10831 N N . GLY B 1 532 ? 35.219 8.758 8.898 1 86.25 532 GLY B N 1
ATOM 10832 C CA . GLY B 1 532 ? 36.406 8.781 9.766 1 86.25 532 GLY B CA 1
ATOM 10833 C C . GLY B 1 532 ? 36.719 10.156 10.312 1 86.25 532 GLY B C 1
ATOM 10834 O O . GLY B 1 532 ? 37.312 10.289 11.367 1 86.25 532 GLY B O 1
ATOM 10835 N N . ALA B 1 533 ? 36.188 11.203 9.664 1 90.88 533 ALA B N 1
ATOM 10836 C CA . ALA B 1 533 ? 36.469 12.57 10.086 1 90.88 533 ALA B CA 1
ATOM 10837 C C . ALA B 1 533 ? 35.656 12.922 11.352 1 90.88 533 ALA B C 1
ATOM 10839 O O . ALA B 1 533 ? 34.594 12.367 11.586 1 90.88 533 ALA B O 1
ATOM 10840 N N . ASP B 1 534 ? 36.125 13.844 12.102 1 91.38 534 ASP B N 1
ATOM 10841 C CA . ASP B 1 534 ? 35.562 14.203 13.398 1 91.38 534 ASP B CA 1
ATOM 10842 C C . ASP B 1 534 ? 34.094 14.68 13.258 1 91.38 534 ASP B C 1
ATOM 10844 O O . ASP B 1 534 ? 33.25 14.289 14.031 1 91.38 534 ASP B O 1
ATOM 10848 N N . PRO B 1 535 ? 33.781 15.461 12.344 1 94.06 535 PRO B N 1
ATOM 10849 C CA . PRO B 1 535 ? 32.406 15.969 12.227 1 94.06 535 PRO B CA 1
ATOM 10850 C C . PRO B 1 535 ? 31.406 14.875 11.844 1 94.06 535 PRO B C 1
ATOM 10852 O O . PRO B 1 535 ? 30.188 15.086 11.922 1 94.06 535 PRO B O 1
ATOM 10855 N N . LEU B 1 536 ? 31.953 13.727 11.469 1 95.75 536 LEU B N 1
ATOM 10856 C CA . LEU B 1 536 ? 31.062 12.695 10.961 1 95.75 536 LEU B CA 1
ATOM 10857 C C . LEU B 1 536 ? 31.047 11.484 11.891 1 95.75 536 LEU B C 1
ATOM 10859 O O . LEU B 1 536 ? 30.484 10.445 11.547 1 95.75 536 LEU B O 1
ATOM 10863 N N . LYS B 1 537 ? 31.656 11.609 13.047 1 94.44 537 LYS B N 1
ATOM 10864 C CA . LYS B 1 537 ? 31.625 10.531 14.023 1 94.44 537 LYS B CA 1
ATOM 10865 C C . LYS B 1 537 ? 30.266 10.445 14.711 1 94.44 537 LYS B C 1
ATOM 10867 O O . LYS B 1 537 ? 29.562 11.453 14.828 1 94.44 537 LYS B O 1
ATOM 10872 N N . TYR B 1 538 ? 29.938 9.352 15.195 1 91.56 538 TYR B N 1
ATOM 10873 C CA . TYR B 1 538 ? 28.625 9.086 15.773 1 91.56 538 TYR B CA 1
ATOM 10874 C C . TYR B 1 538 ? 28.344 10.016 16.953 1 91.56 538 TYR B C 1
ATOM 10876 O O . TYR B 1 538 ? 27.266 10.586 17.047 1 91.56 538 TYR B O 1
ATOM 10884 N N . GLY B 1 539 ? 29.312 10.094 17.844 1 87.69 539 GLY B N 1
ATOM 10885 C CA . GLY B 1 539 ? 29.125 10.953 19 1 87.69 539 GLY B CA 1
ATOM 10886 C C . GLY B 1 539 ? 28.828 12.391 18.641 1 87.69 539 GLY B C 1
ATOM 10887 O O . GLY B 1 539 ? 27.938 13.016 19.25 1 87.69 539 GLY B O 1
ATOM 10888 N N . ARG B 1 540 ? 29.5 12.875 17.688 1 91.94 540 ARG B N 1
ATOM 10889 C CA . ARG B 1 540 ? 29.297 14.242 17.219 1 91.94 540 ARG B CA 1
ATOM 10890 C C . ARG B 1 540 ? 27.922 14.391 16.562 1 91.94 540 ARG B C 1
ATOM 10892 O O . ARG B 1 540 ? 27.203 15.352 16.859 1 91.94 540 ARG B O 1
ATOM 10899 N N . LEU B 1 541 ? 27.578 13.484 15.734 1 93.88 541 LEU B N 1
ATOM 10900 C CA . LEU B 1 541 ? 26.281 13.531 15.047 1 93.88 541 LEU B CA 1
ATOM 10901 C C . LEU B 1 541 ? 25.141 13.492 16.047 1 93.88 541 LEU B C 1
ATOM 10903 O O . LEU B 1 541 ? 24.188 14.273 15.945 1 93.88 541 LEU B O 1
ATOM 10907 N N . SER B 1 542 ? 25.219 12.625 17 1 89.69 542 SER B N 1
ATOM 10908 C CA . SER B 1 542 ? 24.172 12.477 18 1 89.69 542 SER B CA 1
ATOM 10909 C C . SER B 1 542 ? 24.047 13.734 18.859 1 89.69 542 SER B C 1
ATOM 10911 O O . SER B 1 542 ? 22.938 14.18 19.156 1 89.69 542 SER B O 1
ATOM 10913 N N . HIS B 1 543 ? 25.156 14.281 19.188 1 85.31 543 HIS B N 1
ATOM 10914 C CA . HIS B 1 543 ? 25.172 15.484 20.016 1 85.31 543 HIS B CA 1
ATOM 10915 C C . HIS B 1 543 ? 24.531 16.656 19.281 1 85.31 543 HIS B C 1
ATOM 10917 O O . HIS B 1 543 ? 23.672 17.344 19.844 1 85.31 543 HIS B O 1
ATOM 10923 N N . VAL B 1 544 ? 24.906 16.875 18.109 1 90.94 544 VAL B N 1
ATOM 10924 C CA . VAL B 1 544 ? 24.391 18 17.328 1 90.94 544 VAL B CA 1
ATOM 10925 C C . VAL B 1 544 ? 22.922 17.781 17 1 90.94 544 VAL B C 1
ATOM 10927 O O . VAL B 1 544 ? 22.141 18.734 17 1 90.94 544 VAL B O 1
ATOM 10930 N N . ASP B 1 545 ? 22.531 16.594 16.719 1 91.31 545 ASP B N 1
ATOM 10931 C CA . ASP B 1 545 ? 21.141 16.266 16.438 1 91.31 545 ASP B CA 1
ATOM 10932 C C . ASP B 1 545 ? 20.234 16.625 17.609 1 91.31 545 ASP B C 1
ATOM 10934 O O . ASP B 1 545 ? 19.141 17.172 17.422 1 91.31 545 ASP B O 1
ATOM 10938 N N . GLN B 1 546 ? 20.656 16.5 18.797 1 80.88 546 GLN B N 1
ATOM 10939 C CA . GLN B 1 546 ? 19.859 16.703 20 1 80.88 546 GLN B CA 1
ATOM 10940 C C . GLN B 1 546 ? 19.875 18.172 20.422 1 80.88 546 GLN B C 1
ATOM 10942 O O . GLN B 1 546 ? 18.906 18.656 21.016 1 80.88 546 GLN B O 1
ATOM 10947 N N . THR B 1 547 ? 20.969 18.797 20.047 1 81.88 547 THR B N 1
ATOM 10948 C CA . THR B 1 547 ? 21.156 20.109 20.672 1 81.88 547 THR B CA 1
ATOM 10949 C C . THR B 1 547 ? 20.953 21.234 19.656 1 81.88 547 THR B C 1
ATOM 10951 O O . THR B 1 547 ? 20.594 22.344 20.016 1 81.88 547 THR B O 1
ATOM 10954 N N . TYR B 1 548 ? 21.188 20.922 18.406 1 87.94 548 TYR B N 1
ATOM 10955 C CA . TYR B 1 548 ? 21.188 22 17.438 1 87.94 548 TYR B CA 1
ATOM 10956 C C . TYR B 1 548 ? 19.984 21.906 16.5 1 87.94 548 TYR B C 1
ATOM 10958 O O . TYR B 1 548 ? 19.5 22.922 16.016 1 87.94 548 TYR B O 1
ATOM 10966 N N . LEU B 1 549 ? 19.531 20.688 16.219 1 90.81 549 LEU B N 1
ATOM 10967 C CA . LEU B 1 549 ? 18.469 20.5 15.25 1 90.81 549 LEU B CA 1
ATOM 10968 C C . LEU B 1 549 ? 17.094 20.531 15.93 1 90.81 549 LEU B C 1
ATOM 10970 O O . LEU B 1 549 ? 16.781 19.625 16.703 1 90.81 549 LEU B O 1
ATOM 10974 N N . ARG B 1 550 ? 16.312 21.5 15.633 1 86.44 550 ARG B N 1
ATOM 10975 C CA . ARG B 1 550 ? 14.953 21.672 16.109 1 86.44 550 ARG B CA 1
ATOM 10976 C C . ARG B 1 550 ? 14.117 22.5 15.141 1 86.44 550 ARG B C 1
ATOM 10978 O O . ARG B 1 550 ? 14.664 23.125 14.227 1 86.44 550 ARG B O 1
ATOM 10985 N N . LEU B 1 551 ? 12.898 22.562 15.352 1 85.88 551 LEU B N 1
ATOM 10986 C CA . LEU B 1 551 ? 11.984 23.219 14.422 1 85.88 551 LEU B CA 1
ATOM 10987 C C . LEU B 1 551 ? 12.32 24.703 14.273 1 85.88 551 LEU B C 1
ATOM 10989 O O . LEU B 1 551 ? 12.289 25.25 13.172 1 85.88 551 LEU B O 1
ATOM 10993 N N . ALA B 1 552 ? 12.648 25.375 15.383 1 86.06 552 ALA B N 1
ATOM 10994 C CA . ALA B 1 552 ? 12.945 26.812 15.352 1 86.06 552 ALA B CA 1
ATOM 10995 C C . ALA B 1 552 ? 14.164 27.094 14.477 1 86.06 552 ALA B C 1
ATOM 10997 O O . ALA B 1 552 ? 14.18 28.078 13.734 1 86.06 552 ALA B O 1
ATOM 10998 N N . THR B 1 553 ? 15.18 26.219 14.609 1 92.75 553 THR B N 1
ATOM 10999 C CA . THR B 1 553 ? 16.391 26.453 13.82 1 92.75 553 THR B CA 1
ATOM 11000 C C . THR B 1 553 ? 16.156 26.094 12.359 1 92.75 553 THR B C 1
ATOM 11002 O O . THR B 1 553 ? 16.703 26.719 11.461 1 92.75 553 THR B O 1
ATOM 11005 N N . TYR B 1 554 ? 15.352 25.078 12.086 1 94.81 554 TYR B N 1
ATOM 11006 C CA . TYR B 1 554 ? 14.969 24.766 10.711 1 94.81 554 TYR B CA 1
ATOM 11007 C C . TYR B 1 554 ? 14.273 25.953 10.055 1 94.81 554 TYR B C 1
ATOM 11009 O O . TYR B 1 554 ? 14.57 26.297 8.914 1 94.81 554 TYR B O 1
ATOM 11017 N N . ARG B 1 555 ? 13.352 26.578 10.828 1 94.5 555 ARG B N 1
ATOM 11018 C CA . ARG B 1 555 ? 12.578 27.703 10.312 1 94.5 555 ARG B CA 1
ATOM 11019 C C . ARG B 1 555 ? 13.484 28.891 10.016 1 94.5 555 ARG B C 1
ATOM 11021 O O . ARG B 1 555 ? 13.336 29.547 8.984 1 94.5 555 ARG B O 1
ATOM 11028 N N . ALA B 1 556 ? 14.398 29.109 10.93 1 95.56 556 ALA B N 1
ATOM 11029 C CA . ALA B 1 556 ? 15.328 30.234 10.742 1 95.56 556 ALA B CA 1
ATOM 11030 C C . ALA B 1 556 ? 16.219 30 9.523 1 95.56 556 ALA B C 1
ATOM 11032 O O . ALA B 1 556 ? 16.484 30.922 8.75 1 95.56 556 ALA B O 1
ATOM 11033 N N . ALA B 1 557 ? 16.719 28.766 9.406 1 97.62 557 ALA B N 1
ATOM 11034 C CA . ALA B 1 557 ? 17.547 28.438 8.25 1 97.62 557 ALA B CA 1
ATOM 11035 C C . ALA B 1 557 ? 16.75 28.562 6.953 1 97.62 557 ALA B C 1
ATOM 11037 O O . ALA B 1 557 ? 17.266 29.047 5.949 1 97.62 557 ALA B O 1
ATOM 11038 N N . ASN B 1 558 ? 15.523 28.109 6.949 1 97.5 558 ASN B N 1
ATOM 11039 C CA . ASN B 1 558 ? 14.672 28.172 5.77 1 97.5 558 ASN B CA 1
ATOM 11040 C C . ASN B 1 558 ? 14.383 29.609 5.355 1 97.5 558 ASN B C 1
ATOM 11042 O O . ASN B 1 558 ? 14.289 29.906 4.164 1 97.5 558 ASN B O 1
ATOM 11046 N N . ALA B 1 559 ? 14.234 30.5 6.348 1 97.5 559 ALA B N 1
ATOM 11047 C CA . ALA B 1 559 ? 13.992 31.922 6.059 1 97.5 559 ALA B CA 1
ATOM 11048 C C . ALA B 1 559 ? 15.133 32.5 5.234 1 97.5 559 ALA B C 1
ATOM 11050 O O . ALA B 1 559 ? 14.898 33.312 4.324 1 97.5 559 ALA B O 1
ATOM 11051 N N . THR B 1 560 ? 16.297 32.094 5.57 1 97.5 560 THR B N 1
ATOM 11052 C CA . THR B 1 560 ? 17.453 32.562 4.836 1 97.5 560 THR B CA 1
ATOM 11053 C C . THR B 1 560 ? 17.438 32.062 3.395 1 97.5 560 THR B C 1
ATOM 11055 O O . THR B 1 560 ? 17.75 32.812 2.469 1 97.5 560 THR B O 1
ATOM 11058 N N . LEU B 1 561 ? 17.094 30.844 3.219 1 97.94 561 LEU B N 1
ATOM 11059 C CA . LEU B 1 561 ? 17.031 30.281 1.874 1 97.94 561 LEU B CA 1
ATOM 11060 C C . LEU B 1 561 ? 15.953 30.969 1.045 1 97.94 561 LEU B C 1
ATOM 11062 O O . LEU B 1 561 ? 16.141 31.219 -0.147 1 97.94 561 LEU B O 1
ATOM 11066 N N . ILE B 1 562 ? 14.781 31.25 1.651 1 97.75 562 ILE B N 1
ATOM 11067 C CA . ILE B 1 562 ? 13.664 31.891 0.972 1 97.75 562 ILE B CA 1
ATOM 11068 C C . ILE B 1 562 ? 14.094 33.281 0.48 1 97.75 562 ILE B C 1
ATOM 11070 O O . ILE B 1 562 ? 13.789 33.656 -0.651 1 97.75 562 ILE B O 1
ATOM 11074 N N . GLU B 1 563 ? 14.852 33.969 1.272 1 97.06 563 GLU B N 1
ATOM 11075 C CA . GLU B 1 563 ? 15.32 35.312 0.917 1 97.06 563 GLU B CA 1
ATOM 11076 C C . GLU B 1 563 ? 16.281 35.25 -0.264 1 97.06 563 GLU B C 1
ATOM 11078 O O . GLU B 1 563 ? 16.203 36.094 -1.17 1 97.06 563 GLU B O 1
ATOM 11083 N N . HIS B 1 564 ? 17.172 34.312 -0.238 1 97.12 564 HIS B N 1
ATOM 11084 C CA . HIS B 1 564 ? 18.125 34.188 -1.329 1 97.12 564 HIS B CA 1
ATOM 11085 C C . HIS B 1 564 ? 17.438 33.781 -2.623 1 97.12 564 HIS B C 1
ATOM 11087 O O . HIS B 1 564 ? 17.797 34.219 -3.705 1 97.12 564 HIS B O 1
ATOM 11093 N N . GLN B 1 565 ? 16.469 32.875 -2.537 1 97.69 565 GLN B N 1
ATOM 11094 C CA . GLN B 1 565 ? 15.695 32.469 -3.703 1 97.69 565 GLN B CA 1
ATOM 11095 C C . GLN B 1 565 ? 14.992 33.656 -4.355 1 97.69 565 GLN B C 1
ATOM 11097 O O . GLN B 1 565 ? 15 33.781 -5.582 1 97.69 565 GLN B O 1
ATOM 11102 N N . ALA B 1 566 ? 14.422 34.531 -3.57 1 97.12 566 ALA B N 1
ATOM 11103 C CA . ALA B 1 566 ? 13.672 35.688 -4.059 1 97.12 566 ALA B CA 1
ATOM 11104 C C . ALA B 1 566 ? 14.586 36.688 -4.762 1 97.12 566 ALA B C 1
ATOM 11106 O O . ALA B 1 566 ? 14.133 37.438 -5.621 1 97.12 566 ALA B O 1
ATOM 11107 N N . SER B 1 567 ? 15.891 36.625 -4.457 1 96.44 567 SER B N 1
ATOM 11108 C CA . SER B 1 567 ? 16.844 37.594 -4.984 1 96.44 567 SER B CA 1
ATOM 11109 C C . SER B 1 567 ? 17.359 37.188 -6.359 1 96.44 567 SER B C 1
ATOM 11111 O O . SER B 1 567 ? 17.922 38 -7.086 1 96.44 567 SER B O 1
ATOM 11113 N N . ILE B 1 568 ? 17.078 35.969 -6.797 1 97.31 568 ILE B N 1
ATOM 11114 C CA . ILE B 1 568 ? 17.594 35.469 -8.07 1 97.31 568 ILE B CA 1
ATOM 11115 C C . ILE B 1 568 ? 16.688 35.938 -9.203 1 97.31 568 ILE B C 1
ATOM 11117 O O . ILE B 1 568 ? 15.469 35.75 -9.156 1 97.31 568 ILE B O 1
ATOM 11121 N N . PRO B 1 569 ? 17.219 36.469 -10.258 1 97.25 569 PRO B N 1
ATOM 11122 C CA . PRO B 1 569 ? 16.422 37 -11.367 1 97.25 569 PRO B CA 1
ATOM 11123 C C . PRO B 1 569 ? 15.508 35.938 -11.992 1 97.25 569 PRO B C 1
ATOM 11125 O O . PRO B 1 569 ? 14.352 36.25 -12.312 1 97.25 569 PRO B O 1
ATOM 11128 N N . LEU B 1 570 ? 16 34.75 -12.156 1 97.38 570 LEU B N 1
ATOM 11129 C CA . LEU B 1 570 ? 15.172 33.719 -12.742 1 97.38 570 LEU B CA 1
ATOM 11130 C C . LEU B 1 570 ? 13.922 33.469 -11.898 1 97.38 570 LEU B C 1
ATOM 11132 O O . LEU B 1 570 ? 12.828 33.281 -12.445 1 97.38 570 LEU B O 1
ATOM 11136 N N . ALA B 1 571 ? 14.055 33.438 -10.594 1 97.5 571 ALA B N 1
ATOM 11137 C CA . ALA B 1 571 ? 12.922 33.25 -9.695 1 97.5 571 ALA B CA 1
ATOM 11138 C C . ALA B 1 571 ? 11.93 34.406 -9.82 1 97.5 571 ALA B C 1
ATOM 11140 O O . ALA B 1 571 ? 10.719 34.219 -9.711 1 97.5 571 ALA B O 1
ATOM 11141 N N . GLN B 1 572 ? 12.445 35.594 -10.055 1 96.38 572 GLN B N 1
ATOM 11142 C CA . GLN B 1 572 ? 11.602 36.781 -10.203 1 96.38 572 GLN B CA 1
ATOM 11143 C C . GLN B 1 572 ? 10.789 36.719 -11.492 1 96.38 572 GLN B C 1
ATOM 11145 O O . GLN B 1 572 ? 9.719 37.312 -11.586 1 96.38 572 GLN B O 1
ATOM 11150 N N . THR B 1 573 ? 11.32 36 -12.453 1 95.94 573 THR B N 1
ATOM 11151 C CA . THR B 1 573 ? 10.594 35.812 -13.703 1 95.94 573 THR B CA 1
ATOM 11152 C C . THR B 1 573 ? 9.398 34.875 -13.516 1 95.94 573 THR B C 1
ATOM 11154 O O . THR B 1 573 ? 8.398 35 -14.227 1 95.94 573 THR B O 1
ATOM 11157 N N . TRP B 1 574 ? 9.484 33.969 -12.602 1 95.38 574 TRP B N 1
ATOM 11158 C CA . TRP B 1 574 ? 8.398 33.062 -12.344 1 95.38 574 TRP B CA 1
ATOM 11159 C C . TRP B 1 574 ? 7.23 33.75 -11.664 1 95.38 574 TRP B C 1
ATOM 11161 O O . TRP B 1 574 ? 6.066 33.469 -11.969 1 95.38 574 TRP B O 1
ATOM 11171 N N . GLY B 1 575 ? 7.555 34.656 -10.711 1 94.06 575 GLY B N 1
ATOM 11172 C CA . GLY B 1 575 ? 6.531 35.375 -9.984 1 94.06 575 GLY B CA 1
ATOM 11173 C C . GLY B 1 575 ? 7.098 36.344 -8.961 1 94.06 575 GLY B C 1
ATOM 11174 O O . GLY B 1 575 ? 8.312 36.406 -8.742 1 94.06 575 GLY B O 1
ATOM 11175 N N . GLY B 1 576 ? 6.172 37.094 -8.344 1 94 576 GLY B N 1
ATOM 11176 C CA . GLY B 1 576 ? 6.566 38.062 -7.352 1 94 576 GLY B CA 1
ATOM 11177 C C . GLY B 1 576 ? 6.527 37.531 -5.934 1 94 576 GLY B C 1
ATOM 11178 O O . GLY B 1 576 ? 6.863 38.25 -4.984 1 94 576 GLY B O 1
ATOM 11179 N N . GLY B 1 577 ? 6.227 36.344 -5.766 1 95.12 577 GLY B N 1
ATOM 11180 C CA . GLY B 1 577 ? 6.137 35.75 -4.445 1 95.12 577 GLY B CA 1
ATOM 11181 C C . GLY B 1 577 ? 4.805 36 -3.762 1 95.12 577 GLY B C 1
ATOM 11182 O O . GLY B 1 577 ? 4.668 35.781 -2.555 1 95.12 577 GLY B O 1
ATOM 11183 N N . LEU B 1 578 ? 3.764 36.438 -4.484 1 95.94 578 LEU B N 1
ATOM 11184 C CA . LEU B 1 578 ? 2.508 36.875 -3.893 1 95.94 578 LEU B CA 1
ATOM 11185 C C . LEU B 1 578 ? 1.427 35.812 -4.043 1 95.94 578 LEU B C 1
ATOM 11187 O O . LEU B 1 578 ? 0.342 35.938 -3.469 1 95.94 578 LEU B O 1
ATOM 11191 N N . VAL B 1 579 ? 1.709 34.844 -4.766 1 96.25 579 VAL B N 1
ATOM 11192 C CA . VAL B 1 579 ? 0.789 33.719 -4.918 1 96.25 579 VAL B CA 1
ATOM 11193 C C . VAL B 1 579 ? 1.369 32.469 -4.242 1 96.25 579 VAL B C 1
ATOM 11195 O O . VAL B 1 579 ? 2.564 32.219 -4.359 1 96.25 579 VAL B O 1
ATOM 11198 N N . ALA B 1 580 ? 0.581 31.812 -3.484 1 95.88 580 ALA B N 1
ATOM 11199 C CA . ALA B 1 580 ? 1.043 30.609 -2.807 1 95.88 580 ALA B CA 1
ATOM 11200 C C . ALA B 1 580 ? 0.013 29.484 -2.916 1 95.88 580 ALA B C 1
ATOM 11202 O O . ALA B 1 580 ? -1.153 29.734 -3.232 1 95.88 580 ALA B O 1
ATOM 11203 N N . SER B 1 581 ? 0.446 28.359 -2.818 1 95.44 581 SER B N 1
ATOM 11204 C CA . SER B 1 581 ? -0.434 27.188 -2.781 1 95.44 581 SER B CA 1
ATOM 11205 C C . SER B 1 581 ? -0.147 26.328 -1.562 1 95.44 581 SER B C 1
ATOM 11207 O O . SER B 1 581 ? 0.982 26.297 -1.069 1 95.44 581 SER B O 1
ATOM 11209 N N . VAL B 1 582 ? -1.179 25.719 -0.972 1 93.44 582 VAL B N 1
ATOM 11210 C CA . VAL B 1 582 ? -1.067 24.797 0.154 1 93.44 582 VAL B CA 1
ATOM 11211 C C . VAL B 1 582 ? -1.628 23.438 -0.238 1 93.44 582 VAL B C 1
ATOM 11213 O O . VAL B 1 582 ? -2.75 23.344 -0.741 1 93.44 582 VAL B O 1
ATOM 11216 N N . ASP B 1 583 ? -0.866 22.375 -0.07 1 92.56 583 ASP B N 1
ATOM 11217 C CA . ASP B 1 583 ? -1.288 21.016 -0.345 1 92.56 583 ASP B CA 1
ATOM 11218 C C . ASP B 1 583 ? -0.573 20.016 0.572 1 92.56 583 ASP B C 1
ATOM 11220 O O . ASP B 1 583 ? 0.397 20.375 1.243 1 92.56 583 ASP B O 1
ATOM 11224 N N . GLY B 1 584 ? -1.186 18.859 0.624 1 92.56 584 GLY B N 1
ATOM 11225 C CA . GLY B 1 584 ? -0.635 17.859 1.539 1 92.56 584 GLY B CA 1
ATOM 11226 C C . GLY B 1 584 ? 0.079 16.734 0.833 1 92.56 584 GLY B C 1
ATOM 11227 O O . GLY B 1 584 ? -0.375 16.25 -0.212 1 92.56 584 GLY B O 1
ATOM 11228 N N . MET B 1 585 ? 1.27 16.391 1.364 1 93.94 585 MET B N 1
ATOM 11229 C CA . MET B 1 585 ? 1.979 15.172 0.982 1 93.94 585 MET B CA 1
ATOM 11230 C C . MET B 1 585 ? 1.827 14.094 2.051 1 93.94 585 MET B C 1
ATOM 11232 O O . MET B 1 585 ? 2.014 14.367 3.24 1 93.94 585 MET B O 1
ATOM 11236 N N . ARG B 1 586 ? 1.514 12.93 1.675 1 94.56 586 ARG B N 1
ATOM 11237 C CA . ARG B 1 586 ? 1.146 11.891 2.627 1 94.56 586 ARG B CA 1
ATOM 11238 C C . ARG B 1 586 ? 2.289 10.906 2.828 1 94.56 586 ARG B C 1
ATOM 11240 O O . ARG B 1 586 ? 2.994 10.562 1.875 1 94.56 586 ARG B O 1
ATOM 11247 N N . PHE B 1 587 ? 2.512 10.438 4.082 1 95.69 587 PHE B N 1
ATOM 11248 C CA . PHE B 1 587 ? 3.527 9.477 4.48 1 95.69 587 PHE B CA 1
ATOM 11249 C C . PHE B 1 587 ? 2.904 8.328 5.273 1 95.69 587 PHE B C 1
ATOM 11251 O O . PHE B 1 587 ? 2.055 8.555 6.137 1 95.69 587 PHE B O 1
ATOM 11258 N N . VAL B 1 588 ? 3.273 7.141 4.984 1 93.81 588 VAL B N 1
ATOM 11259 C CA . VAL B 1 588 ? 2.875 5.992 5.789 1 93.81 588 VAL B CA 1
ATOM 11260 C C . VAL B 1 588 ? 3.693 5.957 7.078 1 93.81 588 VAL B C 1
ATOM 11262 O O . VAL B 1 588 ? 4.898 6.215 7.062 1 93.81 588 VAL B O 1
ATOM 11265 N N . VAL B 1 589 ? 3.045 5.75 8.211 1 95.25 589 VAL B N 1
ATOM 11266 C CA . VAL B 1 589 ? 3.695 5.598 9.508 1 95.25 589 VAL B CA 1
ATOM 11267 C C . VAL B 1 589 ? 3.525 4.164 10 1 95.25 589 VAL B C 1
ATOM 11269 O O . VAL B 1 589 ? 2.531 3.84 10.656 1 95.25 589 VAL B O 1
ATOM 11272 N N . PRO B 1 590 ? 4.551 3.35 9.805 1 91.44 590 PRO B N 1
ATOM 11273 C CA . PRO B 1 590 ? 4.398 1.924 10.102 1 91.44 590 PRO B CA 1
ATOM 11274 C C . PRO B 1 590 ? 4.527 1.612 11.594 1 91.44 590 PRO B C 1
ATOM 11276 O O . PRO B 1 590 ? 4.164 0.518 12.031 1 91.44 590 PRO B O 1
ATOM 11279 N N . VAL B 1 591 ? 5.051 2.488 12.469 1 92.81 591 VAL B N 1
ATOM 11280 C CA . VAL B 1 591 ? 5.207 2.279 13.898 1 92.81 591 VAL B CA 1
ATOM 11281 C C . VAL B 1 591 ? 3.939 2.721 14.625 1 92.81 591 VAL B C 1
ATOM 11283 O O . VAL B 1 591 ? 3.197 3.572 14.133 1 92.81 591 VAL B O 1
ATOM 11286 N N . PRO B 1 592 ? 3.67 2.113 15.734 1 91.69 592 PRO B N 1
ATOM 11287 C CA . PRO B 1 592 ? 2.5 2.562 16.5 1 91.69 592 PRO B CA 1
ATOM 11288 C C . PRO B 1 592 ? 2.594 4.027 16.906 1 91.69 592 PRO B C 1
ATOM 11290 O O . PRO B 1 592 ? 3.613 4.453 17.469 1 91.69 592 PRO B O 1
ATOM 11293 N N . SER B 1 593 ? 1.6 4.742 16.562 1 93.56 593 SER B N 1
ATOM 11294 C CA . SER B 1 593 ? 1.571 6.168 16.875 1 93.56 593 SER B CA 1
ATOM 11295 C C . SER B 1 593 ? 0.14 6.668 17.047 1 93.56 593 SER B C 1
ATOM 11297 O O . SER B 1 593 ? -0.75 6.289 16.281 1 93.56 593 SER B O 1
ATOM 11299 N N . VAL B 1 594 ? -0.017 7.496 18.047 1 92.38 594 VAL B N 1
ATOM 11300 C CA . VAL B 1 594 ? -1.308 8.141 18.281 1 92.38 594 VAL B CA 1
ATOM 11301 C C . VAL B 1 594 ? -1.52 9.258 17.266 1 92.38 594 VAL B C 1
ATOM 11303 O O . VAL B 1 594 ? -2.648 9.711 17.047 1 92.38 594 VAL B O 1
ATOM 11306 N N . TYR B 1 595 ? -0.498 9.617 16.625 1 91.12 595 TYR B N 1
ATOM 11307 C CA . TYR B 1 595 ? -0.539 10.742 15.695 1 91.12 595 TYR B CA 1
ATOM 11308 C C . TYR B 1 595 ? -0.642 10.25 14.25 1 91.12 595 TYR B C 1
ATOM 11310 O O . TYR B 1 595 ? -0.327 10.992 13.312 1 91.12 595 TYR B O 1
ATOM 11318 N N . ALA B 1 596 ? -0.979 9.039 13.992 1 93 596 ALA B N 1
ATOM 11319 C CA . ALA B 1 596 ? -1.271 8.453 12.688 1 93 596 ALA B CA 1
ATOM 11320 C C . ALA B 1 596 ? -2.713 7.961 12.617 1 93 596 ALA B C 1
ATOM 11322 O O . ALA B 1 596 ? -3.266 7.496 13.617 1 93 596 ALA B O 1
ATOM 11323 N N . ARG B 1 597 ? -3.357 8.211 11.516 1 92.88 597 ARG B N 1
ATOM 11324 C CA . ARG B 1 597 ? -4.734 7.766 11.32 1 92.88 597 ARG B CA 1
ATOM 11325 C C . ARG B 1 597 ? -4.848 6.844 10.117 1 92.88 597 ARG B C 1
ATOM 11327 O O . ARG B 1 597 ? -4.082 6.969 9.156 1 92.88 597 ARG B O 1
ATOM 11334 N N . PRO B 1 598 ? -5.785 5.922 10.172 1 89.19 598 PRO B N 1
ATOM 11335 C CA . PRO B 1 598 ? -5.949 4.992 9.055 1 89.19 598 PRO B CA 1
ATOM 11336 C C . PRO B 1 598 ? -6.707 5.609 7.879 1 89.19 598 PRO B C 1
ATOM 11338 O O . PRO B 1 598 ? -7.594 6.441 8.078 1 89.19 598 PRO B O 1
ATOM 11341 N N . ASN B 1 599 ? -6.332 5.344 6.742 1 88.06 599 ASN B N 1
ATOM 11342 C CA . ASN B 1 599 ? -7 5.609 5.473 1 88.06 599 ASN B CA 1
ATOM 11343 C C . ASN B 1 599 ? -6.637 4.566 4.418 1 88.06 599 ASN B C 1
ATOM 11345 O O . ASN B 1 599 ? -5.535 4.59 3.867 1 88.06 599 ASN B O 1
ATOM 11349 N N . PRO B 1 600 ? -7.504 3.695 4.109 1 79.62 600 PRO B N 1
ATOM 11350 C CA . PRO B 1 600 ? -7.176 2.568 3.234 1 79.62 600 PRO B CA 1
ATOM 11351 C C . PRO B 1 600 ? -6.781 3.01 1.827 1 79.62 600 PRO B C 1
ATOM 11353 O O . PRO B 1 600 ? -6.023 2.311 1.146 1 79.62 600 PRO B O 1
ATOM 11356 N N . LYS B 1 601 ? -7.32 4.074 1.402 1 79.75 601 LYS B N 1
ATOM 11357 C CA . LYS B 1 601 ? -7.016 4.543 0.054 1 79.75 601 LYS B CA 1
ATOM 11358 C C . LYS B 1 601 ? -5.547 4.941 -0.07 1 79.75 601 LYS B C 1
ATOM 11360 O O . LYS B 1 601 ? -4.906 4.664 -1.087 1 79.75 601 LYS B O 1
ATOM 11365 N N . TYR B 1 602 ? -5.02 5.492 1.011 1 82.38 602 TYR B N 1
ATOM 11366 C CA . TYR B 1 602 ? -3.688 6.074 0.884 1 82.38 602 TYR B CA 1
ATOM 11367 C C . TYR B 1 602 ? -2.664 5.27 1.675 1 82.38 602 TYR B C 1
ATOM 11369 O O . TYR B 1 602 ? -1.484 5.23 1.315 1 82.38 602 TYR B O 1
ATOM 11377 N N . PHE B 1 603 ? -3.076 4.621 2.787 1 84.94 603 PHE B N 1
ATOM 11378 C CA . PHE B 1 603 ? -2.09 4.031 3.686 1 84.94 603 PHE B CA 1
ATOM 11379 C C . PHE B 1 603 ? -2.264 2.52 3.762 1 84.94 603 PHE B C 1
ATOM 11381 O O . PHE B 1 603 ? -1.543 1.845 4.5 1 84.94 603 PHE B O 1
ATOM 11388 N N . GLY B 1 604 ? -3.223 1.959 3.055 1 78.12 604 GLY B N 1
ATOM 11389 C CA . GLY B 1 604 ? -3.482 0.533 3.164 1 78.12 604 GLY B CA 1
ATOM 11390 C C . GLY B 1 604 ? -3.959 0.117 4.543 1 78.12 604 GLY B C 1
ATOM 11391 O O . GLY B 1 604 ? -4.91 0.688 5.074 1 78.12 604 GLY B O 1
ATOM 11392 N N . ARG B 1 605 ? -3.189 -0.831 5.172 1 78.5 605 ARG B N 1
ATOM 11393 C CA . ARG B 1 605 ? -3.562 -1.354 6.48 1 78.5 605 ARG B CA 1
ATOM 11394 C C . ARG B 1 605 ? -2.869 -0.578 7.598 1 78.5 605 ARG B C 1
ATOM 11396 O O . ARG B 1 605 ? -3.166 -0.78 8.781 1 78.5 605 ARG B O 1
ATOM 11403 N N . ARG B 1 606 ? -2.033 0.28 7.211 1 85.75 606 ARG B N 1
ATOM 11404 C CA . ARG B 1 606 ? -1.267 1.027 8.203 1 85.75 606 ARG B CA 1
ATOM 11405 C C . ARG B 1 606 ? -1.82 2.439 8.375 1 85.75 606 ARG B C 1
ATOM 11407 O O . ARG B 1 606 ? -2.783 2.818 7.703 1 85.75 606 ARG B O 1
ATOM 11414 N N . GLY B 1 607 ? -1.308 3.129 9.375 1 91.81 607 GLY B N 1
ATOM 11415 C CA . GLY B 1 607 ? -1.653 4.531 9.555 1 91.81 607 GLY B CA 1
ATOM 11416 C C . GLY B 1 607 ? -0.696 5.477 8.859 1 91.81 607 GLY B C 1
ATOM 11417 O O . GLY B 1 607 ? 0.358 5.055 8.375 1 91.81 607 GLY B O 1
ATOM 11418 N N . GLY B 1 608 ? -1.163 6.684 8.758 1 94.69 608 GLY B N 1
ATOM 11419 C CA . GLY B 1 608 ? -0.299 7.641 8.086 1 94.69 608 GLY B CA 1
ATOM 11420 C C . GLY B 1 608 ? -0.506 9.062 8.562 1 94.69 608 GLY B C 1
ATOM 11421 O O . GLY B 1 608 ? -1.32 9.312 9.461 1 94.69 608 GLY B O 1
ATOM 11422 N N . ALA B 1 609 ? 0.388 9.938 8.102 1 95.5 609 ALA B N 1
ATOM 11423 C CA . ALA B 1 609 ? 0.369 11.375 8.391 1 95.5 609 ALA B CA 1
ATOM 11424 C C . ALA B 1 609 ? 0.533 12.188 7.109 1 95.5 609 ALA B C 1
ATOM 11426 O O . ALA B 1 609 ? 0.944 11.656 6.078 1 95.5 609 ALA B O 1
ATOM 11427 N N . THR B 1 610 ? 0.08 13.438 7.141 1 94.88 610 THR B N 1
ATOM 11428 C CA . THR B 1 610 ? 0.147 14.328 5.992 1 94.88 610 THR B CA 1
ATOM 11429 C C . THR B 1 610 ? 0.993 15.555 6.309 1 94.88 610 THR B C 1
ATOM 11431 O O . THR B 1 610 ? 0.855 16.156 7.383 1 94.88 610 THR B O 1
ATOM 11434 N N . TRP B 1 611 ? 1.965 15.867 5.492 1 95.62 611 TRP B N 1
ATOM 11435 C CA . TRP B 1 611 ? 2.734 17.109 5.559 1 95.62 611 TRP B CA 1
ATOM 11436 C C . TRP B 1 611 ? 2.082 18.203 4.715 1 95.62 611 TRP B C 1
ATOM 11438 O O . TRP B 1 611 ? 2.199 18.203 3.486 1 95.62 611 TRP B O 1
ATOM 11448 N N . LEU B 1 612 ? 1.342 19.078 5.352 1 94.19 612 LEU B N 1
ATOM 11449 C CA . LEU B 1 612 ? 0.766 20.234 4.676 1 94.19 612 LEU B CA 1
ATOM 11450 C C . LEU B 1 612 ? 1.809 21.328 4.496 1 94.19 612 LEU B C 1
ATOM 11452 O O . LEU B 1 612 ? 2.307 21.891 5.477 1 94.19 612 LEU B O 1
ATOM 11456 N N . ASN B 1 613 ? 2.166 21.547 3.254 1 95 613 ASN B N 1
ATOM 11457 C CA . ASN B 1 613 ? 3.223 22.531 3.031 1 95 613 ASN B CA 1
ATOM 11458 C C . ASN B 1 613 ? 2.801 23.578 2.012 1 95 613 ASN B C 1
ATOM 11460 O O . ASN B 1 613 ? 1.943 23.328 1.164 1 95 613 ASN B O 1
ATOM 11464 N N . MET B 1 614 ? 3.354 24.766 2.145 1 96.06 614 MET B N 1
ATOM 11465 C CA . MET B 1 614 ? 3.035 25.938 1.331 1 96.06 614 MET B CA 1
ATOM 11466 C C . MET B 1 614 ? 4.215 26.312 0.443 1 96.06 614 MET B C 1
ATOM 11468 O O . MET B 1 614 ? 5.363 26.312 0.895 1 96.06 614 MET B O 1
ATOM 11472 N N . ILE B 1 615 ? 3.951 26.516 -0.827 1 97.12 615 ILE B N 1
ATOM 11473 C CA . ILE B 1 615 ? 4.969 26.953 -1.777 1 97.12 615 ILE B CA 1
ATOM 11474 C C . ILE B 1 615 ? 4.484 28.203 -2.508 1 97.12 615 ILE B C 1
ATOM 11476 O O . ILE B 1 615 ? 3.299 28.344 -2.811 1 97.12 615 ILE B O 1
ATOM 11480 N N . ASN B 1 616 ? 5.328 29.156 -2.74 1 97.44 616 ASN B N 1
ATOM 11481 C CA . ASN B 1 616 ? 4.945 30.359 -3.473 1 97.44 616 ASN B CA 1
ATOM 11482 C C . ASN B 1 616 ? 5.285 30.25 -4.957 1 97.44 616 ASN B C 1
ATOM 11484 O O . ASN B 1 616 ? 5.766 29.203 -5.406 1 97.44 616 ASN B O 1
ATOM 11488 N N . ASP B 1 617 ? 5.012 31.266 -5.758 1 96.75 617 ASP B N 1
ATOM 11489 C CA . ASP B 1 617 ? 5.16 31.219 -7.211 1 96.75 617 ASP B CA 1
ATOM 11490 C C . ASP B 1 617 ? 6.621 31.391 -7.617 1 96.75 617 ASP B C 1
ATOM 11492 O O . ASP B 1 617 ? 6.961 31.281 -8.797 1 96.75 617 ASP B O 1
ATOM 11496 N N . GLN B 1 618 ? 7.539 31.609 -6.648 1 97.25 618 GLN B N 1
ATOM 11497 C CA . GLN B 1 618 ? 8.977 31.609 -6.91 1 97.25 618 GLN B CA 1
ATOM 11498 C C . GLN B 1 618 ? 9.602 30.266 -6.578 1 97.25 618 GLN B C 1
ATOM 11500 O O . GLN B 1 618 ? 10.82 30.156 -6.445 1 97.25 618 GLN B O 1
ATOM 11505 N N . ALA B 1 619 ? 8.773 29.266 -6.32 1 97 619 ALA B N 1
ATOM 11506 C CA . ALA B 1 619 ? 9.133 27.875 -6.066 1 97 619 ALA B CA 1
ATOM 11507 C C . ALA B 1 619 ? 9.852 27.734 -4.727 1 97 619 ALA B C 1
ATOM 11509 O O . ALA B 1 619 ? 10.719 26.875 -4.57 1 97 619 ALA B O 1
ATOM 11510 N N . ALA B 1 620 ? 9.562 28.609 -3.812 1 96.88 620 ALA B N 1
ATOM 11511 C CA . ALA B 1 620 ? 10.125 28.516 -2.469 1 96.88 620 ALA B CA 1
ATOM 11512 C C . ALA B 1 620 ? 9.102 27.969 -1.478 1 96.88 620 ALA B C 1
ATOM 11514 O O . ALA B 1 620 ? 7.957 28.422 -1.446 1 96.88 620 ALA B O 1
ATOM 11515 N N . GLY B 1 621 ? 9.57 26.938 -0.714 1 97.06 621 GLY B N 1
ATOM 11516 C CA . GLY B 1 621 ? 8.727 26.469 0.369 1 97.06 621 GLY B CA 1
ATOM 11517 C C . GLY B 1 621 ? 8.688 27.406 1.556 1 97.06 621 GLY B C 1
ATOM 11518 O O . GLY B 1 621 ? 9.719 27.688 2.17 1 97.06 621 GLY B O 1
ATOM 11519 N N . LEU B 1 622 ? 7.527 27.875 1.918 1 96.81 622 LEU B N 1
ATOM 11520 C CA . LEU B 1 622 ? 7.387 28.922 2.924 1 96.81 622 LEU B CA 1
ATOM 11521 C C . LEU B 1 622 ? 7.164 28.312 4.309 1 96.81 622 LEU B C 1
ATOM 11523 O O . LEU B 1 622 ? 7.266 29.016 5.316 1 96.81 622 LEU B O 1
ATOM 11527 N N . GLY B 1 623 ? 6.852 27.109 4.355 1 92.75 623 GLY B N 1
ATOM 11528 C CA . GLY B 1 623 ? 6.594 26.438 5.617 1 92.75 623 GLY B CA 1
ATOM 11529 C C . GLY B 1 623 ? 5.621 25.281 5.488 1 92.75 623 GLY B C 1
ATOM 11530 O O . GLY B 1 623 ? 5.129 24.984 4.395 1 92.75 623 GLY B O 1
ATOM 11531 N N . GLY B 1 624 ? 5.426 24.594 6.562 1 91.69 624 GLY B N 1
ATOM 11532 C CA . GLY B 1 624 ? 4.496 23.469 6.559 1 91.69 624 GLY B CA 1
ATOM 11533 C C . GLY B 1 624 ? 4.219 22.922 7.945 1 91.69 624 GLY B C 1
ATOM 11534 O O . GLY B 1 624 ? 4.848 23.344 8.922 1 91.69 624 GLY B O 1
ATOM 11535 N N . LYS B 1 625 ? 3.184 22.062 8.008 1 91.94 625 LYS B N 1
ATOM 11536 C CA . LYS B 1 625 ? 2.746 21.438 9.25 1 91.94 625 LYS B CA 1
ATOM 11537 C C . LYS B 1 625 ? 2.389 19.969 9.023 1 91.94 625 LYS B C 1
ATOM 11539 O O . LYS B 1 625 ? 1.81 19.625 7.996 1 91.94 625 LYS B O 1
ATOM 11544 N N . VAL B 1 626 ? 2.789 19.156 10.047 1 93.44 626 VAL B N 1
ATOM 11545 C CA . VAL B 1 626 ? 2.453 17.734 9.961 1 93.44 626 VAL B CA 1
ATOM 11546 C C . VAL B 1 626 ? 1.135 17.469 10.688 1 93.44 626 VAL B C 1
ATOM 11548 O O . VAL B 1 626 ? 0.956 17.891 11.836 1 93.44 626 VAL B O 1
ATOM 11551 N N . VAL B 1 627 ? 0.229 16.875 10.016 1 93.12 627 VAL B N 1
ATOM 11552 C CA . VAL B 1 627 ? -1.073 16.562 10.602 1 93.12 627 VAL B CA 1
ATOM 11553 C C . VAL B 1 627 ? -1.339 15.07 10.531 1 93.12 627 VAL B C 1
ATOM 11555 O O . VAL B 1 627 ? -0.813 14.375 9.656 1 93.12 627 VAL B O 1
ATOM 11558 N N . ALA B 1 628 ? -2.146 14.602 11.461 1 91.31 628 ALA B N 1
ATOM 11559 C CA . ALA B 1 628 ? -2.436 13.172 11.539 1 91.31 628 ALA B CA 1
ATOM 11560 C C . ALA B 1 628 ? -3.443 12.75 10.469 1 91.31 628 ALA B C 1
ATOM 11562 O O . ALA B 1 628 ? -4.445 13.438 10.258 1 91.31 628 ALA B O 1
ATOM 11563 N N . GLY B 1 629 ? -3.166 11.68 9.797 1 90.69 629 GLY B N 1
ATOM 11564 C CA . GLY B 1 629 ? -4.082 11.125 8.812 1 90.69 629 GLY B CA 1
ATOM 11565 C C . GLY B 1 629 ? -4.23 12 7.574 1 90.69 629 GLY B C 1
ATOM 11566 O O . GLY B 1 629 ? -3.232 12.453 7.008 1 90.69 629 GLY B O 1
ATOM 11567 N N . THR B 1 630 ? -5.48 12.047 7.102 1 86.38 630 THR B N 1
ATOM 11568 C CA . THR B 1 630 ? -5.801 12.828 5.906 1 86.38 630 THR B CA 1
ATOM 11569 C C . THR B 1 630 ? -6.98 13.758 6.168 1 86.38 630 THR B C 1
ATOM 11571 O O . THR B 1 630 ? -8.008 13.672 5.492 1 86.38 630 THR B O 1
ATOM 11574 N N . PRO B 1 631 ? -6.75 14.68 7.094 1 81.19 631 PRO B N 1
ATOM 11575 C CA . PRO B 1 631 ? -7.832 15.633 7.332 1 81.19 631 PRO B CA 1
ATOM 11576 C C . PRO B 1 631 ? -8.055 16.578 6.156 1 81.19 631 PRO B C 1
ATOM 11578 O O . PRO B 1 631 ? -7.203 16.688 5.27 1 81.19 631 PRO B O 1
ATOM 11581 N N . ARG B 1 632 ? -9.219 17.172 6.191 1 76.81 632 ARG B N 1
ATOM 11582 C CA . ARG B 1 632 ? -9.461 18.203 5.191 1 76.81 632 ARG B CA 1
ATOM 11583 C C . ARG B 1 632 ? -8.453 19.344 5.332 1 76.81 632 ARG B C 1
ATOM 11585 O O . ARG B 1 632 ? -8.242 19.859 6.434 1 76.81 632 ARG B O 1
ATOM 11592 N N . ASP B 1 633 ? -7.898 19.719 4.406 1 74.12 633 ASP B N 1
ATOM 11593 C CA . ASP B 1 633 ? -6.844 20.734 4.402 1 74.12 633 ASP B CA 1
ATOM 11594 C C . ASP B 1 633 ? -7.371 22.078 4.895 1 74.12 633 ASP B C 1
ATOM 11596 O O . ASP B 1 633 ? -6.617 22.875 5.461 1 74.12 633 ASP B O 1
ATOM 11600 N N . SER B 1 634 ? -8.625 22.266 4.668 1 76.31 634 SER B N 1
ATOM 11601 C CA . SER B 1 634 ? -9.234 23.547 4.992 1 76.31 634 SER B CA 1
ATOM 11602 C C . SER B 1 634 ? -9.141 23.844 6.484 1 76.31 634 SER B C 1
ATOM 11604 O O . SER B 1 634 ? -9.117 25.016 6.887 1 76.31 634 SER B O 1
ATOM 11606 N N . LEU B 1 635 ? -8.953 22.906 7.188 1 78.5 635 LEU B N 1
ATOM 11607 C CA . LEU B 1 635 ? -8.906 23.078 8.641 1 78.5 635 LEU B CA 1
ATOM 11608 C C . LEU B 1 635 ? -7.578 23.672 9.07 1 78.5 635 LEU B C 1
ATOM 11610 O O . LEU B 1 635 ? -7.5 24.328 10.117 1 78.5 635 LEU B O 1
ATOM 11614 N N . TYR B 1 636 ? -6.586 23.484 8.219 1 88.56 636 TYR B N 1
ATOM 11615 C CA . TYR B 1 636 ? -5.25 23.844 8.688 1 88.56 636 TYR B CA 1
ATOM 11616 C C . TYR B 1 636 ? -4.641 24.922 7.805 1 88.56 636 TYR B C 1
ATOM 11618 O O . TYR B 1 636 ? -3.551 25.422 8.094 1 88.56 636 TYR B O 1
ATOM 11626 N N . VAL B 1 637 ? -5.289 25.328 6.781 1 89.06 637 VAL B N 1
ATOM 11627 C CA . VAL B 1 637 ? -4.723 26.234 5.789 1 89.06 637 VAL B CA 1
ATOM 11628 C C . VAL B 1 637 ? -4.34 27.562 6.453 1 89.06 637 VAL B C 1
ATOM 11630 O O . VAL B 1 637 ? -3.238 28.062 6.242 1 89.06 637 VAL B O 1
ATOM 11633 N N . LEU B 1 638 ? -5.23 28.094 7.254 1 90.69 638 LEU B N 1
ATOM 11634 C CA . LEU B 1 638 ? -4.969 29.375 7.898 1 90.69 638 LEU B CA 1
ATOM 11635 C C . LEU B 1 638 ? -3.812 29.25 8.883 1 90.69 638 LEU B C 1
ATOM 11637 O O . LEU B 1 638 ? -3.031 30.203 9.047 1 90.69 638 LEU B O 1
ATOM 11641 N N . ASP B 1 639 ? -3.732 28.141 9.523 1 90.62 639 ASP B N 1
ATOM 11642 C CA . ASP B 1 639 ? -2.611 27.906 10.438 1 90.62 639 ASP B CA 1
ATOM 11643 C C . ASP B 1 639 ? -1.285 27.906 9.68 1 90.62 639 ASP B C 1
ATOM 11645 O O . ASP B 1 639 ? -0.297 28.469 10.141 1 90.62 639 ASP B O 1
ATOM 11649 N N . VAL B 1 640 ? -1.23 27.266 8.57 1 91.62 640 VAL B N 1
ATOM 11650 C CA . VAL B 1 640 ? -0.021 27.172 7.754 1 91.62 640 VAL B CA 1
ATOM 11651 C C . VAL B 1 640 ? 0.355 28.562 7.238 1 91.62 640 VAL B C 1
ATOM 11653 O O . VAL B 1 640 ? 1.536 28.922 7.188 1 91.62 640 VAL B O 1
ATOM 11656 N N . LEU B 1 641 ? -0.63 29.391 6.941 1 92.12 641 LEU B N 1
ATOM 11657 C CA . LEU B 1 641 ? -0.397 30.719 6.398 1 92.12 641 LEU B CA 1
ATOM 11658 C C . LEU B 1 641 ? 0.197 31.641 7.457 1 92.12 641 LEU B C 1
ATOM 11660 O O . LEU B 1 641 ? 1.065 32.469 7.156 1 92.12 641 LEU B O 1
ATOM 11664 N N . TYR B 1 642 ? -0.262 31.469 8.672 1 90.56 642 TYR B N 1
ATOM 11665 C CA . TYR B 1 642 ? 0.22 32.344 9.727 1 90.56 642 TYR B CA 1
ATOM 11666 C C . TYR B 1 642 ? 1.552 31.844 10.281 1 90.56 642 TYR B C 1
ATOM 11668 O O . TYR B 1 642 ? 2.293 32.625 10.906 1 90.56 642 TYR B O 1
ATOM 11676 N N . ASP B 1 643 ? 1.895 30.594 10.008 1 89.12 643 ASP B N 1
ATOM 11677 C CA . ASP B 1 643 ? 3.148 30.031 10.492 1 89.12 643 ASP B CA 1
ATOM 11678 C C . ASP B 1 643 ? 4.211 30.031 9.398 1 89.12 643 ASP B C 1
ATOM 11680 O O . ASP B 1 643 ? 5.059 29.141 9.344 1 89.12 643 ASP B O 1
ATOM 11684 N N . ARG B 1 644 ? 4.215 30.953 8.594 1 92 644 ARG B N 1
ATOM 11685 C CA . ARG B 1 644 ? 5.184 31.047 7.504 1 92 644 ARG B CA 1
ATOM 11686 C C . ARG B 1 644 ? 6.586 31.328 8.039 1 92 644 ARG B C 1
ATOM 11688 O O . ARG B 1 644 ? 6.75 32.094 9 1 92 644 ARG B O 1
ATOM 11695 N N . ASP B 1 645 ? 7.598 30.75 7.453 1 93.81 645 ASP B N 1
ATOM 11696 C CA . ASP B 1 645 ? 8.984 30.891 7.891 1 93.81 645 ASP B CA 1
ATOM 11697 C C . ASP B 1 645 ? 9.578 32.219 7.41 1 93.81 645 ASP B C 1
ATOM 11699 O O . ASP B 1 645 ? 10.477 32.75 8.047 1 93.81 645 ASP B O 1
ATOM 11703 N N . GLY B 1 646 ? 9.156 32.625 6.285 1 92.81 646 GLY B N 1
ATOM 11704 C CA . GLY B 1 646 ? 9.68 33.844 5.676 1 92.81 646 GLY B CA 1
ATOM 11705 C C . GLY B 1 646 ? 9.031 34.188 4.344 1 92.81 646 GLY B C 1
ATOM 11706 O O . GLY B 1 646 ? 8.008 33.594 3.986 1 92.81 646 GLY B O 1
ATOM 11707 N N . GLY B 1 647 ? 9.57 35.25 3.766 1 91.31 647 GLY B N 1
ATOM 11708 C CA . GLY B 1 647 ? 9.031 35.656 2.482 1 91.31 647 GLY B CA 1
ATOM 11709 C C . GLY B 1 647 ? 7.887 36.656 2.613 1 91.31 647 GLY B C 1
ATOM 11710 O O . GLY B 1 647 ? 7.438 36.938 3.723 1 91.31 647 GLY B O 1
ATOM 11711 N N . LYS B 1 648 ? 7.453 37.062 1.463 1 93.31 648 LYS B N 1
ATOM 11712 C CA . LYS B 1 648 ? 6.332 38 1.426 1 93.31 648 LYS B CA 1
ATOM 11713 C C . LYS B 1 648 ? 5.016 37.281 1.739 1 93.31 648 LYS B C 1
ATOM 11715 O O . LYS B 1 648 ? 4.867 36.094 1.475 1 93.31 648 LYS B O 1
ATOM 11720 N N . ARG B 1 649 ? 4.195 38.062 2.34 1 93.56 649 ARG B N 1
ATOM 11721 C CA . ARG B 1 649 ? 2.863 37.531 2.6 1 93.56 649 ARG B CA 1
ATOM 11722 C C . ARG B 1 649 ? 2.092 37.344 1.3 1 93.56 649 ARG B C 1
ATOM 11724 O O . ARG B 1 649 ? 1.921 38.281 0.521 1 93.56 649 ARG B O 1
ATOM 11731 N N . PRO B 1 650 ? 1.632 36.156 1.075 1 94.88 650 PRO B N 1
ATOM 11732 C CA . PRO B 1 650 ? 0.89 35.906 -0.164 1 94.88 650 PRO B CA 1
ATOM 11733 C C . PRO B 1 650 ? -0.452 36.625 -0.201 1 94.88 650 PRO B C 1
ATOM 11735 O O . PRO B 1 650 ? -1.109 36.781 0.833 1 94.88 650 PRO B O 1
ATOM 11738 N N . GLU B 1 651 ? -0.865 37 -1.326 1 95.06 651 GLU B N 1
ATOM 11739 C CA . GLU B 1 651 ? -2.152 37.656 -1.529 1 95.06 651 GLU B CA 1
ATOM 11740 C C . GLU B 1 651 ? -3.219 36.656 -1.974 1 95.06 651 GLU B C 1
ATOM 11742 O O . GLU B 1 651 ? -4.391 36.781 -1.623 1 95.06 651 GLU B O 1
ATOM 11747 N N . MET B 1 652 ? -2.76 35.75 -2.688 1 95.5 652 MET B N 1
ATOM 11748 C CA . MET B 1 652 ? -3.672 34.719 -3.207 1 95.5 652 MET B CA 1
ATOM 11749 C C . MET B 1 652 ? -3.213 33.344 -2.809 1 95.5 652 MET B C 1
ATOM 11751 O O . MET B 1 652 ? -2.018 33.031 -2.828 1 95.5 652 MET B O 1
ATOM 11755 N N . ILE B 1 653 ? -4.219 32.562 -2.385 1 94.06 653 ILE B N 1
ATOM 11756 C CA . ILE B 1 653 ? -3.904 31.203 -1.932 1 94.06 653 ILE B CA 1
ATOM 11757 C C . ILE B 1 653 ? -4.656 30.188 -2.783 1 94.06 653 ILE B C 1
ATOM 11759 O O . ILE B 1 653 ? -5.887 30.219 -2.863 1 94.06 653 ILE B O 1
ATOM 11763 N N . VAL B 1 654 ? -3.916 29.281 -3.408 1 93.38 654 VAL B N 1
ATOM 11764 C CA . VAL B 1 654 ? -4.488 28.219 -4.238 1 93.38 654 VAL B CA 1
ATOM 11765 C C . VAL B 1 654 ? -4.492 26.906 -3.469 1 93.38 654 VAL B C 1
ATOM 11767 O O . VAL B 1 654 ? -3.496 26.547 -2.834 1 93.38 654 VAL B O 1
ATOM 11770 N N . THR B 1 655 ? -5.656 26.219 -3.387 1 89.5 655 THR B N 1
ATOM 11771 C CA . THR B 1 655 ? -5.758 24.906 -2.76 1 89.5 655 THR B CA 1
ATOM 11772 C C . THR B 1 655 ? -6.52 23.938 -3.658 1 89.5 655 THR B C 1
ATOM 11774 O O . THR B 1 655 ? -7.082 24.328 -4.68 1 89.5 655 THR B O 1
ATOM 11777 N N . ASP B 1 656 ? -6.477 22.609 -3.289 1 80.62 656 ASP B N 1
ATOM 11778 C CA . ASP B 1 656 ? -7.258 21.609 -4.012 1 80.62 656 ASP B CA 1
ATOM 11779 C C . ASP B 1 656 ? -8.719 21.625 -3.559 1 80.62 656 ASP B C 1
ATOM 11781 O O . ASP B 1 656 ? -9.078 22.344 -2.631 1 80.62 656 ASP B O 1
ATOM 11785 N N . THR B 1 657 ? -9.547 20.812 -4.254 1 63.38 657 THR B N 1
ATOM 11786 C CA . THR B 1 657 ? -10.992 20.797 -4.094 1 63.38 657 THR B CA 1
ATOM 11787 C C . THR B 1 657 ? -11.383 20.344 -2.688 1 63.38 657 THR B C 1
ATOM 11789 O O . THR B 1 657 ? -12.336 20.859 -2.104 1 63.38 657 THR B O 1
ATOM 11792 N N . ALA B 1 658 ? -10.781 19.344 -2.188 1 58.97 658 ALA B N 1
ATOM 11793 C CA . ALA B 1 658 ? -11.211 18.734 -0.932 1 58.97 658 ALA B CA 1
ATOM 11794 C C . ALA B 1 658 ? -11.18 19.75 0.208 1 58.97 658 ALA B C 1
ATOM 11796 O O . ALA B 1 658 ? -11.773 19.531 1.264 1 58.97 658 ALA B O 1
ATOM 11797 N N . SER B 1 659 ? -10.781 20.891 -0.037 1 56 659 SER B N 1
ATOM 11798 C CA . SER B 1 659 ? -10.508 21.828 1.045 1 56 659 SER B CA 1
ATOM 11799 C C . SER B 1 659 ? -11.602 22.875 1.147 1 56 659 SER B C 1
ATOM 11801 O O . SER B 1 659 ? -11.539 23.766 2.008 1 56 659 SER B O 1
ATOM 11803 N N . TYR B 1 660 ? -12.719 22.625 0.53 1 67.31 660 TYR B N 1
ATOM 11804 C CA . TYR B 1 660 ? -13.594 23.797 0.444 1 67.31 660 TYR B CA 1
ATOM 11805 C C . TYR B 1 660 ? -14.695 23.719 1.494 1 67.31 660 TYR B C 1
ATOM 11807 O O . TYR B 1 660 ? -15.219 22.641 1.782 1 67.31 660 TYR B O 1
ATOM 11815 N N . SER B 1 661 ? -14.727 24.828 2.238 1 81.44 661 SER B N 1
ATOM 11816 C CA . SER B 1 661 ? -15.867 25.156 3.084 1 81.44 661 SER B CA 1
ATOM 11817 C C . SER B 1 661 ? -16.188 26.656 3.031 1 81.44 661 SER B C 1
ATOM 11819 O O . SER B 1 661 ? -15.289 27.484 2.877 1 81.44 661 SER B O 1
ATOM 11821 N N . ASP B 1 662 ? -17.484 27.031 3.111 1 89.31 662 ASP B N 1
ATOM 11822 C CA . ASP B 1 662 ? -17.891 28.438 3.074 1 89.31 662 ASP B CA 1
ATOM 11823 C C . ASP B 1 662 ? -17.297 29.219 4.242 1 89.31 662 ASP B C 1
ATOM 11825 O O . ASP B 1 662 ? -16.953 30.391 4.102 1 89.31 662 ASP B O 1
ATOM 11829 N N . ILE B 1 663 ? -17.188 28.578 5.336 1 91 663 ILE B N 1
ATOM 11830 C CA . ILE B 1 663 ? -16.625 29.219 6.523 1 91 663 ILE B CA 1
ATOM 11831 C C . ILE B 1 663 ? -15.172 29.578 6.273 1 91 663 ILE B C 1
ATOM 11833 O O . ILE B 1 663 ? -14.719 30.656 6.633 1 91 663 ILE B O 1
ATOM 11837 N N . VAL B 1 664 ? -14.453 28.703 5.637 1 90.75 664 VAL B N 1
ATOM 11838 C CA . VAL B 1 664 ? -13.039 28.922 5.379 1 90.75 664 VAL B CA 1
ATOM 11839 C C . VAL B 1 664 ? -12.875 30.047 4.355 1 90.75 664 VAL B C 1
ATOM 11841 O O . VAL B 1 664 ? -11.953 30.859 4.457 1 90.75 664 VAL B O 1
ATOM 11844 N N . PHE B 1 665 ? -13.766 30.125 3.387 1 92.38 665 PHE B N 1
ATOM 11845 C CA . PHE B 1 665 ? -13.773 31.234 2.447 1 92.38 665 PHE B CA 1
ATOM 11846 C C . PHE B 1 665 ? -13.914 32.562 3.184 1 92.38 665 PHE B C 1
ATOM 11848 O O . PHE B 1 665 ? -13.227 33.531 2.865 1 92.38 665 PHE B O 1
ATOM 11855 N N . GLY B 1 666 ? -14.844 32.5 4.078 1 94.75 666 GLY B N 1
ATOM 11856 C CA . GLY B 1 666 ? -15.078 33.688 4.859 1 94.75 666 GLY B CA 1
ATOM 11857 C C . GLY B 1 666 ? -13.883 34.094 5.703 1 94.75 666 GLY B C 1
ATOM 11858 O O . GLY B 1 666 ? -13.469 35.281 5.688 1 94.75 666 GLY B O 1
ATOM 11859 N N . LEU B 1 667 ? -13.312 33.156 6.418 1 94.19 667 LEU B N 1
ATOM 11860 C CA . LEU B 1 667 ? -12.203 33.469 7.316 1 94.19 667 LEU B CA 1
ATOM 11861 C C . LEU B 1 667 ? -10.977 33.938 6.535 1 94.19 667 LEU B C 1
ATOM 11863 O O . LEU B 1 667 ? -10.281 34.844 6.957 1 94.19 667 LEU B O 1
ATOM 11867 N N . LEU B 1 668 ? -10.688 33.281 5.445 1 94 668 LEU B N 1
ATOM 11868 C CA . LEU B 1 668 ? -9.531 33.688 4.637 1 94 668 LEU B CA 1
ATOM 11869 C C . LEU B 1 668 ? -9.719 35.094 4.066 1 94 668 LEU B C 1
ATOM 11871 O O . LEU B 1 668 ? -8.781 35.875 4.059 1 94 668 LEU B O 1
ATOM 11875 N N . THR B 1 669 ? -10.898 35.375 3.609 1 94.88 669 THR B N 1
ATOM 11876 C CA . THR B 1 669 ? -11.18 36.719 3.072 1 94.88 669 THR B CA 1
ATOM 11877 C C . THR B 1 669 ? -11.062 37.781 4.16 1 94.88 669 THR B C 1
ATOM 11879 O O . THR B 1 669 ? -10.492 38.844 3.926 1 94.88 669 THR B O 1
ATOM 11882 N N . LEU B 1 670 ? -11.625 37.406 5.289 1 95.62 670 LEU B N 1
ATOM 11883 C CA . LEU B 1 670 ? -11.555 38.344 6.414 1 95.62 670 LEU B CA 1
ATOM 11884 C C . LEU B 1 670 ? -10.109 38.562 6.848 1 95.62 670 LEU B C 1
ATOM 11886 O O . LEU B 1 670 ? -9.75 39.625 7.316 1 95.62 670 LEU B O 1
ATOM 11890 N N . ALA B 1 671 ? -9.305 37.531 6.715 1 94.81 671 ALA B N 1
ATOM 11891 C CA . ALA B 1 671 ? -7.898 37.625 7.09 1 94.81 671 ALA B CA 1
ATOM 11892 C C . ALA B 1 671 ? -7.086 38.344 6.023 1 94.81 671 ALA B C 1
ATOM 11894 O O . ALA B 1 671 ? -5.879 38.562 6.18 1 94.81 671 ALA B O 1
ATOM 11895 N N . GLY B 1 672 ? -7.676 38.625 4.918 1 93.19 672 GLY B N 1
ATOM 11896 C CA . GLY B 1 672 ? -7.023 39.438 3.898 1 93.19 672 GLY B CA 1
ATOM 11897 C C . GLY B 1 672 ? -6.434 38.625 2.771 1 93.19 672 GLY B C 1
ATOM 11898 O O . GLY B 1 672 ? -5.613 39.125 1.998 1 93.19 672 GLY B O 1
ATOM 11899 N N . PHE B 1 673 ? -6.77 37.375 2.646 1 94.12 673 PHE B N 1
ATOM 11900 C CA . PHE B 1 673 ? -6.266 36.5 1.588 1 94.12 673 PHE B CA 1
ATOM 11901 C C . PHE B 1 673 ? -7.324 36.281 0.517 1 94.12 673 PHE B C 1
ATOM 11903 O O . PHE B 1 673 ? -8.508 36.156 0.828 1 94.12 673 PHE B O 1
ATOM 11910 N N . ALA B 1 674 ? -6.922 36.281 -0.711 1 94.25 674 ALA B N 1
ATOM 11911 C CA . ALA B 1 674 ? -7.801 35.844 -1.788 1 94.25 674 ALA B CA 1
ATOM 11912 C C . ALA B 1 674 ? -7.762 34.344 -1.942 1 94.25 674 ALA B C 1
ATOM 11914 O O . ALA B 1 674 ? -6.746 33.781 -2.365 1 94.25 674 ALA B O 1
ATOM 11915 N N . TYR B 1 675 ? -8.844 33.75 -1.53 1 92.62 675 TYR B N 1
ATOM 11916 C CA . TYR B 1 675 ? -8.922 32.312 -1.57 1 92.62 675 TYR B CA 1
ATOM 11917 C C . TYR B 1 675 ? -9.32 31.812 -2.959 1 92.62 675 TYR B C 1
ATOM 11919 O O . TYR B 1 675 ? -10.375 32.188 -3.473 1 92.62 675 TYR B O 1
ATOM 11927 N N . ALA B 1 676 ? -8.445 30.969 -3.559 1 92.25 676 ALA B N 1
ATOM 11928 C CA . ALA B 1 676 ? -8.664 30.516 -4.93 1 92.25 676 ALA B CA 1
ATOM 11929 C C . ALA B 1 676 ? -8.555 29 -5.023 1 92.25 676 ALA B C 1
ATOM 11931 O O . ALA B 1 676 ? -7.648 28.469 -5.676 1 92.25 676 ALA B O 1
ATOM 11932 N N . PRO B 1 677 ? -9.477 28.25 -4.512 1 90.12 677 PRO B N 1
ATOM 11933 C CA . PRO B 1 677 ? -9.453 26.797 -4.613 1 90.12 677 PRO B CA 1
ATOM 11934 C C . PRO B 1 677 ? -9.789 26.297 -6.016 1 90.12 677 PRO B C 1
ATOM 11936 O O . PRO B 1 677 ? -10.523 26.953 -6.754 1 90.12 677 PRO B O 1
ATOM 11939 N N . GLN B 1 678 ? -9.164 25.109 -6.289 1 86.12 678 GLN B N 1
ATOM 11940 C CA . GLN B 1 678 ? -9.578 24.422 -7.512 1 86.12 678 GLN B CA 1
ATOM 11941 C C . GLN B 1 678 ? -10.922 23.719 -7.32 1 86.12 678 GLN B C 1
ATOM 11943 O O . GLN B 1 678 ? -11.125 23.016 -6.324 1 86.12 678 GLN B O 1
ATOM 11948 N N . LEU B 1 679 ? -11.93 24.094 -7.945 1 77.44 679 LEU B N 1
ATOM 11949 C CA . LEU B 1 679 ? -13.25 23.516 -7.734 1 77.44 679 LEU B CA 1
ATOM 11950 C C . LEU B 1 679 ? -13.516 22.391 -8.727 1 77.44 679 LEU B C 1
ATOM 11952 O O . LEU B 1 679 ? -13.742 22.641 -9.914 1 77.44 679 LEU B O 1
ATOM 11956 N N . ALA B 1 680 ? -13.32 21 -8.328 1 71 680 ALA B N 1
ATOM 11957 C CA . ALA B 1 680 ? -13.5 19.844 -9.203 1 71 680 ALA B CA 1
ATOM 11958 C C . ALA B 1 680 ? -14.969 19.672 -9.594 1 71 680 ALA B C 1
ATOM 11960 O O . ALA B 1 680 ? -15.273 19.281 -10.727 1 71 680 ALA B O 1
ATOM 11961 N N . ASP B 1 681 ? -15.938 19.844 -8.711 1 74.5 681 ASP B N 1
ATOM 11962 C CA . ASP B 1 681 ? -17.359 19.625 -8.984 1 74.5 681 ASP B CA 1
ATOM 11963 C C . ASP B 1 681 ? -18.109 20.938 -9.047 1 74.5 681 ASP B C 1
ATOM 11965 O O . ASP B 1 681 ? -19.094 21.141 -8.328 1 74.5 681 ASP B O 1
ATOM 11969 N N . LEU B 1 682 ? -17.672 21.719 -10.039 1 77.75 682 LEU B N 1
ATOM 11970 C CA . LEU B 1 682 ? -18.219 23.062 -10.18 1 77.75 682 LEU B CA 1
ATOM 11971 C C . LEU B 1 682 ? -19.719 23.031 -10.406 1 77.75 682 LEU B C 1
ATOM 11973 O O . LEU B 1 682 ? -20.453 23.844 -9.852 1 77.75 682 LEU B O 1
ATOM 11977 N N . PRO B 1 683 ? -20.156 22.016 -11.18 1 76 683 PRO B N 1
ATOM 11978 C CA . PRO B 1 683 ? -21.609 22.016 -11.406 1 76 683 PRO B CA 1
ATOM 11979 C C . PRO B 1 683 ? -22.406 21.812 -10.125 1 76 683 PRO B C 1
ATOM 11981 O O . PRO B 1 683 ? -23.562 22.234 -10.047 1 76 683 PRO B O 1
ATOM 11984 N N . ASP B 1 684 ? -21.75 21.266 -9.195 1 78.31 684 ASP B N 1
ATOM 11985 C CA . ASP B 1 684 ? -22.453 20.984 -7.945 1 78.31 684 ASP B CA 1
ATOM 11986 C C . ASP B 1 684 ? -22.312 22.141 -6.965 1 78.31 684 ASP B C 1
ATOM 11988 O O . ASP B 1 684 ? -22.969 22.172 -5.926 1 78.31 684 ASP B O 1
ATOM 11992 N N . GLN B 1 685 ? -21.594 23.188 -7.352 1 83.19 685 GLN B N 1
ATOM 11993 C CA . GLN B 1 685 ? -21.406 24.328 -6.465 1 83.19 685 GLN B CA 1
ATOM 11994 C C . GLN B 1 685 ? -22.562 25.312 -6.574 1 83.19 685 GLN B C 1
ATOM 11996 O O . GLN B 1 685 ? -23.047 25.578 -7.672 1 83.19 685 GLN B O 1
ATOM 12001 N N . LYS B 1 686 ? -22.969 25.719 -5.5 1 85.62 686 LYS B N 1
ATOM 12002 C CA . LYS B 1 686 ? -24.062 26.688 -5.453 1 85.62 686 LYS B CA 1
ATOM 12003 C C . LYS B 1 686 ? -23.531 28.109 -5.562 1 85.62 686 LYS B C 1
ATOM 12005 O O . LYS B 1 686 ? -22.562 28.469 -4.898 1 85.62 686 LYS B O 1
ATOM 12010 N N . MET B 1 687 ? -24.094 28.922 -6.418 1 91.56 687 MET B N 1
ATOM 12011 C CA . MET B 1 687 ? -23.797 30.359 -6.52 1 91.56 687 MET B CA 1
ATOM 12012 C C . MET B 1 687 ? -24.859 31.172 -5.789 1 91.56 687 MET B C 1
ATOM 12014 O O . MET B 1 687 ? -26 30.734 -5.633 1 91.56 687 MET B O 1
ATOM 12018 N N . TRP B 1 688 ? -24.406 32.312 -5.344 1 94.56 688 TRP B N 1
ATOM 12019 C CA . TRP B 1 688 ? -25.266 33.031 -4.398 1 94.56 688 TRP B CA 1
ATOM 12020 C C . TRP B 1 688 ? -25.547 34.438 -4.895 1 94.56 688 TRP B C 1
ATOM 12022 O O . TRP B 1 688 ? -24.734 35.031 -5.605 1 94.56 688 TRP B O 1
ATOM 12032 N N . ARG B 1 689 ? -26.688 34.969 -4.59 1 93.88 689 ARG B N 1
ATOM 12033 C CA . ARG B 1 689 ? -27.078 36.344 -4.898 1 93.88 689 ARG B CA 1
ATOM 12034 C C . ARG B 1 689 ? -27.594 37.062 -3.652 1 93.88 689 ARG B C 1
ATOM 12036 O O . ARG B 1 689 ? -27.922 36.438 -2.65 1 93.88 689 ARG B O 1
ATOM 12043 N N . VAL B 1 690 ? -27.594 38.375 -3.625 1 93 690 VAL B N 1
ATOM 12044 C CA . VAL B 1 690 ? -28.109 39.156 -2.508 1 93 690 VAL B CA 1
ATOM 12045 C C . VAL B 1 690 ? -29.547 39.594 -2.789 1 93 690 VAL B C 1
ATOM 12047 O O . VAL B 1 690 ? -30.438 39.344 -1.977 1 93 690 VAL B O 1
ATOM 12050 N N . ASP B 1 691 ? -29.734 40.156 -3.996 1 90.25 691 ASP B N 1
ATOM 12051 C CA . ASP B 1 691 ? -31.062 40.594 -4.41 1 90.25 691 ASP B CA 1
ATOM 12052 C C . ASP B 1 691 ? -31.812 39.438 -5.117 1 90.25 691 ASP B C 1
ATOM 12054 O O . ASP B 1 691 ? -31.406 39 -6.195 1 90.25 691 ASP B O 1
ATOM 12058 N N . ARG B 1 692 ? -32.906 39.062 -4.602 1 87.25 692 ARG B N 1
ATOM 12059 C CA . ARG B 1 692 ? -33.688 37.969 -5.137 1 87.25 692 ARG B CA 1
ATOM 12060 C C . ARG B 1 692 ? -34.344 38.344 -6.465 1 87.25 692 ARG B C 1
ATOM 12062 O O . ARG B 1 692 ? -34.625 37.469 -7.293 1 87.25 692 ARG B O 1
ATOM 12069 N N . THR B 1 693 ? -34.5 39.531 -6.688 1 87.75 693 THR B N 1
ATOM 12070 C CA . THR B 1 693 ? -35.281 39.969 -7.852 1 87.75 693 THR B CA 1
ATOM 12071 C C . THR B 1 693 ? -34.344 40.312 -9.016 1 87.75 693 THR B C 1
ATOM 12073 O O . THR B 1 693 ? -34.812 40.531 -10.141 1 87.75 693 THR B O 1
ATOM 12076 N N . ALA B 1 694 ? -33.094 40.281 -8.742 1 90.44 694 ALA B N 1
ATOM 12077 C CA . ALA B 1 694 ? -32.156 40.656 -9.797 1 90.44 694 ALA B CA 1
ATOM 12078 C C . ALA B 1 694 ? -32.125 39.562 -10.883 1 90.44 694 ALA B C 1
ATOM 12080 O O . ALA B 1 694 ? -32.219 38.375 -10.586 1 90.44 694 ALA B O 1
ATOM 12081 N N . ASP B 1 695 ? -32.094 39.938 -12.125 1 89.88 695 ASP B N 1
ATOM 12082 C CA . ASP B 1 695 ? -31.969 39.031 -13.266 1 89.88 695 ASP B CA 1
ATOM 12083 C C . ASP B 1 695 ? -30.547 39 -13.797 1 89.88 695 ASP B C 1
ATOM 12085 O O . ASP B 1 695 ? -30.047 40 -14.328 1 89.88 695 ASP B O 1
ATOM 12089 N N . TYR B 1 696 ? -29.938 37.938 -13.664 1 91.31 696 TYR B N 1
ATOM 12090 C CA . TYR B 1 696 ? -28.531 37.844 -14.055 1 91.31 696 TYR B CA 1
ATOM 12091 C C . TYR B 1 696 ? -28.391 37.062 -15.359 1 91.31 696 TYR B C 1
ATOM 12093 O O . TYR B 1 696 ? -27.359 36.438 -15.602 1 91.31 696 TYR B O 1
ATOM 12101 N N . GLY B 1 697 ? -29.438 36.938 -16.125 1 86 697 GLY B N 1
ATOM 12102 C CA . GLY B 1 697 ? -29.391 36.312 -17.453 1 86 697 GLY B CA 1
ATOM 12103 C C . GLY B 1 697 ? -29.047 34.844 -17.422 1 86 697 GLY B C 1
ATOM 12104 O O . GLY B 1 697 ? -29.75 34.062 -16.797 1 86 697 GLY B O 1
ATOM 12105 N N . ALA B 1 698 ? -27.828 34.594 -17.969 1 83.44 698 ALA B N 1
ATOM 12106 C CA . ALA B 1 698 ? -27.406 33.188 -18.109 1 83.44 698 ALA B CA 1
ATOM 12107 C C . ALA B 1 698 ? -27.188 32.562 -16.75 1 83.44 698 ALA B C 1
ATOM 12109 O O . ALA B 1 698 ? -27.297 31.328 -16.609 1 83.44 698 ALA B O 1
ATOM 12110 N N . PHE B 1 699 ? -26.891 33.406 -15.727 1 89.94 699 PHE B N 1
ATOM 12111 C CA . PHE B 1 699 ? -26.562 32.875 -14.406 1 89.94 699 PHE B CA 1
ATOM 12112 C C . PHE B 1 699 ? -27.797 32.781 -13.531 1 89.94 699 PHE B C 1
ATOM 12114 O O . PHE B 1 699 ? -27.703 32.5 -12.336 1 89.94 699 PHE B O 1
ATOM 12121 N N . GLN B 1 700 ? -28.922 33 -14.094 1 87.69 700 GLN B N 1
ATOM 12122 C CA . GLN B 1 700 ? -30.156 33.062 -13.305 1 87.69 700 GLN B CA 1
ATOM 12123 C C . GLN B 1 700 ? -30.406 31.719 -12.602 1 87.69 700 GLN B C 1
ATOM 12125 O O . GLN B 1 700 ? -30.734 31.688 -11.414 1 87.69 700 GLN B O 1
ATOM 12130 N N . ASP B 1 701 ? -30.172 30.641 -13.305 1 85.31 701 ASP B N 1
ATOM 12131 C CA . ASP B 1 701 ? -30.453 29.328 -12.734 1 85.31 701 ASP B CA 1
ATOM 12132 C C . ASP B 1 701 ? -29.281 28.844 -11.883 1 85.31 701 ASP B C 1
ATOM 12134 O O . ASP B 1 701 ? -29.453 27.984 -11.016 1 85.31 701 ASP B O 1
ATOM 12138 N N . ALA B 1 702 ? -28.203 29.406 -12.156 1 87.5 702 ALA B N 1
ATOM 12139 C CA . ALA B 1 702 ? -27.031 29 -11.391 1 87.5 702 ALA B CA 1
ATOM 12140 C C . ALA B 1 702 ? -27.016 29.672 -10.016 1 87.5 702 ALA B C 1
ATOM 12142 O O . ALA B 1 702 ? -26.516 29.094 -9.047 1 87.5 702 ALA B O 1
ATOM 12143 N N . ALA B 1 703 ? -27.453 30.891 -10.016 1 90.25 703 ALA B N 1
ATOM 12144 C CA . ALA B 1 703 ? -27.5 31.656 -8.766 1 90.25 703 ALA B CA 1
ATOM 12145 C C . ALA B 1 703 ? -28.672 31.219 -7.902 1 90.25 703 ALA B C 1
ATOM 12147 O O . ALA B 1 703 ? -29.625 32 -7.703 1 90.25 703 ALA B O 1
ATOM 12148 N N . ARG B 1 704 ? -28.531 30.094 -7.23 1 85.69 704 ARG B N 1
ATOM 12149 C CA . ARG B 1 704 ? -29.641 29.453 -6.527 1 85.69 704 ARG B CA 1
ATOM 12150 C C . ARG B 1 704 ? -29.688 29.891 -5.066 1 85.69 704 ARG B C 1
ATOM 12152 O O . ARG B 1 704 ? -30.734 29.812 -4.426 1 85.69 704 ARG B O 1
ATOM 12159 N N . GLY B 1 705 ? -28.625 30.328 -4.547 1 90.88 705 GLY B N 1
ATOM 12160 C CA . GLY B 1 705 ? -28.562 30.641 -3.127 1 90.88 705 GLY B CA 1
ATOM 12161 C C . GLY B 1 705 ? -28.766 32.125 -2.826 1 90.88 705 GLY B C 1
ATOM 12162 O O . GLY B 1 705 ? -28.578 32.969 -3.703 1 90.88 705 GLY B O 1
ATOM 12163 N N . ARG B 1 706 ? -29.188 32.344 -1.575 1 93.69 706 ARG B N 1
ATOM 12164 C CA . ARG B 1 706 ? -29.375 33.719 -1.141 1 93.69 706 ARG B CA 1
ATOM 12165 C C . ARG B 1 706 ? -28.469 34.062 0.046 1 93.69 706 ARG B C 1
ATOM 12167 O O . ARG B 1 706 ? -28.328 33.25 0.96 1 93.69 706 ARG B O 1
ATOM 12174 N N . ILE B 1 707 ? -27.875 35.25 -0.051 1 96.31 707 ILE B N 1
ATOM 12175 C CA . ILE B 1 707 ? -27 35.719 1.025 1 96.31 707 ILE B CA 1
ATOM 12176 C C . ILE B 1 707 ? -27.797 36.594 1.982 1 96.31 707 ILE B C 1
ATOM 12178 O O . ILE B 1 707 ? -28.484 37.531 1.551 1 96.31 707 ILE B O 1
ATOM 12182 N N . ASP B 1 708 ? -27.625 36.312 3.258 1 95.44 708 ASP B N 1
ATOM 12183 C CA . ASP B 1 708 ? -28.281 37.094 4.301 1 95.44 708 ASP B CA 1
ATOM 12184 C C . ASP B 1 708 ? -27.328 38.125 4.895 1 95.44 708 ASP B C 1
ATOM 12186 O O . ASP B 1 708 ? -26.641 37.875 5.883 1 95.44 708 ASP B O 1
ATOM 12190 N N . LEU B 1 709 ? -27.422 39.375 4.461 1 95.38 709 LEU B N 1
ATOM 12191 C CA . LEU B 1 709 ? -26.516 40.438 4.914 1 95.38 709 LEU B CA 1
ATOM 12192 C C . LEU B 1 709 ? -26.844 40.844 6.348 1 95.38 709 LEU B C 1
ATOM 12194 O O . LEU B 1 709 ? -25.953 41.25 7.105 1 95.38 709 LEU B O 1
ATOM 12198 N N . ALA B 1 710 ? -28.094 40.781 6.688 1 94.12 710 ALA B N 1
ATOM 12199 C CA . ALA B 1 710 ? -28.516 41.156 8.031 1 94.12 710 ALA B CA 1
ATOM 12200 C C . ALA B 1 710 ? -27.891 40.25 9.086 1 94.12 710 ALA B C 1
ATOM 12202 O O . ALA B 1 710 ? -27.547 40.688 10.18 1 94.12 710 ALA B O 1
ATOM 12203 N N . ARG B 1 711 ? -27.828 39.094 8.727 1 94.75 711 ARG B N 1
ATOM 12204 C CA . ARG B 1 711 ? -27.203 38.125 9.625 1 94.75 711 ARG B CA 1
ATOM 12205 C C . ARG B 1 711 ? -25.734 38.438 9.852 1 94.75 711 ARG B C 1
ATOM 12207 O O . ARG B 1 711 ? -25.234 38.344 10.969 1 94.75 711 ARG B O 1
ATOM 12214 N N . ILE B 1 712 ? -25.016 38.812 8.883 1 96.75 712 ILE B N 1
ATOM 12215 C CA . ILE B 1 712 ? -23.609 39.188 8.992 1 96.75 712 ILE B CA 1
ATOM 12216 C C . ILE B 1 712 ? -23.484 40.438 9.867 1 96.75 712 ILE B C 1
ATOM 12218 O O . ILE B 1 712 ? -22.609 40.5 10.742 1 96.75 712 ILE B O 1
ATOM 12222 N N . GLU B 1 713 ? -24.391 41.375 9.664 1 95.56 713 GLU B N 1
ATOM 12223 C CA . GLU B 1 713 ? -24.344 42.656 10.391 1 95.56 713 GLU B CA 1
ATOM 12224 C C . GLU B 1 713 ? -24.578 42.438 11.883 1 95.56 713 GLU B C 1
ATOM 12226 O O . GLU B 1 713 ? -23.922 43.062 12.719 1 95.56 713 GLU B O 1
ATOM 12231 N N . ARG B 1 714 ? -25.453 41.562 12.164 1 94.44 714 ARG B N 1
ATOM 12232 C CA . ARG B 1 714 ? -25.812 41.281 13.555 1 94.44 714 ARG B CA 1
ATOM 12233 C C . ARG B 1 714 ? -24.609 40.719 14.32 1 94.44 714 ARG B C 1
ATOM 12235 O O . ARG B 1 714 ? -24.484 40.938 15.523 1 94.44 714 ARG B O 1
ATOM 12242 N N . HIS B 1 715 ? -23.75 40.031 13.633 1 95.69 715 HIS B N 1
ATOM 12243 C CA . HIS B 1 715 ? -22.641 39.344 14.297 1 95.69 715 HIS B CA 1
ATOM 12244 C C . HIS B 1 715 ? -21.312 39.969 13.93 1 95.69 715 HIS B C 1
ATOM 12246 O O . HIS B 1 715 ? -20.266 39.344 14.086 1 95.69 715 HIS B O 1
ATOM 12252 N N . TRP B 1 716 ? -21.281 41.156 13.438 1 95.81 716 TRP B N 1
ATOM 12253 C CA . TRP B 1 716 ? -20.078 41.75 12.867 1 95.81 716 TRP B CA 1
ATOM 12254 C C . TRP B 1 716 ? -19 41.938 13.93 1 95.81 716 TRP B C 1
ATOM 12256 O O . TRP B 1 716 ? -17.828 41.625 13.703 1 95.81 716 TRP B O 1
ATOM 12266 N N . GLU B 1 717 ? -19.422 42.375 15.102 1 93.88 717 GLU B N 1
ATOM 12267 C CA . GLU B 1 717 ? -18.453 42.594 16.172 1 93.88 717 GLU B CA 1
ATOM 12268 C C . GLU B 1 717 ? -17.812 41.281 16.594 1 93.88 717 GLU B C 1
ATOM 12270 O O . GLU B 1 717 ? -16.609 41.25 16.875 1 93.88 717 GLU B O 1
ATOM 12275 N N . ASP B 1 718 ? -18.531 40.281 16.734 1 93.94 718 ASP B N 1
ATOM 12276 C CA . ASP B 1 718 ? -18.016 38.969 17.078 1 93.94 718 ASP B CA 1
ATOM 12277 C C . ASP B 1 718 ? -17.094 38.438 15.992 1 93.94 718 ASP B C 1
ATOM 12279 O O . ASP B 1 718 ? -16.094 37.75 16.281 1 93.94 718 ASP B O 1
ATOM 12283 N N . ILE B 1 719 ? -17.484 38.688 14.773 1 96.25 719 ILE B N 1
ATOM 12284 C CA . ILE B 1 719 ? -16.672 38.281 13.641 1 96.25 719 ILE B CA 1
ATOM 12285 C C . ILE B 1 719 ? -15.297 38.969 13.719 1 96.25 719 ILE B C 1
ATOM 12287 O O . ILE B 1 719 ? -14.266 38.312 13.547 1 96.25 719 ILE B O 1
ATOM 12291 N N . LEU B 1 720 ? -15.328 40.25 14.039 1 95.94 720 LEU B N 1
ATOM 12292 C CA . LEU B 1 720 ? -14.078 41 14.148 1 95.94 720 LEU B CA 1
ATOM 12293 C C . LEU B 1 720 ? -13.234 40.469 15.305 1 95.94 720 LEU B C 1
ATOM 12295 O O . LEU B 1 720 ? -12.008 40.344 15.18 1 95.94 720 LEU B O 1
ATOM 12299 N N . ARG B 1 721 ? -13.867 40.125 16.328 1 94.62 721 ARG B N 1
ATOM 12300 C CA . ARG B 1 721 ? -13.164 39.594 17.5 1 94.62 721 ARG B CA 1
ATOM 12301 C C . ARG B 1 721 ? -12.5 38.25 17.172 1 94.62 721 ARG B C 1
ATOM 12303 O O . ARG B 1 721 ? -11.359 38 17.578 1 94.62 721 ARG B O 1
ATOM 12310 N N . ILE B 1 722 ? -13.125 37.438 16.469 1 94.19 722 ILE B N 1
ATOM 12311 C CA . ILE B 1 722 ? -12.617 36.125 16.109 1 94.19 722 ILE B CA 1
ATOM 12312 C C . ILE B 1 722 ? -11.414 36.281 15.172 1 94.19 722 ILE B C 1
ATOM 12314 O O . ILE B 1 722 ? -10.359 35.688 15.414 1 94.19 722 ILE B O 1
ATOM 12318 N N . ILE B 1 723 ? -11.586 37 14.164 1 95.06 723 ILE B N 1
ATOM 12319 C CA . ILE B 1 723 ? -10.516 37.125 13.18 1 95.06 723 ILE B CA 1
ATOM 12320 C C . ILE B 1 723 ? -9.328 37.844 13.812 1 95.06 723 ILE B C 1
ATOM 12322 O O . ILE B 1 723 ? -8.172 37.562 13.492 1 95.06 723 ILE B O 1
ATOM 12326 N N . GLY B 1 724 ? -9.633 38.812 14.625 1 94.44 724 GLY B N 1
ATOM 12327 C CA . GLY B 1 724 ? -8.562 39.469 15.359 1 94.44 724 GLY B CA 1
ATOM 12328 C C . GLY B 1 724 ? -7.785 38.531 16.266 1 94.44 724 GLY B C 1
ATOM 12329 O O . GLY B 1 724 ? -6.562 38.625 16.359 1 94.44 724 GLY B O 1
ATOM 12330 N N . SER B 1 725 ? -8.477 37.656 16.938 1 94.38 725 SER B N 1
ATOM 12331 C CA . SER B 1 725 ? -7.836 36.688 17.812 1 94.38 725 SER B CA 1
ATOM 12332 C C . SER B 1 725 ? -6.961 35.719 17.016 1 94.38 725 SER B C 1
ATOM 12334 O O . SER B 1 725 ? -5.898 35.312 17.484 1 94.38 725 SER B O 1
ATOM 12336 N N . ILE B 1 726 ? -7.359 35.344 15.844 1 92.69 726 ILE B N 1
ATOM 12337 C CA . ILE B 1 726 ? -6.57 34.469 14.984 1 92.69 726 ILE B CA 1
ATOM 12338 C C . ILE B 1 726 ? -5.336 35.219 14.484 1 92.69 726 ILE B C 1
ATOM 12340 O O . ILE B 1 726 ? -4.227 34.688 14.5 1 92.69 726 ILE B O 1
ATOM 12344 N N . HIS B 1 727 ? -5.562 36.406 14.094 1 92.75 727 HIS B N 1
ATOM 12345 C CA . HIS B 1 727 ? -4.516 37.25 13.5 1 92.75 727 HIS B CA 1
ATOM 12346 C C . HIS B 1 727 ? -3.412 37.531 14.508 1 92.75 727 HIS B C 1
ATOM 12348 O O . HIS B 1 727 ? -2.238 37.625 14.148 1 92.75 727 HIS B O 1
ATOM 12354 N N . THR B 1 728 ? -3.76 37.656 15.797 1 91.75 728 THR B N 1
ATOM 12355 C CA . THR B 1 728 ? -2.783 37.969 16.828 1 91.75 728 THR B CA 1
ATOM 12356 C C . THR B 1 728 ? -2.137 36.719 17.375 1 91.75 728 THR B C 1
ATOM 12358 O O . THR B 1 728 ? -1.153 36.781 18.109 1 91.75 728 THR B O 1
ATOM 12361 N N . GLY B 1 729 ? -2.715 35.562 16.984 1 88.56 729 GLY B N 1
ATOM 12362 C CA . GLY B 1 729 ? -2.16 34.281 17.422 1 88.56 729 GLY B CA 1
ATOM 12363 C C . GLY B 1 729 ? -2.68 33.844 18.781 1 88.56 729 GLY B C 1
ATOM 12364 O O . GLY B 1 729 ? -2.174 32.875 19.359 1 88.56 729 GLY B O 1
ATOM 12365 N N . ALA B 1 730 ? -3.658 34.531 19.25 1 88.12 730 ALA B N 1
ATOM 12366 C CA . ALA B 1 730 ? -4.227 34.188 20.562 1 88.12 730 ALA B CA 1
ATOM 12367 C C . ALA B 1 730 ? -4.902 32.812 20.516 1 88.12 730 ALA B C 1
ATOM 12369 O O . ALA B 1 730 ? -4.91 32.094 21.516 1 88.12 730 ALA B O 1
ATOM 12370 N N . VAL B 1 731 ? -5.469 32.562 19.406 1 89.19 731 VAL B N 1
ATOM 12371 C CA . VAL B 1 731 ? -6.145 31.281 19.234 1 89.19 731 VAL B CA 1
ATOM 12372 C C . VAL B 1 731 ? -5.746 30.656 17.906 1 89.19 731 VAL B C 1
ATOM 12374 O O . VAL B 1 731 ? -5.496 31.359 16.922 1 89.19 731 VAL B O 1
ATOM 12377 N N . ARG B 1 732 ? -5.727 29.344 17.938 1 88.38 732 ARG B N 1
ATOM 12378 C CA . ARG B 1 732 ? -5.457 28.641 16.688 1 88.38 732 ARG B CA 1
ATOM 12379 C C . ARG B 1 732 ? -6.684 28.625 15.789 1 88.38 732 ARG B C 1
ATOM 12381 O O . ARG B 1 732 ? -7.809 28.453 16.266 1 88.38 732 ARG B O 1
ATOM 12388 N N . ALA B 1 733 ? -6.422 28.812 14.508 1 90.06 733 ALA B N 1
ATOM 12389 C CA . ALA B 1 733 ? -7.52 28.828 13.547 1 90.06 733 ALA B CA 1
ATOM 12390 C C . ALA B 1 733 ? -8.242 27.484 13.516 1 90.06 733 ALA B C 1
ATOM 12392 O O . ALA B 1 733 ? -9.469 27.438 13.383 1 90.06 733 ALA B O 1
ATOM 12393 N N . TYR B 1 734 ? -7.527 26.469 13.594 1 88.44 734 TYR B N 1
ATOM 12394 C CA . TYR B 1 734 ? -8.117 25.141 13.609 1 88.44 734 TYR B CA 1
ATOM 12395 C C . TYR B 1 734 ? -9.188 25.031 14.68 1 88.44 734 TYR B C 1
ATOM 12397 O O . TYR B 1 734 ? -10.289 24.547 14.422 1 88.44 734 TYR B O 1
ATOM 12405 N N . ASP B 1 735 ? -8.898 25.422 15.867 1 88.94 735 ASP B N 1
ATOM 12406 C CA . ASP B 1 735 ? -9.82 25.328 17 1 88.94 735 ASP B CA 1
ATOM 12407 C C . ASP B 1 735 ? -11.055 26.188 16.766 1 88.94 735 ASP B C 1
ATOM 12409 O O . ASP B 1 735 ? -12.164 25.797 17.141 1 88.94 735 ASP B O 1
ATOM 12413 N N . VAL B 1 736 ? -10.82 27.297 16.172 1 89.81 736 VAL B N 1
ATOM 12414 C CA . VAL B 1 736 ? -11.93 28.203 15.906 1 89.81 736 VAL B CA 1
ATOM 12415 C C . VAL B 1 736 ? -12.867 27.594 14.867 1 89.81 736 VAL B C 1
ATOM 12417 O O . VAL B 1 736 ? -14.086 27.656 15.016 1 89.81 736 VAL B O 1
ATOM 12420 N N . ILE B 1 737 ? -12.359 27.031 13.859 1 89.44 737 ILE B N 1
ATOM 12421 C CA . ILE B 1 737 ? -13.172 26.422 12.805 1 89.44 737 ILE B CA 1
ATOM 12422 C C . ILE B 1 737 ? -13.992 25.281 13.383 1 89.44 737 ILE B C 1
ATOM 12424 O O . ILE B 1 737 ? -15.164 25.109 13.047 1 89.44 737 ILE B O 1
ATOM 12428 N N . ARG B 1 738 ? -13.375 24.562 14.25 1 86.06 738 ARG B N 1
ATOM 12429 C CA . ARG B 1 738 ? -14.078 23.469 14.898 1 86.06 738 ARG B CA 1
ATOM 12430 C C . ARG B 1 738 ? -15.211 23.984 15.789 1 86.06 738 ARG B C 1
ATOM 12432 O O . ARG B 1 738 ? -16.266 23.344 15.891 1 86.06 738 ARG B O 1
ATOM 12439 N N . MET B 1 739 ? -14.93 25.031 16.406 1 88.12 739 MET B N 1
ATOM 12440 C CA . MET B 1 739 ? -15.922 25.641 17.281 1 88.12 739 MET B CA 1
ATOM 12441 C C . MET B 1 739 ? -17.094 26.203 16.484 1 88.12 739 MET B C 1
ATOM 12443 O O . MET B 1 739 ? -18.234 26.141 16.922 1 88.12 739 MET B O 1
ATOM 12447 N N . LEU B 1 740 ? -16.797 26.625 15.266 1 89.44 740 LEU B N 1
ATOM 12448 C CA . LEU B 1 740 ? -17.812 27.281 14.445 1 89.44 740 LEU B CA 1
ATOM 12449 C C . LEU B 1 740 ? -18.672 26.266 13.719 1 89.44 740 LEU B C 1
ATOM 12451 O O . LEU B 1 740 ? -19.734 26.609 13.18 1 89.44 740 LEU B O 1
ATOM 12455 N N . SER B 1 741 ? -18.219 25 13.641 1 82.69 741 SER B N 1
ATOM 12456 C CA . SER B 1 741 ? -18.969 23.984 12.922 1 82.69 741 SER B CA 1
ATOM 12457 C C . SER B 1 741 ? -19.391 22.844 13.852 1 82.69 741 SER B C 1
ATOM 12459 O O . SER B 1 741 ? -18.594 22.375 14.672 1 82.69 741 SER B O 1
ATOM 12461 N N . ARG B 1 742 ? -20.672 22.547 13.961 1 70.38 742 ARG B N 1
ATOM 12462 C CA . ARG B 1 742 ? -21.219 21.453 14.766 1 70.38 742 ARG B CA 1
ATOM 12463 C C . ARG B 1 742 ? -21.578 20.266 13.883 1 70.38 742 ARG B C 1
ATOM 12465 O O . ARG B 1 742 ? -22.641 20.25 13.25 1 70.38 742 ARG B O 1
ATOM 12472 N N . ASP B 1 743 ? -20.797 19.156 13.891 1 65.62 743 ASP B N 1
ATOM 12473 C CA . ASP B 1 743 ? -21.047 17.922 13.148 1 65.62 743 ASP B CA 1
ATOM 12474 C C . ASP B 1 743 ? -21.453 18.203 11.703 1 65.62 743 ASP B C 1
ATOM 12476 O O . ASP B 1 743 ? -22.469 17.703 11.227 1 65.62 743 ASP B O 1
ATOM 12480 N N . GLY B 1 744 ? -20.797 19.188 11.195 1 67.12 744 GLY B N 1
ATOM 12481 C CA . GLY B 1 744 ? -21.047 19.5 9.797 1 67.12 744 GLY B CA 1
ATOM 12482 C C . GLY B 1 744 ? -22 20.656 9.609 1 67.12 744 GLY B C 1
ATOM 12483 O O . GLY B 1 744 ? -22.125 21.203 8.5 1 67.12 744 GLY B O 1
ATOM 12484 N N . ARG B 1 745 ? -22.75 21.172 10.773 1 77.44 745 ARG B N 1
ATOM 12485 C CA . ARG B 1 745 ? -23.641 22.328 10.703 1 77.44 745 ARG B CA 1
ATOM 12486 C C . ARG B 1 745 ? -23.016 23.547 11.375 1 77.44 745 ARG B C 1
ATOM 12488 O O . ARG B 1 745 ? -22.531 23.453 12.5 1 77.44 745 ARG B O 1
ATOM 12495 N N . PRO B 1 746 ? -23.094 24.594 10.75 1 86.94 746 PRO B N 1
ATOM 12496 C CA . PRO B 1 746 ? -22.469 25.781 11.32 1 86.94 746 PRO B CA 1
ATOM 12497 C C . PRO B 1 746 ? -23.25 26.359 12.492 1 86.94 746 PRO B C 1
ATOM 12499 O O . PRO B 1 746 ? -24.469 26.234 12.547 1 86.94 746 PRO B O 1
ATOM 12502 N N . THR B 1 747 ? -22.609 26.938 13.508 1 86.88 747 THR B N 1
ATOM 12503 C CA . THR B 1 747 ? -23.203 27.766 14.547 1 86.88 747 THR B CA 1
ATOM 12504 C C . THR B 1 747 ? -23.719 29.078 13.969 1 86.88 747 THR B C 1
ATOM 12506 O O . THR B 1 747 ? -23.453 29.391 12.805 1 86.88 747 THR B O 1
ATOM 12509 N N . PRO B 1 748 ? -24.516 29.781 14.758 1 86.88 748 PRO B N 1
ATOM 12510 C CA . PRO B 1 748 ? -24.984 31.062 14.227 1 86.88 748 PRO B CA 1
ATOM 12511 C C . PRO B 1 748 ? -23.828 31.953 13.773 1 86.88 748 PRO B C 1
ATOM 12513 O O . PRO B 1 748 ? -23.906 32.594 12.711 1 86.88 748 PRO B O 1
ATOM 12516 N N . LEU B 1 749 ? -22.875 32.031 14.609 1 91.88 749 LEU B N 1
ATOM 12517 C CA . LEU B 1 749 ? -21.703 32.812 14.234 1 91.88 749 LEU B CA 1
ATOM 12518 C C . LEU B 1 749 ? -21 32.188 13.023 1 91.88 749 LEU B C 1
ATOM 12520 O O . LEU B 1 749 ? -20.562 32.906 12.125 1 91.88 749 LEU B O 1
ATOM 12524 N N . GLY B 1 750 ? -20.891 30.891 13.023 1 93.06 750 GLY B N 1
ATOM 12525 C CA . GLY B 1 750 ? -20.328 30.219 11.867 1 93.06 750 GLY B CA 1
ATOM 12526 C C . GLY B 1 750 ? -21.125 30.453 10.594 1 93.06 750 GLY B C 1
ATOM 12527 O O . GLY B 1 750 ? -20.547 30.609 9.516 1 93.06 750 GLY B O 1
ATOM 12528 N N . ASP B 1 751 ? -22.391 30.438 10.75 1 93.81 751 ASP B N 1
ATOM 12529 C CA . ASP B 1 751 ? -23.266 30.688 9.602 1 93.81 751 ASP B CA 1
ATOM 12530 C C . ASP B 1 751 ? -23.094 32.094 9.078 1 93.81 751 ASP B C 1
ATOM 12532 O O . ASP B 1 751 ? -23.141 32.344 7.863 1 93.81 751 ASP B O 1
ATOM 12536 N N . ALA B 1 752 ? -22.953 33.031 9.984 1 96 752 ALA B N 1
ATOM 12537 C CA . ALA B 1 752 ? -22.703 34.406 9.57 1 96 752 ALA B CA 1
ATOM 12538 C C . ALA B 1 752 ? -21.422 34.5 8.75 1 96 752 ALA B C 1
ATOM 12540 O O . ALA B 1 752 ? -21.391 35.188 7.723 1 96 752 ALA B O 1
ATOM 12541 N N . ILE B 1 753 ? -20.438 33.906 9.195 1 95.69 753 ILE B N 1
ATOM 12542 C CA . ILE B 1 753 ? -19.156 33.938 8.5 1 95.69 753 ILE B CA 1
ATOM 12543 C C . ILE B 1 753 ? -19.281 33.219 7.16 1 95.69 753 ILE B C 1
ATOM 12545 O O . ILE B 1 753 ? -18.672 33.625 6.164 1 95.69 753 ILE B O 1
ATOM 12549 N N . ALA B 1 754 ? -20.047 32.156 7.156 1 94.75 754 ALA B N 1
ATOM 12550 C CA . ALA B 1 754 ? -20.281 31.422 5.918 1 94.75 754 ALA B CA 1
ATOM 12551 C C . ALA B 1 754 ? -20.953 32.312 4.875 1 94.75 754 ALA B C 1
ATOM 12553 O O . ALA B 1 754 ? -20.625 32.25 3.689 1 94.75 754 ALA B O 1
ATOM 12554 N N . HIS B 1 755 ? -21.938 33.031 5.316 1 96 755 HIS B N 1
ATOM 12555 C CA . HIS B 1 755 ? -22.609 33.969 4.398 1 96 755 HIS B CA 1
ATOM 12556 C C . HIS B 1 755 ? -21.625 34.969 3.822 1 96 755 HIS B C 1
ATOM 12558 O O . HIS B 1 755 ? -21.703 35.312 2.639 1 96 755 HIS B O 1
ATOM 12564 N N . TYR B 1 756 ? -20.766 35.5 4.684 1 96.12 756 TYR B N 1
ATOM 12565 C CA . TYR B 1 756 ? -19.734 36.375 4.195 1 96.12 756 TYR B CA 1
ATOM 12566 C C . TYR B 1 756 ? -18.844 35.688 3.174 1 96.12 756 TYR B C 1
ATOM 12568 O O . TYR B 1 756 ? -18.469 36.281 2.158 1 96.12 756 TYR B O 1
ATOM 12576 N N . GLY B 1 757 ? -18.484 34.438 3.418 1 95.56 757 GLY B N 1
ATOM 12577 C CA . GLY B 1 757 ? -17.656 33.656 2.527 1 95.56 757 GLY B CA 1
ATOM 12578 C C . GLY B 1 757 ? -18.328 33.344 1.199 1 95.56 757 GLY B C 1
ATOM 12579 O O . GLY B 1 757 ? -17.672 33.219 0.172 1 95.56 757 GLY B O 1
ATOM 12580 N N . ARG B 1 758 ? -19.594 33.219 1.209 1 95.31 758 ARG B N 1
ATOM 12581 C CA . ARG B 1 758 ? -20.344 32.938 -0 1 95.31 758 ARG B CA 1
ATOM 12582 C C . ARG B 1 758 ? -20.234 34.062 -1.013 1 95.31 758 ARG B C 1
ATOM 12584 O O . ARG B 1 758 ? -20.281 33.844 -2.223 1 95.31 758 ARG B O 1
ATOM 12591 N N . ILE B 1 759 ? -20.094 35.25 -0.507 1 95.88 759 ILE B N 1
ATOM 12592 C CA . ILE B 1 759 ? -19.875 36.375 -1.402 1 95.88 759 ILE B CA 1
ATOM 12593 C C . ILE B 1 759 ? -18.562 36.188 -2.17 1 95.88 759 ILE B C 1
ATOM 12595 O O . ILE B 1 759 ? -18.547 36.25 -3.4 1 95.88 759 ILE B O 1
ATOM 12599 N N . ALA B 1 760 ? -17.531 35.938 -1.38 1 94.25 760 ALA B N 1
ATOM 12600 C CA . ALA B 1 760 ? -16.203 35.75 -1.973 1 94.25 760 ALA B CA 1
ATOM 12601 C C . ALA B 1 760 ? -16.188 34.531 -2.889 1 94.25 760 ALA B C 1
ATOM 12603 O O . ALA B 1 760 ? -15.516 34.531 -3.924 1 94.25 760 ALA B O 1
ATOM 12604 N N . LYS B 1 761 ? -16.828 33.469 -2.51 1 93.5 761 LYS B N 1
ATOM 12605 C CA . LYS B 1 761 ? -16.891 32.25 -3.311 1 93.5 761 LYS B CA 1
ATOM 12606 C C . LYS B 1 761 ? -17.531 32.531 -4.672 1 93.5 761 LYS B C 1
ATOM 12608 O O . LYS B 1 761 ? -17.016 32.094 -5.703 1 93.5 761 LYS B O 1
ATOM 12613 N N . THR B 1 762 ? -18.656 33.188 -4.672 1 94.56 762 THR B N 1
ATOM 12614 C CA . THR B 1 762 ? -19.359 33.469 -5.918 1 94.56 762 THR B CA 1
ATOM 12615 C C . THR B 1 762 ? -18.516 34.375 -6.812 1 94.56 762 THR B C 1
ATOM 12617 O O . THR B 1 762 ? -18.469 34.188 -8.031 1 94.56 762 THR B O 1
ATOM 12620 N N . LEU B 1 763 ? -17.859 35.375 -6.188 1 94.94 763 LEU B N 1
ATOM 12621 C CA . LEU B 1 763 ? -16.984 36.25 -6.953 1 94.94 763 LEU B CA 1
ATOM 12622 C C . LEU B 1 763 ? -15.844 35.438 -7.582 1 94.94 763 LEU B C 1
ATOM 12624 O O . LEU B 1 763 ? -15.445 35.719 -8.719 1 94.94 763 LEU B O 1
ATOM 12628 N N . HIS B 1 764 ? -15.305 34.531 -6.84 1 93.25 764 HIS B N 1
ATOM 12629 C CA . HIS B 1 764 ? -14.25 33.656 -7.348 1 93.25 764 HIS B CA 1
ATOM 12630 C C . HIS B 1 764 ? -14.734 32.844 -8.547 1 93.25 764 HIS B C 1
ATOM 12632 O O . HIS B 1 764 ? -14.039 32.781 -9.562 1 93.25 764 HIS B O 1
ATOM 12638 N N . ILE B 1 765 ? -15.898 32.281 -8.445 1 91.19 765 ILE B N 1
ATOM 12639 C CA . ILE B 1 765 ? -16.453 31.453 -9.516 1 91.19 765 ILE B CA 1
ATOM 12640 C C . ILE B 1 765 ? -16.703 32.312 -10.75 1 91.19 765 ILE B C 1
ATOM 12642 O O . ILE B 1 765 ? -16.422 31.891 -11.875 1 91.19 765 ILE B O 1
ATOM 12646 N N . LEU B 1 766 ? -17.219 33.531 -10.547 1 92.12 766 LEU B N 1
ATOM 12647 C CA . LEU B 1 766 ? -17.469 34.438 -11.656 1 92.12 766 LEU B CA 1
ATOM 12648 C C . LEU B 1 766 ? -16.156 34.844 -12.336 1 92.12 766 LEU B C 1
ATOM 12650 O O . LEU B 1 766 ? -16.094 34.969 -13.562 1 92.12 766 LEU B O 1
ATOM 12654 N N . ARG B 1 767 ? -15.156 35.062 -11.531 1 91.62 767 ARG B N 1
ATOM 12655 C CA . ARG B 1 767 ? -13.852 35.375 -12.102 1 91.62 767 ARG B CA 1
ATOM 12656 C C . ARG B 1 767 ? -13.289 34.219 -12.906 1 91.62 767 ARG B C 1
ATOM 12658 O O . ARG B 1 767 ? -12.695 34.406 -13.961 1 91.62 767 ARG B O 1
ATOM 12665 N N . LEU B 1 768 ? -13.414 33 -12.438 1 89.75 768 LEU B N 1
ATOM 12666 C CA . LEU B 1 768 ? -13 31.812 -13.156 1 89.75 768 LEU B CA 1
ATOM 12667 C C . LEU B 1 768 ? -13.711 31.703 -14.5 1 89.75 768 LEU B C 1
ATOM 12669 O O . LEU B 1 768 ? -13.109 31.297 -15.5 1 89.75 768 LEU B O 1
ATOM 12673 N N . ALA B 1 769 ? -14.883 32.062 -14.492 1 86.5 769 ALA B N 1
ATOM 12674 C CA . ALA B 1 769 ? -15.711 31.969 -15.695 1 86.5 769 ALA B CA 1
ATOM 12675 C C . ALA B 1 769 ? -15.32 33.031 -16.703 1 86.5 769 ALA B C 1
ATOM 12677 O O . ALA B 1 769 ? -15.398 32.812 -17.922 1 86.5 769 ALA B O 1
ATOM 12678 N N . ASP B 1 770 ? -14.883 34.125 -16.219 1 87.25 770 ASP B N 1
ATOM 12679 C CA . ASP B 1 770 ? -14.688 35.312 -17.062 1 87.25 770 ASP B CA 1
ATOM 12680 C C . ASP B 1 770 ? -13.258 35.375 -17.594 1 87.25 770 ASP B C 1
ATOM 12682 O O . ASP B 1 770 ? -13.016 35.906 -18.672 1 87.25 770 ASP B O 1
ATOM 12686 N N . GLU B 1 771 ? -12.352 34.938 -16.719 1 88.69 771 GLU B N 1
ATOM 12687 C CA . GLU B 1 771 ? -10.945 35.188 -17.047 1 88.69 771 GLU B CA 1
ATOM 12688 C C . GLU B 1 771 ? -10.188 33.875 -17.203 1 88.69 771 GLU B C 1
ATOM 12690 O O . GLU B 1 771 ? -9.68 33.312 -16.234 1 88.69 771 GLU B O 1
ATOM 12695 N N . PRO B 1 772 ? -9.859 33.5 -18.438 1 86.12 772 PRO B N 1
ATOM 12696 C CA . PRO B 1 772 ? -9.047 32.281 -18.656 1 86.12 772 PRO B CA 1
ATOM 12697 C C . PRO B 1 772 ? -7.645 32.406 -18.062 1 86.12 772 PRO B C 1
ATOM 12699 O O . PRO B 1 772 ? -7.055 31.406 -17.641 1 86.12 772 PRO B O 1
ATOM 12702 N N . GLY B 1 773 ? -7.129 33.625 -18.125 1 87.88 773 GLY B N 1
ATOM 12703 C CA . GLY B 1 773 ? -5.82 33.844 -17.531 1 87.88 773 GLY B CA 1
ATOM 12704 C C . GLY B 1 773 ? -5.777 33.5 -16.047 1 87.88 773 GLY B C 1
ATOM 12705 O O . GLY B 1 773 ? -4.781 32.969 -15.555 1 87.88 773 GLY B O 1
ATOM 12706 N N . TYR B 1 774 ? -6.961 33.844 -15.414 1 91.69 774 TYR B N 1
ATOM 12707 C CA . TYR B 1 774 ? -7.082 33.531 -14 1 91.69 774 TYR B CA 1
ATOM 12708 C C . TYR B 1 774 ? -7.066 32.031 -13.766 1 91.69 774 TYR B C 1
ATOM 12710 O O . TYR B 1 774 ? -6.379 31.547 -12.867 1 91.69 774 TYR B O 1
ATOM 12718 N N . ARG B 1 775 ? -7.637 31.281 -14.555 1 89.38 775 ARG B N 1
ATOM 12719 C CA . ARG B 1 775 ? -7.668 29.828 -14.461 1 89.38 775 ARG B CA 1
ATOM 12720 C C . ARG B 1 775 ? -6.285 29.234 -14.719 1 89.38 775 ARG B C 1
ATOM 12722 O O . ARG B 1 775 ? -5.875 28.281 -14.047 1 89.38 775 ARG B O 1
ATOM 12729 N N . ARG B 1 776 ? -5.648 29.75 -15.648 1 90.06 776 ARG B N 1
ATOM 12730 C CA . ARG B 1 776 ? -4.316 29.266 -15.992 1 90.06 776 ARG B CA 1
ATOM 12731 C C . ARG B 1 776 ? -3.33 29.531 -14.859 1 90.06 776 ARG B C 1
ATOM 12733 O O . ARG B 1 776 ? -2.455 28.703 -14.586 1 90.06 776 ARG B O 1
ATOM 12740 N N . GLN B 1 777 ? -3.492 30.672 -14.297 1 91.31 777 GLN B N 1
ATOM 12741 C CA . GLN B 1 777 ? -2.627 31.016 -13.172 1 91.31 777 GLN B CA 1
ATOM 12742 C C . GLN B 1 777 ? -2.791 30.031 -12.031 1 91.31 777 GLN B C 1
ATOM 12744 O O . GLN B 1 777 ? -1.806 29.594 -11.422 1 91.31 777 GLN B O 1
ATOM 12749 N N . ILE B 1 778 ? -3.99 29.688 -11.742 1 92.06 778 ILE B N 1
ATOM 12750 C CA . ILE B 1 778 ? -4.289 28.734 -10.688 1 92.06 778 ILE B CA 1
ATOM 12751 C C . ILE B 1 778 ? -3.689 27.359 -11.039 1 92.06 778 ILE B C 1
ATOM 12753 O O . ILE B 1 778 ? -3.096 26.703 -10.188 1 92.06 778 ILE B O 1
ATOM 12757 N N . LYS B 1 779 ? -3.789 26.984 -12.242 1 90.88 779 LYS B N 1
ATOM 12758 C CA . LYS B 1 779 ? -3.279 25.688 -12.695 1 90.88 779 LYS B CA 1
ATOM 12759 C C . LYS B 1 779 ? -1.755 25.656 -12.625 1 90.88 779 LYS B C 1
ATOM 12761 O O . LYS B 1 779 ? -1.173 24.625 -12.266 1 90.88 779 LYS B O 1
ATOM 12766 N N . VAL B 1 780 ? -1.135 26.688 -13.023 1 91.69 780 VAL B N 1
ATOM 12767 C CA . VAL B 1 780 ? 0.322 26.766 -12.992 1 91.69 780 VAL B CA 1
ATOM 12768 C C . VAL B 1 780 ? 0.815 26.609 -11.555 1 91.69 780 VAL B C 1
ATOM 12770 O O . VAL B 1 780 ? 1.78 25.875 -11.297 1 91.69 780 VAL B O 1
ATOM 12773 N N . GLN B 1 781 ? 0.148 27.297 -10.656 1 93.5 781 GLN B N 1
ATOM 12774 C CA . GLN B 1 781 ? 0.535 27.203 -9.25 1 93.5 781 GLN B CA 1
ATOM 12775 C C . GLN B 1 781 ? 0.324 25.797 -8.703 1 93.5 781 GLN B C 1
ATOM 12777 O O . GLN B 1 781 ? 1.136 25.297 -7.922 1 93.5 781 GLN B O 1
ATOM 12782 N N . ALA B 1 782 ? -0.737 25.203 -9.086 1 90.69 782 ALA B N 1
ATOM 12783 C CA . ALA B 1 782 ? -1.009 23.828 -8.656 1 90.69 782 ALA B CA 1
ATOM 12784 C C . ALA B 1 782 ? 0.056 22.875 -9.188 1 90.69 782 ALA B C 1
ATOM 12786 O O . ALA B 1 782 ? 0.479 21.953 -8.477 1 90.69 782 ALA B O 1
ATOM 12787 N N . ASN B 1 783 ? 0.453 23.047 -10.383 1 90.62 783 ASN B N 1
ATOM 12788 C CA . ASN B 1 783 ? 1.48 22.219 -10.992 1 90.62 783 ASN B CA 1
ATOM 12789 C C . ASN B 1 783 ? 2.826 22.375 -10.289 1 90.62 783 ASN B C 1
ATOM 12791 O O . ASN B 1 783 ? 3.604 21.438 -10.195 1 90.62 783 ASN B O 1
ATOM 12795 N N . LEU B 1 784 ? 3.039 23.578 -9.93 1 93.94 784 LEU B N 1
ATOM 12796 C CA . LEU B 1 784 ? 4.258 23.844 -9.172 1 93.94 784 LEU B CA 1
ATOM 12797 C C . LEU B 1 784 ? 4.301 23.016 -7.895 1 93.94 784 LEU B C 1
ATOM 12799 O O . LEU B 1 784 ? 5.348 22.469 -7.547 1 93.94 784 LEU B O 1
ATOM 12803 N N . GLN B 1 785 ? 3.221 22.969 -7.246 1 93.69 785 GLN B N 1
ATOM 12804 C CA . GLN B 1 785 ? 3.109 22.188 -6.016 1 93.69 785 GLN B CA 1
ATOM 12805 C C . GLN B 1 785 ? 3.33 20.703 -6.289 1 93.69 785 GLN B C 1
ATOM 12807 O O . GLN B 1 785 ? 3.982 20 -5.504 1 93.69 785 GLN B O 1
ATOM 12812 N N . GLU B 1 786 ? 2.842 20.172 -7.328 1 93 786 GLU B N 1
ATOM 12813 C CA . GLU B 1 786 ? 3.035 18.781 -7.707 1 93 786 GLU B CA 1
ATOM 12814 C C . GLU B 1 786 ? 4.504 18.484 -8 1 93 786 GLU B C 1
ATOM 12816 O O . GLU B 1 786 ? 5.008 17.406 -7.648 1 93 786 GLU B O 1
ATOM 12821 N N . GLY B 1 787 ? 5.137 19.438 -8.711 1 95.31 787 GLY B N 1
ATOM 12822 C CA . GLY B 1 787 ? 6.562 19.297 -8.961 1 95.31 787 GLY B CA 1
ATOM 12823 C C . GLY B 1 787 ? 7.391 19.219 -7.695 1 95.31 787 GLY B C 1
ATOM 12824 O O . GLY B 1 787 ? 8.305 18.406 -7.594 1 95.31 787 GLY B O 1
ATOM 12825 N N . ARG B 1 788 ? 7.016 20.016 -6.77 1 96.44 788 ARG B N 1
ATOM 12826 C CA . ARG B 1 788 ? 7.715 20.031 -5.488 1 96.44 788 ARG B CA 1
ATOM 12827 C C . ARG B 1 788 ? 7.551 18.688 -4.773 1 96.44 788 ARG B C 1
ATOM 12829 O O . ARG B 1 788 ? 8.516 18.156 -4.227 1 96.44 788 ARG B O 1
ATOM 12836 N N . HIS B 1 789 ? 6.348 18.203 -4.742 1 95.44 789 HIS B N 1
ATOM 12837 C CA . HIS B 1 789 ? 6.074 16.922 -4.086 1 95.44 789 HIS B CA 1
ATOM 12838 C C . HIS B 1 789 ? 6.828 15.789 -4.762 1 95.44 789 HIS B C 1
ATOM 12840 O O . HIS B 1 789 ? 7.316 14.875 -4.09 1 95.44 789 HIS B O 1
ATOM 12846 N N . ALA B 1 790 ? 6.914 15.836 -6.047 1 95.75 790 ALA B N 1
ATOM 12847 C CA . ALA B 1 790 ? 7.652 14.805 -6.777 1 95.75 790 ALA B CA 1
ATOM 12848 C C . ALA B 1 790 ? 9.133 14.82 -6.387 1 95.75 790 ALA B C 1
ATOM 12850 O O . ALA B 1 790 ? 9.742 13.758 -6.219 1 95.75 790 ALA B O 1
ATOM 12851 N N . LEU B 1 791 ? 9.672 15.984 -6.32 1 96.75 791 LEU B N 1
ATOM 12852 C CA . LEU B 1 791 ? 11.07 16.109 -5.906 1 96.75 791 LEU B CA 1
ATOM 12853 C C . LEU B 1 791 ? 11.258 15.641 -4.469 1 96.75 791 LEU B C 1
ATOM 12855 O O . LEU B 1 791 ? 12.242 14.977 -4.152 1 96.75 791 LEU B O 1
ATOM 12859 N N . ALA B 1 792 ? 10.336 15.992 -3.596 1 97.12 792 ALA B N 1
ATOM 12860 C CA . ALA B 1 792 ? 10.398 15.57 -2.199 1 97.12 792 ALA B CA 1
ATOM 12861 C C . ALA B 1 792 ? 10.406 14.047 -2.088 1 97.12 792 ALA B C 1
ATOM 12863 O O . ALA B 1 792 ? 11.125 13.484 -1.254 1 97.12 792 ALA B O 1
ATOM 12864 N N . ARG B 1 793 ? 9.664 13.391 -2.914 1 94.62 793 ARG B N 1
ATOM 12865 C CA . ARG B 1 793 ? 9.609 11.93 -2.902 1 94.62 793 ARG B CA 1
ATOM 12866 C C . ARG B 1 793 ? 10.945 11.328 -3.324 1 94.62 793 ARG B C 1
ATOM 12868 O O . ARG B 1 793 ? 11.336 10.266 -2.83 1 94.62 793 ARG B O 1
ATOM 12875 N N . LYS B 1 794 ? 11.602 11.992 -4.219 1 94.31 794 LYS B N 1
ATOM 12876 C CA . LYS B 1 794 ? 12.906 11.516 -4.676 1 94.31 794 LYS B CA 1
ATOM 12877 C C . LYS B 1 794 ? 13.961 11.672 -3.588 1 94.31 794 LYS B C 1
ATOM 12879 O O . LYS B 1 794 ? 14.891 10.875 -3.492 1 94.31 794 LYS B O 1
ATOM 12884 N N . ILE B 1 795 ? 13.805 12.68 -2.83 1 96.75 795 ILE B N 1
ATOM 12885 C CA . ILE B 1 795 ? 14.75 12.945 -1.75 1 96.75 795 ILE B CA 1
ATOM 12886 C C . ILE B 1 795 ? 14.5 11.969 -0.602 1 96.75 795 ILE B C 1
ATOM 12888 O O . ILE B 1 795 ? 15.438 11.328 -0.114 1 96.75 795 ILE B O 1
ATOM 12892 N N . PHE B 1 796 ? 13.25 11.836 -0.21 1 96.62 796 PHE B N 1
ATOM 12893 C CA . PHE B 1 796 ? 12.859 11.016 0.932 1 96.62 796 PHE B CA 1
ATOM 12894 C C . PHE B 1 796 ? 12.766 9.547 0.537 1 96.62 796 PHE B C 1
ATOM 12896 O O . PHE B 1 796 ? 11.711 8.922 0.708 1 96.62 796 PHE B O 1
ATOM 12903 N N . HIS B 1 797 ? 13.812 8.898 0.168 1 93.44 797 HIS B N 1
ATOM 12904 C CA . HIS B 1 797 ? 13.773 7.574 -0.441 1 93.44 797 HIS B CA 1
ATOM 12905 C C . HIS B 1 797 ? 14.086 6.488 0.583 1 93.44 797 HIS B C 1
ATOM 12907 O O . HIS B 1 797 ? 13.672 5.336 0.418 1 93.44 797 HIS B O 1
ATOM 12913 N N . GLY B 1 798 ? 14.766 6.809 1.642 1 93 798 GLY B N 1
ATOM 12914 C CA . GLY B 1 798 ? 15.172 5.797 2.604 1 93 798 GLY B CA 1
ATOM 12915 C C . GLY B 1 798 ? 14.008 5.113 3.285 1 93 798 GLY B C 1
ATOM 12916 O O . GLY B 1 798 ? 12.906 5.672 3.357 1 93 798 GLY B O 1
ATOM 12917 N N . LYS B 1 799 ? 14.219 3.879 3.719 1 92 799 LYS B N 1
ATOM 12918 C CA . LYS B 1 799 ? 13.234 3.07 4.434 1 92 799 LYS B CA 1
ATOM 12919 C C . LYS B 1 799 ? 11.906 3.029 3.684 1 92 799 LYS B C 1
ATOM 12921 O O . LYS B 1 799 ? 10.844 3.215 4.281 1 92 799 LYS B O 1
ATOM 12926 N N . GLN B 1 800 ? 11.969 3.016 2.398 1 88.94 800 GLN B N 1
ATOM 12927 C CA . GLN B 1 800 ? 10.828 2.883 1.492 1 88.94 800 GLN B CA 1
ATOM 12928 C C . GLN B 1 800 ? 9.914 4.102 1.568 1 88.94 800 GLN B C 1
ATOM 12930 O O . GLN B 1 800 ? 8.703 3.99 1.382 1 88.94 800 GLN B O 1
ATOM 12935 N N . GLY B 1 801 ? 10.461 5.254 2.012 1 90.88 801 GLY B N 1
ATOM 12936 C CA . GLY B 1 801 ? 9.688 6.484 2.057 1 90.88 801 GLY B CA 1
ATOM 12937 C C . GLY B 1 801 ? 8.688 6.52 3.195 1 90.88 801 GLY B C 1
ATOM 12938 O O . GLY B 1 801 ? 7.703 7.262 3.143 1 90.88 801 GLY B O 1
ATOM 12939 N N . GLN B 1 802 ? 8.891 5.684 4.199 1 93.19 802 GLN B N 1
ATOM 12940 C CA . GLN B 1 802 ? 7.984 5.625 5.34 1 93.19 802 GLN B CA 1
ATOM 12941 C C . GLN B 1 802 ? 8.555 6.375 6.539 1 93.19 802 GLN B C 1
ATOM 12943 O O . GLN B 1 802 ? 9.773 6.512 6.672 1 93.19 802 GLN B O 1
ATOM 12948 N N . LEU B 1 803 ? 7.68 6.934 7.312 1 93.81 803 LEU B N 1
ATOM 12949 C CA . LEU B 1 803 ? 8.078 7.734 8.461 1 93.81 803 LEU B CA 1
ATOM 12950 C C . LEU B 1 803 ? 8.086 6.891 9.734 1 93.81 803 LEU B C 1
ATOM 12952 O O . LEU B 1 803 ? 7.039 6.652 10.336 1 93.81 803 LEU B O 1
ATOM 12956 N N . TYR B 1 804 ? 9.32 6.555 10.227 1 92.5 804 TYR B N 1
ATOM 12957 C CA . TYR B 1 804 ? 9.453 5.734 11.43 1 92.5 804 TYR B CA 1
ATOM 12958 C C . TYR B 1 804 ? 9.57 6.602 12.672 1 92.5 804 TYR B C 1
ATOM 12960 O O . TYR B 1 804 ? 10.578 6.543 13.383 1 92.5 804 TYR B O 1
ATOM 12968 N N . GLN B 1 805 ? 8.555 7.434 12.883 1 92.19 805 GLN B N 1
ATOM 12969 C CA . GLN B 1 805 ? 8.477 8.32 14.039 1 92.19 805 GLN B CA 1
ATOM 12970 C C . GLN B 1 805 ? 7.195 8.078 14.836 1 92.19 805 GLN B C 1
ATOM 12972 O O . GLN B 1 805 ? 6.098 8.117 14.273 1 92.19 805 GLN B O 1
ATOM 12977 N N . ARG B 1 806 ? 7.379 7.855 16.062 1 89.5 806 ARG B N 1
ATOM 12978 C CA . ARG B 1 806 ? 6.242 7.523 16.922 1 89.5 806 ARG B CA 1
ATOM 12979 C C . ARG B 1 806 ? 5.523 8.781 17.391 1 89.5 806 ARG B C 1
ATOM 12981 O O . ARG B 1 806 ? 4.312 8.766 17.625 1 89.5 806 ARG B O 1
ATOM 12988 N N . TYR B 1 807 ? 6.332 9.852 17.578 1 88.25 807 TYR B N 1
ATOM 12989 C CA . TYR B 1 807 ? 5.773 11.062 18.172 1 88.25 807 TYR B CA 1
ATOM 12990 C C . TYR B 1 807 ? 5.727 12.195 17.156 1 88.25 807 TYR B C 1
ATOM 12992 O O . TYR B 1 807 ? 6.492 12.195 16.188 1 88.25 807 TYR B O 1
ATOM 13000 N N . GLN B 1 808 ? 4.867 13.133 17.375 1 87.94 808 GLN B N 1
ATOM 13001 C CA . GLN B 1 808 ? 4.66 14.258 16.469 1 87.94 808 GLN B CA 1
ATOM 13002 C C . GLN B 1 808 ? 5.938 15.078 16.312 1 87.94 808 GLN B C 1
ATOM 13004 O O . GLN B 1 808 ? 6.266 15.523 15.211 1 87.94 808 GLN B O 1
ATOM 13009 N N . ASP B 1 809 ? 6.641 15.312 17.391 1 83.69 809 ASP B N 1
ATOM 13010 C CA . ASP B 1 809 ? 7.859 16.109 17.359 1 83.69 809 ASP B CA 1
ATOM 13011 C C . ASP B 1 809 ? 8.898 15.492 16.438 1 83.69 809 ASP B C 1
ATOM 13013 O O . ASP B 1 809 ? 9.578 16.203 15.68 1 83.69 809 ASP B O 1
ATOM 13017 N N . GLY B 1 810 ? 8.992 14.211 16.562 1 87.56 810 GLY B N 1
ATOM 13018 C CA . GLY B 1 810 ? 9.914 13.523 15.68 1 87.56 810 GLY B CA 1
ATOM 13019 C C . GLY B 1 810 ? 9.531 13.633 14.219 1 87.56 810 GLY B C 1
ATOM 13020 O O . GLY B 1 810 ? 10.398 13.758 13.352 1 87.56 810 GLY B O 1
ATOM 13021 N N . MET B 1 811 ? 8.242 13.617 13.953 1 92.88 811 MET B N 1
ATOM 13022 C CA . MET B 1 811 ? 7.758 13.758 12.586 1 92.88 811 MET B CA 1
ATOM 13023 C C . MET B 1 811 ? 8.055 15.156 12.047 1 92.88 811 MET B C 1
ATOM 13025 O O . MET B 1 811 ? 8.508 15.305 10.906 1 92.88 811 MET B O 1
ATOM 13029 N N . GLU B 1 812 ? 7.832 16.141 12.883 1 91.31 812 GLU B N 1
ATOM 13030 C CA . GLU B 1 812 ? 8.047 17.516 12.477 1 91.31 812 GLU B CA 1
ATOM 13031 C C . GLU B 1 812 ? 9.523 17.797 12.219 1 91.31 812 GLU B C 1
ATOM 13033 O O . GLU B 1 812 ? 9.867 18.516 11.273 1 91.31 812 GLU B O 1
ATOM 13038 N N . ASP B 1 813 ? 10.336 17.234 13.023 1 91.25 813 ASP B N 1
ATOM 13039 C CA . ASP B 1 813 ? 11.773 17.422 12.844 1 91.25 813 ASP B CA 1
ATOM 13040 C C . ASP B 1 813 ? 12.25 16.781 11.547 1 91.25 813 ASP B C 1
ATOM 13042 O O . ASP B 1 813 ? 12.984 17.391 10.773 1 91.25 813 ASP B O 1
ATOM 13046 N N . GLN B 1 814 ? 11.867 15.609 11.398 1 94.75 814 GLN B N 1
ATOM 13047 C CA . GLN B 1 814 ? 12.312 14.891 10.203 1 94.75 814 GLN B CA 1
ATOM 13048 C C . GLN B 1 814 ? 11.773 15.547 8.938 1 94.75 814 GLN B C 1
ATOM 13050 O O . GLN B 1 814 ? 12.508 15.711 7.961 1 94.75 814 GLN B O 1
ATOM 13055 N N . ILE B 1 815 ? 10.547 15.883 8.93 1 95.31 815 ILE B N 1
ATOM 13056 C CA . ILE B 1 815 ? 9.93 16.516 7.77 1 95.31 815 ILE B CA 1
ATOM 13057 C C . ILE B 1 815 ? 10.469 17.938 7.602 1 95.31 815 ILE B C 1
ATOM 13059 O O . ILE B 1 815 ? 10.617 18.422 6.48 1 95.31 815 ILE B O 1
ATOM 13063 N N . GLY B 1 816 ? 10.742 18.562 8.781 1 94.94 816 GLY B N 1
ATOM 13064 C CA . GLY B 1 816 ? 11.422 19.844 8.703 1 94.94 816 GLY B CA 1
ATOM 13065 C C . GLY B 1 816 ? 12.75 19.766 7.977 1 94.94 816 GLY B C 1
ATOM 13066 O O . GLY B 1 816 ? 13.078 20.656 7.188 1 94.94 816 GLY B O 1
ATOM 13067 N N . ALA B 1 817 ? 13.5 18.734 8.273 1 97.12 817 ALA B N 1
ATOM 13068 C CA . ALA B 1 817 ? 14.758 18.516 7.566 1 97.12 817 ALA B CA 1
ATOM 13069 C C . ALA B 1 817 ? 14.516 18.312 6.07 1 97.12 817 ALA B C 1
ATOM 13071 O O . ALA B 1 817 ? 15.234 18.875 5.242 1 97.12 817 ALA B O 1
ATOM 13072 N N . LEU B 1 818 ? 13.508 17.516 5.734 1 97.44 818 LEU B N 1
ATOM 13073 C CA . LEU B 1 818 ? 13.156 17.297 4.336 1 97.44 818 LEU B CA 1
ATOM 13074 C C . LEU B 1 818 ? 12.82 18.609 3.646 1 97.44 818 LEU B C 1
ATOM 13076 O O . LEU B 1 818 ? 13.289 18.875 2.533 1 97.44 818 LEU B O 1
ATOM 13080 N N . GLY B 1 819 ? 11.992 19.438 4.355 1 97.38 819 GLY B N 1
ATOM 13081 C CA . GLY B 1 819 ? 11.633 20.719 3.787 1 97.38 819 GLY B CA 1
ATOM 13082 C C . GLY B 1 819 ? 12.828 21.609 3.518 1 97.38 819 GLY B C 1
ATOM 13083 O O . GLY B 1 819 ? 12.891 22.281 2.488 1 97.38 819 GLY B O 1
ATOM 13084 N N . LEU B 1 820 ? 13.773 21.594 4.43 1 97.94 820 LEU B N 1
ATOM 13085 C CA . LEU B 1 820 ? 14.969 22.422 4.277 1 97.94 820 LEU B CA 1
ATOM 13086 C C . LEU B 1 820 ? 15.828 21.922 3.125 1 97.94 820 LEU B C 1
ATOM 13088 O O . LEU B 1 820 ? 16.328 22.719 2.328 1 97.94 820 LEU B O 1
ATOM 13092 N N . VAL B 1 821 ? 16.031 20.609 3.033 1 98.06 821 VAL B N 1
ATOM 13093 C CA . VAL B 1 821 ? 16.797 20.031 1.948 1 98.06 821 VAL B CA 1
ATOM 13094 C C . VAL B 1 821 ? 16.141 20.344 0.607 1 98.06 821 VAL B C 1
ATOM 13096 O O . VAL B 1 821 ? 16.828 20.656 -0.372 1 98.06 821 VAL B O 1
ATOM 13099 N N . LEU B 1 822 ? 14.883 20.266 0.587 1 97.5 822 LEU B N 1
ATOM 13100 C CA . LEU B 1 822 ? 14.109 20.547 -0.616 1 97.5 822 LEU B CA 1
ATOM 13101 C C . LEU B 1 822 ? 14.344 21.984 -1.087 1 97.5 822 LEU B C 1
ATOM 13103 O O . LEU B 1 822 ? 14.617 22.219 -2.266 1 97.5 822 LEU B O 1
ATOM 13107 N N . ASN B 1 823 ? 14.219 22.953 -0.168 1 98.12 823 ASN B N 1
ATOM 13108 C CA . ASN B 1 823 ? 14.438 24.344 -0.531 1 98.12 823 ASN B CA 1
ATOM 13109 C C . ASN B 1 823 ? 15.883 24.594 -0.934 1 98.12 823 ASN B C 1
ATOM 13111 O O . ASN B 1 823 ? 16.156 25.438 -1.797 1 98.12 823 ASN B O 1
ATOM 13115 N N . ALA B 1 824 ? 16.797 23.906 -0.319 1 98.19 824 ALA B N 1
ATOM 13116 C CA . ALA B 1 824 ? 18.203 24.047 -0.689 1 98.19 824 ALA B CA 1
ATOM 13117 C C . ALA B 1 824 ? 18.438 23.562 -2.121 1 98.19 824 ALA B C 1
ATOM 13119 O O . ALA B 1 824 ? 19.172 24.203 -2.881 1 98.19 824 ALA B O 1
ATOM 13120 N N . LEU B 1 825 ? 17.859 22.469 -2.459 1 97.88 825 LEU B N 1
ATOM 13121 C CA . LEU B 1 825 ? 18 21.922 -3.805 1 97.88 825 LEU B CA 1
ATOM 13122 C C . LEU B 1 825 ? 17.391 22.859 -4.84 1 97.88 825 LEU B C 1
ATOM 13124 O O . LEU B 1 825 ? 17.938 23.047 -5.922 1 97.88 825 LEU B O 1
ATOM 13128 N N . VAL B 1 826 ? 16.234 23.375 -4.547 1 98 826 VAL B N 1
ATOM 13129 C CA . VAL B 1 826 ? 15.547 24.281 -5.457 1 98 826 VAL B CA 1
ATOM 13130 C C . VAL B 1 826 ? 16.391 25.547 -5.652 1 98 826 VAL B C 1
ATOM 13132 O O . VAL B 1 826 ? 16.516 26.047 -6.773 1 98 826 VAL B O 1
ATOM 13135 N N . LEU B 1 827 ? 16.969 26.062 -4.547 1 97.94 827 LEU B N 1
ATOM 13136 C CA . LEU B 1 827 ? 17.828 27.234 -4.621 1 97.94 827 LEU B CA 1
ATOM 13137 C C . LEU B 1 827 ? 19.062 26.938 -5.477 1 97.94 827 LEU B C 1
ATOM 13139 O O . LEU B 1 827 ? 19.438 27.766 -6.312 1 97.94 827 LEU B O 1
ATOM 13143 N N . PHE B 1 828 ? 19.734 25.828 -5.332 1 97.5 828 PHE B N 1
ATOM 13144 C CA . PHE B 1 828 ? 20.875 25.406 -6.121 1 97.5 828 PHE B CA 1
ATOM 13145 C C . PHE B 1 828 ? 20.531 25.375 -7.605 1 97.5 828 PHE B C 1
ATOM 13147 O O . PHE B 1 828 ? 21.266 25.922 -8.43 1 97.5 828 PHE B O 1
ATOM 13154 N N . ASN B 1 829 ? 19.391 24.609 -7.883 1 97.94 829 ASN B N 1
ATOM 13155 C CA . ASN B 1 829 ? 18.953 24.516 -9.266 1 97.94 829 ASN B CA 1
ATOM 13156 C C . ASN B 1 829 ? 18.688 25.875 -9.875 1 97.94 829 ASN B C 1
ATOM 13158 O O . ASN B 1 829 ? 19.094 26.156 -11.008 1 97.94 829 ASN B O 1
ATOM 13162 N N . THR B 1 830 ? 17.984 26.766 -9.141 1 98 830 THR B N 1
ATOM 13163 C CA . THR B 1 830 ? 17.609 28.094 -9.641 1 98 830 THR B CA 1
ATOM 13164 C C . THR B 1 830 ? 18.859 28.922 -9.945 1 98 830 THR B C 1
ATOM 13166 O O . THR B 1 830 ? 18.922 29.594 -10.977 1 98 830 THR B O 1
ATOM 13169 N N . ARG B 1 831 ? 19.781 28.859 -9.055 1 97.06 831 ARG B N 1
ATOM 13170 C CA . ARG B 1 831 ? 21 29.641 -9.227 1 97.06 831 ARG B CA 1
ATOM 13171 C C . ARG B 1 831 ? 21.797 29.188 -10.445 1 97.06 831 ARG B C 1
ATOM 13173 O O . ARG B 1 831 ? 22.25 30 -11.242 1 97.06 831 ARG B O 1
ATOM 13180 N N . TYR B 1 832 ? 21.984 27.906 -10.617 1 97.06 832 TYR B N 1
ATOM 13181 C CA . TYR B 1 832 ? 22.75 27.375 -11.734 1 97.06 832 TYR B CA 1
ATOM 13182 C C . TYR B 1 832 ? 21.969 27.516 -13.039 1 97.06 832 TYR B C 1
ATOM 13184 O O . TYR B 1 832 ? 22.562 27.734 -14.102 1 97.06 832 TYR B O 1
ATOM 13192 N N . MET B 1 833 ? 20.672 27.359 -13 1 97.62 833 MET B N 1
ATOM 13193 C CA . MET B 1 833 ? 19.859 27.594 -14.188 1 97.62 833 MET B CA 1
ATOM 13194 C C . MET B 1 833 ? 19.953 29.047 -14.633 1 97.62 833 MET B C 1
ATOM 13196 O O . MET B 1 833 ? 20.031 29.328 -15.836 1 97.62 833 MET B O 1
ATOM 13200 N N . ASP B 1 834 ? 19.891 29.953 -13.617 1 97.44 834 ASP B N 1
ATOM 13201 C CA . ASP B 1 834 ? 20.047 31.359 -13.922 1 97.44 834 ASP B CA 1
ATOM 13202 C C . ASP B 1 834 ? 21.391 31.641 -14.602 1 97.44 834 ASP B C 1
ATOM 13204 O O . ASP B 1 834 ? 21.469 32.375 -15.578 1 97.44 834 ASP B O 1
ATOM 13208 N N . ALA B 1 835 ? 22.438 31.031 -14.102 1 96.38 835 ALA B N 1
ATOM 13209 C CA . ALA B 1 835 ? 23.766 31.156 -14.695 1 96.38 835 ALA B CA 1
ATOM 13210 C C . ALA B 1 835 ? 23.797 30.594 -16.109 1 96.38 835 ALA B C 1
ATOM 13212 O O . ALA B 1 835 ? 24.438 31.156 -17 1 96.38 835 ALA B O 1
ATOM 13213 N N . ALA B 1 836 ? 23.141 29.453 -16.281 1 97 836 ALA B N 1
ATOM 13214 C CA . ALA B 1 836 ? 23.094 28.828 -17.594 1 97 836 ALA B CA 1
ATOM 13215 C C . ALA B 1 836 ? 22.344 29.703 -18.594 1 97 836 ALA B C 1
ATOM 13217 O O . ALA B 1 836 ? 22.797 29.859 -19.75 1 97 836 ALA B O 1
ATOM 13218 N N . VAL B 1 837 ? 21.25 30.281 -18.172 1 97.44 837 VAL B N 1
ATOM 13219 C CA . VAL B 1 837 ? 20.453 31.141 -19.031 1 97.44 837 VAL B CA 1
ATOM 13220 C C . VAL B 1 837 ? 21.281 32.375 -19.438 1 97.44 837 VAL B C 1
ATOM 13222 O O . VAL B 1 837 ? 21.281 32.781 -20.594 1 97.44 837 VAL B O 1
ATOM 13225 N N . ASN B 1 838 ? 21.969 32.969 -18.516 1 96.5 838 ASN B N 1
ATOM 13226 C CA . ASN B 1 838 ? 22.812 34.125 -18.781 1 96.5 838 ASN B CA 1
ATOM 13227 C C . ASN B 1 838 ? 23.938 33.781 -19.75 1 96.5 838 ASN B C 1
ATOM 13229 O O . ASN B 1 838 ? 24.266 34.562 -20.641 1 96.5 838 ASN B O 1
ATOM 13233 N N . GLN B 1 839 ? 24.516 32.625 -19.562 1 96.19 839 GLN B N 1
ATOM 13234 C CA . GLN B 1 839 ? 25.578 32.156 -20.453 1 96.19 839 GLN B CA 1
ATOM 13235 C C . GLN B 1 839 ? 25.062 31.922 -21.859 1 96.19 839 GLN B C 1
ATOM 13237 O O . GLN B 1 839 ? 25.719 32.25 -22.844 1 96.19 839 GLN B O 1
ATOM 13242 N N . LEU B 1 840 ? 23.969 31.359 -21.938 1 96.75 840 LEU B N 1
ATOM 13243 C CA . LEU B 1 840 ? 23.359 31.094 -23.25 1 96.75 840 LEU B CA 1
ATOM 13244 C C . LEU B 1 840 ? 23.047 32.406 -23.969 1 96.75 840 LEU B C 1
ATOM 13246 O O . LEU B 1 840 ? 23.25 32.531 -25.172 1 96.75 840 LEU B O 1
ATOM 13250 N N . ARG B 1 841 ? 22.547 33.375 -23.188 1 95.69 841 ARG B N 1
ATOM 13251 C CA . ARG B 1 841 ? 22.297 34.688 -23.766 1 95.69 841 ARG B CA 1
ATOM 13252 C C . ARG B 1 841 ? 23.594 35.312 -24.281 1 95.69 841 ARG B C 1
ATOM 13254 O O . ARG B 1 841 ? 23.625 35.875 -25.375 1 95.69 841 ARG B O 1
ATOM 13261 N N . ALA B 1 842 ? 24.609 35.125 -23.562 1 95.5 842 ALA B N 1
ATOM 13262 C CA . ALA B 1 842 ? 25.906 35.656 -23.922 1 95.5 842 ALA B CA 1
ATOM 13263 C C . ALA B 1 842 ? 26.469 34.969 -25.156 1 95.5 842 ALA B C 1
ATOM 13265 O O . ALA B 1 842 ? 27.156 35.562 -25.969 1 95.5 842 ALA B O 1
ATOM 13266 N N . ASP B 1 843 ? 26.156 33.688 -25.312 1 94.69 843 ASP B N 1
ATOM 13267 C CA . ASP B 1 843 ? 26.656 32.906 -26.406 1 94.69 843 ASP B CA 1
ATOM 13268 C C . ASP B 1 843 ? 25.812 33.094 -27.672 1 94.69 843 ASP B C 1
ATOM 13270 O O . ASP B 1 843 ? 26.109 32.531 -28.719 1 94.69 843 ASP B O 1
ATOM 13274 N N . GLY B 1 844 ? 24.766 33.781 -27.625 1 92.19 844 GLY B N 1
ATOM 13275 C CA . GLY B 1 844 ? 23.953 34.094 -28.781 1 92.19 844 GLY B CA 1
ATOM 13276 C C . GLY B 1 844 ? 22.812 33.125 -29 1 92.19 844 GLY B C 1
ATOM 13277 O O . GLY B 1 844 ? 22.188 33.094 -30.062 1 92.19 844 GLY B O 1
ATOM 13278 N N . PHE B 1 845 ? 22.609 32.281 -28 1 93.25 845 PHE B N 1
ATOM 13279 C CA . PHE B 1 845 ? 21.469 31.375 -28.047 1 93.25 845 PHE B CA 1
ATOM 13280 C C . PHE B 1 845 ? 20.156 32.156 -28 1 93.25 845 PHE B C 1
ATOM 13282 O O . PHE B 1 845 ? 20.078 33.219 -27.391 1 93.25 845 PHE B O 1
ATOM 13289 N N . ASP B 1 846 ? 19.125 31.75 -28.703 1 93 846 ASP B N 1
ATOM 13290 C CA . ASP B 1 846 ? 17.812 32.406 -28.703 1 93 846 ASP B CA 1
ATOM 13291 C C . ASP B 1 846 ? 17.062 32.156 -27.406 1 93 846 ASP B C 1
ATOM 13293 O O . ASP B 1 846 ? 16.328 31.172 -27.281 1 93 846 ASP B O 1
ATOM 13297 N N . VAL B 1 847 ? 17.297 33.062 -26.469 1 96.38 847 VAL B N 1
ATOM 13298 C CA . VAL B 1 847 ? 16.641 32.938 -25.172 1 96.38 847 VAL B CA 1
ATOM 13299 C C . VAL B 1 847 ? 15.492 33.938 -25.062 1 96.38 847 VAL B C 1
ATOM 13301 O O . VAL B 1 847 ? 15.703 35.125 -24.781 1 96.38 847 VAL B O 1
ATOM 13304 N N . ARG B 1 848 ? 14.297 33.438 -25.219 1 95.94 848 ARG B N 1
ATOM 13305 C CA . ARG B 1 848 ? 13.102 34.281 -25.078 1 95.94 848 ARG B CA 1
ATOM 13306 C C . ARG B 1 848 ? 12.625 34.281 -23.625 1 95.94 848 ARG B C 1
ATOM 13308 O O . ARG B 1 848 ? 12.633 33.281 -22.938 1 95.94 848 ARG B O 1
ATOM 13315 N N . ASP B 1 849 ? 12.172 35.438 -23.203 1 94.5 849 ASP B N 1
ATOM 13316 C CA . ASP B 1 849 ? 11.734 35.594 -21.828 1 94.5 849 ASP B CA 1
ATOM 13317 C C . ASP B 1 849 ? 10.523 34.719 -21.516 1 94.5 849 ASP B C 1
ATOM 13319 O O . ASP B 1 849 ? 10.375 34.219 -20.406 1 94.5 849 ASP B O 1
ATOM 13323 N N . GLU B 1 850 ? 9.68 34.531 -22.5 1 93.06 850 GLU B N 1
ATOM 13324 C CA . GLU B 1 850 ? 8.492 33.688 -22.328 1 93.06 850 GLU B CA 1
ATOM 13325 C C . GLU B 1 850 ? 8.883 32.25 -22.062 1 93.06 850 GLU B C 1
ATOM 13327 O O . GLU B 1 850 ? 8.195 31.531 -21.328 1 93.06 850 GLU B O 1
ATOM 13332 N N . ASP B 1 851 ? 9.984 31.875 -22.703 1 95.88 851 ASP B N 1
ATOM 13333 C CA . ASP B 1 851 ? 10.469 30.5 -22.5 1 95.88 851 ASP B CA 1
ATOM 13334 C C . ASP B 1 851 ? 11.125 30.344 -21.141 1 95.88 851 ASP B C 1
ATOM 13336 O O . ASP B 1 851 ? 10.953 29.312 -20.484 1 95.88 851 ASP B O 1
ATOM 13340 N N . VAL B 1 852 ? 11.836 31.391 -20.781 1 96.94 852 VAL B N 1
ATOM 13341 C CA . VAL B 1 852 ? 12.547 31.359 -19.5 1 96.94 852 VAL B CA 1
ATOM 13342 C C . VAL B 1 852 ? 11.547 31.203 -18.359 1 96.94 852 VAL B C 1
ATOM 13344 O O . VAL B 1 852 ? 11.812 30.5 -17.375 1 96.94 852 VAL B O 1
ATOM 13347 N N . ALA B 1 853 ? 10.398 31.812 -18.5 1 94.62 853 ALA B N 1
ATOM 13348 C CA . ALA B 1 853 ? 9.367 31.797 -17.469 1 94.62 853 ALA B CA 1
ATOM 13349 C C . ALA B 1 853 ? 8.781 30.391 -17.312 1 94.62 853 ALA B C 1
ATOM 13351 O O . ALA B 1 853 ? 8.148 30.094 -16.297 1 94.62 853 ALA B O 1
ATOM 13352 N N . ARG B 1 854 ? 9.047 29.5 -18.219 1 94.5 854 ARG B N 1
ATOM 13353 C CA . ARG B 1 854 ? 8.438 28.172 -18.203 1 94.5 854 ARG B CA 1
ATOM 13354 C C . ARG B 1 854 ? 9.445 27.109 -17.766 1 94.5 854 ARG B C 1
ATOM 13356 O O . ARG B 1 854 ? 9.133 25.922 -17.719 1 94.5 854 ARG B O 1
ATOM 13363 N N . LEU B 1 855 ? 10.648 27.531 -17.375 1 96.06 855 LEU B N 1
ATOM 13364 C CA . LEU B 1 855 ? 11.633 26.609 -16.844 1 96.06 855 LEU B CA 1
ATOM 13365 C C . LEU B 1 855 ? 11.273 26.188 -15.422 1 96.06 855 LEU B C 1
ATOM 13367 O O . LEU B 1 855 ? 10.789 27 -14.633 1 96.06 855 LEU B O 1
ATOM 13371 N N . SER B 1 856 ? 11.445 24.906 -15.102 1 94.69 856 SER B N 1
ATOM 13372 C CA . SER B 1 856 ? 11.109 24.391 -13.781 1 94.69 856 SER B CA 1
ATOM 13373 C C . SER B 1 856 ? 12.359 24.156 -12.938 1 94.69 856 SER B C 1
ATOM 13375 O O . SER B 1 856 ? 13.32 23.531 -13.406 1 94.69 856 SER B O 1
ATOM 13377 N N . PRO B 1 857 ? 12.344 24.594 -11.727 1 95.62 857 PRO B N 1
ATOM 13378 C CA . PRO B 1 857 ? 13.508 24.391 -10.867 1 95.62 857 PRO B CA 1
ATOM 13379 C C . PRO B 1 857 ? 13.508 23.016 -10.203 1 95.62 857 PRO B C 1
ATOM 13381 O O . PRO B 1 857 ? 14.398 22.703 -9.406 1 95.62 857 PRO B O 1
ATOM 13384 N N . PHE B 1 858 ? 12.555 22.172 -10.445 1 96.75 858 PHE B N 1
ATOM 13385 C CA . PHE B 1 858 ? 12.43 20.891 -9.75 1 96.75 858 PHE B CA 1
ATOM 13386 C C . PHE B 1 858 ? 13.102 19.781 -10.555 1 96.75 858 PHE B C 1
ATOM 13388 O O . PHE B 1 858 ? 12.766 18.609 -10.391 1 96.75 858 PHE B O 1
ATOM 13395 N N . VAL B 1 859 ? 14.047 20.156 -11.406 1 94.75 859 VAL B N 1
ATOM 13396 C CA . VAL B 1 859 ? 14.828 19.172 -12.148 1 94.75 859 VAL B CA 1
ATOM 13397 C C . VAL B 1 859 ? 15.742 18.406 -11.195 1 94.75 859 VAL B C 1
ATOM 13399 O O . VAL B 1 859 ? 16.172 18.953 -10.172 1 94.75 859 VAL B O 1
ATOM 13402 N N . ARG B 1 860 ? 16.016 17.172 -11.461 1 93.31 860 ARG B N 1
ATOM 13403 C CA . ARG B 1 860 ? 16.781 16.375 -10.492 1 93.31 860 ARG B CA 1
ATOM 13404 C C . ARG B 1 860 ? 17.672 15.367 -11.195 1 93.31 860 ARG B C 1
ATOM 13406 O O . ARG B 1 860 ? 18.375 14.594 -10.547 1 93.31 860 ARG B O 1
ATOM 13413 N N . HIS B 1 861 ? 17.781 15.383 -12.453 1 90.44 861 HIS B N 1
ATOM 13414 C CA . HIS B 1 861 ? 18.547 14.383 -13.188 1 90.44 861 HIS B CA 1
ATOM 13415 C C . HIS B 1 861 ? 20.031 14.523 -12.922 1 90.44 861 HIS B C 1
ATOM 13417 O O . HIS B 1 861 ? 20.781 13.547 -13.008 1 90.44 861 HIS B O 1
ATOM 13423 N N . HIS B 1 862 ? 20.547 15.688 -12.594 1 92.75 862 HIS B N 1
ATOM 13424 C CA . HIS B 1 862 ? 21.969 15.961 -12.438 1 92.75 862 HIS B CA 1
ATOM 13425 C C . HIS B 1 862 ? 22.406 15.82 -10.984 1 92.75 862 HIS B C 1
ATOM 13427 O O . HIS B 1 862 ? 23.594 15.961 -10.672 1 92.75 862 HIS B O 1
ATOM 13433 N N . ILE B 1 863 ? 21.469 15.523 -10.102 1 95.19 863 ILE B N 1
ATOM 13434 C CA . ILE B 1 863 ? 21.781 15.438 -8.68 1 95.19 863 ILE B CA 1
ATOM 13435 C C . ILE B 1 863 ? 21.641 13.992 -8.211 1 95.19 863 ILE B C 1
ATOM 13437 O O . ILE B 1 863 ? 20.562 13.391 -8.367 1 95.19 863 ILE B O 1
ATOM 13441 N N . ASN B 1 864 ? 22.672 13.43 -7.648 1 93.5 864 ASN B N 1
ATOM 13442 C CA . ASN B 1 864 ? 22.609 12.094 -7.059 1 93.5 864 ASN B CA 1
ATOM 13443 C C . ASN B 1 864 ? 22.156 12.148 -5.602 1 93.5 864 ASN B C 1
ATOM 13445 O O . ASN B 1 864 ? 22.859 12.68 -4.746 1 93.5 864 ASN B O 1
ATOM 13449 N N . MET B 1 865 ? 21.016 11.602 -5.371 1 94.31 865 MET B N 1
ATOM 13450 C CA . MET B 1 865 ? 20.422 11.648 -4.031 1 94.31 865 MET B CA 1
ATOM 13451 C C . MET B 1 865 ? 20.875 10.453 -3.197 1 94.31 865 MET B C 1
ATOM 13453 O O . MET B 1 865 ? 20.688 10.438 -1.98 1 94.31 865 MET B O 1
ATOM 13457 N N . LEU B 1 866 ? 21.516 9.453 -3.793 1 93.94 866 LEU B N 1
ATOM 13458 C CA . LEU B 1 866 ? 21.859 8.203 -3.123 1 93.94 866 LEU B CA 1
ATOM 13459 C C . LEU B 1 866 ? 23.328 8.188 -2.699 1 93.94 866 LEU B C 1
ATOM 13461 O O . LEU B 1 866 ? 24.156 8.891 -3.283 1 93.94 866 LEU B O 1
ATOM 13465 N N . GLY B 1 867 ? 23.594 7.422 -1.657 1 93.56 867 GLY B N 1
ATOM 13466 C CA . GLY B 1 867 ? 24.984 7.191 -1.289 1 93.56 867 GLY B CA 1
ATOM 13467 C C . GLY B 1 867 ? 25.734 6.34 -2.295 1 93.56 867 GLY B C 1
ATOM 13468 O O . GLY B 1 867 ? 25.125 5.57 -3.043 1 93.56 867 GLY B O 1
ATOM 13469 N N . ARG B 1 868 ? 27 6.48 -2.314 1 94 868 ARG B N 1
ATOM 13470 C CA . ARG B 1 868 ? 27.812 5.727 -3.256 1 94 868 ARG B CA 1
ATOM 13471 C C . ARG B 1 868 ? 28.469 4.531 -2.578 1 94 868 ARG B C 1
ATOM 13473 O O . ARG B 1 868 ? 28.766 4.57 -1.379 1 94 868 ARG B O 1
ATOM 13480 N N . TYR B 1 869 ? 28.656 3.494 -3.359 1 94.06 869 TYR B N 1
ATOM 13481 C CA . TYR B 1 869 ? 29.266 2.273 -2.859 1 94.06 869 TYR B CA 1
ATOM 13482 C C . TYR B 1 869 ? 30.75 2.213 -3.246 1 94.06 869 TYR B C 1
ATOM 13484 O O . TYR B 1 869 ? 31.125 2.674 -4.324 1 94.06 869 TYR B O 1
ATOM 13492 N N . SER B 1 870 ? 31.5 1.684 -2.328 1 91.56 870 SER B N 1
ATOM 13493 C CA . SER B 1 870 ? 32.906 1.453 -2.598 1 91.56 870 SER B CA 1
ATOM 13494 C C . SER B 1 870 ? 33.219 -0.033 -2.77 1 91.56 870 SER B C 1
ATOM 13496 O O . SER B 1 870 ? 32.656 -0.869 -2.055 1 91.56 870 SER B O 1
ATOM 13498 N N . PHE B 1 871 ? 34.031 -0.367 -3.803 1 92.75 871 PHE B N 1
ATOM 13499 C CA . PHE B 1 871 ? 34.344 -1.76 -4.109 1 92.75 871 PHE B CA 1
ATOM 13500 C C . PHE B 1 871 ? 35.812 -2.045 -3.916 1 92.75 871 PHE B C 1
ATOM 13502 O O . PHE B 1 871 ? 36.5 -2.416 -4.863 1 92.75 871 PHE B O 1
ATOM 13509 N N . GLN B 1 872 ? 36.25 -1.746 -2.752 1 87.88 872 GLN B N 1
ATOM 13510 C CA . GLN B 1 872 ? 37.625 -2.02 -2.365 1 87.88 872 GLN B CA 1
ATOM 13511 C C . GLN B 1 872 ? 37.719 -3.064 -1.255 1 87.88 872 GLN B C 1
ATOM 13513 O O . GLN B 1 872 ? 37 -2.957 -0.252 1 87.88 872 GLN B O 1
ATOM 13518 N N . LEU B 1 873 ? 38.406 -4.133 -1.554 1 87.69 873 LEU B N 1
ATOM 13519 C CA . LEU B 1 873 ? 38.594 -5.18 -0.557 1 87.69 873 LEU B CA 1
ATOM 13520 C C . LEU B 1 873 ? 39.906 -4.949 0.219 1 87.69 873 LEU B C 1
ATOM 13522 O O . LEU B 1 873 ? 40.969 -4.758 -0.379 1 87.69 873 LEU B O 1
ATOM 13526 N N . PRO B 1 874 ? 39.781 -4.836 1.506 1 83.75 874 PRO B N 1
ATOM 13527 C CA . PRO B 1 874 ? 41 -4.711 2.279 1 83.75 874 PRO B CA 1
ATOM 13528 C C . PRO B 1 874 ? 41.906 -5.949 2.174 1 83.75 874 PRO B C 1
ATOM 13530 O O . PRO B 1 874 ? 41.438 -7.012 1.756 1 83.75 874 PRO B O 1
ATOM 13533 N N . ASP B 1 875 ? 43.125 -5.73 2.479 1 82.12 875 ASP B N 1
ATOM 13534 C CA . ASP B 1 875 ? 44.062 -6.859 2.502 1 82.12 875 ASP B CA 1
ATOM 13535 C C . ASP B 1 875 ? 43.719 -7.824 3.635 1 82.12 875 ASP B C 1
ATOM 13537 O O . ASP B 1 875 ? 43.594 -7.414 4.789 1 82.12 875 ASP B O 1
ATOM 13541 N N . LEU B 1 876 ? 43.375 -9.055 3.221 1 85.12 876 LEU B N 1
ATOM 13542 C CA . LEU B 1 876 ? 43 -10.062 4.203 1 85.12 876 LEU B CA 1
ATOM 13543 C C . LEU B 1 876 ? 44 -11.188 4.27 1 85.12 876 LEU B C 1
ATOM 13545 O O . LEU B 1 876 ? 43.781 -12.266 3.725 1 85.12 876 LEU B O 1
ATOM 13549 N N . PRO B 1 877 ? 45.219 -10.969 4.801 1 67.69 877 PRO B N 1
ATOM 13550 C CA . PRO B 1 877 ? 46.281 -11.969 4.82 1 67.69 877 PRO B CA 1
ATOM 13551 C C . PRO B 1 877 ? 45.812 -13.305 5.391 1 67.69 877 PRO B C 1
ATOM 13553 O O . PRO B 1 877 ? 46.281 -14.359 4.934 1 67.69 877 PRO B O 1
ATOM 13556 N N . GLY B 1 878 ? 45.094 -13.328 6.543 1 66.25 878 GLY B N 1
ATOM 13557 C CA . GLY B 1 878 ? 44.719 -14.57 7.188 1 66.25 878 GLY B CA 1
ATOM 13558 C C . GLY B 1 878 ? 43.406 -15.141 6.652 1 66.25 878 GLY B C 1
ATOM 13559 O O . GLY B 1 878 ? 42.844 -16.094 7.215 1 66.25 878 GLY B O 1
ATOM 13560 N N . GLY B 1 879 ? 42.906 -14.719 5.508 1 76.81 879 GLY B N 1
ATOM 13561 C CA . GLY B 1 879 ? 41.688 -15.258 4.906 1 76.81 879 GLY B CA 1
ATOM 13562 C C . GLY B 1 879 ? 40.438 -14.578 5.395 1 76.81 879 GLY B C 1
ATOM 13563 O O . GLY B 1 879 ? 39.625 -14.117 4.59 1 76.81 879 GLY B O 1
ATOM 13564 N N . LEU B 1 880 ? 40.375 -14.547 6.871 1 90.12 880 LEU B N 1
ATOM 13565 C CA . LEU B 1 880 ? 39.188 -13.93 7.453 1 90.12 880 LEU B CA 1
ATOM 13566 C C . LEU B 1 880 ? 39.562 -12.609 8.141 1 90.12 880 LEU B C 1
ATOM 13568 O O . LEU B 1 880 ? 40.719 -12.406 8.539 1 90.12 880 LEU B O 1
ATOM 13572 N N . ARG B 1 881 ? 38.656 -11.711 8.211 1 92.38 881 ARG B N 1
ATOM 13573 C CA . ARG B 1 881 ? 38.781 -10.484 8.992 1 92.38 881 ARG B CA 1
ATOM 13574 C C . ARG B 1 881 ? 38.906 -10.789 10.484 1 92.38 881 ARG B C 1
ATOM 13576 O O . ARG B 1 881 ? 38.375 -11.797 10.953 1 92.38 881 ARG B O 1
ATOM 13583 N N . PRO B 1 882 ? 39.656 -9.984 11.18 1 89.5 882 PRO B N 1
ATOM 13584 C CA . PRO B 1 882 ? 39.688 -10.18 12.625 1 89.5 882 PRO B CA 1
ATOM 13585 C C . PRO B 1 882 ? 38.312 -9.977 13.273 1 89.5 882 PRO B C 1
ATOM 13587 O O . PRO B 1 882 ? 37.562 -9.055 12.891 1 89.5 882 PRO B O 1
ATOM 13590 N N . LEU B 1 883 ? 38.031 -10.906 14.188 1 92.31 883 LEU B N 1
ATOM 13591 C CA . LEU B 1 883 ? 36.781 -10.797 14.93 1 92.31 883 LEU B CA 1
ATOM 13592 C C . LEU B 1 883 ? 36.812 -9.656 15.938 1 92.31 883 LEU B C 1
ATOM 13594 O O . LEU B 1 883 ? 37.906 -9.305 16.422 1 92.31 883 LEU B O 1
ATOM 13598 N N . ARG B 1 884 ? 35.688 -9.086 16.172 1 91.81 884 ARG B N 1
ATOM 13599 C CA . ARG B 1 884 ? 35.594 -8.023 17.156 1 91.81 884 ARG B CA 1
ATOM 13600 C C . ARG B 1 884 ? 35.531 -8.594 18.578 1 91.81 884 ARG B C 1
ATOM 13602 O O . ARG B 1 884 ? 35.5 -9.812 18.75 1 91.81 884 ARG B O 1
ATOM 13609 N N . ASP B 1 885 ? 35.562 -7.555 19.516 1 88.06 885 ASP B N 1
ATOM 13610 C CA . ASP B 1 885 ? 35.5 -7.969 20.906 1 88.06 885 ASP B CA 1
ATOM 13611 C C . ASP B 1 885 ? 34.062 -8.367 21.297 1 88.06 885 ASP B C 1
ATOM 13613 O O . ASP B 1 885 ? 33.094 -7.715 20.891 1 88.06 885 ASP B O 1
ATOM 13617 N N . LYS B 1 886 ? 34.062 -9.477 22.062 1 84.94 886 LYS B N 1
ATOM 13618 C CA . LYS B 1 886 ? 32.75 -10.031 22.422 1 84.94 886 LYS B CA 1
ATOM 13619 C C . LYS B 1 886 ? 31.969 -9.078 23.328 1 84.94 886 LYS B C 1
ATOM 13621 O O . LYS B 1 886 ? 30.75 -9.211 23.469 1 84.94 886 LYS B O 1
ATOM 13626 N N . THR B 1 887 ? 32.562 -8.094 23.938 1 81.75 887 THR B N 1
ATOM 13627 C CA . THR B 1 887 ? 31.906 -7.164 24.844 1 81.75 887 THR B CA 1
ATOM 13628 C C . THR B 1 887 ? 31.672 -5.816 24.156 1 81.75 887 THR B C 1
ATOM 13630 O O . THR B 1 887 ? 31.234 -4.859 24.797 1 81.75 887 THR B O 1
ATOM 13633 N N . ALA B 1 888 ? 32.062 -5.77 22.922 1 73.25 888 ALA B N 1
ATOM 13634 C CA . ALA B 1 888 ? 31.922 -4.5 22.203 1 73.25 888 ALA B CA 1
ATOM 13635 C C . ALA B 1 888 ? 30.453 -4.082 22.109 1 73.25 888 ALA B C 1
ATOM 13637 O O . ALA B 1 888 ? 29.578 -4.918 21.875 1 73.25 888 ALA B O 1
ATOM 13638 N N . THR B 1 889 ? 30.016 -2.916 22.812 1 64.31 889 THR B N 1
ATOM 13639 C CA . THR B 1 889 ? 28.656 -2.408 22.75 1 64.31 889 THR B CA 1
ATOM 13640 C C . THR B 1 889 ? 28.375 -1.771 21.391 1 64.31 889 THR B C 1
ATOM 13642 O O . THR B 1 889 ? 29.281 -1.191 20.781 1 64.31 889 THR B O 1
ATOM 13645 N N . ASP B 1 890 ? 27.281 -2.221 20.734 1 57.66 890 ASP B N 1
ATOM 13646 C CA . ASP B 1 890 ? 26.859 -1.702 19.453 1 57.66 890 ASP B CA 1
ATOM 13647 C C . ASP B 1 890 ? 26.625 -0.193 19.5 1 57.66 890 ASP B C 1
ATOM 13649 O O . ASP B 1 890 ? 25.766 0.281 20.25 1 57.66 890 ASP B O 1
ATOM 13653 N N . ASP B 1 891 ? 27.578 0.588 19.516 1 48.81 891 ASP B N 1
ATOM 13654 C CA . ASP B 1 891 ? 27.281 2.008 19.359 1 48.81 891 ASP B CA 1
ATOM 13655 C C . ASP B 1 891 ? 26.375 2.25 18.156 1 48.81 891 ASP B C 1
ATOM 13657 O O . ASP B 1 891 ? 26.266 3.379 17.672 1 48.81 891 ASP B O 1
ATOM 13661 N N . MET B 1 892 ? 25.719 1.315 17.594 1 43.69 892 MET B N 1
ATOM 13662 C CA . MET B 1 892 ? 24.953 1.694 16.406 1 43.69 892 MET B CA 1
ATOM 13663 C C . MET B 1 892 ? 23.594 2.26 16.797 1 43.69 892 MET B C 1
ATOM 13665 O O . MET B 1 892 ? 22.922 1.716 17.672 1 43.69 892 MET B O 1
#

Radius of gyration: 40.87 Å; Cα contacts (8 Å, |Δi|>4): 2498; chains: 2; bounding box: 111×144×103 Å

Organism: Streptomyces fradiae (NCBI:txid1906)

InterPro domains:
  IPR002513 Tn3 transposase DDE domain [PF01526] (481-869)
  IPR047653 Tn3-like transposase [NF033527] (77-872)